Protein 9BNJ (pdb70)

Sequence (1854 aa):
AKRRIVEPFRIKMMVVEEKKIIRRVVPPSSRREEEERREEAAAALLKKEEAAGGYYNNPPFFLLLLPPSSAVYIDLLTDSGTNAMSDHQWAAMMITGDEAYAGSRRNYYDLKDKAKELFNYDYIIPAHQGRGAENILFPVLLKYKQKEGKAKNPVFISNFHFFDDTTAAHVELNGCKAINIVTEEKAFDSETYDDWKGDFDIKKKLKENIAQHGADNIIVAIVSTVTCNSAGGQPVSMSSNLKEVYEIAKQHGIFVVMDSARFCENAYFIKARDPKYKNATIKEVIFDMYKYADALTMSAKKDPLLNIGGLVAIRDNEEIIFTLARQRCVPMEGFVTYGGLAGRDMAAMVQGLEEGTEEEEYLHYYRIGQVKYLGDRLREAGIPIQYPTGGGHHAAVVFFVVDDCCKKKLLVVPPQQIIPPGGDDQQFFPPAAQQAAVVIINNAALLYYLLEESSGGVVRRAAVVEEIIGGSSFFLLLLGGRRQQKKHHAADDMMEEFFMMRRLLTTIIAARRRVYTNDHMDYIADAALLIIGGLLKKEEKKFFAATTLLKKGGLLEEFFEEYYEEPPPPVVLLRRHHFFTTAARRLLKKPPIIAKRRIVEPFRIKMMVEKIRVPSRREEREEAALKEAGYNPFLLPSSAVYIDLLTDSGTNAMSDHQWAAMMITGDEAYAGSRRNYYDLKDKAKELFNYDYIIPAHQGRGAENILFPVLLKYKQKEGKAKNPVFISNFHFDTTAAHVELNGCKAINIVTEKAFDSETYDDWKGDFDIKKLKENIAQHGADNIVAIVSTVTCNSAGGQPVSMSNLKEVYEIAKQHHGIFVVMDSARFCENAYFIKARDPKKYKNATIKEVIFDMYKYADALTMSAKKKDPLLNIGGLVAIRRDNEEIIFTLARQRCVPMMEGFVTYGGLAGRDMAAMVQGLEEGTEEEYLHYYRIGQVKYLGDRLREAGIPIQYPTGGHAVFVDCKKLVPQIPGDQFPAQAVINALYLESGVRAVEIGSFLLGRDPATGEQKHADMEFMRLTIARRVYTNDHMDYIADALIGLKEKFATLKGLEFEYEPPVLRHHFTARLKPIAKRRIVEPFRIKMMVEKIRVPSREEREAALKEAGYNPFLLPSSAVYIDLLTDSGTNAMSDHQWAAMMIITGDEAYAGSRRNYYDLKDKAKELFNYDYIIPAHQGRGAENILFPVLLKYKQKKEGKAKNPVFISNFHFFDDTTAAHVELNGCKAINIVTEKAFDSSETYDDWKGDFDIKKLKENIAQHGADNIIVAIVSTVTCNSAGGQPVSMSNLKEVYEIAKQHGIFVVMDSARFCENAYFIKARDPKYKNATIKEVIFDMYKYADALTMSAKKDPLLNIGGLVAIRDNEEIIFTLARQRCVPMMEGFVTYGGLAGRDMAAMVQGLEEGTEEEYLHYYRIGQVKYLGDRLREAGIPIQYPTGGHAVFVDCKKLVPQIPGDQFPAQAVINALYLESGVRAVEIGSFLLGRDPATGEQKHADMEFMRLTIARRVYTNDHMDYIADALIGLKEKFATLKGLEFEYEPPVLRHHFTARRLKPIAKRRIVEPFRIKMMVVEEKKIIRRVVPPSSRREEEERREEAAAALLKKEEAAGGYYNNPPFFLLLLPPSSAVYIDLLTDSGTNAMSDHQWAAMMIITGDEAYAGSRRNYYDLKDKAKELFNYDYIIPAHQGRGAENILFPVLLKYKQKEGKAKNPVFISNFHFFDDTTAAHVELNGCKAINIVTEKAFDSEETYDDWKGDFDIKKLKENIAQHGADNIVAIVSTVTCNSAGGQPVSMSNLKEVYEIAKQHGIFVVMDSARFCENAYYFIKARDPKYKNATIKEVIFDMYKYADALTMSAKKDPLLNIGGLVAIRDNEEIIFTLARQRCVPMEGFVTYGGLAGRDMAAMVQGLEEGTEEEEYLHYYRIGQVKYLGDRLREAGIPIQYPTGGGHHAAVVFFVVDDCCKKKKLLVVPPQQIIPPGGDDQQFFPPAAQQAAVVIINNAALLYYLLEESSGGVVRRAAVVEEIIGGSSFFLLLLGGRRDPATGEQQKKHHAADDMMEEFFMMRRLLTTIIAARRRVYTNDHMDYIADAALLIIGGLLKKEEKKFFAATTLLKKGGLLEEFFEEYYEEPPPPVVLLRRHHFFTTAARRLLKKPPII

Structure (mmCIF, N/CA/C/O backbone):
data_9BNJ
#
_entry.id   9BNJ
#
_cell.length_a   113.945
_cell.length_b   118.225
_cell.length_c   152.470
_cell.angle_alpha   90.00
_cell.angle_beta   90.00
_cell.angle_gamma   90.00
#
_symmetry.space_group_name_H-M   'P 21 21 21'
#
loop_
_entity.id
_entity.type
_entity.pdbx_description
1 polymer Tryptophanase
2 non-polymer 'POTASSIUM ION'
3 non-polymer BENZIMIDAZOLE
4 non-polymer 'DIMETHYL SULFOXIDE'
5 non-polymer '2-{[(E)-{3-hydroxy-2-methyl-5-[(phosphonooxy)methyl]pyridin-4-yl}methylidene]amino}prop-2-enoic acid'
6 non-polymer 'CHLORIDE ION'
7 water water
#
loop_
_atom_site.group_PDB
_atom_site.id
_atom_site.type_symbol
_atom_site.label_atom_id
_atom_site.label_alt_id
_atom_site.label_comp_id
_atom_site.label_asym_id
_atom_site.label_entity_id
_atom_site.label_seq_id
_atom_site.pdbx_PDB_ins_code
_atom_site.Cartn_x
_atom_site.Cartn_y
_atom_site.Cartn_z
_atom_site.occupancy
_atom_site.B_iso_or_equiv
_atom_site.auth_seq_id
_atom_site.auth_comp_id
_atom_site.auth_asym_id
_atom_site.auth_atom_id
_atom_site.pdbx_PDB_model_num
ATOM 1 N N . ALA A 1 2 ? 88.679 9.969 4.025 1.00 36.89 2 ALA A N 1
ATOM 2 C CA . ALA A 1 2 ? 87.718 9.653 2.977 1.00 30.36 2 ALA A CA 1
ATOM 3 C C . ALA A 1 2 ? 86.397 10.340 3.308 1.00 30.20 2 ALA A C 1
ATOM 4 O O . ALA A 1 2 ? 85.974 10.358 4.469 1.00 35.62 2 ALA A O 1
ATOM 10 N N . LYS A 1 3 ? 85.771 10.940 2.299 1.00 24.22 3 LYS A N 1
ATOM 11 C CA . LYS A 1 3 ? 84.566 11.736 2.492 1.00 27.58 3 LYS A CA 1
ATOM 12 C C . LYS A 1 3 ? 83.410 11.143 1.702 1.00 23.97 3 LYS A C 1
ATOM 13 O O . LYS A 1 3 ? 83.498 10.994 0.478 1.00 25.53 3 LYS A O 1
ATOM 32 N N . ARG A 1 4 ? 82.321 10.845 2.405 1.00 24.13 4 ARG A N 1
ATOM 33 C CA A ARG A 1 4 ? 81.117 10.350 1.757 0.34 23.64 4 ARG A CA 1
ATOM 34 C CA B ARG A 1 4 ? 81.097 10.348 1.788 0.66 23.53 4 ARG A CA 1
ATOM 35 C C . ARG A 1 4 ? 80.264 11.524 1.296 1.00 26.99 4 ARG A C 1
ATOM 36 O O . ARG A 1 4 ? 80.033 12.477 2.046 1.00 27.19 4 ARG A O 1
ATOM 75 N N . ILE A 1 5 ? 79.811 11.464 0.047 1.00 22.85 5 ILE A N 1
ATOM 76 C CA . ILE A 1 5 ? 78.960 12.495 -0.536 1.00 22.52 5 ILE A CA 1
ATOM 77 C C . ILE A 1 5 ? 77.577 11.905 -0.775 1.00 23.52 5 ILE A C 1
ATOM 78 O O . ILE A 1 5 ? 77.447 10.846 -1.397 1.00 25.99 5 ILE A O 1
ATOM 94 N N . VAL A 1 6 ? 76.542 12.606 -0.306 1.00 22.62 6 VAL A N 1
ATOM 95 C CA . VAL A 1 6 ? 75.190 12.053 -0.325 1.00 20.56 6 VAL A CA 1
ATOM 96 C C . VAL A 1 6 ? 74.611 12.056 -1.738 1.00 21.44 6 VAL A C 1
ATOM 97 O O . VAL A 1 6 ? 74.907 12.931 -2.564 1.00 21.73 6 VAL A O 1
ATOM 110 N N . GLU A 1 7 ? 73.769 11.057 -2.011 1.00 20.40 7 GLU A N 1
ATOM 111 C CA . GLU A 1 7 ? 73.058 10.972 -3.278 1.00 21.60 7 GLU A CA 1
ATOM 112 C C . GLU A 1 7 ? 72.170 12.196 -3.498 1.00 19.46 7 GLU A C 1
ATOM 113 O O . GLU A 1 7 ? 71.371 12.539 -2.614 1.00 19.98 7 GLU A O 1
ATOM 125 N N . PRO A 1 8 ? 72.234 12.846 -4.688 1.00 18.18 8 PRO A N 1
ATOM 126 C CA . PRO A 1 8 ? 71.265 13.901 -5.030 1.00 18.78 8 PRO A CA 1
ATOM 127 C C . PRO A 1 8 ? 69.963 13.352 -5.593 1.00 19.08 8 PRO A C 1
ATOM 128 O O . PRO A 1 8 ? 69.358 13.912 -6.513 1.00 19.03 8 PRO A O 1
ATOM 139 N N . PHE A 1 9 ? 69.539 12.233 -5.033 1.00 17.95 9 PHE A N 1
ATOM 140 C CA . PHE A 1 9 ? 68.322 11.553 -5.438 1.00 15.13 9 PHE A CA 1
ATOM 141 C C . PHE A 1 9 ? 67.951 10.635 -4.291 1.00 18.81 9 PHE A C 1
ATOM 142 O O . PHE A 1 9 ? 68.715 10.459 -3.336 1.00 19.81 9 PHE A O 1
ATOM 159 N N . ARG A 1 10 ? 66.768 10.056 -4.387 1.00 18.00 10 ARG A N 1
ATOM 160 C CA . ARG A 1 10 ? 66.397 8.964 -3.509 1.00 18.77 10 ARG A CA 1
ATOM 161 C C . ARG A 1 10 ? 66.006 7.768 -4.365 1.00 17.34 10 ARG A C 1
ATOM 162 O O . ARG A 1 10 ? 65.866 7.854 -5.591 1.00 17.84 10 ARG A O 1
ATOM 183 N N . ILE A 1 11 ? 65.863 6.637 -3.705 1.00 16.63 11 ILE A N 1
ATOM 184 C CA . ILE A 1 11 ? 65.638 5.368 -4.379 1.00 14.30 11 ILE A CA 1
ATOM 185 C C . ILE A 1 11 ? 64.149 5.200 -4.638 1.00 17.27 11 ILE A C 1
ATOM 186 O O . ILE A 1 11 ? 63.325 5.385 -3.736 1.00 18.37 11 ILE A O 1
ATOM 202 N N . LYS A 1 12 ? 63.808 4.837 -5.872 1.00 18.69 12 LYS A N 1
ATOM 203 C CA . LYS A 1 12 ? 62.429 4.568 -6.253 1.00 15.62 12 LYS A CA 1
ATOM 204 C C . LYS A 1 12 ? 62.159 3.106 -6.577 1.00 20.03 12 LYS A C 1
ATOM 205 O O . LYS A 1 12 ? 61.019 2.661 -6.427 1.00 21.50 12 LYS A O 1
ATOM 224 N N A MET A 1 13 ? 63.177 2.348 -6.984 0.60 16.66 13 MET A N 1
ATOM 225 N N B MET A 1 13 ? 63.155 2.350 -7.035 0.40 16.68 13 MET A N 1
ATOM 226 C CA A MET A 1 13 ? 63.021 0.924 -7.246 0.60 16.18 13 MET A CA 1
ATOM 227 C CA B MET A 1 13 ? 62.966 0.927 -7.290 0.40 16.19 13 MET A CA 1
ATOM 228 C C A MET A 1 13 ? 64.306 0.204 -6.866 0.60 17.02 13 MET A C 1
ATOM 229 C C B MET A 1 13 ? 64.284 0.210 -7.043 0.40 17.26 13 MET A C 1
ATOM 230 O O A MET A 1 13 ? 65.406 0.703 -7.131 0.60 16.03 13 MET A O 1
ATOM 231 O O B MET A 1 13 ? 65.355 0.746 -7.348 0.40 15.65 13 MET A O 1
ATOM 258 N N A VAL A 1 14 ? 64.160 -0.972 -6.258 0.60 16.68 14 VAL A N 1
ATOM 259 N N B VAL A 1 14 ? 64.194 -1.006 -6.493 0.40 17.34 14 VAL A N 1
ATOM 260 C CA A VAL A 1 14 ? 65.302 -1.772 -5.844 0.60 16.93 14 VAL A CA 1
ATOM 261 C CA B VAL A 1 14 ? 65.367 -1.777 -6.108 0.40 17.95 14 VAL A CA 1
ATOM 262 C C A VAL A 1 14 ? 65.385 -3.048 -6.673 0.60 18.33 14 VAL A C 1
ATOM 263 C C B VAL A 1 14 ? 65.303 -3.186 -6.683 0.40 18.47 14 VAL A C 1
ATOM 264 O O A VAL A 1 14 ? 64.419 -3.487 -7.309 0.60 16.82 14 VAL A O 1
ATOM 265 O O B VAL A 1 14 ? 64.239 -3.697 -7.042 0.40 16.24 14 VAL A O 1
ATOM 290 N N A GLU A 1 15 ? 66.576 -3.653 -6.630 0.60 18.32 15 GLU A N 1
ATOM 291 N N B GLU A 1 15 ? 66.473 -3.823 -6.730 0.40 18.37 15 GLU A N 1
ATOM 292 C CA A GLU A 1 15 ? 66.895 -4.937 -7.250 0.60 20.24 15 GLU A CA 1
ATOM 293 C CA B GLU A 1 15 ? 66.624 -5.211 -7.147 0.40 16.55 15 GLU A CA 1
ATOM 294 C C A GLU A 1 15 ? 67.665 -5.763 -6.224 0.60 19.15 15 GLU A C 1
ATOM 295 C C B GLU A 1 15 ? 67.453 -5.949 -6.104 0.40 19.97 15 GLU A C 1
ATOM 296 O O A GLU A 1 15 ? 68.685 -5.303 -5.702 0.60 22.35 15 GLU A O 1
ATOM 297 O O B GLU A 1 15 ? 68.553 -5.510 -5.754 0.40 22.12 15 GLU A O 1
ATOM 320 N N A LYS A 1 16 ? 67.182 -6.968 -5.926 0.60 22.37 16 LYS A N 1
ATOM 321 N N B LYS A 1 16 ? 66.920 -7.058 -5.599 0.40 20.90 16 LYS A N 1
ATOM 322 C CA A LYS A 1 16 ? 67.823 -7.796 -4.906 0.60 23.62 16 LYS A CA 1
ATOM 323 C CA B LYS A 1 16 ? 67.597 -7.799 -4.541 0.40 23.15 16 LYS A CA 1
ATOM 324 C C A LYS A 1 16 ? 69.212 -8.254 -5.350 0.60 26.61 16 LYS A C 1
ATOM 325 C C B LYS A 1 16 ? 68.853 -8.474 -5.082 0.40 27.48 16 LYS A C 1
ATOM 326 O O A LYS A 1 16 ? 69.444 -8.541 -6.528 0.60 22.79 16 LYS A O 1
ATOM 327 O O B LYS A 1 16 ? 68.825 -9.104 -6.144 0.40 27.53 16 LYS A O 1
ATOM 364 N N A ILE A 1 17 ? 70.142 -8.327 -4.389 0.60 27.87 17 ILE A N 1
ATOM 365 N N B ILE A 1 17 ? 69.961 -8.328 -4.355 0.40 27.30 17 ILE A N 1
ATOM 366 C CA A ILE A 1 17 ? 71.457 -8.923 -4.601 0.60 32.98 17 ILE A CA 1
ATOM 367 C CA B ILE A 1 17 ? 71.188 -9.068 -4.623 0.40 32.71 17 ILE A CA 1
ATOM 368 C C A ILE A 1 17 ? 71.699 -9.965 -3.514 0.60 29.94 17 ILE A C 1
ATOM 369 C C B ILE A 1 17 ? 71.644 -9.696 -3.313 0.40 29.86 17 ILE A C 1
ATOM 370 O O A ILE A 1 17 ? 71.071 -9.950 -2.453 0.60 29.79 17 ILE A O 1
ATOM 371 O O B ILE A 1 17 ? 71.353 -9.185 -2.226 0.40 30.50 17 ILE A O 1
ATOM 402 N N A ARG A 1 18 ? 72.633 -10.877 -3.791 0.60 32.63 18 ARG A N 1
ATOM 403 N N B ARG A 1 18 ? 72.359 -10.816 -3.418 0.40 35.46 18 ARG A N 1
ATOM 404 C CA A ARG A 1 18 ? 72.921 -11.982 -2.889 0.60 31.41 18 ARG A CA 1
ATOM 405 C CA B ARG A 1 18 ? 72.729 -11.597 -2.249 0.40 33.76 18 ARG A CA 1
ATOM 406 C C A ARG A 1 18 ? 74.415 -12.260 -2.863 0.60 34.71 18 ARG A C 1
ATOM 407 C C B ARG A 1 18 ? 74.179 -12.045 -2.340 0.40 34.06 18 ARG A C 1
ATOM 408 O O A ARG A 1 18 ? 75.106 -12.110 -3.874 0.60 28.41 18 ARG A O 1
ATOM 409 O O B ARG A 1 18 ? 74.739 -12.179 -3.433 0.40 32.49 18 ARG A O 1
ATOM 450 N N A VAL A 1 19 ? 74.897 -12.700 -1.704 0.60 30.46 19 VAL A N 1
ATOM 451 N N B VAL A 1 19 ? 74.772 -12.286 -1.176 0.40 34.91 19 VAL A N 1
ATOM 452 C CA A VAL A 1 19 ? 76.289 -13.104 -1.532 0.60 30.44 19 VAL A CA 1
ATOM 453 C CA B VAL A 1 19 ? 76.082 -12.923 -1.076 0.40 35.96 19 VAL A CA 1
ATOM 454 C C A VAL A 1 19 ? 76.363 -14.611 -1.764 0.60 34.39 19 VAL A C 1
ATOM 455 C C B VAL A 1 19 ? 75.849 -14.430 -0.999 0.40 34.88 19 VAL A C 1
ATOM 456 O O A VAL A 1 19 ? 75.843 -15.377 -0.935 0.60 35.86 19 VAL A O 1
ATOM 457 O O B VAL A 1 19 ? 75.289 -14.904 0.004 0.40 36.71 19 VAL A O 1
ATOM 482 N N A PRO A 1 20 ? 76.975 -15.076 -2.851 0.60 28.35 20 PRO A N 1
ATOM 483 N N B PRO A 1 20 ? 76.235 -15.206 -2.009 0.40 36.33 20 PRO A N 1
ATOM 484 C CA A PRO A 1 20 ? 77.158 -16.521 -3.017 0.60 34.85 20 PRO A CA 1
ATOM 485 C CA B PRO A 1 20 ? 76.187 -16.663 -1.849 0.40 37.05 20 PRO A CA 1
ATOM 486 C C A PRO A 1 20 ? 78.184 -17.040 -2.027 0.60 37.09 20 PRO A C 1
ATOM 487 C C B PRO A 1 20 ? 77.151 -17.107 -0.759 0.40 39.39 20 PRO A C 1
ATOM 488 O O A PRO A 1 20 ? 79.091 -16.318 -1.608 0.60 33.78 20 PRO A O 1
ATOM 489 O O B PRO A 1 20 ? 78.187 -16.481 -0.522 0.40 38.82 20 PRO A O 1
ATOM 510 N N A SER A 1 21 ? 78.034 -18.309 -1.658 0.60 37.69 21 SER A N 1
ATOM 511 N N B SER A 1 21 ? 76.782 -18.185 -0.074 0.40 38.07 21 SER A N 1
ATOM 512 C CA A SER A 1 21 ? 78.933 -18.916 -0.689 0.60 39.03 21 SER A CA 1
ATOM 513 C CA B SER A 1 21 ? 77.625 -18.704 0.991 0.40 37.10 21 SER A CA 1
ATOM 514 C C A SER A 1 21 ? 80.322 -19.108 -1.292 0.60 36.24 21 SER A C 1
ATOM 515 C C B SER A 1 21 ? 79.016 -19.024 0.449 0.40 42.20 21 SER A C 1
ATOM 516 O O A SER A 1 21 ? 80.499 -19.156 -2.512 0.60 39.56 21 SER A O 1
ATOM 517 O O B SER A 1 21 ? 79.213 -19.237 -0.751 0.40 40.00 21 SER A O 1
ATOM 532 N N A ARG A 1 22 ? 81.319 -19.232 -0.409 0.60 41.40 22 ARG A N 1
ATOM 533 N N B ARG A 1 22 ? 79.993 -19.041 1.357 0.40 43.37 22 ARG A N 1
ATOM 534 C CA A ARG A 1 22 ? 82.686 -19.450 -0.873 0.60 40.54 22 ARG A CA 1
ATOM 535 C CA B ARG A 1 22 ? 81.366 -19.358 0.973 0.40 41.97 22 ARG A CA 1
ATOM 536 C C A ARG A 1 22 ? 82.759 -20.673 -1.778 0.60 40.17 22 ARG A C 1
ATOM 537 C C B ARG A 1 22 ? 81.426 -20.652 0.170 0.40 43.64 22 ARG A C 1
ATOM 538 O O A ARG A 1 22 ? 83.411 -20.641 -2.828 0.60 37.76 22 ARG A O 1
ATOM 539 O O B ARG A 1 22 ? 82.104 -20.727 -0.860 0.40 38.98 22 ARG A O 1
ATOM 580 N N A GLU A 1 23 ? 82.078 -21.756 -1.398 0.60 44.28 23 GLU A N 1
ATOM 581 N N B GLU A 1 23 ? 80.722 -21.690 0.637 0.40 47.16 23 GLU A N 1
ATOM 582 C CA A GLU A 1 23 ? 82.058 -22.949 -2.237 0.60 43.63 23 GLU A CA 1
ATOM 583 C CA B GLU A 1 23 ? 80.740 -22.968 -0.068 0.40 45.66 23 GLU A CA 1
ATOM 584 C C A GLU A 1 23 ? 81.471 -22.639 -3.610 0.60 38.00 23 GLU A C 1
ATOM 585 C C B GLU A 1 23 ? 80.247 -22.806 -1.500 0.40 41.94 23 GLU A C 1
ATOM 586 O O A GLU A 1 23 ? 82.029 -23.036 -4.639 0.60 39.34 23 GLU A O 1
ATOM 587 O O B GLU A 1 23 ? 80.840 -23.351 -2.438 0.40 42.40 23 GLU A O 1
ATOM 610 N N A GLU A 1 24 ? 80.340 -21.924 -3.643 0.60 38.65 24 GLU A N 1
ATOM 611 N N B GLU A 1 24 ? 79.166 -22.046 -1.688 0.40 43.40 24 GLU A N 1
ATOM 612 C CA A GLU A 1 24 ? 79.767 -21.512 -4.921 0.60 37.22 24 GLU A CA 1
ATOM 613 C CA B GLU A 1 24 ? 78.641 -21.822 -3.030 0.40 39.33 24 GLU A CA 1
ATOM 614 C C A GLU A 1 24 ? 80.775 -20.722 -5.745 0.60 33.92 24 GLU A C 1
ATOM 615 C C B GLU A 1 24 ? 79.600 -20.981 -3.864 0.40 38.92 24 GLU A C 1
ATOM 616 O O A GLU A 1 24 ? 80.915 -20.948 -6.954 0.60 33.45 24 GLU A O 1
ATOM 617 O O B GLU A 1 24 ? 79.764 -21.227 -5.065 0.40 35.96 24 GLU A O 1
ATOM 640 N N A ARG A 1 25 ? 81.481 -19.785 -5.107 0.60 37.82 25 ARG A N 1
ATOM 641 N N B ARG A 1 25 ? 80.244 -19.987 -3.247 0.40 38.41 25 ARG A N 1
ATOM 642 C CA A ARG A 1 25 ? 82.402 -18.925 -5.842 0.60 35.37 25 ARG A CA 1
ATOM 643 C CA B ARG A 1 25 ? 81.201 -19.165 -3.983 0.40 34.04 25 ARG A CA 1
ATOM 644 C C A ARG A 1 25 ? 83.577 -19.722 -6.395 0.60 35.12 25 ARG A C 1
ATOM 645 C C B ARG A 1 25 ? 82.379 -20.000 -4.468 0.40 35.12 25 ARG A C 1
ATOM 646 O O A ARG A 1 25 ? 83.979 -19.525 -7.547 0.60 36.75 25 ARG A O 1
ATOM 647 O O B ARG A 1 25 ? 82.881 -19.794 -5.580 0.40 34.71 25 ARG A O 1
ATOM 688 N N A GLU A 1 26 ? 84.141 -20.627 -5.593 0.60 35.47 26 GLU A N 1
ATOM 689 N N B GLU A 1 26 ? 82.837 -20.948 -3.649 0.40 37.99 26 GLU A N 1
ATOM 690 C CA A GLU A 1 26 ? 85.239 -21.455 -6.083 0.60 34.88 26 GLU A CA 1
ATOM 691 C CA B GLU A 1 26 ? 83.919 -21.830 -4.074 0.40 42.13 26 GLU A CA 1
ATOM 692 C C A GLU A 1 26 ? 84.771 -22.343 -7.229 0.60 36.08 26 GLU A C 1
ATOM 693 C C B GLU A 1 26 ? 83.491 -22.684 -5.260 0.40 38.20 26 GLU A C 1
ATOM 694 O O A GLU A 1 26 ? 85.433 -22.437 -8.269 0.60 38.60 26 GLU A O 1
ATOM 695 O O B GLU A 1 26 ? 84.179 -22.734 -6.287 0.40 40.30 26 GLU A O 1
ATOM 718 N N A ALA A 1 27 ? 83.615 -22.986 -7.062 0.60 38.54 27 ALA A N 1
ATOM 719 N N B ALA A 1 27 ? 82.356 -23.376 -5.129 0.40 36.78 27 ALA A N 1
ATOM 720 C CA A ALA A 1 27 ? 83.066 -23.811 -8.131 0.60 39.37 27 ALA A CA 1
ATOM 721 C CA B ALA A 1 27 ? 81.878 -24.225 -6.214 0.40 37.92 27 ALA A CA 1
ATOM 722 C C A ALA A 1 27 ? 82.828 -22.985 -9.389 0.60 36.20 27 ALA A C 1
ATOM 723 C C B ALA A 1 27 ? 81.644 -23.413 -7.479 0.40 36.42 27 ALA A C 1
ATOM 724 O O A ALA A 1 27 ? 83.193 -23.398 -10.496 0.60 37.61 27 ALA A O 1
ATOM 725 O O B ALA A 1 27 ? 81.923 -23.882 -8.589 0.40 36.69 27 ALA A O 1
ATOM 738 N N A ALA A 1 28 ? 82.223 -21.804 -9.233 0.60 33.93 28 ALA A N 1
ATOM 739 N N B ALA A 1 28 ? 81.142 -22.186 -7.331 0.40 37.21 28 ALA A N 1
ATOM 740 C CA A ALA A 1 28 ? 81.874 -20.991 -10.394 0.60 35.28 28 ALA A CA 1
ATOM 741 C CA B ALA A 1 28 ? 80.870 -21.360 -8.501 0.40 36.38 28 ALA A CA 1
ATOM 742 C C A ALA A 1 28 ? 83.115 -20.499 -11.126 0.60 33.31 28 ALA A C 1
ATOM 743 C C B ALA A 1 28 ? 82.159 -20.971 -9.214 0.40 33.77 28 ALA A C 1
ATOM 744 O O A ALA A 1 28 ? 83.144 -20.483 -12.362 0.60 31.27 28 ALA A O 1
ATOM 745 O O B ALA A 1 28 ? 82.218 -20.984 -10.449 0.40 34.55 28 ALA A O 1
ATOM 758 N N A LEU A 1 29 ? 84.150 -20.086 -10.387 0.60 36.59 29 LEU A N 1
ATOM 759 N N B LEU A 1 29 ? 83.206 -20.623 -8.461 0.40 36.32 29 LEU A N 1
ATOM 760 C CA A LEU A 1 29 ? 85.349 -19.573 -11.044 0.60 34.81 29 LEU A CA 1
ATOM 761 C CA B LEU A 1 29 ? 84.452 -20.227 -9.110 0.40 37.87 29 LEU A CA 1
ATOM 762 C C A LEU A 1 29 ? 86.070 -20.680 -11.801 0.60 32.31 29 LEU A C 1
ATOM 763 C C B LEU A 1 29 ? 85.149 -21.428 -9.739 0.40 35.38 29 LEU A C 1
ATOM 764 O O A LEU A 1 29 ? 86.597 -20.448 -12.895 0.60 36.66 29 LEU A O 1
ATOM 765 O O B LEU A 1 29 ? 85.777 -21.304 -10.797 0.40 36.66 29 LEU A O 1
ATOM 796 N N A LYS A 1 30 ? 86.096 -21.894 -11.244 0.60 36.46 30 LYS A N 1
ATOM 797 N N B LYS A 1 30 ? 85.065 -22.596 -9.095 0.40 35.84 30 LYS A N 1
ATOM 798 C CA A LYS A 1 30 ? 86.638 -23.032 -11.980 0.60 39.24 30 LYS A CA 1
ATOM 799 C CA B LYS A 1 30 ? 85.575 -23.813 -9.718 0.40 40.73 30 LYS A CA 1
ATOM 800 C C A LYS A 1 30 ? 85.844 -23.275 -13.258 0.60 36.25 30 LYS A C 1
ATOM 801 C C B LYS A 1 30 ? 84.840 -24.097 -11.020 0.40 40.74 30 LYS A C 1
ATOM 802 O O A LYS A 1 30 ? 86.418 -23.429 -14.342 0.60 36.82 30 LYS A O 1
ATOM 803 O O B LYS A 1 30 ? 85.455 -24.474 -12.025 0.40 40.03 30 LYS A O 1
ATOM 840 N N A GLU A 1 31 ? 84.512 -23.308 -13.150 0.60 39.13 31 GLU A N 1
ATOM 841 N N B GLU A 1 31 ? 83.517 -23.920 -11.017 0.40 39.06 31 GLU A N 1
ATOM 842 C CA A GLU A 1 31 ? 83.677 -23.550 -14.323 0.60 36.55 31 GLU A CA 1
ATOM 843 C CA B GLU A 1 31 ? 82.732 -24.144 -12.223 0.40 40.85 31 GLU A CA 1
ATOM 844 C C A GLU A 1 31 ? 83.873 -22.472 -15.382 0.60 38.15 31 GLU A C 1
ATOM 845 C C B GLU A 1 31 ? 83.110 -23.161 -13.321 0.40 40.32 31 GLU A C 1
ATOM 846 O O A GLU A 1 31 ? 83.707 -22.740 -16.578 0.60 37.14 31 GLU A O 1
ATOM 847 O O B GLU A 1 31 ? 83.086 -23.515 -14.506 0.40 39.53 31 GLU A O 1
ATOM 870 N N A ALA A 1 32 ? 84.220 -21.256 -14.970 0.60 36.57 32 ALA A N 1
ATOM 871 N N B ALA A 1 32 ? 83.470 -21.933 -12.951 0.40 36.68 32 ALA A N 1
ATOM 872 C CA A ALA A 1 32 ? 84.434 -20.151 -15.893 0.60 33.28 32 ALA A CA 1
ATOM 873 C CA B ALA A 1 32 ? 83.846 -20.902 -13.908 0.40 33.53 32 ALA A CA 1
ATOM 874 C C A ALA A 1 32 ? 85.865 -20.084 -16.418 0.60 34.19 32 ALA A C 1
ATOM 875 C C B ALA A 1 32 ? 85.304 -20.990 -14.344 0.40 33.02 32 ALA A C 1
ATOM 876 O O A ALA A 1 32 ? 86.231 -19.090 -17.053 0.60 35.96 32 ALA A O 1
ATOM 877 O O B ALA A 1 32 ? 85.808 -20.036 -14.944 0.40 37.32 32 ALA A O 1
ATOM 890 N N A GLY A 1 33 ? 86.674 -21.108 -16.177 0.60 37.06 33 GLY A N 1
ATOM 891 N N B GLY A 1 33 ? 85.986 -22.100 -14.071 0.40 36.37 33 GLY A N 1
ATOM 892 C CA A GLY A 1 33 ? 88.060 -21.070 -16.620 0.60 39.87 33 GLY A CA 1
ATOM 893 C CA B GLY A 1 33 ? 87.394 -22.215 -14.396 0.40 38.66 33 GLY A CA 1
ATOM 894 C C A GLY A 1 33 ? 88.848 -19.928 -16.017 0.60 36.97 33 GLY A C 1
ATOM 895 C C B GLY A 1 33 ? 88.218 -21.075 -13.831 0.40 39.12 33 GLY A C 1
ATOM 896 O O A GLY A 1 33 ? 89.706 -19.343 -16.691 0.60 38.19 33 GLY A O 1
ATOM 897 O O B GLY A 1 33 ? 89.215 -20.663 -14.430 0.40 38.45 33 GLY A O 1
ATOM 904 N N A TYR A 1 34 ? 88.563 -19.586 -14.761 0.60 37.25 34 TYR A N 1
ATOM 905 N N B TYR A 1 34 ? 87.797 -20.546 -12.683 0.40 38.41 34 TYR A N 1
ATOM 906 C CA A TYR A 1 34 ? 89.270 -18.516 -14.057 0.60 36.31 34 TYR A CA 1
ATOM 907 C CA B TYR A 1 34 ? 88.513 -19.469 -12.000 0.40 37.93 34 TYR A CA 1
ATOM 908 C C A TYR A 1 34 ? 89.237 -17.208 -14.842 0.60 36.61 34 TYR A C 1
ATOM 909 C C B TYR A 1 34 ? 88.679 -18.240 -12.893 0.40 38.77 34 TYR A C 1
ATOM 910 O O A TYR A 1 34 ? 90.155 -16.389 -14.759 0.60 34.96 34 TYR A O 1
ATOM 911 O O B TYR A 1 34 ? 89.711 -17.568 -12.861 0.40 38.40 34 TYR A O 1
ATOM 946 N N A ASN A 1 35 ? 88.162 -16.995 -15.592 0.60 34.69 35 ASN A N 1
ATOM 947 N N B ASN A 1 35 ? 87.650 -17.926 -13.683 0.40 37.17 35 ASN A N 1
ATOM 948 C CA A ASN A 1 35 ? 87.931 -15.728 -16.284 0.60 28.38 35 ASN A CA 1
ATOM 949 C CA B ASN A 1 35 ? 87.691 -16.787 -14.595 0.40 33.21 35 ASN A CA 1
ATOM 950 C C A ASN A 1 35 ? 86.592 -15.162 -15.833 0.60 29.84 35 ASN A C 1
ATOM 951 C C B ASN A 1 35 ? 86.398 -15.990 -14.463 0.40 33.74 35 ASN A C 1
ATOM 952 O O A ASN A 1 35 ? 85.537 -15.720 -16.190 0.60 28.49 35 ASN A O 1
ATOM 953 O O B ASN A 1 35 ? 85.303 -16.576 -14.543 0.40 30.64 35 ASN A O 1
ATOM 974 N N A PRO A 1 36 ? 86.570 -14.081 -15.048 0.60 33.76 36 PRO A N 1
ATOM 975 N N B PRO A 1 36 ? 86.471 -14.638 -14.272 0.40 39.43 36 PRO A N 1
ATOM 976 C CA A PRO A 1 36 ? 85.281 -13.558 -14.565 0.60 30.40 36 PRO A CA 1
ATOM 977 C CA B PRO A 1 36 ? 85.247 -13.868 -13.999 0.40 34.65 36 PRO A CA 1
ATOM 978 C C A PRO A 1 36 ? 84.314 -13.155 -15.663 0.60 34.81 36 PRO A C 1
ATOM 979 C C B PRO A 1 36 ? 84.294 -13.672 -15.169 0.40 31.48 36 PRO A C 1
ATOM 980 O O A PRO A 1 36 ? 83.110 -13.056 -15.392 0.60 24.72 36 PRO A O 1
ATOM 981 O O B PRO A 1 36 ? 83.086 -13.847 -14.983 0.40 37.03 36 PRO A O 1
ATOM 1002 N N A PHE A 1 37 ? 84.785 -12.899 -16.885 0.60 28.23 37 PHE A N 1
ATOM 1003 N N B PHE A 1 37 ? 84.782 -13.291 -16.357 0.40 32.47 37 PHE A N 1
ATOM 1004 C CA A PHE A 1 37 ? 83.853 -12.587 -17.961 0.60 35.16 37 PHE A CA 1
ATOM 1005 C CA B PHE A 1 37 ? 83.870 -13.042 -17.473 0.40 36.62 37 PHE A CA 1
ATOM 1006 C C A PHE A 1 37 ? 82.898 -13.742 -18.228 0.60 34.46 37 PHE A C 1
ATOM 1007 C C B PHE A 1 37 ? 82.976 -14.242 -17.777 0.40 32.77 37 PHE A C 1
ATOM 1008 O O A PHE A 1 37 ? 81.813 -13.524 -18.780 0.60 29.31 37 PHE A O 1
ATOM 1009 O O B PHE A 1 37 ? 82.032 -14.105 -18.564 0.40 34.04 37 PHE A O 1
ATOM 1042 N N A LEU A 1 38 ? 83.278 -14.962 -17.849 0.60 31.30 38 LEU A N 1
ATOM 1043 N N B LEU A 1 38 ? 83.249 -15.406 -17.180 0.40 37.72 38 LEU A N 1
ATOM 1044 C CA A LEU A 1 38 ? 82.484 -16.159 -18.086 0.60 32.54 38 LEU A CA 1
ATOM 1045 C CA B LEU A 1 38 ? 82.493 -16.625 -17.435 0.40 36.01 38 LEU A CA 1
ATOM 1046 C C A LEU A 1 38 ? 81.740 -16.627 -16.838 0.60 36.79 38 LEU A C 1
ATOM 1047 C C B LEU A 1 38 ? 81.479 -16.958 -16.347 0.40 36.81 38 LEU A C 1
ATOM 1048 O O A LEU A 1 38 ? 81.258 -17.764 -16.805 0.60 36.62 38 LEU A O 1
ATOM 1049 O O B LEU A 1 38 ? 80.651 -17.852 -16.553 0.40 37.91 38 LEU A O 1
ATOM 1080 N N A LEU A 1 39 ? 81.648 -15.784 -15.811 0.60 32.19 39 LEU A N 1
ATOM 1081 N N B LEU A 1 39 ? 81.535 -16.290 -15.203 0.40 29.22 39 LEU A N 1
ATOM 1082 C CA A LEU A 1 39 ? 80.822 -16.107 -14.655 0.60 31.46 39 LEU A CA 1
ATOM 1083 C CA B LEU A 1 39 ? 80.586 -16.576 -14.138 0.40 28.30 39 LEU A CA 1
ATOM 1084 C C A LEU A 1 39 ? 79.370 -15.710 -14.918 0.60 23.16 39 LEU A C 1
ATOM 1085 C C B LEU A 1 39 ? 79.193 -16.077 -14.510 0.40 27.55 39 LEU A C 1
ATOM 1086 O O A LEU A 1 39 ? 79.114 -14.683 -15.553 0.60 28.76 39 LEU A O 1
ATOM 1087 O O B LEU A 1 39 ? 79.058 -15.022 -15.144 0.40 26.22 39 LEU A O 1
ATOM 1118 N N A PRO A 1 40 ? 78.409 -16.492 -14.435 0.60 29.43 40 PRO A N 1
ATOM 1119 N N B PRO A 1 40 ? 78.139 -16.786 -14.112 0.40 28.05 40 PRO A N 1
ATOM 1120 C CA A PRO A 1 40 ? 77.020 -16.025 -14.440 0.60 29.12 40 PRO A CA 1
ATOM 1121 C CA B PRO A 1 40 ? 76.792 -16.226 -14.245 0.40 28.45 40 PRO A CA 1
ATOM 1122 C C A PRO A 1 40 ? 76.808 -14.964 -13.374 0.60 27.21 40 PRO A C 1
ATOM 1123 C C B PRO A 1 40 ? 76.594 -15.113 -13.233 0.40 27.72 40 PRO A C 1
ATOM 1124 O O A PRO A 1 40 ? 77.490 -14.936 -12.345 0.60 27.28 40 PRO A O 1
ATOM 1125 O O B PRO A 1 40 ? 77.106 -15.181 -12.112 0.40 26.04 40 PRO A O 1
ATOM 1146 N N . SER A 1 41 ? 75.840 -14.084 -13.633 1.00 23.94 41 SER A N 1
ATOM 1147 C CA . SER A 1 41 ? 75.562 -12.990 -12.709 1.00 23.56 41 SER A CA 1
ATOM 1148 C C . SER A 1 41 ? 75.036 -13.517 -11.384 1.00 26.69 41 SER A C 1
ATOM 1149 O O . SER A 1 41 ? 75.227 -12.883 -10.341 1.00 27.08 41 SER A O 1
ATOM 1158 N N . SER A 1 42 ? 74.375 -14.675 -11.408 1.00 26.29 42 SER A N 1
ATOM 1159 C CA . SER A 1 42 ? 73.892 -15.309 -10.191 1.00 27.84 42 SER A CA 1
ATOM 1160 C C . SER A 1 42 ? 75.018 -15.690 -9.239 1.00 29.80 42 SER A C 1
ATOM 1161 O O . SER A 1 42 ? 74.759 -15.911 -8.051 1.00 31.97 42 SER A O 1
ATOM 1169 N N . ALA A 1 43 ? 76.255 -15.787 -9.720 1.00 27.68 43 ALA A N 1
ATOM 1170 C CA . ALA A 1 43 ? 77.388 -16.112 -8.864 1.00 26.92 43 ALA A CA 1
ATOM 1171 C C . ALA A 1 43 ? 78.114 -14.870 -8.366 1.00 31.93 43 ALA A C 1
ATOM 1172 O O . ALA A 1 43 ? 79.199 -14.989 -7.787 1.00 33.74 43 ALA A O 1
ATOM 1179 N N . VAL A 1 44 ? 77.533 -13.690 -8.553 1.00 28.87 44 VAL A N 1
ATOM 1180 C CA . VAL A 1 44 ? 78.195 -12.434 -8.243 1.00 28.05 44 VAL A CA 1
ATOM 1181 C C . VAL A 1 44 ? 77.338 -11.640 -7.272 1.00 24.36 44 VAL A C 1
ATOM 1182 O O . VAL A 1 44 ? 76.117 -11.543 -7.430 1.00 28.47 44 VAL A O 1
ATOM 1195 N N . TYR A 1 45 ? 77.992 -11.055 -6.279 1.00 26.02 45 TYR A N 1
ATOM 1196 C CA . TYR A 1 45 ? 77.313 -10.221 -5.285 1.00 27.89 45 TYR A CA 1
ATOM 1197 C C . TYR A 1 45 ? 77.256 -8.763 -5.733 1.00 26.87 45 TYR A C 1
ATOM 1198 O O . TYR A 1 45 ? 76.193 -8.258 -6.107 1.00 37.52 45 TYR A O 1
ATOM 1216 N N . ILE A 1 46 ? 78.387 -8.074 -5.677 1.00 26.42 46 ILE A N 1
ATOM 1217 C CA . ILE A 1 46 ? 78.538 -6.723 -6.201 1.00 24.00 46 ILE A CA 1
ATOM 1218 C C . ILE A 1 46 ? 79.335 -6.857 -7.486 1.00 20.34 46 ILE A C 1
ATOM 1219 O O . ILE A 1 46 ? 80.412 -7.462 -7.486 1.00 22.98 46 ILE A O 1
ATOM 1235 N N . ASP A 1 47 ? 78.798 -6.343 -8.582 1.00 18.67 47 ASP A N 1
ATOM 1236 C CA . ASP A 1 47 ? 79.384 -6.550 -9.900 1.00 22.97 47 ASP A CA 1
ATOM 1237 C C . ASP A 1 47 ? 80.099 -5.276 -10.331 1.00 18.61 47 ASP A C 1
ATOM 1238 O O . ASP A 1 47 ? 79.455 -4.275 -10.664 1.00 21.73 47 ASP A O 1
ATOM 1247 N N . LEU A 1 48 ? 81.430 -5.327 -10.341 1.00 19.72 48 LEU A N 1
ATOM 1248 C CA . LEU A 1 48 ? 82.266 -4.211 -10.754 1.00 19.18 48 LEU A CA 1
ATOM 1249 C C . LEU A 1 48 ? 83.010 -4.506 -12.055 1.00 23.87 48 LEU A C 1
ATOM 1250 O O . LEU A 1 48 ? 84.058 -3.910 -12.320 1.00 22.23 48 LEU A O 1
ATOM 1266 N N . LEU A 1 49 ? 82.490 -5.426 -12.869 1.00 22.86 49 LEU A N 1
ATOM 1267 C CA . LEU A 1 49 ? 83.123 -5.722 -14.149 1.00 23.87 49 LEU A CA 1
ATOM 1268 C C . LEU A 1 49 ? 83.174 -4.491 -15.044 1.00 20.99 49 LEU A C 1
ATOM 1269 O O . LEU A 1 49 ? 84.174 -4.253 -15.732 1.00 23.63 49 LEU A O 1
ATOM 1285 N N . THR A 1 50 ? 82.095 -3.713 -15.071 1.00 17.53 50 THR A N 1
ATOM 1286 C CA . THR A 1 50 ? 82.005 -2.570 -15.969 1.00 18.76 50 THR A CA 1
ATOM 1287 C C . THR A 1 50 ? 80.994 -1.562 -15.448 1.00 27.09 50 THR A C 1
ATOM 1288 O O . THR A 1 50 ? 80.055 -1.903 -14.727 1.00 26.95 50 THR A O 1
ATOM 1299 N N . ASP A 1 51 ? 81.192 -0.307 -15.858 1.00 19.66 51 ASP A N 1
ATOM 1300 C CA . ASP A 1 51 ? 80.180 0.732 -15.737 1.00 16.69 51 ASP A CA 1
ATOM 1301 C C . ASP A 1 51 ? 79.348 0.876 -17.005 1.00 17.38 51 ASP A C 1
ATOM 1302 O O . ASP A 1 51 ? 78.615 1.860 -17.150 1.00 20.42 51 ASP A O 1
ATOM 1311 N N . SER A 1 52 ? 79.436 -0.082 -17.914 1.00 18.88 52 SER A N 1
ATOM 1312 C CA . SER A 1 52 ? 78.780 0.013 -19.208 1.00 17.16 52 SER A CA 1
ATOM 1313 C C . SER A 1 52 ? 77.457 -0.738 -19.184 1.00 16.55 52 SER A C 1
ATOM 1314 O O . SER A 1 52 ? 77.431 -1.969 -19.077 1.00 19.01 52 SER A O 1
ATOM 1322 N N . GLY A 1 53 ? 76.365 0.010 -19.269 1.00 16.85 53 GLY A N 1
ATOM 1323 C CA . GLY A 1 53 ? 75.057 -0.571 -19.466 1.00 17.11 53 GLY A CA 1
ATOM 1324 C C . GLY A 1 53 ? 74.402 -1.104 -18.219 1.00 17.12 53 GLY A C 1
ATOM 1325 O O . GLY A 1 53 ? 73.319 -1.694 -18.311 1.00 17.14 53 GLY A O 1
ATOM 1329 N N . THR A 1 54 ? 75.025 -0.907 -17.057 1.00 16.86 54 THR A N 1
ATOM 1330 C CA . THR A 1 54 ? 74.557 -1.415 -15.776 1.00 15.97 54 THR A CA 1
ATOM 1331 C C . THR A 1 54 ? 73.976 -0.309 -14.906 1.00 19.74 54 THR A C 1
ATOM 1332 O O . THR A 1 54 ? 73.637 -0.553 -13.746 1.00 18.60 54 THR A O 1
ATOM 1343 N N . ASN A 1 55 ? 73.860 0.900 -15.446 1.00 15.09 55 ASN A N 1
ATOM 1344 C CA . ASN A 1 55 ? 73.399 2.060 -14.702 1.00 16.62 55 ASN A CA 1
ATOM 1345 C C . ASN A 1 55 ? 71.927 1.940 -14.304 1.00 16.88 55 ASN A C 1
ATOM 1346 O O . ASN A 1 55 ? 71.131 1.242 -14.942 1.00 17.21 55 ASN A O 1
ATOM 1357 N N . ALA A 1 56 ? 71.567 2.669 -13.243 1.00 14.20 56 ALA A N 1
ATOM 1358 C CA . ALA A 1 56 ? 70.174 2.855 -12.863 1.00 13.50 56 ALA A CA 1
ATOM 1359 C C . ALA A 1 56 ? 69.614 4.094 -13.544 1.00 15.30 56 ALA A C 1
ATOM 1360 O O . ALA A 1 56 ? 70.172 5.191 -13.419 1.00 16.41 56 ALA A O 1
ATOM 1367 N N . MET A 1 57 ? 68.495 3.921 -14.232 1.00 16.06 57 MET A N 1
ATOM 1368 C CA . MET A 1 57 ? 67.807 5.036 -14.854 1.00 14.58 57 MET A CA 1
ATOM 1369 C C . MET A 1 57 ? 66.899 5.737 -13.846 1.00 15.13 57 MET A C 1
ATOM 1370 O O . MET A 1 57 ? 66.625 5.237 -12.753 1.00 16.58 57 MET A O 1
ATOM 1384 N N . SER A 1 58 ? 66.450 6.928 -14.219 1.00 13.88 58 SER A N 1
ATOM 1385 C CA . SER A 1 58 ? 65.489 7.684 -13.434 1.00 16.17 58 SER A CA 1
ATOM 1386 C C . SER A 1 58 ? 64.049 7.332 -13.815 1.00 15.13 58 SER A C 1
ATOM 1387 O O . SER A 1 58 ? 63.772 6.746 -14.866 1.00 14.93 58 SER A O 1
ATOM 1395 N N . ASP A 1 59 ? 63.115 7.767 -12.961 1.00 14.59 59 ASP A N 1
ATOM 1396 C CA . ASP A 1 59 ? 61.701 7.670 -13.306 1.00 14.14 59 ASP A CA 1
ATOM 1397 C C . ASP A 1 59 ? 61.387 8.424 -14.598 1.00 15.92 59 ASP A C 1
ATOM 1398 O O . ASP A 1 59 ? 60.593 7.948 -15.420 1.00 16.74 59 ASP A O 1
ATOM 1407 N N . HIS A 1 60 ? 62.041 9.570 -14.827 1.00 16.15 60 HIS A N 1
ATOM 1408 C CA . HIS A 1 60 ? 61.824 10.300 -16.076 1.00 16.12 60 HIS A CA 1
ATOM 1409 C C . HIS A 1 60 ? 62.331 9.514 -17.282 1.00 16.27 60 HIS A C 1
ATOM 1410 O O . HIS A 1 60 ? 61.721 9.554 -18.356 1.00 16.72 60 HIS A O 1
ATOM 1424 N N . GLN A 1 61 ? 63.439 8.790 -17.136 1.00 14.07 61 GLN A N 1
ATOM 1425 C CA . GLN A 1 61 ? 63.887 7.962 -18.250 1.00 14.17 61 GLN A CA 1
ATOM 1426 C C . GLN A 1 61 ? 62.914 6.819 -18.524 1.00 15.35 61 GLN A C 1
ATOM 1427 O O . GLN A 1 61 ? 62.614 6.525 -19.683 1.00 15.51 61 GLN A O 1
ATOM 1441 N N . TRP A 1 62 ? 62.412 6.153 -17.483 1.00 15.66 62 TRP A N 1
ATOM 1442 C CA . TRP A 1 62 ? 61.438 5.092 -17.727 1.00 15.64 62 TRP A CA 1
ATOM 1443 C C . TRP A 1 62 ? 60.154 5.649 -18.329 1.00 17.09 62 TRP A C 1
ATOM 1444 O O . TRP A 1 62 ? 59.540 5.007 -19.186 1.00 15.71 62 TRP A O 1
ATOM 1465 N N . ALA A 1 63 ? 59.721 6.831 -17.882 1.00 15.47 63 ALA A N 1
ATOM 1466 C CA . ALA A 1 63 ? 58.529 7.440 -18.460 1.00 15.96 63 ALA A CA 1
ATOM 1467 C C . ALA A 1 63 ? 58.733 7.713 -19.941 1.00 16.76 63 ALA A C 1
ATOM 1468 O O . ALA A 1 63 ? 57.837 7.475 -20.760 1.00 17.64 63 ALA A O 1
ATOM 1475 N N . ALA A 1 64 ? 59.919 8.200 -20.305 1.00 13.93 64 ALA A N 1
ATOM 1476 C CA . ALA A 1 64 ? 60.230 8.438 -21.709 1.00 15.88 64 ALA A CA 1
ATOM 1477 C C . ALA A 1 64 ? 60.178 7.150 -22.515 1.00 16.19 64 ALA A C 1
ATOM 1478 O O . ALA A 1 64 ? 59.724 7.147 -23.667 1.00 16.41 64 ALA A O 1
ATOM 1485 N N . MET A 1 65 ? 60.682 6.051 -21.947 1.00 14.93 65 MET A N 1
ATOM 1486 C CA A MET A 1 65 ? 60.604 4.764 -22.630 0.70 15.16 65 MET A CA 1
ATOM 1487 C CA B MET A 1 65 ? 60.602 4.778 -22.651 0.30 15.31 65 MET A CA 1
ATOM 1488 C C . MET A 1 65 ? 59.153 4.390 -22.919 1.00 17.87 65 MET A C 1
ATOM 1489 O O . MET A 1 65 ? 58.817 3.961 -24.028 1.00 17.62 65 MET A O 1
ATOM 1514 N N . ILE A 1 66 ? 58.274 4.555 -21.926 1.00 16.21 66 ILE A N 1
ATOM 1515 C CA . ILE A 1 66 ? 56.884 4.131 -22.082 1.00 17.30 66 ILE A CA 1
ATOM 1516 C C . ILE A 1 66 ? 56.172 4.861 -23.222 1.00 18.16 66 ILE A C 1
ATOM 1517 O O . ILE A 1 66 ? 55.292 4.283 -23.871 1.00 18.08 66 ILE A O 1
ATOM 1533 N N . THR A 1 67 ? 56.527 6.116 -23.500 1.00 15.82 67 THR A N 1
ATOM 1534 C CA . THR A 1 67 ? 55.910 6.852 -24.599 1.00 16.08 67 THR A CA 1
ATOM 1535 C C . THR A 1 67 ? 56.787 6.872 -25.847 1.00 17.21 67 THR A C 1
ATOM 1536 O O . THR A 1 67 ? 56.494 7.610 -26.793 1.00 17.75 67 THR A O 1
ATOM 1547 N N . GLY A 1 68 ? 57.825 6.040 -25.887 1.00 17.49 68 GLY A N 1
ATOM 1548 C CA . GLY A 1 68 ? 58.697 6.011 -27.046 1.00 18.40 68 GLY A CA 1
ATOM 1549 C C . GLY A 1 68 ? 57.969 5.603 -28.314 1.00 15.66 68 GLY A C 1
ATOM 1550 O O . GLY A 1 68 ? 57.020 4.816 -28.299 1.00 19.90 68 GLY A O 1
ATOM 1554 N N . ASP A 1 69 ? 58.441 6.153 -29.433 1.00 16.45 69 ASP A N 1
ATOM 1555 C CA . ASP A 1 69 ? 57.850 5.961 -30.758 1.00 16.21 69 ASP A CA 1
ATOM 1556 C C . ASP A 1 69 ? 58.659 4.898 -31.497 1.00 17.65 69 ASP A C 1
ATOM 1557 O O . ASP A 1 69 ? 59.821 5.126 -31.849 1.00 17.51 69 ASP A O 1
ATOM 1566 N N . GLU A 1 70 ? 58.045 3.736 -31.737 1.00 16.41 70 GLU A N 1
ATOM 1567 C CA . GLU A 1 70 ? 58.740 2.594 -32.329 1.00 16.29 70 GLU A CA 1
ATOM 1568 C C . GLU A 1 70 ? 58.713 2.596 -33.853 1.00 17.91 70 GLU A C 1
ATOM 1569 O O . GLU A 1 70 ? 59.113 1.597 -34.472 1.00 17.12 70 GLU A O 1
ATOM 1581 N N . ALA A 1 71 ? 58.313 3.711 -34.462 1.00 17.16 71 ALA A N 1
ATOM 1582 C CA . ALA A 1 71 ? 58.256 3.800 -35.914 1.00 17.73 71 ALA A CA 1
ATOM 1583 C C . ALA A 1 71 ? 59.584 3.421 -36.548 1.00 19.42 71 ALA A C 1
ATOM 1584 O O . ALA A 1 71 ? 60.650 3.841 -36.096 1.00 18.78 71 ALA A O 1
ATOM 1591 N N . TYR A 1 72 ? 59.503 2.670 -37.647 1.00 19.11 72 TYR A N 1
ATOM 1592 C CA . TYR A 1 72 ? 60.711 2.255 -38.351 1.00 19.02 72 TYR A CA 1
ATOM 1593 C C . TYR A 1 72 ? 61.405 3.448 -38.994 1.00 17.50 72 TYR A C 1
ATOM 1594 O O . TYR A 1 72 ? 62.638 3.522 -39.013 1.00 18.02 72 TYR A O 1
ATOM 1612 N N . ALA A 1 73 ? 60.631 4.391 -39.522 1.00 18.57 73 ALA A N 1
ATOM 1613 C CA . ALA A 1 73 ? 61.168 5.562 -40.197 1.00 16.97 73 ALA A CA 1
ATOM 1614 C C . ALA A 1 73 ? 60.532 6.804 -39.598 1.00 17.24 73 ALA A C 1
ATOM 1615 O O . ALA A 1 73 ? 59.303 6.893 -39.504 1.00 19.01 73 ALA A O 1
ATOM 1622 N N . GLY A 1 74 ? 61.374 7.737 -39.162 1.00 19.05 74 GLY A N 1
ATOM 1623 C CA . GLY A 1 74 ? 60.896 9.019 -38.686 1.00 21.09 74 GLY A CA 1
ATOM 1624 C C . GLY A 1 74 ? 60.370 9.060 -37.270 1.00 18.30 74 GLY A C 1
ATOM 1625 O O . GLY A 1 74 ? 59.506 9.886 -36.971 1.00 18.11 74 GLY A O 1
ATOM 1629 N N . SER A 1 75 ? 60.884 8.217 -36.380 1.00 15.88 75 SER A N 1
ATOM 1630 C CA . SER A 1 75 ? 60.476 8.251 -34.981 1.00 15.91 75 SER A CA 1
ATOM 1631 C C . SER A 1 75 ? 60.638 9.644 -34.382 1.00 14.89 75 SER A C 1
ATOM 1632 O O . SER A 1 75 ? 61.655 10.311 -34.587 1.00 15.74 75 SER A O 1
ATOM 1640 N N . ARG A 1 76 ? 59.625 10.053 -33.610 1.00 15.28 76 ARG A N 1
ATOM 1641 C CA A ARG A 1 76 ? 59.704 11.280 -32.819 0.57 17.52 76 ARG A CA 1
ATOM 1642 C CA B ARG A 1 76 ? 59.719 11.299 -32.858 0.43 17.48 76 ARG A CA 1
ATOM 1643 C C . ARG A 1 76 ? 61.019 11.380 -32.066 1.00 16.12 76 ARG A C 1
ATOM 1644 O O . ARG A 1 76 ? 61.625 12.454 -31.970 1.00 17.81 76 ARG A O 1
ATOM 1685 N N . ASN A 1 77 ? 61.453 10.267 -31.477 1.00 14.63 77 ASN A N 1
ATOM 1686 C CA . ASN A 1 77 ? 62.622 10.301 -30.611 1.00 16.10 77 ASN A CA 1
ATOM 1687 C C . ASN A 1 77 ? 63.913 10.468 -31.389 1.00 16.25 77 ASN A C 1
ATOM 1688 O O . ASN A 1 77 ? 64.892 10.964 -30.819 1.00 16.92 77 ASN A O 1
ATOM 1699 N N . TYR A 1 78 ? 63.937 10.080 -32.668 1.00 15.71 78 TYR A N 1
ATOM 1700 C CA . TYR A 1 78 ? 65.094 10.377 -33.504 1.00 15.28 78 TYR A CA 1
ATOM 1701 C C . TYR A 1 78 ? 65.287 11.882 -33.629 1.00 16.39 78 TYR A C 1
ATOM 1702 O O . TYR A 1 78 ? 66.393 12.397 -33.436 1.00 16.95 78 TYR A O 1
ATOM 1720 N N . TYR A 1 79 ? 64.215 12.608 -33.941 1.00 16.11 79 TYR A N 1
ATOM 1721 C CA . TYR A 1 79 ? 64.325 14.058 -34.060 1.00 15.18 79 TYR A CA 1
ATOM 1722 C C . TYR A 1 79 ? 64.693 14.703 -32.729 1.00 15.77 79 TYR A C 1
ATOM 1723 O O . TYR A 1 79 ? 65.481 15.655 -32.693 1.00 16.54 79 TYR A O 1
ATOM 1741 N N . ASP A 1 80 ? 64.141 14.200 -31.620 1.00 16.42 80 ASP A N 1
ATOM 1742 C CA . ASP A 1 80 ? 64.527 14.729 -30.314 1.00 17.46 80 ASP A CA 1
ATOM 1743 C C . ASP A 1 80 ? 66.018 14.519 -30.063 1.00 19.38 80 ASP A C 1
ATOM 1744 O O . ASP A 1 80 ? 66.694 15.389 -29.502 1.00 16.91 80 ASP A O 1
ATOM 1753 N N . LEU A 1 81 ? 66.539 13.351 -30.452 1.00 15.81 81 LEU A N 1
ATOM 1754 C CA . LEU A 1 81 ? 67.952 13.057 -30.254 1.00 14.38 81 LEU A CA 1
ATOM 1755 C C . LEU A 1 81 ? 68.811 13.950 -31.133 1.00 17.02 81 LEU A C 1
ATOM 1756 O O . LEU A 1 81 ? 69.850 14.450 -30.693 1.00 17.85 81 LEU A O 1
ATOM 1772 N N . LYS A 1 82 ? 68.391 14.160 -32.381 1.00 16.26 82 LYS A N 1
ATOM 1773 C CA . LYS A 1 82 ? 69.102 15.081 -33.259 1.00 18.01 82 LYS A CA 1
ATOM 1774 C C . LYS A 1 82 ? 69.168 16.473 -32.643 1.00 18.69 82 LYS A C 1
ATOM 1775 O O . LYS A 1 82 ? 70.228 17.118 -32.636 1.00 17.98 82 LYS A O 1
ATOM 1794 N N . ASP A 1 83 ? 68.046 16.943 -32.094 1.00 17.68 83 ASP A N 1
ATOM 1795 C CA . ASP A 1 83 ? 68.031 18.253 -31.457 1.00 18.36 83 ASP A CA 1
ATOM 1796 C C . ASP A 1 83 ? 68.945 18.281 -30.238 1.00 17.48 83 ASP A C 1
ATOM 1797 O O . ASP A 1 83 ? 69.608 19.289 -29.976 1.00 16.43 83 ASP A O 1
ATOM 1806 N N . LYS A 1 84 ? 68.960 17.195 -29.457 1.00 16.93 84 LYS A N 1
ATOM 1807 C CA . LYS A 1 84 ? 69.794 17.153 -28.260 1.00 16.36 84 LYS A CA 1
ATOM 1808 C C . LYS A 1 84 ? 71.276 17.217 -28.616 1.00 15.66 84 LYS A C 1
ATOM 1809 O O . LYS A 1 84 ? 72.057 17.887 -27.931 1.00 17.70 84 LYS A O 1
ATOM 1828 N N . ALA A 1 85 ? 71.686 16.518 -29.676 1.00 16.02 85 ALA A N 1
ATOM 1829 C CA . ALA A 1 85 ? 73.079 16.579 -30.111 1.00 18.49 85 ALA A CA 1
ATOM 1830 C C . ALA A 1 85 ? 73.452 17.984 -30.569 1.00 16.79 85 ALA A C 1
ATOM 1831 O O . ALA A 1 85 ? 74.581 18.441 -30.351 1.00 18.81 85 ALA A O 1
ATOM 1838 N N . LYS A 1 86 ? 72.523 18.683 -31.219 1.00 17.63 86 LYS A N 1
ATOM 1839 C CA . LYS A 1 86 ? 72.790 20.065 -31.601 1.00 18.48 86 LYS A CA 1
ATOM 1840 C C . LYS A 1 86 ? 72.929 20.950 -30.368 1.00 19.01 86 LYS A C 1
ATOM 1841 O O . LYS A 1 86 ? 73.820 21.805 -30.302 1.00 19.82 86 LYS A O 1
ATOM 1860 N N . GLU A 1 87 ? 72.068 20.742 -29.372 1.00 19.07 87 GLU A N 1
ATOM 1861 C CA . GLU A 1 87 ? 72.142 21.520 -28.140 1.00 21.21 87 GLU A CA 1
ATOM 1862 C C . GLU A 1 87 ? 73.481 21.325 -27.433 1.00 18.49 87 GLU A C 1
ATOM 1863 O O . GLU A 1 87 ? 74.149 22.297 -27.060 1.00 19.54 87 GLU A O 1
ATOM 1875 N N . LEU A 1 88 ? 73.870 20.068 -27.209 1.00 17.95 88 LEU A N 1
ATOM 1876 C CA . LEU A 1 88 ? 75.019 19.784 -26.357 1.00 18.61 88 LEU A CA 1
ATOM 1877 C C . LEU A 1 88 ? 76.341 19.997 -27.079 1.00 18.12 88 LEU A C 1
ATOM 1878 O O . LEU A 1 88 ? 77.279 20.554 -26.500 1.00 19.41 88 LEU A O 1
ATOM 1894 N N . PHE A 1 89 ? 76.438 19.554 -28.335 1.00 18.77 89 PHE A N 1
ATOM 1895 C CA . PHE A 1 89 ? 77.705 19.530 -29.052 1.00 19.40 89 PHE A CA 1
ATOM 1896 C C . PHE A 1 89 ? 77.802 20.555 -30.167 1.00 18.27 89 PHE A C 1
ATOM 1897 O O . PHE A 1 89 ? 78.911 20.799 -30.660 1.00 21.52 89 PHE A O 1
ATOM 1914 N N . ASN A 1 90 ? 76.682 21.146 -30.582 1.00 21.10 90 ASN A N 1
ATOM 1915 C CA . ASN A 1 90 ? 76.582 22.011 -31.752 1.00 20.12 90 ASN A CA 1
ATOM 1916 C C . ASN A 1 90 ? 76.820 21.253 -33.053 1.00 22.73 90 ASN A C 1
ATOM 1917 O O . ASN A 1 90 ? 77.188 21.854 -34.068 1.00 23.93 90 ASN A O 1
ATOM 1928 N N . TYR A 1 91 ? 76.581 19.942 -33.055 1.00 19.79 91 TYR A N 1
ATOM 1929 C CA . TYR A 1 91 ? 76.757 19.118 -34.243 1.00 18.71 91 TYR A CA 1
ATOM 1930 C C . TYR A 1 91 ? 75.428 18.944 -34.976 1.00 19.62 91 TYR A C 1
ATOM 1931 O O . TYR A 1 91 ? 74.376 18.757 -34.355 1.00 20.96 91 TYR A O 1
ATOM 1949 N N . ASP A 1 92 ? 75.489 19.004 -36.305 1.00 21.67 92 ASP A N 1
ATOM 1950 C CA . ASP A 1 92 ? 74.296 19.097 -37.131 1.00 20.68 92 ASP A CA 1
ATOM 1951 C C . ASP A 1 92 ? 73.767 17.751 -37.615 1.00 21.42 92 ASP A C 1
ATOM 1952 O O . ASP A 1 92 ? 72.645 17.702 -38.130 1.00 20.99 92 ASP A O 1
ATOM 1961 N N . TYR A 1 93 ? 74.518 16.666 -37.454 1.00 21.68 93 TYR A N 1
ATOM 1962 C CA . TYR A 1 93 ? 74.148 15.376 -38.019 1.00 18.24 93 TYR A CA 1
ATOM 1963 C C . TYR A 1 93 ? 74.299 14.286 -36.975 1.00 18.63 93 TYR A C 1
ATOM 1964 O O . TYR A 1 93 ? 75.313 14.245 -36.277 1.00 19.46 93 TYR A O 1
ATOM 1982 N N . ILE A 1 94 ? 73.322 13.376 -36.904 1.00 17.28 94 ILE A N 1
ATOM 1983 C CA . ILE A 1 94 ? 73.421 12.225 -36.018 1.00 16.32 94 ILE A CA 1
ATOM 1984 C C . ILE A 1 94 ? 73.089 10.936 -36.756 1.00 18.23 94 ILE A C 1
ATOM 1985 O O . ILE A 1 94 ? 72.286 10.914 -37.694 1.00 16.34 94 ILE A O 1
ATOM 2001 N N . ILE A 1 95 ? 73.699 9.851 -36.293 1.00 16.78 95 ILE A N 1
ATOM 2002 C CA . ILE A 1 95 ? 73.279 8.498 -36.637 1.00 14.46 95 ILE A CA 1
ATOM 2003 C C . ILE A 1 95 ? 73.215 7.699 -35.340 1.00 19.54 95 ILE A C 1
ATOM 2004 O O . ILE A 1 95 ? 74.257 7.473 -34.712 1.00 17.68 95 ILE A O 1
ATOM 2020 N N . PRO A 1 96 ? 72.045 7.253 -34.889 1.00 15.54 96 PRO A N 1
ATOM 2021 C CA . PRO A 1 96 ? 72.026 6.360 -33.723 1.00 15.31 96 PRO A CA 1
ATOM 2022 C C . PRO A 1 96 ? 72.730 5.048 -34.050 1.00 17.35 96 PRO A C 1
ATOM 2023 O O . PRO A 1 96 ? 72.797 4.624 -35.206 1.00 17.30 96 PRO A O 1
ATOM 2034 N N . ALA A 1 97 ? 73.270 4.412 -33.014 1.00 16.97 97 ALA A N 1
ATOM 2035 C CA . ALA A 1 97 ? 73.861 3.084 -33.123 1.00 18.89 97 ALA A CA 1
ATOM 2036 C C . ALA A 1 97 ? 73.449 2.280 -31.899 1.00 15.54 97 ALA A C 1
ATOM 2037 O O . ALA A 1 97 ? 73.068 2.844 -30.872 1.00 18.29 97 ALA A O 1
ATOM 2044 N N . HIS A 1 98 ? 73.549 0.953 -31.980 1.00 16.95 98 HIS A N 1
ATOM 2045 C CA . HIS A 1 98 ? 73.036 0.190 -30.845 1.00 18.04 98 HIS A CA 1
ATOM 2046 C C . HIS A 1 98 ? 73.946 0.325 -29.625 1.00 17.85 98 HIS A C 1
ATOM 2047 O O . HIS A 1 98 ? 73.451 0.280 -28.493 1.00 16.73 98 HIS A O 1
ATOM 2062 N N . GLN A 1 99 ? 75.251 0.532 -29.823 1.00 16.87 99 GLN A N 1
ATOM 2063 C CA . GLN A 1 99 ? 76.158 0.876 -28.726 1.00 20.60 99 GLN A CA 1
ATOM 2064 C C . GLN A 1 99 ? 77.464 1.404 -29.323 1.00 20.43 99 GLN A C 1
ATOM 2065 O O . GLN A 1 99 ? 77.564 1.635 -30.532 1.00 16.51 99 GLN A O 1
ATOM 2079 N N . GLY A 1 100 ? 78.466 1.622 -28.467 1.00 16.24 100 GLY A N 1
ATOM 2080 C CA . GLY A 1 100 ? 79.632 2.387 -28.891 1.00 18.02 100 GLY A CA 1
ATOM 2081 C C . GLY A 1 100 ? 80.432 1.718 -29.995 1.00 17.39 100 GLY A C 1
ATOM 2082 O O . GLY A 1 100 ? 80.904 2.378 -30.928 1.00 17.51 100 GLY A O 1
ATOM 2086 N N . ARG A 1 101 ? 80.619 0.405 -29.896 1.00 16.28 101 ARG A N 1
ATOM 2087 C CA . ARG A 1 101 ? 81.376 -0.285 -30.931 1.00 18.88 101 ARG A CA 1
ATOM 2088 C C . ARG A 1 101 ? 80.585 -0.403 -32.229 1.00 17.76 101 ARG A C 1
ATOM 2089 O O . ARG A 1 101 ? 81.192 -0.580 -33.289 1.00 18.37 101 ARG A O 1
ATOM 2110 N N . GLY A 1 102 ? 79.255 -0.289 -32.176 1.00 18.61 102 GLY A N 1
ATOM 2111 C CA . GLY A 1 102 ? 78.494 -0.107 -33.401 1.00 21.24 102 GLY A CA 1
ATOM 2112 C C . GLY A 1 102 ? 78.768 1.241 -34.042 1.00 21.51 102 GLY A C 1
ATOM 2113 O O . GLY A 1 102 ? 78.906 1.342 -35.266 1.00 18.77 102 GLY A O 1
ATOM 2117 N N . ALA A 1 103 ? 78.872 2.291 -33.219 1.00 16.27 103 ALA A N 1
ATOM 2118 C CA . ALA A 1 103 ? 79.226 3.610 -33.736 1.00 17.24 103 ALA A CA 1
ATOM 2119 C C . ALA A 1 103 ? 80.598 3.575 -34.396 1.00 20.08 103 ALA A C 1
ATOM 2120 O O . ALA A 1 103 ? 80.792 4.151 -35.473 1.00 19.59 103 ALA A O 1
ATOM 2127 N N . GLU A 1 104 ? 81.551 2.871 -33.777 1.00 16.80 104 GLU A N 1
ATOM 2128 C CA . GLU A 1 104 ? 82.883 2.728 -34.354 1.00 20.33 104 GLU A CA 1
ATOM 2129 C C . GLU A 1 104 ? 82.828 1.964 -35.667 1.00 20.99 104 GLU A C 1
ATOM 2130 O O . GLU A 1 104 ? 83.517 2.317 -36.633 1.00 22.15 104 GLU A O 1
ATOM 2142 N N . ASN A 1 105 ? 82.005 0.916 -35.728 1.00 18.67 105 ASN A N 1
ATOM 2143 C CA . ASN A 1 105 ? 81.908 0.135 -36.955 1.00 19.82 105 ASN A CA 1
ATOM 2144 C C . ASN A 1 105 ? 81.282 0.943 -38.084 1.00 23.20 105 ASN A C 1
ATOM 2145 O O . ASN A 1 105 ? 81.609 0.717 -39.254 1.00 22.65 105 ASN A O 1
ATOM 2156 N N . ILE A 1 106 ? 80.385 1.876 -37.758 1.00 19.37 106 ILE A N 1
ATOM 2157 C CA . ILE A 1 106 ? 79.813 2.752 -38.775 1.00 20.53 106 ILE A CA 1
ATOM 2158 C C . ILE A 1 106 ? 80.865 3.720 -39.300 1.00 21.09 106 ILE A C 1
ATOM 2159 O O . ILE A 1 106 ? 80.986 3.933 -40.510 1.00 24.43 106 ILE A O 1
ATOM 2175 N N . LEU A 1 107 ? 81.605 4.361 -38.397 1.00 20.31 107 LEU A N 1
ATOM 2176 C CA . LEU A 1 107 ? 82.374 5.534 -38.790 1.00 20.05 107 LEU A CA 1
ATOM 2177 C C . LEU A 1 107 ? 83.792 5.208 -39.237 1.00 21.72 107 LEU A C 1
ATOM 2178 O O . LEU A 1 107 ? 84.278 5.808 -40.200 1.00 21.05 107 LEU A O 1
ATOM 2194 N N . PHE A 1 108 ? 84.489 4.303 -38.553 1.00 22.54 108 PHE A N 1
ATOM 2195 C CA . PHE A 1 108 ? 85.911 4.137 -38.845 1.00 21.32 108 PHE A CA 1
ATOM 2196 C C . PHE A 1 108 ? 86.160 3.639 -40.263 1.00 20.89 108 PHE A C 1
ATOM 2197 O O . PHE A 1 108 ? 87.047 4.188 -40.939 1.00 23.43 108 PHE A O 1
ATOM 2214 N N . PRO A 1 109 ? 85.448 2.633 -40.780 1.00 23.00 109 PRO A N 1
ATOM 2215 C CA . PRO A 1 109 ? 85.710 2.222 -42.171 1.00 24.43 109 PRO A CA 1
ATOM 2216 C C . PRO A 1 109 ? 85.439 3.337 -43.164 1.00 25.31 109 PRO A C 1
ATOM 2217 O O . PRO A 1 109 ? 86.116 3.438 -44.196 1.00 25.92 109 PRO A O 1
ATOM 2228 N N . VAL A 1 110 ? 84.440 4.171 -42.882 1.00 22.39 110 VAL A N 1
ATOM 2229 C CA . VAL A 1 110 ? 84.147 5.310 -43.743 1.00 22.29 110 VAL A CA 1
ATOM 2230 C C . VAL A 1 110 ? 85.310 6.287 -43.747 1.00 22.54 110 VAL A C 1
ATOM 2231 O O . VAL A 1 110 ? 85.709 6.799 -44.800 1.00 23.74 110 VAL A O 1
ATOM 2244 N N . LEU A 1 111 ? 85.862 6.577 -42.569 1.00 22.22 111 LEU A N 1
ATOM 2245 C CA . LEU A 1 111 ? 86.986 7.503 -42.508 1.00 23.93 111 LEU A CA 1
ATOM 2246 C C . LEU A 1 111 ? 88.193 6.942 -43.247 1.00 25.32 111 LEU A C 1
ATOM 2247 O O . LEU A 1 111 ? 88.907 7.682 -43.933 1.00 23.91 111 LEU A O 1
ATOM 2263 N N . LEU A 1 112 ? 88.423 5.630 -43.145 1.00 22.53 112 LEU A N 1
ATOM 2264 C CA . LEU A 1 112 ? 89.542 5.027 -43.866 1.00 24.45 112 LEU A CA 1
ATOM 2265 C C . LEU A 1 112 ? 89.383 5.188 -45.374 1.00 23.03 112 LEU A C 1
ATOM 2266 O O . LEU A 1 112 ? 90.307 5.639 -46.059 1.00 26.17 112 LEU A O 1
ATOM 2282 N N . LYS A 1 113 ? 88.221 4.806 -45.917 1.00 27.44 113 LYS A N 1
ATOM 2283 C CA . LYS A 1 113 ? 88.022 4.893 -47.360 1.00 31.08 113 LYS A CA 1
ATOM 2284 C C . LYS A 1 113 ? 88.059 6.340 -47.826 1.00 28.32 113 LYS A C 1
ATOM 2285 O O . LYS A 1 113 ? 88.557 6.635 -48.919 1.00 31.83 113 LYS A O 1
ATOM 2304 N N . TYR A 1 114 ? 87.554 7.253 -47.003 1.00 30.18 114 TYR A N 1
ATOM 2305 C CA . TYR A 1 114 ? 87.640 8.672 -47.323 1.00 31.07 114 TYR A CA 1
ATOM 2306 C C . TYR A 1 114 ? 89.093 9.110 -47.444 1.00 30.47 114 TYR A C 1
ATOM 2307 O O . TYR A 1 114 ? 89.462 9.825 -48.383 1.00 35.17 114 TYR A O 1
ATOM 2325 N N . LYS A 1 115 ? 89.937 8.672 -46.508 1.00 26.09 115 LYS A N 1
ATOM 2326 C CA . LYS A 1 115 ? 91.346 9.047 -46.526 1.00 28.36 115 LYS A CA 1
ATOM 2327 C C . LYS A 1 115 ? 92.074 8.439 -47.714 1.00 33.82 115 LYS A C 1
ATOM 2328 O O . LYS A 1 115 ? 93.022 9.039 -48.235 1.00 34.78 115 LYS A O 1
ATOM 2347 N N . GLN A 1 116 ? 91.646 7.257 -48.153 1.00 30.52 116 GLN A N 1
ATOM 2348 C CA . GLN A 1 116 ? 92.304 6.566 -49.249 1.00 30.90 116 GLN A CA 1
ATOM 2349 C C . GLN A 1 116 ? 92.009 7.195 -50.601 1.00 39.80 116 GLN A C 1
ATOM 2350 O O . GLN A 1 116 ? 92.608 6.780 -51.599 1.00 42.50 116 GLN A O 1
ATOM 2364 N N . LYS A 1 117 ? 91.103 8.168 -50.667 1.00 36.09 117 LYS A N 1
ATOM 2365 C CA . LYS A 1 117 ? 90.951 8.935 -51.895 1.00 51.97 117 LYS A CA 1
ATOM 2366 C C . LYS A 1 117 ? 92.287 9.579 -52.251 1.00 61.55 117 LYS A C 1
ATOM 2367 O O . LYS A 1 117 ? 93.077 9.947 -51.377 1.00 71.60 117 LYS A O 1
ATOM 2386 N N . GLU A 1 118 ? 92.544 9.700 -53.550 1.00 74.44 118 GLU A N 1
ATOM 2387 C CA . GLU A 1 118 ? 93.776 10.255 -54.104 1.00 82.85 118 GLU A CA 1
ATOM 2388 C C . GLU A 1 118 ? 94.927 9.261 -54.008 1.00 77.43 118 GLU A C 1
ATOM 2389 O O . GLU A 1 118 ? 96.080 9.640 -54.268 1.00 79.57 118 GLU A O 1
ATOM 2401 N N . GLY A 1 119 ? 94.666 8.008 -53.639 1.00 56.65 119 GLY A N 1
ATOM 2402 C CA . GLY A 1 119 ? 95.699 6.994 -53.627 1.00 65.34 119 GLY A CA 1
ATOM 2403 C C . GLY A 1 119 ? 96.684 7.090 -52.486 1.00 64.17 119 GLY A C 1
ATOM 2404 O O . GLY A 1 119 ? 97.741 6.445 -52.543 1.00 57.96 119 GLY A O 1
ATOM 2408 N N . LYS A 1 120 ? 96.380 7.861 -51.456 1.00 53.50 120 LYS A N 1
ATOM 2409 C CA . LYS A 1 120 ? 97.259 8.021 -50.314 1.00 57.00 120 LYS A CA 1
ATOM 2410 C C . LYS A 1 120 ? 96.815 7.089 -49.186 1.00 43.91 120 LYS A C 1
ATOM 2411 O O . LYS A 1 120 ? 95.942 6.232 -49.359 1.00 41.00 120 LYS A O 1
ATOM 2430 N N . ALA A 1 121 ? 97.435 7.243 -48.019 1.00 39.43 121 ALA A N 1
ATOM 2431 C CA . ALA A 1 121 ? 97.111 6.434 -46.845 1.00 36.77 121 ALA A CA 1
ATOM 2432 C C . ALA A 1 121 ? 97.407 4.955 -47.083 1.00 28.22 121 ALA A C 1
ATOM 2433 O O . ALA A 1 121 ? 96.650 4.075 -46.661 1.00 31.45 121 ALA A O 1
ATOM 2440 N N . LYS A 1 122 ? 98.543 4.686 -47.736 1.00 29.65 122 LYS A N 1
ATOM 2441 C CA . LYS A 1 122 ? 98.987 3.320 -47.981 1.00 35.94 122 LYS A CA 1
ATOM 2442 C C . LYS A 1 122 ? 99.478 2.632 -46.715 1.00 37.20 122 LYS A C 1
ATOM 2443 O O . LYS A 1 122 ? 99.552 1.399 -46.685 1.00 34.79 122 LYS A O 1
ATOM 2462 N N . ASN A 1 123 ? 99.831 3.398 -45.685 1.00 31.04 123 ASN A N 1
ATOM 2463 C CA . ASN A 1 123 ? 100.259 2.868 -44.390 1.00 33.81 123 ASN A CA 1
ATOM 2464 C C . ASN A 1 123 ? 99.401 3.531 -43.321 1.00 37.75 123 ASN A C 1
ATOM 2465 O O . ASN A 1 123 ? 99.884 4.361 -42.540 1.00 30.52 123 ASN A O 1
ATOM 2476 N N . PRO A 1 124 ? 98.115 3.192 -43.267 1.00 30.40 124 PRO A N 1
ATOM 2477 C CA . PRO A 1 124 ? 97.172 4.002 -42.488 1.00 25.26 124 PRO A CA 1
ATOM 2478 C C . PRO A 1 124 ? 97.268 3.732 -40.999 1.00 25.98 124 PRO A C 1
ATOM 2479 O O . PRO A 1 124 ? 97.498 2.602 -40.562 1.00 26.73 124 PRO A O 1
ATOM 2490 N N . VAL A 1 125 ? 97.076 4.795 -40.219 1.00 26.58 125 VAL A N 1
ATOM 2491 C CA . VAL A 1 125 ? 97.099 4.710 -38.768 1.00 26.65 125 VAL A CA 1
ATOM 2492 C C . VAL A 1 125 ? 96.035 5.633 -38.189 1.00 25.74 125 VAL A C 1
ATOM 2493 O O . VAL A 1 125 ? 95.631 6.622 -38.810 1.00 23.32 125 VAL A O 1
ATOM 2506 N N . PHE A 1 126 ? 95.569 5.276 -36.996 1.00 23.77 126 PHE A N 1
ATOM 2507 C CA . PHE A 1 126 ? 94.813 6.137 -36.100 1.00 21.83 126 PHE A CA 1
ATOM 2508 C C . PHE A 1 126 ? 95.715 6.488 -34.918 1.00 21.35 126 PHE A C 1
ATOM 2509 O O . PHE A 1 126 ? 96.515 5.661 -34.474 1.00 24.26 126 PHE A O 1
ATOM 2526 N N . ILE A 1 127 ? 95.575 7.706 -34.394 1.00 22.71 127 ILE A N 1
ATOM 2527 C CA . ILE A 1 127 ? 96.338 8.169 -33.238 1.00 23.02 127 ILE A CA 1
ATOM 2528 C C . ILE A 1 127 ? 95.359 8.607 -32.157 1.00 21.30 127 ILE A C 1
ATOM 2529 O O . ILE A 1 127 ? 94.404 9.340 -32.436 1.00 23.09 127 ILE A O 1
ATOM 2545 N N . SER A 1 128 ? 95.617 8.193 -30.921 1.00 24.62 128 SER A N 1
ATOM 2546 C CA . SER A 1 128 ? 94.744 8.513 -29.803 1.00 21.51 128 SER A CA 1
ATOM 2547 C C . SER A 1 128 ? 95.589 8.760 -28.565 1.00 21.70 128 SER A C 1
ATOM 2548 O O . SER A 1 128 ? 96.707 8.251 -28.447 1.00 24.16 128 SER A O 1
ATOM 2556 N N . ASN A 1 129 ? 95.050 9.542 -27.628 1.00 21.30 129 ASN A N 1
ATOM 2557 C CA . ASN A 1 129 ? 95.663 9.538 -26.306 1.00 25.25 129 ASN A CA 1
ATOM 2558 C C . ASN A 1 129 ? 95.681 8.112 -25.764 1.00 23.53 129 ASN A C 1
ATOM 2559 O O . ASN A 1 129 ? 96.714 7.642 -25.275 1.00 26.96 129 ASN A O 1
ATOM 2570 N N . PHE A 1 130 ? 94.577 7.379 -25.931 1.00 22.86 130 PHE A N 1
ATOM 2571 C CA . PHE A 1 130 ? 94.585 5.930 -25.756 1.00 24.04 130 PHE A CA 1
ATOM 2572 C C . PHE A 1 130 ? 93.314 5.311 -26.330 1.00 24.86 130 PHE A C 1
ATOM 2573 O O . PHE A 1 130 ? 92.202 5.607 -25.879 1.00 22.08 130 PHE A O 1
ATOM 2590 N N . HIS A 1 131 ? 93.474 4.461 -27.339 1.00 22.90 131 HIS A N 1
ATOM 2591 C CA . HIS A 1 131 ? 92.344 3.744 -27.906 1.00 21.65 131 HIS A CA 1
ATOM 2592 C C . HIS A 1 131 ? 91.834 2.703 -26.917 1.00 20.68 131 HIS A C 1
ATOM 2593 O O . HIS A 1 131 ? 92.606 1.865 -26.439 1.00 23.79 131 HIS A O 1
ATOM 2607 N N . PHE A 1 132 ? 90.535 2.707 -26.641 1.00 22.56 132 PHE A N 1
ATOM 2608 C CA A PHE A 1 132 ? 90.060 1.590 -25.842 0.43 21.08 132 PHE A CA 1
ATOM 2609 C CA B PHE A 1 132 ? 89.896 1.623 -25.908 0.57 21.09 132 PHE A CA 1
ATOM 2610 C C . PHE A 1 132 ? 89.995 0.333 -26.715 1.00 23.01 132 PHE A C 1
ATOM 2611 O O . PHE A 1 132 ? 90.272 0.354 -27.919 1.00 24.33 132 PHE A O 1
ATOM 2644 N N A ASP A 1 133 ? 89.653 -0.795 -26.088 0.66 24.28 133 ASP A N 1
ATOM 2645 N N B ASP A 1 133 ? 89.739 -0.795 -26.052 0.34 24.33 133 ASP A N 1
ATOM 2646 C CA A ASP A 1 133 ? 89.924 -2.088 -26.710 0.66 28.03 133 ASP A CA 1
ATOM 2647 C CA B ASP A 1 133 ? 89.898 -2.104 -26.681 0.34 28.00 133 ASP A CA 1
ATOM 2648 C C A ASP A 1 133 ? 89.077 -2.311 -27.960 0.66 22.66 133 ASP A C 1
ATOM 2649 C C B ASP A 1 133 ? 89.096 -2.224 -27.976 0.34 22.75 133 ASP A C 1
ATOM 2650 O O A ASP A 1 133 ? 89.592 -2.795 -28.976 0.66 25.14 133 ASP A O 1
ATOM 2651 O O B ASP A 1 133 ? 89.652 -2.541 -29.034 0.34 24.91 133 ASP A O 1
ATOM 2668 N N . THR A 1 134 ? 87.784 -1.968 -27.918 1.00 22.62 134 THR A N 1
ATOM 2669 C CA . THR A 1 134 ? 86.960 -2.124 -29.119 1.00 22.51 134 THR A CA 1
ATOM 2670 C C . THR A 1 134 ? 87.396 -1.131 -30.192 1.00 22.43 134 THR A C 1
ATOM 2671 O O . THR A 1 134 ? 87.378 -1.439 -31.390 1.00 23.50 134 THR A O 1
ATOM 2682 N N . THR A 1 135 ? 87.779 0.072 -29.766 1.00 22.92 135 THR A N 1
ATOM 2683 C CA . THR A 1 135 ? 88.226 1.104 -30.691 1.00 22.86 135 THR A CA 1
ATOM 2684 C C . THR A 1 135 ? 89.453 0.640 -31.456 1.00 23.78 135 THR A C 1
ATOM 2685 O O . THR A 1 135 ? 89.494 0.695 -32.691 1.00 22.56 135 THR A O 1
ATOM 2696 N N . ALA A 1 136 ? 90.457 0.145 -30.728 1.00 22.81 136 ALA A N 1
ATOM 2697 C CA . ALA A 1 136 ? 91.655 -0.371 -31.376 1.00 23.32 136 ALA A CA 1
ATOM 2698 C C . ALA A 1 136 ? 91.327 -1.570 -32.250 1.00 23.82 136 ALA A C 1
ATOM 2699 O O . ALA A 1 136 ? 91.925 -1.753 -33.315 1.00 24.69 136 ALA A O 1
ATOM 2706 N N . ALA A 1 137 ? 90.390 -2.412 -31.813 1.00 25.83 137 ALA A N 1
ATOM 2707 C CA . ALA A 1 137 ? 90.056 -3.586 -32.609 1.00 23.53 137 ALA A CA 1
ATOM 2708 C C . ALA A 1 137 ? 89.473 -3.181 -33.956 1.00 25.01 137 ALA A C 1
ATOM 2709 O O . ALA A 1 137 ? 89.800 -3.778 -34.987 1.00 25.46 137 ALA A O 1
ATOM 2716 N N . HIS A 1 138 ? 88.612 -2.164 -33.976 1.00 23.25 138 HIS A N 1
ATOM 2717 C CA . HIS A 1 138 ? 88.056 -1.727 -35.252 1.00 24.70 138 HIS A CA 1
ATOM 2718 C C . HIS A 1 138 ? 89.117 -1.061 -36.112 1.00 23.86 138 HIS A C 1
ATOM 2719 O O . HIS A 1 138 ? 89.127 -1.232 -37.336 1.00 24.52 138 HIS A O 1
ATOM 2733 N N . VAL A 1 139 ? 90.020 -0.300 -35.494 1.00 23.49 139 VAL A N 1
ATOM 2734 C CA . VAL A 1 139 ? 91.146 0.252 -36.240 1.00 26.96 139 VAL A CA 1
ATOM 2735 C C . VAL A 1 139 ? 91.917 -0.863 -36.936 1.00 28.77 139 VAL A C 1
ATOM 2736 O O . VAL A 1 139 ? 92.216 -0.782 -38.133 1.00 26.66 139 VAL A O 1
ATOM 2749 N N . GLU A 1 140 ? 92.241 -1.928 -36.197 1.00 24.59 140 GLU A N 1
ATOM 2750 C CA . GLU A 1 140 ? 93.061 -3.006 -36.741 1.00 26.90 140 GLU A CA 1
ATOM 2751 C C . GLU A 1 140 ? 92.278 -3.907 -37.689 1.00 27.84 140 GLU A C 1
ATOM 2752 O O . GLU A 1 140 ? 92.854 -4.428 -38.654 1.00 30.90 140 GLU A O 1
ATOM 2764 N N . LEU A 1 141 ? 90.977 -4.094 -37.442 1.00 27.52 141 LEU A N 1
ATOM 2765 C CA . LEU A 1 141 ? 90.155 -4.880 -38.355 1.00 35.18 141 LEU A CA 1
ATOM 2766 C C . LEU A 1 141 ? 90.097 -4.247 -39.736 1.00 32.44 141 LEU A C 1
ATOM 2767 O O . LEU A 1 141 ? 89.855 -4.943 -40.730 1.00 33.72 141 LEU A O 1
ATOM 2783 N N . ASN A 1 142 ? 90.294 -2.932 -39.817 1.00 31.68 142 ASN A N 1
ATOM 2784 C CA . ASN A 1 142 ? 90.285 -2.215 -41.083 1.00 33.85 142 ASN A CA 1
ATOM 2785 C C . ASN A 1 142 ? 91.688 -1.982 -41.633 1.00 33.84 142 ASN A C 1
ATOM 2786 O O . ASN A 1 142 ? 91.875 -1.108 -42.488 1.00 35.09 142 ASN A O 1
ATOM 2797 N N . GLY A 1 143 ? 92.673 -2.740 -41.157 1.00 29.71 143 GLY A N 1
ATOM 2798 C CA . GLY A 1 143 ? 94.005 -2.714 -41.726 1.00 30.07 143 GLY A CA 1
ATOM 2799 C C . GLY A 1 143 ? 94.895 -1.595 -41.243 1.00 35.28 143 GLY A C 1
ATOM 2800 O O . GLY A 1 143 ? 95.953 -1.367 -41.841 1.00 35.85 143 GLY A O 1
ATOM 2804 N N . CYS A 1 144 ? 94.520 -0.909 -40.171 1.00 29.03 144 CYS A N 1
ATOM 2805 C CA . CYS A 1 144 ? 95.246 0.248 -39.679 1.00 25.83 144 CYS A CA 1
ATOM 2806 C C . CYS A 1 144 ? 95.947 -0.083 -38.370 1.00 30.96 144 CYS A C 1
ATOM 2807 O O . CYS A 1 144 ? 95.571 -1.017 -37.658 1.00 32.05 144 CYS A O 1
ATOM 2815 N N . LYS A 1 145 ? 96.976 0.702 -38.057 1.00 30.66 145 LYS A N 1
ATOM 2816 C CA . LYS A 1 145 ? 97.639 0.617 -36.765 1.00 34.51 145 LYS A CA 1
ATOM 2817 C C . LYS A 1 145 ? 97.010 1.609 -35.795 1.00 33.00 145 LYS A C 1
ATOM 2818 O O . LYS A 1 145 ? 96.696 2.747 -36.161 1.00 28.18 145 LYS A O 1
ATOM 2837 N N . ALA A 1 146 ? 96.846 1.176 -34.550 1.00 27.21 146 ALA A N 1
ATOM 2838 C CA . ALA A 1 146 ? 96.270 2.000 -33.494 1.00 25.32 146 ALA A CA 1
ATOM 2839 C C . ALA A 1 146 ? 97.402 2.466 -32.585 1.00 32.71 146 ALA A C 1
ATOM 2840 O O . ALA A 1 146 ? 97.960 1.671 -31.823 1.00 38.18 146 ALA A O 1
ATOM 2847 N N . ILE A 1 147 ? 97.743 3.751 -32.671 1.00 27.84 147 ILE A N 1
ATOM 2848 C CA . ILE A 1 147 ? 98.871 4.334 -31.949 1.00 25.54 147 ILE A CA 1
ATOM 2849 C C . ILE A 1 147 ? 98.333 5.072 -30.731 1.00 26.11 147 ILE A C 1
ATOM 2850 O O . ILE A 1 147 ? 97.390 5.863 -30.849 1.00 25.82 147 ILE A O 1
ATOM 2866 N N . ASN A 1 148 ? 98.924 4.815 -29.563 1.00 29.22 148 ASN A N 1
ATOM 2867 C CA . ASN A 1 148 ? 98.513 5.438 -28.308 1.00 25.10 148 ASN A CA 1
ATOM 2868 C C . ASN A 1 148 ? 99.641 6.316 -27.788 1.00 26.70 148 ASN A C 1
ATOM 2869 O O . ASN A 1 148 ? 100.777 5.849 -27.663 1.00 28.60 148 ASN A O 1
ATOM 2880 N N . ILE A 1 149 ? 99.327 7.571 -27.453 1.00 27.21 149 ILE A N 1
ATOM 2881 C CA . ILE A 1 149 ? 100.358 8.508 -27.015 1.00 28.04 149 ILE A CA 1
ATOM 2882 C C . ILE A 1 149 ? 99.933 9.305 -25.786 1.00 31.08 149 ILE A C 1
ATOM 2883 O O . ILE A 1 149 ? 100.056 10.535 -25.757 1.00 33.06 149 ILE A O 1
ATOM 2899 N N . VAL A 1 150 ? 99.492 8.611 -24.738 1.00 28.31 150 VAL A N 1
ATOM 2900 C CA . VAL A 1 150 ? 99.086 9.298 -23.519 1.00 24.46 150 VAL A CA 1
ATOM 2901 C C . VAL A 1 150 ? 100.303 9.889 -22.810 1.00 25.92 150 VAL A C 1
ATOM 2902 O O . VAL A 1 150 ? 101.431 9.392 -22.928 1.00 26.04 150 VAL A O 1
ATOM 2915 N N . THR A 1 151 ? 100.063 10.960 -22.051 1.00 26.58 151 THR A N 1
ATOM 2916 C CA . THR A 1 151 ? 101.112 11.601 -21.271 1.00 26.70 151 THR A CA 1
ATOM 2917 C C . THR A 1 151 ? 101.811 10.594 -20.369 1.00 29.40 151 THR A C 1
ATOM 2918 O O . THR A 1 151 ? 101.170 9.733 -19.759 1.00 28.73 151 THR A O 1
ATOM 2929 N N . GLU A 1 152 ? 103.142 10.713 -20.291 1.00 32.02 152 GLU A N 1
ATOM 2930 C CA A GLU A 1 152 ? 103.921 9.847 -19.415 0.63 37.53 152 GLU A CA 1
ATOM 2931 C CA B GLU A 1 152 ? 103.924 9.850 -19.414 0.37 37.55 152 GLU A CA 1
ATOM 2932 C C . GLU A 1 152 ? 103.507 9.983 -17.957 1.00 32.27 152 GLU A C 1
ATOM 2933 O O . GLU A 1 152 ? 103.770 9.075 -17.161 1.00 34.79 152 GLU A O 1
ATOM 2954 N N . LYS A 1 153 ? 102.872 11.095 -17.587 1.00 32.45 153 LYS A N 1
ATOM 2955 C CA . LYS A 1 153 ? 102.415 11.259 -16.214 1.00 33.39 153 LYS A CA 1
ATOM 2956 C C . LYS A 1 153 ? 101.416 10.188 -15.817 1.00 27.92 153 LYS A C 1
ATOM 2957 O O . LYS A 1 153 ? 101.259 9.912 -14.622 1.00 32.74 153 LYS A O 1
ATOM 2976 N N . ALA A 1 154 ? 100.744 9.576 -16.792 1.00 25.45 154 ALA A N 1
ATOM 2977 C CA . ALA A 1 154 ? 99.801 8.510 -16.490 1.00 30.97 154 ALA A CA 1
ATOM 2978 C C . ALA A 1 154 ? 100.489 7.261 -15.961 1.00 33.67 154 ALA A C 1
ATOM 2979 O O . ALA A 1 154 ? 99.837 6.441 -15.307 1.00 34.41 154 ALA A O 1
ATOM 2986 N N . PHE A 1 155 ? 101.780 7.092 -16.236 1.00 31.87 155 PHE A N 1
ATOM 2987 C CA . PHE A 1 155 ? 102.506 5.889 -15.857 1.00 38.44 155 PHE A CA 1
ATOM 2988 C C . PHE A 1 155 ? 103.095 5.956 -14.454 1.00 34.97 155 PHE A C 1
ATOM 2989 O O . PHE A 1 155 ? 103.703 4.978 -14.009 1.00 39.96 155 PHE A O 1
ATOM 3006 N N . ASP A 1 156 ? 102.948 7.076 -13.756 1.00 35.23 156 ASP A N 1
ATOM 3007 C CA . ASP A 1 156 ? 103.386 7.220 -12.366 1.00 30.98 156 ASP A CA 1
ATOM 3008 C C . ASP A 1 156 ? 102.119 7.219 -11.509 1.00 31.33 156 ASP A C 1
ATOM 3009 O O . ASP A 1 156 ? 101.537 8.270 -11.241 1.00 33.17 156 ASP A O 1
ATOM 3018 N N . SER A 1 157 ? 101.702 6.028 -11.069 1.00 36.91 157 SER A N 1
ATOM 3019 C CA . SER A 1 157 ? 100.382 5.871 -10.461 1.00 39.44 157 SER A CA 1
ATOM 3020 C C . SER A 1 157 ? 100.200 6.754 -9.231 1.00 40.58 157 SER A C 1
ATOM 3021 O O . SER A 1 157 ? 99.169 7.420 -9.079 1.00 40.48 157 SER A O 1
ATOM 3029 N N . GLU A 1 158 ? 101.163 6.736 -8.314 1.00 36.69 158 GLU A N 1
ATOM 3030 C CA . GLU A 1 158 ? 100.934 7.389 -7.032 1.00 37.94 158 GLU A CA 1
ATOM 3031 C C . GLU A 1 158 ? 101.107 8.899 -7.097 1.00 41.87 158 GLU A C 1
ATOM 3032 O O . GLU A 1 158 ? 100.617 9.599 -6.206 1.00 42.99 158 GLU A O 1
ATOM 3044 N N . THR A 1 159 ? 101.760 9.417 -8.132 1.00 35.03 159 THR A N 1
ATOM 3045 C CA . THR A 1 159 ? 102.063 10.840 -8.219 1.00 36.49 159 THR A CA 1
ATOM 3046 C C . THR A 1 159 ? 100.877 11.573 -8.834 1.00 34.92 159 THR A C 1
ATOM 3047 O O . THR A 1 159 ? 100.489 11.298 -9.975 1.00 29.13 159 THR A O 1
ATOM 3058 N N . TYR A 1 160 ? 100.312 12.511 -8.077 1.00 34.87 160 TYR A N 1
ATOM 3059 C CA . TYR A 1 160 ? 99.146 13.248 -8.537 1.00 35.25 160 TYR A CA 1
ATOM 3060 C C . TYR A 1 160 ? 99.467 14.050 -9.792 1.00 28.03 160 TYR A C 1
ATOM 3061 O O . TYR A 1 160 ? 100.558 14.612 -9.931 1.00 31.82 160 TYR A O 1
ATOM 3079 N N . ASP A 1 161 ? 98.501 14.098 -10.710 1.00 32.90 161 ASP A N 1
ATOM 3080 C CA . ASP A 1 161 ? 98.518 15.046 -11.815 1.00 26.82 161 ASP A CA 1
ATOM 3081 C C . ASP A 1 161 ? 97.078 15.381 -12.188 1.00 25.44 161 ASP A C 1
ATOM 3082 O O . ASP A 1 161 ? 96.190 14.527 -12.096 1.00 26.18 161 ASP A O 1
ATOM 3091 N N . ASP A 1 162 ? 96.857 16.638 -12.582 1.00 25.38 162 ASP A N 1
ATOM 3092 C CA . ASP A 1 162 ? 95.518 17.095 -12.936 1.00 22.95 162 ASP A CA 1
ATOM 3093 C C . ASP A 1 162 ? 94.959 16.401 -14.176 1.00 23.61 162 ASP A C 1
ATOM 3094 O O . ASP A 1 162 ? 93.736 16.276 -14.310 1.00 23.56 162 ASP A O 1
ATOM 3103 N N . TRP A 1 163 ? 95.814 16.001 -15.120 1.00 24.44 163 TRP A N 1
ATOM 3104 C CA . TRP A 1 163 ? 95.349 15.650 -16.458 1.00 23.83 163 TRP A CA 1
ATOM 3105 C C . TRP A 1 163 ? 96.057 14.394 -16.964 1.00 25.34 163 TRP A C 1
ATOM 3106 O O . TRP A 1 163 ? 96.751 14.398 -17.975 1.00 26.69 163 TRP A O 1
ATOM 3127 N N . LYS A 1 164 ? 95.866 13.281 -16.262 1.00 24.44 164 LYS A N 1
ATOM 3128 C CA . LYS A 1 164 ? 96.560 12.063 -16.660 1.00 23.64 164 LYS A CA 1
ATOM 3129 C C . LYS A 1 164 ? 96.013 11.442 -17.942 1.00 24.77 164 LYS A C 1
ATOM 3130 O O . LYS A 1 164 ? 96.574 10.446 -18.403 1.00 27.44 164 LYS A O 1
ATOM 3149 N N . GLY A 1 165 ? 94.955 11.993 -18.533 1.00 22.48 165 GLY A N 1
ATOM 3150 C CA . GLY A 1 165 ? 94.481 11.515 -19.819 1.00 22.21 165 GLY A CA 1
ATOM 3151 C C . GLY A 1 165 ? 95.006 12.256 -21.035 1.00 22.86 165 GLY A C 1
ATOM 3152 O O . GLY A 1 165 ? 94.702 11.852 -22.160 1.00 22.52 165 GLY A O 1
ATOM 3156 N N . ASP A 1 166 ? 95.774 13.328 -20.830 1.00 22.63 166 ASP A N 1
ATOM 3157 C CA . ASP A 1 166 ? 96.233 14.179 -21.921 1.00 26.24 166 ASP A CA 1
ATOM 3158 C C . ASP A 1 166 ? 96.993 13.398 -22.988 1.00 29.10 166 ASP A C 1
ATOM 3159 O O . ASP A 1 166 ? 97.686 12.417 -22.700 1.00 23.38 166 ASP A O 1
ATOM 3168 N N . PHE A 1 167 ? 96.871 13.871 -24.230 1.00 26.13 167 PHE A N 1
ATOM 3169 C CA . PHE A 1 167 ? 97.834 13.551 -25.270 1.00 26.31 167 PHE A CA 1
ATOM 3170 C C . PHE A 1 167 ? 99.224 14.054 -24.893 1.00 26.20 167 PHE A C 1
ATOM 3171 O O . PHE A 1 167 ? 99.384 15.164 -24.374 1.00 29.20 167 PHE A O 1
ATOM 3188 N N . ASP A 1 168 ? 100.237 13.254 -25.206 1.00 24.60 168 ASP A N 1
ATOM 3189 C CA . ASP A 1 168 ? 101.614 13.731 -25.267 1.00 27.14 168 ASP A CA 1
ATOM 3190 C C . ASP A 1 168 ? 101.790 14.488 -26.580 1.00 32.44 168 ASP A C 1
ATOM 3191 O O . ASP A 1 168 ? 101.878 13.874 -27.649 1.00 27.83 168 ASP A O 1
ATOM 3200 N N . ILE A 1 169 ? 101.847 15.821 -26.500 1.00 29.86 169 ILE A N 1
ATOM 3201 C CA . ILE A 1 169 ? 101.867 16.652 -27.702 1.00 31.99 169 ILE A CA 1
ATOM 3202 C C . ILE A 1 169 ? 103.148 16.430 -28.501 1.00 36.43 169 ILE A C 1
ATOM 3203 O O . ILE A 1 169 ? 103.125 16.403 -29.738 1.00 33.53 169 ILE A O 1
ATOM 3219 N N . LYS A 1 170 ? 104.287 16.304 -27.816 1.00 28.64 170 LYS A N 1
ATOM 3220 C CA . LYS A 1 170 ? 105.538 16.013 -28.510 1.00 35.47 170 LYS A CA 1
ATOM 3221 C C . LYS A 1 170 ? 105.416 14.743 -29.342 1.00 38.10 170 LYS A C 1
ATOM 3222 O O . LYS A 1 170 ? 105.873 14.698 -30.490 1.00 33.71 170 LYS A O 1
ATOM 3241 N N . LYS A 1 171 ? 104.801 13.699 -28.777 1.00 34.10 171 LYS A N 1
ATOM 3242 C CA A LYS A 1 171 ? 104.617 12.452 -29.512 0.23 34.21 171 LYS A CA 1
ATOM 3243 C CA B LYS A 1 171 ? 104.638 12.461 -29.529 0.77 34.15 171 LYS A CA 1
ATOM 3244 C C . LYS A 1 171 ? 103.641 12.626 -30.670 1.00 33.25 171 LYS A C 1
ATOM 3245 O O . LYS A 1 171 ? 103.799 11.997 -31.722 1.00 34.47 171 LYS A O 1
ATOM 3282 N N . LEU A 1 172 ? 102.615 13.460 -30.490 1.00 29.15 172 LEU A N 1
ATOM 3283 C CA . LEU A 1 172 ? 101.689 13.712 -31.589 1.00 26.84 172 LEU A CA 1
ATOM 3284 C C . LEU A 1 172 ? 102.430 14.300 -32.782 1.00 30.15 172 LEU A C 1
ATOM 3285 O O . LEU A 1 172 ? 102.285 13.834 -33.917 1.00 30.42 172 LEU A O 1
ATOM 3301 N N . LYS A 1 173 ? 103.242 15.328 -32.540 1.00 32.63 173 LYS A N 1
ATOM 3302 C CA . LYS A 1 173 ? 103.991 15.929 -33.635 1.00 30.62 173 LYS A CA 1
ATOM 3303 C C . LYS A 1 173 ? 104.993 14.945 -34.225 1.00 36.30 173 LYS A C 1
ATOM 3304 O O . LYS A 1 173 ? 105.164 14.887 -35.448 1.00 35.04 173 LYS A O 1
ATOM 3323 N N . GLU A 1 174 ? 105.667 14.161 -33.377 1.00 35.08 174 GLU A N 1
ATOM 3324 C CA . GLU A 1 174 ? 106.619 13.176 -33.887 1.00 35.01 174 GLU A CA 1
ATOM 3325 C C . GLU A 1 174 ? 105.930 12.150 -34.781 1.00 32.30 174 GLU A C 1
ATOM 3326 O O . GLU A 1 174 ? 106.466 11.772 -35.830 1.00 35.71 174 GLU A O 1
ATOM 3338 N N . ASN A 1 175 ? 104.739 11.691 -34.386 1.00 29.70 175 ASN A N 1
ATOM 3339 C CA . ASN A 1 175 ? 104.039 10.684 -35.176 1.00 31.91 175 ASN A CA 1
ATOM 3340 C C . ASN A 1 175 ? 103.541 11.265 -36.493 1.00 35.21 175 ASN A C 1
ATOM 3341 O O . ASN A 1 175 ? 103.574 10.589 -37.527 1.00 34.55 175 ASN A O 1
ATOM 3352 N N . ILE A 1 176 ? 103.102 12.522 -36.488 1.00 32.19 176 ILE A N 1
ATOM 3353 C CA . ILE A 1 176 ? 102.712 13.151 -37.745 1.00 33.91 176 ILE A CA 1
ATOM 3354 C C . ILE A 1 176 ? 103.907 13.227 -38.688 1.00 35.50 176 ILE A C 1
ATOM 3355 O O . ILE A 1 176 ? 103.795 12.935 -39.884 1.00 37.72 176 ILE A O 1
ATOM 3371 N N . ALA A 1 177 ? 105.074 13.603 -38.164 1.00 35.22 177 ALA A N 1
ATOM 3372 C CA . ALA A 1 177 ? 106.258 13.700 -39.012 1.00 36.70 177 ALA A CA 1
ATOM 3373 C C . ALA A 1 177 ? 106.714 12.327 -39.495 1.00 34.28 177 ALA A C 1
ATOM 3374 O O . ALA A 1 177 ? 107.189 12.187 -40.629 1.00 41.27 177 ALA A O 1
ATOM 3381 N N . GLN A 1 178 ? 106.586 11.304 -38.649 1.00 36.14 178 GLN A N 1
ATOM 3382 C CA . GLN A 1 178 ? 107.048 9.972 -39.024 1.00 36.13 178 GLN A CA 1
ATOM 3383 C C . GLN A 1 178 ? 106.124 9.344 -40.060 1.00 35.43 178 GLN A C 1
ATOM 3384 O O . GLN A 1 178 ? 106.580 8.873 -41.108 1.00 41.33 178 GLN A O 1
ATOM 3398 N N . HIS A 1 179 ? 104.821 9.325 -39.783 1.00 39.16 179 HIS A N 1
ATOM 3399 C CA . HIS A 1 179 ? 103.866 8.649 -40.653 1.00 33.81 179 HIS A CA 1
ATOM 3400 C C . HIS A 1 179 ? 103.389 9.519 -41.808 1.00 32.51 179 HIS A C 1
ATOM 3401 O O . HIS A 1 179 ? 103.004 8.985 -42.857 1.00 35.78 179 HIS A O 1
ATOM 3415 N N . GLY A 1 180 ? 103.413 10.840 -41.644 1.00 37.78 180 GLY A N 1
ATOM 3416 C CA . GLY A 1 180 ? 102.843 11.749 -42.618 1.00 35.04 180 GLY A CA 1
ATOM 3417 C C . GLY A 1 180 ? 101.351 11.931 -42.422 1.00 36.31 180 GLY A C 1
ATOM 3418 O O . GLY A 1 180 ? 100.640 10.963 -42.143 1.00 28.84 180 GLY A O 1
ATOM 3422 N N . ALA A 1 181 ? 100.860 13.165 -42.565 1.00 36.28 181 ALA A N 1
ATOM 3423 C CA . ALA A 1 181 ? 99.437 13.415 -42.363 1.00 37.09 181 ALA A CA 1
ATOM 3424 C C . ALA A 1 181 ? 98.575 12.567 -43.291 1.00 34.96 181 ALA A C 1
ATOM 3425 O O . ALA A 1 181 ? 97.479 12.140 -42.903 1.00 31.94 181 ALA A O 1
ATOM 3432 N N . ASP A 1 182 ? 99.047 12.310 -44.513 1.00 30.99 182 ASP A N 1
ATOM 3433 C CA . ASP A 1 182 ? 98.254 11.554 -45.474 1.00 30.58 182 ASP A CA 1
ATOM 3434 C C . ASP A 1 182 ? 98.027 10.107 -45.052 1.00 35.29 182 ASP A C 1
ATOM 3435 O O . ASP A 1 182 ? 97.167 9.438 -45.637 1.00 31.97 182 ASP A O 1
ATOM 3444 N N . ASN A 1 183 ? 98.768 9.613 -44.060 1.00 30.31 183 ASN A N 1
ATOM 3445 C CA . ASN A 1 183 ? 98.570 8.277 -43.519 1.00 28.95 183 ASN A CA 1
ATOM 3446 C C . ASN A 1 183 ? 97.740 8.261 -42.241 1.00 27.18 183 ASN A C 1
ATOM 3447 O O . ASN A 1 183 ? 97.369 7.178 -41.778 1.00 26.24 183 ASN A O 1
ATOM 3458 N N . ILE A 1 184 ? 97.447 9.416 -41.651 1.00 28.53 184 ILE A N 1
ATOM 3459 C CA A ILE A 1 184 ? 96.725 9.492 -40.385 0.30 25.82 184 ILE A CA 1
ATOM 3460 C CA B ILE A 1 184 ? 96.724 9.468 -40.385 0.70 25.77 184 ILE A CA 1
ATOM 3461 C C . ILE A 1 184 ? 95.239 9.575 -40.719 1.00 27.15 184 ILE A C 1
ATOM 3462 O O . ILE A 1 184 ? 94.731 10.642 -41.062 1.00 26.01 184 ILE A O 1
ATOM 3493 N N . VAL A 1 185 ? 94.537 8.443 -40.615 1.00 23.61 185 VAL A N 1
ATOM 3494 C CA . VAL A 1 185 ? 93.113 8.412 -40.941 1.00 20.69 185 VAL A CA 1
ATOM 3495 C C . VAL A 1 185 ? 92.340 9.352 -40.027 1.00 21.36 185 VAL A C 1
ATOM 3496 O O . VAL A 1 185 ? 91.492 10.132 -40.477 1.00 23.89 185 VAL A O 1
ATOM 3509 N N . ALA A 1 186 ? 92.611 9.282 -38.728 1.00 22.02 186 ALA A N 1
ATOM 3510 C CA . ALA A 1 186 ? 91.958 10.162 -37.775 1.00 22.17 186 ALA A CA 1
ATOM 3511 C C . ALA A 1 186 ? 92.764 10.200 -36.490 1.00 23.93 186 ALA A C 1
ATOM 3512 O O . ALA A 1 186 ? 93.534 9.286 -36.182 1.00 22.21 186 ALA A O 1
ATOM 3519 N N . ILE A 1 187 ? 92.553 11.269 -35.741 1.00 23.85 187 ILE A N 1
ATOM 3520 C CA . ILE A 1 187 ? 92.954 11.359 -34.345 1.00 20.97 187 ILE A CA 1
ATOM 3521 C C . ILE A 1 187 ? 91.705 11.118 -33.511 1.00 24.77 187 ILE A C 1
ATOM 3522 O O . ILE A 1 187 ? 90.636 11.663 -33.818 1.00 21.42 187 ILE A O 1
ATOM 3538 N N . VAL A 1 188 ? 91.820 10.254 -32.504 1.00 20.45 188 VAL A N 1
ATOM 3539 C CA . VAL A 1 188 ? 90.713 9.907 -31.620 1.00 19.85 188 VAL A CA 1
ATOM 3540 C C . VAL A 1 188 ? 91.036 10.465 -30.243 1.00 21.79 188 VAL A C 1
ATOM 3541 O O . VAL A 1 188 ? 91.978 10.010 -29.581 1.00 22.44 188 VAL A O 1
ATOM 3554 N N . SER A 1 189 ? 90.244 11.436 -29.806 1.00 20.54 189 SER A N 1
ATOM 3555 C CA . SER A 1 189 ? 90.388 12.029 -28.483 1.00 20.52 189 SER A CA 1
ATOM 3556 C C . SER A 1 189 ? 89.437 11.301 -27.540 1.00 18.84 189 SER A C 1
ATOM 3557 O O . SER A 1 189 ? 88.219 11.482 -27.624 1.00 19.84 189 SER A O 1
ATOM 3565 N N . THR A 1 190 ? 89.986 10.488 -26.640 1.00 18.92 190 THR A N 1
ATOM 3566 C CA . THR A 1 190 ? 89.173 9.667 -25.748 1.00 18.18 190 THR A CA 1
ATOM 3567 C C . THR A 1 190 ? 88.980 10.397 -24.421 1.00 17.94 190 THR A C 1
ATOM 3568 O O . THR A 1 190 ? 89.948 10.630 -23.688 1.00 19.63 190 THR A O 1
ATOM 3579 N N . VAL A 1 191 ? 87.728 10.730 -24.098 1.00 17.66 191 VAL A N 1
ATOM 3580 C CA . VAL A 1 191 ? 87.403 11.545 -22.930 1.00 15.54 191 VAL A CA 1
ATOM 3581 C C . VAL A 1 191 ? 86.330 10.851 -22.095 1.00 20.01 191 VAL A C 1
ATOM 3582 O O . VAL A 1 191 ? 85.298 10.435 -22.632 1.00 18.49 191 VAL A O 1
ATOM 3595 N N . THR A 1 192 ? 86.571 10.691 -20.789 1.00 18.68 192 THR A N 1
ATOM 3596 C CA . THR A 1 192 ? 87.885 10.627 -20.175 1.00 19.81 192 THR A CA 1
ATOM 3597 C C . THR A 1 192 ? 88.707 9.539 -20.855 1.00 17.46 192 THR A C 1
ATOM 3598 O O . THR A 1 192 ? 88.189 8.780 -21.676 1.00 18.68 192 THR A O 1
ATOM 3609 N N . CYS A 1 193 ? 89.981 9.436 -20.495 1.00 19.81 193 CYS A N 1
ATOM 3610 C CA . CYS A 1 193 ? 90.851 8.422 -21.082 1.00 18.59 193 CYS A CA 1
ATOM 3611 C C . CYS A 1 193 ? 90.688 7.148 -20.266 1.00 22.60 193 CYS A C 1
ATOM 3612 O O . CYS A 1 193 ? 91.322 6.976 -19.222 1.00 23.08 193 CYS A O 1
ATOM 3620 N N . ASN A 1 194 ? 89.816 6.259 -20.744 1.00 21.83 194 ASN A N 1
ATOM 3621 C CA . ASN A 1 194 ? 89.460 5.064 -19.986 1.00 22.03 194 ASN A CA 1
ATOM 3622 C C . ASN A 1 194 ? 90.688 4.214 -19.681 1.00 24.69 194 ASN A C 1
ATOM 3623 O O . ASN A 1 194 ? 90.913 3.816 -18.533 1.00 25.75 194 ASN A O 1
ATOM 3634 N N . SER A 1 195 ? 91.511 3.949 -20.695 1.00 23.67 195 SER A N 1
ATOM 3635 C CA . SER A 1 195 ? 92.653 3.061 -20.502 1.00 26.62 195 SER A CA 1
ATOM 3636 C C . SER A 1 195 ? 93.664 3.623 -19.511 1.00 31.42 195 SER A C 1
ATOM 3637 O O . SER A 1 195 ? 94.381 2.855 -18.860 1.00 33.27 195 SER A O 1
ATOM 3645 N N . ALA A 1 196 ? 93.753 4.945 -19.387 1.00 26.55 196 ALA A N 1
ATOM 3646 C CA . ALA A 1 196 ? 94.679 5.536 -18.431 1.00 28.59 196 ALA A CA 1
ATOM 3647 C C . ALA A 1 196 ? 94.128 5.559 -17.011 1.00 28.96 196 ALA A C 1
ATOM 3648 O O . ALA A 1 196 ? 94.845 5.981 -16.098 1.00 28.91 196 ALA A O 1
ATOM 3655 N N . GLY A 1 197 ? 92.886 5.123 -16.799 1.00 29.87 197 GLY A N 1
ATOM 3656 C CA . GLY A 1 197 ? 92.295 5.134 -15.472 1.00 29.06 197 GLY A CA 1
ATOM 3657 C C . GLY A 1 197 ? 91.089 6.045 -15.340 1.00 24.88 197 GLY A C 1
ATOM 3658 O O . GLY A 1 197 ? 90.809 6.559 -14.252 1.00 30.30 197 GLY A O 1
ATOM 3662 N N . GLY A 1 198 ? 90.359 6.249 -16.433 1.00 21.46 198 GLY A N 1
ATOM 3663 C CA . GLY A 1 198 ? 89.286 7.231 -16.424 1.00 19.06 198 GLY A CA 1
ATOM 3664 C C . GLY A 1 198 ? 89.791 8.629 -16.146 1.00 20.82 198 GLY A C 1
ATOM 3665 O O . GLY A 1 198 ? 89.098 9.422 -15.494 1.00 20.61 198 GLY A O 1
ATOM 3669 N N . GLN A 1 199 ? 90.988 8.957 -16.647 1.00 20.66 199 GLN A N 1
ATOM 3670 C CA . GLN A 1 199 ? 91.650 10.216 -16.322 1.00 20.57 199 GLN A CA 1
ATOM 3671 C C . GLN A 1 199 ? 91.313 11.289 -17.353 1.00 20.23 199 GLN A C 1
ATOM 3672 O O . GLN A 1 199 ? 91.263 11.006 -18.559 1.00 21.74 199 GLN A O 1
ATOM 3686 N N . PRO A 1 200 ? 91.103 12.521 -16.895 1.00 19.86 200 PRO A N 1
ATOM 3687 C CA . PRO A 1 200 ? 90.622 13.567 -17.798 1.00 20.64 200 PRO A CA 1
ATOM 3688 C C . PRO A 1 200 ? 91.681 14.109 -18.740 1.00 20.85 200 PRO A C 1
ATOM 3689 O O . PRO A 1 200 ? 92.886 14.074 -18.478 1.00 23.31 200 PRO A O 1
ATOM 3700 N N . VAL A 1 201 ? 91.171 14.623 -19.854 1.00 21.18 201 VAL A N 1
ATOM 3701 C CA . VAL A 1 201 ? 91.923 15.389 -20.836 1.00 20.25 201 VAL A CA 1
ATOM 3702 C C . VAL A 1 201 ? 91.556 16.853 -20.634 1.00 23.31 201 VAL A C 1
ATOM 3703 O O . VAL A 1 201 ? 90.368 17.202 -20.594 1.00 22.36 201 VAL A O 1
ATOM 3716 N N . SER A 1 202 ? 92.563 17.713 -20.524 1.00 21.90 202 SER A N 1
ATOM 3717 C CA . SER A 1 202 ? 92.301 19.122 -20.283 1.00 20.73 202 SER A CA 1
ATOM 3718 C C . SER A 1 202 ? 91.724 19.780 -21.534 1.00 24.51 202 SER A C 1
ATOM 3719 O O . SER A 1 202 ? 91.882 19.292 -22.658 1.00 21.75 202 SER A O 1
ATOM 3727 N N . MET A 1 203 ? 91.046 20.912 -21.325 1.00 23.06 203 MET A N 1
ATOM 3728 C CA . MET A 1 203 ? 90.542 21.684 -22.456 1.00 26.18 203 MET A CA 1
ATOM 3729 C C . MET A 1 203 ? 91.687 22.199 -23.318 1.00 24.84 203 MET A C 1
ATOM 3730 O O . MET A 1 203 ? 91.597 22.183 -24.551 1.00 25.44 203 MET A O 1
ATOM 3744 N N . SER A 1 204 ? 92.770 22.672 -22.689 1.00 23.60 204 SER A N 1
ATOM 3745 C CA A SER A 1 204 ? 93.894 23.175 -23.472 0.52 23.88 204 SER A CA 1
ATOM 3746 C CA B SER A 1 204 ? 93.909 23.170 -23.454 0.48 23.87 204 SER A CA 1
ATOM 3747 C C . SER A 1 204 ? 94.534 22.063 -24.294 1.00 22.26 204 SER A C 1
ATOM 3748 O O . SER A 1 204 ? 95.002 22.309 -25.410 1.00 25.88 204 SER A O 1
ATOM 3763 N N . ASN A 1 205 ? 94.547 20.832 -23.772 1.00 26.10 205 ASN A N 1
ATOM 3764 C CA . ASN A 1 205 ? 95.107 19.703 -24.513 1.00 26.45 205 ASN A CA 1
ATOM 3765 C C . ASN A 1 205 ? 94.221 19.326 -25.701 1.00 24.78 205 ASN A C 1
ATOM 3766 O O . ASN A 1 205 ? 94.719 19.116 -26.814 1.00 25.34 205 ASN A O 1
ATOM 3777 N N . LEU A 1 206 ? 92.903 19.233 -25.489 1.00 22.39 206 LEU A N 1
ATOM 3778 C CA . LEU A 1 206 ? 91.994 18.978 -26.607 1.00 24.30 206 LEU A CA 1
ATOM 3779 C C . LEU A 1 206 ? 92.140 20.043 -27.683 1.00 24.00 206 LEU A C 1
ATOM 3780 O O . LEU A 1 206 ? 92.113 19.746 -28.884 1.00 22.76 206 LEU A O 1
ATOM 3796 N N . LYS A 1 207 ? 92.254 21.300 -27.259 1.00 22.12 207 LYS A N 1
ATOM 3797 C CA . LYS A 1 207 ? 92.357 22.413 -28.192 1.00 24.04 207 LYS A CA 1
ATOM 3798 C C . LYS A 1 207 ? 93.647 22.340 -28.995 1.00 29.30 207 LYS A C 1
ATOM 3799 O O . LYS A 1 207 ? 93.636 22.495 -30.221 1.00 26.83 207 LYS A O 1
ATOM 3818 N N . GLU A 1 208 ? 94.775 22.109 -28.324 1.00 24.84 208 GLU A N 1
ATOM 3819 C CA . GLU A 1 208 ? 96.041 22.073 -29.047 1.00 26.38 208 GLU A CA 1
ATOM 3820 C C . GLU A 1 208 ? 96.078 20.896 -30.013 1.00 25.46 208 GLU A C 1
ATOM 3821 O O . GLU A 1 208 ? 96.555 21.032 -31.145 1.00 27.37 208 GLU A O 1
ATOM 3833 N N . VAL A 1 209 ? 95.562 19.739 -29.589 1.00 25.14 209 VAL A N 1
ATOM 3834 C CA . VAL A 1 209 ? 95.505 18.577 -30.471 1.00 24.47 209 VAL A CA 1
ATOM 3835 C C . VAL A 1 209 ? 94.681 18.893 -31.711 1.00 22.74 209 VAL A C 1
ATOM 3836 O O . VAL A 1 209 ? 95.075 18.566 -32.839 1.00 24.32 209 VAL A O 1
ATOM 3849 N N . TYR A 1 210 ? 93.540 19.557 -31.526 1.00 24.85 210 TYR A N 1
ATOM 3850 C CA . TYR A 1 210 ? 92.689 19.879 -32.665 1.00 24.40 210 TYR A CA 1
ATOM 3851 C C . TYR A 1 210 ? 93.344 20.908 -33.578 1.00 23.95 210 TYR A C 1
ATOM 3852 O O . TYR A 1 210 ? 93.255 20.800 -34.807 1.00 24.89 210 TYR A O 1
ATOM 3870 N N . GLU A 1 211 ? 94.007 21.914 -33.002 1.00 25.08 211 GLU A N 1
ATOM 3871 C CA . GLU A 1 211 ? 94.692 22.905 -33.826 1.00 27.98 211 GLU A CA 1
ATOM 3872 C C . GLU A 1 211 ? 95.794 22.263 -34.659 1.00 31.87 211 GLU A C 1
ATOM 3873 O O . GLU A 1 211 ? 95.976 22.612 -35.831 1.00 31.11 211 GLU A O 1
ATOM 3885 N N . ILE A 1 212 ? 96.544 21.329 -34.069 1.00 27.74 212 ILE A N 1
ATOM 3886 C CA . ILE A 1 212 ? 97.570 20.606 -34.816 1.00 29.62 212 ILE A CA 1
ATOM 3887 C C . ILE A 1 212 ? 96.932 19.770 -35.917 1.00 29.21 212 ILE A C 1
ATOM 3888 O O . ILE A 1 212 ? 97.405 19.749 -37.060 1.00 31.15 212 ILE A O 1
ATOM 3904 N N . ALA A 1 213 ? 95.849 19.064 -35.585 1.00 26.42 213 ALA A N 1
ATOM 3905 C CA . ALA A 1 213 ? 95.160 18.242 -36.573 1.00 29.00 213 ALA A CA 1
ATOM 3906 C C . ALA A 1 213 ? 94.680 19.080 -37.753 1.00 31.89 213 ALA A C 1
ATOM 3907 O O . ALA A 1 213 ? 94.851 18.682 -38.913 1.00 30.19 213 ALA A O 1
ATOM 3914 N N . LYS A 1 214 ? 94.090 20.250 -37.482 1.00 28.81 214 LYS A N 1
ATOM 3915 C CA . LYS A 1 214 ? 93.598 21.093 -38.570 1.00 37.88 214 LYS A CA 1
ATOM 3916 C C . LYS A 1 214 ? 94.745 21.646 -39.409 1.00 36.86 214 LYS A C 1
ATOM 3917 O O . LYS A 1 214 ? 94.608 21.799 -40.628 1.00 39.58 214 LYS A O 1
ATOM 3936 N N . GLN A 1 215 ? 95.878 21.969 -38.776 1.00 33.35 215 GLN A N 1
ATOM 3937 C CA . GLN A 1 215 ? 97.055 22.366 -39.541 1.00 37.44 215 GLN A CA 1
ATOM 3938 C C . GLN A 1 215 ? 97.343 21.372 -40.655 1.00 39.70 215 GLN A C 1
ATOM 3939 O O . GLN A 1 215 ? 97.743 21.755 -41.761 1.00 37.81 215 GLN A O 1
ATOM 3953 N N . HIS A 1 216 ? 97.178 20.083 -40.360 1.00 31.12 216 HIS A N 1
ATOM 3954 C CA . HIS A 1 216 ? 97.585 18.996 -41.237 1.00 35.32 216 HIS A CA 1
ATOM 3955 C C . HIS A 1 216 ? 96.422 18.359 -41.982 1.00 32.31 216 HIS A C 1
ATOM 3956 O O . HIS A 1 216 ? 96.634 17.394 -42.723 1.00 35.06 216 HIS A O 1
ATOM 3970 N N . GLY A 1 217 ? 95.207 18.873 -41.807 1.00 29.67 217 GLY A N 1
ATOM 3971 C CA . GLY A 1 217 ? 94.044 18.314 -42.468 1.00 31.61 217 GLY A CA 1
ATOM 3972 C C . GLY A 1 217 ? 93.619 16.961 -41.949 1.00 31.34 217 GLY A C 1
ATOM 3973 O O . GLY A 1 217 ? 93.052 16.165 -42.705 1.00 34.28 217 GLY A O 1
ATOM 3977 N N . ILE A 1 218 ? 93.874 16.675 -40.675 1.00 24.18 218 ILE A N 1
ATOM 3978 C CA . ILE A 1 218 ? 93.531 15.394 -40.071 1.00 26.94 218 ILE A CA 1
ATOM 3979 C C . ILE A 1 218 ? 92.181 15.525 -39.376 1.00 24.11 218 ILE A C 1
ATOM 3980 O O . ILE A 1 218 ? 91.956 16.468 -38.605 1.00 25.93 218 ILE A O 1
ATOM 3996 N N . PHE A 1 219 ? 91.287 14.577 -39.657 1.00 23.67 219 PHE A N 1
ATOM 3997 C CA . PHE A 1 219 ? 89.972 14.493 -39.025 1.00 22.79 219 PHE A CA 1
ATOM 3998 C C . PHE A 1 219 ? 90.091 14.041 -37.572 1.00 24.95 219 PHE A C 1
ATOM 3999 O O . PHE A 1 219 ? 90.848 13.119 -37.261 1.00 22.41 219 PHE A O 1
ATOM 4016 N N . VAL A 1 220 ? 89.327 14.675 -36.677 1.00 23.24 220 VAL A N 1
ATOM 4017 C CA . VAL A 1 220 ? 89.383 14.384 -35.243 1.00 22.65 220 VAL A CA 1
ATOM 4018 C C . VAL A 1 220 ? 88.032 13.851 -34.779 1.00 20.94 220 VAL A C 1
ATOM 4019 O O . VAL A 1 220 ? 86.999 14.505 -34.971 1.00 20.33 220 VAL A O 1
ATOM 4032 N N . VAL A 1 221 ? 88.049 12.669 -34.161 1.00 18.61 221 VAL A N 1
ATOM 4033 C CA . VAL A 1 221 ? 86.871 12.034 -33.576 1.00 17.72 221 VAL A CA 1
ATOM 4034 C C . VAL A 1 221 ? 87.003 12.075 -32.062 1.00 19.70 221 VAL A C 1
ATOM 4035 O O . VAL A 1 221 ? 88.028 11.653 -31.519 1.00 22.13 221 VAL A O 1
ATOM 4048 N N . MET A 1 222 ? 85.951 12.515 -31.376 1.00 17.51 222 MET A N 1
ATOM 4049 C CA . MET A 1 222 ? 85.903 12.461 -29.918 1.00 18.44 222 MET A CA 1
ATOM 4050 C C . MET A 1 222 ? 85.200 11.176 -29.493 1.00 20.52 222 MET A C 1
ATOM 4051 O O . MET A 1 222 ? 83.999 11.017 -29.733 1.00 21.27 222 MET A O 1
ATOM 4065 N N . ASP A 1 223 ? 85.943 10.252 -28.881 1.00 18.61 223 ASP A N 1
ATOM 4066 C CA . ASP A 1 223 ? 85.349 9.065 -28.266 1.00 17.94 223 ASP A CA 1
ATOM 4067 C C . ASP A 1 223 ? 84.749 9.533 -26.948 1.00 19.69 223 ASP A C 1
ATOM 4068 O O . ASP A 1 223 ? 85.478 9.945 -26.041 1.00 19.71 223 ASP A O 1
ATOM 4077 N N . SER A 1 224 ? 83.419 9.499 -26.856 1.00 19.23 224 SER A N 1
ATOM 4078 C CA . SER A 1 224 ? 82.675 10.350 -25.937 1.00 18.65 224 SER A CA 1
ATOM 4079 C C . SER A 1 224 ? 81.921 9.584 -24.860 1.00 19.91 224 SER A C 1
ATOM 4080 O O . SER A 1 224 ? 81.037 10.158 -24.216 1.00 20.21 224 SER A O 1
ATOM 4088 N N . ALA A 1 225 ? 82.245 8.309 -24.638 1.00 17.31 225 ALA A N 1
ATOM 4089 C CA . ALA A 1 225 ? 81.505 7.532 -23.648 1.00 16.25 225 ALA A CA 1
ATOM 4090 C C . ALA A 1 225 ? 81.416 8.250 -22.303 1.00 16.82 225 ALA A C 1
ATOM 4091 O O . ALA A 1 225 ? 80.364 8.232 -21.651 1.00 18.01 225 ALA A O 1
ATOM 4098 N N . ARG A 1 226 ? 82.520 8.846 -21.845 1.00 18.12 226 ARG A N 1
ATOM 4099 C CA . ARG A 1 226 ? 82.527 9.484 -20.528 1.00 18.02 226 ARG A CA 1
ATOM 4100 C C . ARG A 1 226 ? 82.853 10.969 -20.648 1.00 17.23 226 ARG A C 1
ATOM 4101 O O . ARG A 1 226 ? 83.654 11.518 -19.880 1.00 17.82 226 ARG A O 1
ATOM 4122 N N . PHE A 1 227 ? 82.168 11.635 -21.583 1.00 17.38 227 PHE A N 1
ATOM 4123 C CA . PHE A 1 227 ? 82.410 13.050 -21.835 1.00 19.17 227 PHE A CA 1
ATOM 4124 C C . PHE A 1 227 ? 81.953 13.951 -20.693 1.00 15.34 227 PHE A C 1
ATOM 4125 O O . PHE A 1 227 ? 82.562 15.005 -20.474 1.00 18.79 227 PHE A O 1
ATOM 4142 N N . CYS A 1 228 ? 80.906 13.561 -19.954 1.00 17.48 228 CYS A N 1
ATOM 4143 C CA . CYS A 1 228 ? 80.433 14.387 -18.847 1.00 17.80 228 CYS A CA 1
ATOM 4144 C C . CYS A 1 228 ? 81.380 14.305 -17.663 1.00 19.07 228 CYS A C 1
ATOM 4145 O O . CYS A 1 228 ? 81.633 15.312 -16.992 1.00 19.12 228 CYS A O 1
ATOM 4153 N N . GLU A 1 229 ? 81.913 13.114 -17.390 1.00 17.04 229 GLU A N 1
ATOM 4154 C CA . GLU A 1 229 ? 82.946 12.999 -16.365 1.00 16.25 229 GLU A CA 1
ATOM 4155 C C . GLU A 1 229 ? 84.167 13.836 -16.729 1.00 17.83 229 GLU A C 1
ATOM 4156 O O . GLU A 1 229 ? 84.737 14.520 -15.869 1.00 19.31 229 GLU A O 1
ATOM 4168 N N . ASN A 1 230 ? 84.546 13.856 -18.009 1.00 18.39 230 ASN A N 1
ATOM 4169 C CA . ASN A 1 230 ? 85.656 14.712 -18.408 1.00 18.10 230 ASN A CA 1
ATOM 4170 C C . ASN A 1 230 ? 85.316 16.183 -18.186 1.00 17.10 230 ASN A C 1
ATOM 4171 O O . ASN A 1 230 ? 86.132 16.939 -17.649 1.00 20.34 230 ASN A O 1
ATOM 4182 N N . ALA A 1 231 ? 84.107 16.603 -18.572 1.00 18.88 231 ALA A N 1
ATOM 4183 C CA . ALA A 1 231 ? 83.725 18.001 -18.395 1.00 16.91 231 ALA A CA 1
ATOM 4184 C C . ALA A 1 231 ? 83.731 18.393 -16.920 1.00 18.41 231 ALA A C 1
ATOM 4185 O O . ALA A 1 231 ? 84.138 19.508 -16.568 1.00 18.44 231 ALA A O 1
ATOM 4192 N N . TYR A 1 232 ? 83.288 17.492 -16.042 1.00 18.16 232 TYR A N 1
ATOM 4193 C CA . TYR A 1 232 ? 83.327 17.781 -14.611 1.00 19.77 232 TYR A CA 1
ATOM 4194 C C . TYR A 1 232 ? 84.756 18.044 -14.143 1.00 22.26 232 TYR A C 1
ATOM 4195 O O . TYR A 1 232 ? 85.019 18.998 -13.400 1.00 21.48 232 TYR A O 1
ATOM 4213 N N . PHE A 1 233 ? 85.700 17.199 -14.567 1.00 20.19 233 PHE A N 1
ATOM 4214 C CA . PHE A 1 233 ? 87.087 17.397 -14.160 1.00 19.35 233 PHE A CA 1
ATOM 4215 C C . PHE A 1 233 ? 87.635 18.715 -14.692 1.00 21.48 233 PHE A C 1
ATOM 4216 O O . PHE A 1 233 ? 88.424 19.380 -14.014 1.00 22.55 233 PHE A O 1
ATOM 4233 N N . ILE A 1 234 ? 87.220 19.123 -15.894 1.00 21.59 234 ILE A N 1
ATOM 4234 C CA . ILE A 1 234 ? 87.673 20.407 -16.428 1.00 21.51 234 ILE A CA 1
ATOM 4235 C C . ILE A 1 234 ? 87.146 21.550 -15.565 1.00 22.99 234 ILE A C 1
ATOM 4236 O O . ILE A 1 234 ? 87.888 22.475 -15.213 1.00 22.72 234 ILE A O 1
ATOM 4252 N N . LYS A 1 235 ? 85.864 21.500 -15.194 1.00 20.52 235 LYS A N 1
ATOM 4253 C CA . LYS A 1 235 ? 85.336 22.534 -14.308 1.00 23.23 235 LYS A CA 1
ATOM 4254 C C . LYS A 1 235 ? 86.052 22.526 -12.959 1.00 26.31 235 LYS A C 1
ATOM 4255 O O . LYS A 1 235 ? 86.303 23.586 -12.370 1.00 26.31 235 LYS A O 1
ATOM 4274 N N . ALA A 1 236 ? 86.401 21.339 -12.460 1.00 23.61 236 ALA A N 1
ATOM 4275 C CA . ALA A 1 236 ? 86.981 21.237 -11.125 1.00 23.85 236 ALA A CA 1
ATOM 4276 C C . ALA A 1 236 ? 88.431 21.709 -11.082 1.00 29.35 236 ALA A C 1
ATOM 4277 O O . ALA A 1 236 ? 88.871 22.253 -10.061 1.00 27.30 236 ALA A O 1
ATOM 4284 N N . ARG A 1 237 ? 89.183 21.522 -12.174 1.00 26.29 237 ARG A N 1
ATOM 4285 C CA . ARG A 1 237 ? 90.631 21.673 -12.160 1.00 27.59 237 ARG A CA 1
ATOM 4286 C C . ARG A 1 237 ? 91.176 22.774 -13.059 1.00 31.31 237 ARG A C 1
ATOM 4287 O O . ARG A 1 237 ? 92.336 23.157 -12.885 1.00 31.48 237 ARG A O 1
ATOM 4308 N N . ASP A 1 238 ? 90.394 23.293 -14.003 1.00 27.96 238 ASP A N 1
ATOM 4309 C CA . ASP A 1 238 ? 90.862 24.369 -14.866 1.00 29.59 238 ASP A CA 1
ATOM 4310 C C . ASP A 1 238 ? 90.256 25.679 -14.388 1.00 29.04 238 ASP A C 1
ATOM 4311 O O . ASP A 1 238 ? 89.033 25.852 -14.488 1.00 29.70 238 ASP A O 1
ATOM 4320 N N . PRO A 1 239 ? 91.039 26.619 -13.853 1.00 31.29 239 PRO A N 1
ATOM 4321 C CA . PRO A 1 239 ? 90.422 27.838 -13.304 1.00 30.59 239 PRO A CA 1
ATOM 4322 C C . PRO A 1 239 ? 89.648 28.634 -14.336 1.00 32.07 239 PRO A C 1
ATOM 4323 O O . PRO A 1 239 ? 88.733 29.378 -13.966 1.00 32.67 239 PRO A O 1
ATOM 4334 N N . LYS A 1 240 ? 89.961 28.485 -15.622 1.00 30.78 240 LYS A N 1
ATOM 4335 C CA . LYS A 1 240 ? 89.207 29.203 -16.641 1.00 36.02 240 LYS A CA 1
ATOM 4336 C C . LYS A 1 240 ? 87.726 28.844 -16.603 1.00 33.57 240 LYS A C 1
ATOM 4337 O O . LYS A 1 240 ? 86.879 29.686 -16.926 1.00 32.15 240 LYS A O 1
ATOM 4356 N N . TYR A 1 241 ? 87.389 27.615 -16.206 1.00 28.76 241 TYR A N 1
ATOM 4357 C CA . TYR A 1 241 ? 86.010 27.136 -16.226 1.00 28.66 241 TYR A CA 1
ATOM 4358 C C . TYR A 1 241 ? 85.403 27.056 -14.835 1.00 27.41 241 TYR A C 1
ATOM 4359 O O . TYR A 1 241 ? 84.330 26.465 -14.666 1.00 26.58 241 TYR A O 1
ATOM 4377 N N . LYS A 1 242 ? 86.033 27.690 -13.847 1.00 31.04 242 LYS A N 1
ATOM 4378 C CA . LYS A 1 242 ? 85.572 27.576 -12.471 1.00 30.73 242 LYS A CA 1
ATOM 4379 C C . LYS A 1 242 ? 84.102 27.946 -12.323 1.00 26.28 242 LYS A C 1
ATOM 4380 O O . LYS A 1 242 ? 83.385 27.353 -11.512 1.00 34.28 242 LYS A O 1
ATOM 4399 N N . ASN A 1 243 ? 83.629 28.926 -13.099 1.00 27.34 243 ASN A N 1
ATOM 4400 C CA . ASN A 1 243 ? 82.261 29.418 -12.978 1.00 32.35 243 ASN A CA 1
ATOM 4401 C C . ASN A 1 243 ? 81.411 29.121 -14.213 1.00 35.33 243 ASN A C 1
ATOM 4402 O O . ASN A 1 243 ? 80.339 29.709 -14.381 1.00 34.84 243 ASN A O 1
ATOM 4413 N N . ALA A 1 244 ? 81.852 28.201 -15.063 1.00 24.38 244 ALA A N 1
ATOM 4414 C CA . ALA A 1 244 ? 81.066 27.757 -16.204 1.00 27.01 244 ALA A CA 1
ATOM 4415 C C . ALA A 1 244 ? 80.132 26.625 -15.797 1.00 25.50 244 ALA A C 1
ATOM 4416 O O . ALA A 1 244 ? 80.402 25.892 -14.840 1.00 26.56 244 ALA A O 1
ATOM 4423 N N . THR A 1 245 ? 79.036 26.481 -16.539 1.00 23.51 245 THR A N 1
ATOM 4424 C CA . THR A 1 245 ? 78.175 25.327 -16.349 1.00 22.90 245 THR A CA 1
ATOM 4425 C C . THR A 1 245 ? 78.810 24.105 -17.007 1.00 19.16 245 THR A C 1
ATOM 4426 O O . THR A 1 245 ? 79.688 24.216 -17.868 1.00 23.22 245 THR A O 1
ATOM 4437 N N . ILE A 1 246 ? 78.357 22.923 -16.590 1.00 20.86 246 ILE A N 1
ATOM 4438 C CA . ILE A 1 246 ? 78.857 21.703 -17.216 1.00 19.23 246 ILE A CA 1
ATOM 4439 C C . ILE A 1 246 ? 78.559 21.721 -18.711 1.00 20.98 246 ILE A C 1
ATOM 4440 O O . ILE A 1 246 ? 79.399 21.326 -19.526 1.00 19.31 246 ILE A O 1
ATOM 4456 N N . LYS A 1 247 ? 77.365 22.184 -19.100 1.00 19.63 247 LYS A N 1
ATOM 4457 C CA . LYS A 1 247 ? 77.038 22.233 -20.523 1.00 19.45 247 LYS A CA 1
ATOM 4458 C C . LYS A 1 247 ? 77.922 23.222 -21.274 1.00 20.13 247 LYS A C 1
ATOM 4459 O O . LYS A 1 247 ? 78.253 22.986 -22.441 1.00 21.59 247 LYS A O 1
ATOM 4478 N N . GLU A 1 248 ? 78.301 24.335 -20.635 1.00 21.15 248 GLU A N 1
ATOM 4479 C CA . GLU A 1 248 ? 79.233 25.265 -21.268 1.00 20.75 248 GLU A CA 1
ATOM 4480 C C . GLU A 1 248 ? 80.595 24.616 -21.493 1.00 22.75 248 GLU A C 1
ATOM 4481 O O . GLU A 1 248 ? 81.231 24.835 -22.532 1.00 23.64 248 GLU A O 1
ATOM 4493 N N . VAL A 1 249 ? 81.056 23.804 -20.538 1.00 20.05 249 VAL A N 1
ATOM 4494 C CA . VAL A 1 249 ? 82.316 23.087 -20.717 1.00 21.57 249 VAL A CA 1
ATOM 4495 C C . VAL A 1 249 ? 82.202 22.118 -21.886 1.00 20.01 249 VAL A C 1
ATOM 4496 O O . VAL A 1 249 ? 83.082 22.053 -22.753 1.00 20.21 249 VAL A O 1
ATOM 4509 N N . ILE A 1 250 ? 81.110 21.348 -21.917 1.00 19.45 250 ILE A N 1
ATOM 4510 C CA . ILE A 1 250 ? 80.892 20.373 -22.982 1.00 17.82 250 ILE A CA 1
ATOM 4511 C C . ILE A 1 250 ? 80.879 21.065 -24.337 1.00 19.35 250 ILE A C 1
ATOM 4512 O O . ILE A 1 250 ? 81.515 20.611 -25.296 1.00 18.61 250 ILE A O 1
ATOM 4528 N N . PHE A 1 251 ? 80.153 22.178 -24.434 1.00 18.61 251 PHE A N 1
ATOM 4529 C CA . PHE A 1 251 ? 80.070 22.905 -25.696 1.00 20.47 251 PHE A CA 1
ATOM 4530 C C . PHE A 1 251 ? 81.456 23.285 -26.194 1.00 21.16 251 PHE A C 1
ATOM 4531 O O . PHE A 1 251 ? 81.752 23.158 -27.387 1.00 23.49 251 PHE A O 1
ATOM 4548 N N . ASP A 1 252 ? 82.330 23.733 -25.288 1.00 19.76 252 ASP A N 1
ATOM 4549 C CA . ASP A 1 252 ? 83.686 24.095 -25.690 1.00 19.80 252 ASP A CA 1
ATOM 4550 C C . ASP A 1 252 ? 84.499 22.864 -26.087 1.00 18.73 252 ASP A C 1
ATOM 4551 O O . ASP A 1 252 ? 85.236 22.904 -27.079 1.00 21.88 252 ASP A O 1
ATOM 4560 N N . MET A 1 253 ? 84.396 21.768 -25.323 1.00 19.50 253 MET A N 1
ATOM 4561 C CA . MET A 1 253 ? 85.113 20.548 -25.687 1.00 17.96 253 MET A CA 1
ATOM 4562 C C . MET A 1 253 ? 84.873 20.185 -27.149 1.00 20.32 253 MET A C 1
ATOM 4563 O O . MET A 1 253 ? 85.809 19.857 -27.884 1.00 20.15 253 MET A O 1
ATOM 4577 N N . TYR A 1 254 ? 83.618 20.232 -27.592 1.00 18.83 254 TYR A N 1
ATOM 4578 C CA . TYR A 1 254 ? 83.303 19.730 -28.927 1.00 18.73 254 TYR A CA 1
ATOM 4579 C C . TYR A 1 254 ? 83.612 20.733 -30.027 1.00 22.09 254 TYR A C 1
ATOM 4580 O O . TYR A 1 254 ? 83.447 20.398 -31.203 1.00 20.81 254 TYR A O 1
ATOM 4598 N N . LYS A 1 255 ? 84.130 21.917 -29.686 1.00 20.48 255 LYS A N 1
ATOM 4599 C CA . LYS A 1 255 ? 84.778 22.748 -30.694 1.00 23.61 255 LYS A CA 1
ATOM 4600 C C . LYS A 1 255 ? 86.048 22.099 -31.224 1.00 23.16 255 LYS A C 1
ATOM 4601 O O . LYS A 1 255 ? 86.559 22.516 -32.268 1.00 23.23 255 LYS A O 1
ATOM 4620 N N . TYR A 1 256 ? 86.574 21.104 -30.512 1.00 21.51 256 TYR A N 1
ATOM 4621 C CA . TYR A 1 256 ? 87.883 20.525 -30.786 1.00 22.61 256 TYR A CA 1
ATOM 4622 C C . TYR A 1 256 ? 87.756 19.093 -31.294 1.00 20.20 256 TYR A C 1
ATOM 4623 O O . TYR A 1 256 ? 88.635 18.259 -31.070 1.00 22.34 256 TYR A O 1
ATOM 4641 N N . ALA A 1 257 ? 86.666 18.810 -32.008 1.00 21.86 257 ALA A N 1
ATOM 4642 C CA . ALA A 1 257 ? 86.529 17.586 -32.782 1.00 21.06 257 ALA A CA 1
ATOM 4643 C C . ALA A 1 257 ? 85.663 17.875 -34.002 1.00 22.13 257 ALA A C 1
ATOM 4644 O O . ALA A 1 257 ? 84.956 18.885 -34.061 1.00 23.80 257 ALA A O 1
ATOM 4651 N N . ASP A 1 258 ? 85.728 16.974 -34.981 1.00 20.99 258 ASP A N 1
ATOM 4652 C CA . ASP A 1 258 ? 84.885 17.043 -36.168 1.00 20.32 258 ASP A CA 1
ATOM 4653 C C . ASP A 1 258 ? 83.714 16.087 -36.103 1.00 21.07 258 ASP A C 1
ATOM 4654 O O . ASP A 1 258 ? 82.768 16.228 -36.887 1.00 21.36 258 ASP A O 1
ATOM 4663 N N . ALA A 1 259 ? 83.753 15.132 -35.186 1.00 19.27 259 ALA A N 1
ATOM 4664 C CA . ALA A 1 259 ? 82.711 14.130 -35.046 1.00 17.69 259 ALA A CA 1
ATOM 4665 C C . ALA A 1 259 ? 82.915 13.474 -33.692 1.00 18.05 259 ALA A C 1
ATOM 4666 O O . ALA A 1 259 ? 83.956 13.647 -33.052 1.00 19.21 259 ALA A O 1
ATOM 4673 N N . LEU A 1 260 ? 81.922 12.694 -33.277 1.00 17.88 260 LEU A N 1
ATOM 4674 C CA . LEU A 1 260 ? 82.032 11.912 -32.057 1.00 18.04 260 LEU A CA 1
ATOM 4675 C C . LEU A 1 260 ? 81.480 10.516 -32.296 1.00 20.11 260 LEU A C 1
ATOM 4676 O O . LEU A 1 260 ? 80.579 10.307 -33.116 1.00 18.02 260 LEU A O 1
ATOM 4692 N N . THR A 1 261 ? 82.059 9.559 -31.584 1.00 17.59 261 THR A N 1
ATOM 4693 C CA . THR A 1 261 ? 81.481 8.241 -31.384 1.00 18.01 261 THR A CA 1
ATOM 4694 C C . THR A 1 261 ? 81.210 8.114 -29.897 1.00 19.41 261 THR A C 1
ATOM 4695 O O . THR A 1 261 ? 82.006 8.575 -29.071 1.00 22.54 261 THR A O 1
ATOM 4706 N N . MET A 1 262 ? 80.074 7.532 -29.552 1.00 16.81 262 MET A N 1
ATOM 4707 C CA . MET A 1 262 ? 79.672 7.494 -28.159 1.00 16.59 262 MET A CA 1
ATOM 4708 C C . MET A 1 262 ? 79.010 6.174 -27.830 1.00 19.28 262 MET A C 1
ATOM 4709 O O . MET A 1 262 ? 78.077 5.754 -28.521 1.00 19.05 262 MET A O 1
ATOM 4723 N N . SER A 1 263 ? 79.480 5.550 -26.758 1.00 17.24 263 SER A N 1
ATOM 4724 C CA . SER A 1 263 ? 78.701 4.547 -26.051 1.00 16.34 263 SER A CA 1
ATOM 4725 C C . SER A 1 263 ? 77.818 5.293 -25.062 1.00 17.44 263 SER A C 1
ATOM 4726 O O . SER A 1 263 ? 78.317 5.858 -24.081 1.00 20.08 263 SER A O 1
ATOM 4734 N N . ALA A 1 264 ? 76.517 5.313 -25.321 1.00 14.73 264 ALA A N 1
ATOM 4735 C CA . ALA A 1 264 ? 75.591 5.963 -24.404 1.00 16.28 264 ALA A CA 1
ATOM 4736 C C . ALA A 1 264 ? 75.278 5.081 -23.203 1.00 17.46 264 ALA A C 1
ATOM 4737 O O . ALA A 1 264 ? 74.487 5.482 -22.343 1.00 18.81 264 ALA A O 1
ATOM 4744 N N . LYS A 1 265 ? 75.913 3.909 -23.118 1.00 14.96 265 LYS A N 1
ATOM 4745 C CA . LYS A 1 265 ? 75.826 3.008 -21.977 1.00 15.26 265 LYS A CA 1
ATOM 4746 C C . LYS A 1 265 ? 76.665 3.479 -20.805 1.00 15.75 265 LYS A C 1
ATOM 4747 O O . LYS A 1 265 ? 76.651 2.833 -19.745 1.00 16.78 265 LYS A O 1
ATOM 4766 N N . LYS A 1 266 ? 77.381 4.603 -20.973 1.00 17.12 266 LYS A N 1
ATOM 4767 C CA . LYS A 1 266 ? 78.165 5.176 -19.896 1.00 15.99 266 LYS A CA 1
ATOM 4768 C C . LYS A 1 266 ? 77.515 6.453 -19.431 1.00 17.63 266 LYS A C 1
ATOM 4769 O O . LYS A 1 266 ? 76.493 6.398 -18.711 1.00 15.77 266 LYS A O 1
ATOM 4788 N N . ASP A 1 267 ? 78.026 7.641 -19.764 1.00 18.94 267 ASP A N 1
ATOM 4789 C CA . ASP A 1 267 ? 77.601 8.857 -19.093 1.00 18.56 267 ASP A CA 1
ATOM 4790 C C . ASP A 1 267 ? 76.139 9.233 -19.343 1.00 17.29 267 ASP A C 1
ATOM 4791 O O . ASP A 1 267 ? 75.535 9.866 -18.471 1.00 18.63 267 ASP A O 1
ATOM 4800 N N . PRO A 1 268 ? 75.509 8.863 -20.461 1.00 16.17 268 PRO A N 1
ATOM 4801 C CA . PRO A 1 268 ? 74.068 9.123 -20.608 1.00 16.40 268 PRO A CA 1
ATOM 4802 C C . PRO A 1 268 ? 73.162 8.175 -19.833 1.00 17.23 268 PRO A C 1
ATOM 4803 O O . PRO A 1 268 ? 71.943 8.210 -20.035 1.00 17.47 268 PRO A O 1
ATOM 4814 N N . LEU A 1 269 ? 73.710 7.331 -18.955 1.00 16.05 269 LEU A N 1
ATOM 4815 C CA . LEU A 1 269 ? 72.917 6.649 -17.932 1.00 14.97 269 LEU A CA 1
ATOM 4816 C C . LEU A 1 269 ? 71.953 5.629 -18.540 1.00 16.65 269 LEU A C 1
ATOM 4817 O O . LEU A 1 269 ? 70.806 5.509 -18.108 1.00 18.54 269 LEU A O 1
ATOM 4833 N N . LEU A 1 270 ? 72.423 4.865 -19.526 1.00 15.92 270 LEU A N 1
ATOM 4834 C CA . LEU A 1 270 ? 71.583 3.883 -20.197 1.00 14.59 270 LEU A CA 1
ATOM 4835 C C . LEU A 1 270 ? 72.049 2.444 -19.983 1.00 15.59 270 LEU A C 1
ATOM 4836 O O . LEU A 1 270 ? 73.155 2.165 -19.510 1.00 15.68 270 LEU A O 1
ATOM 4852 N N . ASN A 1 271 ? 71.173 1.520 -20.374 1.00 14.42 271 ASN A N 1
ATOM 4853 C CA . ASN A 1 271 ? 71.486 0.099 -20.390 1.00 12.92 271 ASN A CA 1
ATOM 4854 C C . ASN A 1 271 ? 71.855 -0.407 -21.777 1.00 14.33 271 ASN A C 1
ATOM 4855 O O . ASN A 1 271 ? 72.360 -1.530 -21.892 1.00 17.04 271 ASN A O 1
ATOM 4866 N N . ILE A 1 272 ? 71.598 0.397 -22.810 1.00 14.56 272 ILE A N 1
ATOM 4867 C CA . ILE A 1 272 ? 71.945 0.097 -24.195 1.00 14.21 272 ILE A CA 1
ATOM 4868 C C . ILE A 1 272 ? 71.903 1.427 -24.936 1.00 14.80 272 ILE A C 1
ATOM 4869 O O . ILE A 1 272 ? 71.187 2.349 -24.537 1.00 15.71 272 ILE A O 1
ATOM 4885 N N . GLY A 1 273 ? 72.677 1.535 -26.006 1.00 15.82 273 GLY A N 1
ATOM 4886 C CA . GLY A 1 273 ? 72.614 2.723 -26.838 1.00 16.71 273 GLY A CA 1
ATOM 4887 C C . GLY A 1 273 ? 73.961 3.308 -27.215 1.00 16.22 273 GLY A C 1
ATOM 4888 O O . GLY A 1 273 ? 74.924 3.271 -26.445 1.00 15.56 273 GLY A O 1
ATOM 4892 N N . GLY A 1 274 ? 74.022 3.871 -28.423 1.00 15.83 274 GLY A N 1
ATOM 4893 C CA . GLY A 1 274 ? 75.223 4.499 -28.935 1.00 17.58 274 GLY A CA 1
ATOM 4894 C C . GLY A 1 274 ? 74.852 5.595 -29.912 1.00 15.54 274 GLY A C 1
ATOM 4895 O O . GLY A 1 274 ? 73.682 5.774 -30.260 1.00 15.59 274 GLY A O 1
ATOM 4899 N N . LEU A 1 275 ? 75.866 6.343 -30.347 1.00 16.27 275 LEU A N 1
ATOM 4900 C CA . LEU A 1 275 ? 75.608 7.518 -31.166 1.00 15.19 275 LEU A CA 1
ATOM 4901 C C . LEU A 1 275 ? 76.839 7.881 -31.979 1.00 19.03 275 LEU A C 1
ATOM 4902 O O . LEU A 1 275 ? 77.957 7.863 -31.462 1.00 17.23 275 LEU A O 1
ATOM 4918 N N . VAL A 1 276 ? 76.617 8.195 -33.255 1.00 18.13 276 VAL A N 1
ATOM 4919 C CA . VAL A 1 276 ? 77.561 8.937 -34.081 1.00 17.50 276 VAL A CA 1
ATOM 4920 C C . VAL A 1 276 ? 76.984 10.337 -34.264 1.00 16.34 276 VAL A C 1
ATOM 4921 O O . VAL A 1 276 ? 75.795 10.490 -34.576 1.00 17.81 276 VAL A O 1
ATOM 4934 N N . ALA A 1 277 ? 77.807 11.355 -34.067 1.00 17.04 277 ALA A N 1
ATOM 4935 C CA . ALA A 1 277 ? 77.405 12.709 -34.418 1.00 16.85 277 ALA A CA 1
ATOM 4936 C C . ALA A 1 277 ? 78.546 13.376 -35.162 1.00 20.50 277 ALA A C 1
ATOM 4937 O O . ALA A 1 277 ? 79.720 13.167 -34.844 1.00 18.50 277 ALA A O 1
ATOM 4944 N N . ILE A 1 278 ? 78.191 14.152 -36.179 1.00 20.31 278 ILE A N 1
ATOM 4945 C CA . ILE A 1 278 ? 79.153 14.788 -37.067 1.00 20.03 278 ILE A CA 1
ATOM 4946 C C . ILE A 1 278 ? 78.859 16.279 -37.086 1.00 22.46 278 ILE A C 1
ATOM 4947 O O . ILE A 1 278 ? 77.701 16.677 -37.243 1.00 21.02 278 ILE A O 1
ATOM 4963 N N . ARG A 1 279 ? 79.900 17.102 -36.918 1.00 21.18 279 ARG A N 1
ATOM 4964 C CA . ARG A 1 279 ? 79.683 18.540 -36.781 1.00 20.02 279 ARG A CA 1
ATOM 4965 C C . ARG A 1 279 ? 79.015 19.122 -38.025 1.00 24.43 279 ARG A C 1
ATOM 4966 O O . ARG A 1 279 ? 77.924 19.701 -37.943 1.00 25.11 279 ARG A O 1
ATOM 4987 N N . ASP A 1 280 ? 79.673 19.002 -39.187 1.00 24.48 280 ASP A N 1
ATOM 4988 C CA . ASP A 1 280 ? 79.153 19.613 -40.407 1.00 29.59 280 ASP A CA 1
ATOM 4989 C C . ASP A 1 280 ? 79.638 18.983 -41.713 1.00 29.88 280 ASP A C 1
ATOM 4990 O O . ASP A 1 280 ? 79.339 19.505 -42.796 1.00 28.91 280 ASP A O 1
ATOM 4999 N N . ASN A 1 281 ? 80.371 17.872 -41.653 1.00 24.41 281 ASN A N 1
ATOM 5000 C CA . ASN A 1 281 ? 80.839 17.218 -42.880 1.00 24.63 281 ASN A CA 1
ATOM 5001 C C . ASN A 1 281 ? 79.736 16.314 -43.427 1.00 24.77 281 ASN A C 1
ATOM 5002 O O . ASN A 1 281 ? 79.603 15.149 -43.034 1.00 23.16 281 ASN A O 1
ATOM 5013 N N . GLU A 1 282 ? 78.961 16.851 -44.372 1.00 29.61 282 GLU A N 1
ATOM 5014 C CA . GLU A 1 282 ? 77.808 16.125 -44.889 1.00 32.04 282 GLU A CA 1
ATOM 5015 C C . GLU A 1 282 ? 78.217 14.899 -45.694 1.00 23.09 282 GLU A C 1
ATOM 5016 O O . GLU A 1 282 ? 77.496 13.894 -45.691 1.00 25.78 282 GLU A O 1
ATOM 5028 N N . GLU A 1 283 ? 79.350 14.960 -46.398 1.00 26.33 283 GLU A N 1
ATOM 5029 C CA . GLU A 1 283 ? 79.794 13.808 -47.178 1.00 26.82 283 GLU A CA 1
ATOM 5030 C C . GLU A 1 283 ? 80.083 12.613 -46.275 1.00 26.70 283 GLU A C 1
ATOM 5031 O O . GLU A 1 283 ? 79.652 11.489 -46.556 1.00 22.75 283 GLU A O 1
ATOM 5043 N N A ILE A 1 284 ? 80.838 12.835 -45.196 0.44 25.79 284 ILE A N 1
ATOM 5044 N N B ILE A 1 284 ? 80.806 12.833 -45.177 0.56 25.79 284 ILE A N 1
ATOM 5045 C CA A ILE A 1 284 ? 81.107 11.759 -44.246 0.44 23.90 284 ILE A CA 1
ATOM 5046 C CA B ILE A 1 284 ? 81.100 11.726 -44.272 0.56 23.95 284 ILE A CA 1
ATOM 5047 C C A ILE A 1 284 ? 79.799 11.233 -43.670 0.44 20.84 284 ILE A C 1
ATOM 5048 C C B ILE A 1 284 ? 79.823 11.231 -43.601 0.56 20.78 284 ILE A C 1
ATOM 5049 O O A ILE A 1 284 ? 79.582 10.020 -43.577 0.44 22.51 284 ILE A O 1
ATOM 5050 O O B ILE A 1 284 ? 79.650 10.028 -43.380 0.56 22.33 284 ILE A O 1
ATOM 5081 N N . PHE A 1 285 ? 78.903 12.143 -43.282 1.00 20.66 285 PHE A N 1
ATOM 5082 C CA . PHE A 1 285 ? 77.600 11.736 -42.759 1.00 22.99 285 PHE A CA 1
ATOM 5083 C C . PHE A 1 285 ? 76.871 10.824 -43.739 1.00 19.00 285 PHE A C 1
ATOM 5084 O O . PHE A 1 285 ? 76.332 9.781 -43.350 1.00 20.57 285 PHE A O 1
ATOM 5102 N N . THR A 1 286 ? 76.844 11.203 -45.019 1.00 20.88 286 THR A N 1
ATOM 5103 C CA . THR A 1 286 ? 76.135 10.404 -46.016 1.00 22.52 286 THR A CA 1
ATOM 5104 C C . THR A 1 286 ? 76.764 9.022 -46.170 1.00 26.31 286 THR A C 1
ATOM 5105 O O . THR A 1 286 ? 76.052 8.014 -46.256 1.00 23.16 286 THR A O 1
ATOM 5116 N N . LEU A 1 287 ? 78.097 8.956 -46.212 1.00 22.07 287 LEU A N 1
ATOM 5117 C CA . LEU A 1 287 ? 78.773 7.666 -46.307 1.00 21.83 287 LEU A CA 1
ATOM 5118 C C . LEU A 1 287 ? 78.551 6.824 -45.056 1.00 20.57 287 LEU A C 1
ATOM 5119 O O . LEU A 1 287 ? 78.370 5.605 -45.151 1.00 21.92 287 LEU A O 1
ATOM 5135 N N . ALA A 1 288 ? 78.566 7.452 -43.876 1.00 20.37 288 ALA A N 1
ATOM 5136 C CA . ALA A 1 288 ? 78.316 6.708 -42.646 1.00 16.60 288 ALA A CA 1
ATOM 5137 C C . ALA A 1 288 ? 76.894 6.155 -42.616 1.00 18.07 288 ALA A C 1
ATOM 5138 O O . ALA A 1 288 ? 76.671 5.028 -42.157 1.00 18.69 288 ALA A O 1
ATOM 5145 N N . ARG A 1 289 ? 75.919 6.928 -43.107 1.00 18.81 289 ARG A N 1
ATOM 5146 C CA . ARG A 1 289 ? 74.552 6.419 -43.188 1.00 18.80 289 ARG A CA 1
ATOM 5147 C C . ARG A 1 289 ? 74.477 5.185 -44.075 1.00 22.13 289 ARG A C 1
ATOM 5148 O O . ARG A 1 289 ? 73.736 4.239 -43.781 1.00 20.07 289 ARG A O 1
ATOM 5169 N N . GLN A 1 290 ? 75.232 5.180 -45.172 1.00 18.55 290 GLN A N 1
ATOM 5170 C CA . GLN A 1 290 ? 75.197 4.047 -46.086 1.00 21.38 290 GLN A CA 1
ATOM 5171 C C . GLN A 1 290 ? 75.722 2.781 -45.428 1.00 20.37 290 GLN A C 1
ATOM 5172 O O . GLN A 1 290 ? 75.242 1.684 -45.732 1.00 24.56 290 GLN A O 1
ATOM 5186 N N . ARG A 1 291 ? 76.688 2.908 -44.518 1.00 22.65 291 ARG A N 1
ATOM 5187 C CA . ARG A 1 291 ? 77.146 1.752 -43.757 1.00 23.68 291 ARG A CA 1
ATOM 5188 C C . ARG A 1 291 ? 76.205 1.403 -42.608 1.00 23.03 291 ARG A C 1
ATOM 5189 O O . ARG A 1 291 ? 76.072 0.227 -42.253 1.00 21.66 291 ARG A O 1
ATOM 5210 N N . CYS A 1 292 ? 75.567 2.404 -41.999 1.00 21.66 292 CYS A N 1
ATOM 5211 C CA . CYS A 1 292 ? 74.599 2.140 -40.940 1.00 21.40 292 CYS A CA 1
ATOM 5212 C C . CYS A 1 292 ? 73.510 1.172 -41.392 1.00 20.72 292 CYS A C 1
ATOM 5213 O O . CYS A 1 292 ? 73.101 0.288 -40.634 1.00 19.16 292 CYS A O 1
ATOM 5221 N N . VAL A 1 293 ? 73.009 1.328 -42.614 1.00 19.60 293 VAL A N 1
ATOM 5222 C CA . VAL A 1 293 ? 71.843 0.544 -43.028 1.00 18.94 293 VAL A CA 1
ATOM 5223 C C . VAL A 1 293 ? 72.095 -0.957 -42.940 1.00 19.30 293 VAL A C 1
ATOM 5224 O O . VAL A 1 293 ? 71.303 -1.656 -42.287 1.00 19.78 293 VAL A O 1
ATOM 5237 N N . PRO A 1 294 ? 73.144 -1.518 -43.548 1.00 22.03 294 PRO A N 1
ATOM 5238 C CA . PRO A 1 294 ? 73.337 -2.971 -43.423 1.00 20.20 294 PRO A CA 1
ATOM 5239 C C . PRO A 1 294 ? 73.821 -3.406 -42.049 1.00 21.03 294 PRO A C 1
ATOM 5240 O O . PRO A 1 294 ? 73.476 -4.509 -41.608 1.00 21.16 294 PRO A O 1
ATOM 5251 N N . MET A 1 295 ? 74.590 -2.577 -41.347 1.00 18.76 295 MET A N 1
ATOM 5252 C CA . MET A 1 295 ? 75.236 -3.021 -40.118 1.00 21.15 295 MET A CA 1
ATOM 5253 C C . MET A 1 295 ? 74.373 -2.841 -38.877 1.00 21.55 295 MET A C 1
ATOM 5254 O O . MET A 1 295 ? 74.435 -3.667 -37.957 1.00 21.44 295 MET A O 1
ATOM 5268 N N . GLU A 1 296 ? 73.596 -1.762 -38.813 1.00 20.62 296 GLU A N 1
ATOM 5269 C CA . GLU A 1 296 ? 72.897 -1.394 -37.587 1.00 21.89 296 GLU A CA 1
ATOM 5270 C C . GLU A 1 296 ? 71.386 -1.392 -37.748 1.00 19.45 296 GLU A C 1
ATOM 5271 O O . GLU A 1 296 ? 70.678 -2.000 -36.935 1.00 20.19 296 GLU A O 1
ATOM 5283 N N . GLY A 1 297 ? 70.879 -0.748 -38.790 1.00 18.36 297 GLY A N 1
ATOM 5284 C CA . GLY A 1 297 ? 69.454 -0.593 -38.994 1.00 19.49 297 GLY A CA 1
ATOM 5285 C C . GLY A 1 297 ? 69.210 0.634 -39.846 1.00 19.43 297 GLY A C 1
ATOM 5286 O O . GLY A 1 297 ? 70.144 1.310 -40.271 1.00 19.04 297 GLY A O 1
ATOM 5290 N N . PHE A 1 298 ? 67.935 0.929 -40.073 1.00 19.85 298 PHE A N 1
ATOM 5291 C CA . PHE A 1 298 ? 67.635 2.149 -40.815 1.00 19.73 298 PHE A CA 1
ATOM 5292 C C . PHE A 1 298 ? 68.111 3.370 -40.022 1.00 17.81 298 PHE A C 1
ATOM 5293 O O . PHE A 1 298 ? 68.243 3.337 -38.793 1.00 17.57 298 PHE A O 1
ATOM 5310 N N . VAL A 1 299 ? 68.363 4.466 -40.747 1.00 18.90 299 VAL A N 1
ATOM 5311 C CA . VAL A 1 299 ? 69.152 5.569 -40.208 1.00 17.63 299 VAL A CA 1
ATOM 5312 C C . VAL A 1 299 ? 68.434 6.400 -39.156 1.00 16.90 299 VAL A C 1
ATOM 5313 O O . VAL A 1 299 ? 69.090 7.203 -38.480 1.00 18.45 299 VAL A O 1
ATOM 5326 N N . THR A 1 300 ? 67.124 6.233 -38.969 1.00 17.83 300 THR A N 1
ATOM 5327 C CA . THR A 1 300 ? 66.441 6.948 -37.899 1.00 15.59 300 THR A CA 1
ATOM 5328 C C . THR A 1 300 ? 66.175 6.082 -36.662 1.00 16.93 300 THR A C 1
ATOM 5329 O O . THR A 1 300 ? 65.419 6.506 -35.784 1.00 18.24 300 THR A O 1
ATOM 5340 N N . TYR A 1 301 ? 66.789 4.898 -36.549 1.00 16.14 301 TYR A N 1
ATOM 5341 C CA . TYR A 1 301 ? 66.834 4.208 -35.253 1.00 14.92 301 TYR A CA 1
ATOM 5342 C C . TYR A 1 301 ? 68.147 3.468 -35.004 1.00 16.66 301 TYR A C 1
ATOM 5343 O O . TYR A 1 301 ? 68.499 3.275 -33.836 1.00 17.06 301 TYR A O 1
ATOM 5361 N N . GLY A 1 302 ? 68.907 3.090 -36.031 1.00 18.67 302 GLY A N 1
ATOM 5362 C CA . GLY A 1 302 ? 70.289 2.664 -35.823 1.00 17.39 302 GLY A CA 1
ATOM 5363 C C . GLY A 1 302 ? 70.464 1.470 -34.911 1.00 20.66 302 GLY A C 1
ATOM 5364 O O . GLY A 1 302 ? 71.438 1.403 -34.150 1.00 20.56 302 GLY A O 1
ATOM 5368 N N . GLY A 1 303 ? 69.537 0.524 -34.963 1.00 15.71 303 GLY A N 1
ATOM 5369 C CA . GLY A 1 303 ? 69.644 -0.653 -34.134 1.00 16.81 303 GLY A CA 1
ATOM 5370 C C . GLY A 1 303 ? 69.128 -0.487 -32.727 1.00 18.74 303 GLY A C 1
ATOM 5371 O O . GLY A 1 303 ? 69.405 -1.344 -31.879 1.00 18.43 303 GLY A O 1
ATOM 5375 N N . LEU A 1 304 ? 68.387 0.585 -32.454 1.00 15.86 304 LEU A N 1
ATOM 5376 C CA . LEU A 1 304 ? 67.792 0.842 -31.154 1.00 14.42 304 LEU A CA 1
ATOM 5377 C C . LEU A 1 304 ? 66.277 0.858 -31.268 1.00 17.48 304 LEU A C 1
ATOM 5378 O O . LEU A 1 304 ? 65.725 1.346 -32.262 1.00 17.21 304 LEU A O 1
ATOM 5394 N N . ALA A 1 305 ? 65.612 0.333 -30.243 1.00 15.94 305 ALA A N 1
ATOM 5395 C CA . ALA A 1 305 ? 64.190 0.575 -30.071 1.00 14.92 305 ALA A CA 1
ATOM 5396 C C . ALA A 1 305 ? 63.943 2.064 -29.865 1.00 15.53 305 ALA A C 1
ATOM 5397 O O . ALA A 1 305 ? 64.782 2.783 -29.316 1.00 14.60 305 ALA A O 1
ATOM 5404 N N . GLY A 1 306 ? 62.770 2.526 -30.303 1.00 16.03 306 GLY A N 1
ATOM 5405 C CA . GLY A 1 306 ? 62.417 3.919 -30.088 1.00 15.60 306 GLY A CA 1
ATOM 5406 C C . GLY A 1 306 ? 62.495 4.307 -28.626 1.00 17.22 306 GLY A C 1
ATOM 5407 O O . GLY A 1 306 ? 62.948 5.404 -28.286 1.00 16.33 306 GLY A O 1
ATOM 5411 N N . ARG A 1 307 ? 62.086 3.396 -27.738 1.00 16.35 307 ARG A N 1
ATOM 5412 C CA . ARG A 1 307 ? 62.138 3.692 -26.312 1.00 15.03 307 ARG A CA 1
ATOM 5413 C C . ARG A 1 307 ? 63.561 3.953 -25.842 1.00 15.18 307 ARG A C 1
ATOM 5414 O O . ARG A 1 307 ? 63.764 4.692 -24.871 1.00 16.63 307 ARG A O 1
ATOM 5435 N N . ASP A 1 308 ? 64.555 3.343 -26.487 1.00 15.00 308 ASP A N 1
ATOM 5436 C CA . ASP A 1 308 ? 65.930 3.586 -26.060 1.00 15.01 308 ASP A CA 1
ATOM 5437 C C . ASP A 1 308 ? 66.460 4.905 -26.592 1.00 16.36 308 ASP A C 1
ATOM 5438 O O . ASP A 1 308 ? 67.248 5.559 -25.901 1.00 17.19 308 ASP A O 1
ATOM 5447 N N . MET A 1 309 ? 66.033 5.332 -27.785 1.00 15.73 309 MET A N 1
ATOM 5448 C CA . MET A 1 309 ? 66.329 6.702 -28.193 1.00 15.59 309 MET A CA 1
ATOM 5449 C C . MET A 1 309 ? 65.693 7.695 -27.227 1.00 16.65 309 MET A C 1
ATOM 5450 O O . MET A 1 309 ? 66.309 8.706 -26.879 1.00 15.30 309 MET A O 1
ATOM 5464 N N . ALA A 1 310 ? 64.473 7.404 -26.757 1.00 17.31 310 ALA A N 1
ATOM 5465 C CA . ALA A 1 310 ? 63.804 8.287 -25.801 1.00 16.14 310 ALA A CA 1
ATOM 5466 C C . ALA A 1 310 ? 64.561 8.357 -24.481 1.00 16.28 310 ALA A C 1
ATOM 5467 O O . ALA A 1 310 ? 64.746 9.442 -23.915 1.00 16.17 310 ALA A O 1
ATOM 5474 N N . ALA A 1 311 ? 64.997 7.202 -23.973 1.00 13.78 311 ALA A N 1
ATOM 5475 C CA . ALA A 1 311 ? 65.783 7.176 -22.747 1.00 16.55 311 ALA A CA 1
ATOM 5476 C C . ALA A 1 311 ? 67.094 7.931 -22.917 1.00 12.67 311 ALA A C 1
ATOM 5477 O O . ALA A 1 311 ? 67.577 8.568 -21.976 1.00 15.96 311 ALA A O 1
ATOM 5484 N N . MET A 1 312 ? 67.692 7.854 -24.109 1.00 14.15 312 MET A N 1
ATOM 5485 C CA . MET A 1 312 ? 68.959 8.527 -24.371 1.00 16.85 312 MET A CA 1
ATOM 5486 C C . MET A 1 312 ? 68.799 10.044 -24.365 1.00 15.26 312 MET A C 1
ATOM 5487 O O . MET A 1 312 ? 69.667 10.763 -23.857 1.00 15.58 312 MET A O 1
ATOM 5501 N N . VAL A 1 313 ? 67.710 10.551 -24.941 1.00 15.22 313 VAL A N 1
ATOM 5502 C CA . VAL A 1 313 ? 67.477 11.991 -24.927 1.00 14.57 313 VAL A CA 1
ATOM 5503 C C . VAL A 1 313 ? 67.426 12.493 -23.494 1.00 15.37 313 VAL A C 1
ATOM 5504 O O . VAL A 1 313 ? 68.013 13.527 -23.156 1.00 16.46 313 VAL A O 1
ATOM 5517 N N . GLN A 1 314 ? 66.730 11.760 -22.626 1.00 15.68 314 GLN A N 1
ATOM 5518 C CA . GLN A 1 314 ? 66.616 12.172 -21.231 1.00 15.68 314 GLN A CA 1
ATOM 5519 C C . GLN A 1 314 ? 67.918 11.935 -20.482 1.00 17.18 314 GLN A C 1
ATOM 5520 O O . GLN A 1 314 ? 68.323 12.756 -19.649 1.00 18.45 314 GLN A O 1
ATOM 5534 N N . GLY A 1 315 ? 68.575 10.808 -20.755 1.00 16.04 315 GLY A N 1
ATOM 5535 C CA . GLY A 1 315 ? 69.820 10.503 -20.074 1.00 16.06 315 GLY A CA 1
ATOM 5536 C C . GLY A 1 315 ? 70.929 11.469 -20.434 1.00 16.11 315 GLY A C 1
ATOM 5537 O O . GLY A 1 315 ? 71.760 11.815 -19.590 1.00 16.56 315 GLY A O 1
ATOM 5541 N N . LEU A 1 316 ? 70.966 11.914 -21.692 1.00 16.97 316 LEU A N 1
ATOM 5542 C CA . LEU A 1 316 ? 71.971 12.898 -22.072 1.00 17.92 316 LEU A CA 1
ATOM 5543 C C . LEU A 1 316 ? 71.843 14.146 -21.210 1.00 18.73 316 LEU A C 1
ATOM 5544 O O . LEU A 1 316 ? 72.852 14.734 -20.812 1.00 22.28 316 LEU A O 1
ATOM 5560 N N . GLU A 1 317 ? 70.612 14.537 -20.871 1.00 17.81 317 GLU A N 1
ATOM 5561 C CA . GLU A 1 317 ? 70.421 15.670 -19.967 1.00 17.81 317 GLU A CA 1
ATOM 5562 C C . GLU A 1 317 ? 70.896 15.337 -18.553 1.00 19.37 317 GLU A C 1
ATOM 5563 O O . GLU A 1 317 ? 71.704 16.070 -17.970 1.00 18.82 317 GLU A O 1
ATOM 5575 N N . GLU A 1 318 ? 70.402 14.232 -17.985 1.00 16.45 318 GLU A N 1
ATOM 5576 C CA . GLU A 1 318 ? 70.717 13.898 -16.597 1.00 15.18 318 GLU A CA 1
ATOM 5577 C C . GLU A 1 318 ? 72.212 13.728 -16.391 1.00 16.34 318 GLU A C 1
ATOM 5578 O O . GLU A 1 318 ? 72.752 14.116 -15.346 1.00 18.82 318 GLU A O 1
ATOM 5590 N N . GLY A 1 319 ? 72.900 13.159 -17.382 1.00 15.70 319 GLY A N 1
ATOM 5591 C CA . GLY A 1 319 ? 74.321 12.918 -17.257 1.00 18.73 319 GLY A CA 1
ATOM 5592 C C . GLY A 1 319 ? 75.158 14.174 -17.164 1.00 18.43 319 GLY A C 1
ATOM 5593 O O . GLY A 1 319 ? 76.312 14.099 -16.726 1.00 18.80 319 GLY A O 1
ATOM 5597 N N . THR A 1 320 ? 74.618 15.323 -17.576 1.00 16.14 320 THR A N 1
ATOM 5598 C CA . THR A 1 320 ? 75.342 16.583 -17.471 1.00 17.46 320 THR A CA 1
ATOM 5599 C C . THR A 1 320 ? 75.135 17.289 -16.136 1.00 21.24 320 THR A C 1
ATOM 5600 O O . THR A 1 320 ? 75.768 18.320 -15.903 1.00 21.05 320 THR A O 1
ATOM 5611 N N . GLU A 1 321 ? 74.273 16.783 -15.259 1.00 18.66 321 GLU A N 1
ATOM 5612 C CA . GLU A 1 321 ? 73.887 17.550 -14.080 1.00 21.73 321 GLU A CA 1
ATOM 5613 C C . GLU A 1 321 ? 75.021 17.556 -13.062 1.00 18.52 321 GLU A C 1
ATOM 5614 O O . GLU A 1 321 ? 75.491 16.499 -12.629 1.00 19.28 321 GLU A O 1
ATOM 5626 N N . GLU A 1 322 ? 75.458 18.756 -12.679 1.00 19.88 322 GLU A N 1
ATOM 5627 C CA . GLU A 1 322 ? 76.668 18.873 -11.876 1.00 20.35 322 GLU A CA 1
ATOM 5628 C C . GLU A 1 322 ? 76.520 18.206 -10.512 1.00 20.31 322 GLU A C 1
ATOM 5629 O O . GLU A 1 322 ? 77.470 17.589 -10.016 1.00 21.72 322 GLU A O 1
ATOM 5641 N N A GLU A 1 323 ? 75.348 18.342 -9.881 0.53 19.80 323 GLU A N 1
ATOM 5642 N N B GLU A 1 323 ? 75.348 18.308 -9.879 0.47 19.82 323 GLU A N 1
ATOM 5643 C CA A GLU A 1 323 ? 75.139 17.723 -8.576 0.53 22.02 323 GLU A CA 1
ATOM 5644 C CA B GLU A 1 323 ? 75.226 17.712 -8.549 0.47 22.03 323 GLU A CA 1
ATOM 5645 C C A GLU A 1 323 ? 75.320 16.214 -8.661 0.53 20.67 323 GLU A C 1
ATOM 5646 C C B GLU A 1 323 ? 75.275 16.189 -8.619 0.47 20.65 323 GLU A C 1
ATOM 5647 O O A GLU A 1 323 ? 75.985 15.606 -7.812 0.53 19.22 323 GLU A O 1
ATOM 5648 O O B GLU A 1 323 ? 75.797 15.545 -7.700 0.47 19.70 323 GLU A O 1
ATOM 5671 N N . TYR A 1 324 ? 74.734 15.598 -9.690 1.00 19.84 324 TYR A N 1
ATOM 5672 C CA . TYR A 1 324 ? 74.931 14.174 -9.934 1.00 18.80 324 TYR A CA 1
ATOM 5673 C C . TYR A 1 324 ? 76.410 13.850 -10.170 1.00 18.49 324 TYR A C 1
ATOM 5674 O O . TYR A 1 324 ? 76.950 12.908 -9.582 1.00 17.81 324 TYR A O 1
ATOM 5692 N N . LEU A 1 325 ? 77.084 14.613 -11.033 1.00 17.78 325 LEU A N 1
ATOM 5693 C CA . LEU A 1 325 ? 78.472 14.291 -11.356 1.00 17.16 325 LEU A CA 1
ATOM 5694 C C . LEU A 1 325 ? 79.359 14.415 -10.126 1.00 19.16 325 LEU A C 1
ATOM 5695 O O . LEU A 1 325 ? 80.257 13.593 -9.906 1.00 18.57 325 LEU A O 1
ATOM 5711 N N . HIS A 1 326 ? 79.109 15.428 -9.302 1.00 17.62 326 HIS A N 1
ATOM 5712 C CA . HIS A 1 326 ? 79.882 15.603 -8.079 1.00 20.25 326 HIS A CA 1
ATOM 5713 C C . HIS A 1 326 ? 79.733 14.394 -7.165 1.00 20.51 326 HIS A C 1
ATOM 5714 O O . HIS A 1 326 ? 80.718 13.917 -6.585 1.00 20.25 326 HIS A O 1
ATOM 5728 N N . TYR A 1 327 ? 78.503 13.886 -7.033 1.00 19.28 327 TYR A N 1
ATOM 5729 C CA A TYR A 1 327 ? 78.262 12.700 -6.218 0.63 18.08 327 TYR A CA 1
ATOM 5730 C CA B TYR A 1 327 ? 78.267 12.701 -6.217 0.37 18.16 327 TYR A CA 1
ATOM 5731 C C . TYR A 1 327 ? 78.877 11.454 -6.849 1.00 18.63 327 TYR A C 1
ATOM 5732 O O . TYR A 1 327 ? 79.482 10.632 -6.154 1.00 18.85 327 TYR A O 1
ATOM 5767 N N . ARG A 1 328 ? 78.712 11.282 -8.160 1.00 16.79 328 ARG A N 1
ATOM 5768 C CA . ARG A 1 328 ? 79.181 10.060 -8.809 1.00 19.11 328 ARG A CA 1
ATOM 5769 C C . ARG A 1 328 ? 80.695 9.955 -8.724 1.00 18.29 328 ARG A C 1
ATOM 5770 O O . ARG A 1 328 ? 81.245 8.941 -8.274 1.00 18.08 328 ARG A O 1
ATOM 5791 N N . ILE A 1 329 ? 81.385 11.008 -9.158 1.00 19.42 329 ILE A N 1
ATOM 5792 C CA . ILE A 1 329 ? 82.840 11.034 -9.129 1.00 20.86 329 ILE A CA 1
ATOM 5793 C C . ILE A 1 329 ? 83.340 11.035 -7.697 1.00 19.85 329 ILE A C 1
ATOM 5794 O O . ILE A 1 329 ? 84.381 10.437 -7.394 1.00 18.59 329 ILE A O 1
ATOM 5810 N N . GLY A 1 330 ? 82.598 11.676 -6.792 1.00 19.90 330 GLY A N 1
ATOM 5811 C CA . GLY A 1 330 ? 82.949 11.649 -5.383 1.00 20.53 330 GLY A CA 1
ATOM 5812 C C . GLY A 1 330 ? 82.841 10.278 -4.743 1.00 19.65 330 GLY A C 1
ATOM 5813 O O . GLY A 1 330 ? 83.595 9.967 -3.816 1.00 20.24 330 GLY A O 1
ATOM 5817 N N . GLN A 1 331 ? 81.902 9.445 -5.208 1.00 19.02 331 GLN A N 1
ATOM 5818 C CA . GLN A 1 331 ? 81.814 8.077 -4.702 1.00 17.77 331 GLN A CA 1
ATOM 5819 C C . GLN A 1 331 ? 83.023 7.259 -5.134 1.00 18.69 331 GLN A C 1
ATOM 5820 O O . GLN A 1 331 ? 83.590 6.502 -4.339 1.00 18.94 331 GLN A O 1
ATOM 5834 N N . VAL A 1 332 ? 83.412 7.375 -6.403 1.00 17.38 332 VAL A N 1
ATOM 5835 C CA . VAL A 1 332 ? 84.632 6.729 -6.871 1.00 18.38 332 VAL A CA 1
ATOM 5836 C C . VAL A 1 332 ? 85.830 7.200 -6.057 1.00 18.76 332 VAL A C 1
ATOM 5837 O O . VAL A 1 332 ? 86.664 6.394 -5.627 1.00 18.43 332 VAL A O 1
ATOM 5850 N N . LYS A 1 333 ? 85.920 8.509 -5.804 1.00 18.82 333 LYS A N 1
ATOM 5851 C CA . LYS A 1 333 ? 87.009 9.029 -4.982 1.00 20.01 333 LYS A CA 1
ATOM 5852 C C . LYS A 1 333 ? 86.969 8.454 -3.570 1.00 19.37 333 LYS A C 1
ATOM 5853 O O . LYS A 1 333 ? 88.015 8.167 -2.976 1.00 20.89 333 LYS A O 1
ATOM 5872 N N . TYR A 1 334 ? 85.768 8.285 -3.013 1.00 19.27 334 TYR A N 1
ATOM 5873 C CA . TYR A 1 334 ? 85.639 7.719 -1.676 1.00 20.56 334 TYR A CA 1
ATOM 5874 C C . TYR A 1 334 ? 86.186 6.296 -1.618 1.00 20.93 334 TYR A C 1
ATOM 5875 O O . TYR A 1 334 ? 86.922 5.942 -0.689 1.00 22.36 334 TYR A O 1
ATOM 5893 N N . LEU A 1 335 ? 85.827 5.456 -2.594 1.00 19.00 335 LEU A N 1
ATOM 5894 C CA . LEU A 1 335 ? 86.391 4.110 -2.636 1.00 20.58 335 LEU A CA 1
ATOM 5895 C C . LEU A 1 335 ? 87.909 4.164 -2.740 1.00 22.90 335 LEU A C 1
ATOM 5896 O O . LEU A 1 335 ? 88.618 3.437 -2.036 1.00 20.36 335 LEU A O 1
ATOM 5912 N N . GLY A 1 336 ? 88.430 5.034 -3.602 1.00 19.31 336 GLY A N 1
ATOM 5913 C CA . GLY A 1 336 ? 89.872 5.148 -3.725 1.00 20.07 336 GLY A CA 1
ATOM 5914 C C . GLY A 1 336 ? 90.533 5.602 -2.440 1.00 20.92 336 GLY A C 1
ATOM 5915 O O . GLY A 1 336 ? 91.593 5.096 -2.060 1.00 23.16 336 GLY A O 1
ATOM 5919 N N . ASP A 1 337 ? 89.918 6.563 -1.751 1.00 21.29 337 ASP A N 1
ATOM 5920 C CA . ASP A 1 337 ? 90.511 7.064 -0.517 1.00 21.97 337 ASP A CA 1
ATOM 5921 C C . ASP A 1 337 ? 90.466 6.012 0.588 1.00 25.03 337 ASP A C 1
ATOM 5922 O O . ASP A 1 337 ? 91.408 5.906 1.380 1.00 26.82 337 ASP A O 1
ATOM 5931 N N . ARG A 1 338 ? 89.393 5.215 0.662 1.00 21.97 338 ARG A N 1
ATOM 5932 C CA . ARG A 1 338 ? 89.391 4.092 1.597 1.00 24.94 338 ARG A CA 1
ATOM 5933 C C . ARG A 1 338 ? 90.601 3.194 1.355 1.00 22.36 338 ARG A C 1
ATOM 5934 O O . ARG A 1 338 ? 91.300 2.799 2.293 1.00 26.36 338 ARG A O 1
ATOM 5955 N N . LEU A 1 339 ? 90.865 2.866 0.091 1.00 23.47 339 LEU A N 1
ATOM 5956 C CA . LEU A 1 339 ? 91.964 1.961 -0.224 1.00 23.52 339 LEU A CA 1
ATOM 5957 C C . LEU A 1 339 ? 93.314 2.626 0.016 1.00 24.44 339 LEU A C 1
ATOM 5958 O O . LEU A 1 339 ? 94.218 2.028 0.612 1.00 26.91 339 LEU A O 1
ATOM 5974 N N . ARG A 1 340 ? 93.471 3.864 -0.450 1.00 27.04 340 ARG A N 1
ATOM 5975 C CA . ARG A 1 340 ? 94.751 4.552 -0.326 1.00 30.41 340 ARG A CA 1
ATOM 5976 C C . ARG A 1 340 ? 95.113 4.786 1.137 1.00 31.45 340 ARG A C 1
ATOM 5977 O O . ARG A 1 340 ? 96.271 4.616 1.533 1.00 31.38 340 ARG A O 1
ATOM 5998 N N . GLU A 1 341 ? 94.128 5.150 1.960 1.00 27.13 341 GLU A N 1
ATOM 5999 C CA . GLU A 1 341 ? 94.386 5.363 3.382 1.00 27.56 341 GLU A CA 1
ATOM 6000 C C . GLU A 1 341 ? 94.784 4.075 4.091 1.00 30.57 341 GLU A C 1
ATOM 6001 O O . GLU A 1 341 ? 95.461 4.120 5.127 1.00 33.06 341 GLU A O 1
ATOM 6013 N N . ALA A 1 342 ? 94.369 2.928 3.565 1.00 27.98 342 ALA A N 1
ATOM 6014 C CA . ALA A 1 342 ? 94.762 1.639 4.109 1.00 29.38 342 ALA A CA 1
ATOM 6015 C C . ALA A 1 342 ? 96.061 1.122 3.509 1.00 34.01 342 ALA A C 1
ATOM 6016 O O . ALA A 1 342 ? 96.503 0.032 3.881 1.00 36.23 342 ALA A O 1
ATOM 6023 N N . GLY A 1 343 ? 96.687 1.868 2.604 1.00 33.57 343 GLY A N 1
ATOM 6024 C CA . GLY A 1 343 ? 97.958 1.466 2.038 1.00 39.02 343 GLY A CA 1
ATOM 6025 C C . GLY A 1 343 ? 97.887 0.726 0.719 1.00 36.71 343 GLY A C 1
ATOM 6026 O O . GLY A 1 343 ? 98.925 0.256 0.239 1.00 40.61 343 GLY A O 1
ATOM 6030 N N . ILE A 1 344 ? 96.706 0.605 0.126 1.00 35.64 344 ILE A N 1
ATOM 6031 C CA . ILE A 1 344 ? 96.549 -0.077 -1.161 1.00 37.45 344 ILE A CA 1
ATOM 6032 C C . ILE A 1 344 ? 96.932 0.891 -2.279 1.00 40.43 344 ILE A C 1
ATOM 6033 O O . ILE A 1 344 ? 96.372 1.994 -2.346 1.00 37.23 344 ILE A O 1
ATOM 6049 N N . PRO A 1 345 ? 97.848 0.523 -3.175 1.00 43.44 345 PRO A N 1
ATOM 6050 C CA . PRO A 1 345 ? 98.267 1.463 -4.227 1.00 42.07 345 PRO A CA 1
ATOM 6051 C C . PRO A 1 345 ? 97.235 1.547 -5.343 1.00 38.83 345 PRO A C 1
ATOM 6052 O O . PRO A 1 345 ? 96.774 0.526 -5.859 1.00 38.17 345 PRO A O 1
ATOM 6063 N N . ILE A 1 346 ? 96.883 2.777 -5.721 1.00 36.35 346 ILE A N 1
ATOM 6064 C CA . ILE A 1 346 ? 95.897 3.030 -6.761 1.00 34.94 346 ILE A CA 1
ATOM 6065 C C . ILE A 1 346 ? 96.431 4.105 -7.698 1.00 35.49 346 ILE A C 1
ATOM 6066 O O . ILE A 1 346 ? 97.318 4.886 -7.346 1.00 36.27 346 ILE A O 1
ATOM 6082 N N . GLN A 1 347 ? 95.866 4.146 -8.902 1.00 35.36 347 GLN A N 1
ATOM 6083 C CA . GLN A 1 347 ? 96.067 5.297 -9.775 1.00 34.94 347 GLN A CA 1
ATOM 6084 C C . GLN A 1 347 ? 95.457 6.516 -9.098 1.00 34.20 347 GLN A C 1
ATOM 6085 O O . GLN A 1 347 ? 94.274 6.512 -8.740 1.00 32.50 347 GLN A O 1
ATOM 6099 N N . TYR A 1 348 ? 96.277 7.543 -8.882 1.00 33.18 348 TYR A N 1
ATOM 6100 C CA . TYR A 1 348 ? 95.885 8.687 -8.075 1.00 32.85 348 TYR A CA 1
ATOM 6101 C C . TYR A 1 348 ? 96.143 9.963 -8.866 1.00 31.17 348 TYR A C 1
ATOM 6102 O O . TYR A 1 348 ? 97.241 10.137 -9.414 1.00 33.25 348 TYR A O 1
ATOM 6120 N N . PRO A 1 349 ? 95.176 10.878 -8.952 1.00 30.57 349 PRO A N 1
ATOM 6121 C CA . PRO A 1 349 ? 93.830 10.848 -8.369 1.00 29.08 349 PRO A CA 1
ATOM 6122 C C . PRO A 1 349 ? 92.922 9.857 -9.076 1.00 28.17 349 PRO A C 1
ATOM 6123 O O . PRO A 1 349 ? 93.185 9.469 -10.218 1.00 29.61 349 PRO A O 1
ATOM 6134 N N . THR A 1 350 ? 91.840 9.446 -8.425 1.00 27.62 350 THR A N 1
ATOM 6135 C CA . THR A 1 350 ? 90.878 8.581 -9.085 1.00 25.92 350 THR A CA 1
ATOM 6136 C C . THR A 1 350 ? 90.239 9.312 -10.253 1.00 29.39 350 THR A C 1
ATOM 6137 O O . THR A 1 350 ? 90.078 10.538 -10.248 1.00 27.35 350 THR A O 1
ATOM 6148 N N . GLY A 1 351 ? 89.892 8.536 -11.264 1.00 28.10 351 GLY A N 1
ATOM 6149 C CA . GLY A 1 351 ? 89.169 9.027 -12.412 1.00 29.54 351 GLY A CA 1
ATOM 6150 C C . GLY A 1 351 ? 87.672 9.062 -12.179 1.00 23.12 351 GLY A C 1
ATOM 6151 O O . GLY A 1 351 ? 87.179 9.069 -11.048 1.00 24.43 351 GLY A O 1
ATOM 6155 N N A GLY A 1 352 ? 86.937 9.086 -13.279 0.65 22.78 352 GLY A N 1
ATOM 6156 N N B GLY A 1 352 ? 86.936 9.061 -13.280 0.35 22.81 352 GLY A N 1
ATOM 6157 C CA A GLY A 1 352 ? 85.519 9.350 -13.193 0.65 19.50 352 GLY A CA 1
ATOM 6158 C CA B GLY A 1 352 ? 85.508 9.271 -13.197 0.35 19.55 352 GLY A CA 1
ATOM 6159 C C A GLY A 1 352 ? 84.649 8.197 -12.740 0.65 20.24 352 GLY A C 1
ATOM 6160 C C B GLY A 1 352 ? 84.669 8.041 -12.924 0.35 21.50 352 GLY A C 1
ATOM 6161 O O A GLY A 1 352 ? 83.690 8.402 -11.994 0.65 22.51 352 GLY A O 1
ATOM 6162 O O B GLY A 1 352 ? 83.535 8.170 -12.452 0.35 19.27 352 GLY A O 1
ATOM 6169 N N A HIS A 1 353 ? 84.972 6.981 -13.187 0.65 21.67 353 HIS A N 1
ATOM 6170 N N B HIS A 1 353 ? 85.201 6.845 -13.205 0.35 20.35 353 HIS A N 1
ATOM 6171 C CA A HIS A 1 353 ? 84.009 5.891 -13.186 0.65 19.56 353 HIS A CA 1
ATOM 6172 C CA B HIS A 1 353 ? 84.350 5.668 -13.299 0.35 18.97 353 HIS A CA 1
ATOM 6173 C C A HIS A 1 353 ? 84.481 4.651 -12.457 0.65 18.76 353 HIS A C 1
ATOM 6174 C C B HIS A 1 353 ? 84.907 4.407 -12.657 0.35 21.57 353 HIS A C 1
ATOM 6175 O O A HIS A 1 353 ? 83.720 3.681 -12.353 0.65 19.67 353 HIS A O 1
ATOM 6176 O O B HIS A 1 353 ? 84.208 3.388 -12.648 0.35 20.55 353 HIS A O 1
ATOM 6203 N N A ALA A 1 354 ? 85.707 4.650 -11.958 0.65 20.60 354 ALA A N 1
ATOM 6204 N N B ALA A 1 354 ? 86.122 4.435 -12.118 0.35 23.09 354 ALA A N 1
ATOM 6205 C CA A ALA A 1 354 ? 86.301 3.427 -11.463 0.65 22.14 354 ALA A CA 1
ATOM 6206 C CA B ALA A 1 354 ? 86.699 3.231 -11.544 0.35 21.67 354 ALA A CA 1
ATOM 6207 C C A ALA A 1 354 ? 87.551 3.781 -10.685 0.65 22.01 354 ALA A C 1
ATOM 6208 C C B ALA A 1 354 ? 87.912 3.585 -10.700 0.35 23.39 354 ALA A C 1
ATOM 6209 O O A ALA A 1 354 ? 88.175 4.822 -10.912 0.65 22.32 354 ALA A O 1
ATOM 6210 O O B ALA A 1 354 ? 88.557 4.617 -10.914 0.35 23.13 354 ALA A O 1
ATOM 6223 N N A VAL A 1 355 ? 87.908 2.890 -9.771 0.65 23.26 355 VAL A N 1
ATOM 6224 N N B VAL A 1 355 ? 88.203 2.714 -9.740 0.35 23.54 355 VAL A N 1
ATOM 6225 C CA A VAL A 1 355 ? 89.183 2.941 -9.073 0.65 26.27 355 VAL A CA 1
ATOM 6226 C CA B VAL A 1 355 ? 89.444 2.754 -8.976 0.35 25.23 355 VAL A CA 1
ATOM 6227 C C A VAL A 1 355 ? 90.091 1.923 -9.738 0.65 27.36 355 VAL A C 1
ATOM 6228 C C B VAL A 1 355 ? 90.361 1.699 -9.573 0.35 27.92 355 VAL A C 1
ATOM 6229 O O A VAL A 1 355 ? 89.700 0.766 -9.946 0.65 27.76 355 VAL A O 1
ATOM 6230 O O B VAL A 1 355 ? 90.013 0.512 -9.621 0.35 28.34 355 VAL A O 1
ATOM 6255 N N A PHE A 1 356 ? 91.281 2.362 -10.110 0.65 29.19 356 PHE A N 1
ATOM 6256 N N B PHE A 1 356 ? 91.515 2.128 -10.056 0.35 30.26 356 PHE A N 1
ATOM 6257 C CA A PHE A 1 356 ? 92.246 1.527 -10.812 0.65 35.61 356 PHE A CA 1
ATOM 6258 C CA B PHE A 1 356 ? 92.449 1.247 -10.749 0.35 35.77 356 PHE A CA 1
ATOM 6259 C C A PHE A 1 356 ? 93.344 1.193 -9.812 0.65 36.11 356 PHE A C 1
ATOM 6260 C C B PHE A 1 356 ? 93.551 0.896 -9.756 0.35 36.44 356 PHE A C 1
ATOM 6261 O O A PHE A 1 356 ? 94.100 2.075 -9.387 0.65 33.88 356 PHE A O 1
ATOM 6262 O O B PHE A 1 356 ? 94.481 1.677 -9.536 0.35 38.33 356 PHE A O 1
ATOM 6295 N N A VAL A 1 357 ? 93.399 -0.067 -9.410 0.65 34.44 357 VAL A N 1
ATOM 6296 N N B VAL A 1 357 ? 93.424 -0.275 -9.138 0.35 34.52 357 VAL A N 1
ATOM 6297 C CA A VAL A 1 357 ? 94.365 -0.529 -8.423 0.65 38.65 357 VAL A CA 1
ATOM 6298 C CA B VAL A 1 357 ? 94.383 -0.729 -8.138 0.35 38.48 357 VAL A CA 1
ATOM 6299 C C A VAL A 1 357 ? 95.629 -0.964 -9.151 0.65 40.06 357 VAL A C 1
ATOM 6300 C C B VAL A 1 357 ? 95.641 -1.204 -8.852 0.35 39.80 357 VAL A C 1
ATOM 6301 O O A VAL A 1 357 ? 95.573 -1.775 -10.085 0.65 39.93 357 VAL A O 1
ATOM 6302 O O B VAL A 1 357 ? 95.603 -2.161 -9.633 0.35 41.29 357 VAL A O 1
ATOM 6327 N N A ASP A 1 358 ? 96.770 -0.419 -8.728 0.65 41.32 358 ASP A N 1
ATOM 6328 N N B ASP A 1 358 ? 96.760 -0.536 -8.580 0.35 41.13 358 ASP A N 1
ATOM 6329 C CA A ASP A 1 358 ? 98.062 -0.690 -9.359 0.65 46.46 358 ASP A CA 1
ATOM 6330 C CA B ASP A 1 358 ? 98.035 -0.840 -9.224 0.35 46.48 358 ASP A CA 1
ATOM 6331 C C A ASP A 1 358 ? 98.592 -2.017 -8.827 0.65 45.92 358 ASP A C 1
ATOM 6332 C C B ASP A 1 358 ? 98.593 -2.118 -8.613 0.35 46.35 358 ASP A C 1
ATOM 6333 O O A ASP A 1 358 ? 99.170 -2.081 -7.740 0.65 45.18 358 ASP A O 1
ATOM 6334 O O B ASP A 1 358 ? 99.190 -2.097 -7.534 0.35 45.99 358 ASP A O 1
ATOM 6351 N N A CYS A 1 359 ? 98.407 -3.083 -9.606 0.65 46.24 359 CYS A N 1
ATOM 6352 N N B CYS A 1 359 ? 98.402 -3.240 -9.302 0.35 47.88 359 CYS A N 1
ATOM 6353 C CA A CYS A 1 359 ? 98.788 -4.424 -9.173 0.65 49.73 359 CYS A CA 1
ATOM 6354 C CA B CYS A 1 359 ? 98.951 -4.503 -8.835 0.35 51.71 359 CYS A CA 1
ATOM 6355 C C A CYS A 1 359 ? 100.262 -4.711 -9.401 0.65 60.77 359 CYS A C 1
ATOM 6356 C C B CYS A 1 359 ? 100.361 -4.762 -9.361 0.35 60.45 359 CYS A C 1
ATOM 6357 O O A CYS A 1 359 ? 100.791 -5.677 -8.838 0.65 54.09 359 CYS A O 1
ATOM 6358 O O B CYS A 1 359 ? 100.958 -5.775 -8.983 0.35 56.23 359 CYS A O 1
ATOM 6373 N N . LYS A 1 360 ? 100.918 -3.891 -10.218 1.00 53.34 360 LYS A N 1
ATOM 6374 C CA . LYS A 1 360 ? 102.363 -3.959 -10.409 1.00 69.10 360 LYS A CA 1
ATOM 6375 C C . LYS A 1 360 ? 103.072 -3.644 -9.100 1.00 71.03 360 LYS A C 1
ATOM 6376 O O . LYS A 1 360 ? 104.131 -4.209 -8.806 1.00 66.22 360 LYS A O 1
ATOM 6391 N N A LYS A 1 361 ? 102.506 -2.733 -8.308 0.62 73.58 361 LYS A N 1
ATOM 6392 N N B LYS A 1 361 ? 102.496 -2.749 -8.298 0.38 73.48 361 LYS A N 1
ATOM 6393 C CA A LYS A 1 361 ? 103.013 -2.447 -6.973 0.62 71.91 361 LYS A CA 1
ATOM 6394 C CA B LYS A 1 361 ? 103.021 -2.455 -6.973 0.38 72.01 361 LYS A CA 1
ATOM 6395 C C A LYS A 1 361 ? 102.397 -3.352 -5.919 0.62 69.66 361 LYS A C 1
ATOM 6396 C C B LYS A 1 361 ? 102.495 -3.407 -5.909 0.38 69.58 361 LYS A C 1
ATOM 6397 O O A LYS A 1 361 ? 103.054 -3.668 -4.921 0.62 63.19 361 LYS A O 1
ATOM 6398 O O B LYS A 1 361 ? 103.215 -3.716 -4.952 0.38 64.48 361 LYS A O 1
ATOM 6435 N N A LEU A 1 362 ? 101.145 -3.768 -6.115 0.62 62.51 362 LEU A N 1
ATOM 6436 N N B LEU A 1 362 ? 101.257 -3.884 -6.055 0.38 62.87 362 LEU A N 1
ATOM 6437 C CA A LEU A 1 362 ? 100.510 -4.656 -5.151 0.62 58.44 362 LEU A CA 1
ATOM 6438 C CA B LEU A 1 362 ? 100.598 -4.566 -4.946 0.38 58.92 362 LEU A CA 1
ATOM 6439 C C A LEU A 1 362 ? 101.082 -6.063 -5.235 0.62 59.50 362 LEU A C 1
ATOM 6440 C C B LEU A 1 362 ? 101.143 -5.972 -4.725 0.38 56.28 362 LEU A C 1
ATOM 6441 O O A LEU A 1 362 ? 101.141 -6.769 -4.222 0.62 53.98 362 LEU A O 1
ATOM 6442 O O B LEU A 1 362 ? 101.128 -6.463 -3.591 0.38 53.60 362 LEU A O 1
ATOM 6473 N N A VAL A 1 363 ? 101.510 -6.478 -6.424 0.62 64.46 363 VAL A N 1
ATOM 6474 N N B VAL A 1 363 ? 101.621 -6.635 -5.774 0.38 62.25 363 VAL A N 1
ATOM 6475 C CA A VAL A 1 363 ? 101.905 -7.858 -6.694 0.62 60.70 363 VAL A CA 1
ATOM 6476 C CA B VAL A 1 363 ? 102.045 -8.030 -5.656 0.38 58.75 363 VAL A CA 1
ATOM 6477 C C A VAL A 1 363 ? 103.092 -7.821 -7.652 0.62 68.60 363 VAL A C 1
ATOM 6478 C C B VAL A 1 363 ? 103.513 -8.082 -5.244 0.38 66.40 363 VAL A C 1
ATOM 6479 O O A VAL A 1 363 ? 103.086 -8.506 -8.687 0.62 60.72 363 VAL A O 1
ATOM 6480 O O B VAL A 1 363 ? 104.360 -7.455 -5.895 0.38 67.02 363 VAL A O 1
ATOM 6505 N N A PRO A 1 364 ? 104.140 -7.057 -7.331 0.62 62.26 364 PRO A N 1
ATOM 6506 N N B PRO A 1 364 ? 103.863 -8.801 -4.161 0.38 60.23 364 PRO A N 1
ATOM 6507 C CA A PRO A 1 364 ? 105.263 -6.906 -8.273 0.62 69.93 364 PRO A CA 1
ATOM 6508 C CA B PRO A 1 364 ? 105.270 -8.856 -3.742 0.38 59.31 364 PRO A CA 1
ATOM 6509 C C A PRO A 1 364 ? 105.888 -8.218 -8.690 0.62 72.43 364 PRO A C 1
ATOM 6510 C C B PRO A 1 364 ? 106.029 -10.033 -4.330 0.38 62.86 364 PRO A C 1
ATOM 6511 O O A PRO A 1 364 ? 106.538 -8.277 -9.743 0.62 64.52 364 PRO A O 1
ATOM 6512 O O B PRO A 1 364 ? 107.262 -10.003 -4.400 0.38 65.92 364 PRO A O 1
ATOM 6533 N N A GLN A 1 365 ? 105.721 -9.273 -7.896 0.62 70.24 365 GLN A N 1
ATOM 6534 N N B GLN A 1 365 ? 105.313 -11.075 -4.754 0.38 65.20 365 GLN A N 1
ATOM 6535 C CA A GLN A 1 365 ? 106.352 -10.549 -8.186 0.62 75.33 365 GLN A CA 1
ATOM 6536 C CA B GLN A 1 365 ? 105.940 -12.228 -5.388 0.38 64.55 365 GLN A CA 1
ATOM 6537 C C A GLN A 1 365 ? 105.712 -11.276 -9.366 0.62 89.60 365 GLN A C 1
ATOM 6538 C C B GLN A 1 365 ? 106.330 -11.962 -6.840 0.38 70.07 365 GLN A C 1
ATOM 6539 O O A GLN A 1 365 ? 106.243 -12.310 -9.787 0.62 90.76 365 GLN A O 1
ATOM 6540 O O B GLN A 1 365 ? 106.521 -12.916 -7.603 0.38 78.39 365 GLN A O 1
ATOM 6567 N N A ILE A 1 366 ? 104.608 -10.767 -9.912 0.62 79.66 366 ILE A N 1
ATOM 6568 N N B ILE A 1 366 ? 106.450 -10.695 -7.224 0.38 71.86 366 ILE A N 1
ATOM 6569 C CA A ILE A 1 366 ? 104.055 -11.275 -11.166 0.62 77.91 366 ILE A CA 1
ATOM 6570 C CA B ILE A 1 366 ? 106.898 -10.299 -8.558 0.38 78.15 366 ILE A CA 1
ATOM 6571 C C A ILE A 1 366 ? 104.652 -10.498 -12.333 0.62 85.93 366 ILE A C 1
ATOM 6572 C C B ILE A 1 366 ? 105.887 -10.778 -9.591 0.38 85.28 366 ILE A C 1
ATOM 6573 O O A ILE A 1 366 ? 104.800 -9.270 -12.242 0.62 88.00 366 ILE A O 1
ATOM 6574 O O B ILE A 1 366 ? 105.735 -11.991 -9.790 0.38 87.86 366 ILE A O 1
ATOM 6605 N N A PRO A 1 367 ? 104.993 -11.150 -13.445 0.62 82.01 367 PRO A N 1
ATOM 6606 N N B PRO A 1 367 ? 105.183 -9.875 -10.281 0.38 81.64 367 PRO A N 1
ATOM 6607 C CA A PRO A 1 367 ? 105.265 -10.403 -14.679 0.62 90.07 367 PRO A CA 1
ATOM 6608 C CA B PRO A 1 367 ? 104.188 -10.334 -11.258 0.38 79.79 367 PRO A CA 1
ATOM 6609 C C A PRO A 1 367 ? 104.031 -10.328 -15.559 0.62 83.12 367 PRO A C 1
ATOM 6610 C C B PRO A 1 367 ? 104.831 -11.080 -12.417 0.38 83.93 367 PRO A C 1
ATOM 6611 O O A PRO A 1 367 ? 103.026 -10.990 -15.274 0.62 75.48 367 PRO A O 1
ATOM 6612 O O B PRO A 1 367 ? 104.559 -12.269 -12.618 0.38 81.31 367 PRO A O 1
ATOM 6633 N N A GLY A 1 368 ? 104.083 -9.543 -16.635 0.62 95.66 368 GLY A N 1
ATOM 6634 N N B GLY A 1 368 ? 105.698 -10.391 -13.152 0.38 94.75 368 GLY A N 1
ATOM 6635 C CA A GLY A 1 368 ? 103.034 -9.612 -17.636 0.62 95.45 368 GLY A CA 1
ATOM 6636 C CA B GLY A 1 368 ? 106.288 -10.992 -14.347 0.38 97.51 368 GLY A CA 1
ATOM 6637 C C A GLY A 1 368 ? 102.851 -10.999 -18.215 0.62 94.20 368 GLY A C 1
ATOM 6638 C C B GLY A 1 368 ? 105.233 -11.576 -15.242 0.38 99.50 368 GLY A C 1
ATOM 6639 O O A GLY A 1 368 ? 101.794 -11.295 -18.785 0.62 89.72 368 GLY A O 1
ATOM 6640 O O B GLY A 1 368 ? 105.446 -12.624 -15.870 0.38 97.86 368 GLY A O 1
ATOM 6647 N N A ASP A 1 369 ? 103.864 -11.861 -18.086 0.62 101.16 369 ASP A N 1
ATOM 6648 N N B ASP A 1 369 ? 104.066 -10.930 -15.293 0.38 91.53 369 ASP A N 1
ATOM 6649 C CA A ASP A 1 369 ? 103.726 -13.248 -18.516 0.62 97.68 369 ASP A CA 1
ATOM 6650 C CA B ASP A 1 369 ? 102.900 -11.422 -16.012 0.38 89.48 369 ASP A CA 1
ATOM 6651 C C A ASP A 1 369 ? 102.567 -13.934 -17.805 0.62 91.64 369 ASP A C 1
ATOM 6652 C C B ASP A 1 369 ? 102.343 -12.670 -15.334 0.38 87.51 369 ASP A C 1
ATOM 6653 O O A ASP A 1 369 ? 101.980 -14.880 -18.345 0.62 87.70 369 ASP A O 1
ATOM 6654 O O B ASP A 1 369 ? 102.704 -12.972 -14.192 0.38 85.84 369 ASP A O 1
ATOM 6671 N N A GLN A 1 370 ? 102.217 -13.468 -16.603 0.62 79.55 370 GLN A N 1
ATOM 6672 N N B GLN A 1 370 ? 101.446 -13.380 -16.024 0.38 80.78 370 GLN A N 1
ATOM 6673 C CA A GLN A 1 370 ? 101.183 -14.094 -15.788 0.62 81.30 370 GLN A CA 1
ATOM 6674 C CA B GLN A 1 370 ? 100.806 -14.592 -15.513 0.38 79.71 370 GLN A CA 1
ATOM 6675 C C A GLN A 1 370 ? 100.046 -13.135 -15.441 0.62 64.69 370 GLN A C 1
ATOM 6676 C C B GLN A 1 370 ? 99.757 -14.262 -14.449 0.38 64.98 370 GLN A C 1
ATOM 6677 O O A GLN A 1 370 ? 99.265 -13.418 -14.528 0.62 70.40 370 GLN A O 1
ATOM 6678 O O B GLN A 1 370 ? 98.859 -13.452 -14.704 0.38 72.82 370 GLN A O 1
ATOM 6705 N N A PHE A 1 371 ? 99.939 -12.004 -16.145 0.62 66.10 371 PHE A N 1
ATOM 6706 N N B PHE A 1 371 ? 99.844 -14.878 -13.267 0.38 60.91 371 PHE A N 1
ATOM 6707 C CA A PHE A 1 371 ? 98.826 -11.067 -16.001 0.62 67.36 371 PHE A CA 1
ATOM 6708 C CA B PHE A 1 371 ? 98.752 -14.775 -12.300 0.38 70.61 371 PHE A CA 1
ATOM 6709 C C A PHE A 1 371 ? 98.566 -10.704 -14.542 0.62 62.26 371 PHE A C 1
ATOM 6710 C C B PHE A 1 371 ? 98.516 -13.359 -11.775 0.38 63.80 371 PHE A C 1
ATOM 6711 O O A PHE A 1 371 ? 97.617 -11.208 -13.927 0.62 54.00 371 PHE A O 1
ATOM 6712 O O B PHE A 1 371 ? 97.369 -12.888 -11.859 0.38 53.91 371 PHE A O 1
ATOM 6745 N N A PRO A 1 372 ? 99.359 -9.792 -13.971 0.62 50.91 372 PRO A N 1
ATOM 6746 N N B PRO A 1 372 ? 99.531 -12.616 -11.263 0.38 57.94 372 PRO A N 1
ATOM 6747 C CA A PRO A 1 372 ? 99.297 -9.581 -12.513 0.62 52.94 372 PRO A CA 1
ATOM 6748 C CA B PRO A 1 372 ? 99.279 -11.321 -10.610 0.38 56.49 372 PRO A CA 1
ATOM 6749 C C A PRO A 1 372 ? 97.930 -9.166 -11.993 0.62 52.53 372 PRO A C 1
ATOM 6750 C C B PRO A 1 372 ? 97.840 -10.881 -10.339 0.38 50.50 372 PRO A C 1
ATOM 6751 O O A PRO A 1 372 ? 97.482 -9.669 -10.953 0.62 43.60 372 PRO A O 1
ATOM 6752 O O B PRO A 1 372 ? 97.266 -11.274 -9.318 0.38 44.57 372 PRO A O 1
ATOM 6773 N N A ALA A 1 373 ? 97.262 -8.238 -12.672 0.62 42.34 373 ALA A N 1
ATOM 6774 N N B ALA A 1 373 ? 97.248 -10.054 -11.202 0.38 45.21 373 ALA A N 1
ATOM 6775 C CA A ALA A 1 373 ? 96.004 -7.724 -12.153 0.62 42.64 373 ALA A CA 1
ATOM 6776 C CA B ALA A 1 373 ? 96.001 -9.385 -10.835 0.38 46.23 373 ALA A CA 1
ATOM 6777 C C A ALA A 1 373 ? 94.900 -8.771 -12.180 0.62 41.93 373 ALA A C 1
ATOM 6778 C C B ALA A 1 373 ? 94.843 -10.365 -10.695 0.38 40.15 373 ALA A C 1
ATOM 6779 O O A ALA A 1 373 ? 93.958 -8.675 -11.385 0.62 37.81 373 ALA A O 1
ATOM 6780 O O B ALA A 1 373 ? 93.967 -10.178 -9.843 0.38 38.67 373 ALA A O 1
ATOM 6793 N N A GLN A 1 374 ? 94.996 -9.777 -13.055 0.62 40.18 374 GLN A N 1
ATOM 6794 N N B GLN A 1 374 ? 94.803 -11.403 -11.531 0.38 41.65 374 GLN A N 1
ATOM 6795 C CA A GLN A 1 374 ? 93.962 -10.807 -13.097 0.62 42.28 374 GLN A CA 1
ATOM 6796 C CA B GLN A 1 374 ? 93.684 -12.339 -11.467 0.38 40.21 374 GLN A CA 1
ATOM 6797 C C A GLN A 1 374 ? 94.062 -11.730 -11.889 0.62 40.82 374 GLN A C 1
ATOM 6798 C C B GLN A 1 374 ? 93.632 -13.026 -10.108 0.38 40.71 374 GLN A C 1
ATOM 6799 O O A GLN A 1 374 ? 93.040 -12.172 -11.351 0.62 39.14 374 GLN A O 1
ATOM 6800 O O B GLN A 1 374 ? 92.548 -13.273 -9.567 0.38 39.40 374 GLN A O 1
ATOM 6827 N N A ALA A 1 375 ? 95.286 -12.041 -11.452 0.62 42.32 375 ALA A N 1
ATOM 6828 N N B ALA A 1 375 ? 94.799 -13.334 -9.537 0.38 42.72 375 ALA A N 1
ATOM 6829 C CA A ALA A 1 375 ? 95.447 -12.853 -10.252 0.62 43.24 375 ALA A CA 1
ATOM 6830 C CA B ALA A 1 375 ? 94.832 -13.955 -8.218 0.38 43.43 375 ALA A CA 1
ATOM 6831 C C A ALA A 1 375 ? 94.882 -12.140 -9.031 0.62 41.74 375 ALA A C 1
ATOM 6832 C C B ALA A 1 375 ? 94.231 -13.033 -7.165 0.38 41.73 375 ALA A C 1
ATOM 6833 O O A ALA A 1 375 ? 94.343 -12.787 -8.126 0.62 41.58 375 ALA A O 1
ATOM 6834 O O B ALA A 1 375 ? 93.498 -13.485 -6.277 0.38 41.23 375 ALA A O 1
ATOM 6847 N N A VAL A 1 376 ? 94.995 -10.813 -8.989 0.62 40.70 376 VAL A N 1
ATOM 6848 N N B VAL A 1 376 ? 94.537 -11.737 -7.244 0.38 40.93 376 VAL A N 1
ATOM 6849 C CA A VAL A 1 376 ? 94.383 -10.049 -7.908 0.62 39.14 376 VAL A CA 1
ATOM 6850 C CA B VAL A 1 376 ? 93.906 -10.768 -6.353 0.38 39.20 376 VAL A CA 1
ATOM 6851 C C A VAL A 1 376 ? 92.864 -10.100 -8.024 0.62 38.83 376 VAL A C 1
ATOM 6852 C C B VAL A 1 376 ? 92.401 -10.742 -6.593 0.38 37.06 376 VAL A C 1
ATOM 6853 O O A VAL A 1 376 ? 92.158 -10.371 -7.044 0.62 36.36 376 VAL A O 1
ATOM 6854 O O B VAL A 1 376 ? 91.599 -10.819 -5.655 0.38 36.16 376 VAL A O 1
ATOM 6879 N N A ILE A 1 377 ? 92.340 -9.856 -9.229 0.62 36.10 377 ILE A N 1
ATOM 6880 N N B ILE A 1 377 ? 92.000 -10.645 -7.863 0.38 36.34 377 ILE A N 1
ATOM 6881 C CA A ILE A 1 377 ? 90.893 -9.866 -9.436 0.62 34.17 377 ILE A CA 1
ATOM 6882 C CA B ILE A 1 377 ? 90.582 -10.610 -8.210 0.38 36.58 377 ILE A CA 1
ATOM 6883 C C A ILE A 1 377 ? 90.298 -11.190 -8.980 0.62 34.51 377 ILE A C 1
ATOM 6884 C C B ILE A 1 377 ? 89.877 -11.859 -7.697 0.38 35.94 377 ILE A C 1
ATOM 6885 O O A ILE A 1 377 ? 89.286 -11.227 -8.270 0.62 34.71 377 ILE A O 1
ATOM 6886 O O B ILE A 1 377 ? 88.856 -11.778 -7.003 0.38 33.33 377 ILE A O 1
ATOM 6917 N N A ASN A 1 378 ? 90.913 -12.301 -9.396 0.62 36.28 378 ASN A N 1
ATOM 6918 N N B ASN A 1 378 ? 90.407 -13.035 -8.040 0.38 36.69 378 ASN A N 1
ATOM 6919 C CA A ASN A 1 378 ? 90.361 -13.615 -9.080 0.62 40.98 378 ASN A CA 1
ATOM 6920 C CA B ASN A 1 378 ? 89.816 -14.281 -7.563 0.38 36.80 378 ASN A CA 1
ATOM 6921 C C A ASN A 1 378 ? 90.392 -13.884 -7.582 0.62 37.18 378 ASN A C 1
ATOM 6922 C C B ASN A 1 378 ? 89.752 -14.299 -6.042 0.38 38.34 378 ASN A C 1
ATOM 6923 O O A ASN A 1 378 ? 89.446 -14.457 -7.030 0.62 36.57 378 ASN A O 1
ATOM 6924 O O B ASN A 1 378 ? 88.720 -14.645 -5.455 0.38 37.68 378 ASN A O 1
ATOM 6945 N N A ALA A 1 379 ? 91.472 -13.488 -6.908 0.62 38.33 379 ALA A N 1
ATOM 6946 N N B ALA A 1 379 ? 90.852 -13.924 -5.388 0.38 38.18 379 ALA A N 1
ATOM 6947 C CA A ALA A 1 379 ? 91.540 -13.678 -5.464 0.62 38.84 379 ALA A CA 1
ATOM 6948 C CA B ALA A 1 379 ? 90.832 -13.781 -3.938 0.38 39.20 379 ALA A CA 1
ATOM 6949 C C A ALA A 1 379 ? 90.466 -12.861 -4.757 0.62 36.75 379 ALA A C 1
ATOM 6950 C C B ALA A 1 379 ? 89.730 -12.819 -3.510 0.38 36.05 379 ALA A C 1
ATOM 6951 O O A ALA A 1 379 ? 89.851 -13.331 -3.792 0.62 37.10 379 ALA A O 1
ATOM 6952 O O B ALA A 1 379 ? 88.965 -13.105 -2.583 0.38 35.64 379 ALA A O 1
ATOM 6965 N N A LEU A 1 380 ? 90.221 -11.635 -5.224 0.62 35.18 380 LEU A N 1
ATOM 6966 N N B LEU A 1 380 ? 89.622 -11.677 -4.191 0.38 36.51 380 LEU A N 1
ATOM 6967 C CA A LEU A 1 380 ? 89.159 -10.829 -4.634 0.62 33.20 380 LEU A CA 1
ATOM 6968 C CA B LEU A 1 380 ? 88.582 -10.712 -3.849 0.38 33.64 380 LEU A CA 1
ATOM 6969 C C A LEU A 1 380 ? 87.795 -11.470 -4.854 0.62 32.92 380 LEU A C 1
ATOM 6970 C C B LEU A 1 380 ? 87.198 -11.335 -3.989 0.38 32.85 380 LEU A C 1
ATOM 6971 O O A LEU A 1 380 ? 86.942 -11.458 -3.958 0.62 31.28 380 LEU A O 1
ATOM 6972 O O B LEU A 1 380 ? 86.357 -11.218 -3.090 0.38 31.41 380 LEU A O 1
ATOM 7003 N N A TYR A 1 381 ? 87.556 -12.018 -6.046 0.62 32.10 381 TYR A N 1
ATOM 7004 N N B TYR A 1 381 ? 86.944 -12.014 -5.109 0.38 32.82 381 TYR A N 1
ATOM 7005 C CA A TYR A 1 381 ? 86.267 -12.649 -6.294 0.62 32.90 381 TYR A CA 1
ATOM 7006 C CA B TYR A 1 381 ? 85.656 -12.675 -5.271 0.38 34.09 381 TYR A CA 1
ATOM 7007 C C A TYR A 1 381 ? 86.042 -13.818 -5.342 0.62 34.22 381 TYR A C 1
ATOM 7008 C C B TYR A 1 381 ? 85.493 -13.814 -4.271 0.38 34.39 381 TYR A C 1
ATOM 7009 O O A TYR A 1 381 ? 84.966 -13.952 -4.748 0.62 34.76 381 TYR A O 1
ATOM 7010 O O B TYR A 1 381 ? 84.488 -13.888 -3.554 0.38 35.67 381 TYR A O 1
ATOM 7045 N N A LEU A 1 382 ? 87.049 -14.684 -5.191 0.62 37.11 382 LEU A N 1
ATOM 7046 N N B LEU A 1 382 ? 86.470 -14.726 -4.224 0.38 39.80 382 LEU A N 1
ATOM 7047 C CA A LEU A 1 382 ? 86.896 -15.830 -4.301 0.62 40.41 382 LEU A CA 1
ATOM 7048 C CA B LEU A 1 382 ? 86.389 -15.872 -3.327 0.38 39.61 382 LEU A CA 1
ATOM 7049 C C A LEU A 1 382 ? 86.642 -15.378 -2.868 0.62 38.23 382 LEU A C 1
ATOM 7050 C C B LEU A 1 382 ? 86.113 -15.463 -1.888 0.38 43.84 382 LEU A C 1
ATOM 7051 O O A LEU A 1 382 ? 85.812 -15.963 -2.162 0.62 40.96 382 LEU A O 1
ATOM 7052 O O B LEU A 1 382 ? 85.615 -16.281 -1.106 0.38 48.70 382 LEU A O 1
ATOM 7083 N N A GLU A 1 383 ? 87.332 -14.319 -2.431 0.62 36.52 383 GLU A N 1
ATOM 7084 N N B GLU A 1 383 ? 86.418 -14.220 -1.522 0.38 39.09 383 GLU A N 1
ATOM 7085 C CA A GLU A 1 383 ? 87.217 -13.862 -1.050 0.62 37.00 383 GLU A CA 1
ATOM 7086 C CA B GLU A 1 383 ? 86.283 -13.765 -0.149 0.38 39.12 383 GLU A CA 1
ATOM 7087 C C A GLU A 1 383 ? 85.863 -13.228 -0.754 0.62 38.01 383 GLU A C 1
ATOM 7088 C C B GLU A 1 383 ? 85.116 -12.812 0.073 0.38 38.99 383 GLU A C 1
ATOM 7089 O O A GLU A 1 383 ? 85.379 -13.323 0.380 0.62 36.16 383 GLU A O 1
ATOM 7090 O O B GLU A 1 383 ? 84.814 -12.499 1.230 0.38 42.77 383 GLU A O 1
ATOM 7113 N N A SER A 1 384 ? 85.254 -12.553 -1.733 0.62 33.25 384 SER A N 1
ATOM 7114 N N B SER A 1 384 ? 84.441 -12.357 -0.987 0.38 35.96 384 SER A N 1
ATOM 7115 C CA A SER A 1 384 ? 84.154 -11.648 -1.420 0.62 34.48 384 SER A CA 1
ATOM 7116 C CA B SER A 1 384 ? 83.418 -11.332 -0.823 0.38 37.32 384 SER A CA 1
ATOM 7117 C C A SER A 1 384 ? 82.955 -11.701 -2.357 0.62 34.00 384 SER A C 1
ATOM 7118 C C B SER A 1 384 ? 82.280 -11.420 -1.835 0.38 31.72 384 SER A C 1
ATOM 7119 O O A SER A 1 384 ? 81.918 -11.129 -2.008 0.62 30.20 384 SER A O 1
ATOM 7120 O O B SER A 1 384 ? 81.220 -10.817 -1.632 0.38 26.14 384 SER A O 1
ATOM 7135 N N A GLY A 1 385 ? 83.036 -12.347 -3.515 0.62 33.70 385 GLY A N 1
ATOM 7136 N N B GLY A 1 385 ? 82.481 -12.150 -2.929 0.38 31.08 385 GLY A N 1
ATOM 7137 C CA A GLY A 1 385 ? 81.935 -12.273 -4.455 0.62 30.07 385 GLY A CA 1
ATOM 7138 C CA B GLY A 1 385 ? 81.507 -12.204 -3.997 0.38 31.79 385 GLY A CA 1
ATOM 7139 C C A GLY A 1 385 ? 81.848 -10.961 -5.197 0.62 33.14 385 GLY A C 1
ATOM 7140 C C B GLY A 1 385 ? 81.575 -11.056 -4.979 0.38 32.78 385 GLY A C 1
ATOM 7141 O O A GLY A 1 385 ? 80.803 -10.654 -5.789 0.62 28.77 385 GLY A O 1
ATOM 7142 O O B GLY A 1 385 ? 80.998 -11.155 -6.070 0.38 31.31 385 GLY A O 1
ATOM 7149 N N A VAL A 1 386 ? 82.913 -10.168 -5.164 0.62 27.19 386 VAL A N 1
ATOM 7150 N N B VAL A 1 386 ? 82.254 -9.963 -4.624 0.38 25.64 386 VAL A N 1
ATOM 7151 C CA A VAL A 1 386 ? 83.025 -8.951 -5.956 0.62 28.54 386 VAL A CA 1
ATOM 7152 C CA B VAL A 1 386 ? 82.457 -8.869 -5.564 0.38 24.02 386 VAL A CA 1
ATOM 7153 C C A VAL A 1 386 ? 83.751 -9.298 -7.248 0.62 25.98 386 VAL A C 1
ATOM 7154 C C B VAL A 1 386 ? 83.186 -9.400 -6.788 0.38 27.70 386 VAL A C 1
ATOM 7155 O O A VAL A 1 386 ? 84.833 -9.897 -7.218 0.62 30.49 386 VAL A O 1
ATOM 7156 O O B VAL A 1 386 ? 84.174 -10.136 -6.669 0.38 26.76 386 VAL A O 1
ATOM 7181 N N A ARG A 1 387 ? 83.151 -8.944 -8.381 0.62 24.55 387 ARG A N 1
ATOM 7182 N N B ARG A 1 387 ? 82.702 -9.040 -7.975 0.38 25.83 387 ARG A N 1
ATOM 7183 C CA A ARG A 1 387 ? 83.747 -9.165 -9.692 0.62 27.32 387 ARG A CA 1
ATOM 7184 C CA B ARG A 1 387 ? 83.349 -9.436 -9.221 0.38 25.03 387 ARG A CA 1
ATOM 7185 C C A ARG A 1 387 ? 84.292 -7.846 -10.227 0.62 25.94 387 ARG A C 1
ATOM 7186 C C B ARG A 1 387 ? 84.093 -8.234 -9.796 0.38 26.13 387 ARG A C 1
ATOM 7187 O O A ARG A 1 387 ? 83.531 -6.896 -10.428 0.62 27.24 387 ARG A O 1
ATOM 7188 O O B ARG A 1 387 ? 83.470 -7.279 -10.269 0.38 24.40 387 ARG A O 1
ATOM 7229 N N A ALA A 1 388 ? 85.598 -7.793 -10.470 0.62 26.24 388 ALA A N 1
ATOM 7230 N N B ALA A 1 388 ? 85.419 -8.287 -9.765 0.38 26.37 388 ALA A N 1
ATOM 7231 C CA A ALA A 1 388 ? 86.244 -6.655 -11.114 0.62 26.23 388 ALA A CA 1
ATOM 7232 C CA B ALA A 1 388 ? 86.261 -7.283 -10.398 0.38 29.28 388 ALA A CA 1
ATOM 7233 C C A ALA A 1 388 ? 86.826 -7.103 -12.461 0.62 29.72 388 ALA A C 1
ATOM 7234 C C B ALA A 1 388 ? 86.855 -7.857 -11.680 0.38 27.81 388 ALA A C 1
ATOM 7235 O O A ALA A 1 388 ? 86.606 -8.233 -12.909 0.62 30.33 388 ALA A O 1
ATOM 7236 O O B ALA A 1 388 ? 86.673 -9.033 -12.005 0.38 31.89 388 ALA A O 1
ATOM 7249 N N A VAL A 1 389 ? 87.585 -6.212 -13.109 0.62 29.26 389 VAL A N 1
ATOM 7250 N N B VAL A 1 389 ? 87.564 -7.005 -12.418 0.38 28.15 389 VAL A N 1
ATOM 7251 C CA A VAL A 1 389 ? 88.072 -6.448 -14.464 0.62 30.38 389 VAL A CA 1
ATOM 7252 C CA B VAL A 1 389 ? 88.092 -7.363 -13.728 0.38 29.26 389 VAL A CA 1
ATOM 7253 C C A VAL A 1 389 ? 89.488 -5.909 -14.612 0.62 30.24 389 VAL A C 1
ATOM 7254 C C B VAL A 1 389 ? 89.582 -7.058 -13.761 0.38 31.04 389 VAL A C 1
ATOM 7255 O O A VAL A 1 389 ? 89.891 -4.963 -13.930 0.62 29.98 389 VAL A O 1
ATOM 7256 O O B VAL A 1 389 ? 90.069 -6.161 -13.067 0.38 30.77 389 VAL A O 1
ATOM 7281 N N A GLU A 1 390 ? 90.240 -6.506 -15.531 0.62 32.21 390 GLU A N 1
ATOM 7282 N N B GLU A 1 390 ? 90.310 -7.815 -14.574 0.38 32.52 390 GLU A N 1
ATOM 7283 C CA A GLU A 1 390 ? 91.651 -6.195 -15.705 0.62 33.54 390 GLU A CA 1
ATOM 7284 C CA B GLU A 1 390 ? 91.754 -7.676 -14.660 0.38 34.36 390 GLU A CA 1
ATOM 7285 C C A GLU A 1 390 ? 91.841 -5.200 -16.841 0.62 35.16 390 GLU A C 1
ATOM 7286 C C B GLU A 1 390 ? 92.140 -6.814 -15.852 0.38 34.94 390 GLU A C 1
ATOM 7287 O O A GLU A 1 390 ? 91.333 -5.409 -17.947 0.62 33.45 390 GLU A O 1
ATOM 7288 O O B GLU A 1 390 ? 91.701 -7.069 -16.978 0.38 35.81 390 GLU A O 1
ATOM 7311 N N A ILE A 1 391 ? 92.570 -4.120 -16.562 0.62 38.03 391 ILE A N 1
ATOM 7312 N N B ILE A 1 391 ? 92.973 -5.808 -15.601 0.38 35.06 391 ILE A N 1
ATOM 7313 C CA A ILE A 1 391 ? 92.985 -3.177 -17.594 0.62 34.63 391 ILE A CA 1
ATOM 7314 C CA B ILE A 1 391 ? 93.643 -5.068 -16.663 0.38 35.91 391 ILE A CA 1
ATOM 7315 C C A ILE A 1 391 ? 94.510 -3.154 -17.605 0.62 40.39 391 ILE A C 1
ATOM 7316 C C B ILE A 1 391 ? 95.138 -5.309 -16.486 0.38 42.04 391 ILE A C 1
ATOM 7317 O O A ILE A 1 391 ? 95.137 -2.224 -17.083 0.62 37.82 391 ILE A O 1
ATOM 7318 O O B ILE A 1 391 ? 95.869 -4.433 -16.008 0.38 38.51 391 ILE A O 1
ATOM 7349 N N A GLY A 1 392 ? 95.109 -4.189 -18.181 0.62 40.22 392 GLY A N 1
ATOM 7350 N N B GLY A 1 392 ? 95.597 -6.506 -16.848 0.38 42.38 392 GLY A N 1
ATOM 7351 C CA A GLY A 1 392 ? 96.559 -4.311 -18.247 0.62 40.41 392 GLY A CA 1
ATOM 7352 C CA B GLY A 1 392 ? 96.976 -6.914 -16.608 0.38 47.53 392 GLY A CA 1
ATOM 7353 C C A GLY A 1 392 ? 96.972 -5.087 -19.467 0.62 43.27 392 GLY A C 1
ATOM 7354 C C B GLY A 1 392 ? 97.464 -7.890 -17.645 0.38 45.42 392 GLY A C 1
ATOM 7355 O O A GLY A 1 392 ? 96.412 -4.893 -20.555 0.62 41.66 392 GLY A O 1
ATOM 7356 O O B GLY A 1 392 ? 97.149 -7.753 -18.836 0.38 47.28 392 GLY A O 1
ATOM 7363 N N A SER A 1 393 ? 97.952 -5.980 -19.297 0.62 45.22 393 SER A N 1
ATOM 7364 N N B SER A 1 393 ? 98.232 -8.891 -17.202 0.38 45.90 393 SER A N 1
ATOM 7365 C CA A SER A 1 393 ? 98.467 -6.748 -20.427 0.62 51.47 393 SER A CA 1
ATOM 7366 C CA B SER A 1 393 ? 98.905 -9.787 -18.137 0.38 54.48 393 SER A CA 1
ATOM 7367 C C A SER A 1 393 ? 97.376 -7.595 -21.071 0.62 50.81 393 SER A C 1
ATOM 7368 C C B SER A 1 393 ? 97.971 -10.867 -18.672 0.38 54.80 393 SER A C 1
ATOM 7369 O O A SER A 1 393 ? 97.332 -7.738 -22.299 0.62 50.26 393 SER A O 1
ATOM 7370 O O B SER A 1 393 ? 98.033 -11.206 -19.859 0.38 49.85 393 SER A O 1
ATOM 7385 N N A PHE A 1 394 ? 96.498 -8.177 -20.255 0.62 48.45 394 PHE A N 1
ATOM 7386 N N B PHE A 1 394 ? 97.119 -11.436 -17.814 0.38 54.30 394 PHE A N 1
ATOM 7387 C CA A PHE A 1 394 ? 95.432 -9.034 -20.767 0.62 46.36 394 PHE A CA 1
ATOM 7388 C CA B PHE A 1 394 ? 96.085 -12.345 -18.298 0.38 50.48 394 PHE A CA 1
ATOM 7389 C C A PHE A 1 394 ? 94.578 -8.287 -21.785 0.62 43.90 394 PHE A C 1
ATOM 7390 C C B PHE A 1 394 ? 95.252 -11.685 -19.385 0.38 49.04 394 PHE A C 1
ATOM 7391 O O A PHE A 1 394 ? 94.442 -8.712 -22.939 0.62 43.09 394 PHE A O 1
ATOM 7392 O O B PHE A 1 394 ? 94.796 -12.355 -20.318 0.38 50.92 394 PHE A O 1
ATOM 7425 N N A LEU A 1 395 ? 94.018 -7.145 -21.380 0.62 45.66 395 LEU A N 1
ATOM 7426 N N B LEU A 1 395 ? 95.050 -10.371 -19.281 0.38 45.56 395 LEU A N 1
ATOM 7427 C CA A LEU A 1 395 ? 93.119 -6.399 -22.255 0.62 46.26 395 LEU A CA 1
ATOM 7428 C CA B LEU A 1 395 ? 94.339 -9.631 -20.314 0.38 43.01 395 LEU A CA 1
ATOM 7429 C C A LEU A 1 395 ? 93.849 -5.793 -23.448 0.62 50.78 395 LEU A C 1
ATOM 7430 C C B LEU A 1 395 ? 95.236 -9.365 -21.515 0.38 47.78 395 LEU A C 1
ATOM 7431 O O A LEU A 1 395 ? 93.272 -5.692 -24.537 0.62 40.23 395 LEU A O 1
ATOM 7432 O O B LEU A 1 395 ? 94.801 -9.509 -22.663 0.38 43.07 395 LEU A O 1
ATOM 7463 N N A LEU A 1 396 ? 95.110 -5.392 -23.276 0.62 43.00 396 LEU A N 1
ATOM 7464 N N B LEU A 1 396 ? 96.492 -8.994 -21.265 0.38 47.81 396 LEU A N 1
ATOM 7465 C CA A LEU A 1 396 ? 95.794 -4.671 -24.347 0.62 44.52 396 LEU A CA 1
ATOM 7466 C CA B LEU A 1 396 ? 97.369 -8.549 -22.341 0.38 49.76 396 LEU A CA 1
ATOM 7467 C C A LEU A 1 396 ? 96.017 -5.562 -25.566 0.62 54.54 396 LEU A C 1
ATOM 7468 C C B LEU A 1 396 ? 97.450 -9.581 -23.460 0.38 47.72 396 LEU A C 1
ATOM 7469 O O A LEU A 1 396 ? 95.854 -5.111 -26.706 0.62 55.18 396 LEU A O 1
ATOM 7470 O O B LEU A 1 396 ? 97.314 -9.244 -24.641 0.38 49.25 396 LEU A O 1
ATOM 7501 N N A GLY A 1 397 ? 96.406 -6.814 -25.354 0.62 48.87 397 GLY A N 1
ATOM 7502 N N B GLY A 1 397 ? 97.678 -10.842 -23.108 0.38 50.02 397 GLY A N 1
ATOM 7503 C CA A GLY A 1 397 ? 96.488 -7.770 -26.441 0.62 49.45 397 GLY A CA 1
ATOM 7504 C CA B GLY A 1 397 ? 97.753 -11.899 -24.099 0.38 53.20 397 GLY A CA 1
ATOM 7505 C C A GLY A 1 397 ? 97.868 -7.852 -27.065 0.62 62.54 397 GLY A C 1
ATOM 7506 C C B GLY A 1 397 ? 99.160 -12.128 -24.614 0.38 59.02 397 GLY A C 1
ATOM 7507 O O A GLY A 1 397 ? 98.884 -7.478 -26.473 0.62 58.70 397 GLY A O 1
ATOM 7508 O O B GLY A 1 397 ? 100.150 -11.594 -24.105 0.38 55.43 397 GLY A O 1
ATOM 7515 N N A ARG A 1 398 ? 97.892 -8.359 -28.296 0.62 56.37 398 ARG A N 1
ATOM 7516 N N B ARG A 1 398 ? 99.241 -12.951 -25.657 0.38 61.63 398 ARG A N 1
ATOM 7517 C CA A ARG A 1 398 ? 99.137 -8.548 -29.035 0.62 59.75 398 ARG A CA 1
ATOM 7518 C CA B ARG A 1 398 ? 100.524 -13.275 -26.273 0.38 63.59 398 ARG A CA 1
ATOM 7519 C C A ARG A 1 398 ? 99.190 -7.647 -30.266 0.62 61.55 398 ARG A C 1
ATOM 7520 C C B ARG A 1 398 ? 100.973 -12.125 -27.172 0.38 66.17 398 ARG A C 1
ATOM 7521 O O A ARG A 1 398 ? 98.168 -7.114 -30.700 0.62 55.16 398 ARG A O 1
ATOM 7522 O O B ARG A 1 398 ? 100.160 -11.309 -27.606 0.38 63.15 398 ARG A O 1
ATOM 7563 N N A GLN A 1 405 ? 104.118 -12.369 -24.797 0.62 80.77 405 GLN A N 1
ATOM 7564 N N B GLN A 1 405 ? 103.567 -14.752 -23.914 0.38 63.86 405 GLN A N 1
ATOM 7565 C CA A GLN A 1 405 ? 103.285 -11.705 -23.799 0.62 84.04 405 GLN A CA 1
ATOM 7566 C CA B GLN A 1 405 ? 103.169 -13.793 -22.888 0.38 78.99 405 GLN A CA 1
ATOM 7567 C C A GLN A 1 405 ? 103.556 -10.205 -23.768 0.62 90.67 405 GLN A C 1
ATOM 7568 C C B GLN A 1 405 ? 103.974 -12.503 -23.020 0.38 82.81 405 GLN A C 1
ATOM 7569 O O A GLN A 1 405 ? 104.401 -9.727 -23.010 0.62 95.45 405 GLN A O 1
ATOM 7570 O O B GLN A 1 405 ? 105.178 -12.479 -22.764 0.38 80.17 405 GLN A O 1
ATOM 7597 N N A LYS A 1 406 ? 102.822 -9.466 -24.599 0.62 85.86 406 LYS A N 1
ATOM 7598 N N B LYS A 1 406 ? 103.297 -11.435 -23.424 0.38 87.23 406 LYS A N 1
ATOM 7599 C CA A LYS A 1 406 ? 102.991 -8.022 -24.701 0.62 90.73 406 LYS A CA 1
ATOM 7600 C CA B LYS A 1 406 ? 103.887 -10.109 -23.560 0.38 93.07 406 LYS A CA 1
ATOM 7601 C C A LYS A 1 406 ? 102.622 -7.332 -23.393 0.62 93.98 406 LYS A C 1
ATOM 7602 C C B LYS A 1 406 ? 103.607 -9.296 -22.294 0.38 89.30 406 LYS A C 1
ATOM 7603 O O A LYS A 1 406 ? 101.442 -7.259 -23.033 0.62 92.16 406 LYS A O 1
ATOM 7604 O O B LYS A 1 406 ? 102.784 -9.671 -21.455 0.38 87.32 406 LYS A O 1
ATOM 7641 N N A HIS A 1 407 ? 103.625 -6.821 -22.679 0.62 100.68 407 HIS A N 1
ATOM 7642 N N B HIS A 1 407 ? 104.325 -8.185 -22.148 0.38 95.35 407 HIS A N 1
ATOM 7643 C CA A HIS A 1 407 ? 103.418 -6.130 -21.412 0.62 97.51 407 HIS A CA 1
ATOM 7644 C CA B HIS A 1 407 ? 104.368 -7.426 -20.903 0.38 98.47 407 HIS A CA 1
ATOM 7645 C C A HIS A 1 407 ? 103.270 -4.633 -21.656 0.62 98.15 407 HIS A C 1
ATOM 7646 C C B HIS A 1 407 ? 103.738 -6.050 -21.089 0.38 97.91 407 HIS A C 1
ATOM 7647 O O A HIS A 1 407 ? 104.031 -4.037 -22.425 0.62 97.41 407 HIS A O 1
ATOM 7648 O O B HIS A 1 407 ? 103.718 -5.504 -22.196 0.38 99.31 407 HIS A O 1
ATOM 7675 N N A ALA A 1 408 ? 102.283 -4.033 -20.996 0.62 91.39 408 ALA A N 1
ATOM 7676 N N B ALA A 1 408 ? 103.232 -5.487 -19.989 0.38 100.14 408 ALA A N 1
ATOM 7677 C CA A ALA A 1 408 ? 101.969 -2.625 -21.170 0.62 73.38 408 ALA A CA 1
ATOM 7678 C CA B ALA A 1 408 ? 102.478 -4.243 -20.014 0.38 87.54 408 ALA A CA 1
ATOM 7679 C C A ALA A 1 408 ? 102.745 -1.778 -20.160 0.62 71.52 408 ALA A C 1
ATOM 7680 C C B ALA A 1 408 ? 103.168 -3.163 -19.190 0.38 77.73 408 ALA A C 1
ATOM 7681 O O A ALA A 1 408 ? 103.665 -2.253 -19.489 0.62 68.63 408 ALA A O 1
ATOM 7682 O O B ALA A 1 408 ? 104.016 -3.443 -18.337 0.38 78.53 408 ALA A O 1
ATOM 7695 N N A ASP A 1 409 ? 102.376 -0.502 -20.050 0.62 61.56 409 ASP A N 1
ATOM 7696 N N B ASP A 1 409 ? 102.775 -1.915 -19.450 0.38 70.92 409 ASP A N 1
ATOM 7697 C CA A ASP A 1 409 ? 102.955 0.410 -19.073 0.62 58.73 409 ASP A CA 1
ATOM 7698 C CA B ASP A 1 409 ? 103.298 -0.754 -18.739 0.38 67.68 409 ASP A CA 1
ATOM 7699 C C A ASP A 1 409 ? 102.076 0.584 -17.841 0.62 63.09 409 ASP A C 1
ATOM 7700 C C B ASP A 1 409 ? 102.395 -0.289 -17.605 0.38 63.64 409 ASP A C 1
ATOM 7701 O O A ASP A 1 409 ? 102.468 1.294 -16.910 0.62 50.58 409 ASP A O 1
ATOM 7702 O O B ASP A 1 409 ? 102.896 0.249 -16.613 0.38 61.89 409 ASP A O 1
ATOM 7719 N N A MET A 1 410 ? 100.902 -0.042 -17.815 0.62 55.76 410 MET A N 1
ATOM 7720 N N B MET A 1 410 ? 101.082 -0.479 -17.728 0.38 58.10 410 MET A N 1
ATOM 7721 C CA A MET A 1 410 ? 99.995 0.000 -16.676 0.62 53.41 410 MET A CA 1
ATOM 7722 C CA B MET A 1 410 ? 100.123 -0.125 -16.685 0.38 53.68 410 MET A CA 1
ATOM 7723 C C A MET A 1 410 ? 99.388 -1.387 -16.508 0.62 57.54 410 MET A C 1
ATOM 7724 C C B MET A 1 410 ? 99.278 -1.354 -16.380 0.38 57.11 410 MET A C 1
ATOM 7725 O O A MET A 1 410 ? 99.085 -2.060 -17.498 0.62 48.84 410 MET A O 1
ATOM 7726 O O B MET A 1 410 ? 98.403 -1.725 -17.170 0.38 56.59 410 MET A O 1
ATOM 7753 N N A GLU A 1 411 ? 99.234 -1.822 -15.250 0.62 52.66 411 GLU A N 1
ATOM 7754 N N B GLU A 1 411 ? 99.541 -1.981 -15.238 0.38 52.53 411 GLU A N 1
ATOM 7755 C CA A GLU A 1 411 ? 98.674 -3.137 -14.910 0.62 52.95 411 GLU A CA 1
ATOM 7756 C CA B GLU A 1 411 ? 98.833 -3.173 -14.788 0.38 52.88 411 GLU A CA 1
ATOM 7757 C C A GLU A 1 411 ? 97.607 -2.930 -13.832 0.62 44.69 411 GLU A C 1
ATOM 7758 C C B GLU A 1 411 ? 97.899 -2.779 -13.652 0.38 46.97 411 GLU A C 1
ATOM 7759 O O A GLU A 1 411 ? 97.827 -3.226 -12.654 0.62 45.82 411 GLU A O 1
ATOM 7760 O O B GLU A 1 411 ? 98.316 -2.087 -12.717 0.38 50.04 411 GLU A O 1
ATOM 7783 N N A PHE A 1 412 ? 96.444 -2.432 -14.246 0.62 45.65 412 PHE A N 1
ATOM 7784 N N B PHE A 1 412 ? 96.643 -3.224 -13.725 0.38 46.92 412 PHE A N 1
ATOM 7785 C CA A PHE A 1 412 ? 95.388 -2.045 -13.325 0.62 39.07 412 PHE A CA 1
ATOM 7786 C CA B PHE A 1 412 ? 95.639 -2.796 -12.761 0.38 36.81 412 PHE A CA 1
ATOM 7787 C C A PHE A 1 412 ? 94.387 -3.172 -13.090 0.62 38.72 412 PHE A C 1
ATOM 7788 C C B PHE A 1 412 ? 94.520 -3.821 -12.630 0.38 39.20 412 PHE A C 1
ATOM 7789 O O A PHE A 1 412 ? 94.056 -3.936 -14.001 0.62 41.99 412 PHE A O 1
ATOM 7790 O O B PHE A 1 412 ? 94.073 -4.389 -13.629 0.38 42.84 412 PHE A O 1
ATOM 7823 N N A MET A 1 413 ? 93.876 -3.243 -11.861 0.62 36.04 413 MET A N 1
ATOM 7824 N N B MET A 1 413 ? 94.069 -4.047 -11.392 0.38 36.60 413 MET A N 1
ATOM 7825 C CA A MET A 1 413 ? 92.610 -3.910 -11.580 0.62 34.34 413 MET A CA 1
ATOM 7826 C CA B MET A 1 413 ? 92.705 -4.511 -11.162 0.38 37.15 413 MET A CA 1
ATOM 7827 C C A MET A 1 413 ? 91.548 -2.825 -11.457 0.62 33.76 413 MET A C 1
ATOM 7828 C C B MET A 1 413 ? 91.783 -3.298 -11.155 0.38 30.73 413 MET A C 1
ATOM 7829 O O A MET A 1 413 ? 91.633 -1.974 -10.564 0.62 33.31 413 MET A O 1
ATOM 7830 O O B MET A 1 413 ? 92.081 -2.282 -10.519 0.38 31.26 413 MET A O 1
ATOM 7857 N N A ARG A 1 414 ? 90.550 -2.860 -12.329 0.62 32.30 414 ARG A N 1
ATOM 7858 N N B ARG A 1 414 ? 90.650 -3.412 -11.841 0.38 33.73 414 ARG A N 1
ATOM 7859 C CA A ARG A 1 414 ? 89.542 -1.813 -12.375 0.62 30.76 414 ARG A CA 1
ATOM 7860 C CA B ARG A 1 414 ? 89.736 -2.294 -12.028 0.38 27.74 414 ARG A CA 1
ATOM 7861 C C A ARG A 1 414 ? 88.342 -2.250 -11.546 0.62 27.97 414 ARG A C 1
ATOM 7862 C C B ARG A 1 414 ? 88.438 -2.545 -11.272 0.38 28.82 414 ARG A C 1
ATOM 7863 O O A ARG A 1 414 ? 87.583 -3.137 -11.953 0.62 26.90 414 ARG A O 1
ATOM 7864 O O B ARG A 1 414 ? 87.837 -3.618 -11.403 0.38 26.14 414 ARG A O 1
ATOM 7905 N N A LEU A 1 415 ? 88.192 -1.649 -10.370 0.62 25.21 415 LEU A N 1
ATOM 7906 N N B LEU A 1 415 ? 88.017 -1.550 -10.487 0.38 25.87 415 LEU A N 1
ATOM 7907 C CA A LEU A 1 415 ? 86.945 -1.708 -9.609 0.62 23.73 415 LEU A CA 1
ATOM 7908 C CA B LEU A 1 415 ? 86.761 -1.562 -9.735 0.38 23.46 415 LEU A CA 1
ATOM 7909 C C A LEU A 1 415 ? 86.001 -0.713 -10.281 0.62 24.03 415 LEU A C 1
ATOM 7910 C C B LEU A 1 415 ? 85.826 -0.542 -10.388 0.38 22.80 415 LEU A C 1
ATOM 7911 O O A LEU A 1 415 ? 85.999 0.479 -9.962 0.62 21.92 415 LEU A O 1
ATOM 7912 O O B LEU A 1 415 ? 85.848 0.642 -10.047 0.38 23.92 415 LEU A O 1
ATOM 7943 N N A THR A 1 416 ? 85.211 -1.205 -11.246 0.62 21.89 416 THR A N 1
ATOM 7944 N N B THR A 1 416 ? 84.998 -1.008 -11.325 0.38 22.51 416 THR A N 1
ATOM 7945 C CA A THR A 1 416 ? 84.408 -0.349 -12.118 0.62 20.84 416 THR A CA 1
ATOM 7946 C CA B THR A 1 416 ? 84.134 -0.122 -12.097 0.38 20.46 416 THR A CA 1
ATOM 7947 C C A THR A 1 416 ? 83.021 -0.133 -11.520 0.62 19.64 416 THR A C 1
ATOM 7948 C C B THR A 1 416 ? 82.780 0.028 -11.410 0.38 21.21 416 THR A C 1
ATOM 7949 O O A THR A 1 416 ? 82.318 -1.099 -11.204 0.62 19.82 416 THR A O 1
ATOM 7950 O O B THR A 1 416 ? 82.174 -0.966 -10.995 0.38 20.50 416 THR A O 1
ATOM 7971 N N A ILE A 1 417 ? 82.603 1.128 -11.431 0.62 19.91 417 ILE A N 1
ATOM 7972 N N B ILE A 1 417 ? 82.295 1.266 -11.325 0.38 20.06 417 ILE A N 1
ATOM 7973 C CA A ILE A 1 417 ? 81.434 1.517 -10.648 0.62 19.04 417 ILE A CA 1
ATOM 7974 C CA B ILE A 1 417 ? 81.113 1.604 -10.540 0.38 19.02 417 ILE A CA 1
ATOM 7975 C C A ILE A 1 417 ? 80.331 2.000 -11.586 0.62 19.09 417 ILE A C 1
ATOM 7976 C C B ILE A 1 417 ? 79.981 1.982 -11.489 0.38 17.24 417 ILE A C 1
ATOM 7977 O O A ILE A 1 417 ? 80.457 3.059 -12.211 0.62 18.38 417 ILE A O 1
ATOM 7978 O O B ILE A 1 417 ? 80.045 3.015 -12.167 0.38 16.00 417 ILE A O 1
ATOM 8009 N N A ALA A 1 418 ? 79.229 1.250 -11.654 0.62 16.22 418 ALA A N 1
ATOM 8010 N N B ALA A 1 418 ? 78.932 1.161 -11.524 0.38 17.53 418 ALA A N 1
ATOM 8011 C CA A ALA A 1 418 ? 78.047 1.693 -12.386 0.62 17.23 418 ALA A CA 1
ATOM 8012 C CA B ALA A 1 418 ? 77.711 1.539 -12.223 0.38 14.54 418 ALA A CA 1
ATOM 8013 C C A ALA A 1 418 ? 77.461 2.954 -11.750 0.62 16.07 418 ALA A C 1
ATOM 8014 C C B ALA A 1 418 ? 77.148 2.829 -11.636 0.38 17.49 418 ALA A C 1
ATOM 8015 O O A ALA A 1 418 ? 77.732 3.278 -10.593 0.62 19.51 418 ALA A O 1
ATOM 8016 O O B ALA A 1 418 ? 77.247 3.083 -10.434 0.38 15.72 418 ALA A O 1
ATOM 8029 N N A ARG A 1 419 ? 76.629 3.664 -12.520 0.62 15.76 419 ARG A N 1
ATOM 8030 N N B ARG A 1 419 ? 76.534 3.644 -12.493 0.38 15.93 419 ARG A N 1
ATOM 8031 C CA A ARG A 1 419 ? 76.057 4.932 -12.071 0.62 17.02 419 ARG A CA 1
ATOM 8032 C CA B ARG A 1 419 ? 76.058 4.962 -12.083 0.38 16.99 419 ARG A CA 1
ATOM 8033 C C A ARG A 1 419 ? 74.733 4.738 -11.338 0.62 15.39 419 ARG A C 1
ATOM 8034 C C B ARG A 1 419 ? 74.704 4.849 -11.385 0.38 15.41 419 ARG A C 1
ATOM 8035 O O A ARG A 1 419 ? 73.800 4.128 -11.873 0.62 16.26 419 ARG A O 1
ATOM 8036 O O B ARG A 1 419 ? 73.729 4.372 -11.978 0.38 16.21 419 ARG A O 1
ATOM 8077 N N . ARG A 1 420 ? 74.655 5.289 -10.122 1.00 16.26 420 ARG A N 1
ATOM 8078 C CA . ARG A 1 420 ? 73.426 5.371 -9.326 1.00 17.21 420 ARG A CA 1
ATOM 8079 C C . ARG A 1 420 ? 72.895 4.006 -8.896 1.00 19.31 420 ARG A C 1
ATOM 8080 O O . ARG A 1 420 ? 71.689 3.845 -8.691 1.00 17.23 420 ARG A O 1
ATOM 8102 N N . VAL A 1 421 ? 73.787 3.036 -8.696 1.00 16.08 421 VAL A N 1
ATOM 8103 C CA . VAL A 1 421 ? 73.419 1.654 -8.408 1.00 16.09 421 VAL A CA 1
ATOM 8104 C C . VAL A 1 421 ? 73.799 1.251 -6.989 1.00 17.24 421 VAL A C 1
ATOM 8105 O O . VAL A 1 421 ? 73.020 0.601 -6.289 1.00 17.84 421 VAL A O 1
ATOM 8118 N N . TYR A 1 422 ? 75.019 1.575 -6.573 1.00 17.37 422 TYR A N 1
ATOM 8119 C CA . TYR A 1 422 ? 75.578 1.126 -5.308 1.00 16.19 422 TYR A CA 1
ATOM 8120 C C . TYR A 1 422 ? 75.770 2.324 -4.387 1.00 17.03 422 TYR A C 1
ATOM 8121 O O . TYR A 1 422 ? 75.987 3.450 -4.842 1.00 17.99 422 TYR A O 1
ATOM 8139 N N . THR A 1 423 ? 75.645 2.073 -3.091 1.00 17.94 423 THR A N 1
ATOM 8140 C CA . THR A 1 423 ? 75.816 3.108 -2.085 1.00 19.97 423 THR A CA 1
ATOM 8141 C C . THR A 1 423 ? 77.251 3.134 -1.578 1.00 19.86 423 THR A C 1
ATOM 8142 O O . THR A 1 423 ? 78.059 2.246 -1.858 1.00 18.94 423 THR A O 1
ATOM 8153 N N . ASN A 1 424 ? 77.551 4.144 -0.766 1.00 16.69 424 ASN A N 1
ATOM 8154 C CA . ASN A 1 424 ? 78.871 4.177 -0.148 1.00 19.37 424 ASN A CA 1
ATOM 8155 C C . ASN A 1 424 ? 79.055 3.055 0.869 1.00 19.76 424 ASN A C 1
ATOM 8156 O O . ASN A 1 424 ? 80.196 2.693 1.172 1.00 20.83 424 ASN A O 1
ATOM 8167 N N . ASP A 1 425 ? 77.972 2.447 1.358 1.00 21.30 425 ASP A N 1
ATOM 8168 C CA . ASP A 1 425 ? 78.130 1.248 2.178 1.00 24.06 425 ASP A CA 1
ATOM 8169 C C . ASP A 1 425 ? 78.539 0.039 1.342 1.00 16.58 425 ASP A C 1
ATOM 8170 O O . ASP A 1 425 ? 79.264 -0.832 1.837 1.00 21.17 425 ASP A O 1
ATOM 8179 N N . HIS A 1 426 ? 78.072 -0.044 0.091 1.00 19.94 426 HIS A N 1
ATOM 8180 C CA . HIS A 1 426 ? 78.635 -1.022 -0.834 1.00 21.78 426 HIS A CA 1
ATOM 8181 C C . HIS A 1 426 ? 80.111 -0.730 -1.086 1.00 20.03 426 HIS A C 1
ATOM 8182 O O . HIS A 1 426 ? 80.929 -1.653 -1.164 1.00 20.43 426 HIS A O 1
ATOM 8196 N N . MET A 1 427 ? 80.477 0.553 -1.192 1.00 17.91 427 MET A N 1
ATOM 8197 C CA . MET A 1 427 ? 81.884 0.882 -1.390 1.00 18.53 427 MET A CA 1
ATOM 8198 C C . MET A 1 427 ? 82.713 0.402 -0.209 1.00 21.03 427 MET A C 1
ATOM 8199 O O . MET A 1 427 ? 83.809 -0.142 -0.389 1.00 22.71 427 MET A O 1
ATOM 8213 N N . ASP A 1 428 ? 82.206 0.601 1.010 1.00 22.38 428 ASP A N 1
ATOM 8214 C CA . ASP A 1 428 ? 82.926 0.122 2.182 1.00 22.69 428 ASP A CA 1
ATOM 8215 C C . ASP A 1 428 ? 83.085 -1.390 2.138 1.00 22.57 428 ASP A C 1
ATOM 8216 O O . ASP A 1 428 ? 84.136 -1.922 2.513 1.00 28.31 428 ASP A O 1
ATOM 8225 N N . TYR A 1 429 ? 82.050 -2.104 1.692 1.00 20.60 429 TYR A N 1
ATOM 8226 C CA . TYR A 1 429 ? 82.153 -3.556 1.601 1.00 23.68 429 TYR A CA 1
ATOM 8227 C C . TYR A 1 429 ? 83.279 -3.950 0.653 1.00 24.33 429 TYR A C 1
ATOM 8228 O O . TYR A 1 429 ? 84.081 -4.843 0.949 1.00 26.65 429 TYR A O 1
ATOM 8246 N N . ILE A 1 430 ? 83.343 -3.290 -0.506 1.00 23.38 430 ILE A N 1
ATOM 8247 C CA . ILE A 1 430 ? 84.397 -3.557 -1.482 1.00 23.21 430 ILE A CA 1
ATOM 8248 C C . ILE A 1 430 ? 85.768 -3.291 -0.874 1.00 27.12 430 ILE A C 1
ATOM 8249 O O . ILE A 1 430 ? 86.682 -4.119 -0.966 1.00 28.25 430 ILE A O 1
ATOM 8265 N N . ALA A 1 431 ? 85.942 -2.115 -0.272 1.00 26.28 431 ALA A N 1
ATOM 8266 C CA . ALA A 1 431 ? 87.249 -1.752 0.261 1.00 27.09 431 ALA A CA 1
ATOM 8267 C C . ALA A 1 431 ? 87.659 -2.693 1.385 1.00 25.94 431 ALA A C 1
ATOM 8268 O O . ALA A 1 431 ? 88.800 -3.170 1.429 1.00 30.19 431 ALA A O 1
ATOM 8275 N N . ASP A 1 432 ? 86.740 -2.968 2.312 1.00 29.57 432 ASP A N 1
ATOM 8276 C CA . ASP A 1 432 ? 87.078 -3.829 3.440 1.00 31.89 432 ASP A CA 1
ATOM 8277 C C . ASP A 1 432 ? 87.470 -5.221 2.968 1.00 37.82 432 ASP A C 1
ATOM 8278 O O . ASP A 1 432 ? 88.358 -5.856 3.548 1.00 36.44 432 ASP A O 1
ATOM 8287 N N A ALA A 1 433 ? 86.818 -5.716 1.916 0.58 32.31 433 ALA A N 1
ATOM 8288 N N B ALA A 1 433 ? 86.819 -5.715 1.914 0.42 32.37 433 ALA A N 1
ATOM 8289 C CA A ALA A 1 433 ? 87.152 -7.039 1.401 0.58 35.11 433 ALA A CA 1
ATOM 8290 C CA B ALA A 1 433 ? 87.152 -7.041 1.404 0.42 35.13 433 ALA A CA 1
ATOM 8291 C C A ALA A 1 433 ? 88.572 -7.070 0.847 0.58 41.43 433 ALA A C 1
ATOM 8292 C C B ALA A 1 433 ? 88.561 -7.075 0.825 0.42 41.32 433 ALA A C 1
ATOM 8293 O O A ALA A 1 433 ? 89.343 -7.993 1.134 0.58 39.56 433 ALA A O 1
ATOM 8294 O O B ALA A 1 433 ? 89.312 -8.028 1.062 0.42 39.57 433 ALA A O 1
ATOM 8307 N N A LEU A 1 434 ? 88.935 -6.070 0.043 0.58 34.92 434 LEU A N 1
ATOM 8308 N N B LEU A 1 434 ? 88.938 -6.050 0.059 0.42 34.97 434 LEU A N 1
ATOM 8309 C CA A LEU A 1 434 ? 90.276 -6.046 -0.533 0.58 34.84 434 LEU A CA 1
ATOM 8310 C CA B LEU A 1 434 ? 90.288 -6.014 -0.494 0.42 34.89 434 LEU A CA 1
ATOM 8311 C C A LEU A 1 434 ? 91.330 -5.814 0.544 0.58 40.63 434 LEU A C 1
ATOM 8312 C C B LEU A 1 434 ? 91.318 -5.752 0.600 0.42 40.59 434 LEU A C 1
ATOM 8313 O O A LEU A 1 434 ? 92.358 -6.502 0.572 0.58 41.10 434 LEU A O 1
ATOM 8314 O O B LEU A 1 434 ? 92.387 -6.373 0.614 0.42 41.33 434 LEU A O 1
ATOM 8345 N N A ILE A 1 435 ? 91.085 -4.861 1.447 0.58 36.87 435 ILE A N 1
ATOM 8346 N N B ILE A 1 435 ? 91.005 -4.849 1.534 0.42 36.81 435 ILE A N 1
ATOM 8347 C CA A ILE A 1 435 ? 92.003 -4.619 2.556 0.58 39.45 435 ILE A CA 1
ATOM 8348 C CA B ILE A 1 435 ? 91.905 -4.598 2.655 0.42 39.45 435 ILE A CA 1
ATOM 8349 C C A ILE A 1 435 ? 92.252 -5.902 3.336 0.58 44.08 435 ILE A C 1
ATOM 8350 C C B ILE A 1 435 ? 92.099 -5.862 3.480 0.42 43.47 435 ILE A C 1
ATOM 8351 O O A ILE A 1 435 ? 93.330 -6.091 3.912 0.58 40.61 435 ILE A O 1
ATOM 8352 O O B ILE A 1 435 ? 93.127 -6.026 4.145 0.42 41.79 435 ILE A O 1
ATOM 8383 N N A GLY A 1 436 ? 91.276 -6.810 3.357 0.58 44.70 436 GLY A N 1
ATOM 8384 N N B GLY A 1 436 ? 91.126 -6.766 3.463 0.42 44.54 436 GLY A N 1
ATOM 8385 C CA A GLY A 1 436 ? 91.443 -8.073 4.054 0.58 41.55 436 GLY A CA 1
ATOM 8386 C CA B GLY A 1 436 ? 91.272 -8.033 4.144 0.42 42.25 436 GLY A CA 1
ATOM 8387 C C A GLY A 1 436 ? 92.367 -9.058 3.369 0.58 47.11 436 GLY A C 1
ATOM 8388 C C B GLY A 1 436 ? 92.149 -9.040 3.442 0.42 46.28 436 GLY A C 1
ATOM 8389 O O A GLY A 1 436 ? 92.757 -10.050 3.996 0.58 47.33 436 GLY A O 1
ATOM 8390 O O B GLY A 1 436 ? 92.332 -10.150 3.950 0.42 48.42 436 GLY A O 1
ATOM 8397 N N A LEU A 1 437 ? 92.731 -8.809 2.114 0.58 48.65 437 LEU A N 1
ATOM 8398 N N B LEU A 1 437 ? 92.702 -8.685 2.282 0.42 48.87 437 LEU A N 1
ATOM 8399 C CA A LEU A 1 437 ? 93.597 -9.697 1.352 0.58 52.83 437 LEU A CA 1
ATOM 8400 C CA B LEU A 1 437 ? 93.586 -9.563 1.528 0.42 53.10 437 LEU A CA 1
ATOM 8401 C C A LEU A 1 437 ? 95.083 -9.410 1.553 0.58 58.20 437 LEU A C 1
ATOM 8402 C C B LEU A 1 437 ? 95.062 -9.235 1.736 0.42 57.56 437 LEU A C 1
ATOM 8403 O O A LEU A 1 437 ? 95.916 -10.020 0.874 0.58 52.11 437 LEU A O 1
ATOM 8404 O O B LEU A 1 437 ? 95.909 -9.746 0.995 0.42 52.80 437 LEU A O 1
ATOM 8435 N N A LYS A 1 438 ? 95.438 -8.510 2.472 0.58 51.57 438 LYS A N 1
ATOM 8436 N N B LYS A 1 438 ? 95.390 -8.399 2.724 0.42 51.75 438 LYS A N 1
ATOM 8437 C CA A LYS A 1 438 ? 96.787 -7.951 2.449 0.58 57.75 438 LYS A CA 1
ATOM 8438 C CA B LYS A 1 438 ? 96.783 -8.047 2.974 0.42 57.79 438 LYS A CA 1
ATOM 8439 C C A LYS A 1 438 ? 97.850 -8.956 2.872 0.58 58.11 438 LYS A C 1
ATOM 8440 C C B LYS A 1 438 ? 97.647 -9.292 3.120 0.42 59.72 438 LYS A C 1
ATOM 8441 O O A LYS A 1 438 ? 99.000 -8.848 2.432 0.58 57.87 438 LYS A O 1
ATOM 8442 O O B LYS A 1 438 ? 98.555 -9.542 2.320 0.42 61.23 438 LYS A O 1
ATOM 8479 N N A GLU A 1 439 ? 97.505 -9.931 3.711 0.58 64.52 439 GLU A N 1
ATOM 8480 N N B GLU A 1 439 ? 97.369 -10.087 4.155 0.42 66.52 439 GLU A N 1
ATOM 8481 C CA A GLU A 1 439 ? 98.484 -10.943 4.085 0.58 71.65 439 GLU A CA 1
ATOM 8482 C CA B GLU A 1 439 ? 98.247 -11.192 4.508 0.42 72.50 439 GLU A CA 1
ATOM 8483 C C A GLU A 1 439 ? 98.689 -11.997 3.005 0.58 72.64 439 GLU A C 1
ATOM 8484 C C B GLU A 1 439 ? 98.264 -12.280 3.444 0.42 72.89 439 GLU A C 1
ATOM 8485 O O A GLU A 1 439 ? 99.599 -12.822 3.138 0.58 72.06 439 GLU A O 1
ATOM 8486 O O B GLU A 1 439 ? 99.208 -13.076 3.409 0.42 72.63 439 GLU A O 1
ATOM 8508 N N A LYS A 1 440 ? 97.887 -11.986 1.941 0.58 62.48 440 LYS A N 1
ATOM 8509 N N B LYS A 1 440 ? 97.253 -12.327 2.574 0.42 63.71 440 LYS A N 1
ATOM 8510 C CA A LYS A 1 440 ? 97.939 -13.031 0.930 0.58 64.45 440 LYS A CA 1
ATOM 8511 C CA B LYS A 1 440 ? 97.258 -13.291 1.482 0.42 64.77 440 LYS A CA 1
ATOM 8512 C C A LYS A 1 440 ? 98.378 -12.539 -0.442 0.58 58.05 440 LYS A C 1
ATOM 8513 C C B LYS A 1 440 ? 98.056 -12.809 0.284 0.42 61.74 440 LYS A C 1
ATOM 8514 O O A LYS A 1 440 ? 98.545 -13.363 -1.349 0.58 60.63 440 LYS A O 1
ATOM 8515 O O B LYS A 1 440 ? 98.548 -13.638 -0.487 0.42 59.49 440 LYS A O 1
ATOM 8552 N N A PHE A 1 441 ? 98.602 -11.234 -0.619 0.58 56.53 441 PHE A N 1
ATOM 8553 N N B PHE A 1 441 ? 98.231 -11.497 0.127 0.42 57.20 441 PHE A N 1
ATOM 8554 C CA A PHE A 1 441 ? 99.009 -10.723 -1.925 0.58 53.67 441 PHE A CA 1
ATOM 8555 C CA B PHE A 1 441 ? 99.111 -10.974 -0.910 0.42 58.23 441 PHE A CA 1
ATOM 8556 C C A PHE A 1 441 ? 100.273 -11.396 -2.447 0.58 59.12 441 PHE A C 1
ATOM 8557 C C B PHE A 1 441 ? 100.496 -11.611 -0.798 0.42 63.44 441 PHE A C 1
ATOM 8558 O O A PHE A 1 441 ? 100.529 -11.355 -3.656 0.58 54.98 441 PHE A O 1
ATOM 8559 O O B PHE A 1 441 ? 101.327 -11.455 -1.697 0.42 64.24 441 PHE A O 1
ATOM 8592 N N A ALA A 1 442 ? 101.069 -12.011 -1.577 0.58 66.98 442 ALA A N 1
ATOM 8593 N N B ALA A 1 442 ? 100.753 -12.320 0.305 0.42 66.42 442 ALA A N 1
ATOM 8594 C CA A ALA A 1 442 ? 102.266 -12.721 -2.007 0.58 61.44 442 ALA A CA 1
ATOM 8595 C CA B ALA A 1 442 ? 101.938 -13.155 0.467 0.42 61.74 442 ALA A CA 1
ATOM 8596 C C A ALA A 1 442 ? 102.031 -14.209 -2.212 0.58 63.60 442 ALA A C 1
ATOM 8597 C C B ALA A 1 442 ? 101.669 -14.624 0.150 0.42 67.34 442 ALA A C 1
ATOM 8598 O O A ALA A 1 442 ? 102.656 -14.810 -3.092 0.58 69.40 442 ALA A O 1
ATOM 8599 O O B ALA A 1 442 ? 102.390 -15.223 -0.654 0.42 70.34 442 ALA A O 1
ATOM 8612 N N A THR A 1 443 ? 101.140 -14.814 -1.430 0.58 69.65 443 THR A N 1
ATOM 8613 N N B THR A 1 443 ? 100.647 -15.225 0.768 0.42 68.69 443 THR A N 1
ATOM 8614 C CA A THR A 1 443 ? 100.825 -16.230 -1.555 0.58 71.62 443 THR A CA 1
ATOM 8615 C CA B THR A 1 443 ? 100.363 -16.644 0.573 0.42 73.67 443 THR A CA 1
ATOM 8616 C C A THR A 1 443 ? 99.739 -16.440 -2.605 0.58 71.92 443 THR A C 1
ATOM 8617 C C B THR A 1 443 ? 99.528 -16.924 -0.673 0.42 75.81 443 THR A C 1
ATOM 8618 O O A THR A 1 443 ? 98.745 -15.709 -2.641 0.58 70.63 443 THR A O 1
ATOM 8619 O O B THR A 1 443 ? 99.191 -18.088 -0.923 0.42 66.43 443 THR A O 1
ATOM 8640 N N A LEU A 1 444 ? 99.938 -17.452 -3.455 0.58 63.53 444 LEU A N 1
ATOM 8641 N N B LEU A 1 444 ? 99.187 -15.898 -1.449 0.42 66.82 444 LEU A N 1
ATOM 8642 C CA A LEU A 1 444 ? 99.024 -17.765 -4.552 0.58 69.49 444 LEU A CA 1
ATOM 8643 C CA B LEU A 1 444 ? 98.379 -16.089 -2.647 0.42 69.13 444 LEU A CA 1
ATOM 8644 C C A LEU A 1 444 ? 99.114 -16.684 -5.619 0.58 64.54 444 LEU A C 1
ATOM 8645 C C B LEU A 1 444 ? 99.054 -17.067 -3.600 0.42 67.97 444 LEU A C 1
ATOM 8646 O O A LEU A 1 444 ? 98.980 -15.494 -5.309 0.58 62.83 444 LEU A O 1
ATOM 8647 O O B LEU A 1 444 ? 100.243 -16.936 -3.906 0.42 58.95 444 LEU A O 1
ATOM 8678 N N A LYS A 1 445 ? 99.315 -17.078 -6.879 0.58 73.59 445 LYS A N 1
ATOM 8679 N N B LYS A 1 445 ? 98.289 -18.052 -4.068 0.42 73.50 445 LYS A N 1
ATOM 8680 C CA A LYS A 1 445 ? 99.743 -16.115 -7.886 0.58 69.68 445 LYS A CA 1
ATOM 8681 C CA B LYS A 1 445 ? 98.774 -19.013 -5.047 0.42 73.54 445 LYS A CA 1
ATOM 8682 C C A LYS A 1 445 ? 100.049 -16.753 -9.239 0.58 64.33 445 LYS A C 1
ATOM 8683 C C B LYS A 1 445 ? 98.585 -18.465 -6.457 0.42 69.55 445 LYS A C 1
ATOM 8684 O O A LYS A 1 445 ? 100.697 -17.803 -9.284 0.58 76.59 445 LYS A O 1
ATOM 8685 O O B LYS A 1 445 ? 97.700 -17.644 -6.715 0.42 72.07 445 LYS A O 1
ATOM 8722 N N A GLY A 1 446 ? 99.592 -16.153 -10.336 0.58 69.43 446 GLY A N 1
ATOM 8723 N N B GLY A 1 446 ? 99.427 -18.933 -7.373 0.42 66.29 446 GLY A N 1
ATOM 8724 C CA A GLY A 1 446 ? 99.998 -16.559 -11.680 0.58 71.14 446 GLY A CA 1
ATOM 8725 C CA B GLY A 1 446 ? 99.394 -18.482 -8.747 0.42 68.14 446 GLY A CA 1
ATOM 8726 C C A GLY A 1 446 ? 98.829 -17.127 -12.497 0.58 57.31 446 GLY A C 1
ATOM 8727 C C B GLY A 1 446 ? 98.233 -19.070 -9.522 0.42 63.61 446 GLY A C 1
ATOM 8728 O O A GLY A 1 446 ? 97.889 -17.727 -11.984 0.58 71.03 446 GLY A O 1
ATOM 8729 O O B GLY A 1 446 ? 97.246 -19.550 -8.959 0.42 66.19 446 GLY A O 1
ATOM 8736 N N A LEU A 1 447 ? 98.925 -16.944 -13.834 0.58 62.71 447 LEU A N 1
ATOM 8737 N N B LEU A 1 447 ? 98.362 -19.028 -10.847 0.42 61.19 447 LEU A N 1
ATOM 8738 C CA A LEU A 1 447 ? 97.874 -17.417 -14.740 0.58 59.32 447 LEU A CA 1
ATOM 8739 C CA B LEU A 1 447 ? 97.315 -19.497 -11.742 0.42 59.58 447 LEU A CA 1
ATOM 8740 C C A LEU A 1 447 ? 98.420 -17.619 -16.152 0.58 61.17 447 LEU A C 1
ATOM 8741 C C B LEU A 1 447 ? 97.945 -20.063 -13.005 0.42 60.41 447 LEU A C 1
ATOM 8742 O O A LEU A 1 447 ? 99.276 -16.852 -16.603 0.58 66.12 447 LEU A O 1
ATOM 8743 O O B LEU A 1 447 ? 98.954 -19.545 -13.489 0.42 59.65 447 LEU A O 1
ATOM 8774 N N A GLU A 1 448 ? 97.904 -18.640 -16.840 0.58 58.61 448 GLU A N 1
ATOM 8775 N N B GLU A 1 448 ? 97.336 -21.124 -13.532 0.42 63.00 448 GLU A N 1
ATOM 8776 C CA A GLU A 1 448 ? 98.281 -18.990 -18.206 0.58 54.91 448 GLU A CA 1
ATOM 8777 C CA B GLU A 1 448 ? 97.804 -21.787 -14.740 0.42 68.61 448 GLU A CA 1
ATOM 8778 C C A GLU A 1 448 ? 97.050 -19.006 -19.114 0.58 57.23 448 GLU A C 1
ATOM 8779 C C B GLU A 1 448 ? 96.599 -22.217 -15.565 0.42 64.32 448 GLU A C 1
ATOM 8780 O O A GLU A 1 448 ? 95.936 -18.687 -18.695 0.58 60.35 448 GLU A O 1
ATOM 8781 O O B GLU A 1 448 ? 95.507 -22.430 -15.031 0.42 61.16 448 GLU A O 1
ATOM 8804 N N A PHE A 1 449 ? 97.266 -19.399 -20.372 0.58 54.57 449 PHE A N 1
ATOM 8805 N N B PHE A 1 449 ? 96.812 -22.349 -16.871 0.42 64.65 449 PHE A N 1
ATOM 8806 C CA A PHE A 1 449 ? 96.214 -19.497 -21.373 0.58 54.34 449 PHE A CA 1
ATOM 8807 C CA B PHE A 1 449 ? 95.715 -22.594 -17.793 0.42 62.86 449 PHE A CA 1
ATOM 8808 C C A PHE A 1 449 ? 95.881 -20.954 -21.675 0.58 60.44 449 PHE A C 1
ATOM 8809 C C B PHE A 1 449 ? 95.295 -24.057 -17.805 0.42 68.23 449 PHE A C 1
ATOM 8810 O O A PHE A 1 449 ? 96.771 -21.811 -21.712 0.58 55.83 449 PHE A O 1
ATOM 8811 O O B PHE A 1 449 ? 96.132 -24.963 -17.843 0.42 68.98 449 PHE A O 1
ATOM 8844 N N A GLU A 1 450 ? 94.594 -21.218 -21.905 0.58 56.15 450 GLU A N 1
ATOM 8845 N N B GLU A 1 450 ? 93.981 -24.276 -17.769 0.42 61.68 450 GLU A N 1
ATOM 8846 C CA A GLU A 1 450 ? 94.114 -22.435 -22.548 0.58 61.48 450 GLU A CA 1
ATOM 8847 C CA B GLU A 1 450 ? 93.393 -25.553 -18.150 0.42 68.58 450 GLU A CA 1
ATOM 8848 C C A GLU A 1 450 ? 93.598 -22.164 -23.952 0.58 61.64 450 GLU A C 1
ATOM 8849 C C B GLU A 1 450 ? 92.964 -25.553 -19.609 0.42 70.71 450 GLU A C 1
ATOM 8850 O O A GLU A 1 450 ? 93.950 -22.871 -24.901 0.58 59.97 450 GLU A O 1
ATOM 8851 O O B GLU A 1 450 ? 93.055 -26.588 -20.281 0.42 64.55 450 GLU A O 1
ATOM 8874 N N A TYR A 1 451 ? 92.756 -21.144 -24.093 0.58 50.20 451 TYR A N 1
ATOM 8875 N N B TYR A 1 451 ? 92.508 -24.407 -20.110 0.42 66.11 451 TYR A N 1
ATOM 8876 C CA A TYR A 1 451 ? 92.150 -20.752 -25.357 0.58 52.98 451 TYR A CA 1
ATOM 8877 C CA B TYR A 1 451 ? 92.061 -24.267 -21.491 0.42 62.40 451 TYR A CA 1
ATOM 8878 C C A TYR A 1 451 ? 92.273 -19.242 -25.473 0.58 48.10 451 TYR A C 1
ATOM 8879 C C B TYR A 1 451 ? 92.212 -22.806 -21.885 0.42 56.13 451 TYR A C 1
ATOM 8880 O O A TYR A 1 451 ? 91.901 -18.515 -24.547 0.58 46.05 451 TYR A O 1
ATOM 8881 O O B TYR A 1 451 ? 91.624 -21.930 -21.245 0.42 54.39 451 TYR A O 1
ATOM 8916 N N A GLU A 1 452 ? 92.821 -18.776 -26.590 0.58 51.06 452 GLU A N 1
ATOM 8917 N N B GLU A 1 452 ? 93.006 -22.545 -22.922 0.42 55.16 452 GLU A N 1
ATOM 8918 C CA A GLU A 1 452 ? 93.080 -17.353 -26.803 0.58 48.04 452 GLU A CA 1
ATOM 8919 C CA B GLU A 1 452 ? 93.232 -21.199 -23.418 0.42 52.10 452 GLU A CA 1
ATOM 8920 C C A GLU A 1 452 ? 92.491 -16.910 -28.135 0.58 47.57 452 GLU A C 1
ATOM 8921 C C B GLU A 1 452 ? 92.844 -21.121 -24.888 0.42 51.59 452 GLU A C 1
ATOM 8922 O O A GLU A 1 452 ? 93.043 -17.258 -29.199 0.58 49.76 452 GLU A O 1
ATOM 8923 O O B GLU A 1 452 ? 93.331 -21.927 -25.693 0.42 51.64 452 GLU A O 1
ATOM 8946 N N A PRO A 1 453 ? 91.385 -16.167 -28.137 0.58 47.00 453 PRO A N 1
ATOM 8947 N N B PRO A 1 453 ? 91.987 -20.184 -25.282 0.42 52.32 453 PRO A N 1
ATOM 8948 C CA A PRO A 1 453 ? 90.907 -15.591 -29.393 0.58 47.69 453 PRO A CA 1
ATOM 8949 C CA B PRO A 1 453 ? 91.660 -20.037 -26.698 0.42 53.80 453 PRO A CA 1
ATOM 8950 C C A PRO A 1 453 ? 91.924 -14.635 -29.958 0.58 50.36 453 PRO A C 1
ATOM 8951 C C B PRO A 1 453 ? 92.727 -19.231 -27.412 0.42 49.90 453 PRO A C 1
ATOM 8952 O O A PRO A 1 453 ? 92.709 -14.011 -29.213 0.58 46.67 453 PRO A O 1
ATOM 8953 O O B PRO A 1 453 ? 93.567 -18.587 -26.765 0.42 54.46 453 PRO A O 1
ATOM 8974 N N A PRO A 1 454 ? 91.969 -14.475 -31.288 0.58 47.32 454 PRO A N 1
ATOM 8975 N N B PRO A 1 454 ? 92.725 -19.232 -28.747 0.42 51.75 454 PRO A N 1
ATOM 8976 C CA A PRO A 1 454 ? 92.958 -13.574 -31.895 0.58 52.71 454 PRO A CA 1
ATOM 8977 C CA B PRO A 1 454 ? 93.761 -18.485 -29.477 0.42 52.22 454 PRO A CA 1
ATOM 8978 C C A PRO A 1 454 ? 92.589 -12.102 -31.837 0.58 52.93 454 PRO A C 1
ATOM 8979 C C B PRO A 1 454 ? 93.647 -16.975 -29.353 0.42 53.63 454 PRO A C 1
ATOM 8980 O O A PRO A 1 454 ? 93.449 -11.259 -32.130 0.58 55.64 454 PRO A O 1
ATOM 8981 O O B PRO A 1 454 ? 94.660 -16.285 -29.521 0.42 51.88 454 PRO A O 1
ATOM 9002 N N A VAL A 1 455 ? 91.349 -11.768 -31.488 0.58 47.27 455 VAL A N 1
ATOM 9003 N N B VAL A 1 455 ? 92.460 -16.437 -29.076 0.42 48.98 455 VAL A N 1
ATOM 9004 C CA A VAL A 1 455 ? 90.888 -10.386 -31.407 0.58 48.90 455 VAL A CA 1
ATOM 9005 C CA B VAL A 1 455 ? 92.222 -15.000 -29.162 0.42 51.83 455 VAL A CA 1
ATOM 9006 C C A VAL A 1 455 ? 90.068 -10.232 -30.134 0.58 48.65 455 VAL A C 1
ATOM 9007 C C B VAL A 1 455 ? 91.230 -14.600 -28.079 0.42 47.54 455 VAL A C 1
ATOM 9008 O O A VAL A 1 455 ? 89.156 -11.026 -29.879 0.58 44.49 455 VAL A O 1
ATOM 9009 O O B VAL A 1 455 ? 90.422 -15.412 -27.621 0.42 47.83 455 VAL A O 1
ATOM 9034 N N A LEU A 1 456 ? 90.383 -9.209 -29.341 0.58 43.79 456 LEU A N 1
ATOM 9035 N N B LEU A 1 456 ? 91.297 -13.330 -27.677 0.42 47.07 456 LEU A N 1
ATOM 9036 C CA A LEU A 1 456 ? 89.690 -8.953 -28.079 0.58 46.07 456 LEU A CA 1
ATOM 9037 C CA B LEU A 1 456 ? 90.471 -12.777 -26.603 0.42 45.66 456 LEU A CA 1
ATOM 9038 C C A LEU A 1 456 ? 89.643 -10.227 -27.229 0.58 40.90 456 LEU A C 1
ATOM 9039 C C B LEU A 1 456 ? 90.332 -13.776 -25.457 0.42 44.49 456 LEU A C 1
ATOM 9040 O O A LEU A 1 456 ? 88.587 -10.692 -26.800 0.58 41.41 456 LEU A O 1
ATOM 9041 O O B LEU A 1 456 ? 89.232 -14.126 -25.023 0.42 41.31 456 LEU A O 1
ATOM 9072 N N A ARG A 1 457 ? 90.837 -10.770 -26.970 0.58 41.14 457 ARG A N 1
ATOM 9073 N N B ARG A 1 457 ? 91.480 -14.232 -24.953 0.42 43.15 457 ARG A N 1
ATOM 9074 C CA A ARG A 1 457 ? 90.951 -12.105 -26.389 0.58 43.63 457 ARG A CA 1
ATOM 9075 C CA B ARG A 1 457 ? 91.466 -15.319 -23.982 0.42 45.82 457 ARG A CA 1
ATOM 9076 C C A ARG A 1 457 ? 90.387 -12.181 -24.977 0.58 42.80 457 ARG A C 1
ATOM 9077 C C B ARG A 1 457 ? 90.848 -14.897 -22.656 0.42 40.92 457 ARG A C 1
ATOM 9078 O O A ARG A 1 457 ? 89.874 -13.230 -24.570 0.58 42.05 457 ARG A O 1
ATOM 9079 O O B ARG A 1 457 ? 90.291 -15.739 -21.944 0.42 41.29 457 ARG A O 1
ATOM 9120 N N A HIS A 1 458 ? 90.484 -11.095 -24.208 0.58 38.60 458 HIS A N 1
ATOM 9121 N N B HIS A 1 458 ? 90.926 -13.612 -22.305 0.42 42.19 458 HIS A N 1
ATOM 9122 C CA A HIS A 1 458 ? 90.175 -11.169 -22.785 0.58 40.20 458 HIS A CA 1
ATOM 9123 C CA B HIS A 1 458 ? 90.435 -13.188 -20.999 0.42 38.52 458 HIS A CA 1
ATOM 9124 C C A HIS A 1 458 ? 88.720 -11.537 -22.508 0.58 35.65 458 HIS A C 1
ATOM 9125 C C B HIS A 1 458 ? 88.946 -13.460 -20.828 0.42 36.55 458 HIS A C 1
ATOM 9126 O O A HIS A 1 458 ? 88.411 -11.991 -21.402 0.58 35.06 458 HIS A O 1
ATOM 9127 O O B HIS A 1 458 ? 88.474 -13.562 -19.691 0.42 37.14 458 HIS A O 1
ATOM 9154 N N A PHE A 1 459 ? 87.822 -11.390 -23.481 0.58 37.80 459 PHE A N 1
ATOM 9155 N N B PHE A 1 459 ? 88.203 -13.611 -21.925 0.42 36.10 459 PHE A N 1
ATOM 9156 C CA A PHE A 1 459 ? 86.406 -11.575 -23.179 0.58 34.45 459 PHE A CA 1
ATOM 9157 C CA B PHE A 1 459 ? 86.760 -13.796 -21.822 0.42 42.42 459 PHE A CA 1
ATOM 9158 C C A PHE A 1 459 ? 86.004 -13.043 -23.079 0.58 37.05 459 PHE A C 1
ATOM 9159 C C B PHE A 1 459 ? 86.388 -15.234 -21.469 0.42 38.36 459 PHE A C 1
ATOM 9160 O O A PHE A 1 459 ? 85.080 -13.373 -22.325 0.58 32.21 459 PHE A O 1
ATOM 9161 O O B PHE A 1 459 ? 85.452 -15.457 -20.691 0.42 33.90 459 PHE A O 1
ATOM 9194 N N A THR A 1 460 ? 86.679 -13.936 -23.811 0.58 35.17 460 THR A N 1
ATOM 9195 N N B THR A 1 460 ? 87.106 -16.218 -22.023 0.42 39.01 460 THR A N 1
ATOM 9196 C CA A THR A 1 460 ? 86.266 -15.333 -23.881 0.58 39.49 460 THR A CA 1
ATOM 9197 C CA B THR A 1 460 ? 86.678 -17.609 -21.974 0.42 41.36 460 THR A CA 1
ATOM 9198 C C A THR A 1 460 ? 87.418 -16.318 -23.716 0.58 38.87 460 THR A C 1
ATOM 9199 C C B THR A 1 460 ? 87.642 -18.559 -21.273 0.42 39.96 460 THR A C 1
ATOM 9200 O O A THR A 1 460 ? 87.229 -17.516 -23.961 0.58 38.45 460 THR A O 1
ATOM 9201 O O B THR A 1 460 ? 87.251 -19.695 -20.980 0.42 40.44 460 THR A O 1
ATOM 9222 N N A ALA A 1 461 ? 88.596 -15.858 -23.304 0.58 38.77 461 ALA A N 1
ATOM 9223 N N B ALA A 1 461 ? 88.872 -18.141 -20.986 0.42 40.10 461 ALA A N 1
ATOM 9224 C CA A ALA A 1 461 ? 89.719 -16.757 -23.084 0.58 43.38 461 ALA A CA 1
ATOM 9225 C CA B ALA A 1 461 ? 89.884 -19.085 -20.529 0.42 43.18 461 ALA A CA 1
ATOM 9226 C C A ALA A 1 461 ? 89.529 -17.559 -21.802 0.58 40.79 461 ALA A C 1
ATOM 9227 C C B ALA A 1 461 ? 89.520 -19.693 -19.179 0.42 43.43 461 ALA A C 1
ATOM 9228 O O A ALA A 1 461 ? 88.892 -17.110 -20.846 0.58 39.24 461 ALA A O 1
ATOM 9229 O O B ALA A 1 461 ? 88.993 -19.015 -18.292 0.42 41.92 461 ALA A O 1
ATOM 9242 N N A ARG A 1 462 ? 90.093 -18.762 -21.788 0.58 42.57 462 ARG A N 1
ATOM 9243 N N B ARG A 1 462 ? 89.810 -20.984 -19.031 0.42 43.46 462 ARG A N 1
ATOM 9244 C CA A ARG A 1 462 ? 90.099 -19.618 -20.609 0.58 42.97 462 ARG A CA 1
ATOM 9245 C CA B ARG A 1 462 ? 89.711 -21.682 -17.756 0.42 44.53 462 ARG A CA 1
ATOM 9246 C C A ARG A 1 462 ? 91.530 -19.731 -20.102 0.58 45.49 462 ARG A C 1
ATOM 9247 C C B ARG A 1 462 ? 91.095 -21.691 -17.116 0.42 48.70 462 ARG A C 1
ATOM 9248 O O A ARG A 1 462 ? 92.459 -19.929 -20.893 0.58 47.39 462 ARG A O 1
ATOM 9249 O O B ARG A 1 462 ? 92.086 -22.006 -17.784 0.42 48.18 462 ARG A O 1
ATOM 9290 N N A LEU A 1 463 ? 91.706 -19.598 -18.788 0.58 44.85 463 LEU A N 1
ATOM 9291 N N B LEU A 1 463 ? 91.163 -21.357 -15.833 0.42 45.37 463 LEU A N 1
ATOM 9292 C CA A LEU A 1 463 ? 93.024 -19.462 -18.188 0.58 46.58 463 LEU A CA 1
ATOM 9293 C CA B LEU A 1 463 ? 92.426 -21.259 -15.117 0.42 48.91 463 LEU A CA 1
ATOM 9294 C C A LEU A 1 463 ? 93.289 -20.582 -17.189 0.58 50.98 463 LEU A C 1
ATOM 9295 C C B LEU A 1 463 ? 92.477 -22.305 -14.011 0.42 48.27 463 LEU A C 1
ATOM 9296 O O A LEU A 1 463 ? 92.371 -21.272 -16.735 0.58 49.47 463 LEU A O 1
ATOM 9297 O O B LEU A 1 463 ? 91.472 -22.928 -13.660 0.42 47.46 463 LEU A O 1
ATOM 9328 N N A LYS A 1 464 ? 94.575 -20.748 -16.857 0.58 53.77 464 LYS A N 1
ATOM 9329 N N B LYS A 1 464 ? 93.678 -22.491 -13.457 0.42 56.43 464 LYS A N 1
ATOM 9330 C CA A LYS A 1 464 ? 95.051 -21.739 -15.900 0.58 63.27 464 LYS A CA 1
ATOM 9331 C CA B LYS A 1 464 ? 93.935 -23.513 -12.450 0.42 58.74 464 LYS A CA 1
ATOM 9332 C C A LYS A 1 464 ? 95.939 -21.051 -14.868 0.58 58.35 464 LYS A C 1
ATOM 9333 C C B LYS A 1 464 ? 94.952 -22.949 -11.463 0.42 57.20 464 LYS A C 1
ATOM 9334 O O A LYS A 1 464 ? 96.862 -20.311 -15.250 0.58 57.62 464 LYS A O 1
ATOM 9335 O O B LYS A 1 464 ? 96.006 -22.446 -11.888 0.42 64.24 464 LYS A O 1
ATOM 9372 N N A PRO A 1 465 ? 95.730 -21.277 -13.576 0.58 52.37 465 PRO A N 1
ATOM 9373 N N B PRO A 1 465 ? 94.677 -22.994 -10.157 0.42 54.57 465 PRO A N 1
ATOM 9374 C CA A PRO A 1 465 ? 96.703 -20.826 -12.574 0.58 54.25 465 PRO A CA 1
ATOM 9375 C CA B PRO A 1 465 ? 95.650 -22.461 -9.190 0.42 55.05 465 PRO A CA 1
ATOM 9376 C C A PRO A 1 465 ? 97.883 -21.791 -12.506 0.58 63.80 465 PRO A C 1
ATOM 9377 C C B PRO A 1 465 ? 96.880 -23.353 -9.092 0.42 58.92 465 PRO A C 1
ATOM 9378 O O A PRO A 1 465 ? 97.972 -22.761 -13.257 0.58 65.31 465 PRO A O 1
ATOM 9379 O O B PRO A 1 465 ? 96.771 -24.576 -8.980 0.42 58.30 465 PRO A O 1
ATOM 9400 N N A ILE A 1 466 ? 98.801 -21.502 -11.589 0.58 70.00 466 ILE A N 1
ATOM 9401 N N B ILE A 1 466 ? 98.053 -22.727 -9.130 0.42 71.44 466 ILE A N 1
ATOM 9402 C CA A ILE A 1 466 ? 99.949 -22.370 -11.359 0.58 73.57 466 ILE A CA 1
ATOM 9403 C CA B ILE A 1 466 ? 99.317 -23.452 -9.096 0.42 78.33 466 ILE A CA 1
ATOM 9404 C C A ILE A 1 466 ? 100.244 -22.433 -9.862 0.58 76.68 466 ILE A C 1
ATOM 9405 C C B ILE A 1 466 ? 99.590 -23.928 -7.672 0.42 73.23 466 ILE A C 1
ATOM 9406 O O A ILE A 1 466 ? 100.040 -23.462 -9.219 0.58 81.81 466 ILE A O 1
ATOM 9407 O O B ILE A 1 466 ? 100.259 -24.939 -7.461 0.42 75.54 466 ILE A O 1
ATOM 9438 N N . ALA B 1 2 ? 34.794 -11.826 -47.106 1.00 29.86 2 ALA B N 1
ATOM 9439 C CA . ALA B 1 2 ? 35.891 -11.593 -46.168 1.00 24.93 2 ALA B CA 1
ATOM 9440 C C . ALA B 1 2 ? 35.413 -11.868 -44.750 1.00 26.26 2 ALA B C 1
ATOM 9441 O O . ALA B 1 2 ? 34.295 -11.501 -44.392 1.00 31.70 2 ALA B O 1
ATOM 9447 N N . LYS B 1 3 ? 36.271 -12.493 -43.942 1.00 21.86 3 LYS B N 1
ATOM 9448 C CA . LYS B 1 3 ? 35.907 -12.973 -42.616 1.00 24.00 3 LYS B CA 1
ATOM 9449 C C . LYS B 1 3 ? 36.782 -12.312 -41.563 1.00 18.62 3 LYS B C 1
ATOM 9450 O O . LYS B 1 3 ? 38.013 -12.360 -41.651 1.00 22.43 3 LYS B O 1
ATOM 9469 N N . ARG B 1 4 ? 36.146 -11.705 -40.568 1.00 22.94 4 ARG B N 1
ATOM 9470 C CA A ARG B 1 4 ? 36.835 -11.076 -39.448 0.46 19.48 4 ARG B CA 1
ATOM 9471 C CA B ARG B 1 4 ? 36.869 -11.093 -39.466 0.54 19.41 4 ARG B CA 1
ATOM 9472 C C . ARG B 1 4 ? 37.039 -12.103 -38.341 1.00 20.01 4 ARG B C 1
ATOM 9473 O O . ARG B 1 4 ? 36.081 -12.770 -37.933 1.00 23.58 4 ARG B O 1
ATOM 9511 N N . ILE B 1 5 ? 38.271 -12.221 -37.852 1.00 19.65 5 ILE B N 1
ATOM 9512 C CA . ILE B 1 5 ? 38.609 -13.138 -36.769 1.00 20.40 5 ILE B CA 1
ATOM 9513 C C . ILE B 1 5 ? 38.909 -12.319 -35.525 1.00 21.95 5 ILE B C 1
ATOM 9514 O O . ILE B 1 5 ? 39.762 -11.424 -35.556 1.00 21.82 5 ILE B O 1
ATOM 9530 N N . VAL B 1 6 ? 38.229 -12.650 -34.424 1.00 20.41 6 VAL B N 1
ATOM 9531 C CA . VAL B 1 6 ? 38.326 -11.857 -33.202 1.00 19.66 6 VAL B CA 1
ATOM 9532 C C . VAL B 1 6 ? 39.686 -12.031 -32.525 1.00 23.73 6 VAL B C 1
ATOM 9533 O O . VAL B 1 6 ? 40.323 -13.092 -32.594 1.00 21.21 6 VAL B O 1
ATOM 9546 N N . GLU B 1 7 ? 40.122 -10.969 -31.844 1.00 20.76 7 GLU B N 1
ATOM 9547 C CA . GLU B 1 7 ? 41.370 -10.994 -31.099 1.00 19.96 7 GLU B CA 1
ATOM 9548 C C . GLU B 1 7 ? 41.308 -12.004 -29.957 1.00 16.28 7 GLU B C 1
ATOM 9549 O O . GLU B 1 7 ? 40.361 -11.967 -29.153 1.00 18.54 7 GLU B O 1
ATOM 9561 N N . PRO B 1 8 ? 42.330 -12.872 -29.808 1.00 17.30 8 PRO B N 1
ATOM 9562 C CA . PRO B 1 8 ? 42.431 -13.741 -28.627 1.00 19.63 8 PRO B CA 1
ATOM 9563 C C . PRO B 1 8 ? 43.134 -13.038 -27.475 1.00 18.41 8 PRO B C 1
ATOM 9564 O O . PRO B 1 8 ? 43.926 -13.627 -26.734 1.00 19.58 8 PRO B O 1
ATOM 9575 N N . PHE B 1 9 ? 42.856 -11.751 -27.338 1.00 18.85 9 PHE B N 1
ATOM 9576 C CA . PHE B 1 9 ? 43.412 -10.927 -26.277 1.00 17.94 9 PHE B CA 1
ATOM 9577 C C . PHE B 1 9 ? 42.499 -9.719 -26.174 1.00 18.44 9 PHE B C 1
ATOM 9578 O O . PHE B 1 9 ? 41.608 -9.520 -27.004 1.00 18.88 9 PHE B O 1
ATOM 9595 N N . ARG B 1 10 ? 42.729 -8.905 -25.158 1.00 16.26 10 ARG B N 1
ATOM 9596 C CA . ARG B 1 10 ? 42.076 -7.610 -25.091 1.00 16.65 10 ARG B CA 1
ATOM 9597 C C . ARG B 1 10 ? 43.153 -6.556 -24.907 1.00 16.49 10 ARG B C 1
ATOM 9598 O O . ARG B 1 10 ? 44.329 -6.861 -24.686 1.00 15.77 10 ARG B O 1
ATOM 9619 N N . ILE B 1 11 ? 42.752 -5.313 -25.039 1.00 16.55 11 ILE B N 1
ATOM 9620 C CA . ILE B 1 11 ? 43.683 -4.199 -25.051 1.00 15.35 11 ILE B CA 1
ATOM 9621 C C . ILE B 1 11 ? 43.970 -3.777 -23.621 1.00 15.71 11 ILE B C 1
ATOM 9622 O O . ILE B 1 11 ? 43.050 -3.634 -22.805 1.00 15.39 11 ILE B O 1
ATOM 9638 N N . LYS B 1 12 ? 45.248 -3.592 -23.319 1.00 17.03 12 LYS B N 1
ATOM 9639 C CA . LYS B 1 12 ? 45.667 -3.163 -21.998 1.00 16.43 12 LYS B CA 1
ATOM 9640 C C . LYS B 1 12 ? 46.289 -1.779 -21.984 1.00 16.53 12 LYS B C 1
ATOM 9641 O O . LYS B 1 12 ? 46.234 -1.106 -20.953 1.00 19.02 12 LYS B O 1
ATOM 9660 N N . MET B 1 13 ? 46.883 -1.343 -23.093 1.00 15.31 13 MET B N 1
ATOM 9661 C CA A MET B 1 13 ? 47.438 -0.000 -23.191 0.49 16.76 13 MET B CA 1
ATOM 9662 C CA B MET B 1 13 ? 47.419 0.006 -23.188 0.51 16.78 13 MET B CA 1
ATOM 9663 C C . MET B 1 13 ? 47.282 0.490 -24.623 1.00 15.78 13 MET B C 1
ATOM 9664 O O . MET B 1 13 ? 47.464 -0.281 -25.569 1.00 15.38 13 MET B O 1
ATOM 9691 N N . VAL B 1 14 ? 46.953 1.775 -24.777 1.00 15.16 14 VAL B N 1
ATOM 9692 C CA . VAL B 1 14 ? 46.763 2.368 -26.093 1.00 15.60 14 VAL B CA 1
ATOM 9693 C C . VAL B 1 14 ? 47.761 3.489 -26.342 1.00 15.27 14 VAL B C 1
ATOM 9694 O O . VAL B 1 14 ? 48.331 4.075 -25.418 1.00 16.06 14 VAL B O 1
ATOM 9707 N N . GLU B 1 15 ? 47.909 3.811 -27.631 1.00 15.58 15 GLU B N 1
ATOM 9708 C CA . GLU B 1 15 ? 48.771 4.867 -28.154 1.00 15.93 15 GLU B CA 1
ATOM 9709 C C . GLU B 1 15 ? 47.934 5.670 -29.142 1.00 15.43 15 GLU B C 1
ATOM 9710 O O . GLU B 1 15 ? 47.412 5.109 -30.110 1.00 17.16 15 GLU B O 1
ATOM 9722 N N . LYS B 1 16 ? 47.796 6.970 -28.895 1.00 17.69 16 LYS B N 1
ATOM 9723 C CA . LYS B 1 16 ? 47.021 7.824 -29.785 1.00 18.34 16 LYS B CA 1
ATOM 9724 C C . LYS B 1 16 ? 47.642 7.895 -31.177 1.00 25.09 16 LYS B C 1
ATOM 9725 O O . LYS B 1 16 ? 48.864 7.978 -31.327 1.00 21.91 16 LYS B O 1
ATOM 9744 N N . ILE B 1 17 ? 46.790 7.873 -32.205 1.00 24.85 17 ILE B N 1
ATOM 9745 C CA . ILE B 1 17 ? 47.213 8.172 -33.567 1.00 22.00 17 ILE B CA 1
ATOM 9746 C C . ILE B 1 17 ? 46.196 9.131 -34.171 1.00 26.34 17 ILE B C 1
ATOM 9747 O O . ILE B 1 17 ? 45.065 9.254 -33.697 1.00 24.52 17 ILE B O 1
ATOM 9763 N N . ARG B 1 18 ? 46.613 9.822 -35.230 1.00 20.57 18 ARG B N 1
ATOM 9764 C CA . ARG B 1 18 ? 45.782 10.873 -35.798 1.00 26.39 18 ARG B CA 1
ATOM 9765 C C . ARG B 1 18 ? 45.984 10.948 -37.302 1.00 25.49 18 ARG B C 1
ATOM 9766 O O . ARG B 1 18 ? 47.038 10.574 -37.824 1.00 22.92 18 ARG B O 1
ATOM 9787 N N . VAL B 1 19 ? 44.946 11.424 -37.984 1.00 23.27 19 VAL B N 1
ATOM 9788 C CA . VAL B 1 19 ? 44.968 11.661 -39.423 1.00 25.89 19 VAL B CA 1
ATOM 9789 C C . VAL B 1 19 ? 45.323 13.130 -39.637 1.00 25.93 19 VAL B C 1
ATOM 9790 O O . VAL B 1 19 ? 44.517 14.006 -39.279 1.00 25.69 19 VAL B O 1
ATOM 9803 N N . PRO B 1 20 ? 46.487 13.446 -40.197 1.00 24.31 20 PRO B N 1
ATOM 9804 C CA . PRO B 1 20 ? 46.735 14.831 -40.607 1.00 23.70 20 PRO B CA 1
ATOM 9805 C C . PRO B 1 20 ? 45.693 15.247 -41.629 1.00 26.63 20 PRO B C 1
ATOM 9806 O O . PRO B 1 20 ? 45.133 14.417 -42.347 1.00 23.46 20 PRO B O 1
ATOM 9817 N N . SER B 1 21 ? 45.424 16.545 -41.686 1.00 27.84 21 SER B N 1
ATOM 9818 C CA . SER B 1 21 ? 44.508 17.064 -42.690 1.00 26.18 21 SER B CA 1
ATOM 9819 C C . SER B 1 21 ? 45.088 16.865 -44.090 1.00 26.34 21 SER B C 1
ATOM 9820 O O . SER B 1 21 ? 46.298 16.705 -44.269 1.00 27.45 21 SER B O 1
ATOM 9828 N N . ARG B 1 22 ? 44.207 16.867 -45.097 1.00 29.03 22 ARG B N 1
ATOM 9829 C CA A ARG B 1 22 ? 44.675 16.722 -46.473 0.43 31.64 22 ARG B CA 1
ATOM 9830 C CA B ARG B 1 22 ? 44.670 16.726 -46.475 0.57 31.70 22 ARG B CA 1
ATOM 9831 C C . ARG B 1 22 ? 45.727 17.772 -46.796 1.00 28.05 22 ARG B C 1
ATOM 9832 O O . ARG B 1 22 ? 46.749 17.471 -47.424 1.00 25.60 22 ARG B O 1
ATOM 9873 N N . GLU B 1 23 ? 45.490 19.011 -46.372 1.00 28.28 23 GLU B N 1
ATOM 9874 C CA . GLU B 1 23 ? 46.463 20.078 -46.561 1.00 28.26 23 GLU B CA 1
ATOM 9875 C C . GLU B 1 23 ? 47.791 19.725 -45.907 1.00 29.68 23 GLU B C 1
ATOM 9876 O O . GLU B 1 23 ? 48.857 19.919 -46.502 1.00 29.44 23 GLU B O 1
ATOM 9888 N N . GLU B 1 24 ? 47.748 19.172 -44.694 1.00 28.30 24 GLU B N 1
ATOM 9889 C CA . GLU B 1 24 ? 48.982 18.780 -44.018 1.00 28.96 24 GLU B CA 1
ATOM 9890 C C . GLU B 1 24 ? 49.653 17.595 -44.708 1.00 28.97 24 GLU B C 1
ATOM 9891 O O . GLU B 1 24 ? 50.886 17.525 -44.763 1.00 26.42 24 GLU B O 1
ATOM 9903 N N . ARG B 1 25 ? 48.868 16.648 -45.233 1.00 25.03 25 ARG B N 1
ATOM 9904 C CA . ARG B 1 25 ? 49.470 15.519 -45.939 1.00 26.66 25 ARG B CA 1
ATOM 9905 C C . ARG B 1 25 ? 50.123 15.966 -47.243 1.00 28.32 25 ARG B C 1
ATOM 9906 O O . ARG B 1 25 ? 51.219 15.503 -47.583 1.00 25.71 25 ARG B O 1
ATOM 9927 N N A GLU B 1 26 ? 49.460 16.847 -47.998 0.49 26.89 26 GLU B N 1
ATOM 9928 N N B GLU B 1 26 ? 49.471 16.862 -47.989 0.51 26.87 26 GLU B N 1
ATOM 9929 C CA A GLU B 1 26 ? 50.077 17.389 -49.204 0.49 29.23 26 GLU B CA 1
ATOM 9930 C CA B GLU B 1 26 ? 50.086 17.374 -49.209 0.51 29.23 26 GLU B CA 1
ATOM 9931 C C A GLU B 1 26 ? 51.409 18.050 -48.870 0.49 31.00 26 GLU B C 1
ATOM 9932 C C B GLU B 1 26 ? 51.400 18.082 -48.897 0.51 30.99 26 GLU B C 1
ATOM 9933 O O A GLU B 1 26 ? 52.435 17.771 -49.501 0.49 27.80 26 GLU B O 1
ATOM 9934 O O B GLU B 1 26 ? 52.410 17.861 -49.574 0.51 27.82 26 GLU B O 1
ATOM 9957 N N . ALA B 1 27 ? 51.415 18.921 -47.860 1.00 28.75 27 ALA B N 1
ATOM 9958 C CA . ALA B 1 27 ? 52.647 19.614 -47.506 1.00 31.27 27 ALA B CA 1
ATOM 9959 C C . ALA B 1 27 ? 53.721 18.629 -47.060 1.00 28.59 27 ALA B C 1
ATOM 9960 O O . ALA B 1 27 ? 54.889 18.760 -47.443 1.00 29.38 27 ALA B O 1
ATOM 9968 N N . ALA B 1 28 ? 53.337 17.623 -46.266 1.00 29.48 28 ALA B N 1
ATOM 9969 C CA . ALA B 1 28 ? 54.316 16.674 -45.745 1.00 25.33 28 ALA B CA 1
ATOM 9970 C C . ALA B 1 28 ? 54.917 15.824 -46.858 1.00 24.07 28 ALA B C 1
ATOM 9971 O O . ALA B 1 28 ? 56.127 15.573 -46.865 1.00 27.31 28 ALA B O 1
ATOM 9978 N N . LEU B 1 29 ? 54.093 15.367 -47.807 1.00 25.06 29 LEU B N 1
ATOM 9979 C CA . LEU B 1 29 ? 54.629 14.561 -48.902 1.00 31.01 29 LEU B CA 1
ATOM 9980 C C . LEU B 1 29 ? 55.568 15.386 -49.772 1.00 26.92 29 LEU B C 1
ATOM 9981 O O . LEU B 1 29 ? 56.615 14.894 -50.208 1.00 27.71 29 LEU B O 1
ATOM 9997 N N . LYS B 1 30 ? 55.207 16.643 -50.036 1.00 28.98 30 LYS B N 1
ATOM 9998 C CA . LYS B 1 30 ? 56.091 17.524 -50.789 1.00 34.03 30 LYS B CA 1
ATOM 9999 C C . LYS B 1 30 ? 57.409 17.717 -50.050 1.00 32.49 30 LYS B C 1
ATOM 10000 O O . LYS B 1 30 ? 58.489 17.594 -50.639 1.00 31.85 30 LYS B O 1
ATOM 10019 N N . GLU B 1 31 ? 57.341 17.987 -48.743 1.00 32.43 31 GLU B N 1
ATOM 10020 C CA . GLU B 1 31 ? 58.564 18.160 -47.966 1.00 30.51 31 GLU B CA 1
ATOM 10021 C C . GLU B 1 31 ? 59.407 16.891 -47.967 1.00 31.13 31 GLU B C 1
ATOM 10022 O O . GLU B 1 31 ? 60.642 16.967 -47.946 1.00 31.01 31 GLU B O 1
ATOM 10034 N N . ALA B 1 32 ? 58.766 15.724 -47.981 1.00 28.20 32 ALA B N 1
ATOM 10035 C CA . ALA B 1 32 ? 59.464 14.448 -48.033 1.00 26.25 32 ALA B CA 1
ATOM 10036 C C . ALA B 1 32 ? 59.858 14.045 -49.448 1.00 32.47 32 ALA B C 1
ATOM 10037 O O . ALA B 1 32 ? 60.208 12.880 -49.668 1.00 28.81 32 ALA B O 1
ATOM 10044 N N . GLY B 1 33 ? 59.812 14.968 -50.403 1.00 31.80 33 GLY B N 1
ATOM 10045 C CA . GLY B 1 33 ? 60.224 14.641 -51.758 1.00 29.11 33 GLY B CA 1
ATOM 10046 C C . GLY B 1 33 ? 59.447 13.491 -52.356 1.00 34.01 33 GLY B C 1
ATOM 10047 O O . GLY B 1 33 ? 60.022 12.650 -53.061 1.00 32.03 33 GLY B O 1
ATOM 10051 N N . TYR B 1 34 ? 58.146 13.424 -52.073 1.00 28.01 34 TYR B N 1
ATOM 10052 C CA . TYR B 1 34 ? 57.267 12.400 -52.640 1.00 28.33 34 TYR B CA 1
ATOM 10053 C C . TYR B 1 34 ? 57.819 10.998 -52.408 1.00 28.33 34 TYR B C 1
ATOM 10054 O O . TYR B 1 34 ? 57.560 10.071 -53.183 1.00 27.33 34 TYR B O 1
ATOM 10072 N N . ASN B 1 35 ? 58.543 10.840 -51.300 1.00 27.14 35 ASN B N 1
ATOM 10073 C CA . ASN B 1 35 ? 59.065 9.552 -50.846 1.00 23.26 35 ASN B CA 1
ATOM 10074 C C . ASN B 1 35 ? 58.611 9.326 -49.409 1.00 23.68 35 ASN B C 1
ATOM 10075 O O . ASN B 1 35 ? 59.189 9.902 -48.471 1.00 25.34 35 ASN B O 1
ATOM 10086 N N . PRO B 1 36 ? 57.592 8.495 -49.191 1.00 24.61 36 PRO B N 1
ATOM 10087 C CA . PRO B 1 36 ? 57.104 8.287 -47.817 1.00 21.70 36 PRO B CA 1
ATOM 10088 C C . PRO B 1 36 ? 58.162 7.808 -46.832 1.00 25.48 36 PRO B C 1
ATOM 10089 O O . PRO B 1 36 ? 57.984 8.016 -45.623 1.00 21.58 36 PRO B O 1
ATOM 10100 N N . PHE B 1 37 ? 59.255 7.183 -47.289 1.00 22.70 37 PHE B N 1
ATOM 10101 C CA . PHE B 1 37 ? 60.306 6.786 -46.358 1.00 22.89 37 PHE B CA 1
ATOM 10102 C C . PHE B 1 37 ? 60.920 7.985 -45.646 1.00 25.89 37 PHE B C 1
ATOM 10103 O O . PHE B 1 37 ? 61.539 7.810 -44.590 1.00 27.84 37 PHE B O 1
ATOM 10120 N N . LEU B 1 38 ? 60.766 9.189 -46.205 1.00 24.17 38 LEU B N 1
ATOM 10121 C CA . LEU B 1 38 ? 61.291 10.431 -45.651 1.00 23.75 38 LEU B CA 1
ATOM 10122 C C . LEU B 1 38 ? 60.281 11.175 -44.784 1.00 24.86 38 LEU B C 1
ATOM 10123 O O . LEU B 1 38 ? 60.613 12.237 -44.245 1.00 24.18 38 LEU B O 1
ATOM 10139 N N . LEU B 1 39 ? 59.071 10.653 -44.634 1.00 21.76 39 LEU B N 1
ATOM 10140 C CA . LEU B 1 39 ? 58.075 11.298 -43.791 1.00 21.07 39 LEU B CA 1
ATOM 10141 C C . LEU B 1 39 ? 58.406 11.066 -42.323 1.00 20.88 39 LEU B C 1
ATOM 10142 O O . LEU B 1 39 ? 58.779 9.954 -41.948 1.00 20.85 39 LEU B O 1
ATOM 10158 N N . PRO B 1 40 ? 58.228 12.070 -41.472 1.00 19.13 40 PRO B N 1
ATOM 10159 C CA . PRO B 1 40 ? 58.240 11.803 -40.033 1.00 18.57 40 PRO B CA 1
ATOM 10160 C C . PRO B 1 40 ? 56.994 11.030 -39.644 1.00 19.24 40 PRO B C 1
ATOM 10161 O O . PRO B 1 40 ? 55.944 11.144 -40.280 1.00 19.81 40 PRO B O 1
ATOM 10172 N N . SER B 1 41 ? 57.115 10.239 -38.576 1.00 17.94 41 SER B N 1
ATOM 10173 C CA . SER B 1 41 ? 55.966 9.461 -38.132 1.00 18.02 41 SER B CA 1
ATOM 10174 C C . SER B 1 41 ? 54.797 10.364 -37.763 1.00 17.66 41 SER B C 1
ATOM 10175 O O . SER B 1 41 ? 53.639 9.944 -37.849 1.00 19.31 41 SER B O 1
ATOM 10183 N N . SER B 1 42 ? 55.079 11.607 -37.363 1.00 20.32 42 SER B N 1
ATOM 10184 C CA . SER B 1 42 ? 54.021 12.546 -37.011 1.00 19.33 42 SER B CA 1
ATOM 10185 C C . SER B 1 42 ? 53.090 12.845 -38.179 1.00 22.05 42 SER B C 1
ATOM 10186 O O . SER B 1 42 ? 51.971 13.322 -37.960 1.00 24.84 42 SER B O 1
ATOM 10194 N N . ALA B 1 43 ? 53.531 12.597 -39.410 1.00 21.41 43 ALA B N 1
ATOM 10195 C CA . ALA B 1 43 ? 52.714 12.846 -40.587 1.00 22.05 43 ALA B CA 1
ATOM 10196 C C . ALA B 1 43 ? 51.931 11.619 -41.025 1.00 20.42 43 ALA B C 1
ATOM 10197 O O . ALA B 1 43 ? 51.226 11.683 -42.034 1.00 21.61 43 ALA B O 1
ATOM 10204 N N . VAL B 1 44 ? 52.021 10.520 -40.284 1.00 19.82 44 VAL B N 1
ATOM 10205 C CA . VAL B 1 44 ? 51.441 9.247 -40.685 1.00 21.48 44 VAL B CA 1
ATOM 10206 C C . VAL B 1 44 ? 50.332 8.862 -39.720 1.00 18.77 44 VAL B C 1
ATOM 10207 O O . VAL B 1 44 ? 50.468 8.994 -38.497 1.00 21.39 44 VAL B O 1
ATOM 10220 N N . TYR B 1 45 ? 49.236 8.367 -40.281 1.00 20.83 45 TYR B N 1
ATOM 10221 C CA . TYR B 1 45 ? 48.113 7.891 -39.488 1.00 19.98 45 TYR B CA 1
ATOM 10222 C C . TYR B 1 45 ? 48.294 6.419 -39.132 1.00 24.97 45 TYR B C 1
ATOM 10223 O O . TYR B 1 45 ? 48.646 6.095 -37.995 1.00 31.91 45 TYR B O 1
ATOM 10241 N N . ILE B 1 46 ? 48.046 5.527 -40.083 1.00 20.48 46 ILE B N 1
ATOM 10242 C CA . ILE B 1 46 ? 48.302 4.096 -39.941 1.00 17.91 46 ILE B CA 1
ATOM 10243 C C . ILE B 1 46 ? 49.588 3.809 -40.699 1.00 15.68 46 ILE B C 1
ATOM 10244 O O . ILE B 1 46 ? 49.708 4.173 -41.873 1.00 15.52 46 ILE B O 1
ATOM 10260 N N . ASP B 1 47 ? 50.566 3.203 -40.032 1.00 15.48 47 ASP B N 1
ATOM 10261 C CA . ASP B 1 47 ? 51.894 3.014 -40.609 1.00 15.46 47 ASP B CA 1
ATOM 10262 C C . ASP B 1 47 ? 52.036 1.559 -41.032 1.00 15.20 47 ASP B C 1
ATOM 10263 O O . ASP B 1 47 ? 52.092 0.660 -40.186 1.00 18.58 47 ASP B O 1
ATOM 10272 N N . LEU B 1 48 ? 52.086 1.338 -42.346 1.00 14.99 48 LEU B N 1
ATOM 10273 C CA . LEU B 1 48 ? 52.238 0.021 -42.945 1.00 15.63 48 LEU B CA 1
ATOM 10274 C C . LEU B 1 48 ? 53.572 -0.136 -43.659 1.00 15.85 48 LEU B C 1
ATOM 10275 O O . LEU B 1 48 ? 53.695 -0.973 -44.561 1.00 15.89 48 LEU B O 1
ATOM 10291 N N . LEU B 1 49 ? 54.564 0.672 -43.286 1.00 17.04 49 LEU B N 1
ATOM 10292 C CA . LEU B 1 49 ? 55.883 0.575 -43.898 1.00 15.85 49 LEU B CA 1
ATOM 10293 C C . LEU B 1 49 ? 56.513 -0.789 -43.645 1.00 16.57 49 LEU B C 1
ATOM 10294 O O . LEU B 1 49 ? 57.152 -1.362 -44.537 1.00 17.94 49 LEU B O 1
ATOM 10310 N N . THR B 1 50 ? 56.322 -1.339 -42.446 1.00 16.47 50 THR B N 1
ATOM 10311 C CA . THR B 1 50 ? 56.958 -2.598 -42.084 1.00 17.05 50 THR B CA 1
ATOM 10312 C C . THR B 1 50 ? 56.217 -3.235 -40.919 1.00 17.62 50 THR B C 1
ATOM 10313 O O . THR B 1 50 ? 55.521 -2.559 -40.156 1.00 20.10 50 THR B O 1
ATOM 10324 N N . ASP B 1 51 ? 56.404 -4.550 -40.781 1.00 16.67 51 ASP B N 1
ATOM 10325 C CA . ASP B 1 51 ? 56.016 -5.283 -39.584 1.00 14.24 51 ASP B CA 1
ATOM 10326 C C . ASP B 1 51 ? 57.191 -5.480 -38.639 1.00 17.66 51 ASP B C 1
ATOM 10327 O O . ASP B 1 51 ? 57.075 -6.218 -37.658 1.00 23.41 51 ASP B O 1
ATOM 10336 N N . SER B 1 52 ? 58.306 -4.808 -38.893 1.00 15.45 52 SER B N 1
ATOM 10337 C CA . SER B 1 52 ? 59.529 -5.013 -38.132 1.00 15.25 52 SER B CA 1
ATOM 10338 C C . SER B 1 52 ? 59.627 -4.035 -36.965 1.00 18.59 52 SER B C 1
ATOM 10339 O O . SER B 1 52 ? 59.797 -2.826 -37.159 1.00 17.57 52 SER B O 1
ATOM 10347 N N . GLY B 1 53 ? 59.551 -4.564 -35.751 1.00 15.93 53 GLY B N 1
ATOM 10348 C CA . GLY B 1 53 ? 59.816 -3.772 -34.575 1.00 14.82 53 GLY B CA 1
ATOM 10349 C C . GLY B 1 53 ? 58.700 -2.856 -34.142 1.00 16.31 53 GLY B C 1
ATOM 10350 O O . GLY B 1 53 ? 58.894 -2.082 -33.197 1.00 14.91 53 GLY B O 1
ATOM 10354 N N . THR B 1 54 ? 57.549 -2.911 -34.801 1.00 14.15 54 THR B N 1
ATOM 10355 C CA . THR B 1 54 ? 56.409 -2.062 -34.497 1.00 14.82 54 THR B CA 1
ATOM 10356 C C . THR B 1 54 ? 55.322 -2.811 -33.740 1.00 19.22 54 THR B C 1
ATOM 10357 O O . THR B 1 54 ? 54.220 -2.282 -33.572 1.00 17.24 54 THR B O 1
ATOM 10368 N N . ASN B 1 55 ? 55.607 -4.032 -33.295 1.00 14.69 55 ASN B N 1
ATOM 10369 C CA . ASN B 1 55 ? 54.606 -4.897 -32.691 1.00 14.01 55 ASN B CA 1
ATOM 10370 C C . ASN B 1 55 ? 54.217 -4.401 -31.304 1.00 13.49 55 ASN B C 1
ATOM 10371 O O . ASN B 1 55 ? 54.973 -3.692 -30.635 1.00 17.19 55 ASN B O 1
ATOM 10382 N N . ALA B 1 56 ? 53.020 -4.788 -30.869 1.00 15.16 56 ALA B N 1
ATOM 10383 C CA . ALA B 1 56 ? 52.588 -4.551 -29.498 1.00 14.24 56 ALA B CA 1
ATOM 10384 C C . ALA B 1 56 ? 52.937 -5.754 -28.633 1.00 16.57 56 ALA B C 1
ATOM 10385 O O . ALA B 1 56 ? 52.593 -6.896 -28.961 1.00 15.78 56 ALA B O 1
ATOM 10392 N N . MET B 1 57 ? 53.627 -5.488 -27.533 1.00 14.87 57 MET B N 1
ATOM 10393 C CA . MET B 1 57 ? 53.990 -6.529 -26.588 1.00 16.30 57 MET B CA 1
ATOM 10394 C C . MET B 1 57 ? 52.855 -6.800 -25.601 1.00 16.77 57 MET B C 1
ATOM 10395 O O . MET B 1 57 ? 51.894 -6.041 -25.478 1.00 16.59 57 MET B O 1
ATOM 10409 N N . SER B 1 58 ? 52.975 -7.910 -24.888 1.00 15.44 58 SER B N 1
ATOM 10410 C CA . SER B 1 58 ? 52.013 -8.252 -23.856 1.00 15.34 58 SER B CA 1
ATOM 10411 C C . SER B 1 58 ? 52.425 -7.697 -22.496 1.00 15.03 58 SER B C 1
ATOM 10412 O O . SER B 1 58 ? 53.565 -7.285 -22.274 1.00 15.77 58 SER B O 1
ATOM 10420 N N . ASP B 1 59 ? 51.477 -7.724 -21.561 1.00 14.75 59 ASP B N 1
ATOM 10421 C CA . ASP B 1 59 ? 51.821 -7.411 -20.179 1.00 13.96 59 ASP B CA 1
ATOM 10422 C C . ASP B 1 59 ? 52.909 -8.347 -19.648 1.00 16.63 59 ASP B C 1
ATOM 10423 O O . ASP B 1 59 ? 53.800 -7.905 -18.915 1.00 16.09 59 ASP B O 1
ATOM 10432 N N . HIS B 1 60 ? 52.898 -9.628 -20.040 1.00 16.50 60 HIS B N 1
ATOM 10433 C CA . HIS B 1 60 ? 53.954 -10.526 -19.565 1.00 16.11 60 HIS B CA 1
ATOM 10434 C C . HIS B 1 60 ? 55.321 -10.145 -20.125 1.00 14.52 60 HIS B C 1
ATOM 10435 O O . HIS B 1 60 ? 56.338 -10.292 -19.433 1.00 17.36 60 HIS B O 1
ATOM 10449 N N . GLN B 1 61 ? 55.368 -9.646 -21.363 1.00 14.14 61 GLN B N 1
ATOM 10450 C CA . GLN B 1 61 ? 56.637 -9.194 -21.919 1.00 14.11 61 GLN B CA 1
ATOM 10451 C C . GLN B 1 61 ? 57.144 -7.959 -21.189 1.00 15.06 61 GLN B C 1
ATOM 10452 O O . GLN B 1 61 ? 58.343 -7.854 -20.896 1.00 15.84 61 GLN B O 1
ATOM 10466 N N . TRP B 1 62 ? 56.251 -7.007 -20.896 1.00 16.37 62 TRP B N 1
ATOM 10467 C CA . TRP B 1 62 ? 56.683 -5.821 -20.163 1.00 16.08 62 TRP B CA 1
ATOM 10468 C C . TRP B 1 62 ? 57.140 -6.187 -18.755 1.00 16.34 62 TRP B C 1
ATOM 10469 O O . TRP B 1 62 ? 58.127 -5.632 -18.257 1.00 17.74 62 TRP B O 1
ATOM 10490 N N . ALA B 1 63 ? 56.460 -7.146 -18.115 1.00 14.44 63 ALA B N 1
ATOM 10491 C CA . ALA B 1 63 ? 56.883 -7.596 -16.790 1.00 18.04 63 ALA B CA 1
ATOM 10492 C C . ALA B 1 63 ? 58.267 -8.222 -16.848 1.00 16.86 63 ALA B C 1
ATOM 10493 O O . ALA B 1 63 ? 59.117 -7.967 -15.982 1.00 16.20 63 ALA B O 1
ATOM 10500 N N . ALA B 1 64 ? 58.513 -9.036 -17.879 1.00 17.98 64 ALA B N 1
ATOM 10501 C CA . ALA B 1 64 ? 59.835 -9.623 -18.065 1.00 15.64 64 ALA B CA 1
ATOM 10502 C C . ALA B 1 64 ? 60.894 -8.541 -18.236 1.00 15.90 64 ALA B C 1
ATOM 10503 O O . ALA B 1 64 ? 62.003 -8.662 -17.700 1.00 18.11 64 ALA B O 1
ATOM 10510 N N . MET B 1 65 ? 60.567 -7.461 -18.952 1.00 15.01 65 MET B N 1
ATOM 10511 C CA A MET B 1 65 ? 61.524 -6.369 -19.118 0.63 15.35 65 MET B CA 1
ATOM 10512 C CA B MET B 1 65 ? 61.533 -6.381 -19.114 0.37 15.41 65 MET B CA 1
ATOM 10513 C C . MET B 1 65 ? 61.875 -5.738 -17.778 1.00 16.94 65 MET B C 1
ATOM 10514 O O . MET B 1 65 ? 63.046 -5.458 -17.501 1.00 17.65 65 MET B O 1
ATOM 10541 N N . ILE B 1 66 ? 60.870 -5.506 -16.934 1.00 16.09 66 ILE B N 1
ATOM 10542 C CA . ILE B 1 66 ? 61.090 -4.828 -15.661 1.00 16.96 66 ILE B CA 1
ATOM 10543 C C . ILE B 1 66 ? 62.034 -5.611 -14.761 1.00 17.58 66 ILE B C 1
ATOM 10544 O O . ILE B 1 66 ? 62.811 -5.011 -14.009 1.00 16.94 66 ILE B O 1
ATOM 10560 N N . THR B 1 67 ? 62.012 -6.944 -14.825 1.00 18.16 67 THR B N 1
ATOM 10561 C CA . THR B 1 67 ? 62.899 -7.749 -13.993 1.00 17.66 67 THR B CA 1
ATOM 10562 C C . THR B 1 67 ? 64.126 -8.223 -14.760 1.00 18.56 67 THR B C 1
ATOM 10563 O O . THR B 1 67 ? 64.885 -9.056 -14.255 1.00 19.30 67 THR B O 1
ATOM 10574 N N . GLY B 1 68 ? 64.347 -7.687 -15.958 1.00 18.26 68 GLY B N 1
ATOM 10575 C CA . GLY B 1 68 ? 65.490 -8.102 -16.747 1.00 19.90 68 GLY B CA 1
ATOM 10576 C C . GLY B 1 68 ? 66.810 -7.787 -16.067 1.00 22.53 68 GLY B C 1
ATOM 10577 O O . GLY B 1 68 ? 66.961 -6.784 -15.363 1.00 22.35 68 GLY B O 1
ATOM 10581 N N . ASP B 1 69 ? 67.786 -8.661 -16.317 1.00 18.10 69 ASP B N 1
ATOM 10582 C CA . ASP B 1 69 ? 69.115 -8.609 -15.714 1.00 19.41 69 ASP B CA 1
ATOM 10583 C C . ASP B 1 69 ? 70.065 -7.896 -16.669 1.00 19.38 69 ASP B C 1
ATOM 10584 O O . ASP B 1 69 ? 70.382 -8.419 -17.741 1.00 19.00 69 ASP B O 1
ATOM 10593 N N . GLU B 1 70 ? 70.540 -6.716 -16.275 1.00 18.03 70 GLU B N 1
ATOM 10594 C CA . GLU B 1 70 ? 71.377 -5.905 -17.151 1.00 19.47 70 GLU B CA 1
ATOM 10595 C C . GLU B 1 70 ? 72.866 -6.211 -17.027 1.00 21.98 70 GLU B C 1
ATOM 10596 O O . GLU B 1 70 ? 73.686 -5.454 -17.565 1.00 20.67 70 GLU B O 1
ATOM 10608 N N . ALA B 1 71 ? 73.230 -7.297 -16.349 1.00 20.97 71 ALA B N 1
ATOM 10609 C CA . ALA B 1 71 ? 74.630 -7.664 -16.203 1.00 21.97 71 ALA B CA 1
ATOM 10610 C C . ALA B 1 71 ? 75.323 -7.720 -17.557 1.00 20.57 71 ALA B C 1
ATOM 10611 O O . ALA B 1 71 ? 74.788 -8.250 -18.534 1.00 20.68 71 ALA B O 1
ATOM 10618 N N . TYR B 1 72 ? 76.534 -7.167 -17.597 1.00 19.85 72 TYR B N 1
ATOM 10619 C CA . TYR B 1 72 ? 77.324 -7.181 -18.820 1.00 20.74 72 TYR B CA 1
ATOM 10620 C C . TYR B 1 72 ? 77.721 -8.600 -19.193 1.00 26.19 72 TYR B C 1
ATOM 10621 O O . TYR B 1 72 ? 77.744 -8.955 -20.376 1.00 25.15 72 TYR B O 1
ATOM 10639 N N . ALA B 1 73 ? 78.040 -9.424 -18.199 1.00 22.64 73 ALA B N 1
ATOM 10640 C CA . ALA B 1 73 ? 78.416 -10.809 -18.426 1.00 22.58 73 ALA B CA 1
ATOM 10641 C C . ALA B 1 73 ? 77.539 -11.722 -17.588 1.00 25.91 73 ALA B C 1
ATOM 10642 O O . ALA B 1 73 ? 77.408 -11.523 -16.376 1.00 24.86 73 ALA B O 1
ATOM 10649 N N . GLY B 1 74 ? 76.937 -12.716 -18.236 1.00 22.79 74 GLY B N 1
ATOM 10650 C CA . GLY B 1 74 ? 76.226 -13.757 -17.521 1.00 24.69 74 GLY B CA 1
ATOM 10651 C C . GLY B 1 74 ? 74.813 -13.417 -17.115 1.00 20.87 74 GLY B C 1
ATOM 10652 O O . GLY B 1 74 ? 74.322 -13.942 -16.111 1.00 22.38 74 GLY B O 1
ATOM 10656 N N . SER B 1 75 ? 74.132 -12.564 -17.874 1.00 20.67 75 SER B N 1
ATOM 10657 C CA . SER B 1 75 ? 72.762 -12.197 -17.548 1.00 18.39 75 SER B CA 1
ATOM 10658 C C . SER B 1 75 ? 71.874 -13.428 -17.407 1.00 19.13 75 SER B C 1
ATOM 10659 O O . SER B 1 75 ? 71.937 -14.360 -18.215 1.00 19.64 75 SER B O 1
ATOM 10667 N N . ARG B 1 76 ? 71.022 -13.409 -16.379 1.00 19.71 76 ARG B N 1
ATOM 10668 C CA A ARG B 1 76 ? 70.028 -14.464 -16.207 0.45 19.66 76 ARG B CA 1
ATOM 10669 C CA B ARG B 1 76 ? 70.041 -14.475 -16.209 0.55 19.60 76 ARG B CA 1
ATOM 10670 C C . ARG B 1 76 ? 69.271 -14.730 -17.499 1.00 18.25 76 ARG B C 1
ATOM 10671 O O . ARG B 1 76 ? 68.965 -15.880 -17.833 1.00 20.21 76 ARG B O 1
ATOM 10712 N N . ASN B 1 77 ? 68.949 -13.666 -18.235 1.00 18.42 77 ASN B N 1
ATOM 10713 C CA . ASN B 1 77 ? 68.091 -13.804 -19.405 1.00 17.81 77 ASN B CA 1
ATOM 10714 C C . ASN B 1 77 ? 68.816 -14.430 -20.582 1.00 19.76 77 ASN B C 1
ATOM 10715 O O . ASN B 1 77 ? 68.168 -15.028 -21.447 1.00 20.86 77 ASN B O 1
ATOM 10726 N N . TYR B 1 78 ? 70.145 -14.306 -20.645 1.00 19.35 78 TYR B N 1
ATOM 10727 C CA . TYR B 1 78 ? 70.901 -15.039 -21.656 1.00 17.85 78 TYR B CA 1
ATOM 10728 C C . TYR B 1 78 ? 70.698 -16.545 -21.501 1.00 19.74 78 TYR B C 1
ATOM 10729 O O . TYR B 1 78 ? 70.448 -17.254 -22.483 1.00 19.76 78 TYR B O 1
ATOM 10747 N N . TYR B 1 79 ? 70.808 -17.057 -20.272 1.00 18.38 79 TYR B N 1
ATOM 10748 C CA . TYR B 1 79 ? 70.640 -18.494 -20.075 1.00 19.36 79 TYR B CA 1
ATOM 10749 C C . TYR B 1 79 ? 69.210 -18.922 -20.374 1.00 19.55 79 TYR B C 1
ATOM 10750 O O . TYR B 1 79 ? 68.987 -19.990 -20.955 1.00 21.17 79 TYR B O 1
ATOM 10768 N N . ASP B 1 80 ? 68.226 -18.098 -20.000 1.00 19.95 80 ASP B N 1
ATOM 10769 C CA . ASP B 1 80 ? 66.844 -18.389 -20.372 1.00 17.88 80 ASP B CA 1
ATOM 10770 C C . ASP B 1 80 ? 66.688 -18.468 -21.886 1.00 19.13 80 ASP B C 1
ATOM 10771 O O . ASP B 1 80 ? 65.968 -19.327 -22.409 1.00 20.30 80 ASP B O 1
ATOM 10780 N N . LEU B 1 81 ? 67.326 -17.546 -22.605 1.00 17.85 81 LEU B N 1
ATOM 10781 C CA . LEU B 1 81 ? 67.227 -17.542 -24.060 1.00 18.88 81 LEU B CA 1
ATOM 10782 C C . LEU B 1 81 ? 67.892 -18.779 -24.656 1.00 19.23 81 LEU B C 1
ATOM 10783 O O . LEU B 1 81 ? 67.379 -19.377 -25.612 1.00 19.80 81 LEU B O 1
ATOM 10799 N N . LYS B 1 82 ? 69.030 -19.187 -24.097 1.00 19.34 82 LYS B N 1
ATOM 10800 C CA . LYS B 1 82 ? 69.684 -20.406 -24.560 1.00 19.54 82 LYS B CA 1
ATOM 10801 C C . LYS B 1 82 ? 68.780 -21.618 -24.368 1.00 22.62 82 LYS B C 1
ATOM 10802 O O . LYS B 1 82 ? 68.655 -22.458 -25.268 1.00 21.14 82 LYS B O 1
ATOM 10821 N N . ASP B 1 83 ? 68.134 -21.720 -23.201 1.00 23.90 83 ASP B N 1
ATOM 10822 C CA . ASP B 1 83 ? 67.213 -22.824 -22.946 1.00 22.54 83 ASP B CA 1
ATOM 10823 C C . ASP B 1 83 ? 66.022 -22.780 -23.899 1.00 21.60 83 ASP B C 1
ATOM 10824 O O . ASP B 1 83 ? 65.519 -23.827 -24.327 1.00 23.47 83 ASP B O 1
ATOM 10833 N N . LYS B 1 84 ? 65.547 -21.575 -24.230 1.00 21.14 84 LYS B N 1
ATOM 10834 C CA . LYS B 1 84 ? 64.403 -21.453 -25.129 1.00 19.50 84 LYS B CA 1
ATOM 10835 C C . LYS B 1 84 ? 64.757 -21.910 -26.539 1.00 23.76 84 LYS B C 1
ATOM 10836 O O . LYS B 1 84 ? 63.940 -22.550 -27.214 1.00 21.59 84 LYS B O 1
ATOM 10855 N N . ALA B 1 85 ? 65.957 -21.567 -27.012 1.00 20.50 85 ALA B N 1
ATOM 10856 C CA . ALA B 1 85 ? 66.388 -22.026 -28.328 1.00 19.74 85 ALA B CA 1
ATOM 10857 C C . ALA B 1 85 ? 66.530 -23.540 -28.364 1.00 23.58 85 ALA B C 1
ATOM 10858 O O . ALA B 1 85 ? 66.220 -24.175 -29.376 1.00 22.50 85 ALA B O 1
ATOM 10865 N N . LYS B 1 86 ? 67.023 -24.136 -27.280 1.00 21.71 86 LYS B N 1
ATOM 10866 C CA . LYS B 1 86 ? 67.082 -25.590 -27.209 1.00 20.85 86 LYS B CA 1
ATOM 10867 C C . LYS B 1 86 ? 65.686 -26.197 -27.262 1.00 23.41 86 LYS B C 1
ATOM 10868 O O . LYS B 1 86 ? 65.457 -27.192 -27.962 1.00 23.87 86 LYS B O 1
ATOM 10887 N N . GLU B 1 87 ? 64.737 -25.604 -26.534 1.00 22.57 87 GLU B N 1
ATOM 10888 C CA . GLU B 1 87 ? 63.369 -26.114 -26.528 1.00 23.70 87 GLU B CA 1
ATOM 10889 C C . GLU B 1 87 ? 62.743 -26.040 -27.915 1.00 22.48 87 GLU B C 1
ATOM 10890 O O . GLU B 1 87 ? 62.171 -27.021 -28.407 1.00 24.31 87 GLU B O 1
ATOM 10902 N N . LEU B 1 88 ? 62.811 -24.869 -28.549 1.00 22.48 88 LEU B N 1
ATOM 10903 C CA . LEU B 1 88 ? 62.059 -24.662 -29.781 1.00 22.42 88 LEU B CA 1
ATOM 10904 C C . LEU B 1 88 ? 62.728 -25.320 -30.980 1.00 23.21 88 LEU B C 1
ATOM 10905 O O . LEU B 1 88 ? 62.046 -25.905 -31.828 1.00 22.57 88 LEU B O 1
ATOM 10921 N N . PHE B 1 89 ? 64.053 -25.208 -31.084 1.00 22.84 89 PHE B N 1
ATOM 10922 C CA . PHE B 1 89 ? 64.767 -25.598 -32.290 1.00 23.93 89 PHE B CA 1
ATOM 10923 C C . PHE B 1 89 ? 65.629 -26.838 -32.123 1.00 24.49 89 PHE B C 1
ATOM 10924 O O . PHE B 1 89 ? 66.039 -27.428 -33.127 1.00 22.69 89 PHE B O 1
ATOM 10941 N N . ASN B 1 90 ? 65.888 -27.249 -30.886 1.00 22.88 90 ASN B N 1
ATOM 10942 C CA . ASN B 1 90 ? 66.836 -28.306 -30.571 1.00 23.73 90 ASN B CA 1
ATOM 10943 C C . ASN B 1 90 ? 68.269 -27.902 -30.905 1.00 26.28 90 ASN B C 1
ATOM 10944 O O . ASN B 1 90 ? 69.119 -28.762 -31.139 1.00 27.82 90 ASN B O 1
ATOM 10955 N N . TYR B 1 91 ? 68.561 -26.603 -30.914 1.00 24.12 91 TYR B N 1
ATOM 10956 C CA . TYR B 1 91 ? 69.905 -26.118 -31.202 1.00 23.72 91 TYR B CA 1
ATOM 10957 C C . TYR B 1 91 ? 70.635 -25.828 -29.893 1.00 22.09 91 TYR B C 1
ATOM 10958 O O . TYR B 1 91 ? 70.039 -25.327 -28.934 1.00 24.05 91 TYR B O 1
ATOM 10976 N N . ASP B 1 92 ? 71.932 -26.142 -29.859 1.00 22.45 92 ASP B N 1
ATOM 10977 C CA . ASP B 1 92 ? 72.691 -26.145 -28.614 1.00 22.45 92 ASP B CA 1
ATOM 10978 C C . ASP B 1 92 ? 73.470 -24.862 -28.330 1.00 26.35 92 ASP B C 1
ATOM 10979 O O . ASP B 1 92 ? 73.964 -24.705 -27.207 1.00 24.61 92 ASP B O 1
ATOM 10988 N N . TYR B 1 93 ? 73.584 -23.943 -29.288 1.00 25.07 93 TYR B N 1
ATOM 10989 C CA . TYR B 1 93 ? 74.396 -22.743 -29.127 1.00 21.36 93 TYR B CA 1
ATOM 10990 C C . TYR B 1 93 ? 73.616 -21.514 -29.562 1.00 22.09 93 TYR B C 1
ATOM 10991 O O . TYR B 1 93 ? 72.946 -21.542 -30.598 1.00 22.47 93 TYR B O 1
ATOM 11009 N N . ILE B 1 94 ? 73.722 -20.427 -28.791 1.00 21.94 94 ILE B N 1
ATOM 11010 C CA . ILE B 1 94 ? 73.102 -19.168 -29.180 1.00 20.27 94 ILE B CA 1
ATOM 11011 C C . ILE B 1 94 ? 74.095 -18.023 -29.053 1.00 18.82 94 ILE B C 1
ATOM 11012 O O . ILE B 1 94 ? 75.014 -18.051 -28.228 1.00 20.72 94 ILE B O 1
ATOM 11028 N N . ILE B 1 95 ? 73.890 -17.009 -29.884 1.00 20.59 95 ILE B N 1
ATOM 11029 C CA . ILE B 1 95 ? 74.533 -15.708 -29.745 1.00 19.97 95 ILE B CA 1
ATOM 11030 C C . ILE B 1 95 ? 73.435 -14.671 -29.952 1.00 20.45 95 ILE B C 1
ATOM 11031 O O . ILE B 1 95 ? 72.889 -14.575 -31.062 1.00 19.15 95 ILE B O 1
ATOM 11047 N N . PRO B 1 96 ? 73.058 -13.897 -28.937 1.00 19.03 96 PRO B N 1
ATOM 11048 C CA . PRO B 1 96 ? 72.105 -12.810 -29.178 1.00 18.28 96 PRO B CA 1
ATOM 11049 C C . PRO B 1 96 ? 72.718 -11.784 -30.118 1.00 19.13 96 PRO B C 1
ATOM 11050 O O . PRO B 1 96 ? 73.938 -11.649 -30.215 1.00 20.17 96 PRO B O 1
ATOM 11061 N N . ALA B 1 97 ? 71.852 -11.076 -30.838 1.00 19.08 97 ALA B N 1
ATOM 11062 C CA . ALA B 1 97 ? 72.271 -9.973 -31.692 1.00 19.57 97 ALA B CA 1
ATOM 11063 C C . ALA B 1 97 ? 71.240 -8.864 -31.579 1.00 19.16 97 ALA B C 1
ATOM 11064 O O . ALA B 1 97 ? 70.101 -9.097 -31.171 1.00 19.56 97 ALA B O 1
ATOM 11071 N N . HIS B 1 98 ? 71.634 -7.640 -31.940 1.00 17.04 98 HIS B N 1
ATOM 11072 C CA . HIS B 1 98 ? 70.726 -6.532 -31.660 1.00 16.04 98 HIS B CA 1
ATOM 11073 C C . HIS B 1 98 ? 69.525 -6.561 -32.596 1.00 17.03 98 HIS B C 1
ATOM 11074 O O . HIS B 1 98 ? 68.435 -6.138 -32.196 1.00 17.08 98 HIS B O 1
ATOM 11089 N N . GLN B 1 99 ? 69.688 -7.073 -33.818 1.00 16.45 99 GLN B N 1
ATOM 11090 C CA . GLN B 1 99 ? 68.544 -7.384 -34.680 1.00 16.12 99 GLN B CA 1
ATOM 11091 C C . GLN B 1 99 ? 69.011 -8.318 -35.798 1.00 17.50 99 GLN B C 1
ATOM 11092 O O . GLN B 1 99 ? 70.126 -8.849 -35.763 1.00 16.89 99 GLN B O 1
ATOM 11106 N N . GLY B 1 100 ? 68.140 -8.548 -36.783 1.00 16.29 100 GLY B N 1
ATOM 11107 C CA . GLY B 1 100 ? 68.398 -9.609 -37.749 1.00 17.66 100 GLY B CA 1
ATOM 11108 C C . GLY B 1 100 ? 69.639 -9.382 -38.592 1.00 18.30 100 GLY B C 1
ATOM 11109 O O . GLY B 1 100 ? 70.399 -10.317 -38.864 1.00 18.79 100 GLY B O 1
ATOM 11113 N N . ARG B 1 101 ? 69.850 -8.147 -39.049 1.00 18.06 101 ARG B N 1
ATOM 11114 C CA . ARG B 1 101 ? 71.035 -7.883 -39.858 1.00 18.58 101 ARG B CA 1
ATOM 11115 C C . ARG B 1 101 ? 72.306 -7.885 -39.016 1.00 19.27 101 ARG B C 1
ATOM 11116 O O . ARG B 1 101 ? 73.395 -8.075 -39.562 1.00 20.33 101 ARG B O 1
ATOM 11137 N N . GLY B 1 102 ? 72.189 -7.692 -37.701 1.00 18.10 102 GLY B N 1
ATOM 11138 C CA . GLY B 1 102 ? 73.326 -7.941 -36.832 1.00 16.74 102 GLY B CA 1
ATOM 11139 C C . GLY B 1 102 ? 73.677 -9.416 -36.776 1.00 18.25 102 GLY B C 1
ATOM 11140 O O . GLY B 1 102 ? 74.852 -9.786 -36.814 1.00 17.87 102 GLY B O 1
ATOM 11144 N N . ALA B 1 103 ? 72.660 -10.279 -36.696 1.00 17.70 103 ALA B N 1
ATOM 11145 C CA . ALA B 1 103 ? 72.902 -11.718 -36.737 1.00 18.27 103 ALA B CA 1
ATOM 11146 C C . ALA B 1 103 ? 73.563 -12.128 -38.048 1.00 17.87 103 ALA B C 1
ATOM 11147 O O . ALA B 1 103 ? 74.443 -12.995 -38.070 1.00 20.45 103 ALA B O 1
ATOM 11154 N N . GLU B 1 104 ? 73.150 -11.511 -39.153 1.00 19.18 104 GLU B N 1
ATOM 11155 C CA . GLU B 1 104 ? 73.758 -11.815 -40.443 1.00 22.09 104 GLU B CA 1
ATOM 11156 C C . GLU B 1 104 ? 75.213 -11.373 -40.483 1.00 20.85 104 GLU B C 1
ATOM 11157 O O . GLU B 1 104 ? 76.077 -12.091 -41.004 1.00 22.58 104 GLU B O 1
ATOM 11169 N N . ASN B 1 105 ? 75.501 -10.190 -39.941 1.00 20.10 105 ASN B N 1
ATOM 11170 C CA . ASN B 1 105 ? 76.877 -9.720 -39.905 1.00 21.83 105 ASN B CA 1
ATOM 11171 C C . ASN B 1 105 ? 77.744 -10.611 -39.025 1.00 23.02 105 ASN B C 1
ATOM 11172 O O . ASN B 1 105 ? 78.941 -10.754 -39.284 1.00 24.67 105 ASN B O 1
ATOM 11183 N N . ILE B 1 106 ? 77.170 -11.213 -37.982 1.00 21.65 106 ILE B N 1
ATOM 11184 C CA . ILE B 1 106 ? 77.937 -12.152 -37.166 1.00 24.10 106 ILE B CA 1
ATOM 11185 C C . ILE B 1 106 ? 78.270 -13.410 -37.964 1.00 23.82 106 ILE B C 1
ATOM 11186 O O . ILE B 1 106 ? 79.422 -13.858 -37.998 1.00 26.10 106 ILE B O 1
ATOM 11202 N N . LEU B 1 107 ? 77.266 -14.008 -38.607 1.00 24.11 107 LEU B N 1
ATOM 11203 C CA . LEU B 1 107 ? 77.424 -15.368 -39.108 1.00 25.25 107 LEU B CA 1
ATOM 11204 C C . LEU B 1 107 ? 77.953 -15.442 -40.538 1.00 23.04 107 LEU B C 1
ATOM 11205 O O . LEU B 1 107 ? 78.793 -16.299 -40.829 1.00 25.00 107 LEU B O 1
ATOM 11221 N N . PHE B 1 108 ? 77.488 -14.587 -41.449 1.00 24.50 108 PHE B N 1
ATOM 11222 C CA . PHE B 1 108 ? 77.824 -14.792 -42.853 1.00 23.71 108 PHE B CA 1
ATOM 11223 C C . PHE B 1 108 ? 79.315 -14.628 -43.155 1.00 26.98 108 PHE B C 1
ATOM 11224 O O . PHE B 1 108 ? 79.861 -15.416 -43.922 1.00 28.12 108 PHE B O 1
ATOM 11241 N N . PRO B 1 109 ? 80.005 -13.621 -42.604 1.00 27.10 109 PRO B N 1
ATOM 11242 C CA . PRO B 1 109 ? 81.459 -13.569 -42.839 1.00 31.80 109 PRO B CA 1
ATOM 11243 C C . PRO B 1 109 ? 82.157 -14.788 -42.286 1.00 27.64 109 PRO B C 1
ATOM 11244 O O . PRO B 1 109 ? 83.127 -15.275 -42.877 1.00 29.50 109 PRO B O 1
ATOM 11255 N N . VAL B 1 110 ? 81.668 -15.307 -41.162 1.00 27.58 110 VAL B N 1
ATOM 11256 C CA . VAL B 1 110 ? 82.284 -16.478 -40.558 1.00 26.58 110 VAL B CA 1
ATOM 11257 C C . VAL B 1 110 ? 82.124 -17.686 -41.464 1.00 29.47 110 VAL B C 1
ATOM 11258 O O . VAL B 1 110 ? 83.054 -18.486 -41.619 1.00 28.93 110 VAL B O 1
ATOM 11270 N N . LEU B 1 111 ? 80.940 -17.842 -42.071 1.00 30.16 111 LEU B N 1
ATOM 11271 C CA . LEU B 1 111 ? 80.713 -18.956 -42.988 1.00 26.32 111 LEU B CA 1
ATOM 11272 C C . LEU B 1 111 ? 81.604 -18.844 -44.224 1.00 25.81 111 LEU B C 1
ATOM 11273 O O . LEU B 1 111 ? 82.130 -19.853 -44.708 1.00 29.71 111 LEU B O 1
ATOM 11289 N N . LEU B 1 112 ? 81.797 -17.628 -44.745 1.00 31.06 112 LEU B N 1
ATOM 11290 C CA . LEU B 1 112 ? 82.681 -17.457 -45.896 1.00 27.88 112 LEU B CA 1
ATOM 11291 C C . LEU B 1 112 ? 84.120 -17.818 -45.546 1.00 35.11 112 LEU B C 1
ATOM 11292 O O . LEU B 1 112 ? 84.766 -18.596 -46.257 1.00 34.08 112 LEU B O 1
ATOM 11308 N N . LYS B 1 113 ? 84.660 -17.226 -44.477 1.00 32.12 113 LYS B N 1
ATOM 11309 C CA . LYS B 1 113 ? 86.043 -17.523 -44.121 1.00 32.01 113 LYS B CA 1
ATOM 11310 C C . LYS B 1 113 ? 86.218 -19.002 -43.810 1.00 31.38 113 LYS B C 1
ATOM 11311 O O . LYS B 1 113 ? 87.268 -19.580 -44.108 1.00 34.68 113 LYS B O 1
ATOM 11330 N N . TYR B 1 114 ? 85.197 -19.625 -43.218 1.00 30.51 114 TYR B N 1
ATOM 11331 C CA . TYR B 1 114 ? 85.266 -21.043 -42.880 1.00 30.54 114 TYR B CA 1
ATOM 11332 C C . TYR B 1 114 ? 85.429 -21.891 -44.128 1.00 39.19 114 TYR B C 1
ATOM 11333 O O . TYR B 1 114 ? 86.166 -22.885 -44.120 1.00 41.61 114 TYR B O 1
ATOM 11351 N N . LYS B 1 115 ? 84.767 -21.508 -45.219 1.00 36.04 115 LYS B N 1
ATOM 11352 C CA . LYS B 1 115 ? 84.884 -22.281 -46.450 1.00 38.32 115 LYS B CA 1
ATOM 11353 C C . LYS B 1 115 ? 86.127 -21.884 -47.245 1.00 44.74 115 LYS B C 1
ATOM 11354 O O . LYS B 1 115 ? 86.753 -22.738 -47.884 1.00 41.70 115 LYS B O 1
ATOM 11373 N N . GLN B 1 116 ? 86.497 -20.599 -47.220 1.00 34.20 116 GLN B N 1
ATOM 11374 C CA . GLN B 1 116 ? 87.748 -20.169 -47.838 1.00 41.57 116 GLN B CA 1
ATOM 11375 C C . GLN B 1 116 ? 88.944 -20.900 -47.247 1.00 44.81 116 GLN B C 1
ATOM 11376 O O . GLN B 1 116 ? 89.936 -21.154 -47.945 1.00 42.57 116 GLN B O 1
ATOM 11390 N N . LYS B 1 117 ? 88.880 -21.224 -45.958 1.00 41.36 117 LYS B N 1
ATOM 11391 C CA . LYS B 1 117 ? 90.030 -21.808 -45.292 1.00 52.78 117 LYS B CA 1
ATOM 11392 C C . LYS B 1 117 ? 90.359 -23.194 -45.824 1.00 57.02 117 LYS B C 1
ATOM 11393 O O . LYS B 1 117 ? 91.512 -23.629 -45.716 1.00 55.85 117 LYS B O 1
ATOM 11412 N N . GLU B 1 118 ? 89.381 -23.893 -46.386 1.00 58.19 118 GLU B N 1
ATOM 11413 C CA . GLU B 1 118 ? 89.583 -25.229 -46.925 1.00 60.75 118 GLU B CA 1
ATOM 11414 C C . GLU B 1 118 ? 90.063 -25.211 -48.371 1.00 65.44 118 GLU B C 1
ATOM 11415 O O . GLU B 1 118 ? 90.088 -26.263 -49.018 1.00 63.12 118 GLU B O 1
ATOM 11426 N N . GLY B 1 119 ? 90.459 -24.049 -48.884 1.00 61.42 119 GLY B N 1
ATOM 11427 C CA . GLY B 1 119 ? 90.804 -23.938 -50.284 1.00 57.73 119 GLY B CA 1
ATOM 11428 C C . GLY B 1 119 ? 89.613 -23.834 -51.204 1.00 54.54 119 GLY B C 1
ATOM 11429 O O . GLY B 1 119 ? 89.749 -24.068 -52.407 1.00 54.93 119 GLY B O 1
ATOM 11432 N N . LYS B 1 120 ? 88.447 -23.487 -50.674 1.00 53.45 120 LYS B N 1
ATOM 11433 C CA . LYS B 1 120 ? 87.211 -23.421 -51.437 1.00 41.71 120 LYS B CA 1
ATOM 11434 C C . LYS B 1 120 ? 86.722 -21.975 -51.482 1.00 47.15 120 LYS B C 1
ATOM 11435 O O . LYS B 1 120 ? 87.446 -21.042 -51.122 1.00 42.52 120 LYS B O 1
ATOM 11454 N N . ALA B 1 121 ? 85.479 -21.795 -51.929 1.00 40.65 121 ALA B N 1
ATOM 11455 C CA . ALA B 1 121 ? 84.866 -20.471 -52.014 1.00 34.14 121 ALA B CA 1
ATOM 11456 C C . ALA B 1 121 ? 85.747 -19.515 -52.813 1.00 40.05 121 ALA B C 1
ATOM 11457 O O . ALA B 1 121 ? 85.875 -18.332 -52.486 1.00 43.80 121 ALA B O 1
ATOM 11464 N N . LYS B 1 122 ? 86.369 -20.045 -53.872 1.00 39.06 122 LYS B N 1
ATOM 11465 C CA . LYS B 1 122 ? 87.191 -19.218 -54.749 1.00 38.35 122 LYS B CA 1
ATOM 11466 C C . LYS B 1 122 ? 86.357 -18.137 -55.422 1.00 45.46 122 LYS B C 1
ATOM 11467 O O . LYS B 1 122 ? 86.780 -16.979 -55.516 1.00 47.63 122 LYS B O 1
ATOM 11486 N N . ASN B 1 123 ? 85.179 -18.511 -55.922 1.00 41.83 123 ASN B N 1
ATOM 11487 C CA . ASN B 1 123 ? 84.208 -17.598 -56.521 1.00 37.63 123 ASN B CA 1
ATOM 11488 C C . ASN B 1 123 ? 82.911 -17.824 -55.754 1.00 39.30 123 ASN B C 1
ATOM 11489 O O . ASN B 1 123 ? 82.012 -18.544 -56.217 1.00 37.94 123 ASN B O 1
ATOM 11500 N N . PRO B 1 124 ? 82.787 -17.235 -54.569 1.00 36.08 124 PRO B N 1
ATOM 11501 C CA . PRO B 1 124 ? 81.747 -17.665 -53.629 1.00 38.20 124 PRO B CA 1
ATOM 11502 C C . PRO B 1 124 ? 80.374 -17.089 -53.923 1.00 32.50 124 PRO B C 1
ATOM 11503 O O . PRO B 1 124 ? 80.221 -15.958 -54.388 1.00 33.75 124 PRO B O 1
ATOM 11514 N N . VAL B 1 125 ? 79.356 -17.899 -53.626 1.00 30.36 125 VAL B N 1
ATOM 11515 C CA . VAL B 1 125 ? 77.967 -17.484 -53.758 1.00 33.21 125 VAL B CA 1
ATOM 11516 C C . VAL B 1 125 ? 77.159 -17.994 -52.572 1.00 30.69 125 VAL B C 1
ATOM 11517 O O . VAL B 1 125 ? 77.542 -18.945 -51.887 1.00 32.14 125 VAL B O 1
ATOM 11530 N N . PHE B 1 126 ? 76.034 -17.325 -52.330 1.00 30.53 126 PHE B N 1
ATOM 11531 C CA . PHE B 1 126 ? 74.982 -17.794 -51.438 1.00 29.30 126 PHE B CA 1
ATOM 11532 C C . PHE B 1 126 ? 73.734 -18.052 -52.278 1.00 29.64 126 PHE B C 1
ATOM 11533 O O . PHE B 1 126 ? 73.462 -17.309 -53.227 1.00 30.90 126 PHE B O 1
ATOM 11550 N N . ILE B 1 127 ? 72.965 -19.084 -51.929 1.00 27.17 127 ILE B N 1
ATOM 11551 C CA . ILE B 1 127 ? 71.729 -19.420 -52.632 1.00 26.20 127 ILE B CA 1
ATOM 11552 C C . ILE B 1 127 ? 70.573 -19.423 -51.638 1.00 28.05 127 ILE B C 1
ATOM 11553 O O . ILE B 1 127 ? 70.672 -20.032 -50.568 1.00 29.88 127 ILE B O 1
ATOM 11569 N N . SER B 1 128 ? 69.467 -18.777 -52.010 1.00 28.52 128 SER B N 1
ATOM 11570 C CA . SER B 1 128 ? 68.272 -18.722 -51.178 1.00 27.46 128 SER B CA 1
ATOM 11571 C C . SER B 1 128 ? 67.039 -18.893 -52.051 1.00 26.42 128 SER B C 1
ATOM 11572 O O . SER B 1 128 ? 67.069 -18.613 -53.252 1.00 27.21 128 SER B O 1
ATOM 11580 N N . ASN B 1 129 ? 65.938 -19.342 -51.437 1.00 24.25 129 ASN B N 1
ATOM 11581 C CA . ASN B 1 129 ? 64.657 -19.190 -52.117 1.00 23.85 129 ASN B CA 1
ATOM 11582 C C . ASN B 1 129 ? 64.422 -17.718 -52.436 1.00 23.44 129 ASN B C 1
ATOM 11583 O O . ASN B 1 129 ? 64.018 -17.377 -53.552 1.00 26.71 129 ASN B O 1
ATOM 11594 N N . PHE B 1 130 ? 64.717 -16.828 -51.484 1.00 22.44 130 PHE B N 1
ATOM 11595 C CA . PHE B 1 130 ? 64.862 -15.406 -51.793 1.00 26.40 130 PHE B CA 1
ATOM 11596 C C . PHE B 1 130 ? 65.552 -14.698 -50.635 1.00 24.79 130 PHE B C 1
ATOM 11597 O O . PHE B 1 130 ? 65.016 -14.665 -49.521 1.00 24.57 130 PHE B O 1
ATOM 11614 N N . HIS B 1 131 ? 66.733 -14.133 -50.901 1.00 27.79 131 HIS B N 1
ATOM 11615 C CA . HIS B 1 131 ? 67.424 -13.322 -49.907 1.00 24.59 131 HIS B CA 1
ATOM 11616 C C . HIS B 1 131 ? 66.659 -12.023 -49.666 1.00 25.31 131 HIS B C 1
ATOM 11617 O O . HIS B 1 131 ? 66.338 -11.299 -50.615 1.00 25.47 131 HIS B O 1
ATOM 11631 N N . PHE B 1 132 ? 66.391 -11.711 -48.399 1.00 23.50 132 PHE B N 1
ATOM 11632 C CA . PHE B 1 132 ? 65.927 -10.378 -48.042 1.00 22.99 132 PHE B CA 1
ATOM 11633 C C . PHE B 1 132 ? 67.026 -9.358 -48.345 1.00 21.44 132 PHE B C 1
ATOM 11634 O O . PHE B 1 132 ? 68.199 -9.702 -48.494 1.00 23.89 132 PHE B O 1
ATOM 11651 N N . ASP B 1 133 ? 66.636 -8.079 -48.410 1.00 25.97 133 ASP B N 1
ATOM 11652 C CA . ASP B 1 133 ? 67.555 -7.031 -48.852 1.00 23.72 133 ASP B CA 1
ATOM 11653 C C . ASP B 1 133 ? 68.817 -6.972 -47.993 1.00 22.81 133 ASP B C 1
ATOM 11654 O O . ASP B 1 133 ? 69.934 -6.917 -48.524 1.00 26.01 133 ASP B O 1
ATOM 11663 N N . THR B 1 134 ? 68.664 -6.942 -46.660 1.00 23.10 134 THR B N 1
ATOM 11664 C CA . THR B 1 134 ? 69.844 -6.890 -45.795 1.00 23.81 134 THR B CA 1
ATOM 11665 C C . THR B 1 134 ? 70.683 -8.151 -45.950 1.00 24.81 134 THR B C 1
ATOM 11666 O O . THR B 1 134 ? 71.920 -8.101 -45.930 1.00 24.77 134 THR B O 1
ATOM 11677 N N . THR B 1 135 ? 70.015 -9.295 -46.085 1.00 22.62 135 THR B N 1
ATOM 11678 C CA . THR B 1 135 ? 70.708 -10.564 -46.245 1.00 24.90 135 THR B CA 1
ATOM 11679 C C . THR B 1 135 ? 71.585 -10.536 -47.485 1.00 25.76 135 THR B C 1
ATOM 11680 O O . THR B 1 135 ? 72.777 -10.859 -47.432 1.00 25.13 135 THR B O 1
ATOM 11691 N N . ALA B 1 136 ? 71.014 -10.117 -48.612 1.00 25.45 136 ALA B N 1
ATOM 11692 C CA . ALA B 1 136 ? 71.799 -10.027 -49.834 1.00 25.90 136 ALA B CA 1
ATOM 11693 C C . ALA B 1 136 ? 72.905 -8.986 -49.716 1.00 28.30 136 ALA B C 1
ATOM 11694 O O . ALA B 1 136 ? 73.989 -9.165 -50.284 1.00 27.56 136 ALA B O 1
ATOM 11701 N N . ALA B 1 137 ? 72.658 -7.897 -48.988 1.00 24.25 137 ALA B N 1
ATOM 11702 C CA . ALA B 1 137 ? 73.679 -6.866 -48.847 1.00 26.17 137 ALA B CA 1
ATOM 11703 C C . ALA B 1 137 ? 74.895 -7.409 -48.114 1.00 31.07 137 ALA B C 1
ATOM 11704 O O . ALA B 1 137 ? 76.037 -7.077 -48.453 1.00 29.78 137 ALA B O 1
ATOM 11711 N N . HIS B 1 138 ? 74.670 -8.251 -47.105 1.00 25.80 138 HIS B N 1
ATOM 11712 C CA . HIS B 1 138 ? 75.792 -8.853 -46.395 1.00 26.06 138 HIS B CA 1
ATOM 11713 C C . HIS B 1 138 ? 76.505 -9.873 -47.263 1.00 26.40 138 HIS B C 1
ATOM 11714 O O . HIS B 1 138 ? 77.737 -9.978 -47.221 1.00 28.67 138 HIS B O 1
ATOM 11728 N N . VAL B 1 139 ? 75.759 -10.630 -48.065 1.00 26.99 139 VAL B N 1
ATOM 11729 C CA . VAL B 1 139 ? 76.403 -11.527 -49.018 1.00 27.69 139 VAL B CA 1
ATOM 11730 C C . VAL B 1 139 ? 77.346 -10.735 -49.915 1.00 29.20 139 VAL B C 1
ATOM 11731 O O . VAL B 1 139 ? 78.517 -11.090 -50.086 1.00 30.41 139 VAL B O 1
ATOM 11744 N N . GLU B 1 140 ? 76.864 -9.615 -50.458 1.00 31.95 140 GLU B N 1
ATOM 11745 C CA . GLU B 1 140 ? 77.666 -8.858 -51.416 1.00 32.16 140 GLU B CA 1
ATOM 11746 C C . GLU B 1 140 ? 78.795 -8.089 -50.741 1.00 34.59 140 GLU B C 1
ATOM 11747 O O . GLU B 1 140 ? 79.877 -7.949 -51.323 1.00 36.66 140 GLU B O 1
ATOM 11759 N N . LEU B 1 141 ? 78.567 -7.588 -49.527 1.00 32.07 141 LEU B N 1
ATOM 11760 C CA . LEU B 1 141 ? 79.625 -6.905 -48.789 1.00 30.68 141 LEU B CA 1
ATOM 11761 C C . LEU B 1 141 ? 80.820 -7.817 -48.541 1.00 38.12 141 LEU B C 1
ATOM 11762 O O . LEU B 1 141 ? 81.954 -7.338 -48.408 1.00 39.14 141 LEU B O 1
ATOM 11778 N N . ASN B 1 142 ? 80.587 -9.126 -48.473 1.00 33.25 142 ASN B N 1
ATOM 11779 C CA . ASN B 1 142 ? 81.640 -10.105 -48.251 1.00 37.27 142 ASN B CA 1
ATOM 11780 C C . ASN B 1 142 ? 82.158 -10.703 -49.553 1.00 37.54 142 ASN B C 1
ATOM 11781 O O . ASN B 1 142 ? 82.830 -11.740 -49.532 1.00 41.09 142 ASN B O 1
ATOM 11792 N N . GLY B 1 143 ? 81.870 -10.061 -50.682 1.00 37.35 143 GLY B N 1
ATOM 11793 C CA . GLY B 1 143 ? 82.452 -10.467 -51.941 1.00 37.99 143 GLY B CA 1
ATOM 11794 C C . GLY B 1 143 ? 81.789 -11.647 -52.605 1.00 40.63 143 GLY B C 1
ATOM 11795 O O . GLY B 1 143 ? 82.409 -12.290 -53.457 1.00 41.27 143 GLY B O 1
ATOM 11799 N N . CYS B 1 144 ? 80.544 -11.952 -52.247 1.00 37.19 144 CYS B N 1
ATOM 11800 C CA . CYS B 1 144 ? 79.827 -13.096 -52.784 1.00 41.51 144 CYS B CA 1
ATOM 11801 C C . CYS B 1 144 ? 78.624 -12.636 -53.595 1.00 39.87 144 CYS B C 1
ATOM 11802 O O . CYS B 1 144 ? 78.156 -11.503 -53.464 1.00 37.80 144 CYS B O 1
ATOM 11810 N N . LYS B 1 145 ? 78.105 -13.532 -54.425 1.00 36.50 145 LYS B N 1
ATOM 11811 C CA . LYS B 1 145 ? 76.873 -13.267 -55.152 1.00 34.61 145 LYS B CA 1
ATOM 11812 C C . LYS B 1 145 ? 75.692 -13.890 -54.417 1.00 33.90 145 LYS B C 1
ATOM 11813 O O . LYS B 1 145 ? 75.785 -15.011 -53.908 1.00 34.20 145 LYS B O 1
ATOM 11832 N N . ALA B 1 146 ? 74.582 -13.149 -54.366 1.00 29.43 146 ALA B N 1
ATOM 11833 C CA . ALA B 1 146 ? 73.334 -13.613 -53.768 1.00 31.25 146 ALA B CA 1
ATOM 11834 C C . ALA B 1 146 ? 72.411 -14.099 -54.881 1.00 35.71 146 ALA B C 1
ATOM 11835 O O . ALA B 1 146 ? 71.908 -13.296 -55.674 1.00 42.91 146 ALA B O 1
ATOM 11842 N N . ILE B 1 147 ? 72.179 -15.407 -54.927 1.00 28.20 147 ILE B N 1
ATOM 11843 C CA . ILE B 1 147 ? 71.374 -16.046 -55.962 1.00 28.60 147 ILE B CA 1
ATOM 11844 C C . ILE B 1 147 ? 70.013 -16.382 -55.369 1.00 28.61 147 ILE B C 1
ATOM 11845 O O . ILE B 1 147 ? 69.931 -17.063 -54.340 1.00 28.98 147 ILE B O 1
ATOM 11861 N N . ASN B 1 148 ? 68.946 -15.921 -56.018 1.00 27.37 148 ASN B N 1
ATOM 11862 C CA . ASN B 1 148 ? 67.577 -16.173 -55.580 1.00 30.83 148 ASN B CA 1
ATOM 11863 C C . ASN B 1 148 ? 66.892 -17.121 -56.555 1.00 34.55 148 ASN B C 1
ATOM 11864 O O . ASN B 1 148 ? 66.910 -16.880 -57.767 1.00 34.09 148 ASN B O 1
ATOM 11875 N N . ILE B 1 149 ? 66.267 -18.177 -56.025 1.00 29.81 149 ILE B N 1
ATOM 11876 C CA . ILE B 1 149 ? 65.635 -19.185 -56.871 1.00 28.82 149 ILE B CA 1
ATOM 11877 C C . ILE B 1 149 ? 64.260 -19.598 -56.349 1.00 37.02 149 ILE B C 1
ATOM 11878 O O . ILE B 1 149 ? 63.991 -20.787 -56.143 1.00 33.67 149 ILE B O 1
ATOM 11894 N N . VAL B 1 150 ? 63.359 -18.631 -56.179 1.00 29.22 150 VAL B N 1
ATOM 11895 C CA . VAL B 1 150 ? 62.014 -18.960 -55.724 1.00 27.28 150 VAL B CA 1
ATOM 11896 C C . VAL B 1 150 ? 61.253 -19.703 -56.822 1.00 28.77 150 VAL B C 1
ATOM 11897 O O . VAL B 1 150 ? 61.522 -19.545 -58.022 1.00 30.15 150 VAL B O 1
ATOM 11910 N N . THR B 1 151 ? 60.281 -20.516 -56.398 1.00 29.04 151 THR B N 1
ATOM 11911 C CA . THR B 1 151 ? 59.421 -21.244 -57.324 1.00 30.60 151 THR B CA 1
ATOM 11912 C C . THR B 1 151 ? 58.755 -20.311 -58.331 1.00 31.70 151 THR B C 1
ATOM 11913 O O . THR B 1 151 ? 58.355 -19.192 -58.003 1.00 31.00 151 THR B O 1
ATOM 11924 N N . GLU B 1 152 ? 58.608 -20.793 -59.568 1.00 39.08 152 GLU B N 1
ATOM 11925 C CA . GLU B 1 152 ? 57.939 -19.994 -60.590 1.00 42.11 152 GLU B CA 1
ATOM 11926 C C . GLU B 1 152 ? 56.494 -19.679 -60.219 1.00 40.01 152 GLU B C 1
ATOM 11927 O O . GLU B 1 152 ? 55.924 -18.712 -60.741 1.00 40.98 152 GLU B O 1
ATOM 11939 N N . LYS B 1 153 ? 55.891 -20.463 -59.324 1.00 36.54 153 LYS B N 1
ATOM 11940 C CA . LYS B 1 153 ? 54.512 -20.201 -58.930 1.00 44.71 153 LYS B CA 1
ATOM 11941 C C . LYS B 1 153 ? 54.354 -18.839 -58.271 1.00 37.22 153 LYS B C 1
ATOM 11942 O O . LYS B 1 153 ? 53.270 -18.246 -58.329 1.00 35.39 153 LYS B O 1
ATOM 11961 N N . ALA B 1 154 ? 55.422 -18.325 -57.657 1.00 33.76 154 ALA B N 1
ATOM 11962 C CA . ALA B 1 154 ? 55.363 -17.025 -57.000 1.00 33.60 154 ALA B CA 1
ATOM 11963 C C . ALA B 1 154 ? 55.123 -15.873 -57.970 1.00 32.95 154 ALA B C 1
ATOM 11964 O O . ALA B 1 154 ? 54.708 -14.793 -57.536 1.00 35.94 154 ALA B O 1
ATOM 11971 N N . PHE B 1 155 ? 55.401 -16.057 -59.258 1.00 39.08 155 PHE B N 1
ATOM 11972 C CA . PHE B 1 155 ? 55.285 -14.972 -60.224 1.00 47.64 155 PHE B CA 1
ATOM 11973 C C . PHE B 1 155 ? 53.923 -14.912 -60.901 1.00 40.12 155 PHE B C 1
ATOM 11974 O O . PHE B 1 155 ? 53.676 -13.982 -61.676 1.00 45.71 155 PHE B O 1
ATOM 11991 N N . ASP B 1 156 ? 53.043 -15.871 -60.638 1.00 42.93 156 ASP B N 1
ATOM 11992 C CA . ASP B 1 156 ? 51.647 -15.802 -61.072 1.00 34.37 156 ASP B CA 1
ATOM 11993 C C . ASP B 1 156 ? 50.851 -15.349 -59.854 1.00 29.31 156 ASP B C 1
ATOM 11994 O O . ASP B 1 156 ? 50.368 -16.166 -59.070 1.00 30.84 156 ASP B O 1
ATOM 12003 N N . SER B 1 157 ? 50.731 -14.028 -59.692 1.00 29.00 157 SER B N 1
ATOM 12004 C CA . SER B 1 157 ? 50.226 -13.482 -58.437 1.00 29.10 157 SER B CA 1
ATOM 12005 C C . SER B 1 157 ? 48.809 -13.950 -58.154 1.00 32.27 157 SER B C 1
ATOM 12006 O O . SER B 1 157 ? 48.470 -14.275 -57.012 1.00 25.94 157 SER B O 1
ATOM 12014 N N . GLU B 1 158 ? 47.960 -13.970 -59.170 1.00 23.99 158 GLU B N 1
ATOM 12015 C CA . GLU B 1 158 ? 46.547 -14.204 -58.921 1.00 27.79 158 GLU B CA 1
ATOM 12016 C C . GLU B 1 158 ? 46.210 -15.677 -58.747 1.00 34.19 158 GLU B C 1
ATOM 12017 O O . GLU B 1 158 ? 45.148 -15.989 -58.200 1.00 30.81 158 GLU B O 1
ATOM 12029 N N . THR B 1 159 ? 47.085 -16.587 -59.171 1.00 30.08 159 THR B N 1
ATOM 12030 C CA . THR B 1 159 ? 46.791 -18.015 -59.138 1.00 28.60 159 THR B CA 1
ATOM 12031 C C . THR B 1 159 ? 47.220 -18.609 -57.801 1.00 30.08 159 THR B C 1
ATOM 12032 O O . THR B 1 159 ? 48.404 -18.571 -57.447 1.00 27.79 159 THR B O 1
ATOM 12043 N N . TYR B 1 160 ? 46.251 -19.166 -57.073 1.00 28.60 160 TYR B N 1
ATOM 12044 C CA . TYR B 1 160 ? 46.521 -19.775 -55.780 1.00 26.42 160 TYR B CA 1
ATOM 12045 C C . TYR B 1 160 ? 47.554 -20.888 -55.891 1.00 26.51 160 TYR B C 1
ATOM 12046 O O . TYR B 1 160 ? 47.512 -21.713 -56.809 1.00 26.20 160 TYR B O 1
ATOM 12064 N N . ASP B 1 161 ? 48.459 -20.926 -54.915 1.00 29.64 161 ASP B N 1
ATOM 12065 C CA . ASP B 1 161 ? 49.298 -22.085 -54.658 1.00 24.52 161 ASP B CA 1
ATOM 12066 C C . ASP B 1 161 ? 49.579 -22.136 -53.165 1.00 21.00 161 ASP B C 1
ATOM 12067 O O . ASP B 1 161 ? 49.668 -21.097 -52.502 1.00 22.66 161 ASP B O 1
ATOM 12076 N N . ASP B 1 162 ? 49.722 -23.361 -52.648 1.00 25.73 162 ASP B N 1
ATOM 12077 C CA . ASP B 1 162 ? 49.932 -23.559 -51.221 1.00 24.37 162 ASP B CA 1
ATOM 12078 C C . ASP B 1 162 ? 51.291 -23.059 -50.749 1.00 21.37 162 ASP B C 1
ATOM 12079 O O . ASP B 1 162 ? 51.442 -22.724 -49.570 1.00 22.43 162 ASP B O 1
ATOM 12088 N N . TRP B 1 163 ? 52.304 -23.059 -51.620 1.00 23.33 163 TRP B N 1
ATOM 12089 C CA . TRP B 1 163 ? 53.679 -22.904 -51.169 1.00 22.48 163 TRP B CA 1
ATOM 12090 C C . TRP B 1 163 ? 54.492 -21.983 -52.079 1.00 21.10 163 TRP B C 1
ATOM 12091 O O . TRP B 1 163 ? 55.521 -22.363 -52.630 1.00 24.86 163 TRP B O 1
ATOM 12112 N N . LYS B 1 164 ? 54.051 -20.733 -52.201 1.00 21.56 164 LYS B N 1
ATOM 12113 C CA . LYS B 1 164 ? 54.706 -19.785 -53.094 1.00 24.18 164 LYS B CA 1
ATOM 12114 C C . LYS B 1 164 ? 56.069 -19.330 -52.598 1.00 25.97 164 LYS B C 1
ATOM 12115 O O . LYS B 1 164 ? 56.741 -18.572 -53.308 1.00 26.16 164 LYS B O 1
ATOM 12134 N N . GLY B 1 165 ? 56.492 -19.759 -51.413 1.00 21.26 165 GLY B N 1
ATOM 12135 C CA . GLY B 1 165 ? 57.827 -19.479 -50.936 1.00 23.71 165 GLY B CA 1
ATOM 12136 C C . GLY B 1 165 ? 58.852 -20.551 -51.240 1.00 24.23 165 GLY B C 1
ATOM 12137 O O . GLY B 1 165 ? 60.037 -20.362 -50.947 1.00 23.15 165 GLY B O 1
ATOM 12141 N N . ASP B 1 166 ? 58.439 -21.664 -51.845 1.00 23.45 166 ASP B N 1
ATOM 12142 C CA . ASP B 1 166 ? 59.327 -22.801 -52.045 1.00 25.78 166 ASP B CA 1
ATOM 12143 C C . ASP B 1 166 ? 60.565 -22.437 -52.862 1.00 27.76 166 ASP B C 1
ATOM 12144 O O . ASP B 1 166 ? 60.528 -21.571 -53.739 1.00 27.80 166 ASP B O 1
ATOM 12153 N N . PHE B 1 167 ? 61.652 -23.165 -52.603 1.00 25.03 167 PHE B N 1
ATOM 12154 C CA . PHE B 1 167 ? 62.777 -23.217 -53.527 1.00 26.17 167 PHE B CA 1
ATOM 12155 C C . PHE B 1 167 ? 62.365 -23.857 -54.850 1.00 27.53 167 PHE B C 1
ATOM 12156 O O . PHE B 1 167 ? 61.604 -24.827 -54.867 1.00 27.74 167 PHE B O 1
ATOM 12173 N N . ASP B 1 168 ? 62.924 -23.359 -55.958 1.00 29.17 168 ASP B N 1
ATOM 12174 C CA . ASP B 1 168 ? 62.884 -24.073 -57.238 1.00 27.96 168 ASP B CA 1
ATOM 12175 C C . ASP B 1 168 ? 64.011 -25.098 -57.210 1.00 28.65 168 ASP B C 1
ATOM 12176 O O . ASP B 1 168 ? 65.187 -24.749 -57.340 1.00 32.83 168 ASP B O 1
ATOM 12185 N N . ILE B 1 169 ? 63.651 -26.370 -57.021 1.00 29.16 169 ILE B N 1
ATOM 12186 C CA . ILE B 1 169 ? 64.653 -27.415 -56.832 1.00 31.46 169 ILE B CA 1
ATOM 12187 C C . ILE B 1 169 ? 65.509 -27.573 -58.083 1.00 31.77 169 ILE B C 1
ATOM 12188 O O . ILE B 1 169 ? 66.711 -27.857 -58.004 1.00 35.96 169 ILE B O 1
ATOM 12204 N N . LYS B 1 170 ? 64.898 -27.413 -59.256 1.00 32.15 170 LYS B N 1
ATOM 12205 C CA . LYS B 1 170 ? 65.632 -27.542 -60.507 1.00 35.10 170 LYS B CA 1
ATOM 12206 C C . LYS B 1 170 ? 66.722 -26.485 -60.611 1.00 36.42 170 LYS B C 1
ATOM 12207 O O . LYS B 1 170 ? 67.859 -26.785 -60.999 1.00 34.98 170 LYS B O 1
ATOM 12226 N N . LYS B 1 171 ? 66.390 -25.239 -60.267 1.00 33.77 171 LYS B N 1
ATOM 12227 C CA . LYS B 1 171 ? 67.383 -24.174 -60.273 1.00 33.99 171 LYS B CA 1
ATOM 12228 C C . LYS B 1 171 ? 68.435 -24.391 -59.197 1.00 32.61 171 LYS B C 1
ATOM 12229 O O . LYS B 1 171 ? 69.596 -24.005 -59.378 1.00 33.00 171 LYS B O 1
ATOM 12248 N N . LEU B 1 172 ? 68.051 -24.983 -58.066 1.00 32.49 172 LEU B N 1
ATOM 12249 C CA . LEU B 1 172 ? 69.048 -25.296 -57.050 1.00 31.63 172 LEU B CA 1
ATOM 12250 C C . LEU B 1 172 ? 70.093 -26.235 -57.626 1.00 33.74 172 LEU B C 1
ATOM 12251 O O . LEU B 1 172 ? 71.297 -26.028 -57.447 1.00 34.14 172 LEU B O 1
ATOM 12267 N N . LYS B 1 173 ? 69.654 -27.250 -58.362 1.00 34.35 173 LYS B N 1
ATOM 12268 C CA . LYS B 1 173 ? 70.608 -28.192 -58.931 1.00 39.62 173 LYS B CA 1
ATOM 12269 C C . LYS B 1 173 ? 71.414 -27.557 -60.059 1.00 37.18 173 LYS B C 1
ATOM 12270 O O . LYS B 1 173 ? 72.617 -27.815 -60.188 1.00 42.25 173 LYS B O 1
ATOM 12289 N N . GLU B 1 174 ? 70.774 -26.720 -60.882 1.00 40.18 174 GLU B N 1
ATOM 12290 C CA . GLU B 1 174 ? 71.499 -26.042 -61.953 1.00 42.41 174 GLU B CA 1
ATOM 12291 C C . GLU B 1 174 ? 72.564 -25.108 -61.389 1.00 40.11 174 GLU B C 1
ATOM 12292 O O . GLU B 1 174 ? 73.656 -24.984 -61.959 1.00 39.19 174 GLU B O 1
ATOM 12304 N N . ASN B 1 175 ? 72.274 -24.459 -60.258 1.00 35.90 175 ASN B N 1
ATOM 12305 C CA . ASN B 1 175 ? 73.252 -23.554 -59.665 1.00 35.56 175 ASN B CA 1
ATOM 12306 C C . ASN B 1 175 ? 74.393 -24.328 -59.022 1.00 39.29 175 ASN B C 1
ATOM 12307 O O . ASN B 1 175 ? 75.545 -23.882 -59.052 1.00 39.48 175 ASN B O 1
ATOM 12318 N N . ILE B 1 176 ? 74.094 -25.489 -58.439 1.00 36.33 176 ILE B N 1
ATOM 12319 C CA . ILE B 1 176 ? 75.149 -26.320 -57.879 1.00 37.20 176 ILE B CA 1
ATOM 12320 C C . ILE B 1 176 ? 76.071 -26.826 -58.983 1.00 39.23 176 ILE B C 1
ATOM 12321 O O . ILE B 1 176 ? 77.297 -26.833 -58.830 1.00 43.01 176 ILE B O 1
ATOM 12337 N N . ALA B 1 177 ? 75.502 -27.257 -60.108 1.00 40.11 177 ALA B N 1
ATOM 12338 C CA . ALA B 1 177 ? 76.334 -27.725 -61.210 1.00 42.15 177 ALA B CA 1
ATOM 12339 C C . ALA B 1 177 ? 77.179 -26.595 -61.783 1.00 45.43 177 ALA B C 1
ATOM 12340 O O . ALA B 1 177 ? 78.345 -26.801 -62.144 1.00 44.11 177 ALA B O 1
ATOM 12347 N N . GLN B 1 178 ? 76.600 -25.398 -61.880 1.00 41.40 178 GLN B N 1
ATOM 12348 C CA . GLN B 1 178 ? 77.283 -24.267 -62.496 1.00 45.54 178 GLN B CA 1
ATOM 12349 C C . GLN B 1 178 ? 78.409 -23.753 -61.611 1.00 42.11 178 GLN B C 1
ATOM 12350 O O . GLN B 1 178 ? 79.537 -23.552 -62.077 1.00 42.98 178 GLN B O 1
ATOM 12364 N N . HIS B 1 179 ? 78.116 -23.520 -60.334 1.00 39.99 179 HIS B N 1
ATOM 12365 C CA . HIS B 1 179 ? 79.094 -22.946 -59.420 1.00 39.59 179 HIS B CA 1
ATOM 12366 C C . HIS B 1 179 ? 79.917 -24.004 -58.707 1.00 40.29 179 HIS B C 1
ATOM 12367 O O . HIS B 1 179 ? 81.058 -23.728 -58.319 1.00 40.67 179 HIS B O 1
ATOM 12381 N N . GLY B 1 180 ? 79.375 -25.209 -58.549 1.00 41.85 180 GLY B N 1
ATOM 12382 C CA . GLY B 1 180 ? 80.016 -26.231 -57.752 1.00 40.90 180 GLY B CA 1
ATOM 12383 C C . GLY B 1 180 ? 79.775 -25.999 -56.276 1.00 43.66 180 GLY B C 1
ATOM 12384 O O . GLY B 1 180 ? 79.672 -24.850 -55.836 1.00 38.22 180 GLY B O 1
ATOM 12388 N N . ALA B 1 181 ? 79.674 -27.075 -55.495 1.00 39.20 181 ALA B N 1
ATOM 12389 C CA . ALA B 1 181 ? 79.468 -26.909 -54.060 1.00 37.70 181 ALA B CA 1
ATOM 12390 C C . ALA B 1 181 ? 80.626 -26.167 -53.400 1.00 41.21 181 ALA B C 1
ATOM 12391 O O . ALA B 1 181 ? 80.424 -25.489 -52.386 1.00 38.97 181 ALA B O 1
ATOM 12398 N N . ASP B 1 182 ? 81.845 -26.293 -53.944 1.00 45.69 182 ASP B N 1
ATOM 12399 C CA . ASP B 1 182 ? 82.991 -25.585 -53.382 1.00 46.22 182 ASP B CA 1
ATOM 12400 C C . ASP B 1 182 ? 82.718 -24.096 -53.238 1.00 43.20 182 ASP B C 1
ATOM 12401 O O . ASP B 1 182 ? 83.234 -23.453 -52.315 1.00 42.53 182 ASP B O 1
ATOM 12410 N N . ASN B 1 183 ? 81.945 -23.526 -54.160 1.00 39.90 183 ASN B N 1
ATOM 12411 C CA . ASN B 1 183 ? 81.716 -22.091 -54.206 1.00 36.88 183 ASN B CA 1
ATOM 12412 C C . ASN B 1 183 ? 80.460 -21.650 -53.470 1.00 36.78 183 ASN B C 1
ATOM 12413 O O . ASN B 1 183 ? 80.266 -20.444 -53.296 1.00 40.28 183 ASN B O 1
ATOM 12424 N N . ILE B 1 184 ? 79.615 -22.580 -53.029 1.00 34.11 184 ILE B N 1
ATOM 12425 C CA . ILE B 1 184 ? 78.356 -22.239 -52.372 1.00 32.45 184 ILE B CA 1
ATOM 12426 C C . ILE B 1 184 ? 78.641 -22.170 -50.876 1.00 32.12 184 ILE B C 1
ATOM 12427 O O . ILE B 1 184 ? 78.761 -23.192 -50.198 1.00 34.04 184 ILE B O 1
ATOM 12443 N N . VAL B 1 185 ? 78.756 -20.950 -50.360 1.00 30.48 185 VAL B N 1
ATOM 12444 C CA . VAL B 1 185 ? 79.117 -20.775 -48.960 1.00 29.61 185 VAL B CA 1
ATOM 12445 C C . VAL B 1 185 ? 78.018 -21.310 -48.056 1.00 28.54 185 VAL B C 1
ATOM 12446 O O . VAL B 1 185 ? 78.289 -21.932 -47.020 1.00 31.85 185 VAL B O 1
ATOM 12459 N N . ALA B 1 186 ? 76.766 -21.057 -48.421 1.00 28.93 186 ALA B N 1
ATOM 12460 C CA . ALA B 1 186 ? 75.631 -21.514 -47.641 1.00 27.00 186 ALA B CA 1
ATOM 12461 C C . ALA B 1 186 ? 74.385 -21.437 -48.504 1.00 28.14 186 ALA B C 1
ATOM 12462 O O . ALA B 1 186 ? 74.315 -20.672 -49.471 1.00 28.05 186 ALA B O 1
ATOM 12469 N N . ILE B 1 187 ? 73.408 -22.247 -48.131 1.00 26.30 187 ILE B N 1
ATOM 12470 C CA . ILE B 1 187 ? 72.035 -22.102 -48.584 1.00 25.71 187 ILE B CA 1
ATOM 12471 C C . ILE B 1 187 ? 71.243 -21.448 -47.464 1.00 29.13 187 ILE B C 1
ATOM 12472 O O . ILE B 1 187 ? 71.370 -21.837 -46.297 1.00 27.27 187 ILE B O 1
ATOM 12488 N N . VAL B 1 188 ? 70.447 -20.441 -47.812 1.00 24.42 188 VAL B N 1
ATOM 12489 C CA . VAL B 1 188 ? 69.647 -19.686 -46.854 1.00 23.73 188 VAL B CA 1
ATOM 12490 C C . VAL B 1 188 ? 68.187 -19.992 -47.145 1.00 24.65 188 VAL B C 1
ATOM 12491 O O . VAL B 1 188 ? 67.660 -19.615 -48.200 1.00 24.67 188 VAL B O 1
ATOM 12504 N N . SER B 1 189 ? 67.523 -20.665 -46.215 1.00 25.22 189 SER B N 1
ATOM 12505 C CA . SER B 1 189 ? 66.101 -20.961 -46.330 1.00 23.35 189 SER B CA 1
ATOM 12506 C C . SER B 1 189 ? 65.340 -19.874 -45.584 1.00 20.96 189 SER B C 1
ATOM 12507 O O . SER B 1 189 ? 65.384 -19.814 -44.351 1.00 23.91 189 SER B O 1
ATOM 12515 N N . THR B 1 190 ? 64.649 -19.017 -46.329 1.00 21.56 190 THR B N 1
ATOM 12516 C CA . THR B 1 190 ? 63.949 -17.878 -45.748 1.00 22.60 190 THR B CA 1
ATOM 12517 C C . THR B 1 190 ? 62.496 -18.268 -45.485 1.00 20.72 190 THR B C 1
ATOM 12518 O O . THR B 1 190 ? 61.748 -18.563 -46.425 1.00 21.25 190 THR B O 1
ATOM 12529 N N . VAL B 1 191 ? 62.095 -18.273 -44.212 1.00 19.65 191 VAL B N 1
ATOM 12530 C CA . VAL B 1 191 ? 60.758 -18.714 -43.821 1.00 19.77 191 VAL B CA 1
ATOM 12531 C C . VAL B 1 191 ? 60.061 -17.655 -42.974 1.00 18.97 191 VAL B C 1
ATOM 12532 O O . VAL B 1 191 ? 60.634 -17.162 -41.997 1.00 19.61 191 VAL B O 1
ATOM 12545 N N . THR B 1 192 ? 58.830 -17.288 -43.343 1.00 18.11 192 THR B N 1
ATOM 12546 C CA . THR B 1 192 ? 58.283 -17.362 -44.691 1.00 18.75 192 THR B CA 1
ATOM 12547 C C . THR B 1 192 ? 59.216 -16.644 -45.650 1.00 18.65 192 THR B C 1
ATOM 12548 O O . THR B 1 192 ? 60.145 -15.965 -45.226 1.00 19.69 192 THR B O 1
ATOM 12559 N N . CYS B 1 193 ? 58.940 -16.752 -46.943 1.00 21.18 193 CYS B N 1
ATOM 12560 C CA . CYS B 1 193 ? 59.733 -16.059 -47.953 1.00 20.71 193 CYS B CA 1
ATOM 12561 C C . CYS B 1 193 ? 59.229 -14.625 -48.080 1.00 20.08 193 CYS B C 1
ATOM 12562 O O . CYS B 1 193 ? 58.284 -14.351 -48.821 1.00 21.51 193 CYS B O 1
ATOM 12570 N N . ASN B 1 194 ? 59.878 -13.696 -47.374 1.00 21.52 194 ASN B N 1
ATOM 12571 C CA . ASN B 1 194 ? 59.391 -12.318 -47.324 1.00 20.58 194 ASN B CA 1
ATOM 12572 C C . ASN B 1 194 ? 59.283 -11.718 -48.721 1.00 24.14 194 ASN B C 1
ATOM 12573 O O . ASN B 1 194 ? 58.237 -11.182 -49.101 1.00 22.69 194 ASN B O 1
ATOM 12584 N N . SER B 1 195 ? 60.354 -11.812 -49.509 1.00 23.27 195 SER B N 1
ATOM 12585 C CA . SER B 1 195 ? 60.391 -11.093 -50.776 1.00 26.99 195 SER B CA 1
ATOM 12586 C C . SER B 1 195 ? 59.420 -11.656 -51.805 1.00 27.18 195 SER B C 1
ATOM 12587 O O . SER B 1 195 ? 59.078 -10.947 -52.756 1.00 31.54 195 SER B O 1
ATOM 12595 N N . ALA B 1 196 ? 58.953 -12.893 -51.633 1.00 22.24 196 ALA B N 1
ATOM 12596 C CA . ALA B 1 196 ? 57.923 -13.461 -52.494 1.00 24.00 196 ALA B CA 1
ATOM 12597 C C . ALA B 1 196 ? 56.511 -13.136 -52.019 1.00 25.38 196 ALA B C 1
ATOM 12598 O O . ALA B 1 196 ? 55.543 -13.640 -52.599 1.00 29.67 196 ALA B O 1
ATOM 12605 N N . GLY B 1 197 ? 56.372 -12.311 -50.983 1.00 22.24 197 GLY B N 1
ATOM 12606 C CA . GLY B 1 197 ? 55.064 -11.975 -50.455 1.00 22.03 197 GLY B CA 1
ATOM 12607 C C . GLY B 1 197 ? 54.720 -12.597 -49.116 1.00 20.79 197 GLY B C 1
ATOM 12608 O O . GLY B 1 197 ? 53.540 -12.769 -48.799 1.00 21.19 197 GLY B O 1
ATOM 12612 N N . GLY B 1 198 ? 55.725 -12.905 -48.302 1.00 20.95 198 GLY B N 1
ATOM 12613 C CA . GLY B 1 198 ? 55.473 -13.601 -47.051 1.00 20.93 198 GLY B CA 1
ATOM 12614 C C . GLY B 1 198 ? 54.896 -14.984 -47.240 1.00 19.49 198 GLY B C 1
ATOM 12615 O O . GLY B 1 198 ? 54.098 -15.442 -46.413 1.00 18.43 198 GLY B O 1
ATOM 12619 N N . GLN B 1 199 ? 55.293 -15.668 -48.300 1.00 18.86 199 GLN B N 1
ATOM 12620 C CA . GLN B 1 199 ? 54.671 -16.918 -48.694 1.00 19.01 199 GLN B CA 1
ATOM 12621 C C . GLN B 1 199 ? 55.422 -18.099 -48.098 1.00 19.76 199 GLN B C 1
ATOM 12622 O O . GLN B 1 199 ? 56.657 -18.084 -48.025 1.00 18.70 199 GLN B O 1
ATOM 12636 N N . PRO B 1 200 ? 54.699 -19.124 -47.666 1.00 20.13 200 PRO B N 1
ATOM 12637 C CA . PRO B 1 200 ? 55.345 -20.203 -46.918 1.00 19.90 200 PRO B CA 1
ATOM 12638 C C . PRO B 1 200 ? 56.154 -21.160 -47.779 1.00 20.99 200 PRO B C 1
ATOM 12639 O O . PRO B 1 200 ? 55.912 -21.345 -48.977 1.00 20.90 200 PRO B O 1
ATOM 12650 N N . VAL B 1 201 ? 57.136 -21.768 -47.119 1.00 22.28 201 VAL B N 1
ATOM 12651 C CA . VAL B 1 201 ? 57.938 -22.858 -47.653 1.00 21.24 201 VAL B CA 1
ATOM 12652 C C . VAL B 1 201 ? 57.407 -24.143 -47.038 1.00 20.23 201 VAL B C 1
ATOM 12653 O O . VAL B 1 201 ? 57.238 -24.227 -45.815 1.00 21.44 201 VAL B O 1
ATOM 12666 N N . SER B 1 202 ? 57.126 -25.137 -47.867 1.00 23.44 202 SER B N 1
ATOM 12667 C CA . SER B 1 202 ? 56.577 -26.367 -47.324 1.00 22.94 202 SER B CA 1
ATOM 12668 C C . SER B 1 202 ? 57.649 -27.131 -46.554 1.00 24.57 202 SER B C 1
ATOM 12669 O O . SER B 1 202 ? 58.852 -26.946 -46.753 1.00 24.93 202 SER B O 1
ATOM 12677 N N . MET B 1 203 ? 57.195 -28.018 -45.669 1.00 22.27 203 MET B N 1
ATOM 12678 C CA . MET B 1 203 ? 58.131 -28.895 -44.978 1.00 24.84 203 MET B CA 1
ATOM 12679 C C . MET B 1 203 ? 58.870 -29.789 -45.966 1.00 25.97 203 MET B C 1
ATOM 12680 O O . MET B 1 203 ? 60.084 -29.997 -45.844 1.00 26.85 203 MET B O 1
ATOM 12694 N N . SER B 1 204 ? 58.160 -30.325 -46.961 1.00 26.10 204 SER B N 1
ATOM 12695 C CA . SER B 1 204 ? 58.823 -31.214 -47.908 1.00 26.04 204 SER B CA 1
ATOM 12696 C C . SER B 1 204 ? 59.892 -30.473 -48.707 1.00 28.05 204 SER B C 1
ATOM 12697 O O . SER B 1 204 ? 60.924 -31.061 -49.053 1.00 27.73 204 SER B O 1
ATOM 12705 N N . ASN B 1 205 ? 59.680 -29.180 -48.975 1.00 25.09 205 ASN B N 1
ATOM 12706 C CA . ASN B 1 205 ? 60.671 -28.371 -49.685 1.00 25.75 205 ASN B CA 1
ATOM 12707 C C . ASN B 1 205 ? 61.889 -28.087 -48.805 1.00 26.35 205 ASN B C 1
ATOM 12708 O O . ASN B 1 205 ? 63.035 -28.235 -49.250 1.00 25.79 205 ASN B O 1
ATOM 12719 N N . LEU B 1 206 ? 61.665 -27.672 -47.552 1.00 26.80 206 LEU B N 1
ATOM 12720 C CA . LEU B 1 206 ? 62.779 -27.499 -46.621 1.00 25.52 206 LEU B CA 1
ATOM 12721 C C . LEU B 1 206 ? 63.605 -28.774 -46.506 1.00 26.02 206 LEU B C 1
ATOM 12722 O O . LEU B 1 206 ? 64.842 -28.740 -46.519 1.00 26.90 206 LEU B O 1
ATOM 12738 N N . LYS B 1 207 ? 62.925 -29.910 -46.385 1.00 26.04 207 LYS B N 1
ATOM 12739 C CA . LYS B 1 207 ? 63.607 -31.188 -46.236 1.00 29.56 207 LYS B CA 1
ATOM 12740 C C . LYS B 1 207 ? 64.418 -31.539 -47.480 1.00 32.66 207 LYS B C 1
ATOM 12741 O O . LYS B 1 207 ? 65.574 -31.964 -47.378 1.00 31.00 207 LYS B O 1
ATOM 12760 N N . GLU B 1 208 ? 63.834 -31.371 -48.668 1.00 30.53 208 GLU B N 1
ATOM 12761 C CA . GLU B 1 208 ? 64.551 -31.754 -49.882 1.00 30.14 208 GLU B CA 1
ATOM 12762 C C . GLU B 1 208 ? 65.754 -30.845 -50.123 1.00 31.81 208 GLU B C 1
ATOM 12763 O O . GLU B 1 208 ? 66.822 -31.311 -50.540 1.00 30.66 208 GLU B O 1
ATOM 12775 N N . VAL B 1 209 ? 65.596 -29.546 -49.865 1.00 28.23 209 VAL B N 1
ATOM 12776 C CA . VAL B 1 209 ? 66.716 -28.619 -49.985 1.00 29.89 209 VAL B CA 1
ATOM 12777 C C . VAL B 1 209 ? 67.836 -29.022 -49.041 1.00 31.13 209 VAL B C 1
ATOM 12778 O O . VAL B 1 209 ? 69.017 -29.021 -49.413 1.00 29.69 209 VAL B O 1
ATOM 12791 N N . TYR B 1 210 ? 67.484 -29.386 -47.808 1.00 29.06 210 TYR B N 1
ATOM 12792 C CA . TYR B 1 210 ? 68.508 -29.736 -46.830 1.00 28.59 210 TYR B CA 1
ATOM 12793 C C . TYR B 1 210 ? 69.225 -31.015 -47.236 1.00 31.09 210 TYR B C 1
ATOM 12794 O O . TYR B 1 210 ? 70.446 -31.129 -47.077 1.00 33.27 210 TYR B O 1
ATOM 12812 N N . GLU B 1 211 ? 68.485 -31.980 -47.783 1.00 30.64 211 GLU B N 1
ATOM 12813 C CA . GLU B 1 211 ? 69.101 -33.219 -48.250 1.00 32.32 211 GLU B CA 1
ATOM 12814 C C . GLU B 1 211 ? 70.082 -32.955 -49.389 1.00 38.29 211 GLU B C 1
ATOM 12815 O O . GLU B 1 211 ? 71.214 -33.451 -49.376 1.00 34.31 211 GLU B O 1
ATOM 12827 N N . ILE B 1 212 ? 69.676 -32.163 -50.379 1.00 34.39 212 ILE B N 1
ATOM 12828 C CA . ILE B 1 212 ? 70.595 -31.816 -51.460 1.00 33.71 212 ILE B CA 1
ATOM 12829 C C . ILE B 1 212 ? 71.814 -31.084 -50.910 1.00 33.45 212 ILE B C 1
ATOM 12830 O O . ILE B 1 212 ? 72.956 -31.377 -51.286 1.00 36.31 212 ILE B O 1
ATOM 12846 N N . ALA B 1 213 ? 71.594 -30.140 -49.995 1.00 31.96 213 ALA B N 1
ATOM 12847 C CA . ALA B 1 213 ? 72.708 -29.384 -49.436 1.00 31.65 213 ALA B CA 1
ATOM 12848 C C . ALA B 1 213 ? 73.700 -30.310 -48.744 1.00 34.51 213 ALA B C 1
ATOM 12849 O O . ALA B 1 213 ? 74.912 -30.234 -48.982 1.00 33.42 213 ALA B O 1
ATOM 12856 N N . LYS B 1 214 ? 73.197 -31.215 -47.900 1.00 32.57 214 LYS B N 1
ATOM 12857 C CA . LYS B 1 214 ? 74.084 -32.073 -47.122 1.00 36.67 214 LYS B CA 1
ATOM 12858 C C . LYS B 1 214 ? 74.886 -32.991 -48.033 1.00 35.28 214 LYS B C 1
ATOM 12859 O O . LYS B 1 214 ? 76.099 -33.153 -47.859 1.00 36.09 214 LYS B O 1
ATOM 12878 N N . GLN B 1 215 ? 74.221 -33.605 -49.015 1.00 36.04 215 GLN B N 1
ATOM 12879 C CA . GLN B 1 215 ? 74.927 -34.482 -49.939 1.00 37.92 215 GLN B CA 1
ATOM 12880 C C . GLN B 1 215 ? 76.083 -33.770 -50.625 1.00 39.70 215 GLN B C 1
ATOM 12881 O O . GLN B 1 215 ? 77.013 -34.433 -51.095 1.00 40.06 215 GLN B O 1
ATOM 12895 N N . HIS B 1 216 ? 76.057 -32.439 -50.676 1.00 37.22 216 HIS B N 1
ATOM 12896 C CA A HIS B 1 216 ? 77.115 -31.649 -51.290 0.66 37.66 216 HIS B CA 1
ATOM 12897 C CA B HIS B 1 216 ? 77.120 -31.656 -51.289 0.34 37.67 216 HIS B CA 1
ATOM 12898 C C . HIS B 1 216 ? 77.975 -30.919 -50.263 1.00 37.01 216 HIS B C 1
ATOM 12899 O O . HIS B 1 216 ? 78.772 -30.055 -50.641 1.00 39.39 216 HIS B O 1
ATOM 12924 N N . GLY B 1 217 ? 77.830 -31.238 -48.978 1.00 39.43 217 GLY B N 1
ATOM 12925 C CA . GLY B 1 217 ? 78.604 -30.567 -47.950 1.00 35.45 217 GLY B CA 1
ATOM 12926 C C . GLY B 1 217 ? 78.264 -29.108 -47.724 1.00 33.85 217 GLY B C 1
ATOM 12927 O O . GLY B 1 217 ? 79.090 -28.366 -47.184 1.00 35.83 217 GLY B O 1
ATOM 12931 N N . ILE B 1 218 ? 77.065 -28.675 -48.098 1.00 32.95 218 ILE B N 1
ATOM 12932 C CA . ILE B 1 218 ? 76.700 -27.263 -48.043 1.00 33.87 218 ILE B CA 1
ATOM 12933 C C . ILE B 1 218 ? 75.988 -26.956 -46.729 1.00 40.00 218 ILE B C 1
ATOM 12934 O O . ILE B 1 218 ? 75.048 -27.657 -46.332 1.00 29.83 218 ILE B O 1
ATOM 12950 N N . PHE B 1 219 ? 76.447 -25.903 -46.055 1.00 29.20 219 PHE B N 1
ATOM 12951 C CA . PHE B 1 219 ? 75.837 -25.431 -44.817 1.00 27.79 219 PHE B CA 1
ATOM 12952 C C . PHE B 1 219 ? 74.511 -24.739 -45.115 1.00 28.93 219 PHE B C 1
ATOM 12953 O O . PHE B 1 219 ? 74.402 -23.979 -46.081 1.00 30.40 219 PHE B O 1
ATOM 12970 N N . VAL B 1 220 ? 73.504 -24.980 -44.269 1.00 27.76 220 VAL B N 1
ATOM 12971 C CA . VAL B 1 220 ? 72.168 -24.416 -44.451 1.00 24.94 220 VAL B CA 1
ATOM 12972 C C . VAL B 1 220 ? 71.822 -23.516 -43.270 1.00 26.41 220 VAL B C 1
ATOM 12973 O O . VAL B 1 220 ? 71.868 -23.948 -42.111 1.00 26.75 220 VAL B O 1
ATOM 12986 N N . VAL B 1 221 ? 71.446 -22.275 -43.574 1.00 23.76 221 VAL B N 1
ATOM 12987 C CA . VAL B 1 221 ? 71.007 -21.300 -42.583 1.00 21.86 221 VAL B CA 1
ATOM 12988 C C . VAL B 1 221 ? 69.523 -21.046 -42.788 1.00 24.89 221 VAL B C 1
ATOM 12989 O O . VAL B 1 221 ? 69.089 -20.743 -43.904 1.00 25.56 221 VAL B O 1
ATOM 13002 N N . MET B 1 222 ? 68.750 -21.123 -41.711 1.00 21.38 222 MET B N 1
ATOM 13003 C CA . MET B 1 222 ? 67.334 -20.770 -41.764 1.00 21.06 222 MET B CA 1
ATOM 13004 C C . MET B 1 222 ? 67.185 -19.306 -41.359 1.00 24.21 222 MET B C 1
ATOM 13005 O O . MET B 1 222 ? 67.426 -18.953 -40.202 1.00 21.44 222 MET B O 1
ATOM 13019 N N . ASP B 1 223 ? 66.791 -18.450 -42.304 1.00 21.39 223 ASP B N 1
ATOM 13020 C CA . ASP B 1 223 ? 66.443 -17.061 -41.994 1.00 19.94 223 ASP B CA 1
ATOM 13021 C C . ASP B 1 223 ? 65.043 -17.100 -41.389 1.00 20.12 223 ASP B C 1
ATOM 13022 O O . ASP B 1 223 ? 64.071 -17.421 -42.082 1.00 19.91 223 ASP B O 1
ATOM 13031 N N . SER B 1 224 ? 64.943 -16.802 -40.089 1.00 19.13 224 SER B N 1
ATOM 13032 C CA . SER B 1 224 ? 63.823 -17.240 -39.264 1.00 19.61 224 SER B CA 1
ATOM 13033 C C . SER B 1 224 ? 62.937 -16.106 -38.759 1.00 17.19 224 SER B C 1
ATOM 13034 O O . SER B 1 224 ? 62.151 -16.313 -37.827 1.00 18.82 224 SER B O 1
ATOM 13042 N N . ALA B 1 225 ? 63.040 -14.915 -39.344 1.00 19.76 225 ALA B N 1
ATOM 13043 C CA . ALA B 1 225 ? 62.245 -13.788 -38.867 1.00 17.96 225 ALA B CA 1
ATOM 13044 C C . ALA B 1 225 ? 60.770 -14.145 -38.721 1.00 17.05 225 ALA B C 1
ATOM 13045 O O . ALA B 1 225 ? 60.116 -13.726 -37.758 1.00 16.01 225 ALA B O 1
ATOM 13052 N N . ARG B 1 226 ? 60.213 -14.868 -39.696 1.00 16.51 226 ARG B N 1
ATOM 13053 C CA . ARG B 1 226 ? 58.783 -15.181 -39.680 1.00 16.24 226 ARG B CA 1
ATOM 13054 C C . ARG B 1 226 ? 58.558 -16.686 -39.671 1.00 16.64 226 ARG B C 1
ATOM 13055 O O . ARG B 1 226 ? 57.693 -17.224 -40.379 1.00 19.11 226 ARG B O 1
ATOM 13076 N N . PHE B 1 227 ? 59.324 -17.359 -38.809 1.00 17.82 227 PHE B N 1
ATOM 13077 C CA . PHE B 1 227 ? 59.268 -18.810 -38.733 1.00 18.10 227 PHE B CA 1
ATOM 13078 C C . PHE B 1 227 ? 57.946 -19.305 -38.169 1.00 18.87 227 PHE B C 1
ATOM 13079 O O . PHE B 1 227 ? 57.512 -20.407 -38.521 1.00 18.60 227 PHE B O 1
ATOM 13096 N N . CYS B 1 228 ? 57.292 -18.526 -37.301 1.00 17.42 228 CYS B N 1
ATOM 13097 C CA . CYS B 1 228 ? 56.033 -18.992 -36.724 1.00 20.41 228 CYS B CA 1
ATOM 13098 C C . CYS B 1 228 ? 54.894 -18.902 -37.727 1.00 17.02 228 CYS B C 1
ATOM 13099 O O . CYS B 1 228 ? 54.019 -19.775 -37.764 1.00 17.95 228 CYS B O 1
ATOM 13107 N N . GLU B 1 229 ? 54.874 -17.832 -38.520 1.00 17.77 229 GLU B N 1
ATOM 13108 C CA . GLU B 1 229 ? 53.911 -17.739 -39.608 1.00 18.66 229 GLU B CA 1
ATOM 13109 C C . GLU B 1 229 ? 54.111 -18.878 -40.597 1.00 17.32 229 GLU B C 1
ATOM 13110 O O . GLU B 1 229 ? 53.138 -19.469 -41.077 1.00 19.33 229 GLU B O 1
ATOM 13122 N N . ASN B 1 230 ? 55.364 -19.244 -40.871 1.00 16.68 230 ASN B N 1
ATOM 13123 C CA . ASN B 1 230 ? 55.589 -20.374 -41.766 1.00 17.40 230 ASN B CA 1
ATOM 13124 C C . ASN B 1 230 ? 55.061 -21.664 -41.152 1.00 18.11 230 ASN B C 1
ATOM 13125 O O . ASN B 1 230 ? 54.405 -22.461 -41.834 1.00 18.59 230 ASN B O 1
ATOM 13136 N N . ALA B 1 231 ? 55.327 -21.873 -39.861 1.00 19.56 231 ALA B N 1
ATOM 13137 C CA . ALA B 1 231 ? 54.830 -23.060 -39.178 1.00 18.27 231 ALA B CA 1
ATOM 13138 C C . ALA B 1 231 ? 53.310 -23.131 -39.235 1.00 18.08 231 ALA B C 1
ATOM 13139 O O . ALA B 1 231 ? 52.736 -24.213 -39.421 1.00 19.86 231 ALA B O 1
ATOM 13146 N N . TYR B 1 232 ? 52.640 -21.985 -39.077 1.00 19.44 232 TYR B N 1
ATOM 13147 C CA . TYR B 1 232 ? 51.183 -21.969 -39.135 1.00 19.80 232 TYR B CA 1
ATOM 13148 C C . TYR B 1 232 ? 50.693 -22.436 -40.498 1.00 23.11 232 TYR B C 1
ATOM 13149 O O . TYR B 1 232 ? 49.775 -23.256 -40.595 1.00 19.94 232 TYR B O 1
ATOM 13167 N N . PHE B 1 233 ? 51.289 -21.913 -41.568 1.00 19.04 233 PHE B N 1
ATOM 13168 C CA . PHE B 1 233 ? 50.876 -22.332 -42.901 1.00 19.14 233 PHE B CA 1
ATOM 13169 C C . PHE B 1 233 ? 51.115 -23.826 -43.125 1.00 19.47 233 PHE B C 1
ATOM 13170 O O . PHE B 1 233 ? 50.318 -24.488 -43.800 1.00 20.30 233 PHE B O 1
ATOM 13187 N N . ILE B 1 234 ? 52.201 -24.380 -42.574 1.00 21.11 234 ILE B N 1
ATOM 13188 C CA . ILE B 1 234 ? 52.437 -25.816 -42.720 1.00 21.23 234 ILE B CA 1
ATOM 13189 C C . ILE B 1 234 ? 51.333 -26.603 -42.021 1.00 22.92 234 ILE B C 1
ATOM 13190 O O . ILE B 1 234 ? 50.782 -27.557 -42.584 1.00 22.75 234 ILE B O 1
ATOM 13206 N N . LYS B 1 235 ? 50.963 -26.196 -40.803 1.00 24.14 235 LYS B N 1
ATOM 13207 C CA . LYS B 1 235 ? 49.877 -26.882 -40.106 1.00 22.80 235 LYS B CA 1
ATOM 13208 C C . LYS B 1 235 ? 48.562 -26.739 -40.863 1.00 26.52 235 LYS B C 1
ATOM 13209 O O . LYS B 1 235 ? 47.736 -27.659 -40.881 1.00 28.03 235 LYS B O 1
ATOM 13228 N N . ALA B 1 236 ? 48.349 -25.579 -41.486 1.00 22.98 236 ALA B N 1
ATOM 13229 C CA . ALA B 1 236 ? 47.092 -25.312 -42.166 1.00 23.80 236 ALA B CA 1
ATOM 13230 C C . ALA B 1 236 ? 46.978 -26.041 -43.496 1.00 22.91 236 ALA B C 1
ATOM 13231 O O . ALA B 1 236 ? 45.867 -26.409 -43.894 1.00 25.26 236 ALA B O 1
ATOM 13238 N N . ARG B 1 237 ? 48.092 -26.248 -44.204 1.00 23.27 237 ARG B N 1
ATOM 13239 C CA . ARG B 1 237 ? 48.029 -26.714 -45.582 1.00 25.76 237 ARG B CA 1
ATOM 13240 C C . ARG B 1 237 ? 48.641 -28.083 -45.843 1.00 27.74 237 ARG B C 1
ATOM 13241 O O . ARG B 1 237 ? 48.320 -28.680 -46.875 1.00 27.54 237 ARG B O 1
ATOM 13262 N N . ASP B 1 238 ? 49.504 -28.594 -44.959 1.00 25.52 238 ASP B N 1
ATOM 13263 C CA . ASP B 1 238 ? 50.112 -29.909 -45.133 1.00 25.05 238 ASP B CA 1
ATOM 13264 C C . ASP B 1 238 ? 49.314 -30.930 -44.339 1.00 26.63 238 ASP B C 1
ATOM 13265 O O . ASP B 1 238 ? 49.325 -30.875 -43.099 1.00 24.47 238 ASP B O 1
ATOM 13274 N N . PRO B 1 239 ? 48.632 -31.883 -44.985 1.00 25.03 239 PRO B N 1
ATOM 13275 C CA . PRO B 1 239 ? 47.829 -32.853 -44.221 1.00 28.40 239 PRO B CA 1
ATOM 13276 C C . PRO B 1 239 ? 48.602 -33.565 -43.130 1.00 27.27 239 PRO B C 1
ATOM 13277 O O . PRO B 1 239 ? 48.024 -33.904 -42.089 1.00 26.38 239 PRO B O 1
ATOM 13288 N N . LYS B 1 240 ? 49.900 -33.794 -43.326 1.00 25.30 240 LYS B N 1
ATOM 13289 C CA A LYS B 1 240 ? 50.692 -34.526 -42.346 0.46 26.59 240 LYS B CA 1
ATOM 13290 C CA B LYS B 1 240 ? 50.659 -34.543 -42.334 0.54 26.61 240 LYS B CA 1
ATOM 13291 C C . LYS B 1 240 ? 50.787 -33.798 -41.013 1.00 29.44 240 LYS B C 1
ATOM 13292 O O . LYS B 1 240 ? 51.058 -34.436 -39.990 1.00 32.64 240 LYS B O 1
ATOM 13329 N N . TYR B 1 241 ? 50.574 -32.482 -40.997 1.00 27.53 241 TYR B N 1
ATOM 13330 C CA . TYR B 1 241 ? 50.711 -31.694 -39.778 1.00 25.78 241 TYR B CA 1
ATOM 13331 C C . TYR B 1 241 ? 49.390 -31.121 -39.289 1.00 26.39 241 TYR B C 1
ATOM 13332 O O . TYR B 1 241 ? 49.390 -30.265 -38.396 1.00 26.21 241 TYR B O 1
ATOM 13350 N N . LYS B 1 242 ? 48.263 -31.597 -39.824 1.00 27.64 242 LYS B N 1
ATOM 13351 C CA . LYS B 1 242 ? 46.967 -31.032 -39.459 1.00 25.39 242 LYS B CA 1
ATOM 13352 C C . LYS B 1 242 ? 46.729 -31.079 -37.955 1.00 28.61 242 LYS B C 1
ATOM 13353 O O . LYS B 1 242 ? 46.105 -30.169 -37.397 1.00 31.40 242 LYS B O 1
ATOM 13372 N N . ASN B 1 243 ? 47.215 -32.118 -37.282 1.00 27.81 243 ASN B N 1
ATOM 13373 C CA . ASN B 1 243 ? 46.975 -32.300 -35.858 1.00 33.19 243 ASN B CA 1
ATOM 13374 C C . ASN B 1 243 ? 48.217 -32.041 -35.015 1.00 29.35 243 ASN B C 1
ATOM 13375 O O . ASN B 1 243 ? 48.217 -32.343 -33.818 1.00 39.45 243 ASN B O 1
ATOM 13386 N N . ALA B 1 244 ? 49.276 -31.500 -35.606 1.00 30.75 244 ALA B N 1
ATOM 13387 C CA . ALA B 1 244 ? 50.478 -31.193 -34.849 1.00 28.74 244 ALA B CA 1
ATOM 13388 C C . ALA B 1 244 ? 50.312 -29.858 -34.139 1.00 24.13 244 ALA B C 1
ATOM 13389 O O . ALA B 1 244 ? 49.556 -28.993 -34.583 1.00 26.44 244 ALA B O 1
ATOM 13396 N N . THR B 1 245 ? 51.029 -29.690 -33.032 1.00 25.13 245 THR B N 1
ATOM 13397 C CA . THR B 1 245 ? 51.119 -28.367 -32.431 1.00 25.47 245 THR B CA 1
ATOM 13398 C C . THR B 1 245 ? 52.036 -27.484 -33.273 1.00 22.06 245 THR B C 1
ATOM 13399 O O . THR B 1 245 ? 52.867 -27.968 -34.048 1.00 24.99 245 THR B O 1
ATOM 13410 N N . ILE B 1 246 ? 51.890 -26.169 -33.110 1.00 20.16 246 ILE B N 1
ATOM 13411 C CA . ILE B 1 246 ? 52.810 -25.264 -33.790 1.00 22.31 246 ILE B CA 1
ATOM 13412 C C . ILE B 1 246 ? 54.249 -25.580 -33.391 1.00 23.63 246 ILE B C 1
ATOM 13413 O O . ILE B 1 246 ? 55.152 -25.592 -34.237 1.00 21.79 246 ILE B O 1
ATOM 13429 N N . LYS B 1 247 ? 54.488 -25.856 -32.102 1.00 21.61 247 LYS B N 1
ATOM 13430 C CA . LYS B 1 247 ? 55.850 -26.154 -31.659 1.00 21.28 247 LYS B CA 1
ATOM 13431 C C . LYS B 1 247 ? 56.383 -27.430 -32.301 1.00 21.53 247 LYS B C 1
ATOM 13432 O O . LYS B 1 247 ? 57.583 -27.535 -32.580 1.00 23.60 247 LYS B O 1
ATOM 13451 N N . GLU B 1 248 ? 55.512 -28.425 -32.507 1.00 24.30 248 GLU B N 1
ATOM 13452 C CA . GLU B 1 248 ? 55.926 -29.654 -33.182 1.00 22.88 248 GLU B CA 1
ATOM 13453 C C . GLU B 1 248 ? 56.304 -29.385 -34.633 1.00 23.04 248 GLU B C 1
ATOM 13454 O O . GLU B 1 248 ? 57.269 -29.965 -35.146 1.00 25.45 248 GLU B O 1
ATOM 13466 N N . VAL B 1 249 ? 55.571 -28.494 -35.304 1.00 23.78 249 VAL B N 1
ATOM 13467 C CA . VAL B 1 249 ? 55.933 -28.106 -36.665 1.00 21.27 249 VAL B CA 1
ATOM 13468 C C . VAL B 1 249 ? 57.293 -27.422 -36.670 1.00 23.53 249 VAL B C 1
ATOM 13469 O O . VAL B 1 249 ? 58.163 -27.731 -37.493 1.00 22.81 249 VAL B O 1
ATOM 13482 N N . ILE B 1 250 ? 57.483 -26.460 -35.762 1.00 20.80 250 ILE B N 1
ATOM 13483 C CA . ILE B 1 250 ? 58.757 -25.745 -35.672 1.00 21.36 250 ILE B CA 1
ATOM 13484 C C . ILE B 1 250 ? 59.899 -26.727 -35.443 1.00 21.89 250 ILE B C 1
ATOM 13485 O O . ILE B 1 250 ? 60.954 -26.648 -36.083 1.00 23.10 250 ILE B O 1
ATOM 13501 N N . PHE B 1 251 ? 59.712 -27.652 -34.505 1.00 21.38 251 PHE B N 1
ATOM 13502 C CA . PHE B 1 251 ? 60.768 -28.603 -34.180 1.00 24.21 251 PHE B CA 1
ATOM 13503 C C . PHE B 1 251 ? 61.194 -29.387 -35.417 1.00 24.44 251 PHE B C 1
ATOM 13504 O O . PHE B 1 251 ? 62.392 -29.581 -35.653 1.00 24.69 251 PHE B O 1
ATOM 13521 N N . ASP B 1 252 ? 60.230 -29.795 -36.250 1.00 24.69 252 ASP B N 1
ATOM 13522 C CA . ASP B 1 252 ? 60.566 -30.496 -37.487 1.00 23.47 252 ASP B CA 1
ATOM 13523 C C . ASP B 1 252 ? 61.241 -29.579 -38.502 1.00 23.14 252 ASP B C 1
ATOM 13524 O O . ASP B 1 252 ? 62.187 -29.993 -39.181 1.00 25.26 252 ASP B O 1
ATOM 13533 N N . MET B 1 253 ? 60.739 -28.351 -38.660 1.00 22.74 253 MET B N 1
ATOM 13534 C CA . MET B 1 253 ? 61.364 -27.414 -39.588 1.00 23.55 253 MET B CA 1
ATOM 13535 C C . MET B 1 253 ? 62.869 -27.321 -39.347 1.00 25.82 253 MET B C 1
ATOM 13536 O O . MET B 1 253 ? 63.665 -27.332 -40.293 1.00 22.92 253 MET B O 1
ATOM 13550 N N . TYR B 1 254 ? 63.280 -27.206 -38.086 1.00 22.40 254 TYR B N 1
ATOM 13551 C CA . TYR B 1 254 ? 64.688 -26.941 -37.800 1.00 23.57 254 TYR B CA 1
ATOM 13552 C C . TYR B 1 254 ? 65.539 -28.201 -37.832 1.00 25.47 254 TYR B C 1
ATOM 13553 O O . TYR B 1 254 ? 66.759 -28.101 -37.703 1.00 24.28 254 TYR B O 1
ATOM 13571 N N . LYS B 1 255 ? 64.951 -29.368 -38.097 1.00 24.82 255 LYS B N 1
ATOM 13572 C CA . LYS B 1 255 ? 65.758 -30.502 -38.535 1.00 28.36 255 LYS B CA 1
ATOM 13573 C C . LYS B 1 255 ? 66.413 -30.257 -39.892 1.00 29.32 255 LYS B C 1
ATOM 13574 O O . LYS B 1 255 ? 67.330 -30.997 -40.266 1.00 28.55 255 LYS B O 1
ATOM 13593 N N . TYR B 1 256 ? 65.972 -29.235 -40.629 1.00 25.03 256 TYR B N 1
ATOM 13594 C CA . TYR B 1 256 ? 66.380 -29.013 -42.012 1.00 25.14 256 TYR B CA 1
ATOM 13595 C C . TYR B 1 256 ? 67.184 -27.728 -42.168 1.00 24.11 256 TYR B C 1
ATOM 13596 O O . TYR B 1 256 ? 67.134 -27.068 -43.210 1.00 25.18 256 TYR B O 1
ATOM 13614 N N . ALA B 1 257 ? 67.947 -27.384 -41.130 1.00 24.29 257 ALA B N 1
ATOM 13615 C CA . ALA B 1 257 ? 68.976 -26.358 -41.194 1.00 25.10 257 ALA B CA 1
ATOM 13616 C C . ALA B 1 257 ? 70.083 -26.724 -40.212 1.00 26.08 257 ALA B C 1
ATOM 13617 O O . ALA B 1 257 ? 69.906 -27.575 -39.336 1.00 27.07 257 ALA B O 1
ATOM 13624 N N . ASP B 1 258 ? 71.241 -26.087 -40.383 1.00 26.14 258 ASP B N 1
ATOM 13625 C CA . ASP B 1 258 ? 72.367 -26.256 -39.473 1.00 27.09 258 ASP B CA 1
ATOM 13626 C C . ASP B 1 258 ? 72.492 -25.108 -38.488 1.00 24.89 258 ASP B C 1
ATOM 13627 O O . ASP B 1 258 ? 73.228 -25.227 -37.502 1.00 24.64 258 ASP B O 1
ATOM 13636 N N . ALA B 1 259 ? 71.775 -24.019 -38.728 1.00 23.07 259 ALA B N 1
ATOM 13637 C CA . ALA B 1 259 ? 71.866 -22.804 -37.937 1.00 22.45 259 ALA B CA 1
ATOM 13638 C C . ALA B 1 259 ? 70.708 -21.920 -38.367 1.00 21.40 259 ALA B C 1
ATOM 13639 O O . ALA B 1 259 ? 70.032 -22.187 -39.363 1.00 23.44 259 ALA B O 1
ATOM 13646 N N . LEU B 1 260 ? 70.493 -20.857 -37.612 1.00 19.30 260 LEU B N 1
ATOM 13647 C CA . LEU B 1 260 ? 69.468 -19.893 -37.956 1.00 18.48 260 LEU B CA 1
ATOM 13648 C C . LEU B 1 260 ? 69.983 -18.496 -37.656 1.00 20.81 260 LEU B C 1
ATOM 13649 O O . LEU B 1 260 ? 70.787 -18.292 -36.742 1.00 21.02 260 LEU B O 1
ATOM 13665 N N . THR B 1 261 ? 69.526 -17.544 -38.461 1.00 20.18 261 THR B N 1
ATOM 13666 C CA . THR B 1 261 ? 69.628 -16.119 -38.185 1.00 18.70 261 THR B CA 1
ATOM 13667 C C . THR B 1 261 ? 68.204 -15.610 -38.022 1.00 19.00 261 THR B C 1
ATOM 13668 O O . THR B 1 261 ? 67.318 -15.991 -38.792 1.00 23.16 261 THR B O 1
ATOM 13679 N N . MET B 1 262 ? 67.962 -14.780 -37.013 1.00 18.66 262 MET B N 1
ATOM 13680 C CA . MET B 1 262 ? 66.598 -14.363 -36.737 1.00 20.01 262 MET B CA 1
ATOM 13681 C C . MET B 1 262 ? 66.537 -12.887 -36.404 1.00 19.97 262 MET B C 1
ATOM 13682 O O . MET B 1 262 ? 67.267 -12.416 -35.525 1.00 17.74 262 MET B O 1
ATOM 13696 N N . SER B 1 263 ? 65.644 -12.176 -37.094 1.00 17.77 263 SER B N 1
ATOM 13697 C CA . SER B 1 263 ? 65.137 -10.904 -36.601 1.00 16.40 263 SER B CA 1
ATOM 13698 C C . SER B 1 263 ? 63.995 -11.200 -35.642 1.00 17.95 263 SER B C 1
ATOM 13699 O O . SER B 1 263 ? 62.909 -11.626 -36.059 1.00 18.56 263 SER B O 1
ATOM 13707 N N . ALA B 1 264 ? 64.227 -10.955 -34.367 1.00 15.83 264 ALA B N 1
ATOM 13708 C CA . ALA B 1 264 ? 63.174 -11.137 -33.383 1.00 16.61 264 ALA B CA 1
ATOM 13709 C C . ALA B 1 264 ? 62.218 -9.959 -33.339 1.00 16.80 264 ALA B C 1
ATOM 13710 O O . ALA B 1 264 ? 61.279 -9.974 -32.536 1.00 15.84 264 ALA B O 1
ATOM 13717 N N . LYS B 1 265 ? 62.420 -8.967 -34.208 1.00 15.45 265 LYS B N 1
ATOM 13718 C CA . LYS B 1 265 ? 61.492 -7.863 -34.405 1.00 15.05 265 LYS B CA 1
ATOM 13719 C C . LYS B 1 265 ? 60.260 -8.264 -35.198 1.00 14.40 265 LYS B C 1
ATOM 13720 O O . LYS B 1 265 ? 59.383 -7.419 -35.425 1.00 15.18 265 LYS B O 1
ATOM 13739 N N . LYS B 1 266 ? 60.179 -9.528 -35.628 1.00 13.79 266 LYS B N 1
ATOM 13740 C CA A LYS B 1 266 ? 59.037 -10.029 -36.375 0.56 16.14 266 LYS B CA 1
ATOM 13741 C CA B LYS B 1 266 ? 59.019 -10.007 -36.355 0.44 16.16 266 LYS B CA 1
ATOM 13742 C C . LYS B 1 266 ? 58.257 -10.984 -35.494 1.00 16.75 266 LYS B C 1
ATOM 13743 O O . LYS B 1 266 ? 57.552 -10.561 -34.545 1.00 15.52 266 LYS B O 1
ATOM 13780 N N . ASP B 1 267 ? 58.324 -12.296 -35.731 1.00 18.38 267 ASP B N 1
ATOM 13781 C CA . ASP B 1 267 ? 57.426 -13.230 -35.070 1.00 18.40 267 ASP B CA 1
ATOM 13782 C C . ASP B 1 267 ? 57.594 -13.313 -33.555 1.00 17.77 267 ASP B C 1
ATOM 13783 O O . ASP B 1 267 ? 56.586 -13.599 -32.889 1.00 18.34 267 ASP B O 1
ATOM 13792 N N . PRO B 1 268 ? 58.758 -13.069 -32.950 1.00 18.10 268 PRO B N 1
ATOM 13793 C CA . PRO B 1 268 ? 58.837 -13.026 -31.480 1.00 16.95 268 PRO B CA 1
ATOM 13794 C C . PRO B 1 268 ? 58.259 -11.770 -30.843 1.00 15.98 268 PRO B C 1
ATOM 13795 O O . PRO B 1 268 ? 58.425 -11.579 -29.635 1.00 17.63 268 PRO B O 1
ATOM 13806 N N . LEU B 1 269 ? 57.594 -10.904 -31.608 1.00 16.10 269 LEU B N 1
ATOM 13807 C CA . LEU B 1 269 ? 56.735 -9.848 -31.058 1.00 16.34 269 LEU B CA 1
ATOM 13808 C C . LEU B 1 269 ? 57.522 -8.791 -30.279 1.00 15.83 269 LEU B C 1
ATOM 13809 O O . LEU B 1 269 ? 57.098 -8.342 -29.212 1.00 16.80 269 LEU B O 1
ATOM 13825 N N . LEU B 1 270 ? 58.654 -8.361 -30.829 1.00 14.18 270 LEU B N 1
ATOM 13826 C CA . LEU B 1 270 ? 59.528 -7.402 -30.170 1.00 15.41 270 LEU B CA 1
ATOM 13827 C C . LEU B 1 270 ? 59.646 -6.104 -30.962 1.00 15.40 270 LEU B C 1
ATOM 13828 O O . LEU B 1 270 ? 59.2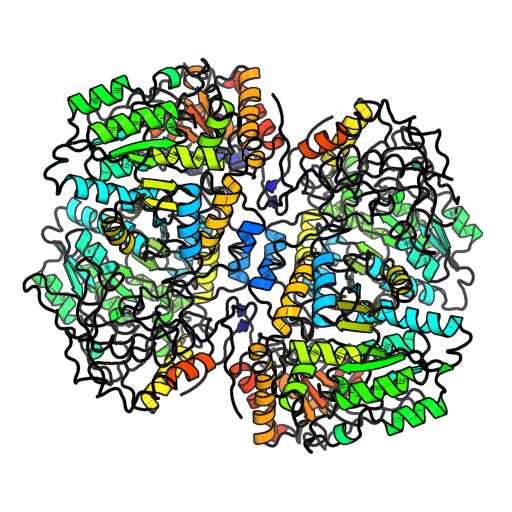56 -6.007 -32.128 1.00 15.72 270 LEU B O 1
ATOM 13844 N N . ASN B 1 271 ? 60.219 -5.098 -30.300 1.00 13.96 271 ASN B N 1
ATOM 13845 C CA . ASN B 1 271 ? 60.560 -3.825 -30.914 1.00 13.65 271 ASN B CA 1
ATOM 13846 C C . ASN B 1 271 ? 62.032 -3.731 -31.279 1.00 13.69 271 ASN B C 1
ATOM 13847 O O . ASN B 1 271 ? 62.420 -2.809 -32.006 1.00 15.62 271 ASN B O 1
ATOM 13858 N N . ILE B 1 272 ? 62.844 -4.661 -30.778 1.00 15.03 272 ILE B N 1
ATOM 13859 C CA . ILE B 1 272 ? 64.265 -4.747 -31.096 1.00 16.74 272 ILE B CA 1
ATOM 13860 C C . ILE B 1 272 ? 64.682 -6.158 -30.702 1.00 15.29 272 ILE B C 1
ATOM 13861 O O . ILE B 1 272 ? 64.023 -6.803 -29.886 1.00 17.59 272 ILE B O 1
ATOM 13877 N N . GLY B 1 273 ? 65.754 -6.660 -31.317 1.00 15.27 273 GLY B N 1
ATOM 13878 C CA . GLY B 1 273 ? 66.266 -7.975 -30.979 1.00 14.70 273 GLY B CA 1
ATOM 13879 C C . GLY B 1 273 ? 66.526 -8.896 -32.154 1.00 15.55 273 GLY B C 1
ATOM 13880 O O . GLY B 1 273 ? 65.791 -8.886 -33.150 1.00 16.03 273 GLY B O 1
ATOM 13884 N N . GLY B 1 274 ? 67.593 -9.690 -32.032 1.00 16.52 274 GLY B N 1
ATOM 13885 C CA . GLY B 1 274 ? 67.985 -10.676 -33.018 1.00 15.34 274 GLY B CA 1
ATOM 13886 C C . GLY B 1 274 ? 68.638 -11.858 -32.328 1.00 16.89 274 GLY B C 1
ATOM 13887 O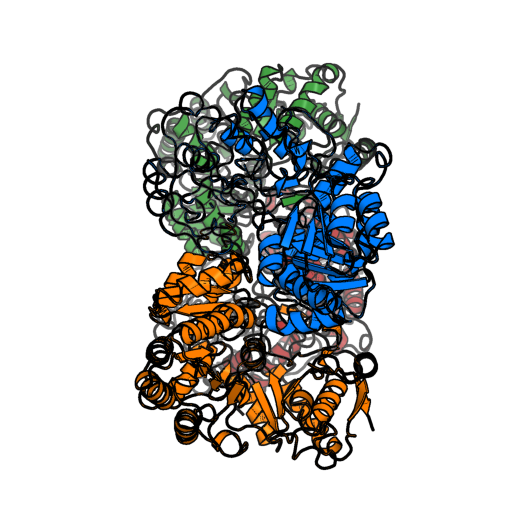 O . GLY B 1 274 ? 68.906 -11.836 -31.121 1.00 18.17 274 GLY B O 1
ATOM 13891 N N . LEU B 1 275 ? 68.906 -12.894 -33.121 1.00 16.53 275 LEU B N 1
ATOM 13892 C CA . LEU B 1 275 ? 69.434 -14.137 -32.585 1.00 17.45 275 LEU B CA 1
ATOM 13893 C C . LEU B 1 275 ? 70.163 -14.922 -33.666 1.00 16.26 275 LEU B C 1
ATOM 13894 O O . LEU B 1 275 ? 69.675 -15.039 -34.789 1.00 18.35 275 LEU B O 1
ATOM 13910 N N . VAL B 1 276 ? 71.337 -15.444 -33.308 1.00 17.08 276 VAL B N 1
ATOM 13911 C CA . VAL B 1 276 ? 72.004 -16.527 -34.023 1.00 17.59 276 VAL B CA 1
ATOM 13912 C C . VAL B 1 276 ? 71.876 -17.768 -33.153 1.00 19.84 276 VAL B C 1
ATOM 13913 O O . VAL B 1 276 ? 72.124 -17.705 -31.942 1.00 20.72 276 VAL B O 1
ATOM 13926 N N . ALA B 1 277 ? 71.446 -18.877 -33.746 1.00 19.66 277 ALA B N 1
ATOM 13927 C CA . ALA B 1 277 ? 71.491 -20.165 -33.070 1.00 20.02 277 ALA B CA 1
ATOM 13928 C C . ALA B 1 277 ? 72.143 -21.180 -33.993 1.00 22.12 277 ALA B C 1
ATOM 13929 O O . ALA B 1 277 ? 71.934 -21.166 -35.211 1.00 23.19 277 ALA B O 1
ATOM 13936 N N . ILE B 1 278 ? 72.936 -22.059 -33.403 1.00 22.00 278 ILE B N 1
ATOM 13937 C CA . ILE B 1 278 ? 73.705 -23.042 -34.147 1.00 22.16 278 ILE B CA 1
ATOM 13938 C C . ILE B 1 278 ? 73.374 -24.408 -33.571 1.00 23.63 278 ILE B C 1
ATOM 13939 O O . ILE B 1 278 ? 73.387 -24.599 -32.349 1.00 25.84 278 ILE B O 1
ATOM 13955 N N . ARG B 1 279 ? 73.065 -25.351 -34.453 1.00 23.34 279 ARG B N 1
ATOM 13956 C CA A ARG B 1 279 ? 72.593 -26.660 -34.018 0.46 22.84 279 ARG B CA 1
ATOM 13957 C CA B ARG B 1 279 ? 72.588 -26.654 -34.009 0.54 22.83 279 ARG B CA 1
ATOM 13958 C C . ARG B 1 279 ? 73.651 -27.381 -33.192 1.00 27.08 279 ARG B C 1
ATOM 13959 O O . ARG B 1 279 ? 73.419 -27.733 -32.030 1.00 29.44 279 ARG B O 1
ATOM 14000 N N . ASP B 1 280 ? 74.832 -27.615 -33.775 1.00 28.75 280 ASP B N 1
ATOM 14001 C CA . ASP B 1 280 ? 75.860 -28.322 -33.017 1.00 33.50 280 ASP B CA 1
ATOM 14002 C C . ASP B 1 280 ? 77.299 -28.137 -33.490 1.00 33.69 280 ASP B C 1
ATOM 14003 O O . ASP B 1 280 ? 78.214 -28.767 -32.945 1.00 33.47 280 ASP B O 1
ATOM 14012 N N . ASN B 1 281 ? 77.529 -27.281 -34.479 1.00 30.36 281 ASN B N 1
ATOM 14013 C CA . ASN B 1 281 ? 78.885 -27.052 -34.977 1.00 29.15 281 ASN B CA 1
ATOM 14014 C C . ASN B 1 281 ? 79.577 -26.066 -34.042 1.00 36.11 281 ASN B C 1
ATOM 14015 O O . ASN B 1 281 ? 79.412 -24.849 -34.163 1.00 30.17 281 ASN B O 1
ATOM 14026 N N . GLU B 1 282 ? 80.369 -26.592 -33.106 1.00 32.99 282 GLU B N 1
ATOM 14027 C CA . GLU B 1 282 ? 80.957 -25.730 -32.087 1.00 30.80 282 GLU B CA 1
ATOM 14028 C C . GLU B 1 282 ? 82.040 -24.824 -32.662 1.00 30.96 282 GLU B C 1
ATOM 14029 O O . GLU B 1 282 ? 82.253 -23.719 -32.149 1.00 30.17 282 GLU B O 1
ATOM 14041 N N . GLU B 1 283 ? 82.736 -25.265 -33.713 1.00 32.66 283 GLU B N 1
ATOM 14042 C CA . GLU B 1 283 ? 83.751 -24.413 -34.327 1.00 30.60 283 GLU B CA 1
ATOM 14043 C C . GLU B 1 283 ? 83.126 -23.145 -34.902 1.00 29.34 283 GLU B C 1
ATOM 14044 O O . GLU B 1 283 ? 83.616 -22.033 -34.673 1.00 30.23 283 GLU B O 1
ATOM 14056 N N . ILE B 1 284 ? 82.045 -23.298 -35.671 1.00 27.47 284 ILE B N 1
ATOM 14057 C CA A ILE B 1 284 ? 81.348 -22.142 -36.234 0.22 25.92 284 ILE B CA 1
ATOM 14058 C CA B ILE B 1 284 ? 81.379 -22.128 -36.235 0.78 25.76 284 ILE B CA 1
ATOM 14059 C C . ILE B 1 284 ? 80.851 -21.234 -35.117 1.00 23.11 284 ILE B C 1
ATOM 14060 O O . ILE B 1 284 ? 80.940 -20.002 -35.200 1.00 27.38 284 ILE B O 1
ATOM 14091 N N . PHE B 1 285 ? 80.321 -21.834 -34.048 1.00 25.17 285 PHE B N 1
ATOM 14092 C CA . PHE B 1 285 ? 79.865 -21.059 -32.897 1.00 25.38 285 PHE B CA 1
ATOM 14093 C C . PHE B 1 285 ? 80.999 -20.230 -32.303 1.00 22.25 285 PHE B C 1
ATOM 14094 O O . PHE B 1 285 ? 80.826 -19.042 -32.001 1.00 24.95 285 PHE B O 1
ATOM 14111 N N . THR B 1 286 ? 82.172 -20.842 -32.134 1.00 25.70 286 THR B N 1
ATOM 14112 C CA . THR B 1 286 ? 83.308 -20.124 -31.566 1.00 26.21 286 THR B CA 1
ATOM 14113 C C . THR B 1 286 ? 83.755 -18.989 -32.476 1.00 25.79 286 THR B C 1
ATOM 14114 O O . THR B 1 286 ? 84.030 -17.878 -32.006 1.00 24.85 286 THR B O 1
ATOM 14125 N N . LEU B 1 287 ? 83.822 -19.244 -33.784 1.00 26.89 287 LEU B N 1
ATOM 14126 C CA . LEU B 1 287 ? 84.191 -18.191 -34.725 1.00 29.60 287 LEU B CA 1
ATOM 14127 C C . LEU B 1 287 ? 83.163 -17.067 -34.739 1.00 26.65 287 LEU B C 1
ATOM 14128 O O . LEU B 1 287 ? 83.524 -15.889 -34.833 1.00 27.25 287 LEU B O 1
ATOM 14144 N N . ALA B 1 288 ? 81.877 -17.406 -34.663 1.00 23.86 288 ALA B N 1
ATOM 14145 C CA . ALA B 1 288 ? 80.848 -16.373 -34.651 1.00 23.07 288 ALA B CA 1
ATOM 14146 C C . ALA B 1 288 ? 80.919 -15.548 -33.369 1.00 25.10 288 ALA B C 1
ATOM 14147 O O . ALA B 1 288 ? 80.720 -14.327 -33.399 1.00 21.64 288 ALA B O 1
ATOM 14154 N N . ARG B 1 289 ? 81.206 -16.192 -32.235 1.00 21.82 289 ARG B N 1
ATOM 14155 C CA . ARG B 1 289 ? 81.390 -15.439 -30.999 1.00 24.32 289 ARG B CA 1
ATOM 14156 C C . ARG B 1 289 ? 82.540 -14.454 -31.138 1.00 20.71 289 ARG B C 1
ATOM 14157 O O . ARG B 1 289 ? 82.462 -13.316 -30.657 1.00 22.57 289 ARG B O 1
ATOM 14178 N N . GLN B 1 290 ? 83.620 -14.874 -31.797 1.00 22.38 290 GLN B N 1
ATOM 14179 C CA . GLN B 1 290 ? 84.767 -13.986 -31.952 1.00 28.55 290 GLN B CA 1
ATOM 14180 C C . GLN B 1 290 ? 84.408 -12.759 -32.776 1.00 26.68 290 GLN B C 1
ATOM 14181 O O . GLN B 1 290 ? 84.921 -11.666 -32.514 1.00 26.73 290 GLN B O 1
ATOM 14195 N N . ARG B 1 291 ? 83.523 -12.911 -33.764 1.00 24.26 291 ARG B N 1
ATOM 14196 C CA . ARG B 1 291 ? 83.065 -11.755 -34.525 1.00 21.63 291 ARG B CA 1
ATOM 14197 C C . ARG B 1 291 ? 82.023 -10.942 -33.761 1.00 25.51 291 ARG B C 1
ATOM 14198 O O . ARG B 1 291 ? 81.972 -9.716 -33.908 1.00 24.80 291 ARG B O 1
ATOM 14219 N N . CYS B 1 292 ? 81.198 -11.596 -32.939 1.00 21.43 292 CYS B N 1
ATOM 14220 C CA . CYS B 1 292 ? 80.189 -10.876 -32.162 1.00 19.17 292 CYS B CA 1
ATOM 14221 C C . CYS B 1 292 ? 80.820 -9.810 -31.273 1.00 22.02 292 CYS B C 1
ATOM 14222 O O . CYS B 1 292 ? 80.312 -8.687 -31.176 1.00 19.95 292 CYS B O 1
ATOM 14230 N N . VAL B 1 293 ? 81.938 -10.132 -30.631 1.00 21.94 293 VAL B N 1
ATOM 14231 C CA . VAL B 1 293 ? 82.506 -9.222 -29.636 1.00 21.37 293 VAL B CA 1
ATOM 14232 C C . VAL B 1 293 ? 82.810 -7.842 -30.216 1.00 22.21 293 VAL B C 1
ATOM 14233 O O . VAL B 1 293 ? 82.379 -6.840 -29.623 1.00 23.08 293 VAL B O 1
ATOM 14246 N N . PRO B 1 294 ? 83.522 -7.707 -31.339 1.00 21.63 294 PRO B N 1
ATOM 14247 C CA . PRO B 1 294 ? 83.762 -6.345 -31.850 1.00 20.48 294 PRO B CA 1
ATOM 14248 C C . PRO B 1 294 ? 82.552 -5.698 -32.510 1.00 21.92 294 PRO B C 1
ATOM 14249 O O . PRO B 1 294 ? 82.429 -4.470 -32.459 1.00 23.53 294 PRO B O 1
ATOM 14260 N N . MET B 1 295 ? 81.647 -6.468 -33.111 1.00 20.49 295 MET B N 1
ATOM 14261 C CA A MET B 1 295 ? 80.580 -5.908 -33.934 0.72 23.53 295 MET B CA 1
ATOM 14262 C CA B MET B 1 295 ? 80.597 -5.868 -33.925 0.28 23.53 295 MET B CA 1
ATOM 14263 C C . MET B 1 295 ? 79.302 -5.620 -33.159 1.00 23.32 295 MET B C 1
ATOM 14264 O O . MET B 1 295 ? 78.605 -4.644 -33.456 1.00 23.98 295 MET B O 1
ATOM 14291 N N . GLU B 1 296 ? 78.966 -6.463 -32.186 1.00 20.63 296 GLU B N 1
ATOM 14292 C CA . GLU B 1 296 ? 77.680 -6.386 -31.505 1.00 20.09 296 GLU B CA 1
ATOM 14293 C C . GLU B 1 296 ? 77.814 -6.108 -30.020 1.00 19.49 296 GLU B C 1
ATOM 14294 O O . GLU B 1 296 ? 77.158 -5.196 -29.510 1.00 20.32 296 GLU B O 1
ATOM 14306 N N . GLY B 1 297 ? 78.645 -6.861 -29.317 1.00 20.09 297 GLY B N 1
ATOM 14307 C CA . GLY B 1 297 ? 78.743 -6.751 -27.876 1.00 18.93 297 GLY B CA 1
ATOM 14308 C C . GLY B 1 297 ? 79.295 -8.039 -27.307 1.00 18.38 297 GLY B C 1
ATOM 14309 O O . GLY B 1 297 ? 79.636 -8.970 -28.035 1.00 20.68 297 GLY B O 1
ATOM 14313 N N . PHE B 1 298 ? 79.393 -8.075 -25.981 1.00 17.93 298 PHE B N 1
ATOM 14314 C CA . PHE B 1 298 ? 79.831 -9.312 -25.348 1.00 18.58 298 PHE B CA 1
ATOM 14315 C C . PHE B 1 298 ? 78.838 -10.433 -25.658 1.00 19.14 298 PHE B C 1
ATOM 14316 O O . PHE B 1 298 ? 77.662 -10.196 -25.942 1.00 19.85 298 PHE B O 1
ATOM 14333 N N . VAL B 1 299 ? 79.323 -11.675 -25.574 1.00 19.97 299 VAL B N 1
ATOM 14334 C CA . VAL B 1 299 ? 78.595 -12.799 -26.147 1.00 21.37 299 VAL B CA 1
ATOM 14335 C C . VAL B 1 299 ? 77.359 -13.200 -25.355 1.00 19.85 299 VAL B C 1
ATOM 14336 O O . VAL B 1 299 ? 76.559 -13.990 -25.864 1.00 20.16 299 VAL B O 1
ATOM 14349 N N . THR B 1 300 ? 77.155 -12.680 -24.141 1.00 19.21 300 THR B N 1
ATOM 14350 C CA . THR B 1 300 ? 75.933 -12.970 -23.400 1.00 20.92 300 THR B CA 1
ATOM 14351 C C . THR B 1 300 ? 74.913 -11.829 -23.443 1.00 21.15 300 THR B C 1
ATOM 14352 O O . THR B 1 300 ? 73.909 -11.891 -22.728 1.00 23.39 300 THR B O 1
ATOM 14363 N N . TYR B 1 301 ? 75.123 -10.801 -24.270 1.00 17.83 301 TYR B N 1
ATOM 14364 C CA . TYR B 1 301 ? 74.019 -9.879 -24.566 1.00 18.34 301 TYR B CA 1
ATOM 14365 C C . TYR B 1 301 ? 73.973 -9.420 -26.025 1.00 18.18 301 TYR B C 1
ATOM 14366 O O . TYR B 1 301 ? 72.889 -9.051 -26.490 1.00 18.19 301 TYR B O 1
ATOM 14384 N N . GLY B 1 302 ? 75.078 -9.452 -26.773 1.00 18.66 302 GLY B N 1
ATOM 14385 C CA . GLY B 1 302 ? 75.026 -9.294 -28.221 1.00 19.98 302 GLY B CA 1
ATOM 14386 C C . GLY B 1 302 ? 74.397 -8.005 -28.697 1.00 21.24 302 GLY B C 1
ATOM 14387 O O . GLY B 1 302 ? 73.737 -7.990 -29.741 1.00 21.82 302 GLY B O 1
ATOM 14391 N N . GLY B 1 303 ? 74.580 -6.919 -27.959 1.00 17.40 303 GLY B N 1
ATOM 14392 C CA . GLY B 1 303 ? 74.045 -5.641 -28.364 1.00 15.50 303 GLY B CA 1
ATOM 14393 C C . GLY B 1 303 ? 72.632 -5.372 -27.913 1.00 14.74 303 GLY B C 1
ATOM 14394 O O . GLY B 1 303 ? 72.029 -4.398 -28.384 1.00 17.38 303 GLY B O 1
ATOM 14398 N N . LEU B 1 304 ? 72.088 -6.201 -27.024 1.00 17.63 304 LEU B N 1
ATOM 14399 C CA . LEU B 1 304 ? 70.771 -6.006 -26.444 1.00 16.50 304 LEU B CA 1
ATOM 14400 C C . LEU B 1 304 ? 70.871 -5.674 -24.965 1.00 15.00 304 LEU B C 1
ATOM 14401 O O . LEU B 1 304 ? 71.711 -6.231 -24.253 1.00 18.10 304 LEU B O 1
ATOM 14417 N N . ALA B 1 305 ? 69.974 -4.805 -24.502 1.00 18.63 305 ALA B N 1
ATOM 14418 C CA . ALA B 1 305 ? 69.727 -4.693 -23.073 1.00 16.58 305 ALA B CA 1
ATOM 14419 C C . ALA B 1 305 ? 69.202 -6.019 -22.528 1.00 18.99 305 ALA B C 1
ATOM 14420 O O . ALA B 1 305 ? 68.519 -6.779 -23.221 1.00 17.22 305 ALA B O 1
ATOM 14427 N N . GLY B 1 306 ? 69.522 -6.295 -21.265 1.00 17.00 306 GLY B N 1
ATOM 14428 C CA . GLY B 1 306 ? 68.998 -7.497 -20.641 1.00 18.71 306 GLY B CA 1
ATOM 14429 C C . GLY B 1 306 ? 67.484 -7.571 -20.697 1.00 15.78 306 GLY B C 1
ATOM 14430 O O . GLY B 1 306 ? 66.908 -8.647 -20.895 1.00 17.74 306 GLY B O 1
ATOM 14434 N N . ARG B 1 307 ? 66.818 -6.423 -20.548 1.00 16.06 307 ARG B N 1
ATOM 14435 C CA . ARG B 1 307 ? 65.361 -6.408 -20.614 1.00 15.10 307 ARG B CA 1
ATOM 14436 C C . ARG B 1 307 ? 64.860 -6.882 -21.968 1.00 17.04 307 ARG B C 1
ATOM 14437 O O . ARG B 1 307 ? 63.766 -7.441 -22.060 1.00 16.71 307 ARG B O 1
ATOM 14458 N N . ASP B 1 308 ? 65.632 -6.673 -23.027 1.00 14.52 308 ASP B N 1
ATOM 14459 C CA . ASP B 1 308 ? 65.185 -7.128 -24.340 1.00 17.00 308 ASP B CA 1
ATOM 14460 C C . ASP B 1 308 ? 65.420 -8.615 -24.558 1.00 16.06 308 ASP B C 1
ATOM 14461 O O . ASP B 1 308 ? 64.596 -9.267 -25.207 1.00 17.55 308 ASP B O 1
ATOM 14470 N N . MET B 1 309 ? 66.486 -9.192 -24.003 1.00 17.67 309 MET B N 1
ATOM 14471 C CA . MET B 1 309 ? 66.569 -10.650 -23.980 1.00 16.44 309 MET B CA 1
ATOM 14472 C C . MET B 1 309 ? 65.407 -11.239 -23.188 1.00 15.40 309 MET B C 1
ATOM 14473 O O . MET B 1 309 ? 64.825 -12.257 -23.583 1.00 16.35 309 MET B O 1
ATOM 14487 N N . ALA B 1 310 ? 65.050 -10.606 -22.069 1.00 17.07 310 ALA B N 1
ATOM 14488 C CA . ALA B 1 310 ? 63.906 -11.067 -21.290 1.00 18.05 310 ALA B CA 1
ATOM 14489 C C . ALA B 1 310 ? 62.624 -11.025 -22.116 1.00 15.76 310 ALA B C 1
ATOM 14490 O O . ALA B 1 310 ? 61.828 -11.972 -22.097 1.00 17.97 310 ALA B O 1
ATOM 14497 N N . ALA B 1 311 ? 62.399 -9.921 -22.839 1.00 15.31 311 ALA B N 1
ATOM 14498 C CA . ALA B 1 311 ? 61.201 -9.807 -23.668 1.00 13.47 311 ALA B CA 1
ATOM 14499 C C . ALA B 1 311 ? 61.208 -10.849 -24.778 1.00 17.94 311 ALA B C 1
ATOM 14500 O O . ALA B 1 311 ? 60.153 -11.378 -25.147 1.00 15.55 311 ALA B O 1
ATOM 14507 N N . MET B 1 312 ? 62.396 -11.157 -25.317 1.00 15.26 312 MET B N 1
ATOM 14508 C CA . MET B 1 312 ? 62.522 -12.139 -26.390 1.00 15.38 312 MET B CA 1
ATOM 14509 C C . MET B 1 312 ? 62.170 -13.543 -25.910 1.00 15.81 312 MET B C 1
ATOM 14510 O O . MET B 1 312 ? 61.524 -14.310 -26.633 1.00 17.58 312 MET B O 1
ATOM 14524 N N . VAL B 1 313 ? 62.604 -13.907 -24.704 1.00 17.02 313 VAL B N 1
ATOM 14525 C CA . VAL B 1 313 ? 62.278 -15.230 -24.179 1.00 19.60 313 VAL B CA 1
ATOM 14526 C C . VAL B 1 313 ? 60.766 -15.413 -24.095 1.00 16.90 313 VAL B C 1
ATOM 14527 O O . VAL B 1 313 ? 60.226 -16.459 -24.476 1.00 18.40 313 VAL B O 1
ATOM 14540 N N . GLN B 1 314 ? 60.064 -14.396 -23.604 1.00 16.51 314 GLN B N 1
ATOM 14541 C CA . GLN B 1 314 ? 58.613 -14.456 -23.511 1.00 15.48 314 GLN B CA 1
ATOM 14542 C C . GLN B 1 314 ? 57.958 -14.357 -24.886 1.00 15.62 314 GLN B C 1
ATOM 14543 O O . GLN B 1 314 ? 56.982 -15.061 -25.161 1.00 18.11 314 GLN B O 1
ATOM 14557 N N . GLY B 1 315 ? 58.469 -13.484 -25.759 1.00 15.35 315 GLY B N 1
ATOM 14558 C CA . GLY B 1 315 ? 57.880 -13.340 -27.081 1.00 17.27 315 GLY B CA 1
ATOM 14559 C C . GLY B 1 315 ? 58.064 -14.560 -27.957 1.00 18.46 315 GLY B C 1
ATOM 14560 O O . GLY B 1 315 ? 57.204 -14.865 -28.793 1.00 18.44 315 GLY B O 1
ATOM 14564 N N . LEU B 1 316 ? 59.194 -15.255 -27.810 1.00 17.90 316 LEU B N 1
ATOM 14565 C CA . LEU B 1 316 ? 59.372 -16.500 -28.548 1.00 19.84 316 LEU B CA 1
ATOM 14566 C C . LEU B 1 316 ? 58.246 -17.473 -28.232 1.00 22.08 316 LEU B C 1
ATOM 14567 O O . LEU B 1 316 ? 57.741 -18.158 -29.125 1.00 23.35 316 LEU B O 1
ATOM 14583 N N . GLU B 1 317 ? 57.828 -17.534 -26.967 1.00 17.94 317 GLU B N 1
ATOM 14584 C CA . GLU B 1 317 ? 56.698 -18.382 -26.600 1.00 19.56 317 GLU B CA 1
ATOM 14585 C C . GLU B 1 317 ? 55.395 -17.852 -27.191 1.00 19.66 317 GLU B C 1
ATOM 14586 O O . GLU B 1 317 ? 54.650 -18.602 -27.831 1.00 20.07 317 GLU B O 1
ATOM 14598 N N . GLU B 1 318 ? 55.099 -16.560 -26.987 1.00 15.43 318 GLU B N 1
ATOM 14599 C CA . GLU B 1 318 ? 53.824 -16.006 -27.447 1.00 16.70 318 GLU B CA 1
ATOM 14600 C C . GLU B 1 318 ? 53.666 -16.106 -28.961 1.00 16.58 318 GLU B C 1
ATOM 14601 O O . GLU B 1 318 ? 52.554 -16.332 -29.456 1.00 18.25 318 GLU B O 1
ATOM 14613 N N . GLY B 1 319 ? 54.762 -15.957 -29.710 1.00 17.54 319 GLY B N 1
ATOM 14614 C CA . GLY B 1 319 ? 54.693 -16.001 -31.162 1.00 19.75 319 GLY B CA 1
ATOM 14615 C C . GLY B 1 319 ? 54.343 -17.361 -31.733 1.00 16.80 319 GLY B C 1
ATOM 14616 O O . GLY B 1 319 ? 53.953 -17.448 -32.905 1.00 18.94 319 GLY B O 1
ATOM 14620 N N . THR B 1 320 ? 54.463 -18.422 -30.930 1.00 16.72 320 THR B N 1
ATOM 14621 C CA . THR B 1 320 ? 54.099 -19.764 -31.358 1.00 17.68 320 THR B CA 1
ATOM 14622 C C . THR B 1 320 ? 52.646 -20.114 -31.066 1.00 22.19 320 THR B C 1
ATOM 14623 O O . THR B 1 320 ? 52.197 -21.189 -31.472 1.00 22.11 320 THR B O 1
ATOM 14634 N N . GLU B 1 321 ? 51.907 -19.262 -30.362 1.00 18.05 321 GLU B N 1
ATOM 14635 C CA . GLU B 1 321 ? 50.570 -19.637 -29.917 1.00 18.27 321 GLU B CA 1
ATOM 14636 C C . GLU B 1 321 ? 49.606 -19.646 -31.095 1.00 17.64 321 GLU B C 1
ATOM 14637 O O . GLU B 1 321 ? 49.445 -18.637 -31.790 1.00 18.84 321 GLU B O 1
ATOM 14649 N N . GLU B 1 322 ? 48.946 -20.788 -31.294 1.00 18.90 322 GLU B N 1
ATOM 14650 C CA . GLU B 1 322 ? 48.146 -20.984 -32.496 1.00 17.82 322 GLU B CA 1
ATOM 14651 C C . GLU B 1 322 ? 46.962 -20.026 -32.558 1.00 19.16 322 GLU B C 1
ATOM 14652 O O . GLU B 1 322 ? 46.607 -19.544 -33.640 1.00 19.76 322 GLU B O 1
ATOM 14664 N N . GLU B 1 323 ? 46.317 -19.753 -31.422 1.00 21.17 323 GLU B N 1
ATOM 14665 C CA . GLU B 1 323 ? 45.182 -18.835 -31.440 1.00 20.06 323 GLU B CA 1
ATOM 14666 C C . GLU B 1 323 ? 45.612 -17.453 -31.921 1.00 17.40 323 GLU B C 1
ATOM 14667 O O . GLU B 1 323 ? 44.920 -16.818 -32.730 1.00 17.73 323 GLU B O 1
ATOM 14679 N N . TYR B 1 324 ? 46.762 -16.977 -31.435 1.00 16.97 324 TYR B N 1
ATOM 14680 C CA . TYR B 1 324 ? 47.303 -15.703 -31.893 1.00 16.18 324 TYR B CA 1
ATOM 14681 C C . TYR B 1 324 ? 47.631 -15.763 -33.385 1.00 16.53 324 TYR B C 1
ATOM 14682 O O . TYR B 1 324 ? 47.255 -14.869 -34.154 1.00 16.94 324 TYR B O 1
ATOM 14700 N N . LEU B 1 325 ? 48.309 -16.828 -33.823 1.00 16.66 325 LEU B N 1
ATOM 14701 C CA . LEU B 1 325 ? 48.708 -16.903 -35.228 1.00 15.93 325 LEU B CA 1
ATOM 14702 C C . LEU B 1 325 ? 47.488 -16.943 -36.147 1.00 17.52 325 LEU B C 1
ATOM 14703 O O . LEU B 1 325 ? 47.465 -16.294 -37.199 1.00 18.77 325 LEU B O 1
ATOM 14719 N N . HIS B 1 326 ? 46.456 -17.687 -35.754 1.00 17.32 326 HIS B N 1
ATOM 14720 C CA . HIS B 1 326 ? 45.235 -17.760 -36.552 1.00 19.25 326 HIS B CA 1
ATOM 14721 C C . HIS B 1 326 ? 44.611 -16.384 -36.721 1.00 18.48 326 HIS B C 1
ATOM 14722 O O . HIS B 1 326 ? 44.195 -16.006 -37.825 1.00 17.75 326 HIS B O 1
ATOM 14736 N N . TYR B 1 327 ? 44.553 -15.619 -35.634 1.00 18.62 327 TYR B N 1
ATOM 14737 C CA A TYR B 1 327 ? 44.026 -14.264 -35.701 0.54 19.12 327 TYR B CA 1
ATOM 14738 C CA B TYR B 1 327 ? 44.025 -14.262 -35.697 0.46 19.11 327 TYR B CA 1
ATOM 14739 C C . TYR B 1 327 ? 44.924 -13.351 -36.531 1.00 17.15 327 TYR B C 1
ATOM 14740 O O . TYR B 1 327 ? 44.433 -12.558 -37.341 1.00 17.62 327 TYR B O 1
ATOM 14775 N N . ARG B 1 328 ? 46.242 -13.437 -36.334 1.00 17.40 328 ARG B N 1
ATOM 14776 C CA . ARG B 1 328 ? 47.164 -12.519 -37.002 1.00 14.51 328 ARG B CA 1
ATOM 14777 C C . ARG B 1 328 ? 47.138 -12.720 -38.507 1.00 17.87 328 ARG B C 1
ATOM 14778 O O . ARG B 1 328 ? 46.981 -11.768 -39.282 1.00 17.12 328 ARG B O 1
ATOM 14799 N N . ILE B 1 329 ? 47.330 -13.959 -38.936 1.00 16.58 329 ILE B N 1
ATOM 14800 C CA . ILE B 1 329 ? 47.316 -14.290 -40.351 1.00 17.24 329 ILE B CA 1
ATOM 14801 C C . ILE B 1 329 ? 45.916 -14.113 -40.915 1.00 18.22 329 ILE B C 1
ATOM 14802 O O . ILE B 1 329 ? 45.757 -13.715 -42.074 1.00 17.11 329 ILE B O 1
ATOM 14818 N N . GLY B 1 330 ? 44.884 -14.348 -40.103 1.00 18.18 330 GLY B N 1
ATOM 14819 C CA . GLY B 1 330 ? 43.522 -14.117 -40.555 1.00 18.83 330 GLY B CA 1
ATOM 14820 C C . GLY B 1 330 ? 43.202 -12.653 -40.789 1.00 17.30 330 GLY B C 1
ATOM 14821 O O . GLY B 1 330 ? 42.413 -12.323 -41.681 1.00 18.00 330 GLY B O 1
ATOM 14825 N N . GLN B 1 331 ? 43.813 -11.756 -40.008 1.00 15.55 331 GLN B N 1
ATOM 14826 C CA . GLN B 1 331 ? 43.652 -10.325 -40.248 1.00 16.34 331 GLN B CA 1
ATOM 14827 C C . GLN B 1 331 ? 44.300 -9.906 -41.563 1.00 15.67 331 GLN B C 1
ATOM 14828 O O . GLN B 1 331 ? 43.711 -9.132 -42.324 1.00 15.90 331 GLN B O 1
ATOM 14842 N N . VAL B 1 332 ? 45.512 -10.395 -41.846 1.00 16.53 332 VAL B N 1
ATOM 14843 C CA . VAL B 1 332 ? 46.133 -10.131 -43.145 1.00 14.25 332 VAL B CA 1
ATOM 14844 C C . VAL B 1 332 ? 45.236 -10.643 -44.267 1.00 16.01 332 VAL B C 1
ATOM 14845 O O . VAL B 1 332 ? 45.007 -9.950 -45.265 1.00 16.18 332 VAL B O 1
ATOM 14858 N N . LYS B 1 333 ? 44.694 -11.854 -44.105 1.00 15.35 333 LYS B N 1
ATOM 14859 C CA . LYS B 1 333 ? 43.807 -12.422 -45.113 1.00 16.09 333 LYS B CA 1
ATOM 14860 C C . LYS B 1 333 ? 42.559 -11.573 -45.295 1.00 15.98 333 LYS B C 1
ATOM 14861 O O . LYS B 1 333 ? 42.066 -11.409 -46.418 1.00 17.90 333 LYS B O 1
ATOM 14880 N N . TYR B 1 334 ? 42.016 -11.052 -44.192 1.00 17.01 334 TYR B N 1
ATOM 14881 C CA . TYR B 1 334 ? 40.838 -10.195 -44.259 1.00 16.75 334 TYR B CA 1
ATOM 14882 C C . TYR B 1 334 ? 41.102 -8.961 -45.113 1.00 15.22 334 TYR B C 1
ATOM 14883 O O . TYR B 1 334 ? 40.316 -8.629 -46.007 1.00 16.50 334 TYR B O 1
ATOM 14901 N N . LEU B 1 335 ? 42.203 -8.259 -44.845 1.00 15.47 335 LEU B N 1
ATOM 14902 C CA . LEU B 1 335 ? 42.568 -7.124 -45.687 1.00 18.67 335 LEU B CA 1
ATOM 14903 C C . LEU B 1 335 ? 42.682 -7.538 -47.151 1.00 17.70 335 LEU B C 1
ATOM 14904 O O . LEU B 1 335 ? 42.188 -6.841 -48.047 1.00 17.01 335 LEU B O 1
ATOM 14920 N N . GLY B 1 336 ? 43.331 -8.671 -47.411 1.00 16.52 336 GLY B N 1
ATOM 14921 C CA . GLY B 1 336 ? 43.471 -9.128 -48.781 1.00 14.81 336 GLY B CA 1
ATOM 14922 C C . GLY B 1 336 ? 42.138 -9.428 -49.437 1.00 16.22 336 GLY B C 1
ATOM 14923 O O . GLY B 1 336 ? 41.925 -9.109 -50.611 1.00 19.32 336 GLY B O 1
ATOM 14927 N N . ASP B 1 337 ? 41.228 -10.064 -48.696 1.00 17.74 337 ASP B N 1
ATOM 14928 C CA . ASP B 1 337 ? 39.937 -10.419 -49.277 1.00 18.54 337 ASP B CA 1
ATOM 14929 C C . ASP B 1 337 ? 39.078 -9.175 -49.514 1.00 20.12 337 ASP B C 1
ATOM 14930 O O . ASP B 1 337 ? 38.354 -9.104 -50.513 1.00 21.27 337 ASP B O 1
ATOM 14939 N N . ARG B 1 338 ? 39.141 -8.178 -48.619 1.00 18.73 338 ARG B N 1
ATOM 14940 C CA . ARG B 1 338 ? 38.462 -6.912 -48.899 1.00 20.80 338 ARG B CA 1
ATOM 14941 C C . ARG B 1 338 ? 38.918 -6.349 -50.239 1.00 24.84 338 ARG B C 1
ATOM 14942 O O . ARG B 1 338 ? 38.105 -5.878 -51.043 1.00 20.08 338 ARG B O 1
ATOM 14963 N N . LEU B 1 339 ? 40.225 -6.394 -50.496 1.00 17.92 339 LEU B N 1
ATOM 14964 C CA . LEU B 1 339 ? 40.753 -5.818 -51.725 1.00 18.08 339 LEU B CA 1
ATOM 14965 C C . LEU B 1 339 ? 40.401 -6.689 -52.924 1.00 19.46 339 LEU B C 1
ATOM 14966 O O . LEU B 1 339 ? 39.930 -6.192 -53.954 1.00 24.38 339 LEU B O 1
ATOM 14982 N N . ARG B 1 340 ? 40.628 -7.995 -52.805 1.00 19.80 340 ARG B N 1
ATOM 14983 C CA . ARG B 1 340 ? 40.365 -8.905 -53.913 1.00 19.57 340 ARG B CA 1
ATOM 14984 C C . ARG B 1 340 ? 38.892 -8.894 -54.296 1.00 22.00 340 ARG B C 1
ATOM 14985 O O . ARG B 1 340 ? 38.548 -8.954 -55.484 1.00 25.26 340 ARG B O 1
ATOM 15006 N N . GLU B 1 341 ? 38.005 -8.805 -53.302 1.00 21.75 341 GLU B N 1
ATOM 15007 C CA . GLU B 1 341 ? 36.573 -8.788 -53.576 1.00 24.39 341 GLU B CA 1
ATOM 15008 C C . GLU B 1 341 ? 36.143 -7.503 -54.269 1.00 24.34 341 GLU B C 1
ATOM 15009 O O . GLU B 1 341 ? 35.099 -7.490 -54.931 1.00 29.44 341 GLU B O 1
ATOM 15021 N N . ALA B 1 342 ? 36.931 -6.437 -54.151 1.00 22.09 342 ALA B N 1
ATOM 15022 C CA . ALA B 1 342 ? 36.673 -5.190 -54.852 1.00 25.71 342 ALA B CA 1
ATOM 15023 C C . ALA B 1 342 ? 37.404 -5.098 -56.186 1.00 31.14 342 ALA B C 1
ATOM 15024 O O . ALA B 1 342 ? 37.375 -4.042 -56.821 1.00 30.72 342 ALA B O 1
ATOM 15031 N N . GLY B 1 343 ? 38.073 -6.160 -56.617 1.00 29.42 343 GLY B N 1
ATOM 15032 C CA . GLY B 1 343 ? 38.752 -6.141 -57.896 1.00 31.88 343 GLY B CA 1
ATOM 15033 C C . GLY B 1 343 ? 40.165 -5.602 -57.887 1.00 32.52 343 GLY B C 1
ATOM 15034 O O . GLY B 1 343 ? 40.722 -5.362 -58.963 1.00 34.64 343 GLY B O 1
ATOM 15038 N N . ILE B 1 344 ? 40.764 -5.407 -56.719 1.00 27.51 344 ILE B N 1
ATOM 15039 C CA . ILE B 1 344 ? 42.146 -4.946 -56.607 1.00 29.82 344 ILE B CA 1
ATOM 15040 C C . ILE B 1 344 ? 43.050 -6.174 -56.654 1.00 29.06 344 ILE B C 1
ATOM 15041 O O . ILE B 1 344 ? 42.897 -7.067 -55.809 1.00 28.11 344 ILE B O 1
ATOM 15057 N N . PRO B 1 345 ? 43.994 -6.263 -57.595 1.00 26.47 345 PRO B N 1
ATOM 15058 C CA . PRO B 1 345 ? 44.798 -7.493 -57.711 1.00 32.43 345 PRO B CA 1
ATOM 15059 C C . PRO B 1 345 ? 45.839 -7.587 -56.603 1.00 28.34 345 PRO B C 1
ATOM 15060 O O . PRO B 1 345 ? 46.553 -6.621 -56.325 1.00 26.02 345 PRO B O 1
ATOM 15071 N N . ILE B 1 346 ? 45.931 -8.765 -55.977 1.00 24.43 346 ILE B N 1
ATOM 15072 C CA . ILE B 1 346 ? 46.914 -9.000 -54.929 1.00 23.14 346 ILE B CA 1
ATOM 15073 C C . ILE B 1 346 ? 47.641 -10.315 -55.176 1.00 23.93 346 ILE B C 1
ATOM 15074 O O . ILE B 1 346 ? 47.201 -11.167 -55.949 1.00 25.15 346 ILE B O 1
ATOM 15090 N N . GLN B 1 347 ? 48.766 -10.476 -54.489 1.00 24.26 347 GLN B N 1
ATOM 15091 C CA . GLN B 1 347 ? 49.411 -11.780 -54.415 1.00 25.12 347 GLN B CA 1
ATOM 15092 C C . GLN B 1 347 ? 48.494 -12.694 -53.619 1.00 23.91 347 GLN B C 1
ATOM 15093 O O . GLN B 1 347 ? 48.145 -12.383 -52.474 1.00 24.35 347 GLN B O 1
ATOM 15107 N N . TYR B 1 348 ? 48.087 -13.806 -54.222 1.00 25.43 348 TYR B N 1
ATOM 15108 C CA . TYR B 1 348 ? 47.031 -14.636 -53.668 1.00 22.93 348 TYR B CA 1
ATOM 15109 C C . TYR B 1 348 ? 47.542 -16.069 -53.603 1.00 23.29 348 TYR B C 1
ATOM 15110 O O . TYR B 1 348 ? 48.044 -16.588 -54.614 1.00 25.52 348 TYR B O 1
ATOM 15128 N N . PRO B 1 349 ? 47.430 -16.752 -52.455 1.00 22.98 349 PRO B N 1
ATOM 15129 C CA . PRO B 1 349 ? 46.841 -16.316 -51.183 1.00 20.82 349 PRO B CA 1
ATOM 15130 C C . PRO B 1 349 ? 47.746 -15.334 -50.469 1.00 18.48 349 PRO B C 1
ATOM 15131 O O . PRO B 1 349 ? 48.951 -15.283 -50.730 1.00 21.94 349 PRO B O 1
ATOM 15142 N N . THR B 1 350 ? 47.186 -14.565 -49.541 1.00 19.24 350 THR B N 1
ATOM 15143 C CA . THR B 1 350 ? 48.008 -13.687 -48.726 1.00 17.99 350 THR B CA 1
ATOM 15144 C C . THR B 1 350 ? 48.956 -14.511 -47.866 1.00 21.52 350 THR B C 1
ATOM 15145 O O . THR B 1 350 ? 48.655 -15.642 -47.470 1.00 20.65 350 THR B O 1
ATOM 15156 N N . GLY B 1 351 ? 50.130 -13.934 -47.620 1.00 21.01 351 GLY B N 1
ATOM 15157 C CA . GLY B 1 351 ? 51.127 -14.511 -46.747 1.00 19.17 351 GLY B CA 1
ATOM 15158 C C . GLY B 1 351 ? 50.883 -14.108 -45.308 1.00 16.01 351 GLY B C 1
ATOM 15159 O O . GLY B 1 351 ? 49.787 -13.695 -44.922 1.00 16.81 351 GLY B O 1
ATOM 15163 N N . GLY B 1 352 ? 51.935 -14.211 -44.501 1.00 18.36 352 GLY B N 1
ATOM 15164 C CA . GLY B 1 352 ? 51.742 -14.125 -43.068 1.00 17.92 352 GLY B CA 1
ATOM 15165 C C . GLY B 1 352 ? 51.607 -12.726 -42.515 1.00 19.42 352 GLY B C 1
ATOM 15166 O O . GLY B 1 352 ? 50.897 -12.524 -41.524 1.00 20.96 352 GLY B O 1
ATOM 15170 N N . HIS B 1 353 ? 52.258 -11.745 -43.145 1.00 17.49 353 HIS B N 1
ATOM 15171 C CA . HIS B 1 353 ? 52.526 -10.469 -42.504 1.00 15.90 353 HIS B CA 1
ATOM 15172 C C . HIS B 1 353 ? 52.136 -9.245 -43.319 1.00 14.78 353 HIS B C 1
ATOM 15173 O O . HIS B 1 353 ? 52.258 -8.125 -42.810 1.00 16.66 353 HIS B O 1
ATOM 15187 N N . ALA B 1 354 ? 51.657 -9.414 -44.547 1.00 17.40 354 ALA B N 1
ATOM 15188 C CA . ALA B 1 354 ? 51.470 -8.273 -45.428 1.00 18.10 354 ALA B CA 1
ATOM 15189 C C . ALA B 1 354 ? 50.593 -8.681 -46.593 1.00 16.68 354 ALA B C 1
ATOM 15190 O O . ALA B 1 354 ? 50.577 -9.846 -46.994 1.00 19.21 354 ALA B O 1
ATOM 15197 N N . VAL B 1 355 ? 49.892 -7.701 -47.145 1.00 16.79 355 VAL B N 1
ATOM 15198 C CA . VAL B 1 355 ? 49.202 -7.849 -48.418 1.00 16.20 355 VAL B CA 1
ATOM 15199 C C . VAL B 1 355 ? 50.033 -7.145 -49.482 1.00 17.13 355 VAL B C 1
ATOM 15200 O O . VAL B 1 355 ? 50.448 -5.998 -49.292 1.00 17.52 355 VAL B O 1
ATOM 15213 N N . PHE B 1 356 ? 50.309 -7.840 -50.582 1.00 18.97 356 PHE B N 1
ATOM 15214 C CA . PHE B 1 356 ? 51.085 -7.289 -51.690 1.00 20.33 356 PHE B CA 1
ATOM 15215 C C . PHE B 1 356 ? 50.121 -6.984 -52.833 1.00 21.35 356 PHE B C 1
ATOM 15216 O O . PHE B 1 356 ? 49.529 -7.898 -53.415 1.00 22.25 356 PHE B O 1
ATOM 15233 N N . VAL B 1 357 ? 49.964 -5.703 -53.147 1.00 21.78 357 VAL B N 1
ATOM 15234 C CA . VAL B 1 357 ? 49.065 -5.259 -54.205 1.00 22.87 357 VAL B CA 1
ATOM 15235 C C . VAL B 1 357 ? 49.877 -5.131 -55.481 1.00 26.31 357 VAL B C 1
ATOM 15236 O O . VAL B 1 357 ? 50.922 -4.471 -55.497 1.00 29.03 357 VAL B O 1
ATOM 15249 N N . ASP B 1 358 ? 49.401 -5.768 -56.545 1.00 29.43 358 ASP B N 1
ATOM 15250 C CA . ASP B 1 358 ? 50.088 -5.792 -57.835 1.00 33.58 358 ASP B CA 1
ATOM 15251 C C . ASP B 1 358 ? 49.665 -4.535 -58.585 1.00 33.66 358 ASP B C 1
ATOM 15252 O O . ASP B 1 358 ? 48.550 -4.457 -59.102 1.00 38.17 358 ASP B O 1
ATOM 15261 N N . CYS B 1 359 ? 50.554 -3.541 -58.635 1.00 35.44 359 CYS B N 1
ATOM 15262 C CA . CYS B 1 359 ? 50.185 -2.239 -59.179 1.00 36.20 359 CYS B CA 1
ATOM 15263 C C . CYS B 1 359 ? 50.314 -2.146 -60.696 1.00 48.48 359 CYS B C 1
ATOM 15264 O O . CYS B 1 359 ? 49.890 -1.137 -61.271 1.00 47.76 359 CYS B O 1
ATOM 15272 N N . LYS B 1 360 ? 50.875 -3.157 -61.360 1.00 38.78 360 LYS B N 1
ATOM 15273 C CA . LYS B 1 360 ? 50.973 -3.110 -62.815 1.00 52.99 360 LYS B CA 1
ATOM 15274 C C . LYS B 1 360 ? 49.614 -2.821 -63.448 1.00 57.45 360 LYS B C 1
ATOM 15275 O O . LYS B 1 360 ? 49.496 -1.984 -64.351 1.00 57.30 360 LYS B O 1
ATOM 15294 N N . LYS B 1 361 ? 48.571 -3.505 -62.971 1.00 58.14 361 LYS B N 1
ATOM 15295 C CA . LYS B 1 361 ? 47.246 -3.403 -63.567 1.00 57.96 361 LYS B CA 1
ATOM 15296 C C . LYS B 1 361 ? 46.489 -2.151 -63.146 1.00 50.15 361 LYS B C 1
ATOM 15297 O O . LYS B 1 361 ? 45.565 -1.737 -63.855 1.00 56.55 361 LYS B O 1
ATOM 15316 N N . LEU B 1 362 ? 46.850 -1.540 -62.018 1.00 42.31 362 LEU B N 1
ATOM 15317 C CA . LEU B 1 362 ? 46.095 -0.390 -61.542 1.00 39.17 362 LEU B CA 1
ATOM 15318 C C . LEU B 1 362 ? 46.453 0.878 -62.306 1.00 43.01 362 LEU B C 1
ATOM 15319 O O . LEU B 1 362 ? 45.588 1.729 -62.535 1.00 48.64 362 LEU B O 1
ATOM 15335 N N . VAL B 1 363 ? 47.714 1.024 -62.699 1.00 42.54 363 VAL B N 1
ATOM 15336 C CA . VAL B 1 363 ? 48.195 2.260 -63.307 1.00 45.53 363 VAL B CA 1
ATOM 15337 C C . VAL B 1 363 ? 48.951 1.924 -64.586 1.00 47.36 363 VAL B C 1
ATOM 15338 O O . VAL B 1 363 ? 50.173 2.119 -64.659 1.00 46.42 363 VAL B O 1
ATOM 15351 N N . PRO B 1 364 ? 48.268 1.428 -65.618 1.00 52.44 364 PRO B N 1
ATOM 15352 C CA . PRO B 1 364 ? 48.977 1.050 -66.850 1.00 45.66 364 PRO B CA 1
ATOM 15353 C C . PRO B 1 364 ? 49.559 2.233 -67.601 1.00 50.65 364 PRO B C 1
ATOM 15354 O O . PRO B 1 364 ? 50.446 2.032 -68.439 1.00 54.51 364 PRO B O 1
ATOM 15365 N N . GLN B 1 365 ? 49.108 3.456 -67.326 1.00 57.94 365 GLN B N 1
ATOM 15366 C CA . GLN B 1 365 ? 49.702 4.620 -67.972 1.00 59.17 365 GLN B CA 1
ATOM 15367 C C . GLN B 1 365 ? 51.088 4.963 -67.430 1.00 56.84 365 GLN B C 1
ATOM 15368 O O . GLN B 1 365 ? 51.704 5.905 -67.943 1.00 51.76 365 GLN B O 1
ATOM 15382 N N . ILE B 1 366 ? 51.587 4.247 -66.424 1.00 54.78 366 ILE B N 1
ATOM 15383 C CA . ILE B 1 366 ? 52.862 4.539 -65.778 1.00 47.00 366 ILE B CA 1
ATOM 15384 C C . ILE B 1 366 ? 53.816 3.378 -66.060 1.00 45.19 366 ILE B C 1
ATOM 15385 O O . ILE B 1 366 ? 53.607 2.271 -65.542 1.00 48.26 366 ILE B O 1
ATOM 15401 N N . PRO B 1 367 ? 54.880 3.581 -66.836 1.00 47.58 367 PRO B N 1
ATOM 15402 C CA . PRO B 1 367 ? 55.842 2.497 -67.059 1.00 47.56 367 PRO B CA 1
ATOM 15403 C C . PRO B 1 367 ? 56.699 2.223 -65.832 1.00 47.28 367 PRO B C 1
ATOM 15404 O O . PRO B 1 367 ? 56.793 3.031 -64.904 1.00 49.12 367 PRO B O 1
ATOM 15415 N N . GLY B 1 368 ? 57.346 1.057 -65.855 1.00 46.73 368 GLY B N 1
ATOM 15416 C CA . GLY B 1 368 ? 58.101 0.614 -64.695 1.00 45.54 368 GLY B CA 1
ATOM 15417 C C . GLY B 1 368 ? 59.140 1.619 -64.235 1.00 44.28 368 GLY B C 1
ATOM 15418 O O . GLY B 1 368 ? 59.367 1.783 -63.033 1.00 49.66 368 GLY B O 1
ATOM 15422 N N . ASP B 1 369 ? 59.781 2.307 -65.181 1.00 46.42 369 ASP B N 1
ATOM 15423 C CA . ASP B 1 369 ? 60.830 3.261 -64.838 1.00 46.83 369 ASP B CA 1
ATOM 15424 C C . ASP B 1 369 ? 60.281 4.571 -64.287 1.00 46.07 369 ASP B C 1
ATOM 15425 O O . ASP B 1 369 ? 61.074 5.444 -63.916 1.00 46.43 369 ASP B O 1
ATOM 15434 N N . GLN B 1 370 ? 58.957 4.725 -64.219 1.00 45.20 370 GLN B N 1
ATOM 15435 C CA . GLN B 1 370 ? 58.327 5.855 -63.548 1.00 45.12 370 GLN B CA 1
ATOM 15436 C C . GLN B 1 370 ? 57.661 5.454 -62.234 1.00 43.22 370 GLN B C 1
ATOM 15437 O O . GLN B 1 370 ? 56.944 6.268 -61.641 1.00 40.88 370 GLN B O 1
ATOM 15451 N N . PHE B 1 371 ? 57.864 4.202 -61.780 1.00 40.58 371 PHE B N 1
ATOM 15452 C CA . PHE B 1 371 ? 57.556 3.739 -60.426 1.00 38.23 371 PHE B CA 1
ATOM 15453 C C . PHE B 1 371 ? 56.056 3.663 -60.184 1.00 38.42 371 PHE B C 1
ATOM 15454 O O . PHE B 1 371 ? 55.516 4.337 -59.295 1.00 35.76 371 PHE B O 1
ATOM 15471 N N . PRO B 1 372 ? 55.368 2.790 -60.928 1.00 32.36 372 PRO B N 1
ATOM 15472 C CA . PRO B 1 372 ? 53.907 2.688 -60.778 1.00 34.68 372 PRO B CA 1
ATOM 15473 C C . PRO B 1 372 ? 53.454 2.411 -59.355 1.00 28.09 372 PRO B C 1
ATOM 15474 O O . PRO B 1 372 ? 52.470 3.009 -58.901 1.00 28.80 372 PRO B O 1
ATOM 15485 N N . ALA B 1 373 ? 54.137 1.518 -58.635 1.00 28.45 373 ALA B N 1
ATOM 15486 C CA . ALA B 1 373 ? 53.705 1.211 -57.276 1.00 25.50 373 ALA B CA 1
ATOM 15487 C C . ALA B 1 373 ? 53.925 2.392 -56.342 1.00 27.24 373 ALA B C 1
ATOM 15488 O O . ALA B 1 373 ? 53.126 2.610 -55.425 1.00 25.70 373 ALA B O 1
ATOM 15495 N N . GLN B 1 374 ? 54.995 3.164 -56.550 1.00 26.72 374 GLN B N 1
ATOM 15496 C CA . GLN B 1 374 ? 55.194 4.352 -55.730 1.00 24.91 374 GLN B CA 1
ATOM 15497 C C . GLN B 1 374 ? 54.127 5.401 -56.011 1.00 27.26 374 GLN B C 1
ATOM 15498 O O . GLN B 1 374 ? 53.728 6.135 -55.101 1.00 26.51 374 GLN B O 1
ATOM 15512 N N . ALA B 1 375 ? 53.659 5.504 -57.257 1.00 28.04 375 ALA B N 1
ATOM 15513 C CA . ALA B 1 375 ? 52.583 6.448 -57.536 1.00 26.30 375 ALA B CA 1
ATOM 15514 C C . ALA B 1 375 ? 51.308 6.051 -56.797 1.00 26.05 375 ALA B C 1
ATOM 15515 O O . ALA B 1 375 ? 50.594 6.913 -56.269 1.00 27.48 375 ALA B O 1
ATOM 15522 N N . VAL B 1 376 ? 51.011 4.750 -56.735 1.00 23.96 376 VAL B N 1
ATOM 15523 C CA . VAL B 1 376 ? 49.832 4.305 -55.998 1.00 24.34 376 VAL B CA 1
ATOM 15524 C C . VAL B 1 376 ? 50.008 4.572 -54.506 1.00 23.50 376 VAL B C 1
ATOM 15525 O O . VAL B 1 376 ? 49.088 5.052 -53.831 1.00 24.20 376 VAL B O 1
ATOM 15538 N N . ILE B 1 377 ? 51.190 4.262 -53.967 1.00 22.79 377 ILE B N 1
ATOM 15539 C CA . ILE B 1 377 ? 51.447 4.493 -52.547 1.00 21.15 377 ILE B CA 1
ATOM 15540 C C . ILE B 1 377 ? 51.258 5.959 -52.207 1.00 22.15 377 ILE B C 1
ATOM 15541 O O . ILE B 1 377 ? 50.660 6.304 -51.179 1.00 21.13 377 ILE B O 1
ATOM 15557 N N . ASN B 1 378 ? 51.789 6.848 -53.042 1.00 22.20 378 ASN B N 1
ATOM 15558 C CA . ASN B 1 378 ? 51.695 8.268 -52.737 1.00 24.12 378 ASN B CA 1
ATOM 15559 C C . ASN B 1 378 ? 50.247 8.741 -52.771 1.00 24.09 378 ASN B C 1
ATOM 15560 O O . ASN B 1 378 ? 49.829 9.531 -51.917 1.00 25.15 378 ASN B O 1
ATOM 15571 N N . ALA B 1 379 ? 49.467 8.271 -53.750 1.00 23.72 379 ALA B N 1
ATOM 15572 C CA . ALA B 1 379 ? 48.051 8.622 -53.796 1.00 27.24 379 ALA B CA 1
ATOM 15573 C C . ALA B 1 379 ? 47.315 8.091 -52.573 1.00 24.63 379 ALA B C 1
ATOM 15574 O O . ALA B 1 379 ? 46.445 8.771 -52.014 1.00 25.59 379 ALA B O 1
ATOM 15581 N N . LEU B 1 380 ? 47.645 6.870 -52.146 1.00 21.91 380 LEU B N 1
ATOM 15582 C CA . LEU B 1 380 ? 47.033 6.322 -50.942 1.00 19.30 380 LEU B CA 1
ATOM 15583 C C . LEU B 1 380 ? 47.336 7.195 -49.731 1.00 22.59 380 LEU B C 1
ATOM 15584 O O . LEU B 1 380 ? 46.439 7.493 -48.930 1.00 21.66 380 LEU B O 1
ATOM 15600 N N . TYR B 1 381 ? 48.592 7.622 -49.585 1.00 20.81 381 TYR B N 1
ATOM 15601 C CA . TYR B 1 381 ? 48.948 8.486 -48.466 1.00 20.58 381 TYR B CA 1
ATOM 15602 C C . TYR B 1 381 ? 48.194 9.814 -48.533 1.00 22.56 381 TYR B C 1
ATOM 15603 O O . TYR B 1 381 ? 47.606 10.253 -47.539 1.00 22.79 381 TYR B O 1
ATOM 15621 N N . LEU B 1 382 ? 48.188 10.466 -49.702 1.00 23.21 382 LEU B N 1
ATOM 15622 C CA . LEU B 1 382 ? 47.483 11.741 -49.820 1.00 22.89 382 LEU B CA 1
ATOM 15623 C C . LEU B 1 382 ? 45.998 11.580 -49.530 1.00 26.69 382 LEU B C 1
ATOM 15624 O O . LEU B 1 382 ? 45.365 12.494 -48.991 1.00 28.33 382 LEU B O 1
ATOM 15640 N N . GLU B 1 383 ? 45.433 10.419 -49.849 1.00 24.79 383 GLU B N 1
ATOM 15641 C CA . GLU B 1 383 ? 44.008 10.210 -49.648 1.00 26.01 383 GLU B CA 1
ATOM 15642 C C . GLU B 1 383 ? 43.659 9.885 -48.201 1.00 28.26 383 GLU B C 1
ATOM 15643 O O . GLU B 1 383 ? 42.523 10.138 -47.784 1.00 28.99 383 GLU B O 1
ATOM 15655 N N . SER B 1 384 ? 44.598 9.335 -47.420 1.00 22.39 384 SER B N 1
ATOM 15656 C CA . SER B 1 384 ? 44.203 8.673 -46.185 1.00 22.57 384 SER B CA 1
ATOM 15657 C C . SER B 1 384 ? 45.176 8.789 -45.020 1.00 21.46 384 SER B C 1
ATOM 15658 O O . SER B 1 384 ? 44.820 8.447 -43.888 1.00 19.90 384 SER B O 1
ATOM 15666 N N . GLY B 1 385 ? 46.409 9.216 -45.272 1.00 19.35 385 GLY B N 1
ATOM 15667 C CA . GLY B 1 385 ? 47.418 9.208 -44.231 1.00 20.01 385 GLY B CA 1
ATOM 15668 C C . GLY B 1 385 ? 48.054 7.861 -43.959 1.00 19.05 385 GLY B C 1
ATOM 15669 O O . GLY B 1 385 ? 48.880 7.752 -43.039 1.00 20.39 385 GLY B O 1
ATOM 15673 N N . VAL B 1 386 ? 47.695 6.835 -44.722 1.00 18.16 386 VAL B N 1
ATOM 15674 C CA . VAL B 1 386 ? 48.314 5.520 -44.600 1.00 18.01 386 VAL B CA 1
ATOM 15675 C C . VAL B 1 386 ? 49.638 5.533 -45.347 1.00 17.81 386 VAL B C 1
ATOM 15676 O O . VAL B 1 386 ? 49.712 6.007 -46.486 1.00 19.26 386 VAL B O 1
ATOM 15689 N N . ARG B 1 387 ? 50.680 4.988 -44.721 1.00 17.04 387 ARG B N 1
ATOM 15690 C CA . ARG B 1 387 ? 52.004 4.903 -45.323 1.00 18.04 387 ARG B CA 1
ATOM 15691 C C . ARG B 1 387 ? 52.300 3.444 -45.643 1.00 16.21 387 ARG B C 1
ATOM 15692 O O . ARG B 1 387 ? 52.400 2.617 -44.732 1.00 16.83 387 ARG B O 1
ATOM 15713 N N . ALA B 1 388 ? 52.447 3.135 -46.927 1.00 18.05 388 ALA B N 1
ATOM 15714 C CA . ALA B 1 388 ? 52.866 1.816 -47.380 1.00 17.14 388 ALA B CA 1
ATOM 15715 C C . ALA B 1 388 ? 54.254 1.919 -48.010 1.00 17.89 388 ALA B C 1
ATOM 15716 O O . ALA B 1 388 ? 54.870 2.988 -48.032 1.00 19.22 388 ALA B O 1
ATOM 15723 N N . VAL B 1 389 ? 54.765 0.786 -48.500 1.00 18.85 389 VAL B N 1
ATOM 15724 C CA . VAL B 1 389 ? 56.125 0.723 -49.025 1.00 21.04 389 VAL B CA 1
ATOM 15725 C C . VAL B 1 389 ? 56.146 -0.009 -50.360 1.00 21.51 389 VAL B C 1
ATOM 15726 O O . VAL B 1 389 ? 55.330 -0.899 -50.623 1.00 20.89 389 VAL B O 1
ATOM 15739 N N . GLU B 1 390 ? 57.090 0.388 -51.215 1.00 23.51 390 GLU B N 1
ATOM 15740 C CA . GLU B 1 390 ? 57.177 -0.126 -52.576 1.00 24.53 390 GLU B CA 1
ATOM 15741 C C . GLU B 1 390 ? 58.147 -1.298 -52.638 1.00 25.15 390 GLU B C 1
ATOM 15742 O O . GLU B 1 390 ? 59.260 -1.222 -52.110 1.00 26.40 390 GLU B O 1
ATOM 15754 N N . ILE B 1 391 ? 57.712 -2.378 -53.283 1.00 28.18 391 ILE B N 1
ATOM 15755 C CA . ILE B 1 391 ? 58.544 -3.540 -53.571 1.00 30.05 391 ILE B CA 1
ATOM 15756 C C . ILE B 1 391 ? 58.447 -3.744 -55.079 1.00 36.66 391 ILE B C 1
ATOM 15757 O O . ILE B 1 391 ? 57.774 -4.670 -55.550 1.00 32.17 391 ILE B O 1
ATOM 15773 N N . GLY B 1 392 ? 59.073 -2.849 -55.842 1.00 30.25 392 GLY B N 1
ATOM 15774 C CA . GLY B 1 392 ? 58.974 -2.858 -57.297 1.00 32.57 392 GLY B CA 1
ATOM 15775 C C . GLY B 1 392 ? 60.201 -2.252 -57.933 1.00 31.83 392 GLY B C 1
ATOM 15776 O O . GLY B 1 392 ? 61.321 -2.431 -57.434 1.00 31.58 392 GLY B O 1
ATOM 15780 N N . SER B 1 393 ? 59.991 -1.508 -59.026 1.00 30.42 393 SER B N 1
ATOM 15781 C CA . SER B 1 393 ? 61.097 -0.950 -59.804 1.00 32.53 393 SER B CA 1
ATOM 15782 C C . SER B 1 393 ? 61.908 0.076 -59.014 1.00 35.16 393 SER B C 1
ATOM 15783 O O . SER B 1 393 ? 63.124 0.193 -59.203 1.00 35.54 393 SER B O 1
ATOM 15791 N N . PHE B 1 394 ? 61.246 0.870 -58.168 1.00 32.21 394 PHE B N 1
ATOM 15792 C CA . PHE B 1 394 ? 61.958 1.850 -57.347 1.00 30.09 394 PHE B CA 1
ATOM 15793 C C . PHE B 1 394 ? 62.995 1.157 -56.474 1.00 33.81 394 PHE B C 1
ATOM 15794 O O . PHE B 1 394 ? 64.183 1.503 -56.497 1.00 35.84 394 PHE B O 1
ATOM 15811 N N . LEU B 1 395 ? 62.561 0.144 -55.724 1.00 29.86 395 LEU B N 1
ATOM 15812 C CA . LEU B 1 395 ? 63.469 -0.626 -54.884 1.00 29.68 395 LEU B CA 1
ATOM 15813 C C . LEU B 1 395 ? 64.501 -1.387 -55.707 1.00 33.74 395 LEU B C 1
ATOM 15814 O O . LEU B 1 395 ? 65.662 -1.511 -55.299 1.00 32.78 395 LEU B O 1
ATOM 15830 N N . LEU B 1 396 ? 64.090 -1.924 -56.855 1.00 30.63 396 LEU B N 1
ATOM 15831 C CA . LEU B 1 396 ? 64.948 -2.835 -57.608 1.00 31.83 396 LEU B CA 1
ATOM 15832 C C . LEU B 1 396 ? 66.216 -2.146 -58.104 1.00 36.18 396 LEU B C 1
ATOM 15833 O O . LEU B 1 396 ? 67.292 -2.756 -58.133 1.00 39.75 396 LEU B O 1
ATOM 15849 N N . GLY B 1 397 ? 66.110 -0.891 -58.514 1.00 33.40 397 GLY B N 1
ATOM 15850 C CA . GLY B 1 397 ? 67.277 -0.131 -58.902 1.00 34.46 397 GLY B CA 1
ATOM 15851 C C . GLY B 1 397 ? 67.649 -0.300 -60.362 1.00 39.96 397 GLY B C 1
ATOM 15852 O O . GLY B 1 397 ? 66.883 -0.790 -61.199 1.00 39.63 397 GLY B O 1
ATOM 15856 N N . ARG B 1 398 ? 68.875 0.117 -60.660 1.00 35.27 398 ARG B N 1
ATOM 15857 C CA . ARG B 1 398 ? 69.395 0.155 -62.016 1.00 37.61 398 ARG B CA 1
ATOM 15858 C C . ARG B 1 398 ? 70.331 -1.017 -62.278 1.00 46.03 398 ARG B C 1
ATOM 15859 O O . ARG B 1 398 ? 70.955 -1.556 -61.362 1.00 45.87 398 ARG B O 1
ATOM 15880 N N . ASP B 1 399 ? 70.416 -1.406 -63.547 1.00 42.91 399 ASP B N 1
ATOM 15881 C CA . ASP B 1 399 ? 71.354 -2.436 -63.975 1.00 47.76 399 ASP B CA 1
ATOM 15882 C C . ASP B 1 399 ? 72.748 -1.831 -64.052 1.00 47.92 399 ASP B C 1
ATOM 15883 O O . ASP B 1 399 ? 72.949 -0.867 -64.799 1.00 47.60 399 ASP B O 1
ATOM 15892 N N . PRO B 1 400 ? 73.728 -2.343 -63.300 1.00 45.79 400 PRO B N 1
ATOM 15893 C CA . PRO B 1 400 ? 75.079 -1.760 -63.384 1.00 57.33 400 PRO B CA 1
ATOM 15894 C C . PRO B 1 400 ? 75.658 -1.756 -64.788 1.00 51.17 400 PRO B C 1
ATOM 15895 O O . PRO B 1 400 ? 76.368 -0.813 -65.159 1.00 51.51 400 PRO B O 1
ATOM 15906 N N . ALA B 1 401 ? 75.376 -2.788 -65.585 1.00 51.63 401 ALA B N 1
ATOM 15907 C CA . ALA B 1 401 ? 76.010 -2.893 -66.894 1.00 54.72 401 ALA B CA 1
ATOM 15908 C C . ALA B 1 401 ? 75.524 -1.815 -67.854 1.00 54.99 401 ALA B C 1
ATOM 15909 O O . ALA B 1 401 ? 76.297 -1.346 -68.698 1.00 57.27 401 ALA B O 1
ATOM 15916 N N . THR B 1 402 ? 74.253 -1.419 -67.752 1.00 52.87 402 THR B N 1
ATOM 15917 C CA . THR B 1 402 ? 73.659 -0.465 -68.676 1.00 53.19 402 THR B CA 1
ATOM 15918 C C . THR B 1 402 ? 73.320 0.876 -68.045 1.00 51.10 402 THR B C 1
ATOM 15919 O O . THR B 1 402 ? 73.159 1.858 -68.776 1.00 51.80 402 THR B O 1
ATOM 15930 N N . GLY B 1 403 ? 73.195 0.943 -66.724 1.00 48.73 403 GLY B N 1
ATOM 15931 C CA . GLY B 1 403 ? 72.721 2.143 -66.072 1.00 46.97 403 GLY B CA 1
ATOM 15932 C C . GLY B 1 403 ? 71.232 2.385 -66.189 1.00 50.69 403 GLY B C 1
ATOM 15933 O O . GLY B 1 403 ? 70.746 3.407 -65.688 1.00 47.29 403 GLY B O 1
ATOM 15937 N N . GLU B 1 404 ? 70.491 1.485 -66.825 1.00 47.81 404 GLU B N 1
ATOM 15938 C CA . GLU B 1 404 ? 69.059 1.651 -67.016 1.00 45.58 404 GLU B CA 1
ATOM 15939 C C . GLU B 1 404 ? 68.279 0.914 -65.933 1.00 45.82 404 GLU B C 1
ATOM 15940 O O . GLU B 1 404 ? 68.790 0.016 -65.259 1.00 45.23 404 GLU B O 1
ATOM 15952 N N . GLN B 1 405 ? 67.017 1.311 -65.780 1.00 40.44 405 GLN B N 1
ATOM 15953 C CA . GLN B 1 405 ? 66.130 0.663 -64.825 1.00 40.52 405 GLN B CA 1
ATOM 15954 C C . GLN B 1 405 ? 66.090 -0.841 -65.056 1.00 43.68 405 GLN B C 1
ATOM 15955 O O . GLN B 1 405 ? 65.827 -1.305 -66.168 1.00 44.74 405 GLN B O 1
ATOM 15969 N N . LYS B 1 406 ? 66.327 -1.598 -63.991 1.00 43.24 406 LYS B N 1
ATOM 15970 C CA . LYS B 1 406 ? 66.224 -3.048 -64.063 1.00 44.91 406 LYS B CA 1
ATOM 15971 C C . LYS B 1 406 ? 64.765 -3.454 -64.236 1.00 46.43 406 LYS B C 1
ATOM 15972 O O . LYS B 1 406 ? 63.863 -2.847 -63.654 1.00 41.65 406 LYS B O 1
ATOM 15991 N N . HIS B 1 407 ? 64.527 -4.475 -65.055 1.00 46.56 407 HIS B N 1
ATOM 15992 C CA . HIS B 1 407 ? 63.162 -4.927 -65.291 1.00 44.12 407 HIS B CA 1
ATOM 15993 C C . HIS B 1 407 ? 62.616 -5.588 -64.031 1.00 51.69 407 HIS B C 1
ATOM 15994 O O . HIS B 1 407 ? 63.197 -6.557 -63.531 1.00 52.08 407 HIS B O 1
ATOM 16008 N N . ALA B 1 408 ? 61.502 -5.068 -63.520 1.00 50.85 408 ALA B N 1
ATOM 16009 C CA . ALA B 1 408 ? 60.879 -5.601 -62.315 1.00 55.83 408 ALA B CA 1
ATOM 16010 C C . ALA B 1 408 ? 59.954 -6.751 -62.697 1.00 60.10 408 ALA B C 1
ATOM 16011 O O . ALA B 1 408 ? 59.053 -6.581 -63.526 1.00 50.21 408 ALA B O 1
ATOM 16018 N N . ASP B 1 409 ? 60.186 -7.922 -62.100 1.00 50.10 409 ASP B N 1
ATOM 16019 C CA . ASP B 1 409 ? 59.275 -9.039 -62.314 1.00 62.35 409 ASP B CA 1
ATOM 16020 C C . ASP B 1 409 ? 57.910 -8.762 -61.697 1.00 70.66 409 ASP B C 1
ATOM 16021 O O . ASP B 1 409 ? 56.904 -9.316 -62.151 1.00 66.74 409 ASP B O 1
ATOM 16030 N N . MET B 1 410 ? 57.852 -7.910 -60.674 1.00 56.48 410 MET B N 1
ATOM 16031 C CA . MET B 1 410 ? 56.588 -7.540 -60.050 1.00 71.88 410 MET B CA 1
ATOM 16032 C C . MET B 1 410 ? 56.698 -6.119 -59.513 1.00 53.21 410 MET B C 1
ATOM 16033 O O . MET B 1 410 ? 57.764 -5.706 -59.048 1.00 46.23 410 MET B O 1
ATOM 16047 N N . GLU B 1 411 ? 55.593 -5.371 -59.612 1.00 40.61 411 GLU B N 1
ATOM 16048 C CA . GLU B 1 411 ? 55.470 -4.010 -59.087 1.00 41.03 411 GLU B CA 1
ATOM 16049 C C . GLU B 1 411 ? 54.478 -4.011 -57.923 1.00 34.22 411 GLU B C 1
ATOM 16050 O O . GLU B 1 411 ? 53.297 -3.709 -58.108 1.00 36.34 411 GLU B O 1
ATOM 16062 N N . PHE B 1 412 ? 54.964 -4.303 -56.718 1.00 30.01 412 PHE B N 1
ATOM 16063 C CA . PHE B 1 412 ? 54.099 -4.473 -55.560 1.00 25.80 412 PHE B CA 1
ATOM 16064 C C . PHE B 1 412 ? 54.095 -3.224 -54.690 1.00 26.05 412 PHE B C 1
ATOM 16065 O O . PHE B 1 412 ? 55.135 -2.592 -54.478 1.00 26.99 412 PHE B O 1
ATOM 16082 N N . MET B 1 413 ? 52.916 -2.885 -54.186 1.00 25.09 413 MET B N 1
ATOM 16083 C CA . MET B 1 413 ? 52.765 -2.073 -52.991 1.00 20.75 413 MET B CA 1
ATOM 16084 C C . MET B 1 413 ? 52.550 -3.022 -51.820 1.00 19.52 413 MET B C 1
ATOM 16085 O O . MET B 1 413 ? 51.654 -3.870 -51.866 1.00 21.81 413 MET B O 1
ATOM 16099 N N . ARG B 1 414 ? 53.380 -2.904 -50.788 1.00 18.27 414 ARG B N 1
ATOM 16100 C CA . ARG B 1 414 ? 53.294 -3.787 -49.635 1.00 17.14 414 ARG B CA 1
ATOM 16101 C C . ARG B 1 414 ? 52.572 -3.069 -48.505 1.00 16.49 414 ARG B C 1
ATOM 16102 O O . ARG B 1 414 ? 53.026 -2.021 -48.032 1.00 18.51 414 ARG B O 1
ATOM 16123 N N . LEU B 1 415 ? 51.444 -3.634 -48.094 1.00 18.17 415 LEU B N 1
ATOM 16124 C CA . LEU B 1 415 ? 50.682 -3.182 -46.934 1.00 14.18 415 LEU B CA 1
ATOM 16125 C C . LEU B 1 415 ? 51.118 -4.089 -45.787 1.00 16.90 415 LEU B C 1
ATOM 16126 O O . LEU B 1 415 ? 50.589 -5.188 -45.614 1.00 16.68 415 LEU B O 1
ATOM 16142 N N . THR B 1 416 ? 52.134 -3.649 -45.035 1.00 18.68 416 THR B N 1
ATOM 16143 C CA . THR B 1 416 ? 52.797 -4.486 -44.037 1.00 15.22 416 THR B CA 1
ATOM 16144 C C . THR B 1 416 ? 52.135 -4.278 -42.684 1.00 14.37 416 THR B C 1
ATOM 16145 O O . THR B 1 416 ? 51.987 -3.137 -42.245 1.00 15.37 416 THR B O 1
ATOM 16156 N N . ILE B 1 417 ? 51.774 -5.367 -42.005 1.00 16.35 417 ILE B N 1
ATOM 16157 C CA . ILE B 1 417 ? 50.911 -5.286 -40.827 1.00 15.94 417 ILE B CA 1
ATOM 16158 C C . ILE B 1 417 ? 51.686 -5.672 -39.569 1.00 13.23 417 ILE B C 1
ATOM 16159 O O . ILE B 1 417 ? 52.076 -6.832 -39.402 1.00 15.77 417 ILE B O 1
ATOM 16175 N N . ALA B 1 418 ? 51.851 -4.715 -38.658 1.00 15.93 418 ALA B N 1
ATOM 16176 C CA . ALA B 1 418 ? 52.439 -4.993 -37.354 1.00 16.69 418 ALA B CA 1
ATOM 16177 C C . ALA B 1 418 ? 51.551 -5.943 -36.555 1.00 16.06 418 ALA B C 1
ATOM 16178 O O . ALA B 1 418 ? 50.340 -6.021 -36.762 1.00 17.48 418 ALA B O 1
ATOM 16185 N N . ARG B 1 419 ? 52.157 -6.640 -35.596 1.00 16.11 419 ARG B N 1
ATOM 16186 C CA . ARG B 1 419 ? 51.448 -7.657 -34.832 1.00 14.77 419 ARG B CA 1
ATOM 16187 C C . ARG B 1 419 ? 50.771 -7.048 -33.615 1.00 16.98 419 ARG B C 1
ATOM 16188 O O . ARG B 1 419 ? 51.426 -6.400 -32.788 1.00 14.36 419 ARG B O 1
ATOM 16209 N N . ARG B 1 420 ? 49.458 -7.287 -33.510 1.00 15.22 420 ARG B N 1
ATOM 16210 C CA . ARG B 1 420 ? 48.633 -6.949 -32.347 1.00 15.85 420 ARG B CA 1
ATOM 16211 C C . ARG B 1 420 ? 48.501 -5.445 -32.145 1.00 19.63 420 ARG B C 1
ATOM 16212 O O . ARG B 1 420 ? 48.271 -4.983 -31.027 1.00 18.21 420 ARG B O 1
ATOM 16233 N N . VAL B 1 421 ? 48.574 -4.671 -33.225 1.00 14.68 421 VAL B N 1
ATOM 16234 C CA . VAL B 1 421 ? 48.579 -3.213 -33.161 1.00 15.23 421 VAL B CA 1
ATOM 16235 C C . VAL B 1 421 ? 47.281 -2.616 -33.695 1.00 13.63 421 VAL B C 1
ATOM 16236 O O . VAL B 1 421 ? 46.719 -1.695 -33.099 1.00 15.96 421 VAL B O 1
ATOM 16249 N N . TYR B 1 422 ? 46.822 -3.095 -34.846 1.00 16.33 422 TYR B N 1
ATOM 16250 C CA . TYR B 1 422 ? 45.711 -2.512 -35.583 1.00 15.76 422 TYR B CA 1
ATOM 16251 C C . TYR B 1 422 ? 44.550 -3.496 -35.572 1.00 13.78 422 TYR B C 1
ATOM 16252 O O . TYR B 1 422 ? 44.755 -4.712 -35.556 1.00 15.61 422 TYR B O 1
ATOM 16270 N N . THR B 1 423 ? 43.333 -2.959 -35.542 1.00 15.87 423 THR B N 1
ATOM 16271 C CA . THR B 1 423 ? 42.126 -3.769 -35.519 1.00 14.29 423 THR B CA 1
ATOM 16272 C C . THR B 1 423 ? 41.647 -4.009 -36.944 1.00 19.51 423 THR B C 1
ATOM 16273 O O . THR B 1 423 ? 42.159 -3.431 -37.905 1.00 16.29 423 THR B O 1
ATOM 16284 N N . ASN B 1 424 ? 40.634 -4.857 -37.081 1.00 16.19 424 ASN B N 1
ATOM 16285 C CA . ASN B 1 424 ? 40.054 -5.036 -38.405 1.00 16.56 424 ASN B CA 1
ATOM 16286 C C . ASN B 1 424 ? 39.294 -3.802 -38.875 1.00 16.53 424 ASN B C 1
ATOM 16287 O O . ASN B 1 424 ? 39.043 -3.678 -40.079 1.00 19.31 424 ASN B O 1
ATOM 16298 N N . ASP B 1 425 ? 38.944 -2.874 -37.975 1.00 17.17 425 ASP B N 1
ATOM 16299 C CA . ASP B 1 425 ? 38.397 -1.597 -38.432 1.00 16.06 425 ASP B CA 1
ATOM 16300 C C . ASP B 1 425 ? 39.491 -0.703 -39.015 1.00 16.29 425 ASP B C 1
ATOM 16301 O O . ASP B 1 425 ? 39.227 0.057 -39.954 1.00 17.65 425 ASP B O 1
ATOM 16310 N N . HIS B 1 426 ? 40.724 -0.798 -38.500 1.00 17.44 426 HIS B N 1
ATOM 16311 C CA . HIS B 1 426 ? 41.857 -0.186 -39.190 1.00 16.41 426 HIS B CA 1
ATOM 16312 C C . HIS B 1 426 ? 42.070 -0.823 -40.564 1.00 16.62 426 HIS B C 1
ATOM 16313 O O . HIS B 1 426 ? 42.380 -0.125 -41.537 1.00 17.05 426 HIS B O 1
ATOM 16327 N N . MET B 1 427 ? 41.925 -2.152 -40.662 1.00 16.93 427 MET B N 1
ATOM 16328 C CA . MET B 1 427 ? 42.033 -2.808 -41.965 1.00 16.77 427 MET B CA 1
ATOM 16329 C C . MET B 1 427 ? 40.994 -2.266 -42.943 1.00 17.48 427 MET B C 1
ATOM 16330 O O . MET B 1 427 ? 41.305 -2.027 -44.117 1.00 16.88 427 MET B O 1
ATOM 16344 N N . ASP B 1 428 ? 39.745 -2.096 -42.486 1.00 16.74 428 ASP B N 1
ATOM 16345 C CA . ASP B 1 428 ? 38.705 -1.535 -43.346 1.00 16.18 428 ASP B CA 1
ATOM 16346 C C . ASP B 1 428 ? 39.063 -0.126 -43.805 1.00 16.67 428 ASP B C 1
ATOM 16347 O O . ASP B 1 428 ? 38.784 0.248 -44.951 1.00 19.59 428 ASP B O 1
ATOM 16356 N N . TYR B 1 429 ? 39.648 0.682 -42.913 1.00 16.92 429 TYR B N 1
ATOM 16357 C CA . TYR B 1 429 ? 40.067 2.028 -43.291 1.00 19.32 429 TYR B CA 1
ATOM 16358 C C . TYR B 1 429 ? 41.064 1.975 -44.441 1.00 18.22 429 TYR B C 1
ATOM 16359 O O . TYR B 1 429 ? 40.962 2.749 -45.404 1.00 18.21 429 TYR B O 1
ATOM 16377 N N . ILE B 1 430 ? 42.031 1.057 -44.350 1.00 17.15 430 ILE B N 1
ATOM 16378 C CA . ILE B 1 430 ? 43.039 0.896 -45.393 1.00 15.94 430 ILE B CA 1
ATOM 16379 C C . ILE B 1 430 ? 42.379 0.478 -46.696 1.00 16.96 430 ILE B C 1
ATOM 16380 O O . ILE B 1 430 ? 42.603 1.073 -47.759 1.00 19.47 430 ILE B O 1
ATOM 16396 N N . ALA B 1 431 ? 41.558 -0.574 -46.623 1.00 17.47 431 ALA B N 1
ATOM 16397 C CA . ALA B 1 431 ? 40.942 -1.125 -47.822 1.00 16.83 431 ALA B CA 1
ATOM 16398 C C . ALA B 1 431 ? 40.018 -0.109 -48.467 1.00 20.26 431 ALA B C 1
ATOM 16399 O O . ALA B 1 431 ? 40.058 0.086 -49.687 1.00 21.23 431 ALA B O 1
ATOM 16406 N N . ASP B 1 432 ? 39.199 0.570 -47.659 1.00 19.53 432 ASP B N 1
ATOM 16407 C CA . ASP B 1 432 ? 38.274 1.558 -48.202 1.00 23.62 432 ASP B CA 1
ATOM 16408 C C . ASP B 1 432 ? 39.022 2.685 -48.907 1.00 21.59 432 ASP B C 1
ATOM 16409 O O . ASP B 1 432 ? 38.569 3.188 -49.943 1.00 25.36 432 ASP B O 1
ATOM 16418 N N . ALA B 1 433 ? 40.153 3.112 -48.337 1.00 20.34 433 ALA B N 1
ATOM 16419 C CA . ALA B 1 433 ? 40.948 4.179 -48.937 1.00 22.18 433 ALA B CA 1
ATOM 16420 C C . ALA B 1 433 ? 41.463 3.771 -50.311 1.00 24.05 433 ALA B C 1
ATOM 16421 O O . ALA B 1 433 ? 41.386 4.544 -51.272 1.00 24.68 433 ALA B O 1
ATOM 16428 N N . LEU B 1 434 ? 41.981 2.548 -50.426 1.00 22.07 434 LEU B N 1
ATOM 16429 C CA . LEU B 1 434 ? 42.511 2.093 -51.708 1.00 24.07 434 LEU B CA 1
ATOM 16430 C C . LEU B 1 434 ? 41.383 1.818 -52.698 1.00 25.31 434 LEU B C 1
ATOM 16431 O O . LEU B 1 434 ? 41.472 2.192 -53.874 1.00 23.92 434 LEU B O 1
ATOM 16447 N N . ILE B 1 435 ? 40.310 1.178 -52.237 1.00 20.63 435 ILE B N 1
ATOM 16448 C CA . ILE B 1 435 ? 39.170 0.920 -53.109 1.00 21.82 435 ILE B CA 1
ATOM 16449 C C . ILE B 1 435 ? 38.608 2.230 -53.648 1.00 27.54 435 ILE B C 1
ATOM 16450 O O . ILE B 1 435 ? 38.260 2.332 -54.830 1.00 26.99 435 ILE B O 1
ATOM 16466 N N . GLY B 1 436 ? 38.537 3.259 -52.805 1.00 24.02 436 GLY B N 1
ATOM 16467 C CA . GLY B 1 436 ? 38.006 4.544 -53.230 1.00 29.50 436 GLY B CA 1
ATOM 16468 C C . GLY B 1 436 ? 38.834 5.265 -54.276 1.00 32.37 436 GLY B C 1
ATOM 16469 O O . GLY B 1 436 ? 38.347 6.242 -54.858 1.00 33.03 436 GLY B O 1
ATOM 16473 N N . LEU B 1 437 ? 40.062 4.818 -54.522 1.00 29.55 437 LEU B N 1
ATOM 16474 C CA . LEU B 1 437 ? 40.919 5.405 -55.543 1.00 32.43 437 LEU B CA 1
ATOM 16475 C C . LEU B 1 437 ? 40.750 4.761 -56.913 1.00 34.23 437 LEU B C 1
ATOM 16476 O O . LEU B 1 437 ? 41.487 5.113 -57.841 1.00 36.80 437 LEU B O 1
ATOM 16492 N N . LYS B 1 438 ? 39.802 3.836 -57.070 1.00 40.61 438 LYS B N 1
ATOM 16493 C CA . LYS B 1 438 ? 39.761 3.032 -58.288 1.00 42.69 438 LYS B CA 1
ATOM 16494 C C . LYS B 1 438 ? 39.608 3.900 -59.532 1.00 49.77 438 LYS B C 1
ATOM 16495 O O . LYS B 1 438 ? 40.260 3.646 -60.551 1.00 50.57 438 LYS B O 1
ATOM 16514 N N . GLU B 1 439 ? 38.781 4.947 -59.465 1.00 47.99 439 GLU B N 1
ATOM 16515 C CA . GLU B 1 439 ? 38.583 5.797 -60.638 1.00 55.74 439 GLU B CA 1
ATOM 16516 C C . GLU B 1 439 ? 39.787 6.694 -60.900 1.00 56.82 439 GLU B C 1
ATOM 16517 O O . GLU B 1 439 ? 40.028 7.086 -62.048 1.00 53.47 439 GLU B O 1
ATOM 16529 N N . LYS B 1 440 ? 40.546 7.029 -59.853 1.00 47.14 440 LYS B N 1
ATOM 16530 C CA . LYS B 1 440 ? 41.682 7.932 -59.978 1.00 46.29 440 LYS B CA 1
ATOM 16531 C C . LYS B 1 440 ? 42.929 7.249 -60.521 1.00 44.71 440 LYS B C 1
ATOM 16532 O O . LYS B 1 440 ? 43.814 7.935 -61.045 1.00 47.79 440 LYS B O 1
ATOM 16551 N N . PHE B 1 441 ? 43.024 5.922 -60.395 1.00 43.20 441 PHE B N 1
ATOM 16552 C CA . PHE B 1 441 ? 44.227 5.217 -60.825 1.00 50.35 441 PHE B CA 1
ATOM 16553 C C . PHE B 1 441 ? 44.631 5.622 -62.239 1.00 50.18 441 PHE B C 1
ATOM 16554 O O . PHE B 1 441 ? 45.801 5.917 -62.505 1.00 59.16 441 PHE B O 1
ATOM 16571 N N . ALA B 1 442 ? 43.668 5.647 -63.163 1.00 58.93 442 ALA B N 1
ATOM 16572 C CA . ALA B 1 442 ? 43.992 5.829 -64.573 1.00 52.88 442 ALA B CA 1
ATOM 16573 C C . ALA B 1 442 ? 44.590 7.198 -64.874 1.00 63.20 442 ALA B C 1
ATOM 16574 O O . ALA B 1 442 ? 45.172 7.377 -65.949 1.00 64.87 442 ALA B O 1
ATOM 16581 N N . THR B 1 443 ? 44.465 8.161 -63.961 1.00 65.60 443 THR B N 1
ATOM 16582 C CA . THR B 1 443 ? 44.990 9.505 -64.168 1.00 58.65 443 THR B CA 1
ATOM 16583 C C . THR B 1 443 ? 46.116 9.859 -63.200 1.00 68.18 443 THR B C 1
ATOM 16584 O O . THR B 1 443 ? 46.513 11.028 -63.126 1.00 53.82 443 THR B O 1
ATOM 16595 N N . LEU B 1 444 ? 46.640 8.890 -62.456 1.00 54.21 444 LEU B N 1
ATOM 16596 C CA . LEU B 1 444 ? 47.802 9.161 -61.623 1.00 49.25 444 LEU B CA 1
ATOM 16597 C C . LEU B 1 444 ? 49.022 9.404 -62.503 1.00 54.50 444 LEU B C 1
ATOM 16598 O O . LEU B 1 444 ? 49.191 8.777 -63.554 1.00 50.24 444 LEU B O 1
ATOM 16614 N N . LYS B 1 445 ? 49.873 10.322 -62.067 1.00 48.55 445 LYS B N 1
ATOM 16615 C CA . LYS B 1 445 ? 51.068 10.678 -62.813 1.00 59.00 445 LYS B CA 1
ATOM 16616 C C . LYS B 1 445 ? 52.250 9.851 -62.327 1.00 53.27 445 LYS B C 1
ATOM 16617 O O . LYS B 1 445 ? 52.339 9.490 -61.150 1.00 49.81 445 LYS B O 1
ATOM 16636 N N . GLY B 1 446 ? 53.142 9.525 -63.254 1.00 53.08 446 GLY B N 1
ATOM 16637 C CA . GLY B 1 446 ? 54.370 8.849 -62.907 1.00 51.29 446 GLY B CA 1
ATOM 16638 C C . GLY B 1 446 ? 55.285 9.767 -62.122 1.00 53.56 446 GLY B C 1
ATOM 16639 O O . GLY B 1 446 ? 55.014 10.950 -61.913 1.00 44.27 446 GLY B O 1
ATOM 16643 N N . LEU B 1 447 ? 56.405 9.200 -61.682 1.00 39.30 447 LEU B N 1
ATOM 16644 C CA . LEU B 1 447 ? 57.385 9.923 -60.891 1.00 45.40 447 LEU B CA 1
ATOM 16645 C C . LEU B 1 447 ? 58.742 9.907 -61.580 1.00 46.49 447 LEU B C 1
ATOM 16646 O O . LEU B 1 447 ? 59.080 8.969 -62.308 1.00 45.99 447 LEU B O 1
ATOM 16662 N N . GLU B 1 448 ? 59.517 10.962 -61.340 1.00 43.47 448 GLU B N 1
ATOM 16663 C CA . GLU B 1 448 ? 60.903 11.034 -61.777 1.00 46.15 448 GLU B CA 1
ATOM 16664 C C . GLU B 1 448 ? 61.723 11.608 -60.630 1.00 39.55 448 GLU B C 1
ATOM 16665 O O . GLU B 1 448 ? 61.181 12.038 -59.609 1.00 40.63 448 GLU B O 1
ATOM 16677 N N . PHE B 1 449 ? 63.041 11.617 -60.803 1.00 44.65 449 PHE B N 1
ATOM 16678 C CA . PHE B 1 449 ? 63.950 11.925 -59.708 1.00 39.43 449 PHE B CA 1
ATOM 16679 C C . PHE B 1 449 ? 64.219 13.423 -59.625 1.00 41.39 449 PHE B C 1
ATOM 16680 O O . PHE B 1 449 ? 64.637 14.048 -60.607 1.00 43.98 449 PHE B O 1
ATOM 16697 N N . GLU B 1 450 ? 63.964 13.996 -58.451 1.00 46.47 450 GLU B N 1
ATOM 16698 C CA . GLU B 1 450 ? 64.587 15.262 -58.086 1.00 48.66 450 GLU B CA 1
ATOM 16699 C C . GLU B 1 450 ? 66.038 15.029 -57.684 1.00 43.38 450 GLU B C 1
ATOM 16700 O O . GLU B 1 450 ? 66.930 15.790 -58.076 1.00 45.98 450 GLU B O 1
ATOM 16712 N N . TYR B 1 451 ? 66.285 13.960 -56.930 1.00 46.84 451 TYR B N 1
ATOM 16713 C CA . TYR B 1 451 ? 67.617 13.608 -56.461 1.00 45.75 451 TYR B CA 1
ATOM 16714 C C . TYR B 1 451 ? 67.688 12.098 -56.310 1.00 42.01 451 TYR B C 1
ATOM 16715 O O . TYR B 1 451 ? 66.854 11.512 -55.615 1.00 42.06 451 TYR B O 1
ATOM 16733 N N . GLU B 1 452 ? 68.681 11.476 -56.944 1.00 44.02 452 GLU B N 1
ATOM 16734 C CA . GLU B 1 452 ? 68.856 10.029 -56.877 1.00 45.77 452 GLU B CA 1
ATOM 16735 C C . GLU B 1 452 ? 70.223 9.699 -56.295 1.00 45.19 452 GLU B C 1
ATOM 16736 O O . GLU B 1 452 ? 71.248 10.038 -56.912 1.00 48.18 452 GLU B O 1
ATOM 16748 N N . PRO B 1 453 ? 70.305 9.046 -55.138 1.00 43.75 453 PRO B N 1
ATOM 16749 C CA . PRO B 1 453 ? 71.607 8.595 -54.631 1.00 53.26 453 PRO B CA 1
ATOM 16750 C C . PRO B 1 453 ? 72.146 7.452 -55.470 1.00 43.40 453 PRO B C 1
ATOM 16751 O O . PRO B 1 453 ? 71.370 6.726 -56.111 1.00 45.29 453 PRO B O 1
ATOM 16762 N N . PRO B 1 454 ? 73.466 7.234 -55.464 1.00 47.84 454 PRO B N 1
ATOM 16763 C CA . PRO B 1 454 ? 74.028 6.123 -56.252 1.00 47.46 454 PRO B CA 1
ATOM 16764 C C . PRO B 1 454 ? 73.750 4.753 -55.658 1.00 46.72 454 PRO B C 1
ATOM 16765 O O . PRO B 1 454 ? 73.880 3.749 -56.370 1.00 51.38 454 PRO B O 1
ATOM 16776 N N . VAL B 1 455 ? 73.380 4.673 -54.381 1.00 45.52 455 VAL B N 1
ATOM 16777 C CA . VAL B 1 455 ? 72.994 3.418 -53.751 1.00 45.17 455 VAL B CA 1
ATOM 16778 C C . VAL B 1 455 ? 71.848 3.699 -52.789 1.00 42.27 455 VAL B C 1
ATOM 16779 O O . VAL B 1 455 ? 71.639 4.832 -52.350 1.00 41.61 455 VAL B O 1
ATOM 16792 N N . LEU B 1 456 ? 71.094 2.645 -52.477 1.00 41.10 456 LEU B N 1
ATOM 16793 C CA . LEU B 1 456 ? 70.002 2.715 -51.506 1.00 39.32 456 LEU B CA 1
ATOM 16794 C C . LEU B 1 456 ? 69.022 3.839 -51.839 1.00 38.10 456 LEU B C 1
ATOM 16795 O O . LEU B 1 456 ? 68.500 4.519 -50.955 1.00 35.80 456 LEU B O 1
ATOM 16811 N N . ARG B 1 457 ? 68.750 4.033 -53.129 1.00 36.26 457 ARG B N 1
ATOM 16812 C CA . ARG B 1 457 ? 67.929 5.173 -53.524 1.00 34.89 457 ARG B CA 1
ATOM 16813 C C . ARG B 1 457 ? 66.529 5.102 -52.925 1.00 37.33 457 ARG B C 1
ATOM 16814 O O . ARG B 1 457 ? 65.909 6.139 -52.670 1.00 31.87 457 ARG B O 1
ATOM 16835 N N . HIS B 1 458 ? 66.025 3.891 -52.692 1.00 31.89 458 HIS B N 1
ATOM 16836 C CA A HIS B 1 458 ? 64.649 3.777 -52.229 0.48 30.00 458 HIS B CA 1
ATOM 16837 C CA B HIS B 1 458 ? 64.671 3.686 -52.177 0.52 30.12 458 HIS B CA 1
ATOM 16838 C C . HIS B 1 458 ? 64.453 4.425 -50.861 1.00 32.23 458 HIS B C 1
ATOM 16839 O O . HIS B 1 458 ? 63.357 4.926 -50.584 1.00 31.21 458 HIS B O 1
ATOM 16866 N N . PHE B 1 459 ? 65.499 4.502 -50.027 1.00 31.20 459 PHE B N 1
ATOM 16867 C CA . PHE B 1 459 ? 65.361 5.092 -48.696 1.00 32.54 459 PHE B CA 1
ATOM 16868 C C . PHE B 1 459 ? 65.362 6.622 -48.708 1.00 40.69 459 PHE B C 1
ATOM 16869 O O . PHE B 1 459 ? 64.692 7.248 -47.877 1.00 36.79 459 PHE B O 1
ATOM 16886 N N . THR B 1 460 ? 66.148 7.247 -49.591 1.00 37.11 460 THR B N 1
ATOM 16887 C CA . THR B 1 460 ? 66.385 8.682 -49.493 1.00 44.85 460 THR B CA 1
ATOM 16888 C C . THR B 1 460 ? 66.180 9.468 -50.778 1.00 41.56 460 THR B C 1
ATOM 16889 O O . THR B 1 460 ? 66.272 10.700 -50.736 1.00 39.95 460 THR B O 1
ATOM 16900 N N . ALA B 1 461 ? 65.925 8.819 -51.909 1.00 34.53 461 ALA B N 1
ATOM 16901 C CA . ALA B 1 461 ? 65.712 9.568 -53.138 1.00 34.43 461 ALA B CA 1
ATOM 16902 C C . ALA B 1 461 ? 64.535 10.521 -52.974 1.00 37.50 461 ALA B C 1
ATOM 16903 O O . ALA B 1 461 ? 63.556 10.221 -52.283 1.00 34.81 461 ALA B O 1
ATOM 16910 N N . ARG B 1 462 ? 64.650 11.688 -53.595 1.00 40.71 462 ARG B N 1
ATOM 16911 C CA . ARG B 1 462 ? 63.557 12.645 -53.681 1.00 37.45 462 ARG B CA 1
ATOM 16912 C C . ARG B 1 462 ? 62.983 12.595 -55.090 1.00 40.49 462 ARG B C 1
ATOM 16913 O O . ARG B 1 462 ? 63.731 12.596 -56.074 1.00 39.17 462 ARG B O 1
ATOM 16934 N N . LEU B 1 463 ? 61.661 12.547 -55.181 1.00 39.70 463 LEU B N 1
ATOM 16935 C CA . LEU B 1 463 ? 60.965 12.361 -56.441 1.00 34.37 463 LEU B CA 1
ATOM 16936 C C . LEU B 1 463 ? 60.078 13.566 -56.732 1.00 39.15 463 LEU B C 1
ATOM 16937 O O . LEU B 1 463 ? 59.789 14.383 -55.851 1.00 36.59 463 LEU B O 1
ATOM 16953 N N . LYS B 1 464 ? 59.656 13.665 -57.995 1.00 41.49 464 LYS B N 1
ATOM 16954 C CA . LYS B 1 464 ? 58.730 14.680 -58.466 1.00 46.74 464 LYS B CA 1
ATOM 16955 C C . LYS B 1 464 ? 57.673 14.020 -59.342 1.00 45.34 464 LYS B C 1
ATOM 16956 O O . LYS B 1 464 ? 57.996 13.115 -60.123 1.00 44.58 464 LYS B O 1
ATOM 16975 N N . PRO B 1 465 ? 56.417 14.446 -59.250 1.00 45.02 465 PRO B N 1
ATOM 16976 C CA . PRO B 1 465 ? 55.425 14.007 -60.236 1.00 50.97 465 PRO B CA 1
ATOM 16977 C C . PRO B 1 465 ? 55.721 14.583 -61.610 1.00 45.68 465 PRO B C 1
ATOM 16978 O O . PRO B 1 465 ? 56.401 15.601 -61.761 1.00 52.04 465 PRO B O 1
ATOM 16989 N N . ILE B 1 466 ? 55.189 13.908 -62.621 1.00 56.55 466 ILE B N 1
ATOM 16990 C CA . ILE B 1 466 ? 55.358 14.336 -64.002 1.00 56.92 466 ILE B CA 1
ATOM 16991 C C . ILE B 1 466 ? 54.081 15.019 -64.475 1.00 57.46 466 ILE B C 1
ATOM 16992 O O . ILE B 1 466 ? 54.126 16.068 -65.120 1.00 70.99 466 ILE B O 1
ATOM 17008 N N . ALA C 1 2 ? 78.315 4.059 16.155 1.00 35.05 2 ALA C N 1
ATOM 17009 C CA . ALA C 1 2 ? 77.248 3.831 15.188 1.00 27.85 2 ALA C CA 1
ATOM 17010 C C . ALA C 1 2 ? 77.752 2.945 14.049 1.00 27.48 2 ALA C C 1
ATOM 17011 O O . ALA C 1 2 ? 78.890 3.088 13.594 1.00 39.11 2 ALA C O 1
ATOM 17017 N N . LYS C 1 3 ? 76.894 2.030 13.599 1.00 28.77 3 LYS C N 1
ATOM 17018 C CA . LYS C 1 3 ? 77.267 0.971 12.668 1.00 26.72 3 LYS C CA 1
ATOM 17019 C C . LYS C 1 3 ? 76.384 1.052 11.433 1.00 22.33 3 LYS C C 1
ATOM 17020 O O . LYS C 1 3 ? 75.156 0.978 11.542 1.00 23.17 3 LYS C O 1
ATOM 17039 N N . ARG C 1 4 ? 77.008 1.179 10.264 1.00 23.73 4 ARG C N 1
ATOM 17040 C CA A ARG C 1 4 ? 76.303 1.212 8.989 0.29 25.33 4 ARG C CA 1
ATOM 17041 C CA B ARG C 1 4 ? 76.274 1.206 9.008 0.71 25.29 4 ARG C CA 1
ATOM 17042 C C . ARG C 1 4 ? 76.154 -0.211 8.466 1.00 23.92 4 ARG C C 1
ATOM 17043 O O . ARG C 1 4 ? 77.134 -0.959 8.423 1.00 26.82 4 ARG C O 1
ATOM 17082 N N . ILE C 1 5 ? 74.940 -0.585 8.080 1.00 21.34 5 ILE C N 1
ATOM 17083 C CA . ILE C 1 5 ? 74.652 -1.904 7.531 1.00 22.88 5 ILE C CA 1
ATOM 17084 C C . ILE C 1 5 ? 74.325 -1.726 6.056 1.00 21.88 5 ILE C C 1
ATOM 17085 O O . ILE C 1 5 ? 73.469 -0.909 5.698 1.00 24.98 5 ILE C O 1
ATOM 17101 N N . VAL C 1 6 ? 75.020 -2.479 5.202 1.00 20.99 6 VAL C N 1
ATOM 17102 C CA . VAL C 1 6 ? 74.878 -2.316 3.760 1.00 22.71 6 VAL C CA 1
ATOM 17103 C C . VAL C 1 6 ? 73.531 -2.841 3.267 1.00 22.21 6 VAL C C 1
ATOM 17104 O O . VAL C 1 6 ? 72.940 -3.771 3.834 1.00 22.58 6 VAL C O 1
ATOM 17117 N N . GLU C 1 7 ? 73.045 -2.223 2.191 1.00 20.63 7 GLU C N 1
ATOM 17118 C CA . GLU C 1 7 ? 71.799 -2.621 1.552 1.00 19.47 7 GLU C CA 1
ATOM 17119 C C . GLU C 1 7 ? 71.888 -4.042 1.002 1.00 21.47 7 GLU C C 1
ATOM 17120 O O . GLU C 1 7 ? 72.841 -4.359 0.280 1.00 20.81 7 GLU C O 1
ATOM 17132 N N . PRO C 1 8 ? 70.896 -4.905 1.264 1.00 20.07 8 PRO C N 1
ATOM 17133 C CA . PRO C 1 8 ? 70.859 -6.215 0.591 1.00 20.22 8 PRO C CA 1
ATOM 17134 C C . PRO C 1 8 ? 70.168 -6.141 -0.764 1.00 21.54 8 PRO C C 1
ATOM 17135 O O . PRO C 1 8 ? 69.396 -7.022 -1.159 1.00 21.66 8 PRO C O 1
ATOM 17146 N N . PHE C 1 9 ? 70.439 -5.056 -1.474 1.00 17.15 9 PHE C N 1
ATOM 17147 C CA . PHE C 1 9 ? 69.853 -4.799 -2.780 1.00 16.39 9 PHE C CA 1
ATOM 17148 C C . PHE C 1 9 ? 70.726 -3.746 -3.434 1.00 17.08 9 PHE C C 1
ATOM 17149 O O . PHE C 1 9 ? 71.623 -3.180 -2.805 1.00 19.39 9 PHE C O 1
ATOM 17166 N N . ARG C 1 10 ? 70.482 -3.511 -4.710 1.00 18.18 10 ARG C N 1
ATOM 17167 C CA . ARG C 1 10 ? 71.076 -2.365 -5.366 1.00 19.14 10 ARG C CA 1
ATOM 17168 C C . ARG C 1 10 ? 69.961 -1.548 -5.992 1.00 17.58 10 ARG C C 1
ATOM 17169 O O . ARG C 1 10 ? 68.804 -1.971 -6.069 1.00 18.82 10 ARG C O 1
ATOM 17190 N N . ILE C 1 11 ? 70.326 -0.347 -6.398 1.00 16.92 11 ILE C N 1
ATOM 17191 C CA . ILE C 1 11 ? 69.358 0.623 -6.878 1.00 15.52 11 ILE C CA 1
ATOM 17192 C C . ILE C 1 11 ? 69.056 0.338 -8.339 1.00 19.52 11 ILE C C 1
ATOM 17193 O O . ILE C 1 11 ? 69.968 0.142 -9.151 1.00 17.05 11 ILE C O 1
ATOM 17209 N N . LYS C 1 12 ? 67.774 0.310 -8.680 1.00 17.17 12 LYS C N 1
ATOM 17210 C CA . LYS C 1 12 ? 67.373 0.094 -10.061 1.00 15.43 12 LYS C CA 1
ATOM 17211 C C . LYS C 1 12 ? 66.711 1.306 -10.691 1.00 16.70 12 LYS C C 1
ATOM 17212 O O . LYS C 1 12 ? 66.777 1.456 -11.912 1.00 19.02 12 LYS C O 1
ATOM 17231 N N . MET C 1 13 ? 66.081 2.174 -9.902 1.00 14.99 13 MET C N 1
ATOM 17232 C CA A MET C 1 13 ? 65.470 3.390 -10.422 0.48 16.85 13 MET C CA 1
ATOM 17233 C CA B MET C 1 13 ? 65.493 3.397 -10.430 0.52 16.88 13 MET C CA 1
ATOM 17234 C C . MET C 1 13 ? 65.610 4.482 -9.372 1.00 14.15 13 MET C C 1
ATOM 17235 O O . MET C 1 13 ? 65.484 4.210 -8.173 1.00 15.92 13 MET C O 1
ATOM 17262 N N . VAL C 1 14 ? 65.866 5.712 -9.828 1.00 15.80 14 VAL C N 1
ATOM 17263 C CA . VAL C 1 14 ? 66.068 6.844 -8.936 1.00 16.49 14 VAL C CA 1
ATOM 17264 C C . VAL C 1 14 ? 65.026 7.926 -9.205 1.00 18.48 14 VAL C C 1
ATOM 17265 O O . VAL C 1 14 ? 64.419 8.000 -10.276 1.00 16.81 14 VAL C O 1
ATOM 17278 N N . GLU C 1 15 ? 64.859 8.795 -8.208 1.00 15.09 15 GLU C N 1
ATOM 17279 C CA . GLU C 1 15 ? 63.952 9.940 -8.237 1.00 17.71 15 GLU C CA 1
ATOM 17280 C C . GLU C 1 15 ? 64.734 11.140 -7.716 1.00 19.58 15 GLU C C 1
ATOM 17281 O O . GLU C 1 15 ? 65.253 11.094 -6.599 1.00 19.45 15 GLU C O 1
ATOM 17293 N N . LYS C 1 16 ? 64.818 12.205 -8.508 1.00 19.91 16 LYS C N 1
ATOM 17294 C CA . LYS C 1 16 ? 65.591 13.381 -8.111 1.00 20.83 16 LYS C CA 1
ATOM 17295 C C . LYS C 1 16 ? 65.002 14.036 -6.864 1.00 25.76 16 LYS C C 1
ATOM 17296 O O . LYS C 1 16 ? 63.781 14.100 -6.694 1.00 24.88 16 LYS C O 1
ATOM 17315 N N . ILE C 1 17 ? 65.885 14.514 -5.977 1.00 22.98 17 ILE C N 1
ATOM 17316 C CA . ILE C 1 17 ? 65.511 15.346 -4.838 1.00 22.99 17 ILE C CA 1
ATOM 17317 C C . ILE C 1 17 ? 66.382 16.598 -4.864 1.00 24.90 17 ILE C C 1
ATOM 17318 O O . ILE C 1 17 ? 67.428 16.644 -5.514 1.00 25.74 17 ILE C O 1
ATOM 17334 N N . ARG C 1 18 ? 65.950 17.613 -4.118 1.00 25.68 18 ARG C N 1
ATOM 17335 C CA . ARG C 1 18 ? 66.583 18.923 -4.162 1.00 29.63 18 ARG C CA 1
ATOM 17336 C C . ARG C 1 18 ? 66.455 19.584 -2.801 1.00 21.98 18 ARG C C 1
ATOM 17337 O O . ARG C 1 18 ? 65.457 19.394 -2.100 1.00 24.02 18 ARG C O 1
ATOM 17358 N N . VAL C 1 19 ? 67.479 20.349 -2.430 1.00 24.34 19 VAL C N 1
ATOM 17359 C CA . VAL C 1 19 ? 67.449 21.175 -1.225 1.00 21.82 19 VAL C CA 1
ATOM 17360 C C . VAL C 1 19 ? 66.926 22.553 -1.629 1.00 22.68 19 VAL C C 1
ATOM 17361 O O . VAL C 1 19 ? 67.635 23.285 -2.340 1.00 24.77 19 VAL C O 1
ATOM 17374 N N . PRO C 1 20 ? 65.719 22.938 -1.223 1.00 23.58 20 PRO C N 1
ATOM 17375 C CA . PRO C 1 20 ? 65.291 24.320 -1.458 1.00 22.50 20 PRO C CA 1
ATOM 17376 C C . PRO C 1 20 ? 66.231 25.254 -0.718 1.00 23.22 20 PRO C C 1
ATOM 17377 O O . PRO C 1 20 ? 66.803 24.891 0.310 1.00 25.12 20 PRO C O 1
ATOM 17388 N N . SER C 1 21 ? 66.403 26.455 -1.255 1.00 22.90 21 SER C N 1
ATOM 17389 C CA . SER C 1 21 ? 67.232 27.445 -0.589 1.00 24.10 21 SER C CA 1
ATOM 17390 C C . SER C 1 21 ? 66.615 27.860 0.745 1.00 25.20 21 SER C C 1
ATOM 17391 O O . SER C 1 21 ? 65.432 27.638 1.009 1.00 24.01 21 SER C O 1
ATOM 17399 N N . ARG C 1 22 ? 67.431 28.497 1.588 1.00 24.87 22 ARG C N 1
ATOM 17400 C CA . ARG C 1 22 ? 66.898 29.021 2.843 1.00 28.32 22 ARG C CA 1
ATOM 17401 C C . ARG C 1 22 ? 65.758 29.997 2.574 1.00 26.68 22 ARG C C 1
ATOM 17402 O O . ARG C 1 22 ? 64.723 29.962 3.250 1.00 25.94 22 ARG C O 1
ATOM 17423 N N . GLU C 1 23 ? 65.924 30.862 1.572 1.00 25.74 23 GLU C N 1
ATOM 17424 C CA . GLU C 1 23 ? 64.861 31.784 1.189 1.00 29.92 23 GLU C CA 1
ATOM 17425 C C . GLU C 1 23 ? 63.584 31.032 0.832 1.00 26.51 23 GLU C C 1
ATOM 17426 O O . GLU C 1 23 ? 62.487 31.417 1.257 1.00 27.24 23 GLU C O 1
ATOM 17438 N N . GLU C 1 24 ? 63.708 29.944 0.067 1.00 26.22 24 GLU C N 1
ATOM 17439 C CA . GLU C 1 24 ? 62.533 29.158 -0.300 1.00 23.96 24 GLU C CA 1
ATOM 17440 C C . GLU C 1 24 ? 61.906 28.493 0.920 1.00 25.53 24 GLU C C 1
ATOM 17441 O O . GLU C 1 24 ? 60.676 28.443 1.044 1.00 24.86 24 GLU C O 1
ATOM 17453 N N . ARG C 1 25 ? 62.738 27.958 1.820 1.00 24.55 25 ARG C N 1
ATOM 17454 C CA . ARG C 1 25 ? 62.219 27.314 3.023 1.00 23.67 25 ARG C CA 1
ATOM 17455 C C . ARG C 1 25 ? 61.518 28.322 3.929 1.00 30.32 25 ARG C C 1
ATOM 17456 O O . ARG C 1 25 ? 60.460 28.023 4.498 1.00 26.35 25 ARG C O 1
ATOM 17477 N N . GLU C 1 26 ? 62.099 29.514 4.091 1.00 27.91 26 GLU C N 1
ATOM 17478 C CA . GLU C 1 26 ? 61.451 30.543 4.897 1.00 27.05 26 GLU C CA 1
ATOM 17479 C C . GLU C 1 26 ? 60.072 30.870 4.342 1.00 28.25 26 GLU C C 1
ATOM 17480 O O . GLU C 1 26 ? 59.081 30.902 5.081 1.00 31.48 26 GLU C O 1
ATOM 17492 N N . ALA C 1 27 ? 59.991 31.118 3.033 1.00 32.73 27 ALA C N 1
ATOM 17493 C CA . ALA C 1 27 ? 58.718 31.503 2.435 1.00 30.52 27 ALA C CA 1
ATOM 17494 C C . ALA C 1 27 ? 57.712 30.364 2.509 1.00 29.75 27 ALA C C 1
ATOM 17495 O O . ALA C 1 27 ? 56.522 30.591 2.756 1.00 30.12 27 ALA C O 1
ATOM 17502 N N . ALA C 1 28 ? 58.174 29.128 2.311 1.00 25.30 28 ALA C N 1
ATOM 17503 C CA . ALA C 1 28 ? 57.252 27.999 2.306 1.00 26.92 28 ALA C CA 1
ATOM 17504 C C . ALA C 1 28 ? 56.683 27.741 3.695 1.00 27.99 28 ALA C C 1
ATOM 17505 O O . ALA C 1 28 ? 55.491 27.444 3.834 1.00 28.85 28 ALA C O 1
ATOM 17512 N N . LEU C 1 29 ? 57.507 27.864 4.741 1.00 26.30 29 LEU C N 1
ATOM 17513 C CA . LEU C 1 29 ? 57.010 27.581 6.086 1.00 26.15 29 LEU C CA 1
ATOM 17514 C C . LEU C 1 29 ? 55.974 28.614 6.515 1.00 25.64 29 LEU C C 1
ATOM 17515 O O . LEU C 1 29 ? 54.963 28.263 7.131 1.0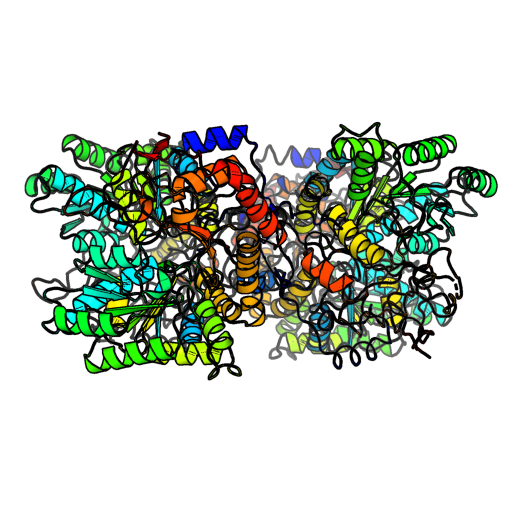0 30.54 29 LEU C O 1
ATOM 17531 N N . LYS C 1 30 ? 56.197 29.888 6.184 1.00 30.16 30 LYS C N 1
ATOM 17532 C CA . LYS C 1 30 ? 55.191 30.909 6.463 1.00 38.04 30 LYS C CA 1
ATOM 17533 C C . LYS C 1 30 ? 53.888 30.612 5.730 1.00 37.77 30 LYS C C 1
ATOM 17534 O O . LYS C 1 30 ? 52.798 30.703 6.307 1.00 35.51 30 LYS C O 1
ATOM 17553 N N . GLU C 1 31 ? 53.981 30.278 4.441 1.00 33.84 31 GLU C N 1
ATOM 17554 C CA . GLU C 1 31 ? 52.782 29.978 3.665 1.00 32.93 31 GLU C CA 1
ATOM 17555 C C . GLU C 1 31 ? 52.041 28.784 4.252 1.00 33.33 31 GLU C C 1
ATOM 17556 O O . GLU C 1 31 ? 50.806 28.735 4.226 1.00 35.09 31 GLU C O 1
ATOM 17568 N N . ALA C 1 32 ? 52.781 27.809 4.780 1.00 29.64 32 ALA C N 1
ATOM 17569 C CA . ALA C 1 32 ? 52.193 26.640 5.414 1.00 29.56 32 ALA C CA 1
ATOM 17570 C C . ALA C 1 32 ? 51.757 26.901 6.843 1.00 30.94 32 ALA C C 1
ATOM 17571 O O . ALA C 1 32 ? 51.402 25.950 7.546 1.00 33.22 32 ALA C O 1
ATOM 17578 N N . GLY C 1 33 ? 51.774 28.154 7.285 1.00 33.89 33 GLY C N 1
ATOM 17579 C CA . GLY C 1 33 ? 51.327 28.459 8.631 1.00 40.41 33 GLY C CA 1
ATOM 17580 C C . GLY C 1 33 ? 52.144 27.743 9.680 1.00 40.53 33 GLY C C 1
ATOM 17581 O O . GLY C 1 33 ? 51.597 27.284 10.691 1.00 36.98 33 GLY C O 1
ATOM 17585 N N . TYR C 1 34 ? 53.448 27.614 9.444 1.00 34.75 34 TYR C N 1
ATOM 17586 C CA . TYR C 1 34 ? 54.359 27.006 10.407 1.00 32.17 34 TYR C CA 1
ATOM 17587 C C . TYR C 1 34 ? 53.909 25.605 10.793 1.00 32.12 34 TYR C C 1
ATOM 17588 O O . TYR C 1 34 ? 54.238 25.110 11.872 1.00 35.40 34 TYR C O 1
ATOM 17606 N N . ASN C 1 35 ? 53.177 24.956 9.895 1.00 30.11 35 ASN C N 1
ATOM 17607 C CA . ASN C 1 35 ? 52.771 23.562 10.057 1.00 30.60 35 ASN C CA 1
ATOM 17608 C C . ASN C 1 35 ? 53.300 22.766 8.876 1.00 30.21 35 ASN C C 1
ATOM 17609 O O . ASN C 1 35 ? 52.770 22.898 7.755 1.00 25.96 35 ASN C O 1
ATOM 17620 N N . PRO C 1 36 ? 54.332 21.942 9.064 1.00 28.12 36 PRO C N 1
ATOM 17621 C CA . PRO C 1 36 ? 54.901 21.208 7.923 1.00 22.48 36 PRO C CA 1
ATOM 17622 C C . PRO C 1 36 ? 53.927 20.281 7.212 1.00 24.56 36 PRO C C 1
ATOM 17623 O O . PRO C 1 36 ? 54.186 19.943 6.052 1.00 23.55 36 PRO C O 1
ATOM 17634 N N . PHE C 1 37 ? 52.829 19.849 7.847 1.00 27.60 37 PHE C N 1
ATOM 17635 C CA . PHE C 1 37 ? 51.845 19.035 7.135 1.00 25.49 37 PHE C CA 1
ATOM 17636 C C . PHE C 1 37 ? 51.261 19.758 5.932 1.00 21.97 37 PHE C C 1
ATOM 17637 O O . PHE C 1 37 ? 50.686 19.114 5.047 1.00 26.85 37 PHE C O 1
ATOM 17654 N N . LEU C 1 38 ? 51.341 21.082 5.911 1.00 23.90 38 LEU C N 1
ATOM 17655 C CA . LEU C 1 38 ? 50.771 21.885 4.844 1.00 28.93 38 LEU C CA 1
ATOM 17656 C C . LEU C 1 38 ? 51.806 22.321 3.820 1.00 24.73 38 LEU C C 1
ATOM 17657 O O . LEU C 1 38 ? 51.463 23.063 2.896 1.00 24.35 38 LEU C O 1
ATOM 17673 N N . LEU C 1 39 ? 53.061 21.904 3.981 1.00 20.98 39 LEU C N 1
ATOM 17674 C CA . LEU C 1 39 ? 54.067 22.178 2.970 1.00 22.98 39 LEU C CA 1
ATOM 17675 C C . LEU C 1 39 ? 53.814 21.320 1.735 1.00 21.41 39 LEU C C 1
ATOM 17676 O O . LEU C 1 39 ? 53.485 20.134 1.857 1.00 21.34 39 LEU C O 1
ATOM 17692 N N . PRO C 1 40 ? 53.989 21.872 0.540 1.00 19.47 40 PRO C N 1
ATOM 17693 C CA . PRO C 1 40 ? 54.059 21.020 -0.649 1.00 18.03 40 PRO C CA 1
ATOM 17694 C C . PRO C 1 40 ? 55.361 20.236 -0.655 1.00 18.26 40 PRO C C 1
ATOM 17695 O O . PRO C 1 40 ? 56.384 20.684 -0.129 1.00 18.82 40 PRO C O 1
ATOM 17706 N N . SER C 1 41 ? 55.316 19.041 -1.252 1.00 20.17 41 SER C N 1
ATOM 17707 C CA . SER C 1 41 ? 56.522 18.219 -1.296 1.00 18.15 41 SER C CA 1
ATOM 17708 C C . SER C 1 41 ? 57.651 18.943 -2.017 1.00 18.44 41 SER C C 1
ATOM 17709 O O . SER C 1 41 ? 58.830 18.666 -1.763 1.00 19.63 41 SER C O 1
ATOM 17717 N N . SER C 1 42 ? 57.311 19.875 -2.912 1.00 19.19 42 SER C N 1
ATOM 17718 C CA . SER C 1 42 ? 58.323 20.656 -3.617 1.00 21.63 42 SER C CA 1
ATOM 17719 C C . SER C 1 42 ? 59.174 21.506 -2.678 1.00 22.93 42 SER C C 1
ATOM 17720 O O . SER C 1 42 ? 60.266 21.937 -3.070 1.00 25.84 42 SER C O 1
ATOM 17728 N N . ALA C 1 43 ? 58.703 21.770 -1.463 1.00 19.41 43 ALA C N 1
ATOM 17729 C CA . ALA C 1 43 ? 59.458 22.551 -0.493 1.00 18.10 43 ALA C CA 1
ATOM 17730 C C . ALA C 1 43 ? 60.289 21.693 0.451 1.00 19.38 43 ALA C C 1
ATOM 17731 O O . ALA C 1 43 ? 60.898 22.230 1.384 1.00 20.91 43 ALA C O 1
ATOM 17738 N N . VAL C 1 44 ? 60.329 20.381 0.239 1.00 19.68 44 VAL C N 1
ATOM 17739 C CA . VAL C 1 44 ? 60.950 19.450 1.172 1.00 19.66 44 VAL C CA 1
ATOM 17740 C C . VAL C 1 44 ? 62.112 18.737 0.497 1.00 18.77 44 VAL C C 1
ATOM 17741 O O . VAL C 1 44 ? 61.997 18.271 -0.642 1.00 21.89 44 VAL C O 1
ATOM 17754 N N . TYR C 1 45 ? 63.221 18.619 1.226 1.00 20.77 45 TYR C N 1
ATOM 17755 C CA . TYR C 1 45 ? 64.416 17.929 0.724 1.00 19.83 45 TYR C CA 1
ATOM 17756 C C . TYR C 1 45 ? 64.330 16.434 1.019 1.00 24.72 45 TYR C C 1
ATOM 17757 O O . TYR C 1 45 ? 64.121 15.623 0.113 1.00 33.55 45 TYR C O 1
ATOM 17775 N N . ILE C 1 46 ? 64.509 16.061 2.278 1.00 20.60 46 ILE C N 1
ATOM 17776 C CA . ILE C 1 46 ? 64.337 14.692 2.750 1.00 19.11 46 ILE C CA 1
ATOM 17777 C C . ILE C 1 46 ? 63.049 14.688 3.561 1.00 18.67 46 ILE C C 1
ATOM 17778 O O . ILE C 1 46 ? 62.903 15.478 4.501 1.00 18.73 46 ILE C O 1
ATOM 17794 N N . ASP C 1 47 ? 62.107 13.825 3.204 1.00 17.83 47 ASP C N 1
ATOM 17795 C CA . ASP C 1 47 ? 60.774 13.844 3.802 1.00 17.51 47 ASP C CA 1
ATOM 17796 C C . ASP C 1 47 ? 60.663 12.713 4.816 1.00 20.03 47 ASP C C 1
ATOM 17797 O O . ASP C 1 47 ? 60.590 11.539 4.436 1.00 21.87 47 ASP C O 1
ATOM 17806 N N . LEU C 1 48 ? 60.668 13.074 6.103 1.00 18.62 48 LEU C N 1
ATOM 17807 C CA . LEU C 1 48 ? 60.541 12.136 7.211 1.00 17.38 48 LEU C CA 1
ATOM 17808 C C . LEU C 1 48 ? 59.190 12.250 7.906 1.00 18.22 48 LEU C C 1
ATOM 17809 O O . LEU C 1 48 ? 59.062 11.877 9.075 1.00 19.02 48 LEU C O 1
ATOM 17825 N N . LEU C 1 49 ? 58.184 12.781 7.211 1.00 16.99 49 LEU C N 1
ATOM 17826 C CA . LEU C 1 49 ? 56.862 12.909 7.811 1.00 19.54 49 LEU C CA 1
ATOM 17827 C C . LEU C 1 49 ? 56.293 11.547 8.189 1.00 18.95 49 LEU C C 1
ATOM 17828 O O . LEU C 1 49 ? 55.690 11.394 9.258 1.00 19.81 49 LEU C O 1
ATOM 17844 N N . THR C 1 50 ? 56.494 10.539 7.343 1.00 19.78 50 THR C N 1
ATOM 17845 C CA . THR C 1 50 ? 55.901 9.234 7.597 1.00 19.79 50 THR C CA 1
ATOM 17846 C C . THR C 1 50 ? 56.646 8.165 6.814 1.00 18.90 50 THR C C 1
ATOM 17847 O O . THR C 1 50 ? 57.247 8.433 5.771 1.00 22.09 50 THR C O 1
ATOM 17858 N N . ASP C 1 51 ? 56.575 6.940 7.324 1.00 18.24 51 ASP C N 1
ATOM 17859 C CA . ASP C 1 51 ? 57.017 5.769 6.583 1.00 18.27 51 ASP C CA 1
ATOM 17860 C C . ASP C 1 51 ? 55.866 5.113 5.839 1.00 19.22 51 ASP C C 1
ATOM 17861 O O . ASP C 1 51 ? 56.035 4.016 5.302 1.00 22.61 51 ASP C O 1
ATOM 17870 N N . SER C 1 52 ? 54.706 5.767 5.796 1.00 18.78 52 SER C N 1
ATOM 17871 C CA . SER C 1 52 ? 53.492 5.173 5.252 1.00 17.52 52 SER C CA 1
ATOM 17872 C C . SER C 1 52 ? 53.339 5.540 3.785 1.00 19.12 52 SER C C 1
ATOM 17873 O O . SER C 1 52 ? 53.100 6.705 3.450 1.00 20.71 52 SER C O 1
ATOM 17881 N N . GLY C 1 53 ? 53.438 4.543 2.915 1.00 16.63 53 GLY C N 1
ATOM 17882 C CA . GLY C 1 53 ? 53.141 4.740 1.514 1.00 16.17 53 GLY C CA 1
ATOM 17883 C C . GLY C 1 53 ? 54.235 5.402 0.710 1.00 18.05 53 GLY C C 1
ATOM 17884 O O . GLY C 1 53 ? 54.036 5.664 -0.482 1.00 17.15 53 GLY C O 1
ATOM 17888 N N . THR C 1 54 ? 55.388 5.665 1.316 1.00 17.62 54 THR C N 1
ATOM 17889 C CA . THR C 1 54 ? 56.505 6.349 0.682 1.00 17.11 54 THR C CA 1
ATOM 17890 C C . THR C 1 54 ? 57.634 5.388 0.326 1.00 17.84 54 THR C C 1
ATOM 17891 O O . THR C 1 54 ? 58.708 5.829 -0.101 1.00 20.64 54 THR C O 1
ATOM 17902 N N . ASN C 1 55 ? 57.400 4.087 0.475 1.00 17.22 55 ASN C N 1
ATOM 17903 C CA . ASN C 1 55 ? 58.420 3.071 0.284 1.00 15.01 55 ASN C CA 1
ATOM 17904 C C . ASN C 1 55 ? 58.793 2.904 -1.189 1.00 17.33 55 ASN C C 1
ATOM 17905 O O . ASN C 1 55 ? 58.027 3.224 -2.101 1.00 19.49 55 ASN C O 1
ATOM 17916 N N . ALA C 1 56 ? 60.000 2.388 -1.406 1.00 16.55 56 ALA C N 1
ATOM 17917 C CA . ALA C 1 56 ? 60.455 1.998 -2.729 1.00 16.64 56 ALA C CA 1
ATOM 17918 C C . ALA C 1 56 ? 60.135 0.529 -2.948 1.00 16.07 56 ALA C C 1
ATOM 17919 O O . ALA C 1 56 ? 60.523 -0.329 -2.146 1.00 16.50 56 ALA C O 1
ATOM 17926 N N . MET C 1 57 ? 59.461 0.246 -4.050 1.00 16.54 57 MET C N 1
ATOM 17927 C CA . MET C 1 57 ? 59.133 -1.120 -4.408 1.00 15.42 57 MET C CA 1
ATOM 17928 C C . MET C 1 57 ? 60.276 -1.770 -5.182 1.00 17.57 57 MET C C 1
ATOM 17929 O O . MET C 1 57 ? 61.214 -1.118 -5.646 1.00 16.39 57 MET C O 1
ATOM 17943 N N . SER C 1 58 ? 60.192 -3.086 -5.299 1.00 17.08 58 SER C N 1
ATOM 17944 C CA . SER C 1 58 ? 61.158 -3.848 -6.065 1.00 14.79 58 SER C CA 1
ATOM 17945 C C . SER C 1 58 ? 60.723 -3.969 -7.519 1.00 15.24 58 SER C C 1
ATOM 17946 O O . SER C 1 58 ? 59.565 -3.728 -7.878 1.00 16.43 58 SER C O 1
ATOM 17954 N N . ASP C 1 59 ? 61.671 -4.399 -8.354 1.00 16.25 59 ASP C N 1
ATOM 17955 C CA . ASP C 1 59 ? 61.326 -4.722 -9.732 1.00 18.24 59 ASP C CA 1
ATOM 17956 C C . ASP C 1 59 ? 60.278 -5.828 -9.784 1.00 17.03 59 ASP C C 1
ATOM 17957 O O . ASP C 1 59 ? 59.384 -5.795 -10.634 1.00 18.47 59 ASP C O 1
ATOM 17966 N N . HIS C 1 60 ? 60.340 -6.796 -8.863 1.00 17.33 60 HIS C N 1
ATOM 17967 C CA . HIS C 1 60 ? 59.326 -7.847 -8.857 1.00 17.44 60 HIS C CA 1
ATOM 17968 C C . HIS C 1 60 ? 57.952 -7.304 -8.491 1.00 16.23 60 HIS C C 1
ATOM 17969 O O . HIS C 1 60 ? 56.940 -7.790 -9.010 1.00 16.63 60 HIS C O 1
ATOM 17983 N N . GLN C 1 61 ? 57.887 -6.309 -7.607 1.00 15.57 61 GLN C N 1
ATOM 17984 C CA . GLN C 1 61 ? 56.599 -5.695 -7.311 1.00 18.07 61 GLN C CA 1
ATOM 17985 C C . GLN C 1 61 ? 56.043 -4.955 -8.524 1.00 15.54 61 GLN C C 1
ATOM 17986 O O . GLN C 1 61 ? 54.849 -5.064 -8.825 1.00 16.60 61 GLN C O 1
ATOM 18000 N N . TRP C 1 62 ? 56.882 -4.189 -9.230 1.00 15.53 62 TRP C N 1
ATOM 18001 C CA . TRP C 1 62 ? 56.401 -3.486 -10.419 1.00 14.81 62 TRP C CA 1
ATOM 18002 C C . TRP C 1 62 ? 55.981 -4.471 -11.506 1.00 16.87 62 TRP C C 1
ATOM 18003 O O . TRP C 1 62 ? 54.984 -4.251 -12.208 1.00 16.69 62 TRP C O 1
ATOM 18024 N N . ALA C 1 63 ? 56.718 -5.576 -11.647 1.00 16.86 63 ALA C N 1
ATOM 18025 C CA . ALA C 1 63 ? 56.332 -6.595 -12.618 1.00 17.42 63 ALA C CA 1
ATOM 18026 C C . ALA C 1 63 ? 54.975 -7.191 -12.269 1.00 17.68 63 ALA C C 1
ATOM 18027 O O . ALA C 1 63 ? 54.137 -7.400 -13.152 1.00 18.18 63 ALA C O 1
ATOM 18034 N N . ALA C 1 64 ? 54.736 -7.456 -10.980 1.00 16.83 64 ALA C N 1
ATOM 18035 C CA . ALA C 1 64 ? 53.431 -7.944 -10.551 1.00 17.74 64 ALA C CA 1
ATOM 18036 C C . ALA C 1 64 ? 52.336 -6.942 -10.888 1.00 16.44 64 ALA C C 1
ATOM 18037 O O . ALA C 1 64 ? 51.220 -7.327 -11.257 1.00 17.04 64 ALA C O 1
ATOM 18044 N N . MET C 1 65 ? 52.629 -5.649 -10.761 1.00 15.77 65 MET C N 1
ATOM 18045 C CA A MET C 1 65 ? 51.628 -4.634 -11.073 0.64 16.13 65 MET C CA 1
ATOM 18046 C CA B MET C 1 65 ? 51.617 -4.649 -11.070 0.36 16.13 65 MET C CA 1
ATOM 18047 C C . MET C 1 65 ? 51.245 -4.681 -12.545 1.00 15.90 65 MET C C 1
ATOM 18048 O O . MET C 1 65 ? 50.061 -4.616 -12.892 1.00 17.85 65 MET C O 1
ATOM 18075 N N . ILE C 1 66 ? 52.234 -4.802 -13.430 1.00 16.34 66 ILE C N 1
ATOM 18076 C CA A ILE C 1 66 ? 52.002 -4.784 -14.872 0.60 16.64 66 ILE C CA 1
ATOM 18077 C CA B ILE C 1 66 ? 51.889 -4.705 -14.842 0.40 16.59 66 ILE C CA 1
ATOM 18078 C C . ILE C 1 66 ? 51.087 -5.916 -15.320 1.00 17.52 66 ILE C C 1
ATOM 18079 O O . ILE C 1 66 ? 50.323 -5.772 -16.279 1.00 16.72 66 ILE C O 1
ATOM 18110 N N . THR C 1 67 ? 51.180 -7.084 -14.670 1.00 16.65 67 THR C N 1
ATOM 18111 C CA . THR C 1 67 ? 50.322 -8.216 -15.018 1.00 17.79 67 THR C CA 1
ATOM 18112 C C . THR C 1 67 ? 49.095 -8.321 -14.112 1.00 18.55 67 THR C C 1
ATOM 18113 O O . THR C 1 67 ? 48.360 -9.310 -14.187 1.00 18.76 67 THR C O 1
ATOM 18124 N N . GLY C 1 68 ? 48.832 -7.304 -13.295 1.00 18.63 68 GLY C N 1
ATOM 18125 C CA . GLY C 1 68 ? 47.703 -7.371 -12.387 1.00 19.19 68 GLY C CA 1
ATOM 18126 C C . GLY C 1 68 ? 46.375 -7.456 -13.117 1.00 20.13 68 GLY C C 1
ATOM 18127 O O . GLY C 1 68 ? 46.191 -6.909 -14.203 1.00 22.17 68 GLY C O 1
ATOM 18131 N N . ASP C 1 69 ? 45.429 -8.145 -12.484 1.00 17.12 69 ASP C N 1
ATOM 18132 C CA . ASP C 1 69 ? 44.100 -8.404 -13.029 1.00 16.13 69 ASP C CA 1
ATOM 18133 C C . ASP C 1 69 ? 43.137 -7.366 -12.473 1.00 16.50 69 ASP C C 1
ATOM 18134 O O . ASP C 1 69 ? 42.874 -7.340 -11.268 1.00 18.13 69 ASP C O 1
ATOM 18143 N N . GLU C 1 70 ? 42.625 -6.502 -13.347 1.00 17.70 70 GLU C N 1
ATOM 18144 C CA . GLU C 1 70 ? 41.783 -5.387 -12.937 1.00 16.77 70 GLU C CA 1
ATOM 18145 C C . GLU C 1 70 ? 40.300 -5.740 -12.888 1.00 19.85 70 GLU C C 1
ATOM 18146 O O . GLU C 1 70 ? 39.461 -4.841 -12.741 1.00 21.77 70 GLU C O 1
ATOM 18158 N N . ALA C 1 71 ? 39.964 -7.023 -12.969 1.00 20.17 71 ALA C N 1
ATOM 18159 C CA . ALA C 1 71 ? 38.570 -7.440 -12.918 1.00 20.50 71 ALA C CA 1
ATOM 18160 C C . ALA C 1 71 ? 37.860 -6.900 -11.681 1.00 20.25 71 ALA C C 1
ATOM 18161 O O . ALA C 1 71 ? 38.399 -6.917 -10.571 1.00 20.88 71 ALA C O 1
ATOM 18168 N N . TYR C 1 72 ? 36.623 -6.431 -11.884 1.00 21.01 72 TYR C N 1
ATOM 18169 C CA . TYR C 1 72 ? 35.814 -5.927 -10.776 1.00 20.38 72 TYR C CA 1
ATOM 18170 C C . TYR C 1 72 ? 35.474 -7.038 -9.794 1.00 23.13 72 TYR C C 1
ATOM 18171 O O . TYR C 1 72 ? 35.470 -6.825 -8.575 1.00 22.35 72 TYR C O 1
ATOM 18189 N N . ALA C 1 73 ? 35.180 -8.227 -10.306 1.00 22.37 73 ALA C N 1
ATOM 18190 C CA . ALA C 1 73 ? 34.825 -9.365 -9.471 1.00 21.56 73 ALA C CA 1
ATOM 18191 C C . ALA C 1 73 ? 35.723 -10.546 -9.805 1.00 21.17 73 ALA C C 1
ATOM 18192 O O . ALA C 1 73 ? 35.821 -10.950 -10.968 1.00 23.01 73 ALA C O 1
ATOM 18199 N N . GLY C 1 74 ? 36.370 -11.105 -8.789 1.00 22.78 74 GLY C N 1
ATOM 18200 C CA . GLY C 1 74 ? 37.119 -12.332 -8.988 1.00 22.13 74 GLY C CA 1
ATOM 18201 C C . GLY C 1 74 ? 38.520 -12.185 -9.547 1.00 21.81 74 GLY C C 1
ATOM 18202 O O . GLY C 1 74 ? 39.013 -13.110 -10.205 1.00 22.43 74 GLY C O 1
ATOM 18206 N N . SER C 1 75 ? 39.188 -11.062 -9.279 1.00 19.97 75 SER C N 1
ATOM 18207 C CA . SER C 1 75 ? 40.561 -10.864 -9.728 1.00 18.45 75 SER C CA 1
ATOM 18208 C C . SER C 1 75 ? 41.473 -12.004 -9.299 1.00 18.34 75 SER C C 1
ATOM 18209 O O . SER C 1 75 ? 41.434 -12.459 -8.153 1.00 19.44 75 SER C O 1
ATOM 18217 N N . ARG C 1 76 ? 42.325 -12.435 -10.229 1.00 19.93 76 ARG C N 1
ATOM 18218 C CA A ARG C 1 76 ? 43.349 -13.423 -9.906 0.44 19.94 76 ARG C CA 1
ATOM 18219 C CA B ARG C 1 76 ? 43.346 -13.424 -9.905 0.56 19.89 76 ARG C CA 1
ATOM 18220 C C . ARG C 1 76 ? 44.120 -13.035 -8.653 1.00 20.25 76 ARG C C 1
ATOM 18221 O O . ARG C 1 76 ? 44.471 -13.894 -7.834 1.00 20.42 76 ARG C O 1
ATOM 18262 N N . ASN C 1 77 ? 44.407 -11.742 -8.497 1.00 17.76 77 ASN C N 1
ATOM 18263 C CA . ASN C 1 77 ? 45.263 -11.301 -7.406 1.00 17.25 77 ASN C CA 1
ATOM 18264 C C . ASN C 1 77 ? 44.549 -11.332 -6.068 1.00 20.03 77 ASN C C 1
ATOM 18265 O O . ASN C 1 77 ? 45.220 -11.415 -5.035 1.00 20.70 77 ASN C O 1
ATOM 18276 N N . TYR C 1 78 ? 43.213 -11.275 -6.057 1.00 17.12 78 TYR C N 1
ATOM 18277 C CA . TYR C 1 78 ? 42.481 -11.479 -4.811 1.00 17.94 78 TYR C CA 1
ATOM 18278 C C . TYR C 1 78 ? 42.750 -12.873 -4.252 1.00 18.05 78 TYR C C 1
ATOM 18279 O O . TYR C 1 78 ? 43.038 -13.033 -3.062 1.00 18.79 78 TYR C O 1
ATOM 18297 N N . TYR C 1 79 ? 42.661 -13.899 -5.101 1.00 19.91 79 TYR C N 1
ATOM 18298 C CA . TYR C 1 79 ? 42.888 -15.262 -4.630 1.00 19.82 79 TYR C CA 1
ATOM 18299 C C . TYR C 1 79 ? 44.342 -15.462 -4.215 1.00 19.73 79 TYR C C 1
ATOM 18300 O O . TYR C 1 79 ? 44.617 -16.161 -3.234 1.00 19.39 79 TYR C O 1
ATOM 18318 N N . ASP C 1 80 ? 45.284 -14.832 -4.928 1.00 17.66 80 ASP C N 1
ATOM 18319 C CA . ASP C 1 80 ? 46.679 -14.879 -4.499 1.00 20.56 80 ASP C CA 1
ATOM 18320 C C . ASP C 1 80 ? 46.834 -14.262 -3.111 1.00 23.73 80 ASP C C 1
ATOM 18321 O O . ASP C 1 80 ? 47.595 -14.764 -2.275 1.00 19.92 80 ASP C O 1
ATOM 18330 N N . LEU C 1 81 ? 46.123 -13.160 -2.854 1.00 18.25 81 LEU C N 1
ATOM 18331 C CA . LEU C 1 81 ? 46.241 -12.487 -1.564 1.00 16.00 81 LEU C CA 1
ATOM 18332 C C . LEU C 1 81 ? 45.614 -13.321 -0.451 1.00 17.98 81 LEU C C 1
ATOM 18333 O O . LEU C 1 81 ? 46.167 -13.408 0.653 1.00 18.47 81 LEU C O 1
ATOM 18349 N N . LYS C 1 82 ? 44.477 -13.961 -0.734 1.00 18.87 82 LYS C N 1
ATOM 18350 C CA . LYS C 1 82 ? 43.857 -14.863 0.230 1.00 17.96 82 LYS C CA 1
ATOM 18351 C C . LYS C 1 82 ? 44.806 -15.995 0.603 1.00 20.16 82 LYS C C 1
ATOM 18352 O O . LYS C 1 82 ? 45.003 -16.294 1.787 1.00 20.53 82 LYS C O 1
ATOM 18371 N N . ASP C 1 83 ? 45.432 -16.616 -0.401 1.00 19.13 83 ASP C N 1
ATOM 18372 C CA . ASP C 1 83 ? 46.396 -17.679 -0.134 1.00 21.78 83 ASP C CA 1
ATOM 18373 C C . ASP C 1 83 ? 47.580 -17.159 0.680 1.00 21.36 83 ASP C C 1
ATOM 18374 O O . ASP C 1 83 ? 48.086 -17.857 1.566 1.00 22.33 83 ASP C O 1
ATOM 18383 N N . LYS C 1 84 ? 48.038 -15.935 0.399 1.00 19.98 84 LYS C N 1
ATOM 18384 C CA . LYS C 1 84 ? 49.190 -15.401 1.126 1.00 19.65 84 LYS C CA 1
ATOM 18385 C C . LYS C 1 84 ? 48.854 -15.179 2.597 1.00 21.15 84 LYS C C 1
ATOM 18386 O O . LYS C 1 84 ? 49.686 -15.434 3.477 1.00 21.55 84 LYS C O 1
ATOM 18405 N N . ALA C 1 85 ? 47.639 -14.705 2.882 1.00 19.94 85 ALA C N 1
ATOM 18406 C CA . ALA C 1 85 ? 47.216 -14.522 4.267 1.00 20.71 85 ALA C CA 1
ATOM 18407 C C . ALA C 1 85 ? 47.123 -15.854 5.001 1.00 23.17 85 ALA C C 1
ATOM 18408 O O . ALA C 1 85 ? 47.479 -15.950 6.182 1.00 22.35 85 ALA C O 1
ATOM 18415 N N . LYS C 1 86 ? 46.626 -16.888 4.323 1.00 20.15 86 LYS C N 1
ATOM 18416 C CA . LYS C 1 86 ? 46.614 -18.222 4.911 1.00 20.16 86 LYS C CA 1
ATOM 18417 C C . LYS C 1 86 ? 48.031 -18.706 5.204 1.00 24.29 86 LYS C C 1
ATOM 18418 O O . LYS C 1 86 ? 48.287 -19.291 6.263 1.00 23.20 86 LYS C O 1
ATOM 18437 N N . GLU C 1 87 ? 48.972 -18.456 4.287 1.00 22.72 87 GLU C N 1
ATOM 18438 C CA . GLU C 1 87 ? 50.351 -18.889 4.503 1.00 22.16 87 GLU C CA 1
ATOM 18439 C C . GLU C 1 87 ? 50.988 -18.164 5.687 1.00 23.33 87 GLU C C 1
ATOM 18440 O O . GLU C 1 87 ? 51.625 -18.794 6.541 1.00 23.71 87 GLU C O 1
ATOM 18452 N N . LEU C 1 88 ? 50.862 -16.833 5.735 1.00 21.38 88 LEU C N 1
ATOM 18453 C CA . LEU C 1 88 ? 51.599 -16.056 6.728 1.00 21.00 88 LEU C CA 1
ATOM 18454 C C . LEU C 1 88 ? 50.948 -16.105 8.102 1.00 20.13 88 LEU C C 1
ATOM 18455 O O . LEU C 1 88 ? 51.649 -16.215 9.114 1.00 22.12 88 LEU C O 1
ATOM 18471 N N . PHE C 1 89 ? 49.618 -15.995 8.159 1.00 20.44 89 PHE C N 1
ATOM 18472 C CA . PHE C 1 89 ? 48.898 -15.829 9.414 1.00 23.93 89 PHE C CA 1
ATOM 18473 C C . PHE C 1 89 ? 48.079 -17.045 9.812 1.00 21.45 89 PHE C C 1
ATOM 18474 O O . PHE C 1 89 ? 47.677 -17.144 10.980 1.00 21.86 89 PHE C O 1
ATOM 18491 N N . ASN C 1 90 ? 47.844 -17.980 8.894 1.00 20.56 90 ASN C N 1
ATOM 18492 C CA . ASN C 1 90 ? 46.939 -19.103 9.086 1.00 23.24 90 ASN C CA 1
ATOM 18493 C C . ASN C 1 90 ? 45.498 -18.641 9.236 1.00 22.22 90 ASN C C 1
ATOM 18494 O O . ASN C 1 90 ? 44.676 -19.337 9.849 1.00 23.81 90 ASN C O 1
ATOM 18505 N N . TYR C 1 91 ? 45.173 -17.470 8.689 1.00 23.14 91 TYR C N 1
ATOM 18506 C CA . TYR C 1 91 ? 43.815 -16.945 8.713 1.00 21.39 91 TYR C CA 1
ATOM 18507 C C . TYR C 1 91 ? 43.092 -17.325 7.424 1.00 24.17 91 TYR C C 1
ATOM 18508 O O . TYR C 1 91 ? 43.674 -17.292 6.334 1.00 24.66 91 TYR C O 1
ATOM 18526 N N . ASP C 1 92 ? 41.813 -17.679 7.559 1.00 21.52 92 ASP C N 1
ATOM 18527 C CA . ASP C 1 92 ? 41.051 -18.273 6.470 1.00 23.20 92 ASP C CA 1
ATOM 18528 C C . ASP C 1 92 ? 40.240 -17.275 5.653 1.00 24.93 92 ASP C C 1
ATOM 18529 O O . ASP C 1 92 ? 39.721 -17.653 4.597 1.00 24.53 92 ASP C O 1
ATOM 18538 N N . TYR C 1 93 ? 40.108 -16.025 6.098 1.00 20.27 93 TYR C N 1
ATOM 18539 C CA . TYR C 1 93 ? 39.264 -15.047 5.420 1.00 21.33 93 TYR C CA 1
ATOM 18540 C C . TYR C 1 93 ? 39.984 -13.717 5.252 1.00 20.37 93 TYR C C 1
ATOM 18541 O O . TYR C 1 93 ? 40.638 -13.238 6.185 1.00 18.90 93 TYR C O 1
ATOM 18559 N N . ILE C 1 94 ? 39.836 -13.103 4.068 1.00 18.97 94 ILE C N 1
ATOM 18560 C CA . ILE C 1 94 ? 40.405 -11.784 3.818 1.00 18.32 94 ILE C CA 1
ATOM 18561 C C . ILE C 1 94 ? 39.373 -10.856 3.190 1.00 18.37 94 ILE C C 1
ATOM 18562 O O . ILE C 1 94 ? 38.458 -11.289 2.480 1.00 20.37 94 ILE C O 1
ATOM 18578 N N . ILE C 1 95 ? 39.541 -9.567 3.457 1.00 18.39 95 ILE C N 1
ATOM 18579 C CA . ILE C 1 95 ? 38.861 -8.495 2.727 1.00 17.39 95 ILE C CA 1
ATOM 18580 C C . ILE C 1 95 ? 39.932 -7.452 2.440 1.00 17.83 95 ILE C C 1
ATOM 18581 O O . ILE C 1 95 ? 40.481 -6.876 3.393 1.00 18.67 95 ILE C O 1
ATOM 18597 N N . PRO C 1 96 ? 40.291 -7.190 1.195 1.00 15.21 96 PRO C N 1
ATOM 18598 C CA . PRO C 1 96 ? 41.216 -6.084 0.933 1.00 16.71 96 PRO C CA 1
ATOM 18599 C C . PRO C 1 96 ? 40.556 -4.766 1.308 1.00 17.28 96 PRO C C 1
ATOM 18600 O O . PRO C 1 96 ? 39.328 -4.649 1.363 1.00 18.38 96 PRO C O 1
ATOM 18611 N N . ALA C 1 97 ? 41.398 -3.772 1.590 1.00 18.59 97 ALA C N 1
ATOM 18612 C CA . ALA C 1 97 ? 40.954 -2.417 1.902 1.00 17.10 97 ALA C CA 1
ATOM 18613 C C . ALA C 1 97 ? 41.923 -1.434 1.258 1.00 17.69 97 ALA C C 1
ATOM 18614 O O . ALA C 1 97 ? 43.064 -1.781 0.945 1.00 17.94 97 ALA C O 1
ATOM 18621 N N . HIS C 1 98 ? 41.476 -0.197 1.036 1.00 16.88 98 HIS C N 1
ATOM 18622 C CA . HIS C 1 98 ? 42.363 0.690 0.281 1.00 15.02 98 HIS C CA 1
ATOM 18623 C C . HIS C 1 98 ? 43.569 1.114 1.118 1.00 13.90 98 HIS C C 1
ATOM 18624 O O . HIS C 1 98 ? 44.635 1.383 0.557 1.00 16.09 98 HIS C O 1
ATOM 18639 N N . GLN C 1 99 ? 43.442 1.161 2.440 1.00 14.70 99 GLN C N 1
ATOM 18640 C CA . GLN C 1 99 ? 44.596 1.343 3.321 1.00 19.49 99 GLN C CA 1
ATOM 18641 C C . GLN C 1 99 ? 44.139 1.031 4.743 1.00 17.07 99 GLN C C 1
ATOM 18642 O O . GLN C 1 99 ? 43.032 0.523 4.956 1.00 16.00 99 GLN C O 1
ATOM 18656 N N . GLY C 1 100 ? 45.015 1.298 5.715 1.00 16.15 100 GLY C N 1
ATOM 18657 C CA . GLY C 1 100 ? 44.781 0.831 7.076 1.00 15.45 100 GLY C CA 1
ATOM 18658 C C . GLY C 1 100 ? 43.520 1.377 7.724 1.00 19.66 100 GLY C C 1
ATOM 18659 O O . GLY C 1 100 ? 42.804 0.647 8.415 1.00 19.14 100 GLY C O 1
ATOM 18663 N N . ARG C 1 101 ? 43.253 2.673 7.561 1.00 16.73 101 ARG C N 1
ATOM 18664 C CA . ARG C 1 101 ? 42.056 3.231 8.180 1.00 16.44 101 ARG C CA 1
ATOM 18665 C C . ARG C 1 101 ? 40.793 2.782 7.456 1.00 17.74 101 ARG C C 1
ATOM 18666 O O . ARG C 1 101 ? 39.707 2.826 8.047 1.00 18.67 101 ARG C O 1
ATOM 18687 N N . GLY C 1 102 ? 40.919 2.344 6.199 1.00 17.00 102 GLY C N 1
ATOM 18688 C CA . GLY C 1 102 ? 39.809 1.681 5.539 1.00 17.66 102 GLY C CA 1
ATOM 18689 C C . GLY C 1 102 ? 39.526 0.317 6.134 1.00 17.58 102 GLY C C 1
ATOM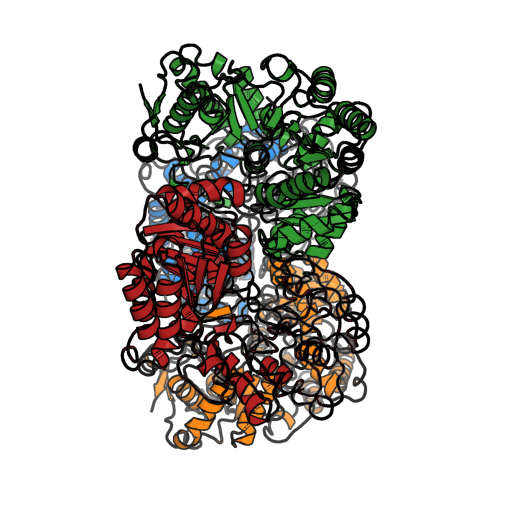 18690 O O . GLY C 1 102 ? 38.367 -0.060 6.319 1.00 17.91 102 GLY C O 1
ATOM 18694 N N . ALA C 1 103 ? 40.578 -0.436 6.462 1.00 17.33 103 ALA C N 1
ATOM 18695 C CA . ALA C 1 103 ? 40.379 -1.706 7.154 1.00 17.87 103 ALA C CA 1
ATOM 18696 C C . ALA C 1 103 ? 39.721 -1.488 8.512 1.00 19.16 103 ALA C C 1
ATOM 18697 O O . ALA C 1 103 ? 38.824 -2.245 8.903 1.00 19.07 103 ALA C O 1
ATOM 18704 N N . GLU C 1 104 ? 40.142 -0.444 9.237 1.00 19.28 104 GLU C N 1
ATOM 18705 C CA . GLU C 1 104 ? 39.526 -0.122 10.522 1.00 18.22 104 GLU C CA 1
ATOM 18706 C C . GLU C 1 104 ? 38.055 0.214 10.347 1.00 20.43 104 GLU C C 1
ATOM 18707 O O . GLU C 1 104 ? 37.207 -0.217 11.137 1.00 20.29 104 GLU C O 1
ATOM 18719 N N . ASN C 1 105 ? 37.734 0.980 9.305 1.00 19.10 105 ASN C N 1
ATOM 18720 C CA . ASN C 1 105 ? 36.349 1.352 9.060 1.00 17.95 105 ASN C CA 1
ATOM 18721 C C . ASN C 1 105 ? 35.503 0.139 8.702 1.00 19.84 105 ASN C C 1
ATOM 18722 O O . ASN C 1 105 ? 34.308 0.113 9.006 1.00 22.84 105 ASN C O 1
ATOM 18733 N N . ILE C 1 106 ? 36.095 -0.867 8.058 1.00 21.26 106 ILE C N 1
ATOM 18734 C CA . ILE C 1 106 ? 35.364 -2.095 7.763 1.00 19.37 106 ILE C CA 1
ATOM 18735 C C . ILE C 1 106 ? 35.069 -2.861 9.047 1.00 21.35 106 ILE C C 1
ATOM 18736 O O . ILE C 1 106 ? 33.925 -3.248 9.319 1.00 23.14 106 ILE C O 1
ATOM 18752 N N . LEU C 1 107 ? 36.102 -3.097 9.851 1.00 21.47 107 LEU C N 1
ATOM 18753 C CA . LEU C 1 107 ? 36.017 -4.092 10.912 1.00 21.60 107 LEU C CA 1
ATOM 18754 C C . LEU C 1 107 ? 35.487 -3.546 12.233 1.00 21.79 107 LEU C C 1
ATOM 18755 O O . LEU C 1 107 ? 34.697 -4.223 12.901 1.00 21.21 107 LEU C O 1
ATOM 18771 N N . PHE C 1 108 ? 35.904 -2.351 12.650 1.00 21.19 108 PHE C N 1
ATOM 18772 C CA . PHE C 1 108 ? 35.549 -1.907 13.996 1.00 21.28 108 PHE C CA 1
ATOM 18773 C C . PHE C 1 108 ? 34.048 -1.710 14.181 1.00 22.79 108 PHE C C 1
ATOM 18774 O O . PHE C 1 108 ? 33.515 -2.145 15.217 1.00 23.54 108 PHE C O 1
ATOM 18791 N N . PRO C 1 109 ? 33.318 -1.060 13.268 1.00 21.48 109 PRO C N 1
ATOM 18792 C CA . PRO C 1 109 ? 31.859 -0.950 13.463 1.00 23.73 109 PRO C CA 1
ATOM 18793 C C . PRO C 1 109 ? 31.195 -2.311 13.519 1.00 23.10 109 PRO C C 1
ATOM 18794 O O . PRO C 1 109 ? 30.209 -2.497 14.244 1.00 21.82 109 PRO C O 1
ATOM 18805 N N . VAL C 1 110 ? 31.757 -3.288 12.812 1.00 23.30 110 VAL C N 1
ATOM 18806 C CA . VAL C 1 110 ? 31.206 -4.637 12.808 1.00 20.85 110 VAL C CA 1
ATOM 18807 C C . VAL C 1 110 ? 31.439 -5.329 14.147 1.00 23.14 110 VAL C C 1
ATOM 18808 O O . VAL C 1 110 ? 30.561 -6.045 14.648 1.00 25.35 110 VAL C O 1
ATOM 18821 N N . LEU C 1 111 ? 32.620 -5.139 14.746 1.00 22.58 111 LEU C N 1
ATOM 18822 C CA . LEU C 1 111 ? 32.880 -5.745 16.050 1.00 20.97 111 LEU C CA 1
ATOM 18823 C C . LEU C 1 111 ? 31.961 -5.163 17.114 1.00 23.88 111 LEU C C 1
ATOM 18824 O O . LEU C 1 111 ? 31.486 -5.885 17.998 1.00 22.71 111 LEU C O 1
ATOM 18840 N N . LEU C 1 112 ? 31.687 -3.859 17.042 1.00 21.49 112 LEU C N 1
ATOM 18841 C CA . LEU C 1 112 ? 30.741 -3.259 17.977 1.00 20.82 112 LEU C CA 1
ATOM 18842 C C . LEU C 1 112 ? 29.355 -3.873 17.819 1.00 22.04 112 LEU C C 1
ATOM 18843 O O . LEU C 1 112 ? 28.746 -4.322 18.796 1.00 26.03 112 LEU C O 1
ATOM 18859 N N . LYS C 1 113 ? 28.831 -3.890 16.593 1.00 23.72 113 LYS C N 1
ATOM 18860 C CA . LYS C 1 113 ? 27.492 -4.430 16.377 1.00 25.29 113 LYS C CA 1
ATOM 18861 C C . LYS C 1 113 ? 27.415 -5.891 16.807 1.00 29.05 113 LYS C C 1
ATOM 18862 O O . LYS C 1 113 ? 26.410 -6.326 17.382 1.00 32.86 113 LYS C O 1
ATOM 18881 N N . TYR C 1 114 ? 28.473 -6.660 16.540 1.00 25.73 114 TYR C N 1
ATOM 18882 C CA . TYR C 1 114 ? 28.503 -8.064 16.936 1.00 30.60 114 TYR C CA 1
ATOM 18883 C C . TYR C 1 114 ? 28.387 -8.208 18.445 1.00 30.09 114 TYR C C 1
ATOM 18884 O O . TYR C 1 114 ? 27.665 -9.079 18.943 1.00 30.99 114 TYR C O 1
ATOM 18902 N N . LYS C 1 115 ? 29.089 -7.352 19.188 1.00 29.96 115 LYS C N 1
ATOM 18903 C CA . LYS C 1 115 ? 29.018 -7.389 20.643 1.00 26.62 115 LYS C CA 1
ATOM 18904 C C . LYS C 1 115 ? 27.671 -6.889 21.155 1.00 28.35 115 LYS C C 1
ATOM 18905 O O . LYS C 1 115 ? 27.187 -7.365 22.189 1.00 30.81 115 LYS C O 1
ATOM 18924 N N . GLN C 1 116 ? 27.062 -5.932 20.444 1.00 31.60 116 GLN C N 1
ATOM 18925 C CA . GLN C 1 116 ? 25.787 -5.358 20.861 1.00 31.05 116 GLN C CA 1
ATOM 18926 C C . GLN C 1 116 ? 24.642 -6.346 20.706 1.00 37.88 116 GLN C C 1
ATOM 18927 O O . GLN C 1 116 ? 23.737 -6.397 21.545 1.00 36.47 116 GLN C O 1
ATOM 18941 N N A LYS C 1 117 ? 24.625 -7.121 19.626 0.57 41.82 117 LYS C N 1
ATOM 18942 N N B LYS C 1 117 ? 24.658 -7.102 19.609 0.43 41.84 117 LYS C N 1
ATOM 18943 C CA A LYS C 1 117 ? 23.486 -8.012 19.437 0.57 48.27 117 LYS C CA 1
ATOM 18944 C CA B LYS C 1 117 ? 23.609 -8.074 19.336 0.43 48.49 117 LYS C CA 1
ATOM 18945 C C A LYS C 1 117 ? 23.565 -9.239 20.337 0.57 54.09 117 LYS C C 1
ATOM 18946 C C B LYS C 1 117 ? 23.559 -9.141 20.413 0.43 54.10 117 LYS C C 1
ATOM 18947 O O A LYS C 1 117 ? 22.597 -10.006 20.405 0.57 52.88 117 LYS C O 1
ATOM 18948 O O B LYS C 1 117 ? 22.492 -9.702 20.690 0.43 53.47 117 LYS C O 1
ATOM 18985 N N . GLU C 1 118 ? 24.688 -9.421 21.033 1.00 59.71 118 GLU C N 1
ATOM 18986 C CA . GLU C 1 118 ? 24.815 -10.349 22.136 1.00 69.16 118 GLU C CA 1
ATOM 18987 C C . GLU C 1 118 ? 24.249 -9.780 23.447 1.00 59.31 118 GLU C C 1
ATOM 18988 O O . GLU C 1 118 ? 24.402 -10.427 24.489 1.00 71.80 118 GLU C O 1
ATOM 19001 N N . GLY C 1 119 ? 23.614 -8.606 23.416 1.00 61.96 119 GLY C N 1
ATOM 19002 C CA . GLY C 1 119 ? 23.123 -7.952 24.616 1.00 59.33 119 GLY C CA 1
ATOM 19003 C C . GLY C 1 119 ? 24.167 -7.187 25.396 1.00 45.19 119 GLY C C 1
ATOM 19004 O O . GLY C 1 119 ? 23.875 -6.704 26.496 1.00 46.93 119 GLY C O 1
ATOM 19008 N N . LYS C 1 120 ? 25.370 -7.043 24.851 1.00 40.26 120 LYS C N 1
ATOM 19009 C CA . LYS C 1 120 ? 26.514 -6.488 25.542 1.00 39.10 120 LYS C CA 1
ATOM 19010 C C . LYS C 1 120 ? 26.884 -5.129 24.942 1.00 39.17 120 LYS C C 1
ATOM 19011 O O . LYS C 1 120 ? 26.093 -4.522 24.208 1.00 39.09 120 LYS C O 1
ATOM 19030 N N . ALA C 1 121 ? 28.086 -4.651 25.261 1.00 37.44 121 ALA C N 1
ATOM 19031 C CA . ALA C 1 121 ? 28.609 -3.396 24.722 1.00 35.22 121 ALA C CA 1
ATOM 19032 C C . ALA C 1 121 ? 27.722 -2.202 25.070 1.00 36.89 121 ALA C C 1
ATOM 19033 O O . ALA C 1 121 ? 27.635 -1.241 24.300 1.00 33.97 121 ALA C O 1
ATOM 19040 N N . LYS C 1 122 ? 27.086 -2.237 26.247 1.00 34.14 122 LYS C N 1
ATOM 19041 C CA . LYS C 1 122 ? 26.213 -1.139 26.657 1.00 35.53 122 LYS C CA 1
ATOM 19042 C C . LYS C 1 122 ? 26.991 0.161 26.840 1.00 39.83 122 LYS C C 1
ATOM 19043 O O . LYS C 1 122 ? 26.476 1.247 26.544 1.00 38.16 122 LYS C O 1
ATOM 19062 N N . ASN C 1 123 ? 28.220 0.074 27.346 1.00 34.39 123 ASN C N 1
ATOM 19063 C CA . ASN C 1 123 ? 29.095 1.229 27.561 1.00 34.23 123 ASN C CA 1
ATOM 19064 C C . ASN C 1 123 ? 30.445 0.850 26.967 1.00 33.33 123 ASN C C 1
ATOM 19065 O O . ASN C 1 123 ? 31.391 0.527 27.698 1.00 31.98 123 ASN C O 1
ATOM 19076 N N . PRO C 1 124 ? 30.566 0.874 25.644 1.00 30.52 124 PRO C N 1
ATOM 19077 C CA . PRO C 1 124 ? 31.630 0.110 24.986 1.00 26.78 124 PRO C CA 1
ATOM 19078 C C . PRO C 1 124 ? 32.975 0.818 24.954 1.00 28.09 124 PRO C C 1
ATOM 19079 O O . PRO C 1 124 ? 33.071 2.043 24.841 1.00 27.39 124 PRO C O 1
ATOM 19090 N N . VAL C 1 125 ? 34.030 0.003 25.064 1.00 26.28 125 VAL C N 1
ATOM 19091 C CA . VAL C 1 125 ? 35.406 0.471 25.002 1.00 25.24 125 VAL C CA 1
ATOM 19092 C C . VAL C 1 125 ? 36.234 -0.491 24.159 1.00 27.39 125 VAL C C 1
ATOM 19093 O O . VAL C 1 125 ? 35.890 -1.662 23.984 1.00 23.62 125 VAL C O 1
ATOM 19106 N N . PHE C 1 126 ? 37.336 0.036 23.629 1.00 24.33 126 PHE C N 1
ATOM 19107 C CA . PHE C 1 126 ? 38.422 -0.740 23.051 1.00 21.40 126 PHE C CA 1
ATOM 19108 C C . PHE C 1 126 ? 39.661 -0.514 23.913 1.00 24.66 126 PHE C C 1
ATOM 19109 O O . PHE C 1 126 ? 39.890 0.604 24.391 1.00 25.65 126 PHE C O 1
ATOM 19126 N N . ILE C 1 127 ? 40.474 -1.555 24.087 1.00 23.57 127 ILE C N 1
ATOM 19127 C CA . ILE C 1 127 ? 41.708 -1.487 24.861 1.00 22.43 127 ILE C CA 1
ATOM 19128 C C . ILE C 1 127 ? 42.870 -1.881 23.963 1.00 23.43 127 ILE C C 1
ATOM 19129 O O . ILE C 1 127 ? 42.811 -2.908 23.281 1.00 26.41 127 ILE C O 1
ATOM 19145 N N . SER C 1 128 ? 43.941 -1.098 24.002 1.00 22.45 128 SER C N 1
ATOM 19146 C CA . SER C 1 128 ? 45.119 -1.368 23.197 1.00 21.61 128 SER C CA 1
ATOM 19147 C C . SER C 1 128 ? 46.357 -1.059 24.020 1.00 23.52 128 SER C C 1
ATOM 19148 O O . SER C 1 128 ? 46.306 -0.272 24.970 1.00 23.51 128 SER C O 1
ATOM 19156 N N . ASN C 1 129 ? 47.484 -1.682 23.661 1.00 23.24 129 ASN C N 1
ATOM 19157 C CA . ASN C 1 129 ? 48.741 -1.181 24.203 1.00 22.07 129 ASN C CA 1
ATOM 19158 C C . ASN C 1 129 ? 48.899 0.288 23.825 1.00 22.68 129 ASN C C 1
ATOM 19159 O O . ASN C 1 129 ? 49.235 1.123 24.671 1.00 25.29 129 ASN C O 1
ATOM 19170 N N . PHE C 1 130 ? 48.593 0.632 22.574 1.00 21.35 130 PHE C N 1
ATOM 19171 C CA . PHE C 1 130 ? 48.414 2.032 22.212 1.00 24.38 130 PHE C CA 1
ATOM 19172 C C . PHE C 1 130 ? 47.718 2.142 20.863 1.00 24.53 130 PHE C C 1
ATOM 19173 O O . PHE C 1 130 ? 48.250 1.687 19.844 1.00 22.87 130 PHE C O 1
ATOM 19190 N N . HIS C 1 131 ? 46.515 2.719 20.865 1.00 21.25 131 HIS C N 1
ATOM 19191 C CA . HIS C 1 131 ? 45.798 2.999 19.631 1.00 21.19 131 HIS C CA 1
ATOM 19192 C C . HIS C 1 131 ? 46.507 4.089 18.826 1.00 19.01 131 HIS C C 1
ATOM 19193 O O . HIS C 1 131 ? 46.795 5.170 19.350 1.00 22.15 131 HIS C O 1
ATOM 19207 N N A PHE C 1 132 ? 46.789 3.812 17.556 0.59 21.77 132 PHE C N 1
ATOM 19208 N N B PHE C 1 132 ? 46.766 3.810 17.552 0.41 21.82 132 PHE C N 1
ATOM 19209 C CA A PHE C 1 132 ? 47.211 4.875 16.653 0.59 25.73 132 PHE C CA 1
ATOM 19210 C CA B PHE C 1 132 ? 47.194 4.853 16.631 0.41 25.74 132 PHE C CA 1
ATOM 19211 C C A PHE C 1 132 ? 46.039 5.825 16.411 0.59 23.87 132 PHE C C 1
ATOM 19212 C C B PHE C 1 132 ? 46.083 5.893 16.485 0.41 23.84 132 PHE C C 1
ATOM 19213 O O A PHE C 1 132 ? 44.877 5.475 16.624 0.59 21.92 132 PHE C O 1
ATOM 19214 O O B PHE C 1 132 ? 44.927 5.656 16.843 0.41 22.06 132 PHE C O 1
ATOM 19247 N N A ASP C 1 133 ? 46.345 7.035 15.933 0.59 28.46 133 ASP C N 1
ATOM 19248 N N B ASP C 1 133 ? 46.443 7.060 15.945 0.41 28.27 133 ASP C N 1
ATOM 19249 C CA A ASP C 1 133 ? 45.334 8.091 15.972 0.59 30.93 133 ASP C CA 1
ATOM 19250 C CA B ASP C 1 133 ? 45.488 8.158 15.825 0.41 30.48 133 ASP C CA 1
ATOM 19251 C C A ASP C 1 133 ? 44.152 7.802 15.045 0.59 25.72 133 ASP C C 1
ATOM 19252 C C B ASP C 1 133 ? 44.220 7.730 15.085 0.41 25.79 133 ASP C C 1
ATOM 19253 O O A ASP C 1 133 ? 43.007 8.107 15.399 0.59 22.70 133 ASP C O 1
ATOM 19254 O O B ASP C 1 133 ? 43.106 7.855 15.605 0.41 23.94 133 ASP C O 1
ATOM 19271 N N . THR C 1 134 ? 44.378 7.206 13.869 1.00 26.22 134 THR C N 1
ATOM 19272 C CA . THR C 1 134 ? 43.210 6.845 13.059 1.00 23.60 134 THR C CA 1
ATOM 19273 C C . THR C 1 134 ? 42.419 5.740 13.745 1.00 22.96 134 THR C C 1
ATOM 19274 O O . THR C 1 134 ? 41.186 5.699 13.672 1.00 23.69 134 THR C O 1
ATOM 19285 N N . THR C 1 135 ? 43.129 4.826 14.402 1.00 20.05 135 THR C N 1
ATOM 19286 C CA . THR C 1 135 ? 42.484 3.713 15.084 1.00 20.84 135 THR C CA 1
ATOM 19287 C C . THR C 1 135 ? 41.588 4.210 16.207 1.00 21.22 135 THR C C 1
ATOM 19288 O O . THR C 1 135 ? 40.425 3.805 16.319 1.00 22.24 135 THR C O 1
ATOM 19299 N N . ALA C 1 136 ? 42.116 5.110 17.042 1.00 21.34 136 ALA C N 1
ATOM 19300 C CA . ALA C 1 136 ? 41.314 5.715 18.101 1.00 24.28 136 ALA C CA 1
ATOM 19301 C C . ALA C 1 136 ? 40.167 6.538 17.530 1.00 24.90 136 ALA C C 1
ATOM 19302 O O . ALA C 1 136 ? 39.075 6.586 18.111 1.00 23.93 136 ALA C O 1
ATOM 19309 N N . ALA C 1 137 ? 40.396 7.207 16.400 1.00 21.34 137 ALA C N 1
ATOM 19310 C CA . ALA C 1 137 ? 39.332 8.012 15.815 1.00 21.91 137 ALA C CA 1
ATOM 19311 C C . ALA C 1 137 ? 38.153 7.135 15.408 1.00 21.39 137 ALA C C 1
ATOM 19312 O O . ALA C 1 137 ? 36.996 7.506 15.624 1.00 23.84 137 ALA C O 1
ATOM 19319 N N . HIS C 1 138 ? 38.420 5.958 14.836 1.00 24.74 138 HIS C N 1
ATOM 19320 C CA . HIS C 1 138 ? 37.315 5.072 14.476 1.00 22.08 138 HIS C CA 1
ATOM 19321 C C . HIS C 1 138 ? 36.621 4.515 15.710 1.00 22.06 138 HIS C C 1
ATOM 19322 O O . HIS C 1 138 ? 35.395 4.362 15.715 1.00 24.41 138 HIS C O 1
ATOM 19336 N N . VAL C 1 139 ? 37.381 4.200 16.760 1.00 23.32 139 VAL C N 1
ATOM 19337 C CA . VAL C 1 139 ? 36.776 3.781 18.022 1.00 20.77 139 VAL C CA 1
ATOM 19338 C C . VAL C 1 139 ? 35.811 4.853 18.514 1.00 23.55 139 VAL C C 1
ATOM 19339 O O . VAL C 1 139 ? 34.649 4.573 18.835 1.00 25.39 139 VAL C O 1
ATOM 19352 N N . GLU C 1 140 ? 36.268 6.108 18.534 1.00 27.15 140 GLU C N 1
ATOM 19353 C CA . GLU C 1 140 ? 35.446 7.197 19.056 1.00 28.80 140 GLU C CA 1
ATOM 19354 C C . GLU C 1 140 ? 34.306 7.546 18.104 1.00 25.41 140 GLU C C 1
ATOM 19355 O O . GLU C 1 140 ? 33.200 7.874 18.553 1.00 29.18 140 GLU C O 1
ATOM 19367 N N . LEU C 1 141 ? 34.547 7.470 16.792 1.00 25.21 141 LEU C N 1
ATOM 19368 C CA . LEU C 1 141 ? 33.484 7.723 15.825 1.00 29.25 141 LEU C CA 1
ATOM 19369 C C . LEU C 1 141 ? 32.317 6.766 16.005 1.00 30.96 141 LEU C C 1
ATOM 19370 O O . LEU C 1 141 ? 31.174 7.113 15.690 1.00 32.95 141 LEU C O 1
ATOM 19386 N N . ASN C 1 142 ? 32.582 5.557 16.489 1.00 29.13 142 ASN C N 1
ATOM 19387 C CA . ASN C 1 142 ? 31.533 4.579 16.725 1.00 26.25 142 ASN C CA 1
ATOM 19388 C C . ASN C 1 142 ? 31.024 4.602 18.160 1.00 32.77 142 ASN C C 1
ATOM 19389 O O . ASN C 1 142 ? 30.367 3.649 18.592 1.00 39.21 142 ASN C O 1
ATOM 19400 N N . GLY C 1 143 ? 31.296 5.676 18.898 1.00 31.08 143 GLY C N 1
ATOM 19401 C CA . GLY C 1 143 ? 30.709 5.850 20.210 1.00 31.02 143 GLY C CA 1
ATOM 19402 C C . GLY C 1 143 ? 31.382 5.090 21.325 1.00 31.15 143 GLY C C 1
ATOM 19403 O O . GLY C 1 143 ? 30.765 4.884 22.375 1.00 37.04 143 GLY C O 1
ATOM 19407 N N . CYS C 1 144 ? 32.636 4.685 21.138 1.00 30.45 144 CYS C N 1
ATOM 19408 C CA . CYS C 1 144 ? 33.377 3.895 22.106 1.00 29.23 144 CYS C CA 1
ATOM 19409 C C . CYS C 1 144 ? 34.557 4.699 22.634 1.00 34.05 144 CYS C C 1
ATOM 19410 O O . CYS C 1 144 ? 35.017 5.653 22.001 1.00 29.27 144 CYS C O 1
ATOM 19418 N N . LYS C 1 145 ? 35.050 4.293 23.800 1.00 29.55 145 LYS C N 1
ATOM 19419 C CA . LYS C 1 145 ? 36.245 4.882 24.383 1.00 29.90 145 LYS C CA 1
ATOM 19420 C C . LYS C 1 145 ? 37.459 4.063 23.971 1.00 26.99 145 LYS C C 1
ATOM 19421 O O . LYS C 1 145 ? 37.422 2.829 23.980 1.00 27.52 145 LYS C O 1
ATOM 19440 N N . ALA C 1 146 ? 38.533 4.761 23.612 1.00 26.12 146 ALA C N 1
ATOM 19441 C CA . ALA C 1 146 ? 39.804 4.150 23.242 1.00 21.80 146 ALA C CA 1
ATOM 19442 C C . ALA C 1 146 ? 40.753 4.237 24.433 1.00 32.79 146 ALA C C 1
ATOM 19443 O O . ALA C 1 146 ? 41.197 5.329 24.796 1.00 36.91 146 ALA C O 1
ATOM 19450 N N . ILE C 1 147 ? 41.076 3.091 25.031 1.00 26.33 147 ILE C N 1
ATOM 19451 C CA . ILE C 1 147 ? 41.890 3.021 26.242 1.00 23.69 147 ILE C CA 1
ATOM 19452 C C . ILE C 1 147 ? 43.276 2.510 25.874 1.00 25.94 147 ILE C C 1
ATOM 19453 O O . ILE C 1 147 ? 43.402 1.460 25.234 1.00 24.68 147 ILE C O 1
ATOM 19469 N N . ASN C 1 148 ? 44.312 3.244 26.286 1.00 24.08 148 ASN C N 1
ATOM 19470 C CA . ASN C 1 148 ? 45.704 2.907 26.001 1.00 25.65 148 ASN C CA 1
ATOM 19471 C C . ASN C 1 148 ? 46.408 2.510 27.289 1.00 25.91 148 ASN C C 1
ATOM 19472 O O . ASN C 1 148 ? 46.339 3.244 28.282 1.00 28.63 148 ASN C O 1
ATOM 19483 N N . ILE C 1 149 ? 47.093 1.363 27.276 1.00 23.68 149 ILE C N 1
ATOM 19484 C CA . ILE C 1 149 ? 47.712 0.851 28.496 1.00 23.06 149 ILE C CA 1
ATOM 19485 C C . ILE C 1 149 ? 49.104 0.295 28.221 1.00 27.74 149 ILE C C 1
ATOM 19486 O O . ILE C 1 149 ? 49.429 -0.824 28.634 1.00 30.21 149 ILE C O 1
ATOM 19502 N N . VAL C 1 150 ? 49.948 1.091 27.559 1.00 27.22 150 VAL C N 1
ATOM 19503 C CA . VAL C 1 150 ? 51.313 0.665 27.284 1.00 23.94 150 VAL C CA 1
ATOM 19504 C C . VAL C 1 150 ? 52.110 0.596 28.585 1.00 28.12 150 VAL C C 1
ATOM 19505 O O . VAL C 1 150 ? 51.826 1.307 29.561 1.00 27.28 150 VAL C O 1
ATOM 19518 N N . THR C 1 151 ? 53.112 -0.284 28.598 1.00 26.16 151 THR C N 1
ATOM 19519 C CA . THR C 1 151 ? 54.011 -0.405 29.738 1.00 27.52 151 THR C CA 1
ATOM 19520 C C . THR C 1 151 ? 54.598 0.946 30.119 1.00 27.80 151 THR C C 1
ATOM 19521 O O . THR C 1 151 ? 54.937 1.759 29.255 1.00 29.07 151 THR C O 1
ATOM 19532 N N . GLU C 1 152 ? 54.734 1.173 31.429 1.00 28.70 152 GLU C N 1
ATOM 19533 C CA . GLU C 1 152 ? 55.358 2.401 31.911 1.00 32.51 152 GLU C CA 1
ATOM 19534 C C . GLU C 1 152 ? 56.809 2.529 31.463 1.00 31.97 152 GLU C C 1
ATOM 19535 O O . GLU C 1 152 ? 57.345 3.643 31.444 1.00 31.75 152 GLU C O 1
ATOM 19547 N N . LYS C 1 153 ? 57.459 1.424 31.095 1.00 31.69 153 LYS C N 1
ATOM 19548 C CA . LYS C 1 153 ? 58.834 1.507 30.616 1.00 38.12 153 LYS C CA 1
ATOM 19549 C C . LYS C 1 153 ? 58.951 2.387 29.382 1.00 33.59 153 LYS C C 1
ATOM 19550 O O . LYS C 1 153 ? 60.020 2.961 29.140 1.00 35.62 153 LYS C O 1
ATOM 19569 N N . ALA C 1 154 ? 57.866 2.531 28.620 1.00 31.73 154 ALA C N 1
ATOM 19570 C CA . ALA C 1 154 ? 57.893 3.352 27.419 1.00 31.94 154 ALA C CA 1
ATOM 19571 C C . ALA C 1 154 ? 58.075 4.831 27.726 1.00 32.82 154 ALA C C 1
ATOM 19572 O O . ALA C 1 154 ? 58.510 5.582 26.846 1.00 34.17 154 ALA C O 1
ATOM 19579 N N . PHE C 1 155 ? 57.776 5.264 28.950 1.00 32.58 155 PHE C N 1
ATOM 19580 C CA . PHE C 1 155 ? 57.841 6.675 29.305 1.00 36.90 155 PHE C CA 1
ATOM 19581 C C . PHE C 1 155 ? 59.197 7.096 29.849 1.00 38.04 155 PHE C C 1
ATOM 19582 O O . PHE C 1 155 ? 59.387 8.283 30.134 1.00 39.70 155 PHE C O 1
ATOM 19599 N N . ASP C 1 156 ? 60.139 6.170 29.990 1.00 33.58 156 ASP C N 1
ATOM 19600 C CA . ASP C 1 156 ? 61.511 6.460 30.405 1.00 32.52 156 ASP C CA 1
ATOM 19601 C C . ASP C 1 156 ? 62.352 6.339 29.135 1.00 32.08 156 ASP C C 1
ATOM 19602 O O . ASP C 1 156 ? 62.884 5.270 28.832 1.00 29.98 156 ASP C O 1
ATOM 19611 N N . SER C 1 157 ? 62.461 7.442 28.395 1.00 28.17 157 SER C N 1
ATOM 19612 C CA A SER C 1 157 ? 63.057 7.385 27.063 0.48 28.86 157 SER C CA 1
ATOM 19613 C CA B SER C 1 157 ? 63.048 7.369 27.062 0.52 28.85 157 SER C CA 1
ATOM 19614 C C . SER C 1 157 ? 64.485 6.863 27.106 1.00 29.10 157 SER C C 1
ATOM 19615 O O . SER C 1 157 ? 64.887 6.047 26.269 1.00 28.11 157 SER C O 1
ATOM 19630 N N . GLU C 1 158 ? 65.272 7.329 28.062 1.00 29.23 158 GLU C N 1
ATOM 19631 C CA . GLU C 1 158 ? 66.691 7.017 27.999 1.00 31.21 158 GLU C CA 1
ATOM 19632 C C . GLU C 1 158 ? 67.025 5.635 28.535 1.00 34.22 158 GLU C C 1
ATOM 19633 O O . GLU C 1 158 ? 68.125 5.142 28.265 1.00 34.53 158 GLU C O 1
ATOM 19645 N N . THR C 1 159 ? 66.115 4.990 29.256 1.00 32.46 159 THR C N 1
ATOM 19646 C CA . THR C 1 159 ? 66.402 3.703 29.876 1.00 29.78 159 THR C CA 1
ATOM 19647 C C . THR C 1 159 ? 66.020 2.580 28.921 1.00 29.66 159 THR C C 1
ATOM 19648 O O . THR C 1 159 ? 64.848 2.443 28.549 1.00 27.79 159 THR C O 1
ATOM 19659 N N . TYR C 1 160 ? 67.009 1.776 28.536 1.00 28.30 160 TYR C N 1
ATOM 19660 C CA . TYR C 1 160 ? 66.766 0.654 27.640 1.00 28.35 160 TYR C CA 1
ATOM 19661 C C . TYR C 1 160 ? 65.736 -0.306 28.229 1.00 28.53 160 TYR C C 1
ATOM 19662 O O . TYR C 1 160 ? 65.700 -0.549 29.439 1.00 26.77 160 TYR C O 1
ATOM 19680 N N . ASP C 1 161 ? 64.899 -0.858 27.351 1.00 26.18 161 ASP C N 1
ATOM 19681 C CA . ASP C 1 161 ? 64.092 -2.029 27.660 1.00 23.54 161 ASP C CA 1
ATOM 19682 C C . ASP C 1 161 ? 63.853 -2.804 26.372 1.00 26.00 161 ASP C C 1
ATOM 19683 O O . ASP C 1 161 ? 63.736 -2.215 25.294 1.00 24.57 161 ASP C O 1
ATOM 19692 N N . ASP C 1 162 ? 63.745 -4.130 26.502 1.00 25.42 162 ASP C N 1
ATOM 19693 C CA . ASP C 1 162 ? 63.574 -4.976 25.326 1.00 25.30 162 ASP C CA 1
ATOM 19694 C C . ASP C 1 162 ? 62.208 -4.792 24.662 1.00 22.43 162 ASP C C 1
ATOM 19695 O O . ASP C 1 162 ? 62.085 -5.019 23.453 1.00 22.98 162 ASP C O 1
ATOM 19704 N N . TRP C 1 163 ? 61.170 -4.432 25.420 1.00 24.37 163 TRP C N 1
ATOM 19705 C CA . TRP C 1 163 ? 59.794 -4.518 24.936 1.00 24.97 163 TRP C CA 1
ATOM 19706 C C . TRP C 1 163 ? 58.969 -3.303 25.362 1.00 24.15 163 TRP C C 1
ATOM 19707 O O . TRP C 1 163 ? 57.988 -3.408 26.090 1.00 26.09 163 TRP C O 1
ATOM 19728 N N . LYS C 1 164 ? 59.342 -2.122 24.854 1.00 22.74 164 LYS C N 1
ATOM 19729 C CA . LYS C 1 164 ? 58.654 -0.895 25.249 1.00 23.33 164 LYS C CA 1
ATOM 19730 C C . LYS C 1 164 ? 57.275 -0.746 24.612 1.00 22.37 164 LYS C C 1
ATOM 19731 O O . LYS C 1 164 ? 56.573 0.224 24.931 1.00 23.84 164 LYS C O 1
ATOM 19750 N N . GLY C 1 165 ? 56.854 -1.677 23.760 1.00 22.50 165 GLY C N 1
ATOM 19751 C CA . GLY C 1 165 ? 55.501 -1.711 23.256 1.00 20.72 165 GLY C CA 1
ATOM 19752 C C . GLY C 1 165 ? 54.543 -2.619 23.999 1.00 22.98 165 GLY C C 1
ATOM 19753 O O . GLY C 1 165 ? 53.361 -2.668 23.645 1.00 20.46 165 GLY C O 1
ATOM 19757 N N . ASP C 1 166 ? 55.005 -3.321 25.028 1.00 21.74 166 ASP C N 1
ATOM 19758 C CA . ASP C 1 166 ? 54.169 -4.289 25.719 1.00 21.76 166 ASP C CA 1
ATOM 19759 C C . ASP C 1 166 ? 52.910 -3.652 26.300 1.00 23.41 166 ASP C C 1
ATOM 19760 O O . ASP C 1 166 ? 52.907 -2.488 26.710 1.00 24.02 166 ASP C O 1
ATOM 19769 N N . PHE C 1 167 ? 51.846 -4.455 26.376 1.00 23.20 167 PHE C N 1
ATOM 19770 C CA . PHE C 1 167 ? 50.731 -4.146 27.261 1.00 25.98 167 PHE C CA 1
ATOM 19771 C C . PHE C 1 167 ? 51.198 -4.145 28.715 1.00 25.62 167 PHE C C 1
ATOM 19772 O O . PHE C 1 167 ? 51.984 -5.001 29.125 1.00 27.73 167 PHE C O 1
ATOM 19789 N N . ASP C 1 168 ? 50.671 -3.219 29.513 1.00 26.84 168 ASP C N 1
ATOM 19790 C CA . ASP C 1 168 ? 50.746 -3.320 30.971 1.00 29.54 168 ASP C CA 1
ATOM 19791 C C . ASP C 1 168 ? 49.675 -4.309 31.429 1.00 27.09 168 ASP C C 1
ATOM 19792 O O . ASP C 1 168 ? 48.480 -4.000 31.375 1.00 28.33 168 ASP C O 1
ATOM 19801 N N . ILE C 1 169 ? 50.092 -5.503 31.867 1.00 32.88 169 ILE C N 1
ATOM 19802 C CA . ILE C 1 169 ? 49.129 -6.574 32.125 1.00 31.56 169 ILE C CA 1
ATOM 19803 C C . ILE C 1 169 ? 48.255 -6.237 33.329 1.00 32.19 169 ILE C C 1
ATOM 19804 O O . ILE C 1 169 ? 47.059 -6.550 33.348 1.00 32.68 169 ILE C O 1
ATOM 19820 N N . LYS C 1 170 ? 48.838 -5.616 34.359 1.00 31.11 170 LYS C N 1
ATOM 19821 C CA . LYS C 1 170 ? 48.051 -5.197 35.517 1.00 36.51 170 LYS C CA 1
ATOM 19822 C C . LYS C 1 170 ? 46.947 -4.226 35.113 1.00 30.37 170 LYS C C 1
ATOM 19823 O O . LYS C 1 170 ? 45.809 -4.335 35.587 1.00 31.86 170 LYS C O 1
ATOM 19842 N N . LYS C 1 171 ? 47.267 -3.257 34.250 1.00 30.44 171 LYS C N 1
ATOM 19843 C CA . LYS C 1 171 ? 46.248 -2.325 33.779 1.00 33.19 171 LYS C CA 1
ATOM 19844 C C . LYS C 1 171 ? 45.197 -3.015 32.913 1.00 28.14 171 LYS C C 1
ATOM 19845 O O . LYS C 1 171 ? 44.027 -2.618 32.931 1.00 28.25 171 LYS C O 1
ATOM 19864 N N . LEU C 1 172 ? 45.581 -4.033 32.143 1.00 25.92 172 LEU C N 1
ATOM 19865 C CA . LEU C 1 172 ? 44.586 -4.754 31.355 1.00 30.15 172 LEU C CA 1
ATOM 19866 C C . LEU C 1 172 ? 43.556 -5.409 32.264 1.00 28.99 172 LEU C C 1
ATOM 19867 O O . LEU C 1 172 ? 42.345 -5.281 32.052 1.00 30.91 172 LEU C O 1
ATOM 19883 N N . LYS C 1 173 ? 44.022 -6.134 33.280 1.00 29.36 173 LYS C N 1
ATOM 19884 C CA . LYS C 1 173 ? 43.094 -6.784 34.195 1.00 27.32 173 LYS C CA 1
ATOM 19885 C C . LYS C 1 173 ? 42.267 -5.757 34.962 1.00 33.05 173 LYS C C 1
ATOM 19886 O O . LYS C 1 173 ? 41.077 -5.977 35.214 1.00 32.20 173 LYS C O 1
ATOM 19905 N N . GLU C 1 174 ? 42.874 -4.623 35.326 1.00 30.78 174 GLU C N 1
ATOM 19906 C CA . GLU C 1 174 ? 42.129 -3.578 36.025 1.00 33.73 174 GLU C CA 1
ATOM 19907 C C . GLU C 1 174 ? 41.047 -2.981 35.130 1.00 29.75 174 GLU C C 1
ATOM 19908 O O . GLU C 1 174 ? 39.939 -2.688 35.597 1.00 29.90 174 GLU C O 1
ATOM 19920 N N . ASN C 1 175 ? 41.340 -2.803 33.838 1.00 30.74 175 ASN C N 1
ATOM 19921 C CA . ASN C 1 175 ? 40.334 -2.253 32.936 1.00 29.80 175 ASN C CA 1
ATOM 19922 C C . ASN C 1 175 ? 39.230 -3.256 32.640 1.00 30.58 175 ASN C C 1
ATOM 19923 O O . ASN C 1 175 ? 38.068 -2.865 32.480 1.00 31.12 175 ASN C O 1
ATOM 19934 N N . ILE C 1 176 ? 39.556 -4.545 32.570 1.00 33.73 176 ILE C N 1
ATOM 19935 C CA . ILE C 1 176 ? 38.502 -5.544 32.429 1.00 36.73 176 ILE C CA 1
ATOM 19936 C C . ILE C 1 176 ? 37.600 -5.540 33.663 1.00 40.75 176 ILE C C 1
ATOM 19937 O O . ILE C 1 176 ? 36.374 -5.666 33.552 1.00 42.18 176 ILE C O 1
ATOM 19953 N N . ALA C 1 177 ? 38.183 -5.366 34.854 1.00 36.12 177 ALA C N 1
ATOM 19954 C CA . ALA C 1 177 ? 37.374 -5.320 36.070 1.00 40.73 177 ALA C CA 1
ATOM 19955 C C . ALA C 1 177 ? 36.510 -4.063 36.119 1.00 36.64 177 ALA C C 1
ATOM 19956 O O . ALA C 1 177 ? 35.350 -4.112 36.547 1.00 38.92 177 ALA C O 1
ATOM 19963 N N . GLN C 1 178 ? 37.054 -2.928 35.676 1.00 33.20 178 GLN C N 1
ATOM 19964 C CA . GLN C 1 178 ? 36.331 -1.664 35.771 1.00 35.76 178 GLN C CA 1
ATOM 19965 C C . GLN C 1 178 ? 35.183 -1.600 34.771 1.00 35.52 178 GLN C C 1
ATOM 19966 O O . GLN C 1 178 ? 34.055 -1.240 35.127 1.00 35.05 178 GLN C O 1
ATOM 19980 N N . HIS C 1 179 ? 35.450 -1.916 33.509 1.00 33.17 179 HIS C N 1
ATOM 19981 C CA . HIS C 1 179 ? 34.421 -1.815 32.482 1.00 29.15 179 HIS C CA 1
ATOM 19982 C C . HIS C 1 179 ? 33.597 -3.084 32.338 1.00 32.65 179 HIS C C 1
ATOM 19983 O O . HIS C 1 179 ? 32.441 -3.007 31.903 1.00 35.71 179 HIS C O 1
ATOM 19997 N N . GLY C 1 180 ? 34.151 -4.235 32.717 1.00 35.61 180 GLY C N 1
ATOM 19998 C CA . GLY C 1 180 ? 33.493 -5.510 32.521 1.00 30.70 180 GLY C CA 1
ATOM 19999 C C . GLY C 1 180 ? 33.747 -6.040 31.128 1.00 33.46 180 GLY C C 1
ATOM 20000 O O . GLY C 1 180 ? 33.791 -5.261 30.173 1.00 32.29 180 GLY C O 1
ATOM 20004 N N . ALA C 1 181 ? 33.930 -7.356 30.996 1.00 34.95 181 ALA C N 1
ATOM 20005 C CA . ALA C 1 181 ? 34.223 -7.926 29.686 1.00 35.12 181 ALA C CA 1
ATOM 20006 C C . ALA C 1 181 ? 33.094 -7.664 28.701 1.00 30.45 181 ALA C C 1
ATOM 20007 O O . ALA C 1 181 ? 33.344 -7.524 27.500 1.00 31.32 181 ALA C O 1
ATOM 20014 N N . ASP C 1 182 ? 31.850 -7.584 29.184 1.00 30.61 182 ASP C N 1
ATOM 20015 C CA . ASP C 1 182 ? 30.731 -7.337 28.282 1.00 30.38 182 ASP C CA 1
ATOM 20016 C C . ASP C 1 182 ? 30.859 -6.008 27.549 1.00 31.81 182 ASP C C 1
ATOM 20017 O O . ASP C 1 182 ? 30.269 -5.852 26.475 1.00 31.09 182 ASP C O 1
ATOM 20026 N N . ASN C 1 183 ? 31.616 -5.052 28.091 1.00 29.58 183 ASN C N 1
ATOM 20027 C CA . ASN C 1 183 ? 31.764 -3.742 27.473 1.00 30.48 183 ASN C CA 1
ATOM 20028 C C . ASN C 1 183 ? 33.020 -3.604 26.627 1.00 27.50 183 ASN C C 1
ATOM 20029 O O . ASN C 1 183 ? 33.176 -2.585 25.945 1.00 27.98 183 ASN C O 1
ATOM 20040 N N . ILE C 1 184 ? 33.918 -4.583 26.650 1.00 27.62 184 ILE C N 1
ATOM 20041 C CA A ILE C 1 184 ? 35.170 -4.520 25.901 0.19 26.19 184 ILE C CA 1
ATOM 20042 C CA B ILE C 1 184 ? 35.158 -4.494 25.891 0.81 26.03 184 ILE C CA 1
ATOM 20043 C C . ILE C 1 184 ? 34.893 -5.100 24.518 1.00 26.90 184 ILE C C 1
ATOM 20044 O O . ILE C 1 184 ? 34.832 -6.319 24.352 1.00 27.85 184 ILE C O 1
ATOM 20075 N N . VAL C 1 185 ? 34.735 -4.226 23.523 1.00 23.99 185 VAL C N 1
ATOM 20076 C CA . VAL C 1 185 ? 34.407 -4.679 22.175 1.00 24.07 185 VAL C CA 1
ATOM 20077 C C . VAL C 1 185 ? 35.545 -5.503 21.606 1.00 28.45 185 VAL C C 1
ATOM 20078 O O . VAL C 1 185 ? 35.332 -6.555 20.992 1.00 24.39 185 VAL C O 1
ATOM 20091 N N . ALA C 1 186 ? 36.769 -5.031 21.792 1.00 25.12 186 ALA C N 1
ATOM 20092 C CA . ALA C 1 186 ? 37.939 -5.754 21.340 1.00 21.48 186 ALA C CA 1
ATOM 20093 C C . ALA C 1 186 ? 39.152 -5.197 22.056 1.00 23.36 186 ALA C C 1
ATOM 20094 O O . ALA C 1 186 ? 39.157 -4.056 22.529 1.00 25.73 186 ALA C O 1
ATOM 20101 N N . ILE C 1 187 ? 40.178 -6.027 22.117 1.00 22.09 187 ILE C N 1
ATOM 20102 C CA . ILE C 1 187 ? 41.529 -5.612 22.453 1.00 21.21 187 ILE C CA 1
ATOM 20103 C C . ILE C 1 187 ? 42.297 -5.512 21.145 1.00 23.29 187 ILE C C 1
ATOM 20104 O O . ILE C 1 187 ? 42.206 -6.410 20.297 1.00 23.38 187 ILE C O 1
ATOM 20120 N N . VAL C 1 188 ? 43.023 -4.413 20.964 1.00 22.55 188 VAL C N 1
ATOM 20121 C CA . VAL C 1 188 ? 43.810 -4.167 19.760 1.00 22.67 188 VAL C CA 1
ATOM 20122 C C . VAL C 1 188 ? 45.284 -4.230 20.143 1.00 24.77 188 VAL C C 1
ATOM 20123 O O . VAL C 1 188 ? 45.778 -3.368 20.881 1.00 21.78 188 VAL C O 1
ATOM 20136 N N . SER C 1 189 ? 45.990 -5.236 19.623 1.00 20.25 189 SER C N 1
ATOM 20137 C CA . SER C 1 189 ? 47.420 -5.408 19.852 1.00 20.18 189 SER C CA 1
ATOM 20138 C C . SER C 1 189 ? 48.149 -4.746 18.692 1.00 21.52 189 SER C C 1
ATOM 20139 O O . SER C 1 189 ? 48.123 -5.254 17.566 1.00 22.40 189 SER C O 1
ATOM 20147 N N . THR C 1 190 ? 48.771 -3.603 18.958 1.00 18.36 190 THR C N 1
ATOM 20148 C CA . THR C 1 190 ? 49.440 -2.827 17.923 1.00 16.48 190 THR C CA 1
ATOM 20149 C C . THR C 1 190 ? 50.898 -3.260 17.851 1.00 20.85 190 THR C C 1
ATOM 20150 O O . THR C 1 190 ? 51.639 -3.097 18.825 1.00 19.84 190 THR C O 1
ATOM 20161 N N . VAL C 1 191 ? 51.314 -3.802 16.699 1.00 19.26 191 VAL C N 1
ATOM 20162 C CA . VAL C 1 191 ? 52.664 -4.339 16.528 1.00 20.78 191 VAL C CA 1
ATOM 20163 C C . VAL C 1 191 ? 53.326 -3.749 15.287 1.00 21.54 191 VAL C C 1
ATOM 20164 O O . VAL C 1 191 ? 52.739 -3.767 14.200 1.00 20.13 191 VAL C O 1
ATOM 20177 N N . THR C 1 192 ? 54.545 -3.211 15.438 1.00 18.43 192 THR C N 1
ATOM 20178 C CA . THR C 1 192 ? 55.108 -2.684 16.676 1.00 18.64 192 THR C CA 1
ATOM 20179 C C . THR C 1 192 ? 54.163 -1.627 17.219 1.00 19.32 192 THR C C 1
ATOM 20180 O O . THR C 1 192 ? 53.198 -1.243 16.536 1.00 19.85 192 THR C O 1
ATOM 20191 N N . CYS C 1 193 ? 54.450 -1.128 18.420 1.00 21.51 193 CYS C N 1
ATOM 20192 C CA . CYS C 1 193 ? 53.621 -0.092 19.031 1.00 19.95 193 CYS C CA 1
ATOM 20193 C C . CYS C 1 193 ? 54.089 1.262 18.509 1.00 20.93 193 CYS C C 1
ATOM 20194 O O . CYS C 1 193 ? 55.040 1.854 19.021 1.00 21.18 193 CYS C O 1
ATOM 20202 N N . ASN C 1 194 ? 53.409 1.758 17.480 1.00 21.35 194 ASN C N 1
ATOM 20203 C CA . ASN C 1 194 ? 53.864 2.961 16.792 1.00 22.77 194 ASN C CA 1
ATOM 20204 C C . ASN C 1 194 ? 53.955 4.140 17.750 1.00 22.44 194 ASN C C 1
ATOM 20205 O O . ASN C 1 194 ? 54.997 4.800 17.849 1.00 22.93 194 ASN C O 1
ATOM 20216 N N . SER C 1 195 ? 52.879 4.399 18.492 1.00 21.44 195 SER C N 1
ATOM 20217 C CA . SER C 1 195 ? 52.822 5.585 19.338 1.00 25.29 195 SER C CA 1
ATOM 20218 C C . SER C 1 195 ? 53.816 5.545 20.494 1.00 26.32 195 SER C C 1
ATOM 20219 O O . SER C 1 195 ? 54.162 6.606 21.023 1.00 27.68 195 SER C O 1
ATOM 20227 N N . ALA C 1 196 ? 54.289 4.362 20.890 1.00 24.79 196 ALA C N 1
ATOM 20228 C CA . ALA C 1 196 ? 55.322 4.246 21.915 1.00 28.18 196 ALA C CA 1
ATOM 20229 C C . ALA C 1 196 ? 56.725 4.418 21.353 1.00 24.04 196 ALA C C 1
ATOM 20230 O O . ALA C 1 196 ? 57.698 4.350 22.116 1.00 27.05 196 ALA C O 1
ATOM 20237 N N . GLY C 1 197 ? 56.850 4.623 20.045 1.00 23.57 197 GLY C N 1
ATOM 20238 C CA . GLY C 1 197 ? 58.142 4.800 19.419 1.00 23.66 197 GLY C CA 1
ATOM 20239 C C . GLY C 1 197 ? 58.516 3.679 18.471 1.00 24.19 197 GLY C C 1
ATOM 20240 O O . GLY C 1 197 ? 59.705 3.413 18.269 1.00 24.14 197 GLY C O 1
ATOM 20244 N N . GLY C 1 198 ? 57.520 3.019 17.880 1.00 21.13 198 GLY C N 1
ATOM 20245 C CA . GLY C 1 198 ? 57.791 1.856 17.050 1.00 23.08 198 GLY C CA 1
ATOM 20246 C C . GLY C 1 198 ? 58.379 0.710 17.836 1.00 19.61 198 GLY C C 1
ATOM 20247 O O . GLY C 1 198 ? 59.230 -0.026 17.322 1.00 20.43 198 GLY C O 1
ATOM 20251 N N . GLN C 1 199 ? 57.957 0.553 19.091 1.00 19.10 199 GLN C N 1
ATOM 20252 C CA . GLN C 1 199 ? 58.618 -0.360 20.014 1.00 21.51 199 GLN C CA 1
ATOM 20253 C C . GLN C 1 199 ? 57.919 -1.715 20.023 1.00 20.45 199 GLN C C 1
ATOM 20254 O O . GLN C 1 199 ? 56.689 -1.781 19.971 1.00 20.82 199 GLN C O 1
ATOM 20268 N N . PRO C 1 200 ? 58.671 -2.805 20.107 1.00 20.83 200 PRO C N 1
ATOM 20269 C CA . PRO C 1 200 ? 58.075 -4.127 19.906 1.00 21.17 200 PRO C CA 1
ATOM 20270 C C . PRO C 1 200 ? 57.291 -4.621 21.110 1.00 20.41 200 PRO C C 1
ATOM 20271 O O . PRO C 1 200 ? 57.527 -4.234 22.255 1.00 22.10 200 PRO C O 1
ATOM 20282 N N . VAL C 1 201 ? 56.351 -5.512 20.812 1.00 23.12 201 VAL C N 1
ATOM 20283 C CA . VAL C 1 201 ? 55.595 -6.270 21.802 1.00 22.29 201 VAL C CA 1
ATOM 20284 C C . VAL C 1 201 ? 56.177 -7.675 21.847 1.00 22.68 201 VAL C C 1
ATOM 20285 O O . VAL C 1 201 ? 56.344 -8.308 20.802 1.00 21.84 201 VAL C O 1
ATOM 20298 N N . SER C 1 202 ? 56.471 -8.182 23.040 1.00 21.20 202 SER C N 1
ATOM 20299 C CA . SER C 1 202 ? 57.048 -9.518 23.097 1.00 24.20 202 SER C CA 1
ATOM 20300 C C . SER C 1 202 ? 56.014 -10.589 22.732 1.00 23.41 202 SER C C 1
ATOM 20301 O O . SER C 1 202 ? 54.798 -10.376 22.794 1.00 24.17 202 SER C O 1
ATOM 20309 N N . MET C 1 203 ? 56.521 -11.765 22.348 1.00 23.87 203 MET C N 1
ATOM 20310 C CA . MET C 1 203 ? 55.630 -12.896 22.109 1.00 25.54 203 MET C CA 1
ATOM 20311 C C . MET C 1 203 ? 54.922 -13.305 23.393 1.00 24.20 203 MET C C 1
ATOM 20312 O O . MET C 1 203 ? 53.730 -13.632 23.381 1.00 25.01 203 MET C O 1
ATOM 20326 N N . SER C 1 204 ? 55.643 -13.306 24.513 1.00 24.53 204 SER C N 1
ATOM 20327 C CA . SER C 1 204 ? 55.014 -13.696 25.768 1.00 25.95 204 SER C CA 1
ATOM 20328 C C . SER C 1 204 ? 53.928 -12.703 26.167 1.00 25.26 204 SER C C 1
ATOM 20329 O O . SER C 1 204 ? 52.916 -13.096 26.757 1.00 25.76 204 SER C O 1
ATOM 20337 N N . ASN C 1 205 ? 54.109 -11.422 25.831 1.00 25.69 205 ASN C N 1
ATOM 20338 C CA . ASN C 1 205 ? 53.087 -10.418 26.114 1.00 26.72 205 ASN C CA 1
ATOM 20339 C C . ASN C 1 205 ? 51.867 -10.609 25.217 1.00 26.16 205 ASN C C 1
ATOM 20340 O O . ASN C 1 205 ? 50.728 -10.604 25.695 1.00 25.68 205 ASN C O 1
ATOM 20351 N N . LEU C 1 206 ? 52.078 -10.773 23.909 1.00 22.96 206 LEU C N 1
ATOM 20352 C CA . LEU C 1 206 ? 50.947 -11.043 23.027 1.00 23.91 206 LEU C CA 1
ATOM 20353 C C . LEU C 1 206 ? 50.162 -12.257 23.504 1.00 24.55 206 LEU C C 1
ATOM 20354 O O . LEU C 1 206 ? 48.925 -12.254 23.502 1.00 24.86 206 LEU C O 1
ATOM 20370 N N . LYS C 1 207 ? 50.876 -13.307 23.914 1.00 24.00 207 LYS C N 1
ATOM 20371 C CA . LYS C 1 207 ? 50.238 -14.548 24.343 1.00 25.24 207 LYS C CA 1
ATOM 20372 C C . LYS C 1 207 ? 49.433 -14.360 25.627 1.00 27.33 207 LYS C C 1
ATOM 20373 O O . LYS C 1 207 ? 48.294 -14.830 25.728 1.00 26.89 207 LYS C O 1
ATOM 20392 N N . GLU C 1 208 ? 50.010 -13.694 26.627 1.00 25.03 208 GLU C N 1
ATOM 20393 C CA . GLU C 1 208 ? 49.288 -13.500 27.879 1.00 25.72 208 GLU C CA 1
ATOM 20394 C C . GLU C 1 208 ? 48.057 -12.625 27.672 1.00 24.81 208 GLU C C 1
ATOM 20395 O O . GLU C 1 208 ? 46.997 -12.881 28.254 1.00 29.20 208 GLU C O 1
ATOM 20407 N N . VAL C 1 209 ? 48.174 -11.596 26.832 1.00 24.91 209 VAL C N 1
ATOM 20408 C CA . VAL C 1 209 ? 47.029 -10.740 26.534 1.00 24.50 209 VAL C CA 1
ATOM 20409 C C . VAL C 1 209 ? 45.912 -11.557 25.892 1.00 26.37 209 VAL C C 1
ATOM 20410 O O . VAL C 1 209 ? 44.738 -11.440 26.258 1.00 25.50 209 VAL C O 1
ATOM 20423 N N . TYR C 1 210 ? 46.269 -12.404 24.927 1.00 24.75 210 TYR C N 1
ATOM 20424 C CA . TYR C 1 210 ? 45.265 -13.209 24.246 1.00 27.04 210 TYR C CA 1
ATOM 20425 C C . TYR C 1 210 ? 44.647 -14.236 25.185 1.00 27.02 210 TYR C C 1
ATOM 20426 O O . TYR C 1 210 ? 43.438 -14.492 25.125 1.00 27.16 210 TYR C O 1
ATOM 20444 N N . GLU C 1 211 ? 45.456 -14.832 26.060 1.00 26.68 211 GLU C N 1
ATOM 20445 C CA . GLU C 1 211 ? 44.915 -15.787 27.018 1.00 30.70 211 GLU C CA 1
ATOM 20446 C C . GLU C 1 211 ? 43.953 -15.102 27.976 1.00 28.96 211 GLU C C 1
ATOM 20447 O O . GLU C 1 211 ? 42.901 -15.654 28.319 1.00 32.52 211 GLU C O 1
ATOM 20459 N N . ILE C 1 212 ? 44.289 -13.889 28.412 1.00 27.72 212 ILE C N 1
ATOM 20460 C CA . ILE C 1 212 ? 43.363 -13.132 29.248 1.00 30.68 212 ILE C CA 1
ATOM 20461 C C . ILE C 1 212 ? 42.096 -12.811 28.468 1.00 30.44 212 ILE C C 1
ATOM 20462 O O . ILE C 1 212 ? 40.979 -12.948 28.981 1.00 29.75 212 ILE C O 1
ATOM 20478 N N . ALA C 1 213 ? 42.248 -12.390 27.210 1.00 28.15 213 ALA C N 1
ATOM 20479 C CA . ALA C 1 213 ? 41.085 -12.061 26.394 1.00 27.08 213 ALA C CA 1
ATOM 20480 C C . ALA C 1 213 ? 40.167 -13.267 26.241 1.00 28.67 213 ALA C C 1
ATOM 20481 O O . ALA C 1 213 ? 38.947 -13.158 26.414 1.00 30.80 213 ALA C O 1
ATOM 20488 N N . LYS C 1 214 ? 40.742 -14.436 25.941 1.00 30.72 214 LYS C N 1
ATOM 20489 C CA . LYS C 1 214 ? 39.923 -15.629 25.745 1.00 38.09 214 LYS C CA 1
ATOM 20490 C C . LYS C 1 214 ? 39.209 -16.025 27.030 1.00 36.84 214 LYS C C 1
ATOM 20491 O O . LYS C 1 214 ? 38.048 -16.451 26.994 1.00 40.57 214 LYS C O 1
ATOM 20510 N N . GLN C 1 215 ? 39.888 -15.902 28.176 1.00 35.60 215 GLN C N 1
ATOM 20511 C CA . GLN C 1 215 ? 39.220 -16.144 29.450 1.00 39.49 215 GLN C CA 1
ATOM 20512 C C . GLN C 1 215 ? 37.897 -15.395 29.523 1.00 37.62 215 GLN C C 1
ATOM 20513 O O . GLN C 1 215 ? 36.899 -15.919 30.031 1.00 38.98 215 GLN C O 1
ATOM 20527 N N . HIS C 1 216 ? 37.876 -14.160 29.025 1.00 33.03 216 HIS C N 1
ATOM 20528 C CA . HIS C 1 216 ? 36.739 -13.268 29.176 1.00 32.88 216 HIS C CA 1
ATOM 20529 C C . HIS C 1 216 ? 35.894 -13.167 27.921 1.00 32.68 216 HIS C C 1
ATOM 20530 O O . HIS C 1 216 ? 34.959 -12.362 27.881 1.00 39.23 216 HIS C O 1
ATOM 20544 N N . GLY C 1 217 ? 36.194 -13.961 26.899 1.00 33.03 217 GLY C N 1
ATOM 20545 C CA . GLY C 1 217 ? 35.424 -13.893 25.676 1.00 31.85 217 GLY C CA 1
ATOM 20546 C C . GLY C 1 217 ? 35.618 -12.629 24.869 1.00 33.04 217 GLY C C 1
ATOM 20547 O O . GLY C 1 217 ? 34.730 -12.268 24.093 1.00 33.30 217 GLY C O 1
ATOM 20551 N N . ILE C 1 218 ? 36.759 -11.951 25.012 1.00 29.18 218 ILE C N 1
ATOM 20552 C CA . ILE C 1 218 ? 37.021 -10.696 24.309 1.00 25.45 218 ILE C CA 1
ATOM 20553 C C . ILE C 1 218 ? 37.755 -10.982 23.002 1.00 25.32 218 ILE C C 1
ATOM 20554 O O . ILE C 1 218 ? 38.749 -11.718 22.979 1.00 29.05 218 ILE C O 1
ATOM 20570 N N . PHE C 1 219 ? 37.260 -10.391 21.917 1.00 23.29 219 PHE C N 1
ATOM 20571 C CA . PHE C 1 219 ? 37.867 -10.508 20.594 1.00 24.30 219 PHE C CA 1
ATOM 20572 C C . PHE C 1 219 ? 39.165 -9.708 20.524 1.00 23.58 219 PHE C C 1
ATOM 20573 O O . PHE C 1 219 ? 39.242 -8.588 21.032 1.00 26.12 219 PHE C O 1
ATOM 20590 N N . VAL C 1 220 ? 40.185 -10.270 19.875 1.00 23.35 220 VAL C N 1
ATOM 20591 C CA . VAL C 1 220 ? 41.490 -9.623 19.766 1.00 22.11 220 VAL C CA 1
ATOM 20592 C C . VAL C 1 220 ? 41.794 -9.326 18.303 1.00 23.99 220 VAL C C 1
ATOM 20593 O O . VAL C 1 220 ? 41.737 -10.225 17.456 1.00 21.59 220 VAL C O 1
ATOM 20606 N N . VAL C 1 221 ? 42.128 -8.066 18.017 1.00 21.21 221 VAL C N 1
ATOM 20607 C CA . VAL C 1 221 ? 42.559 -7.623 16.696 1.00 18.76 221 VAL C CA 1
ATOM 20608 C C . VAL C 1 221 ? 44.029 -7.238 16.768 1.00 20.88 221 VAL C C 1
ATOM 20609 O O . VAL C 1 221 ? 44.432 -6.466 17.644 1.00 22.30 221 VAL C O 1
ATOM 20622 N N . MET C 1 222 ? 44.819 -7.739 15.827 1.00 18.82 222 MET C N 1
ATOM 20623 C CA . MET C 1 222 ? 46.213 -7.336 15.689 1.00 20.22 222 MET C CA 1
ATOM 20624 C C . MET C 1 222 ? 46.284 -6.191 14.687 1.00 19.58 222 MET C C 1
ATOM 20625 O O . MET C 1 222 ? 45.980 -6.387 13.508 1.00 20.09 222 MET C O 1
ATOM 20639 N N . ASP C 1 223 ? 46.659 -4.994 15.145 1.00 17.93 223 ASP C N 1
ATOM 20640 C CA . ASP C 1 223 ? 46.962 -3.892 14.228 1.00 17.72 223 ASP C CA 1
ATOM 20641 C C . ASP C 1 223 ? 48.364 -4.153 13.696 1.00 17.61 223 ASP C C 1
ATOM 20642 O O . ASP C 1 223 ? 49.340 -4.100 14.452 1.00 19.24 223 ASP C O 1
ATOM 20651 N N . SER C 1 224 ? 48.459 -4.459 12.401 1.00 20.19 224 SER C N 1
ATOM 20652 C CA . SER C 1 224 ? 49.588 -5.201 11.856 1.00 20.60 224 SER C CA 1
ATOM 20653 C C . SER C 1 224 ? 50.419 -4.407 10.858 1.00 19.83 224 SER C C 1
ATOM 20654 O O . SER C 1 224 ? 51.200 -5.005 10.116 1.00 19.62 224 SER C O 1
ATOM 20662 N N . ALA C 1 225 ? 50.268 -3.083 10.815 1.00 19.62 225 ALA C N 1
ATOM 20663 C CA . ALA C 1 225 ? 51.039 -2.277 9.873 1.00 18.79 225 ALA C CA 1
ATOM 20664 C C . ALA C 1 225 ? 52.527 -2.621 9.903 1.00 19.23 225 ALA C C 1
ATOM 20665 O O . ALA C 1 225 ? 53.167 -2.720 8.852 1.00 18.85 225 ALA C O 1
ATOM 20672 N N . ARG C 1 226 ? 53.098 -2.815 11.087 1.00 17.69 226 ARG C N 1
ATOM 20673 C CA . ARG C 1 226 ? 54.535 -3.028 11.235 1.00 17.81 226 ARG C CA 1
ATOM 20674 C C . ARG C 1 226 ? 54.820 -4.376 11.894 1.00 19.04 226 ARG C C 1
ATOM 20675 O O . ARG C 1 226 ? 55.712 -4.513 12.740 1.00 17.91 226 ARG C O 1
ATOM 20696 N N . PHE C 1 227 ? 54.088 -5.407 11.444 1.00 17.47 227 PHE C N 1
ATOM 20697 C CA . PHE C 1 227 ? 54.183 -6.731 12.050 1.00 18.50 227 PHE C CA 1
ATOM 20698 C C . PHE C 1 227 ? 55.517 -7.405 11.762 1.00 19.49 227 PHE C C 1
ATOM 20699 O O . PHE C 1 227 ? 55.993 -8.193 12.587 1.00 18.79 227 PHE C O 1
ATOM 20716 N N . CYS C 1 228 ? 56.140 -7.112 10.614 1.00 19.08 228 CYS C N 1
ATOM 20717 C CA . CYS C 1 228 ? 57.435 -7.720 10.313 1.00 21.53 228 CYS C CA 1
ATOM 20718 C C . CYS C 1 228 ? 58.549 -7.112 11.154 1.00 18.84 228 CYS C C 1
ATOM 20719 O O . CYS C 1 228 ? 59.458 -7.823 11.598 1.00 19.34 228 CYS C O 1
ATOM 20727 N N . GLU C 1 229 ? 58.508 -5.800 11.378 1.00 18.46 229 GLU C N 1
ATOM 20728 C CA . GLU C 1 229 ? 59.468 -5.193 12.295 1.00 20.99 229 GLU C CA 1
ATOM 20729 C C . GLU C 1 229 ? 59.312 -5.769 13.697 1.00 19.37 229 GLU C C 1
ATOM 20730 O O . GLU C 1 229 ? 60.305 -6.039 14.387 1.00 21.65 229 GLU C O 1
ATOM 20742 N N . ASN C 1 230 ? 58.072 -5.989 14.130 1.00 19.94 230 ASN C N 1
ATOM 20743 C CA . ASN C 1 230 ? 57.873 -6.594 15.441 1.00 21.52 230 ASN C CA 1
ATOM 20744 C C . ASN C 1 230 ? 58.447 -8.004 15.482 1.00 22.80 230 ASN C C 1
ATOM 20745 O O . ASN C 1 230 ? 59.110 -8.385 16.455 1.00 22.03 230 ASN C O 1
ATOM 20756 N N . ALA C 1 231 ? 58.203 -8.793 14.431 1.00 19.72 231 ALA C N 1
ATOM 20757 C CA . ALA C 1 231 ? 58.743 -10.149 14.371 1.00 20.10 231 ALA C CA 1
ATOM 20758 C C . ALA C 1 231 ? 60.264 -10.146 14.417 1.00 19.91 231 ALA C C 1
ATOM 20759 O O . ALA C 1 231 ? 60.874 -10.985 15.093 1.00 20.95 231 ALA C O 1
ATOM 20766 N N . TYR C 1 232 ? 60.899 -9.224 13.688 1.00 19.62 232 TYR C N 1
ATOM 20767 C CA . TYR C 1 232 ? 62.352 -9.122 13.752 1.00 19.27 232 TYR C CA 1
ATOM 20768 C C . TYR C 1 232 ? 62.834 -8.904 15.183 1.00 19.88 232 TYR C C 1
ATOM 20769 O O . TYR C 1 232 ? 63.818 -9.518 15.616 1.00 21.76 232 TYR C O 1
ATOM 20787 N N . PHE C 1 233 ? 62.167 -8.018 15.928 1.00 19.66 233 PHE C N 1
ATOM 20788 C CA . PHE C 1 233 ? 62.598 -7.746 17.294 1.00 22.59 233 PHE C CA 1
ATOM 20789 C C . PHE C 1 233 ? 62.413 -8.968 18.182 1.00 24.96 233 PHE C C 1
ATOM 20790 O O . PHE C 1 233 ? 63.221 -9.213 19.083 1.00 23.63 233 PHE C O 1
ATOM 20807 N N . ILE C 1 234 ? 61.357 -9.748 17.945 1.00 23.18 234 ILE C N 1
ATOM 20808 C CA . ILE C 1 234 ? 61.157 -10.966 18.725 1.00 23.57 234 ILE C CA 1
ATOM 20809 C C . ILE C 1 234 ? 62.286 -11.957 18.453 1.00 19.68 234 ILE C C 1
ATOM 20810 O O . ILE C 1 234 ? 62.836 -12.560 19.383 1.00 23.61 234 ILE C O 1
ATOM 20826 N N . LYS C 1 235 ? 62.668 -12.127 17.183 1.00 21.45 235 LYS C N 1
ATOM 20827 C CA . LYS C 1 235 ? 63.784 -13.017 16.879 1.00 24.03 235 LYS C CA 1
ATOM 20828 C C . LYS C 1 235 ? 65.083 -12.496 17.488 1.00 29.43 235 LYS C C 1
ATOM 20829 O O . LYS C 1 235 ? 65.921 -13.276 17.955 1.00 29.39 235 LYS C O 1
ATOM 20848 N N . ALA C 1 236 ? 65.261 -11.169 17.509 1.00 25.35 236 ALA C N 1
ATOM 20849 C CA . ALA C 1 236 ? 66.504 -10.600 18.023 1.00 25.89 236 ALA C CA 1
ATOM 20850 C C . ALA C 1 236 ? 66.600 -10.678 19.545 1.00 26.29 236 ALA C C 1
ATOM 20851 O O . ALA C 1 236 ? 67.701 -10.862 20.078 1.00 30.94 236 ALA C O 1
ATOM 20858 N N . ARG C 1 237 ? 65.479 -10.540 20.262 1.00 26.09 237 ARG C N 1
ATOM 20859 C CA . ARG C 1 237 ? 65.509 -10.317 21.702 1.00 27.73 237 ARG C CA 1
ATOM 20860 C C . ARG C 1 237 ? 64.904 -11.430 22.547 1.00 31.84 237 ARG C C 1
ATOM 20861 O O . ARG C 1 237 ? 65.145 -11.450 23.761 1.00 31.20 237 ARG C O 1
ATOM 20882 N N . ASP C 1 238 ? 64.127 -12.341 21.963 1.00 28.74 238 ASP C N 1
ATOM 20883 C CA . ASP C 1 238 ? 63.541 -13.442 22.715 1.00 30.81 238 ASP C CA 1
ATOM 20884 C C . ASP C 1 238 ? 64.340 -14.706 22.444 1.00 30.86 238 ASP C C 1
ATOM 20885 O O . ASP C 1 238 ? 64.296 -15.220 21.315 1.00 31.41 238 ASP C O 1
ATOM 20894 N N . PRO C 1 239 ? 65.057 -15.259 23.427 1.00 30.70 239 PRO C N 1
ATOM 20895 C CA . PRO C 1 239 ? 65.909 -16.423 23.127 1.00 30.06 239 PRO C CA 1
ATOM 20896 C C . PRO C 1 239 ? 65.143 -17.621 22.588 1.00 27.56 239 PRO C C 1
ATOM 20897 O O . PRO C 1 239 ? 65.729 -18.426 21.853 1.00 31.95 239 PRO C O 1
ATOM 20908 N N . LYS C 1 240 ? 63.849 -17.750 22.905 1.00 32.03 240 LYS C N 1
ATOM 20909 C CA . LYS C 1 240 ? 63.050 -18.854 22.375 1.00 31.97 240 LYS C CA 1
ATOM 20910 C C . LYS C 1 240 ? 63.026 -18.858 20.850 1.00 33.24 240 LYS C C 1
ATOM 20911 O O . LYS C 1 240 ? 62.890 -19.923 20.235 1.00 32.47 240 LYS C O 1
ATOM 20930 N N . TYR C 1 241 ? 63.159 -17.691 20.222 1.00 29.34 241 TYR C N 1
ATOM 20931 C CA . TYR C 1 241 ? 63.051 -17.581 18.773 1.00 27.29 241 TYR C CA 1
ATOM 20932 C C . TYR C 1 241 ? 64.386 -17.272 18.110 1.00 27.79 241 TYR C C 1
ATOM 20933 O O . TYR C 1 241 ? 64.418 -16.894 16.934 1.00 30.21 241 TYR C O 1
ATOM 20951 N N . LYS C 1 242 ? 65.494 -17.460 18.831 1.00 30.91 242 LYS C N 1
ATOM 20952 C CA . LYS C 1 242 ? 66.798 -17.096 18.288 1.00 36.94 242 LYS C CA 1
ATOM 20953 C C . LYS C 1 242 ? 67.068 -17.806 16.968 1.00 29.43 242 LYS C C 1
ATOM 20954 O O . LYS C 1 242 ? 67.699 -17.237 16.070 1.00 33.35 242 LYS C O 1
ATOM 20973 N N . ASN C 1 243 ? 66.608 -19.048 16.830 1.00 29.06 243 ASN C N 1
ATOM 20974 C CA . ASN C 1 243 ? 66.849 -19.827 15.622 1.00 33.48 243 ASN C CA 1
ATOM 20975 C C . ASN C 1 243 ? 65.607 -20.003 14.758 1.00 35.05 243 ASN C C 1
ATOM 20976 O O . ASN C 1 243 ? 65.628 -20.812 13.824 1.00 33.79 243 ASN C O 1
ATOM 20987 N N . ALA C 1 244 ? 64.541 -19.257 15.024 1.00 29.55 244 ALA C N 1
ATOM 20988 C CA . ALA C 1 244 ? 63.352 -19.312 14.186 1.00 27.07 244 ALA C CA 1
ATOM 20989 C C . ALA C 1 244 ? 63.523 -18.435 12.952 1.00 25.41 244 ALA C C 1
ATOM 20990 O O . ALA C 1 244 ? 64.260 -17.446 12.970 1.00 28.76 244 ALA C O 1
ATOM 20997 N N . THR C 1 245 ? 62.816 -18.792 11.880 1.00 24.84 245 THR C N 1
ATOM 20998 C CA . THR C 1 245 ? 62.709 -17.891 10.744 1.00 23.55 245 THR C CA 1
ATOM 20999 C C . THR C 1 245 ? 61.739 -16.759 11.075 1.00 21.93 245 THR C C 1
ATOM 21000 O O . THR C 1 245 ? 60.893 -16.870 11.968 1.00 23.53 245 THR C O 1
ATOM 21011 N N . ILE C 1 246 ? 61.850 -15.662 10.327 1.00 21.53 246 ILE C N 1
ATOM 21012 C CA . ILE C 1 246 ? 60.909 -14.566 10.533 1.00 19.70 246 ILE C CA 1
ATOM 21013 C C . ILE C 1 246 ? 59.480 -15.055 10.311 1.00 21.64 246 ILE C C 1
ATOM 21014 O O . ILE C 1 246 ? 58.563 -14.700 11.061 1.00 21.82 246 ILE C O 1
ATOM 21030 N N . LYS C 1 247 ? 59.263 -15.888 9.289 1.00 21.23 247 LYS C N 1
ATOM 21031 C CA . LYS C 1 247 ? 57.909 -16.380 9.053 1.00 21.88 247 LYS C CA 1
ATOM 21032 C C . LYS C 1 247 ? 57.423 -17.265 10.194 1.00 23.01 247 LYS C C 1
ATOM 21033 O O . LYS C 1 247 ? 56.229 -17.254 10.514 1.00 23.41 247 LYS C O 1
ATOM 21052 N N . GLU C 1 248 ? 58.322 -18.025 10.826 1.00 23.29 248 GLU C N 1
ATOM 21053 C CA . GLU C 1 248 ? 57.915 -18.817 11.983 1.00 22.75 248 GLU C CA 1
ATOM 21054 C C . GLU C 1 248 ? 57.492 -17.916 13.136 1.00 24.85 248 GLU C C 1
ATOM 21055 O O . GLU C 1 248 ? 56.528 -18.223 13.849 1.00 25.55 248 GLU C O 1
ATOM 21067 N N . VAL C 1 249 ? 58.195 -16.798 13.330 1.00 22.55 249 VAL C N 1
ATOM 21068 C CA . VAL C 1 249 ? 57.812 -15.857 14.379 1.00 23.32 249 VAL C CA 1
ATOM 21069 C C . VAL C 1 249 ? 56.444 -15.265 14.070 1.00 21.64 249 VAL C C 1
ATOM 21070 O O . VAL C 1 249 ? 55.564 -15.197 14.938 1.00 21.37 249 VAL C O 1
ATOM 21083 N N . ILE C 1 250 ? 56.237 -14.852 12.817 1.00 23.62 250 ILE C N 1
ATOM 21084 C CA . ILE C 1 250 ? 54.956 -14.265 12.428 1.00 20.20 250 ILE C CA 1
ATOM 21085 C C . ILE C 1 250 ? 53.824 -15.259 12.657 1.00 23.24 250 ILE C C 1
ATOM 21086 O O . ILE C 1 250 ? 52.773 -14.913 13.207 1.00 21.06 250 ILE C O 1
ATOM 21102 N N . PHE C 1 251 ? 54.022 -16.512 12.246 1.00 22.64 251 PHE C N 1
ATOM 21103 C CA . PHE C 1 251 ? 52.986 -17.527 12.423 1.00 21.79 251 PHE C CA 1
ATOM 21104 C C . PHE C 1 251 ? 52.574 -17.648 13.887 1.00 25.17 251 PHE C C 1
ATOM 21105 O O . PHE C 1 251 ? 51.381 -17.763 14.198 1.00 23.53 251 PHE C O 1
ATOM 21122 N N . ASP C 1 252 ? 53.542 -17.608 14.806 1.00 24.68 252 ASP C N 1
ATOM 21123 C CA . ASP C 1 252 ? 53.206 -17.702 16.224 1.00 25.61 252 ASP C CA 1
ATOM 21124 C C . ASP C 1 252 ? 52.509 -16.436 16.714 1.00 20.45 252 ASP C C 1
ATOM 21125 O O . ASP C 1 252 ? 51.558 -16.513 17.500 1.00 24.00 252 ASP C O 1
ATOM 21134 N N . MET C 1 253 ? 52.969 -15.260 16.274 1.00 21.53 253 MET C N 1
ATOM 21135 C CA . MET C 1 253 ? 52.312 -14.029 16.699 1.00 23.79 253 MET C CA 1
ATOM 21136 C C . MET C 1 253 ? 50.808 -14.108 16.478 1.00 21.28 253 MET C C 1
ATOM 21137 O O . MET C 1 253 ? 50.019 -13.722 17.347 1.00 23.02 253 MET C O 1
ATOM 21151 N N . TYR C 1 254 ? 50.392 -14.608 15.321 1.00 22.80 254 TYR C N 1
ATOM 21152 C CA . TYR C 1 254 ? 48.991 -14.536 14.931 1.00 20.40 254 TYR C CA 1
ATOM 21153 C C . TYR C 1 254 ? 48.175 -15.678 15.509 1.00 24.51 254 TYR C C 1
ATOM 21154 O O . TYR C 1 254 ? 46.955 -15.699 15.329 1.00 22.11 254 TYR C O 1
ATOM 21172 N N . LYS C 1 255 ? 48.804 -16.577 16.270 1.00 23.21 255 LYS C N 1
ATOM 21173 C CA . LYS C 1 255 ? 48.044 -17.435 17.169 1.00 27.13 255 LYS C CA 1
ATOM 21174 C C . LYS C 1 255 ? 47.378 -16.634 18.280 1.00 22.72 255 LYS C C 1
ATOM 21175 O O . LYS C 1 255 ? 46.459 -17.143 18.930 1.00 24.50 255 LYS C O 1
ATOM 21194 N N . TYR C 1 256 ? 47.804 -15.389 18.498 1.00 24.65 256 TYR C N 1
ATOM 21195 C CA . TYR C 1 256 ? 47.356 -14.591 19.635 1.00 21.74 256 TYR C CA 1
ATOM 21196 C C . TYR C 1 256 ? 46.505 -13.406 19.193 1.00 23.62 256 TYR C C 1
ATOM 21197 O O . TYR C 1 256 ? 46.496 -12.357 19.839 1.00 25.67 256 TYR C O 1
ATOM 21215 N N . ALA C 1 257 ? 45.788 -13.564 18.084 1.00 23.98 257 ALA C N 1
ATOM 21216 C CA . ALA C 1 257 ? 44.716 -12.649 17.722 1.00 22.71 257 ALA C CA 1
ATOM 21217 C C . ALA C 1 257 ? 43.640 -13.447 16.996 1.00 20.96 257 ALA C C 1
ATOM 21218 O O . ALA C 1 257 ? 43.839 -14.608 16.629 1.00 25.59 257 ALA C O 1
ATOM 21225 N N . ASP C 1 258 ? 42.467 -12.831 16.851 1.00 21.37 258 ASP C N 1
ATOM 21226 C CA . ASP C 1 258 ? 41.346 -13.421 16.130 1.00 21.75 258 ASP C CA 1
ATOM 21227 C C . ASP C 1 258 ? 41.171 -12.832 14.741 1.00 21.54 258 ASP C C 1
ATOM 21228 O O . ASP C 1 258 ? 40.455 -13.413 13.919 1.00 23.11 258 ASP C O 1
ATOM 21237 N N . ALA C 1 259 ? 41.810 -11.704 14.468 1.00 22.45 259 ALA C N 1
ATOM 21238 C CA . ALA C 1 259 ? 41.706 -11.008 13.196 1.00 19.70 259 ALA C CA 1
ATOM 21239 C C . ALA C 1 259 ? 42.835 -9.993 13.173 1.00 21.56 259 ALA C C 1
ATOM 21240 O O . ALA C 1 259 ? 43.503 -9.757 14.183 1.00 20.45 259 ALA C O 1
ATOM 21247 N N . LEU C 1 260 ? 43.033 -9.385 12.015 1.00 19.07 260 LEU C N 1
ATOM 21248 C CA . LEU C 1 260 ? 44.017 -8.328 11.889 1.00 18.50 260 LEU C CA 1
ATOM 21249 C C . LEU C 1 260 ? 43.449 -7.230 11.010 1.00 21.48 260 LEU C C 1
ATOM 21250 O O . LEU C 1 260 ? 42.618 -7.474 10.132 1.00 19.32 260 LEU C O 1
ATOM 21266 N N . THR C 1 261 ? 43.883 -6.012 11.292 1.00 17.90 261 THR C N 1
ATOM 21267 C CA . THR C 1 261 ? 43.753 -4.881 10.389 1.00 16.51 261 THR C CA 1
ATOM 21268 C C . THR C 1 261 ? 45.165 -4.458 10.027 1.00 22.05 261 THR C C 1
ATOM 21269 O O . THR C 1 261 ? 46.047 -4.426 10.893 1.00 22.24 261 THR C O 1
ATOM 21280 N N . MET C 1 262 ? 45.391 -4.168 8.752 1.00 17.00 262 MET C N 1
ATOM 21281 C CA . MET C 1 262 ? 46.739 -3.870 8.301 1.00 18.43 262 MET C CA 1
ATOM 21282 C C . MET C 1 262 ? 46.752 -2.702 7.336 1.00 18.02 262 MET C C 1
ATOM 21283 O O . MET C 1 262 ? 46.032 -2.716 6.335 1.00 19.72 262 MET C O 1
ATOM 21297 N N . SER C 1 263 ? 47.581 -1.704 7.636 1.00 18.51 263 SER C N 1
ATOM 21298 C CA . SER C 1 263 ? 48.057 -0.789 6.608 1.00 16.61 263 SER C CA 1
ATOM 21299 C C . SER C 1 263 ? 49.210 -1.473 5.889 1.00 17.47 263 SER C C 1
ATOM 21300 O O . SER C 1 263 ? 50.296 -1.637 6.456 1.00 19.81 263 SER C O 1
ATOM 21308 N N . ALA C 1 264 ? 48.978 -1.885 4.655 1.00 17.12 264 ALA C N 1
ATOM 21309 C CA . ALA C 1 264 ? 50.035 -2.483 3.854 1.00 17.55 264 ALA C CA 1
ATOM 21310 C C . ALA C 1 264 ? 50.976 -1.439 3.270 1.00 17.86 264 ALA C C 1
ATOM 21311 O O . ALA C 1 264 ? 51.917 -1.807 2.559 1.00 20.05 264 ALA C O 1
ATOM 21318 N N . LYS C 1 265 ? 50.752 -0.158 3.579 1.00 15.76 265 LYS C N 1
ATOM 21319 C CA . LYS C 1 265 ? 51.633 0.947 3.222 1.00 15.51 265 LYS C CA 1
ATOM 21320 C C . LYS C 1 265 ? 52.876 0.995 4.094 1.00 19.44 265 LYS C C 1
ATOM 21321 O O . LYS C 1 265 ? 53.719 1.879 3.902 1.00 16.94 265 LYS C O 1
ATOM 21340 N N . LYS C 1 266 ? 52.984 0.087 5.062 1.00 17.85 266 LYS C N 1
ATOM 21341 C CA . LYS C 1 266 ? 54.148 0.006 5.934 1.00 14.83 266 LYS C CA 1
ATOM 21342 C C . LYS C 1 266 ? 54.967 -1.233 5.573 1.00 18.10 266 LYS C C 1
ATOM 21343 O O . LYS C 1 266 ? 55.624 -1.242 4.529 1.00 16.74 266 LYS C O 1
ATOM 21362 N N . ASP C 1 267 ? 54.935 -2.277 6.400 1.00 19.53 267 ASP C N 1
ATOM 21363 C CA . ASP C 1 267 ? 55.889 -3.364 6.219 1.00 18.79 267 ASP C CA 1
ATOM 21364 C C . ASP C 1 267 ? 55.756 -4.123 4.897 1.00 18.84 267 ASP C C 1
ATOM 21365 O O . ASP C 1 267 ? 56.787 -4.634 4.424 1.00 18.28 267 ASP C O 1
ATOM 21374 N N . PRO C 1 268 ? 54.591 -4.238 4.255 1.00 19.17 268 PRO C N 1
ATOM 21375 C CA . PRO C 1 268 ? 54.545 -4.864 2.924 1.00 18.67 268 PRO C CA 1
ATOM 21376 C C . PRO C 1 268 ? 55.041 -3.983 1.785 1.00 19.65 268 PRO C C 1
ATOM 21377 O O . PRO C 1 268 ? 54.877 -4.361 0.621 1.00 19.26 268 PRO C O 1
ATOM 21388 N N . LEU C 1 269 ? 55.653 -2.835 2.072 1.00 17.36 269 LEU C N 1
ATOM 21389 C CA . LEU C 1 269 ? 56.493 -2.126 1.102 1.00 15.98 269 LEU C CA 1
ATOM 21390 C C . LEU C 1 269 ? 55.683 -1.558 -0.065 1.00 17.03 269 LEU C C 1
ATOM 21391 O O . LEU C 1 269 ? 56.115 -1.608 -1.217 1.00 18.25 269 LEU C O 1
ATOM 21407 N N . LEU C 1 270 ? 54.523 -0.975 0.239 1.00 15.72 270 LEU C N 1
ATOM 21408 C CA . LEU C 1 270 ? 53.628 -0.441 -0.774 1.00 15.12 270 LEU C CA 1
ATOM 21409 C C . LEU C 1 270 ? 53.464 1.073 -0.659 1.00 18.18 270 LEU C C 1
ATOM 21410 O O . LEU C 1 270 ? 53.851 1.706 0.328 1.00 17.45 270 LEU C O 1
ATOM 21426 N N . ASN C 1 271 ? 52.850 1.639 -1.699 1.00 14.43 271 ASN C N 1
ATOM 21427 C CA . ASN C 1 271 ? 52.460 3.041 -1.751 1.00 14.17 271 ASN C CA 1
ATOM 21428 C C . ASN C 1 271 ? 50.979 3.243 -1.455 1.00 14.45 271 ASN C C 1
ATOM 21429 O O . ASN C 1 271 ? 50.548 4.386 -1.256 1.00 15.47 271 ASN C O 1
ATOM 21440 N N . ILE C 1 272 ? 50.207 2.158 -1.439 1.00 15.23 272 ILE C N 1
ATOM 21441 C CA . ILE C 1 272 ? 48.781 2.174 -1.144 1.00 17.05 272 ILE C CA 1
ATOM 21442 C C . ILE C 1 272 ? 48.405 0.733 -0.831 1.00 17.16 272 ILE C C 1
ATOM 21443 O O . ILE C 1 272 ? 49.064 -0.206 -1.290 1.00 17.41 272 ILE C O 1
ATOM 21459 N N . GLY C 1 273 ? 47.358 0.555 -0.029 1.00 15.28 273 GLY C N 1
ATOM 21460 C CA . GLY C 1 273 ? 46.892 -0.786 0.270 1.00 13.76 273 GLY C CA 1
ATOM 21461 C C . GLY C 1 273 ? 46.626 -1.077 1.735 1.00 17.47 273 GLY C C 1
ATOM 21462 O O . GLY C 1 273 ? 47.352 -0.611 2.618 1.00 16.72 273 GLY C O 1
ATOM 21466 N N . GLY C 1 274 ? 45.578 -1.864 1.996 1.00 16.81 274 GLY C N 1
ATOM 21467 C CA . GLY C 1 274 ? 45.248 -2.320 3.331 1.00 19.33 274 GLY C CA 1
ATOM 21468 C C . GLY C 1 274 ? 44.623 -3.699 3.275 1.00 17.16 274 GLY C C 1
ATOM 21469 O O . GLY C 1 274 ? 44.329 -4.231 2.200 1.00 16.50 274 GLY C O 1
ATOM 21473 N N . LEU C 1 275 ? 44.402 -4.270 4.457 1.00 17.32 275 LEU C N 1
ATOM 21474 C CA . LEU C 1 275 ? 43.936 -5.646 4.539 1.00 14.30 275 LEU C CA 1
ATOM 21475 C C . LEU C 1 275 ? 43.215 -5.882 5.855 1.00 19.60 275 LEU C C 1
ATOM 21476 O O . LEU C 1 275 ? 43.681 -5.443 6.909 1.00 18.52 275 LEU C O 1
ATOM 21492 N N . VAL C 1 276 ? 42.069 -6.561 5.767 1.00 16.53 276 VAL C N 1
ATOM 21493 C CA . VAL C 1 276 ? 41.402 -7.203 6.896 1.00 16.53 276 VAL C CA 1
ATOM 21494 C C . VAL C 1 276 ? 41.574 -8.705 6.698 1.00 18.43 276 VAL C C 1
ATOM 21495 O O . VAL C 1 276 ? 41.326 -9.224 5.601 1.00 18.84 276 VAL C O 1
ATOM 21508 N N . ALA C 1 277 ? 42.005 -9.404 7.735 1.00 17.33 277 ALA C N 1
ATOM 21509 C CA . ALA C 1 277 ? 41.989 -10.858 7.699 1.00 17.23 277 ALA C CA 1
ATOM 21510 C C . ALA C 1 277 ? 41.401 -11.360 9.006 1.00 19.53 277 ALA C C 1
ATOM 21511 O O . ALA C 1 277 ? 41.653 -10.793 10.075 1.00 21.11 277 ALA C O 1
ATOM 21518 N N . ILE C 1 278 ? 40.605 -12.418 8.905 1.00 19.12 278 ILE C N 1
ATOM 21519 C CA . ILE C 1 278 ? 39.886 -12.992 10.035 1.00 19.89 278 ILE C CA 1
ATOM 21520 C C . ILE C 1 278 ? 40.266 -14.464 10.139 1.00 20.33 278 ILE C C 1
ATOM 21521 O O . ILE C 1 278 ? 40.282 -15.182 9.134 1.00 22.31 278 ILE C O 1
ATOM 21537 N N . ARG C 1 279 ? 40.588 -14.907 11.353 1.00 20.41 279 ARG C N 1
ATOM 21538 C CA . ARG C 1 279 ? 41.132 -16.250 11.524 1.00 23.38 279 ARG C CA 1
ATOM 21539 C C . ARG C 1 279 ? 40.113 -17.314 11.138 1.00 23.42 279 ARG C C 1
ATOM 21540 O O . ARG C 1 279 ? 40.393 -18.180 10.302 1.00 27.02 279 ARG C O 1
ATOM 21561 N N . ASP C 1 280 ? 38.924 -17.275 11.741 1.00 25.86 280 ASP C N 1
ATOM 21562 C CA . ASP C 1 280 ? 37.938 -18.294 11.412 1.00 27.91 280 ASP C CA 1
ATOM 21563 C C . ASP C 1 280 ? 36.502 -17.934 11.770 1.00 25.71 280 ASP C C 1
ATOM 21564 O O . ASP C 1 280 ? 35.608 -18.766 11.589 1.00 27.38 280 ASP C O 1
ATOM 21573 N N . ASN C 1 281 ? 36.241 -16.710 12.227 1.00 26.60 281 ASN C N 1
ATOM 21574 C CA . ASN C 1 281 ? 34.870 -16.334 12.573 1.00 26.29 281 ASN C CA 1
ATOM 21575 C C . ASN C 1 281 ? 34.136 -15.898 11.310 1.00 26.40 281 ASN C C 1
ATOM 21576 O O . ASN C 1 281 ? 34.224 -14.741 10.884 1.00 25.52 281 ASN C O 1
ATOM 21587 N N . GLU C 1 282 ? 33.383 -16.827 10.722 1.00 27.97 282 GLU C N 1
ATOM 21588 C CA . GLU C 1 282 ? 32.747 -16.552 9.443 1.00 27.94 282 GLU C CA 1
ATOM 21589 C C . GLU C 1 282 ? 31.643 -15.510 9.566 1.00 24.06 282 GLU C C 1
ATOM 21590 O O . GLU C 1 282 ? 31.388 -14.774 8.608 1.00 24.77 282 GLU C O 1
ATOM 21602 N N . GLU C 1 283 ? 30.964 -15.440 10.713 1.00 27.89 283 GLU C N 1
ATOM 21603 C CA . GLU C 1 283 ? 29.911 -14.441 10.876 1.00 23.90 283 GLU C CA 1
ATOM 21604 C C . GLU C 1 283 ? 30.481 -13.027 10.823 1.00 28.05 283 GLU C C 1
ATOM 21605 O O . GLU C 1 283 ? 29.915 -12.139 10.171 1.00 26.68 283 GLU C O 1
ATOM 21617 N N . ILE C 1 284 ? 31.594 -12.796 11.521 1.00 23.78 284 ILE C N 1
ATOM 21618 C CA A ILE C 1 284 ? 32.252 -11.491 11.481 0.28 24.24 284 ILE C CA 1
ATOM 21619 C CA B ILE C 1 284 ? 32.224 -11.481 11.474 0.72 24.24 284 ILE C CA 1
ATOM 21620 C C . ILE C 1 284 ? 32.730 -11.187 10.069 1.00 25.89 284 ILE C C 1
ATOM 21621 O O . ILE C 1 284 ? 32.604 -10.060 9.577 1.00 22.12 284 ILE C O 1
ATOM 21652 N N . PHE C 1 285 ? 33.297 -12.191 9.397 1.00 24.16 285 PHE C N 1
ATOM 21653 C CA . PHE C 1 285 ? 33.709 -12.022 8.006 1.00 21.42 285 PHE C CA 1
ATOM 21654 C C . PHE C 1 285 ? 32.541 -11.562 7.142 1.00 21.96 285 PHE C C 1
ATOM 21655 O O . PHE C 1 285 ? 32.664 -10.606 6.365 1.00 24.17 285 PHE C O 1
ATOM 21672 N N . THR C 1 286 ? 31.390 -12.227 7.279 1.00 22.71 286 THR C N 1
ATOM 21673 C CA . THR C 1 286 ? 30.223 -11.892 6.468 1.00 19.97 286 THR C CA 1
ATOM 21674 C C . THR C 1 286 ? 29.741 -10.473 6.745 1.00 23.17 286 THR C C 1
ATOM 21675 O O . THR C 1 286 ? 29.442 -9.719 5.811 1.00 22.68 286 THR C O 1
ATOM 21686 N N . LEU C 1 287 ? 29.668 -10.088 8.023 1.00 20.97 287 LEU C N 1
ATOM 21687 C CA . LEU C 1 287 ? 29.260 -8.731 8.369 1.00 20.94 287 LEU C CA 1
ATOM 21688 C C . LEU C 1 287 ? 30.263 -7.706 7.863 1.00 21.26 287 LEU C C 1
ATOM 21689 O O . LEU C 1 287 ? 29.880 -6.626 7.394 1.00 20.73 287 LEU C O 1
ATOM 21705 N N . ALA C 1 288 ? 31.556 -8.022 7.973 1.00 21.28 288 ALA C N 1
ATOM 21706 C CA . ALA C 1 288 ? 32.581 -7.113 7.477 1.00 18.05 288 ALA C CA 1
ATOM 21707 C C . ALA C 1 288 ? 32.477 -6.940 5.969 1.00 19.93 288 ALA C C 1
ATOM 21708 O O . ALA C 1 288 ? 32.631 -5.826 5.460 1.00 19.10 288 ALA C O 1
ATOM 21715 N N . ARG C 1 289 ? 32.210 -8.024 5.235 1.00 20.51 289 ARG C N 1
ATOM 21716 C CA . ARG C 1 289 ? 32.005 -7.892 3.796 1.00 20.53 289 ARG C CA 1
ATOM 21717 C C . ARG C 1 289 ? 30.828 -6.974 3.486 1.00 22.55 289 ARG C C 1
ATOM 21718 O O . ARG C 1 289 ? 30.869 -6.204 2.517 1.00 21.01 289 ARG C O 1
ATOM 21739 N N . GLN C 1 290 ? 29.761 -7.054 4.288 1.00 20.43 290 GLN C N 1
ATOM 21740 C CA . GLN C 1 290 ? 28.584 -6.228 4.040 1.00 21.93 290 GLN C CA 1
ATOM 21741 C C . GLN C 1 290 ? 28.885 -4.748 4.228 1.00 24.55 290 GLN C C 1
ATOM 21742 O O . GLN C 1 290 ? 28.262 -3.905 3.574 1.00 25.85 290 GLN C O 1
ATOM 21756 N N . ARG C 1 291 ? 29.827 -4.408 5.106 1.00 21.77 291 ARG C N 1
ATOM 21757 C CA . ARG C 1 291 ? 30.221 -3.011 5.247 1.00 25.07 291 ARG C CA 1
ATOM 21758 C C . ARG C 1 291 ? 31.245 -2.599 4.197 1.00 18.97 291 ARG C C 1
ATOM 21759 O O . ARG C 1 291 ? 31.262 -1.441 3.758 1.00 20.31 291 ARG C O 1
ATOM 21780 N N . CYS C 1 292 ? 32.108 -3.526 3.791 1.00 20.12 292 CYS C N 1
ATOM 21781 C CA . CYS C 1 292 ? 33.078 -3.240 2.739 1.00 19.24 292 CYS C CA 1
ATOM 21782 C C . CYS C 1 292 ? 32.407 -2.693 1.477 1.00 19.24 292 CYS C C 1
ATOM 21783 O O . CYS C 1 292 ? 32.874 -1.716 0.882 1.00 18.88 292 CYS C O 1
ATOM 21791 N N . VAL C 1 293 ? 31.316 -3.328 1.045 1.00 18.11 293 VAL C N 1
ATOM 21792 C CA . VAL C 1 293 ? 30.687 -2.944 -0.217 1.00 18.07 293 VAL C CA 1
ATOM 21793 C C . VAL C 1 293 ? 30.350 -1.456 -0.275 1.00 19.09 293 VAL C C 1
ATOM 21794 O O . VAL C 1 293 ? 30.759 -0.794 -1.233 1.00 21.19 293 VAL C O 1
ATOM 21807 N N . PRO C 1 294 ? 29.620 -0.878 0.681 1.00 19.78 294 PRO C N 1
ATOM 21808 C CA . PRO C 1 294 ? 29.297 0.554 0.549 1.00 22.68 294 PRO C CA 1
ATOM 21809 C C . PRO C 1 294 ? 30.478 1.480 0.804 1.00 19.17 294 PRO C C 1
ATOM 21810 O O . PRO C 1 294 ? 30.548 2.560 0.204 1.00 22.89 294 PRO C O 1
ATOM 21821 N N . MET C 1 295 ? 31.417 1.085 1.654 1.00 21.35 295 MET C N 1
ATOM 21822 C CA A MET C 1 295 ? 32.476 1.979 2.103 0.69 22.30 295 MET C CA 1
ATOM 21823 C CA B MET C 1 295 ? 32.460 2.004 2.083 0.31 22.26 295 MET C CA 1
ATOM 21824 C C . MET C 1 295 ? 33.723 1.918 1.237 1.00 25.46 295 MET C C 1
ATOM 21825 O O . MET C 1 295 ? 34.381 2.944 1.027 1.00 23.26 295 MET C O 1
ATOM 21852 N N . GLU C 1 296 ? 34.079 0.734 0.748 1.00 20.01 296 GLU C N 1
ATOM 21853 C CA . GLU C 1 296 ? 35.373 0.544 0.110 1.00 19.82 296 GLU C CA 1
ATOM 21854 C C . GLU C 1 296 ? 35.268 0.094 -1.333 1.00 21.38 296 GLU C C 1
ATOM 21855 O O . GLU C 1 296 ? 35.938 0.667 -2.197 1.00 21.01 296 GLU C O 1
ATOM 21867 N N . GLY C 1 297 ? 34.453 -0.910 -1.612 1.00 20.73 297 GLY C N 1
ATOM 21868 C CA . GLY C 1 297 ? 34.374 -1.485 -2.938 1.00 19.30 297 GLY C CA 1
ATOM 21869 C C . GLY C 1 297 ? 33.864 -2.906 -2.848 1.00 21.89 297 GLY C C 1
ATOM 21870 O O . GLY C 1 297 ? 33.541 -3.407 -1.773 1.00 20.83 297 GLY C O 1
ATOM 21874 N N . PHE C 1 298 ? 33.770 -3.547 -4.010 1.00 20.54 298 PHE C N 1
ATOM 21875 C CA . PHE C 1 298 ? 33.359 -4.944 -3.998 1.00 19.85 298 PHE C CA 1
ATOM 21876 C C . PHE C 1 298 ? 34.393 -5.777 -3.234 1.00 19.74 298 PHE C C 1
ATOM 21877 O O . PHE C 1 298 ? 35.555 -5.393 -3.082 1.00 19.98 298 PHE C O 1
ATOM 21894 N N . VAL C 1 299 ? 33.942 -6.924 -2.716 1.00 21.98 299 VAL C N 1
ATOM 21895 C CA . VAL C 1 299 ? 34.712 -7.646 -1.707 1.00 21.15 299 VAL C CA 1
ATOM 21896 C C . VAL C 1 299 ? 35.969 -8.316 -2.247 1.00 21.78 299 VAL C C 1
ATOM 21897 O O . VAL C 1 299 ? 36.795 -8.771 -1.451 1.00 21.65 299 VAL C O 1
ATOM 21910 N N . THR C 1 300 ? 36.156 -8.396 -3.564 1.00 20.32 300 THR C N 1
ATOM 21911 C CA . THR C 1 300 ? 37.381 -8.977 -4.095 1.00 19.42 300 THR C CA 1
ATOM 21912 C C . THR C 1 300 ? 38.377 -7.931 -4.592 1.00 21.43 300 THR C C 1
ATOM 21913 O O . THR C 1 300 ? 39.387 -8.305 -5.195 1.00 21.67 300 THR C O 1
ATOM 21924 N N . TYR C 1 301 ? 38.141 -6.641 -4.342 1.00 17.77 301 TYR C N 1
ATOM 21925 C CA . TYR C 1 301 ? 39.212 -5.656 -4.525 1.00 16.75 301 TYR C CA 1
ATOM 21926 C C . TYR C 1 301 ? 39.251 -4.578 -3.440 1.00 17.66 301 TYR C C 1
ATOM 21927 O O . TYR C 1 301 ? 40.328 -4.017 -3.215 1.00 18.55 301 TYR C O 1
ATOM 21945 N N . GLY C 1 302 ? 38.153 -4.291 -2.741 1.00 18.94 302 GLY C N 1
ATOM 21946 C CA . GLY C 1 302 ? 38.183 -3.478 -1.527 1.00 19.62 302 GLY C CA 1
ATOM 21947 C C . GLY C 1 302 ? 38.757 -2.086 -1.677 1.00 20.25 302 GLY C C 1
ATOM 21948 O O . GLY C 1 302 ? 39.390 -1.573 -0.746 1.00 21.02 302 GLY C O 1
ATOM 21952 N N . GLY C 1 303 ? 38.518 -1.444 -2.808 1.00 17.01 303 GLY C N 1
ATOM 21953 C CA . GLY C 1 303 ? 39.033 -0.111 -3.023 1.00 17.90 303 GLY C CA 1
ATOM 21954 C C . GLY C 1 303 ? 40.442 -0.043 -3.562 1.00 17.71 303 GLY C C 1
ATOM 21955 O O . GLY C 1 303 ? 41.034 1.045 -3.555 1.00 18.68 303 GLY C O 1
ATOM 21959 N N . LEU C 1 304 ? 41.001 -1.168 -4.009 1.00 16.87 304 LEU C N 1
ATOM 21960 C CA . LEU C 1 304 ? 42.317 -1.220 -4.624 1.00 15.24 304 LEU C CA 1
ATOM 21961 C C . LEU C 1 304 ? 42.219 -1.607 -6.090 1.00 17.84 304 LEU C C 1
ATOM 21962 O O . LEU C 1 304 ? 41.386 -2.432 -6.476 1.00 18.30 304 LEU C O 1
ATOM 21978 N N . ALA C 1 305 ? 43.115 -1.049 -6.895 1.00 15.93 305 ALA C N 1
ATOM 21979 C CA . ALA C 1 305 ? 43.328 -1.579 -8.232 1.00 15.57 305 ALA C CA 1
ATOM 21980 C C . ALA C 1 305 ? 43.895 -2.993 -8.130 1.00 17.78 305 ALA C C 1
ATOM 21981 O O . ALA C 1 305 ? 44.575 -3.344 -7.162 1.00 16.60 305 ALA C O 1
ATOM 21988 N N . GLY C 1 306 ? 43.594 -3.817 -9.131 1.00 16.51 306 GLY C N 1
ATOM 21989 C CA . GLY C 1 306 ? 44.181 -5.147 -9.175 1.00 16.88 306 GLY C CA 1
ATOM 21990 C C . GLY C 1 306 ? 45.694 -5.130 -9.068 1.00 16.21 306 GLY C C 1
ATOM 21991 O O . GLY C 1 306 ? 46.289 -5.970 -8.387 1.00 16.73 306 GLY C O 1
ATOM 21995 N N . ARG C 1 307 ? 46.338 -4.184 -9.759 1.00 15.53 307 ARG C N 1
ATOM 21996 C CA . ARG C 1 307 ? 47.791 -4.106 -9.711 1.00 17.04 307 ARG C CA 1
ATOM 21997 C C . ARG C 1 307 ? 48.287 -3.904 -8.288 1.00 16.79 307 ARG C C 1
ATOM 21998 O O . ARG C 1 307 ? 49.387 -4.353 -7.953 1.00 16.28 307 ARG C O 1
ATOM 22019 N N . ASP C 1 308 ? 47.500 -3.248 -7.434 1.00 16.54 308 ASP C N 1
ATOM 22020 C CA . ASP C 1 308 ? 47.952 -3.037 -6.063 1.00 13.60 308 ASP C CA 1
ATOM 22021 C C . ASP C 1 308 ? 47.758 -4.265 -5.194 1.00 16.05 308 ASP C C 1
ATOM 22022 O O . ASP C 1 308 ? 48.592 -4.520 -4.321 1.00 16.34 308 ASP C O 1
ATOM 22031 N N . MET C 1 309 ? 46.712 -5.058 -5.422 1.00 16.99 309 MET C N 1
ATOM 22032 C CA . MET C 1 309 ? 46.670 -6.364 -4.778 1.00 18.27 309 MET C CA 1
ATOM 22033 C C . MET C 1 309 ? 47.864 -7.208 -5.217 1.00 15.72 309 MET C C 1
ATOM 22034 O O . MET C 1 309 ? 48.451 -7.934 -4.409 1.00 15.87 309 MET C O 1
ATOM 22048 N N . ALA C 1 310 ? 48.239 -7.129 -6.498 1.00 16.16 310 ALA C N 1
ATOM 22049 C CA . ALA C 1 310 ? 49.397 -7.886 -6.964 1.00 17.60 310 ALA C CA 1
ATOM 22050 C C . ALA C 1 310 ? 50.667 -7.433 -6.260 1.00 16.32 310 ALA C C 1
ATOM 22051 O O . ALA C 1 310 ? 51.501 -8.257 -5.864 1.00 16.48 310 ALA C O 1
ATOM 22058 N N . ALA C 1 311 ? 50.845 -6.121 -6.126 1.00 16.47 311 ALA C N 1
ATOM 22059 C CA . ALA C 1 311 ? 52.030 -5.608 -5.457 1.00 15.34 311 ALA C CA 1
ATOM 22060 C C . ALA C 1 311 ? 52.048 -6.038 -4.000 1.00 17.29 311 ALA C C 1
ATOM 22061 O O . ALA C 1 311 ? 53.112 -6.327 -3.443 1.00 17.06 311 ALA C O 1
ATOM 22068 N N . MET C 1 312 ? 50.869 -6.100 -3.376 1.00 16.08 312 MET C N 1
ATOM 22069 C CA . MET C 1 312 ? 50.772 -6.485 -1.973 1.00 17.17 312 MET C CA 1
ATOM 22070 C C . MET C 1 312 ? 51.159 -7.942 -1.766 1.00 19.37 312 MET C C 1
ATOM 22071 O O . MET C 1 312 ? 51.835 -8.271 -0.785 1.00 17.94 312 MET C O 1
ATOM 22085 N N . VAL C 1 313 ? 50.730 -8.836 -2.662 1.00 16.31 313 VAL C N 1
ATOM 22086 C CA . VAL C 1 313 ? 51.128 -10.237 -2.551 1.00 19.07 313 VAL C CA 1
ATOM 22087 C C . VAL C 1 313 ? 52.648 -10.358 -2.547 1.00 19.98 313 VAL C C 1
ATOM 22088 O O . VAL C 1 313 ? 53.228 -11.099 -1.744 1.00 19.63 313 VAL C O 1
ATOM 22101 N N . GLN C 1 314 ? 53.316 -9.627 -3.442 1.00 17.85 314 GLN C N 1
ATOM 22102 C CA . GLN C 1 314 ? 54.772 -9.692 -3.521 1.00 17.27 314 GLN C CA 1
ATOM 22103 C C . GLN C 1 314 ? 55.426 -8.974 -2.343 1.00 16.78 314 GLN C C 1
ATOM 22104 O O . GLN C 1 314 ? 56.409 -9.469 -1.781 1.00 17.58 314 GLN C O 1
ATOM 22118 N N . GLY C 1 315 ? 54.889 -7.818 -1.949 1.00 17.25 315 GLY C N 1
ATOM 22119 C CA . GLY C 1 315 ? 55.472 -7.072 -0.850 1.00 19.59 315 GLY C CA 1
ATOM 22120 C C . GLY C 1 315 ? 55.336 -7.776 0.479 1.00 18.61 315 GLY C C 1
ATOM 22121 O O . GLY C 1 315 ? 56.217 -7.666 1.338 1.00 19.47 315 GLY C O 1
ATOM 22125 N N . LEU C 1 316 ? 54.237 -8.505 0.674 1.00 18.38 316 LEU C N 1
ATOM 22126 C CA . LEU C 1 316 ? 54.092 -9.284 1.898 1.00 19.16 316 LEU C CA 1
ATOM 22127 C C . LEU C 1 316 ? 55.242 -10.269 2.038 1.00 25.65 316 LEU C C 1
ATOM 22128 O O . LEU C 1 316 ? 55.770 -10.468 3.137 1.00 25.78 316 LEU C O 1
ATOM 22144 N N . GLU C 1 317 ? 55.670 -10.871 0.928 1.00 20.28 317 GLU C N 1
ATOM 22145 C CA . GLU C 1 317 ? 56.819 -11.766 0.978 1.00 21.56 317 GLU C CA 1
ATOM 22146 C C . GLU C 1 317 ? 58.101 -10.984 1.254 1.00 19.05 317 GLU C C 1
ATOM 22147 O O . GLU C 1 317 ? 58.864 -11.328 2.166 1.00 20.26 317 GLU C O 1
ATOM 22159 N N . GLU C 1 318 ? 58.348 -9.912 0.492 1.00 16.44 318 GLU C N 1
ATOM 22160 C CA . GLU C 1 318 ? 59.603 -9.178 0.653 1.00 19.57 318 GLU C CA 1
ATOM 22161 C C . GLU C 1 318 ? 59.736 -8.596 2.054 1.00 18.88 318 GLU C C 1
ATOM 22162 O O . GLU C 1 318 ? 60.845 -8.519 2.598 1.00 19.46 318 GLU C O 1
ATOM 22174 N N . GLY C 1 319 ? 58.620 -8.176 2.650 1.00 18.37 319 GLY C N 1
ATOM 22175 C CA . GLY C 1 319 ? 58.673 -7.533 3.949 1.00 21.04 319 GLY C CA 1
ATOM 22176 C C . GLY C 1 319 ? 59.086 -8.454 5.070 1.00 21.20 319 GLY C C 1
ATOM 22177 O O . GLY C 1 319 ? 59.457 -7.972 6.143 1.00 21.22 319 GLY C O 1
ATOM 22181 N N . THR C 1 320 ? 59.030 -9.765 4.847 1.00 18.64 320 THR C N 1
ATOM 22182 C CA . THR C 1 320 ? 59.432 -10.736 5.849 1.00 18.69 320 THR C CA 1
ATOM 22183 C C . THR C 1 320 ? 60.892 -11.147 5.743 1.00 22.42 320 THR C C 1
ATOM 22184 O O . THR C 1 320 ? 61.350 -11.940 6.572 1.00 21.86 320 THR C O 1
ATOM 22195 N N . GLU C 1 321 ? 61.617 -10.683 4.729 1.00 20.06 321 GLU C N 1
ATOM 22196 C CA . GLU C 1 321 ? 62.970 -11.176 4.504 1.00 21.53 321 GLU C CA 1
ATOM 22197 C C . GLU C 1 321 ? 63.907 -10.623 5.565 1.00 20.58 321 GLU C C 1
ATOM 22198 O O . GLU C 1 321 ? 64.057 -9.403 5.698 1.00 22.71 321 GLU C O 1
ATOM 22210 N N . GLU C 1 322 ? 64.559 -11.529 6.297 1.00 20.68 322 GLU C N 1
ATOM 22211 C CA . GLU C 1 322 ? 65.356 -11.127 7.450 1.00 20.18 322 GLU C CA 1
ATOM 22212 C C . GLU C 1 322 ? 66.522 -10.231 7.050 1.00 22.17 322 GLU C C 1
ATOM 22213 O O . GLU C 1 322 ? 66.882 -9.307 7.792 1.00 21.88 322 GLU C O 1
ATOM 22225 N N . GLU C 1 323 ? 67.142 -10.496 5.897 1.00 20.32 323 GLU C N 1
ATOM 22226 C CA . GLU C 1 323 ? 68.269 -9.671 5.475 1.00 21.93 323 GLU C CA 1
ATOM 22227 C C . GLU C 1 323 ? 67.819 -8.237 5.241 1.00 20.33 323 GLU C C 1
ATOM 22228 O O . GLU C 1 323 ? 68.526 -7.285 5.596 1.00 20.01 323 GLU C O 1
ATOM 22240 N N . TYR C 1 324 ? 66.634 -8.067 4.649 1.00 20.89 324 TYR C N 1
ATOM 22241 C CA . TYR C 1 324 ? 66.078 -6.731 4.471 1.00 18.56 324 TYR C CA 1
ATOM 22242 C C . TYR C 1 324 ? 65.745 -6.092 5.824 1.00 19.54 324 TYR C C 1
ATOM 22243 O O . TYR C 1 324 ? 66.112 -4.939 6.078 1.00 19.80 324 TYR C O 1
ATOM 22261 N N . LEU C 1 325 ? 65.074 -6.829 6.716 1.00 20.26 325 LEU C N 1
ATOM 22262 C CA . LEU C 1 325 ? 64.684 -6.252 8.004 1.00 19.04 325 LEU C CA 1
ATOM 22263 C C . LEU C 1 325 ? 65.905 -5.825 8.815 1.00 21.05 325 LEU C C 1
ATOM 22264 O O . LEU C 1 325 ? 65.906 -4.755 9.438 1.00 19.90 325 LEU C O 1
ATOM 22280 N N . HIS C 1 326 ? 66.957 -6.648 8.807 1.00 20.63 326 HIS C N 1
ATOM 22281 C CA . HIS C 1 326 ? 68.194 -6.314 9.510 1.00 22.68 326 HIS C CA 1
ATOM 22282 C C . HIS C 1 326 ? 68.757 -4.982 9.029 1.00 22.78 326 HIS C C 1
ATOM 22283 O O . HIS C 1 326 ? 69.161 -4.132 9.834 1.00 21.34 326 HIS C O 1
ATOM 22297 N N . TYR C 1 327 ? 68.788 -4.786 7.710 1.00 18.49 327 TYR C N 1
ATOM 22298 C CA A TYR C 1 327 ? 69.304 -3.540 7.157 0.55 19.14 327 TYR C CA 1
ATOM 22299 C CA B TYR C 1 327 ? 69.298 -3.539 7.152 0.45 19.17 327 TYR C CA 1
ATOM 22300 C C . TYR C 1 327 ? 68.375 -2.371 7.469 1.00 19.97 327 TYR C C 1
ATOM 22301 O O . TYR C 1 327 ? 68.837 -1.284 7.843 1.00 19.56 327 TYR C O 1
ATOM 22336 N N . ARG C 1 328 ? 67.066 -2.575 7.309 1.00 19.17 328 ARG C N 1
ATOM 22337 C CA . ARG C 1 328 ? 66.108 -1.489 7.480 1.00 19.04 328 ARG C CA 1
ATOM 22338 C C . ARG C 1 328 ? 66.122 -0.991 8.912 1.00 17.18 328 ARG C C 1
ATOM 22339 O O . ARG C 1 328 ? 66.249 0.212 9.170 1.00 18.70 328 ARG C O 1
ATOM 22360 N N . ILE C 1 329 ? 65.990 -1.918 9.859 1.00 21.86 329 ILE C N 1
ATOM 22361 C CA . ILE C 1 329 ? 65.988 -1.583 11.276 1.00 20.87 329 ILE C CA 1
ATOM 22362 C C . ILE C 1 329 ? 67.361 -1.114 11.714 1.00 22.23 329 ILE C C 1
ATOM 22363 O O . ILE C 1 329 ? 67.477 -0.229 12.571 1.00 20.76 329 ILE C O 1
ATOM 22379 N N . GLY C 1 330 ? 68.417 -1.657 11.100 1.00 21.22 330 GLY C N 1
ATOM 22380 C CA . GLY C 1 330 ? 69.762 -1.184 11.369 1.00 23.05 330 GLY C CA 1
ATOM 22381 C C . GLY C 1 330 ? 69.998 0.241 10.920 1.00 21.53 330 GLY C C 1
ATOM 22382 O O . GLY C 1 330 ? 70.775 0.970 11.545 1.00 20.01 330 GLY C O 1
ATOM 22386 N N . GLN C 1 331 ? 69.349 0.658 9.832 1.00 19.61 331 GLN C N 1
ATOM 22387 C CA . GLN C 1 331 ? 69.471 2.042 9.395 1.00 17.49 331 GLN C CA 1
ATOM 22388 C C . GLN C 1 331 ? 68.845 2.989 10.409 1.00 19.82 331 GLN C C 1
ATOM 22389 O O . GLN C 1 331 ? 69.413 4.045 10.710 1.00 20.37 331 GLN C O 1
ATOM 22403 N N . VAL C 1 332 ? 67.662 2.639 10.921 1.00 18.69 332 VAL C N 1
ATOM 22404 C CA . VAL C 1 332 ? 67.004 3.450 11.942 1.00 19.69 332 VAL C CA 1
ATOM 22405 C C . VAL C 1 332 ? 67.884 3.534 13.181 1.00 20.89 332 VAL C C 1
ATOM 22406 O O . VAL C 1 332 ? 68.076 4.613 13.756 1.00 19.25 332 VAL C O 1
ATOM 22419 N N . LYS C 1 333 ? 68.472 2.406 13.579 1.00 19.59 333 LYS C N 1
ATOM 22420 C CA . LYS C 1 333 ? 69.354 2.395 14.740 1.00 20.66 333 LYS C CA 1
ATOM 22421 C C . LYS C 1 333 ? 70.593 3.254 14.505 1.00 20.12 333 LYS C C 1
ATOM 22422 O O . LYS C 1 333 ? 71.070 3.932 15.424 1.00 21.72 333 LYS C O 1
ATOM 22441 N N . TYR C 1 334 ? 71.124 3.238 13.277 1.00 18.05 334 TYR C N 1
ATOM 22442 C CA . TYR C 1 334 ? 72.261 4.084 12.931 1.00 20.19 334 TYR C CA 1
ATOM 22443 C C . TYR C 1 334 ? 71.946 5.562 13.142 1.00 21.73 334 TYR C C 1
ATOM 22444 O O . TYR C 1 334 ? 72.722 6.288 13.776 1.00 22.69 334 TYR C O 1
ATOM 22462 N N . LEU C 1 335 ? 70.824 6.035 12.591 1.00 20.76 335 LEU C N 1
ATOM 22463 C CA . LEU C 1 335 ? 70.424 7.419 12.826 1.00 19.26 335 LEU C CA 1
ATOM 22464 C C . LEU C 1 335 ? 70.299 7.701 14.319 1.00 19.15 335 LEU C C 1
ATOM 22465 O O . LEU C 1 335 ? 70.783 8.730 14.810 1.00 20.22 335 LEU C O 1
ATOM 22481 N N . GLY C 1 336 ? 69.673 6.786 15.063 1.00 20.96 336 GLY C N 1
ATOM 22482 C CA . GLY C 1 336 ? 69.537 6.984 16.500 1.00 23.81 336 GLY C CA 1
ATOM 22483 C C . GLY C 1 336 ? 70.868 7.048 17.227 1.00 23.82 336 GLY C C 1
ATOM 22484 O O . GLY C 1 336 ? 71.050 7.854 18.145 1.00 21.66 336 GLY C O 1
ATOM 22488 N N . ASP C 1 337 ? 71.812 6.188 16.840 1.00 21.87 337 ASP C N 1
ATOM 22489 C CA . ASP C 1 337 ? 73.108 6.176 17.508 1.00 25.10 337 ASP C CA 1
ATOM 22490 C C . ASP C 1 337 ? 73.908 7.433 17.181 1.00 24.28 337 ASP C C 1
ATOM 22491 O O . ASP C 1 337 ? 74.611 7.967 18.048 1.00 22.98 337 ASP C O 1
ATOM 22500 N N . ARG C 1 338 ? 73.800 7.937 15.947 1.00 23.57 338 ARG C N 1
ATOM 22501 C CA . ARG C 1 338 ? 74.438 9.210 15.623 1.00 26.52 338 ARG C CA 1
ATOM 22502 C C . ARG C 1 338 ? 73.933 10.304 16.556 1.00 23.23 338 ARG C C 1
ATOM 22503 O O . ARG C 1 338 ? 74.717 11.105 17.076 1.00 24.35 338 ARG C O 1
ATOM 22524 N N . LEU C 1 339 ? 72.624 10.331 16.797 1.00 20.97 339 LEU C N 1
ATOM 22525 C CA . LEU C 1 339 ? 72.041 11.359 17.649 1.00 21.58 339 LEU C CA 1
ATOM 22526 C C . LEU C 1 339 ? 72.420 11.146 19.107 1.00 24.81 339 LEU C C 1
ATOM 22527 O O . LEU C 1 339 ? 72.821 12.089 19.796 1.00 24.33 339 LEU C O 1
ATOM 22543 N N . ARG C 1 340 ? 72.290 9.911 19.597 1.00 23.44 340 ARG C N 1
ATOM 22544 C CA . ARG C 1 340 ? 72.568 9.614 21.000 1.00 25.86 340 ARG C CA 1
ATOM 22545 C C . ARG C 1 340 ? 74.043 9.808 21.337 1.00 25.66 340 ARG C C 1
ATOM 22546 O O . ARG C 1 340 ? 74.374 10.254 22.445 1.00 27.19 340 ARG C O 1
ATOM 22567 N N . GLU C 1 341 ? 74.943 9.505 20.400 1.00 25.26 341 GLU C N 1
ATOM 22568 C CA . GLU C 1 341 ? 76.362 9.729 20.657 1.00 28.01 341 GLU C CA 1
ATOM 22569 C C . GLU C 1 341 ? 76.691 11.215 20.748 1.00 29.10 341 GLU C C 1
ATOM 22570 O O . GLU C 1 341 ? 77.707 11.585 21.348 1.00 30.77 341 GLU C O 1
ATOM 22582 N N . ALA C 1 342 ? 75.838 12.069 20.190 1.00 24.37 342 ALA C N 1
ATOM 22583 C CA . ALA C 1 342 ? 75.993 13.513 20.254 1.00 28.35 342 ALA C CA 1
ATOM 22584 C C . ALA C 1 342 ? 75.156 14.137 21.363 1.00 28.86 342 ALA C C 1
ATOM 22585 O O . ALA C 1 342 ? 75.058 15.365 21.436 1.00 35.29 342 ALA C O 1
ATOM 22592 N N . GLY C 1 343 ? 74.555 13.324 22.225 1.00 29.41 343 GLY C N 1
ATOM 22593 C CA . GLY C 1 343 ? 73.838 13.851 23.368 1.00 29.19 343 GLY C CA 1
ATOM 22594 C C . GLY C 1 343 ? 72.426 14.306 23.092 1.00 32.49 343 GLY C C 1
ATOM 22595 O O . GLY C 1 343 ? 71.862 15.059 23.891 1.00 35.61 343 GLY C O 1
ATOM 22599 N N . ILE C 1 344 ? 71.839 13.874 21.984 1.00 28.66 344 ILE C N 1
ATOM 22600 C CA . ILE C 1 344 ? 70.444 14.162 21.665 1.00 30.04 344 ILE C CA 1
ATOM 22601 C C . ILE C 1 344 ? 69.592 13.061 22.290 1.00 34.07 344 ILE C C 1
ATOM 22602 O O . ILE C 1 344 ? 69.822 11.879 21.994 1.00 30.50 344 ILE C O 1
ATOM 22618 N N . PRO C 1 345 ? 68.625 13.391 23.152 1.00 28.65 345 PRO C N 1
ATOM 22619 C CA . PRO C 1 345 ? 67.809 12.343 23.786 1.00 28.83 345 PRO C CA 1
ATOM 22620 C C . PRO C 1 345 ? 66.820 11.722 22.809 1.00 25.71 345 PRO C C 1
ATOM 22621 O O . PRO C 1 345 ? 66.114 12.428 22.083 1.00 29.05 345 PRO C O 1
ATOM 22632 N N . ILE C 1 346 ? 66.761 10.389 22.806 1.00 27.82 346 ILE C N 1
ATOM 22633 C CA . ILE C 1 346 ? 65.843 9.650 21.952 1.00 26.24 346 ILE C CA 1
ATOM 22634 C C . ILE C 1 346 ? 65.172 8.558 22.771 1.00 26.92 346 ILE C C 1
ATOM 22635 O O . ILE C 1 346 ? 65.648 8.169 23.840 1.00 28.78 346 ILE C O 1
ATOM 22651 N N . GLN C 1 347 ? 64.069 8.038 22.233 1.00 28.07 347 GLN C N 1
ATOM 22652 C CA . GLN C 1 347 ? 63.491 6.802 22.748 1.00 23.89 347 GLN C CA 1
ATOM 22653 C C . GLN C 1 347 ? 64.472 5.672 22.464 1.00 25.80 347 GLN C C 1
ATOM 22654 O O . GLN C 1 347 ? 64.782 5.396 21.300 1.00 27.12 347 GLN C O 1
ATOM 22668 N N . TYR C 1 348 ? 64.975 5.037 23.521 1.00 25.33 348 TYR C N 1
ATOM 22669 C CA . TYR C 1 348 ? 66.063 4.078 23.414 1.00 26.88 348 TYR C CA 1
ATOM 22670 C C . TYR C 1 348 ? 65.651 2.735 24.001 1.00 26.52 348 TYR C C 1
ATOM 22671 O O . TYR C 1 348 ? 65.216 2.683 25.160 1.00 27.25 348 TYR C O 1
ATOM 22689 N N . PRO C 1 349 ? 65.801 1.625 23.267 1.00 24.07 349 PRO C N 1
ATOM 22690 C CA . PRO C 1 349 ? 66.376 1.473 21.922 1.00 27.12 349 PRO C CA 1
ATOM 22691 C C . PRO C 1 349 ? 65.471 2.020 20.829 1.00 26.99 349 PRO C C 1
ATOM 22692 O O . PRO C 1 349 ? 64.267 2.156 21.040 1.00 26.32 349 PRO C O 1
ATOM 22703 N N . THR C 1 350 ? 66.027 2.337 19.659 1.00 25.18 350 THR C N 1
ATOM 22704 C CA . THR C 1 350 ? 65.208 2.725 18.520 1.00 25.72 350 THR C CA 1
ATOM 22705 C C . THR C 1 350 ? 64.305 1.567 18.111 1.00 30.44 350 THR C C 1
ATOM 22706 O O . THR C 1 350 ? 64.670 0.393 18.229 1.00 23.15 350 THR C O 1
ATOM 22717 N N . GLY C 1 351 ? 63.111 1.913 17.638 1.00 25.06 351 GLY C N 1
ATOM 22718 C CA . GLY C 1 351 ? 62.166 0.951 17.111 1.00 23.17 351 GLY C CA 1
ATOM 22719 C C . GLY C 1 351 ? 62.407 0.640 15.647 1.00 22.12 351 GLY C C 1
ATOM 22720 O O . GLY C 1 351 ? 63.502 0.822 15.111 1.00 22.52 351 GLY C O 1
ATOM 22724 N N . GLY C 1 352 ? 61.353 0.169 14.985 1.00 20.58 352 GLY C N 1
ATOM 22725 C CA . GLY C 1 352 ? 61.535 -0.394 13.663 1.00 19.42 352 GLY C CA 1
ATOM 22726 C C . GLY C 1 352 ? 61.604 0.615 12.540 1.00 18.46 352 GLY C C 1
ATOM 22727 O O . GLY C 1 352 ? 62.269 0.364 11.532 1.00 20.44 352 GLY C O 1
ATOM 22731 N N . HIS C 1 353 ? 60.910 1.752 12.672 1.00 20.67 353 HIS C N 1
ATOM 22732 C CA . HIS C 1 353 ? 60.612 2.574 11.509 1.00 17.56 353 HIS C CA 1
ATOM 22733 C C . HIS C 1 353 ? 60.984 4.042 11.638 1.00 22.05 353 HIS C C 1
ATOM 22734 O O . HIS C 1 353 ? 60.859 4.785 10.656 1.00 20.37 353 HIS C O 1
ATOM 22748 N N . ALA C 1 354 ? 61.448 4.476 12.803 1.00 18.19 354 ALA C N 1
ATOM 22749 C CA . ALA C 1 354 ? 61.643 5.893 13.057 1.00 20.04 354 ALA C CA 1
ATOM 22750 C C . ALA C 1 354 ? 62.493 6.063 14.299 1.00 20.94 354 ALA C C 1
ATOM 22751 O O . ALA C 1 354 ? 62.512 5.207 15.189 1.00 23.11 354 ALA C O 1
ATOM 22758 N N . VAL C 1 355 ? 63.157 7.208 14.366 1.00 21.24 355 VAL C N 1
ATOM 22759 C CA . VAL C 1 355 ? 63.785 7.684 15.589 1.00 20.21 355 VAL C CA 1
ATOM 22760 C C . VAL C 1 355 ? 62.875 8.730 16.211 1.00 22.56 355 VAL C C 1
ATOM 22761 O O . VAL C 1 355 ? 62.416 9.653 15.525 1.00 22.44 355 VAL C O 1
ATOM 22774 N N . PHE C 1 356 ? 62.600 8.574 17.500 1.00 21.05 356 PHE C N 1
ATOM 22775 C CA . PHE C 1 356 ? 61.743 9.486 18.249 1.00 22.05 356 PHE C CA 1
ATOM 22776 C C . PHE C 1 356 ? 62.642 10.308 19.167 1.00 25.29 356 PHE C C 1
ATOM 22777 O O . PHE C 1 356 ? 63.226 9.779 20.122 1.00 28.31 356 PHE C O 1
ATOM 22794 N N . VAL C 1 357 ? 62.758 11.593 18.869 1.00 25.25 357 VAL C N 1
ATOM 22795 C CA . VAL C 1 357 ? 63.588 12.502 19.649 1.00 25.24 357 VAL C CA 1
ATOM 22796 C C . VAL C 1 357 ? 62.748 13.072 20.783 1.00 28.35 357 VAL C C 1
ATOM 22797 O O . VAL C 1 357 ? 61.662 13.616 20.550 1.00 25.95 357 VAL C O 1
ATOM 22810 N N . ASP C 1 358 ? 63.248 12.939 22.010 1.00 28.19 358 ASP C N 1
ATOM 22811 C CA . ASP C 1 358 ? 62.522 13.379 23.200 1.00 34.68 358 ASP C CA 1
ATOM 22812 C C . ASP C 1 358 ? 62.754 14.873 23.371 1.00 31.36 358 ASP C C 1
ATOM 22813 O O . ASP C 1 358 ? 63.796 15.299 23.871 1.00 33.38 358 ASP C O 1
ATOM 22822 N N . CYS C 1 359 ? 61.781 15.681 22.948 1.00 32.16 359 CYS C N 1
ATOM 22823 C CA . CYS C 1 359 ? 61.963 17.127 22.963 1.00 35.98 359 CYS C CA 1
ATOM 22824 C C . CYS C 1 359 ? 61.643 17.735 24.317 1.00 45.75 359 CYS C C 1
ATOM 22825 O O . CYS C 1 359 ? 62.091 18.851 24.602 1.00 42.19 359 CYS C O 1
ATOM 22833 N N . LYS C 1 360 ? 60.880 17.031 25.154 1.00 36.82 360 LYS C N 1
ATOM 22834 C CA . LYS C 1 360 ? 60.718 17.467 26.534 1.00 40.94 360 LYS C CA 1
ATOM 22835 C C . LYS C 1 360 ? 62.079 17.696 27.172 1.00 46.05 360 LYS C C 1
ATOM 22836 O O . LYS C 1 360 ? 62.247 18.615 27.981 1.00 50.00 360 LYS C O 1
ATOM 22855 N N . LYS C 1 361 ? 63.071 16.890 26.786 1.00 50.14 361 LYS C N 1
ATOM 22856 C CA . LYS C 1 361 ? 64.428 17.060 27.288 1.00 49.85 361 LYS C CA 1
ATOM 22857 C C . LYS C 1 361 ? 65.216 18.098 26.493 1.00 45.94 361 LYS C C 1
ATOM 22858 O O . LYS C 1 361 ? 66.068 18.786 27.066 1.00 46.17 361 LYS C O 1
ATOM 22877 N N . LEU C 1 362 ? 64.939 18.241 25.191 1.00 41.40 362 LEU C N 1
ATOM 22878 C CA . LEU C 1 362 ? 65.723 19.155 24.360 1.00 35.85 362 LEU C CA 1
ATOM 22879 C C . LEU C 1 362 ? 65.372 20.616 24.621 1.00 32.03 362 LEU C C 1
ATOM 22880 O O . LEU C 1 362 ? 66.258 21.479 24.616 1.00 45.25 362 LEU C O 1
ATOM 22896 N N . VAL C 1 363 ? 64.086 20.924 24.773 1.00 39.73 363 VAL C N 1
ATOM 22897 C CA . VAL C 1 363 ? 63.623 22.305 24.903 1.00 35.65 363 VAL C CA 1
ATOM 22898 C C . VAL C 1 363 ? 62.743 22.411 26.143 1.00 43.41 363 VAL C C 1
ATOM 22899 O O . VAL C 1 363 ? 61.540 22.688 26.031 1.00 41.71 363 VAL C O 1
ATOM 22911 N N . PRO C 1 364 ? 63.295 22.220 27.341 1.00 49.39 364 PRO C N 1
ATOM 22912 C CA . PRO C 1 364 ? 62.454 22.282 28.548 1.00 46.53 364 PRO C CA 1
ATOM 22913 C C . PRO C 1 364 ? 61.798 23.633 28.761 1.00 43.42 364 PRO C C 1
ATOM 22914 O O . PRO C 1 364 ? 60.765 23.702 29.440 1.00 51.38 364 PRO C O 1
ATOM 22925 N N . GLN C 1 365 ? 62.355 24.706 28.198 1.00 49.37 365 GLN C N 1
ATOM 22926 C CA . GLN C 1 365 ? 61.803 26.040 28.397 1.00 44.71 365 GLN C CA 1
ATOM 22927 C C . GLN C 1 365 ? 60.493 26.269 27.651 1.00 51.75 365 GLN C C 1
ATOM 22928 O O . GLN C 1 365 ? 59.857 27.307 27.869 1.00 53.12 365 GLN C O 1
ATOM 22942 N N . ILE C 1 366 ? 60.075 25.353 26.782 1.00 45.29 366 ILE C N 1
ATOM 22943 C CA . ILE C 1 366 ? 58.830 25.493 26.031 1.00 38.24 366 ILE C CA 1
ATOM 22944 C C . ILE C 1 366 ? 57.792 24.575 26.674 1.00 43.60 366 ILE C C 1
ATOM 22945 O O . ILE C 1 366 ? 57.951 23.344 26.614 1.00 44.94 366 ILE C O 1
ATOM 22961 N N . PRO C 1 367 ? 56.731 25.107 27.278 1.00 49.47 367 PRO C N 1
ATOM 22962 C CA . PRO C 1 367 ? 55.714 24.233 27.874 1.00 47.97 367 PRO C CA 1
ATOM 22963 C C . PRO C 1 367 ? 54.924 23.479 26.817 1.00 48.99 367 PRO C C 1
ATOM 22964 O O . PRO C 1 367 ? 54.852 23.868 25.649 1.00 42.32 367 PRO C O 1
ATOM 22975 N N . GLY C 1 368 ? 54.307 22.384 27.266 1.00 45.09 368 GLY C N 1
ATOM 22976 C CA . GLY C 1 368 ? 53.608 21.500 26.348 1.00 42.92 368 GLY C CA 1
ATOM 22977 C C . GLY C 1 368 ? 52.595 22.210 25.472 1.00 56.11 368 GLY C C 1
ATOM 22978 O O . GLY C 1 368 ? 52.495 21.931 24.274 1.00 42.96 368 GLY C O 1
ATOM 22982 N N . ASP C 1 369 ? 51.819 23.130 26.052 1.00 49.04 369 ASP C N 1
ATOM 22983 C CA . ASP C 1 369 ? 50.777 23.785 25.265 1.00 48.19 369 ASP C CA 1
ATOM 22984 C C . ASP C 1 369 ? 51.331 24.811 24.280 1.00 48.74 369 ASP C C 1
ATOM 22985 O O . ASP C 1 369 ? 50.544 25.419 23.543 1.00 45.23 369 ASP C O 1
ATOM 22994 N N . GLN C 1 370 ? 52.650 25.012 24.246 1.00 48.21 370 GLN C N 1
ATOM 22995 C CA . GLN C 1 370 ? 53.303 25.801 23.210 1.00 41.36 370 GLN C CA 1
ATOM 22996 C C . GLN C 1 370 ? 54.057 24.926 22.212 1.00 45.01 370 GLN C C 1
ATOM 22997 O O . GLN C 1 370 ? 54.842 25.448 21.412 1.00 43.10 370 GLN C O 1
ATOM 23011 N N . PHE C 1 371 ? 53.854 23.601 22.265 1.00 40.03 371 PHE C N 1
ATOM 23012 C CA . PHE C 1 371 ? 54.310 22.636 21.264 1.00 34.45 371 PHE C CA 1
ATOM 23013 C C . PHE C 1 371 ? 55.825 22.622 21.103 1.00 42.17 371 PHE C C 1
ATOM 23014 O O . PHE C 1 371 ? 56.357 22.936 20.029 1.00 39.59 371 PHE C O 1
ATOM 23031 N N . PRO C 1 372 ? 56.544 22.187 22.140 1.00 40.99 372 PRO C N 1
ATOM 23032 C CA . PRO C 1 372 ? 58.015 22.174 22.058 1.00 30.86 372 PRO C CA 1
ATOM 23033 C C . PRO C 1 372 ? 58.564 21.332 20.920 1.00 29.68 372 PRO C C 1
ATOM 23034 O O . PRO C 1 372 ? 59.527 21.749 20.265 1.00 34.06 372 PRO C O 1
ATOM 23045 N N . ALA C 1 373 ? 57.993 20.151 20.669 1.00 29.00 373 ALA C N 1
ATOM 23046 C CA . ALA C 1 373 ? 58.499 19.326 19.579 1.00 30.98 373 ALA C CA 1
ATOM 23047 C C . ALA C 1 373 ? 58.237 19.970 18.225 1.00 31.95 373 ALA C C 1
ATOM 23048 O O . ALA C 1 373 ? 59.040 19.809 17.298 1.00 28.49 373 ALA C O 1
ATOM 23055 N N . GLN C 1 374 ? 57.129 20.700 18.079 1.00 32.29 374 GLN C N 1
ATOM 23056 C CA . GLN C 1 374 ? 56.888 21.372 16.808 1.00 28.55 374 GLN C CA 1
ATOM 23057 C C . GLN C 1 374 ? 57.870 22.517 16.602 1.00 31.64 374 GLN C C 1
ATOM 23058 O O . GLN C 1 374 ? 58.272 22.797 15.468 1.00 30.98 374 GLN C O 1
ATOM 23072 N N . ALA C 1 375 ? 58.267 23.190 17.678 1.00 28.40 375 ALA C N 1
ATOM 23073 C CA . ALA C 1 375 ? 59.303 24.208 17.560 1.00 27.38 375 ALA C CA 1
ATOM 23074 C C . ALA C 1 375 ? 60.612 23.607 17.057 1.00 27.05 375 ALA C C 1
ATOM 23075 O O . ALA C 1 375 ? 61.293 24.201 16.211 1.00 32.20 375 ALA C O 1
ATOM 23082 N N . VAL C 1 376 ? 60.985 22.431 17.570 1.00 28.17 376 VAL C N 1
ATOM 23083 C CA . VAL C 1 376 ? 62.200 21.762 17.109 1.00 26.56 376 VAL C CA 1
ATOM 23084 C C . VAL C 1 376 ? 62.064 21.373 15.643 1.00 25.55 376 VAL C C 1
ATOM 23085 O O . VAL C 1 376 ? 62.989 21.554 14.842 1.00 26.53 376 VAL C O 1
ATOM 23098 N N . ILE C 1 377 ? 60.913 20.797 15.284 1.00 24.44 377 ILE C N 1
ATOM 23099 C CA . ILE C 1 377 ? 60.659 20.386 13.904 1.00 25.93 377 ILE C CA 1
ATOM 23100 C C . ILE C 1 377 ? 60.793 21.570 12.956 1.00 23.78 377 ILE C C 1
ATOM 23101 O O . ILE C 1 377 ? 61.402 21.464 11.886 1.00 24.06 377 ILE C O 1
ATOM 23117 N N . ASN C 1 378 ? 60.188 22.705 13.310 1.00 24.50 378 ASN C N 1
ATOM 23118 C CA . ASN C 1 378 ? 60.235 23.854 12.412 1.00 26.28 378 ASN C CA 1
ATOM 23119 C C . ASN C 1 378 ? 61.655 24.380 12.278 1.00 29.01 378 ASN C C 1
ATOM 23120 O O . ASN C 1 378 ? 62.076 24.775 11.184 1.00 27.76 378 ASN C O 1
ATOM 23131 N N . ALA C 1 379 ? 62.409 24.382 13.379 1.00 26.65 379 ALA C N 1
ATOM 23132 C CA . ALA C 1 379 ? 63.803 24.803 13.319 1.00 26.37 379 ALA C CA 1
ATOM 23133 C C . ALA C 1 379 ? 64.612 23.870 12.430 1.00 26.46 379 ALA C C 1
ATOM 23134 O O . ALA C 1 379 ? 65.446 24.323 11.638 1.00 26.61 379 ALA C O 1
ATOM 23141 N N . LEU C 1 380 ? 64.382 22.559 12.550 1.00 25.22 380 LEU C N 1
ATOM 23142 C CA . LEU C 1 380 ? 65.100 21.606 11.710 1.00 22.40 380 LEU C CA 1
ATOM 23143 C C . LEU C 1 380 ? 64.768 21.823 10.242 1.00 20.91 380 LEU C C 1
ATOM 23144 O O . LEU C 1 380 ? 65.658 21.805 9.382 1.00 22.87 380 LEU C O 1
ATOM 23160 N N . TYR C 1 381 ? 63.490 22.047 9.934 1.00 22.61 381 TYR C N 1
ATOM 23161 C CA . TYR C 1 381 ? 63.114 22.297 8.551 1.00 21.44 381 TYR C CA 1
ATOM 23162 C C . TYR C 1 381 ? 63.812 23.540 8.005 1.00 23.14 381 TYR C C 1
ATOM 23163 O O . TYR C 1 381 ? 64.383 23.512 6.910 1.00 24.20 381 TYR C O 1
ATOM 23181 N N . LEU C 1 382 ? 63.770 24.649 8.746 1.00 23.52 382 LEU C N 1
ATOM 23182 C CA . LEU C 1 382 ? 64.388 25.869 8.232 1.00 25.14 382 LEU C CA 1
ATOM 23183 C C . LEU C 1 382 ? 65.887 25.681 8.046 1.00 26.61 382 LEU C C 1
ATOM 23184 O O . LEU C 1 382 ? 66.473 26.214 7.097 1.00 25.65 382 LEU C O 1
ATOM 23200 N N . GLU C 1 383 ? 66.520 24.918 8.940 1.00 23.63 383 GLU C N 1
ATOM 23201 C CA . GLU C 1 383 ? 67.964 24.728 8.889 1.00 25.26 383 GLU C CA 1
ATOM 23202 C C . GLU C 1 383 ? 68.388 23.822 7.742 1.00 24.67 383 GLU C C 1
ATOM 23203 O O . GLU C 1 383 ? 69.507 23.963 7.239 1.00 25.51 383 GLU C O 1
ATOM 23215 N N . SER C 1 384 ? 67.525 22.899 7.306 1.00 22.72 384 SER C N 1
ATOM 23216 C CA . SER C 1 384 ? 68.004 21.791 6.488 1.00 21.92 384 SER C CA 1
ATOM 23217 C C . SER C 1 384 ? 67.073 21.315 5.386 1.00 19.85 384 SER C C 1
ATOM 23218 O O . SER C 1 384 ? 67.528 20.550 4.530 1.00 22.58 384 SER C O 1
ATOM 23226 N N . GLY C 1 385 ? 65.804 21.697 5.371 1.00 19.82 385 GLY C N 1
ATOM 23227 C CA . GLY C 1 385 ? 64.887 21.146 4.398 1.00 20.65 385 GLY C CA 1
ATOM 23228 C C . GLY C 1 385 ? 64.307 19.795 4.756 1.00 22.81 385 GLY C C 1
ATOM 23229 O O . GLY C 1 385 ? 63.498 19.262 3.986 1.00 21.99 385 GLY C O 1
ATOM 23233 N N . VAL C 1 386 ? 64.680 19.229 5.896 1.00 22.76 386 VAL C N 1
ATOM 23234 C CA . VAL C 1 386 ? 64.114 17.966 6.356 1.00 21.09 386 VAL C CA 1
ATOM 23235 C C . VAL C 1 386 ? 62.762 18.232 7.005 1.00 21.40 386 VAL C C 1
ATOM 23236 O O . VAL C 1 386 ? 62.635 19.134 7.840 1.00 21.28 386 VAL C O 1
ATOM 23249 N N . ARG C 1 387 ? 61.749 17.448 6.627 1.00 19.33 387 ARG C N 1
ATOM 23250 C CA . ARG C 1 387 ? 60.422 17.529 7.232 1.00 19.10 387 ARG C CA 1
ATOM 23251 C C . ARG C 1 387 ? 60.207 16.343 8.167 1.00 17.05 387 ARG C C 1
ATOM 23252 O O . ARG C 1 387 ? 60.205 15.191 7.718 1.00 19.88 387 ARG C O 1
ATOM 23273 N N . ALA C 1 388 ? 59.984 16.625 9.447 1.00 20.87 388 ALA C N 1
ATOM 23274 C CA . ALA C 1 388 ? 59.634 15.625 10.450 1.00 22.80 388 ALA C CA 1
ATOM 23275 C C . ALA C 1 388 ? 58.209 15.896 10.932 1.00 22.87 388 ALA C C 1
ATOM 23276 O O . ALA C 1 388 ? 57.546 16.826 10.465 1.00 23.70 388 ALA C O 1
ATOM 23283 N N . VAL C 1 389 ? 57.737 15.094 11.893 1.00 25.13 389 VAL C N 1
ATOM 23284 C CA . VAL C 1 389 ? 56.361 15.210 12.373 1.00 24.57 389 VAL C CA 1
ATOM 23285 C C . VAL C 1 389 ? 56.326 15.116 13.894 1.00 26.13 389 VAL C C 1
ATOM 23286 O O . VAL C 1 389 ? 57.161 14.456 14.520 1.00 26.07 389 VAL C O 1
ATOM 23299 N N . GLU C 1 390 ? 55.361 15.810 14.491 1.00 28.04 390 GLU C N 1
ATOM 23300 C CA . GLU C 1 390 ? 55.247 15.873 15.941 1.00 29.71 390 GLU C CA 1
ATOM 23301 C C . GLU C 1 390 ? 54.358 14.744 16.449 1.00 34.78 390 GLU C C 1
ATOM 23302 O O . GLU C 1 390 ? 53.268 14.508 15.918 1.00 30.99 390 GLU C O 1
ATOM 23314 N N . ILE C 1 391 ? 54.839 14.039 17.468 1.00 33.50 391 ILE C N 1
ATOM 23315 C CA . ILE C 1 391 ? 54.039 13.062 18.195 1.00 29.50 391 ILE C CA 1
ATOM 23316 C C . ILE C 1 391 ? 54.047 13.541 19.645 1.00 32.19 391 ILE C C 1
ATOM 23317 O O . ILE C 1 391 ? 54.775 12.998 20.485 1.00 35.15 391 ILE C O 1
ATOM 23333 N N . GLY C 1 392 ? 53.282 14.600 19.926 1.00 35.09 392 GLY C N 1
ATOM 23334 C CA . GLY C 1 392 ? 53.287 15.252 21.223 1.00 33.46 392 GLY C CA 1
ATOM 23335 C C . GLY C 1 392 ? 52.026 16.047 21.516 1.00 39.50 392 GLY C C 1
ATOM 23336 O O . GLY C 1 392 ? 50.926 15.639 21.128 1.00 40.89 392 GLY C O 1
ATOM 23340 N N . SER C 1 393 ? 52.185 17.198 22.184 1.00 34.62 393 SER C N 1
ATOM 23341 C CA . SER C 1 393 ? 51.035 17.977 22.643 1.00 36.49 393 SER C CA 1
ATOM 23342 C C . SER C 1 393 ? 50.207 18.505 21.480 1.00 41.47 393 SER C C 1
ATOM 23343 O O . SER C 1 393 ? 48.980 18.618 21.581 1.00 38.76 393 SER C O 1
ATOM 23351 N N . PHE C 1 394 ? 50.867 18.881 20.385 1.00 39.46 394 PHE C N 1
ATOM 23352 C CA . PHE C 1 394 ? 50.147 19.346 19.204 1.00 34.87 394 PHE C CA 1
ATOM 23353 C C . PHE C 1 394 ? 49.243 18.243 18.671 1.00 36.15 394 PHE C C 1
ATOM 23354 O O . PHE C 1 394 ? 48.049 18.460 18.432 1.00 44.92 394 PHE C O 1
ATOM 23371 N N . LEU C 1 395 ? 49.787 17.035 18.523 1.00 34.18 395 LEU C N 1
ATOM 23372 C CA . LEU C 1 395 ? 48.981 15.919 18.041 1.00 31.96 395 LEU C CA 1
ATOM 23373 C C . LEU C 1 395 ? 47.859 15.596 19.018 1.00 45.60 395 LEU C C 1
ATOM 23374 O O . LEU C 1 395 ? 46.697 15.453 18.622 1.00 41.29 395 LEU C O 1
ATOM 23390 N N . LEU C 1 396 ? 48.192 15.493 20.308 1.00 48.66 396 LEU C N 1
ATOM 23391 C CA . LEU C 1 396 ? 47.247 14.971 21.291 1.00 47.29 396 LEU C CA 1
ATOM 23392 C C . LEU C 1 396 ? 45.957 15.782 21.324 1.00 54.62 396 LEU C C 1
ATOM 23393 O O . LEU C 1 396 ? 44.864 15.214 21.439 1.00 56.31 396 LEU C O 1
ATOM 23409 N N . GLY C 1 397 ? 46.060 17.102 21.247 1.00 42.25 397 GLY C N 1
ATOM 23410 C CA . GLY C 1 397 ? 44.883 17.938 21.131 1.00 46.87 397 GLY C CA 1
ATOM 23411 C C . GLY C 1 397 ? 44.362 18.422 22.469 1.00 53.04 397 GLY C C 1
ATOM 23412 O O . GLY C 1 397 ? 45.081 18.519 23.469 1.00 49.64 397 GLY C O 1
ATOM 23416 N N . ARG C 1 398 ? 43.071 18.736 22.476 1.00 61.07 398 ARG C N 1
ATOM 23417 C CA . ARG C 1 398 ? 42.407 19.298 23.639 1.00 73.62 398 ARG C CA 1
ATOM 23418 C C . ARG C 1 398 ? 41.531 18.255 24.317 1.00 71.55 398 ARG C C 1
ATOM 23419 O O . ARG C 1 398 ? 40.969 17.370 23.665 1.00 63.62 398 ARG C O 1
ATOM 23440 N N . ASP C 1 399 ? 41.429 18.371 25.633 1.00 69.20 399 ASP C N 1
ATOM 23441 C CA . ASP C 1 399 ? 40.484 17.566 26.399 1.00 83.01 399 ASP C CA 1
ATOM 23442 C C . ASP C 1 399 ? 39.073 18.034 26.069 1.00 71.82 399 ASP C C 1
ATOM 23443 O O . ASP C 1 399 ? 38.749 19.202 26.320 1.00 67.14 399 ASP C O 1
ATOM 23452 N N . PRO C 1 400 ? 38.213 17.187 25.495 1.00 87.51 400 PRO C N 1
ATOM 23453 C CA . PRO C 1 400 ? 36.858 17.654 25.153 1.00 91.98 400 PRO C CA 1
ATOM 23454 C C . PRO C 1 400 ? 36.064 18.143 26.351 1.00 101.22 400 PRO C C 1
ATOM 23455 O O . PRO C 1 400 ? 35.121 18.924 26.175 1.00 108.05 400 PRO C O 1
ATOM 23466 N N . ALA C 1 401 ? 36.415 17.714 27.564 1.00 86.85 401 ALA C N 1
ATOM 23467 C CA . ALA C 1 401 ? 35.702 18.179 28.747 1.00 94.26 401 ALA C CA 1
ATOM 23468 C C . ALA C 1 401 ? 36.046 19.630 29.062 1.00 97.00 401 ALA C C 1
ATOM 23469 O O . ALA C 1 401 ? 35.157 20.444 29.341 1.00 98.52 401 ALA C O 1
ATOM 23476 N N . THR C 1 402 ? 37.334 19.974 29.011 1.00 97.34 402 THR C N 1
ATOM 23477 C CA . THR C 1 402 ? 37.817 21.245 29.529 1.00 92.21 402 THR C CA 1
ATOM 23478 C C . THR C 1 402 ? 38.114 22.279 28.453 1.00 88.88 402 THR C C 1
ATOM 23479 O O . THR C 1 402 ? 38.123 23.477 28.757 1.00 76.42 402 THR C O 1
ATOM 23490 N N . GLY C 1 403 ? 38.372 21.853 27.219 1.00 90.98 403 GLY C N 1
ATOM 23491 C CA . GLY C 1 403 ? 38.770 22.785 26.186 1.00 83.68 403 GLY C CA 1
ATOM 23492 C C . GLY C 1 403 ? 40.186 23.298 26.304 1.00 85.36 403 GLY C C 1
ATOM 23493 O O . GLY C 1 403 ? 40.565 24.203 25.554 1.00 84.28 403 GLY C O 1
ATOM 23497 N N . GLU C 1 404 ? 40.977 22.756 27.224 1.00 68.29 404 GLU C N 1
ATOM 23498 C CA . GLU C 1 404 ? 42.371 23.135 27.407 1.00 72.75 404 GLU C CA 1
ATOM 23499 C C . GLU C 1 404 ? 43.276 21.978 26.994 1.00 67.90 404 GLU C C 1
ATOM 23500 O O . GLU C 1 404 ? 42.823 20.855 26.756 1.00 54.42 404 GLU C O 1
ATOM 23512 N N . GLN C 1 405 ? 44.575 22.269 26.913 1.00 67.37 405 GLN C N 1
ATOM 23513 C CA . GLN C 1 405 ? 45.540 21.289 26.430 1.00 49.15 405 GLN C CA 1
ATOM 23514 C C . GLN C 1 405 ? 45.489 20.010 27.256 1.00 56.37 405 GLN C C 1
ATOM 23515 O O . GLN C 1 405 ? 45.594 20.039 28.485 1.00 65.04 405 GLN C O 1
ATOM 23529 N N . LYS C 1 406 ? 45.341 18.885 26.566 1.00 45.94 406 LYS C N 1
ATOM 23530 C CA . LYS C 1 406 ? 45.474 17.578 27.196 1.00 61.92 406 LYS C CA 1
ATOM 23531 C C . LYS C 1 406 ? 46.942 17.300 27.499 1.00 65.48 406 LYS C C 1
ATOM 23532 O O . LYS C 1 406 ? 47.824 17.588 26.686 1.00 66.24 406 LYS C O 1
ATOM 23551 N N . HIS C 1 407 ? 47.208 16.751 28.683 1.00 64.22 407 HIS C N 1
ATOM 23552 C CA . HIS C 1 407 ? 48.587 16.574 29.126 1.00 65.34 407 HIS C CA 1
ATOM 23553 C C . HIS C 1 407 ? 49.276 15.474 28.325 1.00 67.45 407 HIS C C 1
ATOM 23554 O O . HIS C 1 407 ? 48.769 14.352 28.225 1.00 60.06 407 HIS C O 1
ATOM 23568 N N . ALA C 1 408 ? 50.441 15.794 27.765 1.00 55.43 408 ALA C N 1
ATOM 23569 C CA . ALA C 1 408 ? 51.206 14.842 26.971 1.00 54.44 408 ALA C CA 1
ATOM 23570 C C . ALA C 1 408 ? 52.231 14.131 27.847 1.00 52.91 408 ALA C C 1
ATOM 23571 O O . ALA C 1 408 ? 53.039 14.780 28.520 1.00 52.99 408 ALA C O 1
ATOM 23578 N N . ASP C 1 409 ? 52.195 12.794 27.831 1.00 48.58 409 ASP C N 1
ATOM 23579 C CA . ASP C 1 409 ? 53.194 12.005 28.542 1.00 51.70 409 ASP C CA 1
ATOM 23580 C C . ASP C 1 409 ? 54.548 12.024 27.844 1.00 61.55 409 ASP C C 1
ATOM 23581 O O . ASP C 1 409 ? 55.569 11.765 28.488 1.00 51.41 409 ASP C O 1
ATOM 23590 N N . MET C 1 410 ? 54.578 12.307 26.546 1.00 48.96 410 MET C N 1
ATOM 23591 C CA . MET C 1 410 ? 55.829 12.399 25.808 1.00 58.23 410 MET C CA 1
ATOM 23592 C C . MET C 1 410 ? 55.672 13.467 24.735 1.00 49.41 410 MET C C 1
ATOM 23593 O O . MET C 1 410 ? 54.586 13.634 24.173 1.00 46.75 410 MET C O 1
ATOM 23607 N N . GLU C 1 411 ? 56.752 14.202 24.482 1.00 37.62 411 GLU C N 1
ATOM 23608 C CA . GLU C 1 411 ? 56.816 15.218 23.432 1.00 34.85 411 GLU C CA 1
ATOM 23609 C C . GLU C 1 411 ? 57.877 14.753 22.440 1.00 29.69 411 GLU C C 1
ATOM 23610 O O . GLU C 1 411 ? 59.054 15.090 22.588 1.00 34.52 411 GLU C O 1
ATOM 23622 N N . PHE C 1 412 ? 57.462 13.978 21.440 1.00 29.78 412 PHE C N 1
ATOM 23623 C CA . PHE C 1 412 ? 58.384 13.398 20.476 1.00 27.12 412 PHE C CA 1
ATOM 23624 C C . PHE C 1 412 ? 58.372 14.182 19.170 1.00 29.75 412 PHE C C 1
ATOM 23625 O O . PHE C 1 412 ? 57.312 14.592 18.682 1.00 30.99 412 PHE C O 1
ATOM 23642 N N . MET C 1 413 ? 59.561 14.373 18.609 1.00 26.18 413 MET C N 1
ATOM 23643 C CA . MET C 1 413 ? 59.735 14.620 17.186 1.00 23.46 413 MET C CA 1
ATOM 23644 C C . MET C 1 413 ? 60.063 13.279 16.544 1.00 26.85 413 MET C C 1
ATOM 23645 O O . MET C 1 413 ? 61.063 12.649 16.909 1.00 26.06 413 MET C O 1
ATOM 23659 N N . ARG C 1 414 ? 59.245 12.854 15.593 1.00 22.77 414 ARG C N 1
ATOM 23660 C CA . ARG C 1 414 ? 59.438 11.578 14.919 1.00 22.72 414 ARG C CA 1
ATOM 23661 C C . ARG C 1 414 ? 60.170 11.785 13.600 1.00 24.40 414 ARG C C 1
ATOM 23662 O O . ARG C 1 414 ? 59.690 12.505 12.716 1.00 21.79 414 ARG C O 1
ATOM 23683 N N . LEU C 1 415 ? 61.320 11.138 13.472 1.00 18.98 415 LEU C N 1
ATOM 23684 C CA . LEU C 1 415 ? 62.090 11.107 12.232 1.00 18.32 415 LEU C CA 1
ATOM 23685 C C . LEU C 1 415 ? 61.735 9.782 11.562 1.00 20.88 415 LEU C C 1
ATOM 23686 O O . LEU C 1 415 ? 62.366 8.754 11.816 1.00 21.01 415 LEU C O 1
ATOM 23702 N N . THR C 1 416 ? 60.704 9.806 10.711 1.00 19.53 416 THR C N 1
ATOM 23703 C CA . THR C 1 416 ? 60.124 8.587 10.154 1.00 19.54 416 THR C CA 1
ATOM 23704 C C . THR C 1 416 ? 60.803 8.224 8.834 1.00 19.49 416 THR C C 1
ATOM 23705 O O . THR C 1 416 ? 60.902 9.058 7.929 1.00 20.66 416 THR C O 1
ATOM 23716 N N . ILE C 1 417 ? 61.241 6.969 8.718 1.00 18.83 417 ILE C N 1
ATOM 23717 C CA . ILE C 1 417 ? 62.102 6.527 7.625 1.00 18.09 417 ILE C CA 1
ATOM 23718 C C . ILE C 1 417 ? 61.327 5.596 6.696 1.00 19.17 417 ILE C C 1
ATOM 23719 O O . ILE C 1 417 ? 60.974 4.471 7.073 1.00 19.28 417 ILE C O 1
ATOM 23735 N N . ALA C 1 418 ? 61.103 6.046 5.463 1.00 18.71 418 ALA C N 1
ATOM 23736 C CA . ALA C 1 418 ? 60.532 5.188 4.434 1.00 19.41 418 ALA C CA 1
ATOM 23737 C C . ALA C 1 418 ? 61.467 4.020 4.146 1.00 18.78 418 ALA C C 1
ATOM 23738 O O . ALA C 1 418 ? 62.683 4.114 4.323 1.00 21.02 418 ALA C O 1
ATOM 23745 N N . ARG C 1 419 ? 60.896 2.912 3.678 1.00 17.08 419 ARG C N 1
ATOM 23746 C CA . ARG C 1 419 ? 61.681 1.705 3.446 1.00 15.25 419 ARG C CA 1
ATOM 23747 C C . ARG C 1 419 ? 62.345 1.708 2.075 1.00 16.87 419 ARG C C 1
ATOM 23748 O O . ARG C 1 419 ? 61.673 1.851 1.048 1.00 16.35 419 ARG C O 1
ATOM 23769 N N . ARG C 1 420 ? 63.670 1.511 2.067 1.00 16.57 420 ARG C N 1
ATOM 23770 C CA . ARG C 1 420 ? 64.474 1.313 0.857 1.00 16.31 420 ARG C CA 1
ATOM 23771 C C . ARG C 1 420 ? 64.558 2.570 -0.005 1.00 18.42 420 ARG C C 1
ATOM 23772 O O . ARG C 1 420 ? 64.767 2.481 -1.220 1.00 18.09 420 ARG C O 1
ATOM 23793 N N . VAL C 1 421 ? 64.443 3.745 0.613 1.00 16.96 421 VAL C N 1
ATOM 23794 C CA . VAL C 1 421 ? 64.382 5.019 -0.097 1.00 15.40 421 VAL C CA 1
ATOM 23795 C C . VAL C 1 421 ? 65.647 5.842 0.111 1.00 16.22 421 VAL C C 1
ATOM 23796 O O . VAL C 1 421 ? 66.187 6.420 -0.834 1.00 16.16 421 VAL C O 1
ATOM 23809 N N . TYR C 1 422 ? 66.096 5.957 1.354 1.00 16.97 422 TYR C N 1
ATOM 23810 C CA . TYR C 1 422 ? 67.208 6.825 1.706 1.00 19.98 422 TYR C CA 1
ATOM 23811 C C . TYR C 1 422 ? 68.407 5.985 2.125 1.00 18.46 422 TYR C C 1
ATOM 23812 O O . TYR C 1 422 ? 68.253 4.874 2.638 1.00 18.16 422 TYR C O 1
ATOM 23830 N N . THR C 1 423 ? 69.606 6.517 1.876 1.00 16.99 423 THR C N 1
ATOM 23831 C CA . THR C 1 423 ? 70.838 5.848 2.258 1.00 16.57 423 THR C CA 1
ATOM 23832 C C . THR C 1 423 ? 71.306 6.318 3.631 1.00 19.08 423 THR C C 1
ATOM 23833 O O . THR C 1 423 ? 70.778 7.268 4.214 1.00 18.69 423 THR C O 1
ATOM 23844 N N . ASN C 1 424 ? 72.349 5.668 4.134 1.00 19.85 424 ASN C N 1
ATOM 23845 C CA . ASN C 1 424 ? 72.903 6.124 5.402 1.00 19.04 424 ASN C CA 1
ATOM 23846 C C . ASN C 1 424 ? 73.618 7.464 5.270 1.00 21.63 424 ASN C C 1
ATOM 23847 O O . ASN C 1 424 ? 73.822 8.136 6.286 1.00 20.03 424 ASN C O 1
ATOM 23858 N N . ASP C 1 425 ? 73.954 7.901 4.052 1.00 19.98 425 ASP C N 1
ATOM 23859 C CA . ASP C 1 425 ? 74.440 9.270 3.897 1.00 18.24 425 ASP C CA 1
ATOM 23860 C C . ASP C 1 425 ? 73.306 10.283 4.010 1.00 19.99 425 ASP C C 1
ATOM 23861 O O . ASP C 1 425 ? 73.526 11.398 4.492 1.00 20.00 425 ASP C O 1
ATOM 23870 N N . HIS C 1 426 ? 72.092 9.926 3.584 1.00 19.97 426 HIS C N 1
ATOM 23871 C CA . HIS C 1 426 ? 70.945 10.758 3.929 1.00 21.32 426 HIS C CA 1
ATOM 23872 C C . HIS C 1 426 ? 70.762 10.807 5.440 1.00 19.59 426 HIS C C 1
ATOM 23873 O O . HIS C 1 426 ? 70.447 11.863 6.002 1.00 20.05 426 HIS C O 1
ATOM 23887 N N . MET C 1 427 ? 70.949 9.667 6.119 1.00 17.44 427 MET C N 1
ATOM 23888 C CA . MET C 1 427 ? 70.836 9.654 7.576 1.00 19.03 427 MET C CA 1
ATOM 23889 C C . MET C 1 427 ? 71.850 10.605 8.203 1.00 21.23 427 MET C C 1
ATOM 23890 O O . MET C 1 427 ? 71.519 11.369 9.116 1.00 18.92 427 MET C O 1
ATOM 23904 N N . ASP C 1 428 ? 73.085 10.595 7.703 1.00 19.76 428 ASP C N 1
ATOM 23905 C CA . ASP C 1 428 ? 74.094 11.517 8.210 1.00 20.41 428 ASP C CA 1
ATOM 23906 C C . ASP C 1 428 ? 73.673 12.970 8.020 1.00 22.40 428 ASP C C 1
ATOM 23907 O O . ASP C 1 428 ? 73.926 13.812 8.890 1.00 21.66 428 ASP C O 1
ATOM 23916 N N . TYR C 1 429 ? 73.056 13.292 6.878 1.00 19.09 429 TYR C N 1
ATOM 23917 C CA . TYR C 1 429 ? 72.593 14.660 6.658 1.00 18.59 429 TYR C CA 1
ATOM 23918 C C . TYR C 1 429 ? 71.560 15.060 7.707 1.00 23.03 429 TYR C C 1
ATOM 23919 O O . TYR C 1 429 ? 71.619 16.167 8.257 1.00 22.34 429 TYR C O 1
ATOM 23937 N N . ILE C 1 430 ? 70.605 14.164 7.991 1.00 18.09 430 ILE C N 1
ATOM 23938 C CA . ILE C 1 430 ? 69.589 14.416 9.014 1.00 21.54 430 ILE C CA 1
ATOM 23939 C C . ILE C 1 430 ? 70.242 14.649 10.365 1.00 21.95 430 ILE C C 1
ATOM 23940 O O . ILE C 1 430 ? 69.927 15.610 11.078 1.00 22.30 430 ILE C O 1
ATOM 23956 N N . ALA C 1 431 ? 71.118 13.726 10.764 1.00 19.96 431 ALA C N 1
ATOM 23957 C CA . ALA C 1 431 ? 71.730 13.803 12.082 1.00 19.98 431 ALA C CA 1
ATOM 23958 C C . ALA C 1 431 ? 72.585 15.053 12.209 1.00 25.30 431 ALA C C 1
ATOM 23959 O O . ALA C 1 431 ? 72.514 15.767 13.215 1.00 22.63 431 ALA C O 1
ATOM 23966 N N . ASP C 1 432 ? 73.413 15.328 11.199 1.00 21.42 432 ASP C N 1
ATOM 23967 C CA . ASP C 1 432 ? 74.283 16.498 11.277 1.00 27.31 432 ASP C CA 1
ATOM 23968 C C . ASP C 1 432 ? 73.462 17.780 11.391 1.00 24.46 432 ASP C C 1
ATOM 23969 O O . ASP C 1 432 ? 73.851 18.712 12.105 1.00 26.22 432 ASP C O 1
ATOM 23978 N N . ALA C 1 433 ? 72.317 17.841 10.701 1.00 24.34 433 ALA C N 1
ATOM 23979 C CA . ALA C 1 433 ? 71.471 19.030 10.775 1.00 24.69 433 ALA C CA 1
ATOM 23980 C C . ALA C 1 433 ? 70.926 19.235 12.184 1.00 28.62 433 ALA C C 1
ATOM 23981 O O . ALA C 1 433 ? 70.947 20.353 12.713 1.00 28.13 433 ALA C O 1
ATOM 23988 N N . LEU C 1 434 ? 70.417 18.167 12.804 1.00 23.97 434 LEU C N 1
ATOM 23989 C CA . LEU C 1 434 ? 69.873 18.291 14.156 1.00 26.87 434 LEU C CA 1
ATOM 23990 C C . LEU C 1 434 ? 70.978 18.559 15.174 1.00 27.70 434 LEU C C 1
ATOM 23991 O O . LEU C 1 434 ? 70.805 19.373 16.090 1.00 29.95 434 LEU C O 1
ATOM 24007 N N . ILE C 1 435 ? 72.123 17.891 15.032 1.00 25.49 435 ILE C N 1
ATOM 24008 C CA . ILE C 1 435 ? 73.215 18.089 15.982 1.00 27.10 435 ILE C CA 1
ATOM 24009 C C . ILE C 1 435 ? 73.705 19.530 15.932 1.00 34.23 435 ILE C C 1
ATOM 24010 O O . ILE C 1 435 ? 74.037 20.129 16.964 1.00 30.48 435 ILE C O 1
ATOM 24026 N N . GLY C 1 436 ? 73.747 20.112 14.735 1.00 27.27 436 GLY C N 1
ATOM 24027 C CA . GLY C 1 436 ? 74.154 21.496 14.584 1.00 31.27 436 GLY C CA 1
ATOM 24028 C C . GLY C 1 436 ? 73.216 22.504 15.218 1.00 36.86 436 GLY C C 1
ATOM 24029 O O . GLY C 1 436 ? 73.599 23.673 15.351 1.00 35.39 436 GLY C O 1
ATOM 24033 N N . LEU C 1 437 ? 72.012 22.090 15.610 1.00 30.93 437 LEU C N 1
ATOM 24034 C CA . LEU C 1 437 ? 71.082 22.972 16.303 1.00 30.12 437 LEU C CA 1
ATOM 24035 C C . LEU C 1 437 ? 71.229 22.944 17.821 1.00 30.36 437 LEU C C 1
ATOM 24036 O O . LEU C 1 437 ? 70.472 23.639 18.505 1.00 34.08 437 LEU C O 1
ATOM 24052 N N . LYS C 1 438 ? 72.179 22.178 18.366 1.00 32.07 438 LYS C N 1
ATOM 24053 C CA . LYS C 1 438 ? 72.202 21.955 19.812 1.00 35.29 438 LYS C CA 1
ATOM 24054 C C . LYS C 1 438 ? 72.254 23.264 20.590 1.00 34.97 438 LYS C C 1
ATOM 24055 O O . LYS C 1 438 ? 71.573 23.412 21.610 1.00 37.73 438 LYS C O 1
ATOM 24074 N N . GLU C 1 439 ? 73.039 24.233 20.126 1.00 36.66 439 GLU C N 1
ATOM 24075 C CA . GLU C 1 439 ? 73.108 25.498 20.848 1.00 47.23 439 GLU C CA 1
ATOM 24076 C C . GLU C 1 439 ? 71.865 26.355 20.642 1.00 41.61 439 GLU C C 1
ATOM 24077 O O . GLU C 1 439 ? 71.580 27.212 21.484 1.00 43.83 439 GLU C O 1
ATOM 24089 N N . LYS C 1 440 ? 71.108 26.136 19.563 1.00 42.85 440 LYS C N 1
ATOM 24090 C CA . LYS C 1 440 ? 69.907 26.927 19.319 1.00 45.82 440 LYS C CA 1
ATOM 24091 C C . LYS C 1 440 ? 68.715 26.482 20.160 1.00 42.02 440 LYS C C 1
ATOM 24092 O O . LYS C 1 440 ? 67.817 27.294 20.408 1.00 48.54 440 LYS C O 1
ATOM 24111 N N . PHE C 1 441 ? 68.692 25.226 20.613 1.00 44.52 441 PHE C N 1
ATOM 24112 C CA . PHE C 1 441 ? 67.508 24.692 21.281 1.00 49.95 441 PHE C CA 1
ATOM 24113 C C . PHE C 1 441 ? 67.073 25.567 22.452 1.00 56.29 441 PHE C C 1
ATOM 24114 O O . PHE C 1 441 ? 65.883 25.860 22.616 1.00 51.45 441 PHE C O 1
ATOM 24131 N N . ALA C 1 442 ? 68.028 25.992 23.282 1.00 60.93 442 ALA C N 1
ATOM 24132 C CA . ALA C 1 442 ? 67.685 26.688 24.516 1.00 63.33 442 ALA C CA 1
ATOM 24133 C C . ALA C 1 442 ? 66.923 27.985 24.275 1.00 61.12 442 ALA C C 1
ATOM 24134 O O . ALA C 1 442 ? 66.234 28.460 25.184 1.00 58.64 442 ALA C O 1
ATOM 24141 N N . THR C 1 443 ? 67.026 28.571 23.083 1.00 60.86 443 THR C N 1
ATOM 24142 C CA . THR C 1 443 ? 66.383 29.847 22.800 1.00 70.89 443 THR C CA 1
ATOM 24143 C C . THR C 1 443 ? 65.255 29.731 21.784 1.00 71.94 443 THR C C 1
ATOM 24144 O O . THR C 1 443 ? 64.719 30.757 21.351 1.00 79.34 443 THR C O 1
ATOM 24155 N N . LEU C 1 444 ? 64.880 28.518 21.389 1.00 58.48 444 LEU C N 1
ATOM 24156 C CA . LEU C 1 444 ? 63.695 28.364 20.560 1.00 64.41 444 LEU C CA 1
ATOM 24157 C C . LEU C 1 444 ? 62.469 28.838 21.330 1.00 57.35 444 LEU C C 1
ATOM 24158 O O . LEU C 1 444 ? 62.347 28.616 22.539 1.00 56.15 444 LEU C O 1
ATOM 24174 N N . LYS C 1 445 ? 61.562 29.498 20.625 1.00 68.33 445 LYS C N 1
ATOM 24175 C CA . LYS C 1 445 ? 60.290 29.918 21.187 1.00 72.43 445 LYS C CA 1
ATOM 24176 C C . LYS C 1 445 ? 59.195 28.951 20.754 1.00 67.10 445 LYS C C 1
ATOM 24177 O O . LYS C 1 445 ? 59.306 28.259 19.737 1.00 55.34 445 LYS C O 1
ATOM 24196 N N . GLY C 1 446 ? 58.135 28.902 21.555 1.00 55.03 446 GLY C N 1
ATOM 24197 C CA . GLY C 1 446 ? 57.007 28.040 21.281 1.00 56.71 446 GLY C CA 1
ATOM 24198 C C . GLY C 1 446 ? 56.115 28.599 20.190 1.00 54.50 446 GLY C C 1
ATOM 24199 O O . GLY C 1 446 ? 56.432 29.580 19.515 1.00 55.15 446 GLY C O 1
ATOM 24203 N N . LEU C 1 447 ? 54.957 27.957 20.032 1.00 54.39 447 LEU C N 1
ATOM 24204 C CA . LEU C 1 447 ? 54.018 28.268 18.965 1.00 54.73 447 LEU C CA 1
ATOM 24205 C C . LEU C 1 447 ? 52.613 28.426 19.528 1.00 56.93 447 LEU C C 1
ATOM 24206 O O . LEU C 1 447 ? 52.261 27.816 20.541 1.00 57.40 447 LEU C O 1
ATOM 24222 N N . GLU C 1 448 ? 51.804 29.238 18.849 1.00 58.37 448 GLU C N 1
ATOM 24223 C CA . GLU C 1 448 ? 50.392 29.395 19.169 1.00 60.41 448 GLU C CA 1
ATOM 24224 C C . GLU C 1 448 ? 49.580 29.329 17.882 1.00 62.97 448 GLU C C 1
ATOM 24225 O O . GLU C 1 448 ? 50.124 29.355 16.773 1.00 58.64 448 GLU C O 1
ATOM 24237 N N . PHE C 1 449 ? 48.261 29.246 18.037 1.00 61.62 449 PHE C N 1
ATOM 24238 C CA . PHE C 1 449 ? 47.384 28.944 16.919 1.00 61.39 449 PHE C CA 1
ATOM 24239 C C . PHE C 1 449 ? 46.975 30.193 16.152 1.00 63.12 449 PHE C C 1
ATOM 24240 O O . PHE C 1 449 ? 46.887 31.294 16.703 1.00 65.57 449 PHE C O 1
ATOM 24257 N N . GLU C 1 450 ? 46.725 29.994 14.863 1.00 62.34 450 GLU C N 1
ATOM 24258 C CA . GLU C 1 450 ? 46.017 30.920 13.989 1.00 64.08 450 GLU C CA 1
ATOM 24259 C C . GLU C 1 450 ? 44.719 30.323 13.473 1.00 64.83 450 GLU C C 1
ATOM 24260 O O . GLU C 1 450 ? 43.728 31.041 13.327 1.00 78.36 450 GLU C O 1
ATOM 24272 N N . TYR C 1 451 ? 44.702 29.016 13.202 1.00 69.59 451 TYR C N 1
ATOM 24273 C CA . TYR C 1 451 ? 43.496 28.275 12.843 1.00 82.20 451 TYR C CA 1
ATOM 24274 C C . TYR C 1 451 ? 43.576 26.903 13.496 1.00 70.41 451 TYR C C 1
ATOM 24275 O O . TYR C 1 451 ? 44.587 26.209 13.354 1.00 59.52 451 TYR C O 1
ATOM 24293 N N . GLU C 1 452 ? 42.518 26.512 14.199 1.00 66.60 452 GLU C N 1
ATOM 24294 C CA . GLU C 1 452 ? 42.506 25.270 14.970 1.00 73.18 452 GLU C CA 1
ATOM 24295 C C . GLU C 1 452 ? 41.252 24.465 14.659 1.00 69.71 452 GLU C C 1
ATOM 24296 O O . GLU C 1 452 ? 40.147 24.856 15.091 1.00 69.22 452 GLU C O 1
ATOM 24308 N N . PRO C 1 453 ? 41.359 23.364 13.919 1.00 72.67 453 PRO C N 1
ATOM 24309 C CA . PRO C 1 453 ? 40.231 22.433 13.806 1.00 72.97 453 PRO C CA 1
ATOM 24310 C C . PRO C 1 453 ? 39.748 22.006 15.178 1.00 63.90 453 PRO C C 1
ATOM 24311 O O . PRO C 1 453 ? 40.514 22.042 16.153 1.00 63.44 453 PRO C O 1
ATOM 24322 N N . PRO C 1 454 ? 38.487 21.584 15.297 1.00 65.83 454 PRO C N 1
ATOM 24323 C CA . PRO C 1 454 ? 37.989 21.101 16.587 1.00 67.09 454 PRO C CA 1
ATOM 24324 C C . PRO C 1 454 ? 38.292 19.637 16.849 1.00 69.87 454 PRO C C 1
ATOM 24325 O O . PRO C 1 454 ? 38.165 19.200 18.001 1.00 70.17 454 PRO C O 1
ATOM 24336 N N . VAL C 1 455 ? 38.707 18.881 15.831 1.00 65.18 455 VAL C N 1
ATOM 24337 C CA . VAL C 1 455 ? 38.871 17.439 15.965 1.00 78.83 455 VAL C CA 1
ATOM 24338 C C . VAL C 1 455 ? 40.340 17.064 15.822 1.00 85.88 455 VAL C C 1
ATOM 24339 O O . VAL C 1 455 ? 40.987 16.671 16.800 1.00 97.64 455 VAL C O 1
ATOM 24352 N N . LEU C 1 456 ? 40.876 17.181 14.609 1.00 58.23 456 LEU C N 1
ATOM 24353 C CA . LEU C 1 456 ? 42.253 16.785 14.310 1.00 83.55 456 LEU C CA 1
ATOM 24354 C C . LEU C 1 456 ? 42.994 18.023 13.810 1.00 70.23 456 LEU C C 1
ATOM 24355 O O . LEU C 1 456 ? 43.165 18.230 12.606 1.00 71.27 456 LEU C O 1
ATOM 24371 N N . ARG C 1 457 ? 43.443 18.847 14.757 1.00 58.27 457 ARG C N 1
ATOM 24372 C CA . ARG C 1 457 ? 44.100 20.102 14.421 1.00 54.66 457 ARG C CA 1
ATOM 24373 C C . ARG C 1 457 ? 45.518 19.899 13.905 1.00 51.96 457 ARG C C 1
ATOM 24374 O O . ARG C 1 457 ? 46.053 20.791 13.243 1.00 51.60 457 ARG C O 1
ATOM 24395 N N A HIS C 1 458 ? 46.156 18.759 14.185 0.54 50.13 458 HIS C N 1
ATOM 24396 N N B HIS C 1 458 ? 46.119 18.747 14.203 0.46 50.19 458 HIS C N 1
ATOM 24397 C CA A HIS C 1 458 ? 47.551 18.621 13.773 0.54 47.61 458 HIS C CA 1
ATOM 24398 C CA B HIS C 1 458 ? 47.497 18.476 13.813 0.46 47.59 458 HIS C CA 1
ATOM 24399 C C A HIS C 1 458 ? 47.683 18.448 12.264 0.54 46.56 458 HIS C C 1
ATOM 24400 C C B HIS C 1 458 ? 47.653 18.450 12.300 0.46 46.63 458 HIS C C 1
ATOM 24401 O O A HIS C 1 458 ? 48.720 18.807 11.694 0.54 45.05 458 HIS C O 1
ATOM 24402 O O B HIS C 1 458 ? 48.668 18.911 11.764 0.46 45.25 458 HIS C O 1
ATOM 24429 N N . PHE C 1 459 ? 46.652 17.921 11.595 1.00 47.52 459 PHE C N 1
ATOM 24430 C CA . PHE C 1 459 ? 46.753 17.728 10.153 1.00 46.77 459 PHE C CA 1
ATOM 24431 C C . PHE C 1 459 ? 46.580 19.021 9.367 1.00 47.99 459 PHE C C 1
ATOM 24432 O O . PHE C 1 459 ? 47.159 19.156 8.284 1.00 46.94 459 PHE C O 1
ATOM 24450 N N . THR C 1 460 ? 45.781 19.966 9.873 1.00 50.14 460 THR C N 1
ATOM 24451 C CA . THR C 1 460 ? 45.424 21.139 9.090 1.00 54.12 460 THR C CA 1
ATOM 24452 C C . THR C 1 460 ? 45.494 22.468 9.837 1.00 52.92 460 THR C C 1
ATOM 24453 O O . THR C 1 460 ? 45.137 23.493 9.248 1.00 54.40 460 THR C O 1
ATOM 24464 N N . ALA C 1 461 ? 45.955 22.501 11.088 1.00 52.57 461 ALA C N 1
ATOM 24465 C CA . ALA C 1 461 ? 45.970 23.752 11.838 1.00 54.11 461 ALA C CA 1
ATOM 24466 C C . ALA C 1 461 ? 47.092 24.668 11.364 1.00 56.45 461 ALA C C 1
ATOM 24467 O O . ALA C 1 461 ? 48.154 24.216 10.933 1.00 51.17 461 ALA C O 1
ATOM 24474 N N . ARG C 1 462 ? 46.852 25.974 11.462 1.00 55.26 462 ARG C N 1
ATOM 24475 C CA A ARG C 1 462 ? 47.845 26.995 11.150 0.70 55.09 462 ARG C CA 1
ATOM 24476 C CA B ARG C 1 462 ? 47.856 26.982 11.153 0.30 55.06 462 ARG C CA 1
ATOM 24477 C C . ARG C 1 462 ? 48.345 27.602 12.454 1.00 55.74 462 ARG C C 1
ATOM 24478 O O . ARG C 1 462 ? 47.541 27.933 13.333 1.00 57.97 462 ARG C O 1
ATOM 24519 N N . LEU C 1 463 ? 49.660 27.744 12.575 1.00 54.34 463 LEU C N 1
ATOM 24520 C CA . LEU C 1 463 ? 50.300 28.224 13.788 1.00 54.85 463 LEU C CA 1
ATOM 24521 C C . LEU C 1 463 ? 51.065 29.510 13.508 1.00 55.72 463 LEU C C 1
ATOM 24522 O O . LEU C 1 463 ? 51.230 29.933 12.361 1.00 55.62 463 LEU C O 1
ATOM 24538 N N . LYS C 1 464 ? 51.537 30.129 14.593 1.00 56.86 464 LYS C N 1
ATOM 24539 C CA . LYS C 1 464 ? 52.360 31.322 14.549 1.00 57.83 464 LYS C CA 1
ATOM 24540 C C . LYS C 1 464 ? 53.363 31.247 15.691 1.00 57.47 464 LYS C C 1
ATOM 24541 O O . LYS C 1 464 ? 53.003 30.785 16.785 1.00 57.87 464 LYS C O 1
ATOM 24560 N N . PRO C 1 465 ? 54.605 31.678 15.482 1.00 56.89 465 PRO C N 1
ATOM 24561 C CA . PRO C 1 465 ? 55.564 31.717 16.593 1.00 58.58 465 PRO C CA 1
ATOM 24562 C C . PRO C 1 465 ? 55.137 32.707 17.667 1.00 62.52 465 PRO C C 1
ATOM 24563 O O . PRO C 1 465 ? 54.212 33.505 17.500 1.00 69.10 465 PRO C O 1
ATOM 24574 N N . ILE C 1 466 ? 55.837 32.642 18.795 1.00 61.97 466 ILE C N 1
ATOM 24575 C CA . ILE C 1 466 ? 55.503 33.448 19.962 1.00 64.67 466 ILE C CA 1
ATOM 24576 C C . ILE C 1 466 ? 56.554 34.531 20.179 1.00 80.89 466 ILE C C 1
ATOM 24577 O O . ILE C 1 466 ? 56.249 35.725 20.145 1.00 84.80 466 ILE C O 1
ATOM 24593 N N . ALA D 1 2 ? 23.989 -1.186 -38.678 1.00 27.88 2 ALA D N 1
ATOM 24594 C CA . ALA D 1 2 ? 25.020 -1.051 -37.654 1.00 22.16 2 ALA D CA 1
ATOM 24595 C C . ALA D 1 2 ? 26.315 -0.568 -38.291 1.00 22.56 2 ALA D C 1
ATOM 24596 O O . ALA D 1 2 ? 26.716 -1.061 -39.346 1.00 31.76 2 ALA D O 1
ATOM 24602 N N . LYS D 1 3 ? 26.966 0.394 -37.646 1.00 21.51 3 LYS D N 1
ATOM 24603 C CA . LYS D 1 3 ? 28.137 1.065 -38.193 1.00 20.91 3 LYS D CA 1
ATOM 24604 C C . LYS D 1 3 ? 29.320 0.899 -37.251 1.00 17.65 3 LYS D C 1
ATOM 24605 O O . LYS D 1 3 ? 29.237 1.259 -36.074 1.00 19.55 3 LYS D O 1
ATOM 24624 N N . ARG D 1 4 ? 30.421 0.367 -37.775 1.00 19.80 4 ARG D N 1
ATOM 24625 C CA A ARG D 1 4 ? 31.645 0.231 -36.999 0.56 18.34 4 ARG D CA 1
ATOM 24626 C CA B ARG D 1 4 ? 31.661 0.215 -37.024 0.44 18.43 4 ARG D CA 1
ATOM 24627 C C . ARG D 1 4 ? 32.481 1.497 -37.140 1.00 20.82 4 ARG D C 1
ATOM 24628 O O . ARG D 1 4 ? 32.706 1.989 -38.250 1.00 23.56 4 ARG D O 1
ATOM 24666 N N . ILE D 1 5 ? 32.930 2.030 -36.008 1.00 20.45 5 ILE D N 1
ATOM 24667 C CA . ILE D 1 5 ? 33.744 3.239 -35.974 1.00 18.59 5 ILE D CA 1
ATOM 24668 C C . ILE D 1 5 ? 35.150 2.855 -35.539 1.00 20.34 5 ILE D C 1
ATOM 24669 O O . ILE D 1 5 ? 35.331 2.219 -34.496 1.00 22.11 5 ILE D O 1
ATOM 24685 N N . VAL D 1 6 ? 36.145 3.243 -36.337 1.00 19.41 6 VAL D N 1
ATOM 24686 C CA . VAL D 1 6 ? 37.514 2.819 -36.081 1.00 20.03 6 VAL D CA 1
ATOM 24687 C C . VAL D 1 6 ? 38.085 3.495 -34.837 1.00 20.08 6 VAL D C 1
ATOM 24688 O O . VAL D 1 6 ? 37.750 4.641 -34.505 1.00 19.52 6 VAL D O 1
ATOM 24701 N N . GLU D 1 7 ? 38.982 2.771 -34.157 1.00 18.90 7 GLU D N 1
ATOM 24702 C CA . GLU D 1 7 ? 39.684 3.294 -32.994 1.00 20.10 7 GLU D CA 1
ATOM 24703 C C . GLU D 1 7 ? 40.523 4.514 -33.356 1.00 17.95 7 GLU D C 1
ATOM 24704 O O . GLU D 1 7 ? 41.321 4.443 -34.300 1.00 17.61 7 GLU D O 1
ATOM 24716 N N . PRO D 1 8 ? 40.454 5.613 -32.572 1.00 16.84 8 PRO D N 1
ATOM 24717 C CA . PRO D 1 8 ? 41.385 6.741 -32.759 1.00 16.70 8 PRO D CA 1
ATOM 24718 C C . PRO D 1 8 ? 42.679 6.550 -31.977 1.00 17.77 8 PRO D C 1
ATOM 24719 O O . PRO D 1 8 ? 43.236 7.480 -31.379 1.00 18.76 8 PRO D O 1
ATOM 24730 N N . PHE D 1 9 ? 43.146 5.310 -31.972 1.00 16.16 9 PHE D N 1
ATOM 24731 C CA . PHE D 1 9 ? 44.375 4.912 -31.302 1.00 16.12 9 PHE D CA 1
ATOM 24732 C C . PHE D 1 9 ? 44.789 3.585 -31.918 1.00 16.83 9 PHE D C 1
ATOM 24733 O O . PHE D 1 9 ? 44.045 2.984 -32.696 1.00 15.96 9 PHE D O 1
ATOM 24750 N N . ARG D 1 10 ? 45.988 3.136 -31.573 1.00 15.64 10 ARG D N 1
ATOM 24751 C CA . ARG D 1 10 ? 46.397 1.776 -31.888 1.00 15.58 10 ARG D CA 1
ATOM 24752 C C . ARG D 1 10 ? 46.837 1.106 -30.596 1.00 17.07 10 ARG D C 1
ATOM 24753 O O . ARG D 1 10 ? 46.988 1.743 -29.548 1.00 16.01 10 ARG D O 1
ATOM 24774 N N . ILE D 1 11 ? 46.978 -0.203 -30.666 1.00 15.56 11 ILE D N 1
ATOM 24775 C CA . ILE D 1 11 ? 47.239 -0.998 -29.476 1.00 15.73 11 ILE D CA 1
ATOM 24776 C C . ILE D 1 11 ? 48.727 -0.955 -29.177 1.00 16.79 11 ILE D C 1
ATOM 24777 O O . ILE D 1 11 ? 49.557 -1.129 -30.076 1.00 15.71 11 ILE D O 1
ATOM 24793 N N . LYS D 1 12 ? 49.072 -0.735 -27.912 1.00 15.90 12 LYS D N 1
ATOM 24794 C CA . LYS D 1 12 ? 50.465 -0.763 -27.498 1.00 16.76 12 LYS D CA 1
ATOM 24795 C C . LYS D 1 12 ? 50.788 -1.896 -26.537 1.00 16.84 12 LYS D C 1
ATOM 24796 O O . LYS D 1 12 ? 51.947 -2.306 -26.467 1.00 21.05 12 LYS D O 1
ATOM 24815 N N A MET D 1 13 ? 49.814 -2.385 -25.779 0.62 15.69 13 MET D N 1
ATOM 24816 N N B MET D 1 13 ? 49.793 -2.439 -25.828 0.38 15.74 13 MET D N 1
ATOM 24817 C CA A MET D 1 13 ? 50.038 -3.539 -24.922 0.62 15.29 13 MET D CA 1
ATOM 24818 C CA B MET D 1 13 ? 49.988 -3.593 -24.955 0.38 15.33 13 MET D CA 1
ATOM 24819 C C A MET D 1 13 ? 48.745 -4.334 -24.834 0.62 14.80 13 MET D C 1
ATOM 24820 C C B MET D 1 13 ? 48.758 -4.493 -25.005 0.38 14.86 13 MET D C 1
ATOM 24821 O O A MET D 1 13 ? 47.659 -3.756 -24.727 0.62 14.47 13 MET D O 1
ATOM 24822 O O B MET D 1 13 ? 47.629 -4.001 -25.094 0.38 15.45 13 MET D O 1
ATOM 24849 N N A VAL D 1 14 ? 48.872 -5.660 -24.872 0.62 15.57 14 VAL D N 1
ATOM 24850 N N B VAL D 1 14 ? 48.978 -5.813 -24.933 0.38 15.39 14 VAL D N 1
ATOM 24851 C CA A VAL D 1 14 ? 47.725 -6.550 -24.835 0.62 15.22 14 VAL D CA 1
ATOM 24852 C CA B VAL D 1 14 ? 47.895 -6.790 -24.972 0.38 15.33 14 VAL D CA 1
ATOM 24853 C C A VAL D 1 14 ? 47.765 -7.410 -23.576 0.62 16.30 14 VAL D C 1
ATOM 24854 C C B VAL D 1 14 ? 47.881 -7.624 -23.695 0.38 16.80 14 VAL D C 1
ATOM 24855 O O A VAL D 1 14 ? 48.756 -7.460 -22.845 0.62 16.93 14 VAL D O 1
ATOM 24856 O O B VAL D 1 14 ? 48.916 -7.863 -23.064 0.38 15.95 14 VAL D O 1
ATOM 24881 N N A GLU D 1 15 ? 46.657 -8.116 -23.364 0.62 17.11 15 GLU D N 1
ATOM 24882 N N B GLU D 1 15 ? 46.685 -8.088 -23.333 0.38 17.11 15 GLU D N 1
ATOM 24883 C CA A GLU D 1 15 ? 46.432 -8.988 -22.219 0.62 20.10 15 GLU D CA 1
ATOM 24884 C CA B GLU D 1 15 ? 46.480 -9.069 -22.274 0.38 20.05 15 GLU D CA 1
ATOM 24885 C C A GLU D 1 15 ? 45.626 -10.174 -22.726 0.62 17.76 15 GLU D C 1
ATOM 24886 C C B GLU D 1 15 ? 45.775 -10.277 -22.878 0.38 17.93 15 GLU D C 1
ATOM 24887 O O A GLU D 1 15 ? 44.556 -9.990 -23.311 0.62 20.26 15 GLU D O 1
ATOM 24888 O O B GLU D 1 15 ? 44.723 -10.132 -23.506 0.38 19.15 15 GLU D O 1
ATOM 24911 N N A LYS D 1 16 ? 46.141 -11.381 -22.519 0.62 21.57 16 LYS D N 1
ATOM 24912 N N B LYS D 1 16 ? 46.347 -11.463 -22.692 0.38 20.84 16 LYS D N 1
ATOM 24913 C CA A LYS D 1 16 ? 45.503 -12.575 -23.057 0.62 25.02 16 LYS D CA 1
ATOM 24914 C CA B LYS D 1 16 ? 45.743 -12.664 -23.256 0.38 25.45 16 LYS D CA 1
ATOM 24915 C C A LYS D 1 16 ? 44.143 -12.823 -22.408 0.62 25.57 16 LYS D C 1
ATOM 24916 C C B LYS D 1 16 ? 44.490 -13.052 -22.476 0.38 25.29 16 LYS D C 1
ATOM 24917 O O A LYS D 1 16 ? 43.925 -12.530 -21.231 0.62 22.86 16 LYS D O 1
ATOM 24918 O O B LYS D 1 16 ? 44.505 -13.101 -21.242 0.38 26.16 16 LYS D O 1
ATOM 24955 N N A ILE D 1 17 ? 43.212 -13.356 -23.204 0.62 26.59 17 ILE D N 1
ATOM 24956 N N B ILE D 1 17 ? 43.400 -13.316 -23.200 0.38 27.09 17 ILE D N 1
ATOM 24957 C CA A ILE D 1 17 ? 41.931 -13.842 -22.707 0.62 22.35 17 ILE D CA 1
ATOM 24958 C CA B ILE D 1 17 ? 42.180 -13.874 -22.630 0.38 23.11 17 ILE D CA 1
ATOM 24959 C C A ILE D 1 17 ? 41.717 -15.241 -23.273 0.62 27.79 17 ILE D C 1
ATOM 24960 C C B ILE D 1 17 ? 41.749 -15.051 -23.495 0.38 27.22 17 ILE D C 1
ATOM 24961 O O A ILE D 1 17 ? 42.381 -15.660 -24.223 0.62 23.47 17 ILE D O 1
ATOM 24962 O O B ILE D 1 17 ? 42.067 -15.115 -24.690 0.38 23.04 17 ILE D O 1
ATOM 24993 N N A ARG D 1 18 ? 40.774 -15.967 -22.681 0.62 29.00 18 ARG D N 1
ATOM 24994 N N B ARG D 1 18 ? 41.010 -15.978 -22.894 0.38 29.38 18 ARG D N 1
ATOM 24995 C CA A ARG D 1 18 ? 40.511 -17.325 -23.132 0.62 33.29 18 ARG D CA 1
ATOM 24996 C CA B ARG D 1 18 ? 40.683 -17.238 -23.543 0.38 34.50 18 ARG D CA 1
ATOM 24997 C C A ARG D 1 18 ? 39.052 -17.673 -22.885 0.62 30.78 18 ARG D C 1
ATOM 24998 C C B ARG D 1 18 ? 39.246 -17.630 -23.236 0.38 32.37 18 ARG D C 1
ATOM 24999 O O A ARG D 1 18 ? 38.388 -17.102 -22.017 0.62 25.78 18 ARG D O 1
ATOM 25000 O O B ARG D 1 18 ? 38.669 -17.228 -22.223 0.38 27.74 18 ARG D O 1
ATOM 25041 N N A VAL D 1 19 ? 38.565 -18.627 -23.673 0.62 32.94 19 VAL D N 1
ATOM 25042 N N B VAL D 1 19 ? 38.676 -18.428 -24.132 0.38 31.83 19 VAL D N 1
ATOM 25043 C CA A VAL D 1 19 ? 37.192 -19.111 -23.569 0.62 34.04 19 VAL D CA 1
ATOM 25044 C CA B VAL D 1 19 ? 37.363 -19.031 -23.926 0.38 34.51 19 VAL D CA 1
ATOM 25045 C C A VAL D 1 19 ? 37.205 -20.346 -22.671 0.62 33.69 19 VAL D C 1
ATOM 25046 C C B VAL D 1 19 ? 37.580 -20.402 -23.292 0.38 35.34 19 VAL D C 1
ATOM 25047 O O A VAL D 1 19 ? 37.759 -21.382 -23.077 0.62 34.35 19 VAL D O 1
ATOM 25048 O O B VAL D 1 19 ? 38.179 -21.278 -23.938 0.38 35.68 19 VAL D O 1
ATOM 25073 N N A PRO D 1 20 ? 36.634 -20.289 -21.468 0.62 24.80 20 PRO D N 1
ATOM 25074 N N B PRO D 1 20 ? 37.128 -20.633 -22.060 0.38 30.77 20 PRO D N 1
ATOM 25075 C CA A PRO D 1 20 ? 36.436 -21.529 -20.708 0.62 30.79 20 PRO D CA 1
ATOM 25076 C CA B PRO D 1 20 ? 37.205 -21.989 -21.506 0.38 34.54 20 PRO D CA 1
ATOM 25077 C C A PRO D 1 20 ? 35.503 -22.457 -21.470 0.62 28.74 20 PRO D C 1
ATOM 25078 C C B PRO D 1 20 ? 36.466 -22.968 -22.403 0.38 33.64 20 PRO D C 1
ATOM 25079 O O A PRO D 1 20 ? 34.582 -22.011 -22.158 0.62 29.00 20 PRO D O 1
ATOM 25080 O O B PRO D 1 20 ? 35.513 -22.609 -23.098 0.38 32.87 20 PRO D O 1
ATOM 25101 N N A SER D 1 21 ? 35.756 -23.758 -21.355 0.62 30.30 21 SER D N 1
ATOM 25102 N N B SER D 1 21 ? 36.922 -24.218 -22.386 0.38 34.32 21 SER D N 1
ATOM 25103 C CA A SER D 1 21 ? 34.890 -24.736 -21.995 0.62 34.11 21 SER D CA 1
ATOM 25104 C CA B SER D 1 21 ? 36.299 -25.259 -23.192 0.38 32.99 21 SER D CA 1
ATOM 25105 C C A SER D 1 21 ? 33.506 -24.714 -21.353 0.62 28.69 21 SER D C 1
ATOM 25106 C C B SER D 1 21 ? 34.804 -25.316 -22.904 0.38 34.34 21 SER D C 1
ATOM 25107 O O A SER D 1 21 ? 33.314 -24.219 -20.239 0.62 31.52 21 SER D O 1
ATOM 25108 O O B SER D 1 21 ? 34.347 -24.812 -21.872 0.38 33.54 21 SER D O 1
ATOM 25123 N N A ARG D 1 22 ? 32.530 -25.272 -22.074 0.62 30.08 22 ARG D N 1
ATOM 25124 N N B ARG D 1 22 ? 34.034 -25.915 -23.816 0.38 37.32 22 ARG D N 1
ATOM 25125 C CA A ARG D 1 22 ? 31.168 -25.321 -21.550 0.62 33.85 22 ARG D CA 1
ATOM 25126 C CA B ARG D 1 22 ? 32.616 -26.140 -23.557 0.38 36.05 22 ARG D CA 1
ATOM 25127 C C A ARG D 1 22 ? 31.127 -26.007 -20.189 0.62 29.67 22 ARG D C 1
ATOM 25128 C C B ARG D 1 22 ? 32.417 -26.786 -22.191 0.38 36.19 22 ARG D C 1
ATOM 25129 O O A ARG D 1 22 ? 30.463 -25.525 -19.264 0.62 33.91 22 ARG D O 1
ATOM 25130 O O B ARG D 1 22 ? 31.633 -26.303 -21.365 0.38 39.74 22 ARG D O 1
ATOM 25171 N N A GLU D 1 23 ? 31.849 -27.121 -20.039 0.62 36.74 23 GLU D N 1
ATOM 25172 N N B GLU D 1 23 ? 33.132 -27.883 -21.937 0.38 38.29 23 GLU D N 1
ATOM 25173 C CA A GLU D 1 23 ? 31.859 -27.832 -18.763 0.62 40.24 23 GLU D CA 1
ATOM 25174 C CA B GLU D 1 23 ? 33.024 -28.571 -20.656 0.38 39.32 23 GLU D CA 1
ATOM 25175 C C A GLU D 1 23 ? 32.385 -26.945 -17.642 0.62 36.29 23 GLU D C 1
ATOM 25176 C C B GLU D 1 23 ? 33.400 -27.651 -19.500 0.38 42.04 23 GLU D C 1
ATOM 25177 O O A GLU D 1 23 ? 31.854 -26.961 -16.525 0.62 34.84 23 GLU D O 1
ATOM 25178 O O B GLU D 1 23 ? 32.703 -27.599 -18.479 0.38 41.18 23 GLU D O 1
ATOM 25201 N N A GLU D 1 24 ? 33.433 -26.167 -17.919 0.62 33.06 24 GLU D N 1
ATOM 25202 N N B GLU D 1 24 ? 34.503 -26.912 -19.645 0.38 39.79 24 GLU D N 1
ATOM 25203 C CA A GLU D 1 24 ? 33.973 -25.268 -16.905 0.62 35.70 24 GLU D CA 1
ATOM 25204 C CA B GLU D 1 24 ? 35.022 -26.127 -18.528 0.38 38.52 24 GLU D CA 1
ATOM 25205 C C A GLU D 1 24 ? 32.964 -24.188 -16.535 0.62 30.71 24 GLU D C 1
ATOM 25206 C C B GLU D 1 24 ? 34.030 -25.059 -18.088 0.38 36.80 24 GLU D C 1
ATOM 25207 O O A GLU D 1 24 ? 32.863 -23.797 -15.366 0.62 32.28 24 GLU D O 1
ATOM 25208 O O B GLU D 1 24 ? 33.834 -24.843 -16.886 0.38 35.14 24 GLU D O 1
ATOM 25231 N N A ARG D 1 25 ? 32.199 -23.699 -17.515 0.62 33.07 25 ARG D N 1
ATOM 25232 N N B ARG D 1 25 ? 33.400 -24.373 -19.044 0.38 32.11 25 ARG D N 1
ATOM 25233 C CA A ARG D 1 25 ? 31.241 -22.633 -17.238 0.62 36.99 25 ARG D CA 1
ATOM 25234 C CA B ARG D 1 25 ? 32.391 -23.382 -18.687 0.38 32.41 25 ARG D CA 1
ATOM 25235 C C A ARG D 1 25 ? 30.083 -23.133 -16.381 0.62 30.24 25 ARG D C 1
ATOM 25236 C C B ARG D 1 25 ? 31.283 -24.013 -17.853 0.38 34.09 25 ARG D C 1
ATOM 25237 O O A ARG D 1 25 ? 29.614 -22.420 -15.486 0.62 29.54 25 ARG D O 1
ATOM 25238 O O B ARG D 1 25 ? 30.851 -23.445 -16.843 0.38 35.19 25 ARG D O 1
ATOM 25279 N N A GLU D 1 26 ? 29.606 -24.355 -16.641 0.62 34.05 26 GLU D N 1
ATOM 25280 N N B GLU D 1 26 ? 30.821 -25.195 -18.257 0.38 35.77 26 GLU D N 1
ATOM 25281 C CA A GLU D 1 26 ? 28.549 -24.929 -15.813 0.62 34.46 26 GLU D CA 1
ATOM 25282 C CA B GLU D 1 26 ? 29.762 -25.873 -17.521 0.38 38.35 26 GLU D CA 1
ATOM 25283 C C A GLU D 1 26 ? 29.020 -25.098 -14.374 0.62 31.35 26 GLU D C 1
ATOM 25284 C C B GLU D 1 26 ? 30.177 -26.141 -16.079 0.38 35.20 26 GLU D C 1
ATOM 25285 O O A GLU D 1 26 ? 28.328 -24.702 -13.429 0.62 31.49 26 GLU D O 1
ATOM 25286 O O B GLU D 1 26 ? 29.422 -25.861 -15.141 0.38 35.37 26 GLU D O 1
ATOM 25309 N N A ALA D 1 27 ? 30.201 -25.692 -14.190 0.62 33.45 27 ALA D N 1
ATOM 25310 N N B ALA D 1 27 ? 31.382 -26.679 -15.880 0.38 34.86 27 ALA D N 1
ATOM 25311 C CA A ALA D 1 27 ? 30.730 -25.882 -12.845 0.62 37.48 27 ALA D CA 1
ATOM 25312 C CA B ALA D 1 27 ? 31.848 -26.958 -14.525 0.38 37.74 27 ALA D CA 1
ATOM 25313 C C A ALA D 1 27 ? 30.953 -24.547 -12.147 0.62 34.17 27 ALA D C 1
ATOM 25314 C C B ALA D 1 27 ? 32.010 -25.673 -13.720 0.38 36.55 27 ALA D C 1
ATOM 25315 O O A ALA D 1 27 ? 30.645 -24.403 -10.959 0.62 33.25 27 ALA D O 1
ATOM 25316 O O B ALA D 1 27 ? 31.743 -25.651 -12.512 0.38 35.53 27 ALA D O 1
ATOM 25329 N N A ALA D 1 28 ? 31.491 -23.559 -12.866 0.62 30.48 28 ALA D N 1
ATOM 25330 N N B ALA D 1 28 ? 32.436 -24.590 -14.374 0.38 38.17 28 ALA D N 1
ATOM 25331 C CA A ALA D 1 28 ? 31.795 -22.277 -12.238 0.62 31.63 28 ALA D CA 1
ATOM 25332 C CA B ALA D 1 28 ? 32.699 -23.346 -13.658 0.38 30.60 28 ALA D CA 1
ATOM 25333 C C A ALA D 1 28 ? 30.531 -21.578 -11.751 0.62 25.71 28 ALA D C 1
ATOM 25334 C C B ALA D 1 28 ? 31.408 -22.721 -13.140 0.38 32.92 28 ALA D C 1
ATOM 25335 O O A ALA D 1 28 ? 30.501 -21.037 -10.639 0.62 27.77 28 ALA D O 1
ATOM 25336 O O B ALA D 1 28 ? 31.326 -22.323 -11.972 0.38 30.57 28 ALA D O 1
ATOM 25349 N N A LEU D 1 29 ? 29.479 -21.564 -12.573 0.62 32.70 29 LEU D N 1
ATOM 25350 N N B LEU D 1 29 ? 30.389 -22.612 -13.997 0.38 31.66 29 LEU D N 1
ATOM 25351 C CA A LEU D 1 29 ? 28.255 -20.871 -12.180 0.62 29.22 29 LEU D CA 1
ATOM 25352 C CA B LEU D 1 29 ? 29.127 -22.033 -13.551 0.38 31.89 29 LEU D CA 1
ATOM 25353 C C A LEU D 1 29 ? 27.604 -21.531 -10.970 0.62 29.56 29 LEU D C 1
ATOM 25354 C C B LEU D 1 29 ? 28.515 -22.864 -12.430 0.38 29.61 29 LEU D C 1
ATOM 25355 O O A LEU D 1 29 ? 27.026 -20.838 -10.125 0.62 32.38 29 LEU D O 1
ATOM 25356 O O B LEU D 1 29 ? 27.891 -22.318 -11.512 0.38 30.50 29 LEU D O 1
ATOM 25387 N N A LYS D 1 30 ? 27.691 -22.857 -10.863 0.62 36.28 30 LYS D N 1
ATOM 25388 N N B LYS D 1 30 ? 28.671 -24.187 -12.492 0.38 34.04 30 LYS D N 1
ATOM 25389 C CA A LYS D 1 30 ? 27.133 -23.538 -9.700 0.62 34.75 30 LYS D CA 1
ATOM 25390 C CA B LYS D 1 30 ? 28.226 -25.034 -11.391 0.38 41.53 30 LYS D CA 1
ATOM 25391 C C A LYS D 1 30 ? 27.889 -23.160 -8.431 0.62 35.05 30 LYS D C 1
ATOM 25392 C C B LYS D 1 30 ? 28.943 -24.659 -10.100 0.38 36.71 30 LYS D C 1
ATOM 25393 O O A LYS D 1 30 ? 27.277 -22.851 -7.401 0.62 34.00 30 LYS D O 1
ATOM 25394 O O B LYS D 1 30 ? 28.306 -24.373 -9.080 0.38 38.35 30 LYS D O 1
ATOM 25431 N N A GLU D 1 31 ? 29.225 -23.192 -8.486 0.62 34.40 31 GLU D N 1
ATOM 25432 N N B GLU D 1 31 ? 30.279 -24.650 -10.130 0.38 38.61 31 GLU D N 1
ATOM 25433 C CA A GLU D 1 31 ? 30.024 -22.827 -7.320 0.62 36.24 31 GLU D CA 1
ATOM 25434 C CA B GLU D 1 31 ? 31.045 -24.260 -8.951 0.38 34.33 31 GLU D CA 1
ATOM 25435 C C A GLU D 1 31 ? 29.765 -21.386 -6.907 0.62 37.09 31 GLU D C 1
ATOM 25436 C C B GLU D 1 31 ? 30.602 -22.895 -8.446 0.38 38.68 31 GLU D C 1
ATOM 25437 O O A GLU D 1 31 ? 29.772 -21.071 -5.712 0.62 35.89 31 GLU D O 1
ATOM 25438 O O B GLU D 1 31 ? 30.463 -22.683 -7.235 0.38 35.49 31 GLU D O 1
ATOM 25461 N N A ALA D 1 32 ? 29.524 -20.505 -7.875 0.62 34.52 32 ALA D N 1
ATOM 25462 N N B ALA D 1 32 ? 30.362 -21.957 -9.363 0.38 35.78 32 ALA D N 1
ATOM 25463 C CA A ALA D 1 32 ? 29.204 -19.112 -7.607 0.62 31.19 32 ALA D CA 1
ATOM 25464 C CA B ALA D 1 32 ? 29.863 -20.636 -9.010 0.38 30.33 32 ALA D CA 1
ATOM 25465 C C A ALA D 1 32 ? 27.751 -18.907 -7.200 0.62 33.19 32 ALA D C 1
ATOM 25466 C C B ALA D 1 32 ? 28.394 -20.641 -8.642 0.38 30.89 32 ALA D C 1
ATOM 25467 O O A ALA D 1 32 ? 27.289 -17.763 -7.171 0.62 31.84 32 ALA D O 1
ATOM 25468 O O B ALA D 1 32 ? 27.822 -19.557 -8.483 0.38 31.33 32 ALA D O 1
ATOM 25481 N N A GLY D 1 33 ? 27.024 -19.977 -6.896 0.62 33.54 33 GLY D N 1
ATOM 25482 N N B GLY D 1 33 ? 27.759 -21.800 -8.508 0.38 35.46 33 GLY D N 1
ATOM 25483 C CA A GLY D 1 33 ? 25.641 -19.831 -6.472 0.62 39.62 33 GLY D CA 1
ATOM 25484 C CA B GLY D 1 33 ? 26.356 -21.834 -8.125 0.38 37.60 33 GLY D CA 1
ATOM 25485 C C A GLY D 1 33 ? 24.778 -19.100 -7.476 0.62 33.03 33 GLY D C 1
ATOM 25486 C C B GLY D 1 33 ? 25.453 -21.031 -9.033 0.38 32.46 33 GLY D C 1
ATOM 25487 O O A GLY D 1 33 ? 23.911 -18.306 -7.088 0.62 37.63 33 GLY D O 1
ATOM 25488 O O B GLY D 1 33 ? 24.525 -20.368 -8.554 0.38 35.74 33 GLY D O 1
ATOM 25495 N N A TYR D 1 34 ? 25.005 -19.342 -8.765 0.62 35.02 34 TYR D N 1
ATOM 25496 N N B TYR D 1 34 ? 25.712 -21.064 -10.341 0.38 35.38 34 TYR D N 1
ATOM 25497 C CA A TYR D 1 34 ? 24.238 -18.732 -9.847 0.62 39.04 34 TYR D CA 1
ATOM 25498 C CA B TYR D 1 34 ? 24.851 -20.419 -11.332 0.38 36.72 34 TYR D CA 1
ATOM 25499 C C A TYR D 1 34 ? 24.241 -17.212 -9.777 0.62 35.09 34 TYR D C 1
ATOM 25500 C C B TYR D 1 34 ? 24.694 -18.923 -11.065 0.38 36.06 34 TYR D C 1
ATOM 25501 O O A TYR D 1 34 ? 23.333 -16.560 -10.302 0.62 31.38 34 TYR D O 1
ATOM 25502 O O B TYR D 1 34 ? 23.675 -18.320 -11.412 0.38 34.48 34 TYR D O 1
ATOM 25537 N N A ASN D 1 35 ? 25.252 -16.635 -9.140 0.62 33.39 35 ASN D N 1
ATOM 25538 N N B ASN D 1 35 ? 25.709 -18.310 -10.461 0.38 35.13 35 ASN D N 1
ATOM 25539 C CA A ASN D 1 35 ? 25.446 -15.186 -9.126 0.62 28.35 35 ASN D CA 1
ATOM 25540 C CA B ASN D 1 35 ? 25.744 -16.865 -10.234 0.38 30.95 35 ASN D CA 1
ATOM 25541 C C A ASN D 1 35 ? 26.773 -14.869 -9.803 0.62 27.51 35 ASN D C 1
ATOM 25542 C C B ASN D 1 35 ? 27.072 -16.345 -10.767 0.38 28.50 35 ASN D C 1
ATOM 25543 O O A ASN D 1 35 ? 27.839 -15.120 -9.210 0.62 25.72 35 ASN D O 1
ATOM 25544 O O B ASN D 1 35 ? 28.108 -16.474 -10.091 0.38 26.96 35 ASN D O 1
ATOM 25565 N N A PRO D 1 36 ? 26.777 -14.317 -11.020 0.62 31.49 36 PRO D N 1
ATOM 25566 N N B PRO D 1 36 ? 27.091 -15.760 -11.969 0.38 28.57 36 PRO D N 1
ATOM 25567 C CA A PRO D 1 36 ? 28.060 -14.026 -11.688 0.62 26.68 36 PRO D CA 1
ATOM 25568 C CA B PRO D 1 36 ? 28.378 -15.340 -12.552 0.38 26.58 36 PRO D CA 1
ATOM 25569 C C A PRO D 1 36 ? 28.993 -13.107 -10.909 0.62 26.11 36 PRO D C 1
ATOM 25570 C C B PRO D 1 36 ? 29.179 -14.395 -11.674 0.38 25.97 36 PRO D C 1
ATOM 25571 O O A PRO D 1 36 ? 30.195 -13.088 -11.205 0.62 21.98 36 PRO D O 1
ATOM 25572 O O B PRO D 1 36 ? 30.410 -14.351 -11.802 0.38 25.86 36 PRO D O 1
ATOM 25593 N N A PHE D 1 37 ? 28.489 -12.322 -9.950 0.62 23.11 37 PHE D N 1
ATOM 25594 N N B PHE D 1 37 ? 28.527 -13.626 -10.798 0.38 22.32 37 PHE D N 1
ATOM 25595 C CA A PHE D 1 37 ? 29.376 -11.498 -9.133 0.62 20.85 37 PHE D CA 1
ATOM 25596 C CA B PHE D 1 37 ? 29.265 -12.764 -9.881 0.38 25.20 37 PHE D CA 1
ATOM 25597 C C A PHE D 1 37 ? 30.372 -12.347 -8.357 0.62 23.57 37 PHE D C 1
ATOM 25598 C C B PHE D 1 37 ? 30.173 -13.564 -8.954 0.38 23.77 37 PHE D C 1
ATOM 25599 O O A PHE D 1 37 ? 31.437 -11.858 -7.961 0.62 23.87 37 PHE D O 1
ATOM 25600 O O B PHE D 1 37 ? 31.057 -12.982 -8.317 0.38 25.46 37 PHE D O 1
ATOM 25633 N N A LEU D 1 38 ? 30.028 -13.602 -8.094 0.62 25.56 38 LEU D N 1
ATOM 25634 N N B LEU D 1 38 ? 29.966 -14.876 -8.855 0.38 29.31 38 LEU D N 1
ATOM 25635 C CA A LEU D 1 38 ? 30.879 -14.503 -7.337 0.62 23.33 38 LEU D CA 1
ATOM 25636 C CA B LEU D 1 38 ? 30.822 -15.756 -8.070 0.38 24.51 38 LEU D CA 1
ATOM 25637 C C A LEU D 1 38 ? 31.735 -15.384 -8.235 0.62 26.68 38 LEU D C 1
ATOM 25638 C C B LEU D 1 38 ? 31.892 -16.437 -8.910 0.38 26.76 38 LEU D C 1
ATOM 25639 O O A LEU D 1 38 ? 32.456 -16.247 -7.725 0.62 23.54 38 LEU D O 1
ATOM 25640 O O B LEU D 1 38 ? 32.705 -17.193 -8.368 0.38 28.00 38 LEU D O 1
ATOM 25671 N N A LEU D 1 39 ? 31.679 -15.181 -9.550 0.62 24.82 39 LEU D N 1
ATOM 25672 N N B LEU D 1 39 ? 31.914 -16.191 -10.214 0.38 23.67 39 LEU D N 1
ATOM 25673 C CA A LEU D 1 39 ? 32.558 -15.908 -10.453 0.62 20.98 39 LEU D CA 1
ATOM 25674 C CA B LEU D 1 39 ? 32.952 -16.761 -11.053 0.38 19.15 39 LEU D CA 1
ATOM 25675 C C A LEU D 1 39 ? 33.983 -15.364 -10.366 0.62 21.94 39 LEU D C 1
ATOM 25676 C C B LEU D 1 39 ? 34.269 -16.029 -10.820 0.38 22.76 39 LEU D C 1
ATOM 25677 O O A LEU D 1 39 ? 34.180 -14.149 -10.209 0.62 24.60 39 LEU D O 1
ATOM 25678 O O B LEU D 1 39 ? 34.295 -14.796 -10.792 0.38 24.64 39 LEU D O 1
ATOM 25709 N N A PRO D 1 40 ? 34.991 -16.223 -10.480 0.62 22.94 40 PRO D N 1
ATOM 25710 N N B PRO D 1 40 ? 35.381 -16.745 -10.679 0.38 25.66 40 PRO D N 1
ATOM 25711 C CA A PRO D 1 40 ? 36.353 -15.737 -10.698 0.62 23.43 40 PRO D CA 1
ATOM 25712 C CA B PRO D 1 40 ? 36.678 -16.073 -10.788 0.38 23.18 40 PRO D CA 1
ATOM 25713 C C A PRO D 1 40 ? 36.519 -15.261 -12.128 0.62 23.05 40 PRO D C 1
ATOM 25714 C C B PRO D 1 40 ? 36.849 -15.548 -12.200 0.38 26.04 40 PRO D C 1
ATOM 25715 O O A PRO D 1 40 ? 35.807 -15.686 -13.041 0.62 23.83 40 PRO D O 1
ATOM 25716 O O B PRO D 1 40 ? 36.398 -16.170 -13.167 0.38 22.40 40 PRO D O 1
ATOM 25737 N N . SER D 1 41 ? 37.506 -14.388 -12.322 1.00 24.43 41 SER D N 1
ATOM 25738 C CA . SER D 1 41 ? 37.783 -13.858 -13.654 1.00 22.85 41 SER D CA 1
ATOM 25739 C C . SER D 1 41 ? 38.347 -14.947 -14.559 1.00 23.33 41 SER D C 1
ATOM 25740 O O . SER D 1 41 ? 38.187 -14.891 -15.784 1.00 24.77 41 SER D O 1
ATOM 25749 N N . SER D 1 42 ? 39.012 -15.944 -13.972 1.00 25.17 42 SER D N 1
ATOM 25750 C CA . SER D 1 42 ? 39.498 -17.073 -14.751 1.00 22.72 42 SER D CA 1
ATOM 25751 C C . SER D 1 42 ? 38.369 -17.831 -15.443 1.00 26.48 42 SER D C 1
ATOM 25752 O O . SER D 1 42 ? 38.625 -18.548 -16.414 1.00 28.84 42 SER D O 1
ATOM 25760 N N . ALA D 1 43 ? 37.129 -17.707 -14.975 1.00 26.97 43 ALA D N 1
ATOM 25761 C CA . ALA D 1 43 ? 36.015 -18.410 -15.597 1.00 28.46 43 ALA D CA 1
ATOM 25762 C C . ALA D 1 43 ? 35.272 -17.547 -16.610 1.00 32.28 43 ALA D C 1
ATOM 25763 O O . ALA D 1 43 ? 34.213 -17.952 -17.100 1.00 30.66 43 ALA D O 1
ATOM 25770 N N . VAL D 1 44 ? 35.817 -16.384 -16.957 1.00 29.67 44 VAL D N 1
ATOM 25771 C CA . VAL D 1 44 ? 35.147 -15.426 -17.823 1.00 24.65 44 VAL D CA 1
ATOM 25772 C C . VAL D 1 44 ? 35.985 -15.181 -19.070 1.00 28.45 44 VAL D C 1
ATOM 25773 O O . VAL D 1 44 ? 37.211 -15.037 -18.998 1.00 29.09 44 VAL D O 1
ATOM 25786 N N . TYR D 1 45 ? 35.313 -15.128 -20.216 1.00 27.74 45 TYR D N 1
ATOM 25787 C CA . TYR D 1 45 ? 35.975 -14.847 -21.495 1.00 24.24 45 TYR D CA 1
ATOM 25788 C C . TYR D 1 45 ? 36.029 -13.342 -21.753 1.00 27.71 45 TYR D C 1
ATOM 25789 O O . TYR D 1 45 ? 37.099 -12.729 -21.694 1.00 31.63 45 TYR D O 1
ATOM 25807 N N . ILE D 1 46 ? 34.881 -12.750 -22.061 1.00 27.72 46 ILE D N 1
ATOM 25808 C CA . ILE D 1 46 ? 34.716 -11.312 -22.233 1.00 19.81 46 ILE D CA 1
ATOM 25809 C C . ILE D 1 46 ? 33.906 -10.837 -21.041 1.00 19.71 46 ILE D C 1
ATOM 25810 O O . ILE D 1 46 ? 32.808 -11.348 -20.794 1.00 22.57 46 ILE D O 1
ATOM 25826 N N . ASP D 1 47 ? 34.420 -9.872 -20.301 1.00 18.42 47 ASP D N 1
ATOM 25827 C CA . ASP D 1 47 ? 33.805 -9.496 -19.034 1.00 17.86 47 ASP D CA 1
ATOM 25828 C C . ASP D 1 47 ? 33.035 -8.197 -19.220 1.00 18.93 47 ASP D C 1
ATOM 25829 O O . ASP D 1 47 ? 33.637 -7.133 -19.395 1.00 20.23 47 ASP D O 1
ATOM 25838 N N . LEU D 1 48 ? 31.705 -8.291 -19.164 1.00 16.81 48 LEU D N 1
ATOM 25839 C CA . LEU D 1 48 ? 30.814 -7.145 -19.304 1.00 17.50 48 LEU D CA 1
ATOM 25840 C C . LEU D 1 48 ? 30.074 -6.844 -18.007 1.00 17.36 48 LEU D C 1
ATOM 25841 O O . LEU D 1 48 ? 29.010 -6.209 -18.029 1.00 18.30 48 LEU D O 1
ATOM 25857 N N . LEU D 1 49 ? 30.637 -7.254 -16.874 1.00 19.18 49 LEU D N 1
ATOM 25858 C CA . LEU D 1 49 ? 30.016 -6.964 -15.589 1.00 17.98 49 LEU D CA 1
ATOM 25859 C C . LEU D 1 49 ? 29.945 -5.462 -15.329 1.00 17.55 49 LEU D C 1
ATOM 25860 O O . LEU D 1 49 ? 28.932 -4.960 -14.826 1.00 18.24 49 LEU D O 1
ATOM 25876 N N . THR D 1 50 ? 31.001 -4.729 -15.674 1.00 15.58 50 THR D N 1
ATOM 25877 C CA . THR D 1 50 ? 31.040 -3.301 -15.405 1.00 16.16 50 THR D CA 1
ATOM 25878 C C . THR D 1 50 ? 32.033 -2.617 -16.331 1.00 17.35 50 THR D C 1
ATOM 25879 O O . THR D 1 50 ? 32.980 -3.232 -16.830 1.00 21.04 50 THR D O 1
ATOM 25890 N N . ASP D 1 51 ? 31.812 -1.315 -16.517 1.00 15.80 51 ASP D N 1
ATOM 25891 C CA . ASP D 1 51 ? 32.791 -0.417 -17.106 1.00 15.79 51 ASP D CA 1
ATOM 25892 C C . ASP D 1 51 ? 33.618 0.293 -16.047 1.00 16.26 51 ASP D C 1
ATOM 25893 O O . ASP D 1 51 ? 34.319 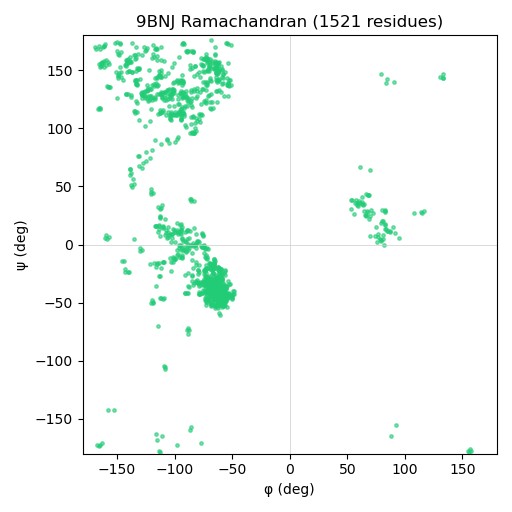1.253 -16.369 1.00 18.33 51 ASP D O 1
ATOM 25902 N N . SER D 1 52 ? 33.552 -0.145 -14.792 1.00 16.64 52 SER D N 1
ATOM 25903 C CA . SER D 1 52 ? 34.199 0.567 -13.695 1.00 18.84 52 SER D CA 1
ATOM 25904 C C . SER D 1 52 ? 35.554 -0.067 -13.418 1.00 15.61 52 SER D C 1
ATOM 25905 O O . SER D 1 52 ? 35.628 -1.219 -12.980 1.00 19.15 52 SER D O 1
ATOM 25913 N N . GLY D 1 53 ? 36.623 0.692 -13.653 1.00 16.04 53 GLY D N 1
ATOM 25914 C CA . GLY D 1 53 ? 37.957 0.283 -13.262 1.00 12.95 53 GLY D CA 1
ATOM 25915 C C . GLY D 1 53 ? 38.608 -0.758 -14.138 1.00 16.09 53 GLY D C 1
ATOM 25916 O O . GLY D 1 53 ? 39.708 -1.227 -13.807 1.00 15.92 53 GLY D O 1
ATOM 25920 N N . THR D 1 54 ? 37.973 -1.114 -15.254 1.00 16.08 54 THR D N 1
ATOM 25921 C CA . THR D 1 54 ? 38.447 -2.131 -16.182 1.00 15.05 54 THR D CA 1
ATOM 25922 C C . THR D 1 54 ? 39.002 -1.520 -17.460 1.00 15.29 54 THR D C 1
ATOM 25923 O O . THR D 1 54 ? 39.342 -2.252 -18.396 1.00 19.18 54 THR D O 1
ATOM 25934 N N . ASN D 1 55 ? 39.102 -0.195 -17.505 1.00 16.65 55 ASN D N 1
ATOM 25935 C CA . ASN D 1 55 ? 39.515 0.529 -18.697 1.00 14.54 55 ASN D CA 1
ATOM 25936 C C . ASN D 1 55 ? 40.982 0.299 -19.024 1.00 12.52 55 ASN D C 1
ATOM 25937 O O . ASN D 1 55 ? 41.793 -0.008 -18.151 1.00 15.10 55 ASN D O 1
ATOM 25948 N N . ALA D 1 56 ? 41.324 0.455 -20.304 1.00 15.04 56 ALA D N 1
ATOM 25949 C CA . ALA D 1 56 ? 42.718 0.461 -20.731 1.00 15.26 56 ALA D CA 1
ATOM 25950 C C . ALA D 1 56 ? 43.264 1.883 -20.710 1.00 15.58 56 ALA D C 1
ATOM 25951 O O . ALA D 1 56 ? 42.674 2.791 -21.303 1.00 15.03 56 ALA D O 1
ATOM 25958 N N . MET D 1 57 ? 44.392 2.067 -20.037 1.00 15.27 57 MET D N 1
ATOM 25959 C CA . MET D 1 57 ? 45.052 3.359 -20.009 1.00 14.14 57 MET D CA 1
ATOM 25960 C C . MET D 1 57 ? 45.940 3.564 -21.234 1.00 15.36 57 MET D C 1
ATOM 25961 O O . MET D 1 57 ? 46.277 2.637 -21.970 1.00 16.38 57 MET D O 1
ATOM 25975 N N . SER D 1 58 ? 46.340 4.809 -21.426 1.00 13.25 58 SER D N 1
ATOM 25976 C CA . SER D 1 58 ? 47.276 5.169 -22.473 1.00 14.70 58 SER D CA 1
ATOM 25977 C C . SER D 1 58 ? 48.720 5.082 -21.975 1.00 15.12 58 SER D C 1
ATOM 25978 O O . SER D 1 58 ? 48.996 5.017 -20.772 1.00 14.95 58 SER D O 1
ATOM 25986 N N . ASP D 1 59 ? 49.654 5.102 -22.936 1.00 14.55 59 ASP D N 1
ATOM 25987 C CA . ASP D 1 59 ? 51.066 5.225 -22.590 1.00 13.68 59 ASP D CA 1
ATOM 25988 C C . ASP D 1 59 ? 51.336 6.507 -21.804 1.00 15.25 59 ASP D C 1
ATOM 25989 O O . ASP D 1 59 ? 52.137 6.500 -20.862 1.00 15.12 59 ASP D O 1
ATOM 25998 N N . HIS D 1 60 ? 50.638 7.602 -22.121 1.00 14.30 60 HIS D N 1
ATOM 25999 C CA . HIS D 1 60 ? 50.832 8.823 -21.339 1.00 16.34 60 HIS D CA 1
ATOM 26000 C C . HIS D 1 60 ? 50.366 8.658 -19.898 1.00 14.37 60 HIS D C 1
ATOM 26001 O O . HIS D 1 60 ? 50.990 9.197 -18.977 1.00 14.83 60 HIS D O 1
ATOM 26015 N N . GLN D 1 61 ? 49.276 7.924 -19.678 1.00 15.87 61 GLN D N 1
ATOM 26016 C CA . GLN D 1 61 ? 48.839 7.668 -18.312 1.00 15.74 61 GLN D CA 1
ATOM 26017 C C . GLN D 1 61 ? 49.855 6.817 -17.552 1.00 15.77 61 GLN D C 1
ATOM 26018 O O . GLN D 1 61 ? 50.153 7.099 -16.385 1.00 14.25 61 GLN D O 1
ATOM 26032 N N . TRP D 1 62 ? 50.394 5.766 -18.188 1.00 14.21 62 TRP D N 1
ATOM 26033 C CA . TRP D 1 62 ? 51.396 4.938 -17.513 1.00 15.20 62 TRP D CA 1
ATOM 26034 C C . TRP D 1 62 ? 52.675 5.725 -17.240 1.00 15.84 62 TRP D C 1
ATOM 26035 O O . TRP D 1 62 ? 53.292 5.562 -16.181 1.00 16.51 62 TRP D O 1
ATOM 26056 N N . ALA D 1 63 ? 53.089 6.580 -18.180 1.00 14.03 63 ALA D N 1
ATOM 26057 C CA . ALA D 1 63 ? 54.243 7.444 -17.947 1.00 16.65 63 ALA D CA 1
ATOM 26058 C C . ALA D 1 63 ? 54.001 8.362 -16.757 1.00 16.60 63 ALA D C 1
ATOM 26059 O O . ALA D 1 63 ? 54.897 8.584 -15.931 1.00 18.53 63 ALA D O 1
ATOM 26066 N N . ALA D 1 64 ? 52.790 8.909 -16.654 1.00 14.02 64 ALA D N 1
ATOM 26067 C CA . ALA D 1 64 ? 52.467 9.769 -15.524 1.00 15.70 64 ALA D CA 1
ATOM 26068 C C . ALA D 1 64 ? 52.559 9.001 -14.217 1.00 18.45 64 ALA D C 1
ATOM 26069 O O . ALA D 1 64 ? 52.988 9.547 -13.194 1.00 16.53 64 ALA D O 1
ATOM 26076 N N . MET D 1 65 ? 52.150 7.734 -14.217 1.00 16.07 65 MET D N 1
ATOM 26077 C CA A MET D 1 65 ? 52.243 6.942 -12.995 0.64 17.26 65 MET D CA 1
ATOM 26078 C CA B MET D 1 65 ? 52.245 6.959 -12.988 0.36 17.25 65 MET D CA 1
ATOM 26079 C C . MET D 1 65 ? 53.695 6.773 -12.562 1.00 16.19 65 MET D C 1
ATOM 26080 O O . MET D 1 65 ? 54.016 6.892 -11.375 1.00 15.60 65 MET D O 1
ATOM 26105 N N . ILE D 1 66 ? 54.590 6.498 -13.517 1.00 16.48 66 ILE D N 1
ATOM 26106 C CA A ILE D 1 66 ? 55.997 6.217 -13.225 0.58 16.08 66 ILE D CA 1
ATOM 26107 C CA B ILE D 1 66 ? 55.947 6.173 -13.098 0.42 16.45 66 ILE D CA 1
ATOM 26108 C C . ILE D 1 66 ? 56.656 7.398 -12.519 1.00 15.02 66 ILE D C 1
ATOM 26109 O O . ILE D 1 66 ? 57.537 7.235 -11.668 1.00 17.94 66 ILE D O 1
ATOM 26140 N N . THR D 1 67 ? 56.267 8.622 -12.891 1.00 16.48 67 THR D N 1
ATOM 26141 C CA . THR D 1 67 ? 56.830 9.813 -12.265 1.00 15.13 67 THR D CA 1
ATOM 26142 C C . THR D 1 67 ? 55.932 10.372 -11.166 1.00 17.65 67 THR D C 1
ATOM 26143 O O . THR D 1 67 ? 56.170 11.483 -10.689 1.00 18.31 67 THR D O 1
ATOM 26154 N N . GLY D 1 68 ? 54.928 9.616 -10.732 1.00 15.87 68 GLY D N 1
ATOM 26155 C CA . GLY D 1 68 ? 54.051 10.100 -9.682 1.00 21.19 68 GLY D CA 1
ATOM 26156 C C . GLY D 1 68 ? 54.772 10.300 -8.360 1.00 19.90 68 GLY D C 1
ATOM 26157 O O . GLY D 1 68 ? 55.713 9.581 -8.017 1.00 19.71 68 GLY D O 1
ATOM 26161 N N . ASP D 1 69 ? 54.292 11.301 -7.616 1.00 16.37 69 ASP D N 1
ATOM 26162 C CA . ASP D 1 69 ? 54.824 11.727 -6.321 1.00 16.84 69 ASP D CA 1
ATOM 26163 C C . ASP D 1 69 ? 54.035 11.058 -5.202 1.00 18.38 69 ASP D C 1
ATOM 26164 O O . ASP D 1 69 ? 52.859 11.370 -4.988 1.00 18.13 69 ASP D O 1
ATOM 26173 N N . GLU D 1 70 ? 54.696 10.183 -4.451 1.00 16.99 70 GLU D N 1
ATOM 26174 C CA . GLU D 1 70 ? 54.038 9.386 -3.427 1.00 18.09 70 GLU D CA 1
ATOM 26175 C C . GLU D 1 70 ? 54.049 10.046 -2.060 1.00 19.57 70 GLU D C 1
ATOM 26176 O O . GLU D 1 70 ? 53.693 9.392 -1.072 1.00 20.72 70 GLU D O 1
ATOM 26188 N N . ALA D 1 71 ? 54.429 11.321 -1.988 1.00 18.74 71 ALA D N 1
ATOM 26189 C CA . ALA D 1 71 ? 54.454 12.029 -0.718 1.00 18.39 71 ALA D CA 1
ATOM 26190 C C . ALA D 1 71 ? 53.113 11.927 -0.007 1.00 18.46 71 ALA D C 1
ATOM 26191 O O . ALA D 1 71 ? 52.049 12.084 -0.614 1.00 19.02 71 ALA D O 1
ATOM 26198 N N . TYR D 1 72 ? 53.183 11.714 1.305 1.00 19.28 72 TYR D N 1
ATOM 26199 C CA . TYR D 1 72 ? 51.977 11.634 2.120 1.00 19.35 72 TYR D CA 1
ATOM 26200 C C . TYR D 1 72 ? 51.263 12.979 2.184 1.00 19.01 72 TYR D C 1
ATOM 26201 O O . TYR D 1 72 ? 50.027 13.034 2.144 1.00 21.27 72 TYR D O 1
ATOM 26219 N N . ALA D 1 73 ? 52.019 14.072 2.276 1.00 19.39 73 ALA D N 1
ATOM 26220 C CA . ALA D 1 73 ? 51.467 15.418 2.309 1.00 20.65 73 ALA D CA 1
ATOM 26221 C C . ALA D 1 73 ? 52.062 16.261 1.191 1.00 21.57 73 ALA D C 1
ATOM 26222 O O . ALA D 1 73 ? 53.287 16.373 1.074 1.00 19.72 73 ALA D O 1
ATOM 26229 N N . GLY D 1 74 ? 51.193 16.855 0.378 1.00 20.33 74 GLY D N 1
ATOM 26230 C CA . GLY D 1 74 ? 51.629 17.831 -0.599 1.00 17.94 74 GLY D CA 1
ATOM 26231 C C . GLY D 1 74 ? 52.155 17.273 -1.900 1.00 19.69 74 GLY D C 1
ATOM 26232 O O . GLY D 1 74 ? 52.982 17.920 -2.545 1.00 18.73 74 GLY D O 1
ATOM 26236 N N . SER D 1 75 ? 51.692 16.094 -2.310 1.00 17.04 75 SER D N 1
ATOM 26237 C CA . SER D 1 75 ? 52.101 15.516 -3.584 1.00 16.06 75 SER D CA 1
ATOM 26238 C C . SER D 1 75 ? 51.938 16.497 -4.738 1.00 17.05 75 SER D C 1
ATOM 26239 O O . SER D 1 75 ? 50.917 17.179 -4.863 1.00 18.36 75 SER D O 1
ATOM 26247 N N . ARG D 1 76 ? 52.949 16.530 -5.607 1.00 15.96 76 ARG D N 1
ATOM 26248 C CA A ARG D 1 76 ? 52.851 17.314 -6.833 0.49 16.61 76 ARG D CA 1
ATOM 26249 C CA B ARG D 1 76 ? 52.853 17.318 -6.830 0.51 16.60 76 ARG D CA 1
ATOM 26250 C C . ARG D 1 76 ? 51.549 17.035 -7.564 1.00 16.21 76 ARG D C 1
ATOM 26251 O O . ARG D 1 76 ? 50.919 17.946 -8.115 1.00 18.12 76 ARG D O 1
ATOM 26292 N N . ASN D 1 77 ? 51.137 15.774 -7.590 1.00 15.13 77 ASN D N 1
ATOM 26293 C CA . ASN D 1 77 ? 49.988 15.400 -8.395 1.00 16.83 77 ASN D CA 1
ATOM 26294 C C . ASN D 1 77 ? 48.683 15.871 -7.785 1.00 16.67 77 ASN D C 1
ATOM 26295 O O . ASN D 1 77 ? 47.702 16.023 -8.518 1.00 16.97 77 ASN D O 1
ATOM 26306 N N . TYR D 1 78 ? 48.654 16.124 -6.474 1.00 17.21 78 TYR D N 1
ATOM 26307 C CA . TYR D 1 78 ? 47.472 16.725 -5.867 1.00 17.19 78 TYR D CA 1
ATOM 26308 C C . TYR D 1 78 ? 47.221 18.114 -6.440 1.00 16.02 78 TYR D C 1
ATOM 26309 O O . TYR D 1 78 ? 46.088 18.461 -6.795 1.00 15.43 78 TYR D O 1
ATOM 26327 N N . TYR D 1 79 ? 48.271 18.933 -6.527 1.00 18.13 79 TYR D N 1
ATOM 26328 C CA . TYR D 1 79 ? 48.096 20.282 -7.052 1.00 17.16 79 TYR D CA 1
ATOM 26329 C C . TYR D 1 79 ? 47.755 20.255 -8.534 1.00 17.48 79 TYR D C 1
ATOM 26330 O O . TYR D 1 79 ? 46.969 21.087 -8.997 1.00 18.76 79 TYR D O 1
ATOM 26348 N N . ASP D 1 80 ? 48.308 19.296 -9.288 1.00 16.78 80 ASP D N 1
ATOM 26349 C CA . ASP D 1 80 ? 47.917 19.149 -10.686 1.00 16.28 80 ASP D CA 1
ATOM 26350 C C . ASP D 1 80 ? 46.434 18.819 -10.803 1.00 17.44 80 ASP D C 1
ATOM 26351 O O . ASP D 1 80 ? 45.746 19.300 -11.711 1.00 17.16 80 ASP D O 1
ATOM 26360 N N . LEU D 1 81 ? 45.941 17.951 -9.917 1.00 16.99 81 LEU D N 1
ATOM 26361 C CA . LEU D 1 81 ? 44.538 17.556 -9.946 1.00 17.10 81 LEU D CA 1
ATOM 26362 C C . LEU D 1 81 ? 43.642 18.727 -9.577 1.00 16.74 81 LEU D C 1
ATOM 26363 O O . LEU D 1 81 ? 42.587 18.941 -10.187 1.00 16.79 81 LEU D O 1
ATOM 26379 N N . LYS D 1 82 ? 44.056 19.507 -8.586 1.00 15.72 82 LYS D N 1
ATOM 26380 C CA . LYS D 1 82 ? 43.317 20.708 -8.226 1.00 16.92 82 LYS D CA 1
ATOM 26381 C C . LYS D 1 82 ? 43.206 21.655 -9.415 1.00 18.23 82 LYS D C 1
ATOM 26382 O O . LYS D 1 82 ? 42.123 22.174 -9.718 1.00 17.53 82 LYS D O 1
ATOM 26401 N N . ASP D 1 83 ? 44.319 21.871 -10.119 1.00 18.33 83 ASP D N 1
ATOM 26402 C CA . ASP D 1 83 ? 44.289 22.731 -11.294 1.00 18.49 83 ASP D CA 1
ATOM 26403 C C . ASP D 1 83 ? 43.373 22.162 -12.370 1.00 18.46 83 ASP D C 1
ATOM 26404 O O . ASP D 1 83 ? 42.673 22.913 -13.057 1.00 16.87 83 ASP D O 1
ATOM 26413 N N . LYS D 1 84 ? 43.377 20.837 -12.545 1.00 17.37 84 LYS D N 1
ATOM 26414 C CA . LYS D 1 84 ? 42.551 20.230 -13.584 1.00 17.29 84 LYS D CA 1
ATOM 26415 C C . LYS D 1 84 ? 41.063 20.398 -13.273 1.00 18.41 84 LYS D C 1
ATOM 26416 O O . LYS D 1 84 ? 40.266 20.673 -14.176 1.00 18.59 84 LYS D O 1
ATOM 26435 N N . ALA D 1 85 ? 40.675 20.280 -11.998 1.00 17.23 85 ALA D N 1
ATOM 26436 C CA . ALA D 1 85 ? 39.280 20.502 -11.625 1.00 19.24 85 ALA D CA 1
ATOM 26437 C C . ALA D 1 85 ? 38.872 21.955 -11.849 1.00 18.76 85 ALA D C 1
ATOM 26438 O O . ALA D 1 85 ? 37.739 22.235 -12.261 1.00 20.18 85 ALA D O 1
ATOM 26445 N N . LYS D 1 86 ? 39.779 22.895 -11.579 1.00 17.69 86 LYS D N 1
ATOM 26446 C CA . LYS D 1 86 ? 39.503 24.299 -11.874 1.00 17.57 86 LYS D CA 1
ATOM 26447 C C . LYS D 1 86 ? 39.335 24.517 -13.375 1.00 19.78 86 LYS D C 1
ATOM 26448 O O . LYS D 1 86 ? 38.416 25.225 -13.808 1.00 18.35 86 LYS D O 1
ATOM 26467 N N . GLU D 1 87 ? 40.195 23.882 -14.184 1.00 18.76 87 GLU D N 1
ATOM 26468 C CA . GLU D 1 87 ? 40.111 23.998 -15.640 1.00 19.36 87 GLU D CA 1
ATOM 26469 C C . GLU D 1 87 ? 38.787 23.452 -16.170 1.00 20.13 87 GLU D C 1
ATOM 26470 O O . GLU D 1 87 ? 38.110 24.104 -16.972 1.00 19.38 87 GLU D O 1
ATOM 26482 N N . LEU D 1 88 ? 38.425 22.229 -15.767 1.00 17.32 88 LEU D N 1
ATOM 26483 C CA . LEU D 1 88 ? 37.278 21.557 -16.370 1.00 18.20 88 LEU D CA 1
ATOM 26484 C C . LEU D 1 88 ? 35.954 22.090 -15.841 1.00 19.20 88 LEU D C 1
ATOM 26485 O O . LEU D 1 88 ? 35.000 22.265 -16.607 1.00 19.16 88 LEU D O 1
ATOM 26501 N N . PHE D 1 89 ? 35.870 22.335 -14.534 1.00 18.96 89 PHE D N 1
ATOM 26502 C CA . PHE D 1 89 ? 34.595 22.585 -13.879 1.00 18.00 89 PHE D CA 1
ATOM 26503 C C . PHE D 1 89 ? 34.466 24.001 -13.351 1.00 17.67 89 PHE D C 1
ATOM 26504 O O . PHE D 1 89 ? 33.345 24.442 -13.073 1.00 20.12 89 PHE D O 1
ATOM 26521 N N . ASN D 1 90 ? 35.582 24.722 -13.251 1.00 19.69 90 ASN D N 1
ATOM 26522 C CA . ASN D 1 90 ? 35.654 26.018 -12.587 1.00 17.91 90 ASN D CA 1
ATOM 26523 C C . ASN D 1 90 ? 35.366 25.892 -11.095 1.00 16.87 90 ASN D C 1
ATOM 26524 O O . ASN D 1 90 ? 34.873 26.834 -10.470 1.00 22.15 90 ASN D O 1
ATOM 26535 N N . TYR D 1 91 ? 35.678 24.737 -10.507 1.00 18.17 91 TYR D N 1
ATOM 26536 C CA . TYR D 1 91 ? 35.503 24.530 -9.074 1.00 18.08 91 TYR D CA 1
ATOM 26537 C C . TYR D 1 91 ? 36.832 24.753 -8.349 1.00 15.90 91 TYR D C 1
ATOM 26538 O O . TYR D 1 91 ? 37.895 24.347 -8.834 1.00 19.43 91 TYR D O 1
ATOM 26556 N N . ASP D 1 92 ? 36.760 25.387 -7.173 1.00 18.24 92 ASP D N 1
ATOM 26557 C CA . ASP D 1 92 ? 37.943 25.885 -6.481 1.00 19.27 92 ASP D CA 1
ATOM 26558 C C . ASP D 1 92 ? 38.525 24.926 -5.449 1.00 21.05 92 ASP D C 1
ATOM 26559 O O . ASP D 1 92 ? 39.644 25.162 -4.978 1.00 19.48 92 ASP D O 1
ATOM 26568 N N . TYR D 1 93 ? 37.817 23.857 -5.088 1.00 19.04 93 TYR D N 1
ATOM 26569 C CA . TYR D 1 93 ? 38.242 22.966 -4.016 1.00 21.91 93 TYR D CA 1
ATOM 26570 C C . TYR D 1 93 ? 38.127 21.508 -4.441 1.00 17.59 93 TYR D C 1
ATOM 26571 O O . TYR D 1 93 ? 37.135 21.107 -5.056 1.00 18.32 93 TYR D O 1
ATOM 26589 N N . ILE D 1 94 ? 39.134 20.702 -4.094 1.00 20.00 94 ILE D N 1
ATOM 26590 C CA . ILE D 1 94 ? 39.074 19.276 -4.373 1.00 17.52 94 ILE D CA 1
ATOM 26591 C C . ILE D 1 94 ? 39.468 18.480 -3.143 1.00 17.77 94 ILE D C 1
ATOM 26592 O O . ILE D 1 94 ? 40.268 18.930 -2.317 1.00 16.77 94 ILE D O 1
ATOM 26608 N N . ILE D 1 95 ? 38.922 17.272 -3.055 1.00 16.41 95 ILE D N 1
ATOM 26609 C CA . ILE D 1 95 ? 39.379 16.239 -2.135 1.00 16.43 95 ILE D CA 1
ATOM 26610 C C . ILE D 1 95 ? 39.459 14.951 -2.946 1.00 17.62 95 ILE D C 1
ATOM 26611 O O . ILE D 1 95 ? 38.418 14.459 -3.409 1.00 17.58 95 ILE D O 1
ATOM 26627 N N . PRO D 1 96 ? 40.637 14.374 -3.160 1.00 17.15 96 PRO D N 1
ATOM 26628 C CA . PRO D 1 96 ? 40.687 13.057 -3.802 1.00 17.25 96 PRO D CA 1
ATOM 26629 C C . PRO D 1 96 ? 40.033 12.014 -2.905 1.00 15.42 96 PRO D C 1
ATOM 26630 O O . PRO D 1 96 ? 39.953 12.177 -1.686 1.00 17.21 96 PRO D O 1
ATOM 26641 N N . ALA D 1 97 ? 39.531 10.947 -3.527 1.00 14.90 97 ALA D N 1
ATOM 26642 C CA . ALA D 1 97 ? 38.958 9.812 -2.809 1.00 16.29 97 ALA D CA 1
ATOM 26643 C C . ALA D 1 97 ? 39.369 8.543 -3.540 1.00 16.26 97 ALA D C 1
ATOM 26644 O O . ALA D 1 97 ? 39.729 8.580 -4.719 1.00 16.92 97 ALA D O 1
ATOM 26651 N N . HIS D 1 98 ? 39.336 7.404 -2.846 1.00 16.99 98 HIS D N 1
ATOM 26652 C CA . HIS D 1 98 ? 39.889 6.232 -3.518 1.00 16.72 98 HIS D CA 1
ATOM 26653 C C . HIS D 1 98 ? 38.978 5.757 -4.650 1.00 18.87 98 HIS D C 1
ATOM 26654 O O . HIS D 1 98 ? 39.477 5.199 -5.629 1.00 16.88 98 HIS D O 1
ATOM 26669 N N . GLN D 1 99 ? 37.671 6.001 -4.572 1.00 15.31 99 GLN D N 1
ATOM 26670 C CA . GLN D 1 99 ? 36.766 5.770 -5.703 1.00 17.49 99 GLN D CA 1
ATOM 26671 C C . GLN D 1 99 ? 35.445 6.473 -5.390 1.00 17.11 99 GLN D C 1
ATOM 26672 O O . GLN D 1 99 ? 35.343 7.217 -4.408 1.00 16.43 99 GLN D O 1
ATOM 26686 N N . GLY D 1 100 ? 34.436 6.265 -6.241 1.00 17.17 100 GLY D N 1
ATOM 26687 C CA . GLY D 1 100 ? 33.235 7.087 -6.177 1.00 15.33 100 GLY D CA 1
ATOM 26688 C C . GLY D 1 100 ? 32.460 6.961 -4.876 1.00 15.39 100 GLY D C 1
ATOM 26689 O O . GLY D 1 100 ? 31.945 7.955 -4.351 1.00 17.62 100 GLY D O 1
ATOM 26693 N N . ARG D 1 101 ? 32.331 5.737 -4.352 1.00 15.55 101 ARG D N 1
ATOM 26694 C CA . ARG D 1 101 ? 31.567 5.570 -3.121 1.00 16.48 101 ARG D CA 1
ATOM 26695 C C . ARG D 1 101 ? 32.342 6.101 -1.928 1.00 17.44 101 ARG D C 1
ATOM 26696 O O . ARG D 1 101 ? 31.735 6.436 -0.907 1.00 17.12 101 ARG D O 1
ATOM 26717 N N . GLY D 1 102 ? 33.665 6.220 -2.046 1.00 16.26 102 GLY D N 1
ATOM 26718 C CA . GLY D 1 102 ? 34.412 6.954 -1.039 1.00 17.03 102 GLY D CA 1
ATOM 26719 C C . GLY D 1 102 ? 34.113 8.440 -1.083 1.00 15.67 102 GLY D C 1
ATOM 26720 O O . GLY D 1 102 ? 33.968 9.089 -0.040 1.00 17.70 102 GLY D O 1
ATOM 26724 N N . ALA D 1 103 ? 34.020 9.000 -2.292 1.00 15.98 103 ALA D N 1
ATOM 26725 C CA . ALA D 1 103 ? 33.614 10.393 -2.447 1.00 17.73 103 ALA D CA 1
ATOM 26726 C C . ALA D 1 103 ? 32.237 10.632 -1.837 1.00 19.36 103 ALA D C 1
ATOM 26727 O O . ALA D 1 103 ? 32.010 11.656 -1.178 1.00 18.39 103 ALA D O 1
ATOM 26734 N N . GLU D 1 104 ? 31.307 9.691 -2.047 1.00 17.99 104 GLU D N 1
ATOM 26735 C CA . GLU D 1 104 ? 29.975 9.799 -1.455 1.00 16.76 104 GLU D CA 1
ATOM 26736 C C . GLU D 1 104 ? 30.042 9.741 0.062 1.00 18.24 104 GLU D C 1
ATOM 26737 O O . GLU D 1 104 ? 29.347 10.495 0.753 1.00 17.20 104 GLU D O 1
ATOM 26749 N N . ASN D 1 105 ? 30.878 8.851 0.597 1.00 19.00 105 ASN D N 1
ATOM 26750 C CA . ASN D 1 105 ? 31.022 8.748 2.042 1.00 17.81 105 ASN D CA 1
ATOM 26751 C C . ASN D 1 105 ? 31.628 10.009 2.645 1.00 19.01 105 ASN D C 1
ATOM 26752 O O . ASN D 1 105 ? 31.299 10.361 3.784 1.00 23.21 105 ASN D O 1
ATOM 26763 N N . ILE D 1 106 ? 32.508 10.697 1.908 1.00 19.75 106 ILE D N 1
ATOM 26764 C CA . ILE D 1 106 ? 33.050 11.966 2.388 1.00 20.80 106 ILE D CA 1
ATOM 26765 C C . ILE D 1 106 ? 31.958 13.027 2.433 1.00 20.59 106 ILE D C 1
ATOM 26766 O O . ILE D 1 106 ? 31.784 13.725 3.440 1.00 22.54 106 ILE D O 1
ATOM 26782 N N . LEU D 1 107 ? 31.213 13.172 1.336 1.00 17.88 107 LEU D N 1
ATOM 26783 C CA . LEU D 1 107 ? 30.405 14.369 1.144 1.00 20.61 107 LEU D CA 1
ATOM 26784 C C . LEU D 1 107 ? 28.998 14.264 1.723 1.00 19.45 107 LEU D C 1
ATOM 26785 O O . LEU D 1 107 ? 28.505 15.236 2.304 1.00 19.02 107 LEU D O 1
ATOM 26801 N N . PHE D 1 108 ? 28.320 13.135 1.567 1.00 20.30 108 PHE D N 1
ATOM 26802 C CA . PHE D 1 108 ? 26.909 13.096 1.927 1.00 26.76 108 PHE D CA 1
ATOM 26803 C C . PHE D 1 108 ? 26.669 13.282 3.432 1.00 22.72 108 PHE D C 1
ATOM 26804 O O . PHE D 1 108 ? 25.777 14.045 3.806 1.00 22.08 108 PHE D O 1
ATOM 26821 N N . PRO D 1 109 ? 27.424 12.626 4.323 1.00 21.91 109 PRO D N 1
ATOM 26822 C CA . PRO D 1 109 ? 27.188 12.886 5.758 1.00 23.19 109 PRO D CA 1
ATOM 26823 C C . PRO D 1 109 ? 27.414 14.342 6.127 1.00 25.57 109 PRO D C 1
ATOM 26824 O O . PRO D 1 109 ? 26.738 14.867 7.023 1.00 24.03 109 PRO D O 1
ATOM 26835 N N . VAL D 1 110 ? 28.347 15.005 5.437 1.00 21.37 110 VAL D N 1
ATOM 26836 C CA . VAL D 1 110 ? 28.617 16.421 5.666 1.00 22.48 110 VAL D CA 1
ATOM 26837 C C . VAL D 1 110 ? 27.454 17.288 5.195 1.00 24.63 110 VAL D C 1
ATOM 26838 O O . VAL D 1 110 ? 27.085 18.265 5.858 1.00 25.68 110 VAL D O 1
ATOM 26851 N N . LEU D 1 111 ? 26.867 16.968 4.042 1.00 20.32 111 LEU D N 1
ATOM 26852 C CA . LEU D 1 111 ? 25.723 17.750 3.585 1.00 23.76 111 LEU D CA 1
ATOM 26853 C C . LEU D 1 111 ? 24.543 17.592 4.534 1.00 25.18 111 LEU D C 1
ATOM 26854 O O . LEU D 1 111 ? 23.797 18.547 4.775 1.00 24.59 111 LEU D O 1
ATOM 26870 N N . LEU D 1 112 ? 24.353 16.393 5.081 1.00 23.50 112 LEU D N 1
ATOM 26871 C CA . LEU D 1 112 ? 23.286 16.207 6.057 1.00 24.15 112 LEU D CA 1
ATOM 26872 C C . LEU D 1 112 ? 23.541 17.035 7.311 1.00 26.38 112 LEU D C 1
ATOM 26873 O O . LEU D 1 112 ? 22.665 17.779 7.764 1.00 25.72 112 LEU D O 1
ATOM 26889 N N . LYS D 1 113 ? 24.727 16.901 7.905 1.00 26.81 113 LYS D N 1
ATOM 26890 C CA . LYS D 1 113 ? 25.014 17.640 9.131 1.00 32.25 113 LYS D CA 1
ATOM 26891 C C . LYS D 1 113 ? 24.917 19.142 8.896 1.00 35.92 113 LYS D C 1
ATOM 26892 O O . LYS D 1 113 ? 24.428 19.884 9.755 1.00 36.98 113 LYS D O 1
ATOM 26911 N N . TYR D 1 114 ? 25.370 19.603 7.730 1.00 33.30 114 TYR D N 1
ATOM 26912 C CA . TYR D 1 114 ? 25.290 21.019 7.382 1.00 33.65 114 TYR D CA 1
ATOM 26913 C C . TYR D 1 114 ? 23.847 21.504 7.339 1.00 43.58 114 TYR D C 1
ATOM 26914 O O . TYR D 1 114 ? 23.544 22.611 7.800 1.00 43.60 114 TYR D O 1
ATOM 26932 N N . LYS D 1 115 ? 22.945 20.694 6.775 1.00 33.67 115 LYS D N 1
ATOM 26933 C CA . LYS D 1 115 ? 21.534 21.065 6.728 1.00 34.35 115 LYS D CA 1
ATOM 26934 C C . LYS D 1 115 ? 20.900 21.014 8.115 1.00 41.11 115 LYS D C 1
ATOM 26935 O O . LYS D 1 115 ? 19.939 21.745 8.378 1.00 41.48 115 LYS D O 1
ATOM 26954 N N . GLN D 1 116 ? 21.428 20.168 9.011 1.00 30.38 116 GLN D N 1
ATOM 26955 C CA . GLN D 1 116 ? 20.892 20.050 10.366 1.00 37.18 116 GLN D CA 1
ATOM 26956 C C . GLN D 1 116 ? 21.360 21.186 11.273 1.00 43.77 116 GLN D C 1
ATOM 26957 O O . GLN D 1 116 ? 20.582 21.689 12.092 1.00 41.00 116 GLN D O 1
ATOM 26971 N N . LYS D 1 117 ? 22.635 21.580 11.165 1.00 45.24 117 LYS D N 1
ATOM 26972 C CA . LYS D 1 117 ? 23.166 22.640 12.016 1.00 54.45 117 LYS D CA 1
ATOM 26973 C C . LYS D 1 117 ? 22.423 23.953 11.822 1.00 67.29 117 LYS D C 1
ATOM 26974 O O . LYS D 1 117 ? 22.466 24.815 12.706 1.00 55.80 117 LYS D O 1
ATOM 26993 N N . GLU D 1 118 ? 21.755 24.127 10.684 1.00 58.09 118 GLU D N 1
ATOM 26994 C CA . GLU D 1 118 ? 20.897 25.281 10.458 1.00 68.38 118 GLU D CA 1
ATOM 26995 C C . GLU D 1 118 ? 19.509 25.103 11.062 1.00 61.77 118 GLU D C 1
ATOM 26996 O O . GLU D 1 118 ? 18.684 26.016 10.955 1.00 69.40 118 GLU D O 1
ATOM 27008 N N . GLY D 1 119 ? 19.238 23.965 11.697 1.00 55.70 119 GLY D N 1
ATOM 27009 C CA . GLY D 1 119 ? 17.932 23.693 12.257 1.00 49.18 119 GLY D CA 1
ATOM 27010 C C . GLY D 1 119 ? 16.971 23.006 11.318 1.00 54.91 119 GLY D C 1
ATOM 27011 O O . GLY D 1 119 ? 15.769 22.965 11.606 1.00 57.42 119 GLY D O 1
ATOM 27015 N N . LYS D 1 120 ? 17.459 22.450 10.212 1.00 52.54 120 LYS D N 1
ATOM 27016 C CA . LYS D 1 120 ? 16.590 21.862 9.198 1.00 52.30 120 LYS D CA 1
ATOM 27017 C C . LYS D 1 120 ? 16.855 20.365 9.090 1.00 51.63 120 LYS D C 1
ATOM 27018 O O . LYS D 1 120 ? 17.455 19.771 9.994 1.00 38.19 120 LYS D O 1
ATOM 27037 N N . ALA D 1 121 ? 16.409 19.743 7.999 1.00 42.42 121 ALA D N 1
ATOM 27038 C CA . ALA D 1 121 ? 16.660 18.323 7.750 1.00 35.47 121 ALA D CA 1
ATOM 27039 C C . ALA D 1 121 ? 16.015 17.445 8.821 1.00 43.66 121 ALA D C 1
ATOM 27040 O O . ALA D 1 121 ? 16.567 16.416 9.214 1.00 37.30 121 ALA D O 1
ATOM 27047 N N . LYS D 1 122 ? 14.827 17.851 9.287 1.00 35.92 122 LYS D N 1
ATOM 27048 C CA . LYS D 1 122 ? 14.127 17.091 10.321 1.00 39.36 122 LYS D CA 1
ATOM 27049 C C . LYS D 1 122 ? 13.755 15.690 9.843 1.00 46.34 122 LYS D C 1
ATOM 27050 O O . LYS D 1 122 ? 13.841 14.720 10.606 1.00 38.33 122 LYS D O 1
ATOM 27069 N N . ASN D 1 123 ? 13.288 15.575 8.602 1.00 33.05 123 ASN D N 1
ATOM 27070 C CA . ASN D 1 123 ? 12.906 14.300 7.992 1.00 29.54 123 ASN D CA 1
ATOM 27071 C C . ASN D 1 123 ? 13.593 14.287 6.635 1.00 30.03 123 ASN D C 1
ATOM 27072 O O . ASN D 1 123 ? 12.955 14.505 5.594 1.00 29.29 123 ASN D O 1
ATOM 27083 N N . PRO D 1 124 ? 14.897 14.028 6.613 1.00 29.69 124 PRO D N 1
ATOM 27084 C CA . PRO D 1 124 ? 15.712 14.394 5.451 1.00 24.57 124 PRO D CA 1
ATOM 27085 C C . PRO D 1 124 ? 15.585 13.431 4.282 1.00 23.31 124 PRO D C 1
ATOM 27086 O O . PRO D 1 124 ? 15.381 12.226 4.446 1.00 27.21 124 PRO D O 1
ATOM 27097 N N . VAL D 1 125 ? 15.728 13.995 3.080 1.00 21.68 125 VAL D N 1
ATOM 27098 C CA . VAL D 1 125 ? 15.687 13.230 1.842 1.00 21.85 125 VAL D CA 1
ATOM 27099 C C . VAL D 1 125 ? 16.706 13.803 0.867 1.00 21.84 125 VAL D C 1
ATOM 27100 O O . VAL D 1 125 ? 17.090 14.977 0.950 1.00 22.67 125 VAL D O 1
ATOM 27113 N N . PHE D 1 126 ? 17.154 12.954 -0.050 1.00 20.45 126 PHE D N 1
ATOM 27114 C CA . PHE D 1 126 ? 17.882 13.349 -1.245 1.00 21.87 126 PHE D CA 1
ATOM 27115 C C . PHE D 1 126 ? 16.995 13.064 -2.453 1.00 21.27 126 PHE D C 1
ATOM 27116 O O . PHE D 1 126 ? 16.281 12.057 -2.474 1.00 21.21 126 PHE D O 1
ATOM 27133 N N . ILE D 1 127 ? 17.053 13.923 -3.469 1.00 18.85 127 ILE D N 1
ATOM 27134 C CA . ILE D 1 127 ? 16.298 13.739 -4.705 1.00 19.43 127 ILE D CA 1
ATOM 27135 C C . ILE D 1 127 ? 17.277 13.662 -5.871 1.00 18.46 127 ILE D C 1
ATOM 27136 O O . ILE D 1 127 ? 18.182 14.496 -5.982 1.00 20.66 127 ILE D O 1
ATOM 27152 N N . SER D 1 128 ? 17.073 12.686 -6.757 1.00 19.44 128 SER D N 1
ATOM 27153 C CA . SER D 1 128 ? 17.926 12.493 -7.924 1.00 17.86 128 SER D CA 1
ATOM 27154 C C . SER D 1 128 ? 17.059 12.092 -9.107 1.00 18.27 128 SER D C 1
ATOM 27155 O O . SER D 1 128 ? 15.955 11.563 -8.937 1.00 20.23 128 SER D O 1
ATOM 27163 N N . ASN D 1 129 ? 17.562 12.354 -10.319 1.00 18.84 129 ASN D N 1
ATOM 27164 C CA . ASN D 1 129 ? 16.950 11.721 -11.482 1.00 17.98 129 ASN D CA 1
ATOM 27165 C C . ASN D 1 129 ? 16.995 10.208 -11.315 1.00 17.31 129 ASN D C 1
ATOM 27166 O O . ASN D 1 129 ? 15.995 9.520 -11.540 1.00 20.57 129 ASN D O 1
ATOM 27177 N N . PHE D 1 130 ? 18.122 9.683 -10.844 1.00 18.12 130 PHE D N 1
ATOM 27178 C CA . PHE D 1 130 ? 18.165 8.315 -10.347 1.00 18.37 130 PHE D CA 1
ATOM 27179 C C . PHE D 1 130 ? 19.457 8.084 -9.574 1.00 19.17 130 PHE D C 1
ATOM 27180 O O . PHE D 1 130 ? 20.550 8.189 -10.139 1.00 19.31 130 PHE D O 1
ATOM 27197 N N . HIS D 1 131 ? 19.340 7.792 -8.279 1.00 19.58 131 HIS D N 1
ATOM 27198 C CA . HIS D 1 131 ? 20.506 7.475 -7.472 1.00 20.78 131 HIS D CA 1
ATOM 27199 C C . HIS D 1 131 ? 21.051 6.118 -7.900 1.00 18.83 131 HIS D C 1
ATOM 27200 O O . HIS D 1 131 ? 20.299 5.144 -7.994 1.00 23.10 131 HIS D O 1
ATOM 27214 N N A PHE D 1 132 ? 22.352 6.026 -8.140 0.27 19.81 132 PHE D N 1
ATOM 27215 N N B PHE D 1 132 ? 22.359 6.063 -8.143 0.73 19.63 132 PHE D N 1
ATOM 27216 C CA A PHE D 1 132 ? 22.915 4.695 -8.303 0.27 19.21 132 PHE D CA 1
ATOM 27217 C CA B PHE D 1 132 ? 23.051 4.792 -8.287 0.73 18.77 132 PHE D CA 1
ATOM 27218 C C A PHE D 1 132 ? 22.908 3.976 -6.951 0.27 22.20 132 PHE D C 1
ATOM 27219 C C B PHE D 1 132 ? 23.006 4.024 -6.965 0.73 22.09 132 PHE D C 1
ATOM 27220 O O A PHE D 1 132 ? 22.633 4.569 -5.904 0.27 21.85 132 PHE D O 1
ATOM 27221 O O B PHE D 1 132 ? 22.774 4.592 -5.894 0.73 21.64 132 PHE D O 1
ATOM 27254 N N A ASP D 1 133 ? 23.208 2.675 -6.974 0.27 21.07 133 ASP D N 1
ATOM 27255 N N B ASP D 1 133 ? 23.249 2.710 -7.045 0.73 20.87 133 ASP D N 1
ATOM 27256 C CA A ASP D 1 133 ? 22.967 1.869 -5.780 0.27 22.23 133 ASP D CA 1
ATOM 27257 C CA B ASP D 1 133 ? 23.029 1.850 -5.885 0.73 21.96 133 ASP D CA 1
ATOM 27258 C C A ASP D 1 133 ? 23.894 2.255 -4.629 0.27 22.97 133 ASP D C 1
ATOM 27259 C C B ASP D 1 133 ? 23.877 2.285 -4.687 0.73 22.89 133 ASP D C 1
ATOM 27260 O O A ASP D 1 133 ? 23.455 2.297 -3.474 0.27 21.27 133 ASP D O 1
ATOM 27261 O O B ASP D 1 133 ? 23.375 2.364 -3.560 0.73 20.82 133 ASP D O 1
ATOM 27278 N N . THR D 1 134 ? 25.175 2.534 -4.900 1.00 19.29 134 THR D N 1
ATOM 27279 C CA . THR D 1 134 ? 26.039 2.961 -3.793 1.00 20.97 134 THR D CA 1
ATOM 27280 C C . THR D 1 134 ? 25.588 4.311 -3.259 1.00 23.02 134 THR D C 1
ATOM 27281 O O . THR D 1 134 ? 25.633 4.570 -2.049 1.00 21.46 134 THR D O 1
ATOM 27293 N N . THR D 1 135 ? 25.181 5.190 -4.172 1.00 19.19 135 THR D N 1
ATOM 27294 C CA . THR D 1 135 ? 24.726 6.523 -3.816 1.00 19.16 135 THR D CA 1
ATOM 27295 C C . THR D 1 135 ? 23.514 6.447 -2.912 1.00 21.59 135 THR D C 1
ATOM 27296 O O . THR D 1 135 ? 23.466 7.091 -1.861 1.00 23.85 135 THR D O 1
ATOM 27307 N N . ALA D 1 136 ? 22.515 5.664 -3.322 1.00 19.92 136 ALA D N 1
ATOM 27308 C CA . ALA D 1 136 ? 21.323 5.479 -2.502 1.00 20.88 136 ALA D CA 1
ATOM 27309 C C . ALA D 1 136 ? 21.661 4.814 -1.176 1.00 23.35 136 ALA D C 1
ATOM 27310 O O . ALA D 1 136 ? 21.053 5.124 -0.145 1.00 22.81 136 ALA D O 1
ATOM 27317 N N . ALA D 1 137 ? 22.620 3.888 -1.181 1.00 20.57 137 ALA D N 1
ATOM 27318 C CA . ALA D 1 137 ? 22.977 3.215 0.062 1.00 21.81 137 ALA D CA 1
ATOM 27319 C C . ALA D 1 137 ? 23.543 4.209 1.063 1.00 19.91 137 ALA D C 1
ATOM 27320 O O . ALA D 1 137 ? 23.209 4.162 2.252 1.00 22.91 137 ALA D O 1
ATOM 27327 N N . HIS D 1 138 ? 24.380 5.139 0.594 1.00 21.66 138 HIS D N 1
ATOM 27328 C CA . HIS D 1 138 ? 24.923 6.155 1.489 1.00 22.94 138 HIS D CA 1
ATOM 27329 C C . HIS D 1 138 ? 23.844 7.115 1.961 1.00 25.29 138 HIS D C 1
ATOM 27330 O O . HIS D 1 138 ? 23.850 7.534 3.123 1.00 24.82 138 HIS D O 1
ATOM 27344 N N . VAL D 1 139 ? 22.903 7.470 1.091 1.00 21.13 139 VAL D N 1
ATOM 27345 C CA . VAL D 1 139 ? 21.787 8.297 1.540 1.00 21.35 139 VAL D CA 1
ATOM 27346 C C . VAL D 1 139 ? 21.057 7.601 2.684 1.00 25.28 139 VAL D C 1
ATOM 27347 O O . VAL D 1 139 ? 20.770 8.202 3.728 1.00 24.23 139 VAL D O 1
ATOM 27360 N N . GLU D 1 140 ? 20.788 6.305 2.520 1.00 22.21 140 GLU D N 1
ATOM 27361 C CA . GLU D 1 140 ? 20.018 5.561 3.512 1.00 24.10 140 GLU D CA 1
ATOM 27362 C C . GLU D 1 140 ? 20.833 5.244 4.762 1.00 23.60 140 GLU D C 1
ATOM 27363 O O . GLU D 1 140 ? 20.281 5.228 5.871 1.00 25.88 140 GLU D O 1
ATOM 27375 N N . LEU D 1 141 ? 22.135 4.992 4.615 1.00 26.20 141 LEU D N 1
ATOM 27376 C CA . LEU D 1 141 ? 22.966 4.748 5.791 1.00 26.40 141 LEU D CA 1
ATOM 27377 C C . LEU D 1 141 ? 22.980 5.953 6.715 1.00 31.55 141 LEU D C 1
ATOM 27378 O O . LEU D 1 141 ? 23.176 5.810 7.928 1.00 31.08 141 LEU D O 1
ATOM 27394 N N . ASN D 1 142 ? 22.772 7.141 6.162 1.00 24.42 142 ASN D N 1
ATOM 27395 C CA . ASN D 1 142 ? 22.756 8.372 6.933 1.00 28.44 142 ASN D CA 1
ATOM 27396 C C . ASN D 1 142 ? 21.353 8.773 7.368 1.00 31.17 142 ASN D C 1
ATOM 27397 O O . ASN D 1 142 ? 21.154 9.909 7.809 1.00 33.33 142 ASN D O 1
ATOM 27408 N N . GLY D 1 143 ? 20.387 7.861 7.280 1.00 26.15 143 GLY D N 1
ATOM 27409 C CA . GLY D 1 143 ? 19.064 8.119 7.809 1.00 26.35 143 GLY D CA 1
ATOM 27410 C C . GLY D 1 143 ? 18.149 8.903 6.902 1.00 32.74 143 GLY D C 1
ATOM 27411 O O . GLY D 1 143 ? 17.136 9.431 7.370 1.00 29.84 143 GLY D O 1
ATOM 27415 N N . CYS D 1 144 ? 18.473 9.001 5.620 1.00 28.71 144 CYS D N 1
ATOM 27416 C CA . CYS D 1 144 ? 17.697 9.784 4.675 1.00 23.48 144 CYS D CA 1
ATOM 27417 C C . CYS D 1 144 ? 17.004 8.867 3.679 1.00 28.74 144 CYS D C 1
ATOM 27418 O O . CYS D 1 144 ? 17.403 7.718 3.472 1.00 28.91 144 CYS D O 1
ATOM 27426 N N . LYS D 1 145 ? 15.956 9.394 3.058 1.00 25.16 145 LYS D N 1
ATOM 27427 C CA . LYS D 1 145 ? 15.284 8.698 1.974 1.00 27.72 145 LYS D CA 1
ATOM 27428 C C . LYS D 1 145 ? 15.875 9.126 0.639 1.00 26.72 145 LYS D C 1
ATOM 27429 O O . LYS D 1 145 ? 16.168 10.306 0.424 1.00 26.08 145 LYS D O 1
ATOM 27448 N N . ALA D 1 146 ? 16.050 8.158 -0.255 1.00 23.08 146 ALA D N 1
ATOM 27449 C CA . ALA D 1 146 ? 16.555 8.405 -1.600 1.00 22.38 146 ALA D CA 1
ATOM 27450 C C . ALA D 1 146 ? 15.380 8.375 -2.572 1.00 25.57 146 ALA D C 1
ATOM 27451 O O . ALA D 1 146 ? 14.803 7.312 -2.819 1.00 33.30 146 ALA D O 1
ATOM 27458 N N . ILE D 1 147 ? 15.039 9.531 -3.134 1.00 20.90 147 ILE D N 1
ATOM 27459 C CA . ILE D 1 147 ? 13.915 9.663 -4.054 1.00 21.38 147 ILE D CA 1
ATOM 27460 C C . ILE D 1 147 ? 14.448 9.769 -5.477 1.00 21.58 147 ILE D C 1
ATOM 27461 O O . ILE D 1 147 ? 15.340 10.582 -5.758 1.00 22.37 147 ILE D O 1
ATOM 27477 N N . ASN D 1 148 ? 13.901 8.948 -6.375 1.00 21.59 148 ASN D N 1
ATOM 27478 C CA . ASN D 1 148 ? 14.278 8.921 -7.784 1.00 20.38 148 ASN D CA 1
ATOM 27479 C C . ASN D 1 148 ? 13.117 9.389 -8.654 1.00 21.41 148 ASN D C 1
ATOM 27480 O O . ASN D 1 148 ? 12.001 8.868 -8.535 1.00 22.69 148 ASN D O 1
ATOM 27491 N N . ILE D 1 149 ? 13.387 10.344 -9.555 1.00 19.97 149 ILE D N 1
ATOM 27492 C CA . ILE D 1 149 ? 12.324 10.948 -10.354 1.00 20.00 149 ILE D CA 1
ATOM 27493 C C . ILE D 1 149 ? 12.727 11.112 -11.819 1.00 21.50 149 ILE D C 1
ATOM 27494 O O . ILE D 1 149 ? 12.526 12.175 -12.417 1.00 24.05 149 ILE D O 1
ATOM 27510 N N . VAL D 1 150 ? 13.239 10.041 -12.428 1.00 20.61 150 VAL D N 1
ATOM 27511 C CA . VAL D 1 150 ? 13.607 10.087 -13.837 1.00 22.19 150 VAL D CA 1
ATOM 27512 C C . VAL D 1 150 ? 12.370 10.268 -14.714 1.00 18.53 150 VAL D C 1
ATOM 27513 O O . VAL D 1 150 ? 11.253 9.863 -14.360 1.00 21.79 150 VAL D O 1
ATOM 27526 N N . THR D 1 151 ? 12.580 10.886 -15.879 1.00 19.34 151 THR D N 1
ATOM 27527 C CA . THR D 1 151 ? 11.520 11.064 -16.859 1.00 18.50 151 THR D CA 1
ATOM 27528 C C . THR D 1 151 ? 10.829 9.742 -17.178 1.00 20.79 151 THR D C 1
ATOM 27529 O O . THR D 1 151 ? 11.466 8.688 -17.278 1.00 22.39 151 THR D O 1
ATOM 27540 N N . GLU D 1 152 ? 9.504 9.810 -17.343 1.00 25.99 152 GLU D N 1
ATOM 27541 C CA . GLU D 1 152 ? 8.737 8.625 -17.707 1.00 31.46 152 GLU D CA 1
ATOM 27542 C C . GLU D 1 152 ? 9.149 8.075 -19.065 1.00 27.22 152 GLU D C 1
ATOM 27543 O O . GLU D 1 152 ? 8.928 6.888 -19.330 1.00 28.25 152 GLU D O 1
ATOM 27555 N N . LYS D 1 153 ? 9.752 8.912 -19.921 1.00 23.52 153 LYS D N 1
ATOM 27556 C CA . LYS D 1 153 ? 10.263 8.447 -21.207 1.00 23.64 153 LYS D CA 1
ATOM 27557 C C . LYS D 1 153 ? 11.252 7.298 -21.051 1.00 25.00 153 LYS D C 1
ATOM 27558 O O . LYS D 1 153 ? 11.436 6.506 -21.983 1.00 24.67 153 LYS D O 1
ATOM 27577 N N . ALA D 1 154 ? 11.924 7.207 -19.901 1.00 21.96 154 ALA D N 1
ATOM 27578 C CA . ALA D 1 154 ? 12.912 6.154 -19.711 1.00 23.18 154 ALA D CA 1
ATOM 27579 C C . ALA D 1 154 ? 12.276 4.774 -19.602 1.00 24.86 154 ALA D C 1
ATOM 27580 O O . ALA D 1 154 ? 12.964 3.769 -19.812 1.00 24.91 154 ALA D O 1
ATOM 27587 N N . PHE D 1 155 ? 10.987 4.703 -19.278 1.00 24.68 155 PHE D N 1
ATOM 27588 C CA . PHE D 1 155 ? 10.309 3.433 -19.052 1.00 28.75 155 PHE D CA 1
ATOM 27589 C C . PHE D 1 155 ? 9.713 2.843 -20.321 1.00 30.92 155 PHE D C 1
ATOM 27590 O O . PHE D 1 155 ? 9.144 1.748 -20.272 1.00 31.75 155 PHE D O 1
ATOM 27607 N N . ASP D 1 156 ? 9.824 3.542 -21.444 1.00 27.97 156 ASP D N 1
ATOM 27608 C CA . ASP D 1 156 ? 9.388 3.057 -22.750 1.00 23.67 156 ASP D CA 1
ATOM 27609 C C . ASP D 1 156 ? 10.657 2.720 -23.533 1.00 26.55 156 ASP D C 1
ATOM 27610 O O . ASP D 1 156 ? 11.211 3.562 -24.240 1.00 25.61 156 ASP D O 1
ATOM 27619 N N . SER D 1 157 ? 11.110 1.472 -23.398 1.00 24.72 157 SER D N 1
ATOM 27620 C CA . SER D 1 157 ? 12.436 1.098 -23.879 1.00 26.37 157 SER D CA 1
ATOM 27621 C C . SER D 1 157 ? 12.582 1.312 -25.379 1.00 28.12 157 SER D C 1
ATOM 27622 O O . SER D 1 157 ? 13.574 1.885 -25.840 1.00 27.07 157 SER D O 1
ATOM 27630 N N . GLU D 1 158 ? 11.614 0.847 -26.163 1.00 26.39 158 GLU D N 1
ATOM 27631 C CA A GLU D 1 158 ? 11.823 0.850 -27.604 0.44 30.03 158 GLU D CA 1
ATOM 27632 C CA B GLU D 1 158 ? 11.748 0.835 -27.615 0.56 30.02 158 GLU D CA 1
ATOM 27633 C C . GLU D 1 158 ? 11.590 2.214 -28.237 1.00 31.40 158 GLU D C 1
ATOM 27634 O O . GLU D 1 158 ? 12.062 2.439 -29.356 1.00 32.76 158 GLU D O 1
ATOM 27657 N N . THR D 1 159 ? 10.919 3.134 -27.559 1.00 27.05 159 THR D N 1
ATOM 27658 C CA . THR D 1 159 ? 10.620 4.439 -28.131 1.00 29.04 159 THR D CA 1
ATOM 27659 C C . THR D 1 159 ? 11.790 5.397 -27.925 1.00 28.84 159 THR D C 1
ATOM 27660 O O . THR D 1 159 ? 12.143 5.725 -26.787 1.00 23.96 159 THR D O 1
ATOM 27671 N N . TYR D 1 160 ? 12.365 5.861 -29.035 1.00 24.69 160 TYR D N 1
ATOM 27672 C CA . TYR D 1 160 ? 13.478 6.797 -28.989 1.00 27.03 160 TYR D CA 1
ATOM 27673 C C . TYR D 1 160 ? 13.094 8.074 -28.242 1.00 24.32 160 TYR D C 1
ATOM 27674 O O . TYR D 1 160 ? 11.993 8.607 -28.409 1.00 25.31 160 TYR D O 1
ATOM 27692 N N . ASP D 1 161 ? 14.016 8.566 -27.414 1.00 20.90 161 ASP D N 1
ATOM 27693 C CA . ASP D 1 161 ? 13.942 9.918 -26.875 1.00 24.39 161 ASP D CA 1
ATOM 27694 C C . ASP D 1 161 ? 15.367 10.436 -26.725 1.00 20.93 161 ASP D C 1
ATOM 27695 O O . ASP D 1 161 ? 16.290 9.660 -26.467 1.00 20.87 161 ASP D O 1
ATOM 27704 N N . ASP D 1 162 ? 15.537 11.755 -26.885 1.00 21.42 162 ASP D N 1
ATOM 27705 C CA . ASP D 1 162 ? 16.868 12.357 -26.820 1.00 20.18 162 ASP D CA 1
ATOM 27706 C C . ASP D 1 162 ? 17.472 12.310 -25.418 1.00 18.93 162 ASP D C 1
ATOM 27707 O O . ASP D 1 162 ? 18.701 12.292 -25.274 1.00 19.28 162 ASP D O 1
ATOM 27716 N N . TRP D 1 163 ? 16.640 12.363 -24.378 1.00 19.48 163 TRP D N 1
ATOM 27717 C CA . TRP D 1 163 ? 17.116 12.639 -23.031 1.00 18.55 163 TRP D CA 1
ATOM 27718 C C . TRP D 1 163 ? 16.424 11.753 -21.996 1.00 21.48 163 TRP D C 1
ATOM 27719 O O . TRP D 1 163 ? 15.696 12.212 -21.120 1.00 22.21 163 TRP D O 1
ATOM 27740 N N . LYS D 1 164 ? 16.667 10.452 -22.085 1.00 19.26 164 LYS D N 1
ATOM 27741 C CA . LYS D 1 164 ? 16.014 9.505 -21.192 1.00 17.99 164 LYS D CA 1
ATOM 27742 C C . LYS D 1 164 ? 16.567 9.540 -19.770 1.00 19.38 164 LYS D C 1
ATOM 27743 O O . LYS D 1 164 ? 16.021 8.853 -18.902 1.00 19.33 164 LYS D O 1
ATOM 27762 N N . GLY D 1 165 ? 17.603 10.328 -19.498 1.00 19.21 165 GLY D N 1
ATOM 27763 C CA . GLY D 1 165 ? 18.086 10.524 -18.149 1.00 18.08 165 GLY D CA 1
ATOM 27764 C C . GLY D 1 165 ? 17.558 11.755 -17.442 1.00 19.91 165 GLY D C 1
ATOM 27765 O O . GLY D 1 165 ? 17.898 11.978 -16.275 1.00 18.15 165 GLY D O 1
ATOM 27769 N N . ASP D 1 166 ? 16.721 12.550 -18.105 1.00 16.88 166 ASP D N 1
ATOM 27770 C CA . ASP D 1 166 ? 16.217 13.792 -17.532 1.00 18.39 166 ASP D CA 1
ATOM 27771 C C . ASP D 1 166 ? 15.484 13.574 -16.207 1.00 20.31 166 ASP D C 1
ATOM 27772 O O . ASP D 1 166 ? 14.803 12.565 -16.003 1.00 18.48 166 ASP D O 1
ATOM 27781 N N . PHE D 1 167 ? 15.597 14.569 -15.322 1.00 19.11 167 PHE D N 1
ATOM 27782 C CA . PHE D 1 167 ? 14.650 14.718 -14.226 1.00 19.21 167 PHE D CA 1
ATOM 27783 C C . PHE D 1 167 ? 13.245 14.951 -14.772 1.00 21.20 167 PHE D C 1
ATOM 27784 O O . PHE D 1 167 ? 13.061 15.700 -15.734 1.00 20.97 167 PHE D O 1
ATOM 27801 N N . ASP D 1 168 ? 12.249 14.383 -14.104 1.00 19.91 168 ASP D N 1
ATOM 27802 C CA . ASP D 1 168 ? 10.858 14.799 -14.280 1.00 19.28 168 ASP D CA 1
ATOM 27803 C C . ASP D 1 168 ? 10.637 16.060 -13.450 1.00 23.71 168 ASP D C 1
ATOM 27804 O O . ASP D 1 168 ? 10.562 15.989 -12.220 1.00 23.63 168 ASP D O 1
ATOM 27813 N N . ILE D 1 169 ? 10.537 17.215 -14.114 1.00 23.54 169 ILE D N 1
ATOM 27814 C CA . ILE D 1 169 ? 10.515 18.488 -13.394 1.00 22.55 169 ILE D CA 1
ATOM 27815 C C . ILE D 1 169 ? 9.243 18.626 -12.565 1.00 25.28 169 ILE D C 1
ATOM 27816 O O . ILE D 1 169 ? 9.267 19.178 -11.458 1.00 25.97 169 ILE D O 1
ATOM 27832 N N . LYS D 1 170 ? 8.110 18.161 -13.092 1.00 25.40 170 LYS D N 1
ATOM 27833 C CA . LYS D 1 170 ? 6.878 18.200 -12.310 1.00 28.77 170 LYS D CA 1
ATOM 27834 C C . LYS D 1 170 ? 7.047 17.448 -10.995 1.00 23.62 170 LYS D C 1
ATOM 27835 O O . LYS D 1 170 ? 6.647 17.941 -9.935 1.00 25.37 170 LYS D O 1
ATOM 27854 N N . LYS D 1 171 ? 7.654 16.259 -11.038 1.00 24.13 171 LYS D N 1
ATOM 27855 C CA . LYS D 1 171 ? 7.864 15.497 -9.812 1.00 25.05 171 LYS D CA 1
ATOM 27856 C C . LYS D 1 171 ? 8.874 16.167 -8.891 1.00 23.25 171 LYS D C 1
ATOM 27857 O O . LYS D 1 171 ? 8.760 16.059 -7.664 1.00 26.53 171 LYS D O 1
ATOM 27876 N N . LEU D 1 172 ? 9.881 16.839 -9.454 1.00 21.30 172 LEU D N 1
ATOM 27877 C CA . LEU D 1 172 ? 10.817 17.583 -8.620 1.00 20.40 172 LEU D CA 1
ATOM 27878 C C . LEU D 1 172 ? 10.078 18.637 -7.805 1.00 22.60 172 LEU D C 1
ATOM 27879 O O . LEU D 1 172 ? 10.237 18.731 -6.583 1.00 23.91 172 LEU D O 1
ATOM 27895 N N . LYS D 1 173 ? 9.243 19.431 -8.469 1.00 21.61 173 LYS D N 1
ATOM 27896 C CA . LYS D 1 173 ? 8.493 20.455 -7.753 1.00 22.38 173 LYS D CA 1
ATOM 27897 C C . LYS D 1 173 ? 7.524 19.834 -6.754 1.00 26.47 173 LYS D C 1
ATOM 27898 O O . LYS D 1 173 ? 7.381 20.330 -5.630 1.00 27.26 173 LYS D O 1
ATOM 27917 N N . GLU D 1 174 ? 6.836 18.760 -7.151 1.00 26.40 174 GLU D N 1
ATOM 27918 C CA . GLU D 1 174 ? 5.914 18.095 -6.234 1.00 31.10 174 GLU D CA 1
ATOM 27919 C C . GLU D 1 174 ? 6.636 17.596 -4.988 1.00 26.67 174 GLU D C 1
ATOM 27920 O O . GLU D 1 174 ? 6.122 17.725 -3.871 1.00 28.60 174 GLU D O 1
ATOM 27932 N N . ASN D 1 175 ? 7.823 17.012 -5.156 1.00 25.07 175 ASN D N 1
ATOM 27933 C CA . ASN D 1 175 ? 8.534 16.479 -4.000 1.00 27.09 175 ASN D CA 1
ATOM 27934 C C . ASN D 1 175 ? 9.038 17.595 -3.093 1.00 24.48 175 ASN D C 1
ATOM 27935 O O . ASN D 1 175 ? 9.031 17.451 -1.866 1.00 26.41 175 ASN D O 1
ATOM 27946 N N . ILE D 1 176 ? 9.486 18.712 -3.669 1.00 26.23 176 ILE D N 1
ATOM 27947 C CA . ILE D 1 176 ? 9.903 19.836 -2.835 1.00 27.32 176 ILE D CA 1
ATOM 27948 C C . ILE D 1 176 ? 8.720 20.360 -2.030 1.00 26.47 176 ILE D C 1
ATOM 27949 O O . ILE D 1 176 ? 8.834 20.614 -0.824 1.00 26.82 176 ILE D O 1
ATOM 27965 N N . ALA D 1 177 ? 7.561 20.513 -2.677 1.00 26.38 177 ALA D N 1
ATOM 27966 C CA . ALA D 1 177 ? 6.382 21.013 -1.977 1.00 31.26 177 ALA D CA 1
ATOM 27967 C C . ALA D 1 177 ? 5.920 20.047 -0.891 1.00 31.76 177 ALA D C 1
ATOM 27968 O O . ALA D 1 177 ? 5.498 20.474 0.191 1.00 29.40 177 ALA D O 1
ATOM 27975 N N . GLN D 1 178 ? 5.983 18.742 -1.165 1.00 29.35 178 GLN D N 1
ATOM 27976 C CA . GLN D 1 178 ? 5.492 17.749 -0.212 1.00 33.28 178 GLN D CA 1
ATOM 27977 C C . GLN D 1 178 ? 6.436 17.611 0.977 1.00 31.91 178 GLN D C 1
ATOM 27978 O O . GLN D 1 178 ? 5.998 17.614 2.134 1.00 32.02 178 GLN D O 1
ATOM 27992 N N . HIS D 1 179 ? 7.735 17.491 0.716 1.00 27.96 179 HIS D N 1
ATOM 27993 C CA . HIS D 1 179 ? 8.703 17.284 1.786 1.00 28.44 179 HIS D CA 1
ATOM 27994 C C . HIS D 1 179 ? 9.157 18.583 2.429 1.00 31.06 179 HIS D C 1
ATOM 27995 O O . HIS D 1 179 ? 9.534 18.586 3.607 1.00 28.76 179 HIS D O 1
ATOM 28009 N N . GLY D 1 180 ? 9.114 19.684 1.686 1.00 28.15 180 GLY D N 1
ATOM 28010 C CA . GLY D 1 180 ? 9.617 20.950 2.176 1.00 32.53 180 GLY D CA 1
ATOM 28011 C C . GLY D 1 180 ? 11.078 21.136 1.827 1.00 28.27 180 GLY D C 1
ATOM 28012 O O . GLY D 1 180 ? 11.865 20.187 1.897 1.00 25.97 180 GLY D O 1
ATOM 28016 N N . ALA D 1 181 ? 11.455 22.354 1.440 1.00 28.57 181 ALA D N 1
ATOM 28017 C CA . ALA D 1 181 ? 12.847 22.612 1.087 1.00 28.27 181 ALA D CA 1
ATOM 28018 C C . ALA D 1 181 ? 13.772 22.331 2.263 1.00 24.86 181 ALA D C 1
ATOM 28019 O O . ALA D 1 181 ? 14.901 21.861 2.079 1.00 26.59 181 ALA D O 1
ATOM 28026 N N . ASP D 1 182 ? 13.311 22.632 3.481 1.00 29.63 182 ASP D N 1
ATOM 28027 C CA . ASP D 1 182 ? 14.096 22.387 4.683 1.00 33.05 182 ASP D CA 1
ATOM 28028 C C . ASP D 1 182 ? 14.516 20.930 4.829 1.00 30.32 182 ASP D C 1
ATOM 28029 O O . ASP D 1 182 ? 15.508 20.651 5.510 1.00 32.27 182 ASP D O 1
ATOM 28038 N N . ASN D 1 183 ? 13.780 19.994 4.225 1.00 27.40 183 ASN D N 1
ATOM 28039 C CA . ASN D 1 183 ? 14.078 18.574 4.347 1.00 27.65 183 ASN D CA 1
ATOM 28040 C C . ASN D 1 183 ? 14.868 18.004 3.177 1.00 27.79 183 ASN D C 1
ATOM 28041 O O . ASN D 1 183 ? 15.250 16.830 3.231 1.00 26.14 183 ASN D O 1
ATOM 28052 N N . ILE D 1 184 ? 15.130 18.786 2.132 1.00 22.52 184 ILE D N 1
ATOM 28053 C CA . ILE D 1 184 ? 15.889 18.299 0.984 1.00 20.75 184 ILE D CA 1
ATOM 28054 C C . ILE D 1 184 ? 17.362 18.578 1.265 1.00 22.24 184 ILE D C 1
ATOM 28055 O O . ILE D 1 184 ? 17.840 19.706 1.107 1.00 22.24 184 ILE D O 1
ATOM 28071 N N . VAL D 1 185 ? 18.088 17.538 1.679 1.00 21.01 185 VAL D N 1
ATOM 28072 C CA . VAL D 1 185 ? 19.505 17.703 1.983 1.00 20.62 185 VAL D CA 1
ATOM 28073 C C . VAL D 1 185 ? 20.268 18.116 0.734 1.00 21.54 185 VAL D C 1
ATOM 28074 O O . VAL D 1 185 ? 21.113 19.018 0.772 1.00 22.39 185 VAL D O 1
ATOM 28087 N N . ALA D 1 186 ? 19.984 17.465 -0.390 1.00 20.60 186 ALA D N 1
ATOM 28088 C CA . ALA D 1 186 ? 20.636 17.788 -1.648 1.00 22.81 186 ALA D CA 1
ATOM 28089 C C . ALA D 1 186 ? 19.843 17.171 -2.786 1.00 19.20 186 ALA D C 1
ATOM 28090 O O . ALA D 1 186 ? 19.099 16.206 -2.597 1.00 19.46 186 ALA D O 1
ATOM 28097 N N . ILE D 1 187 ? 20.001 17.760 -3.965 1.00 18.56 187 ILE D N 1
ATOM 28098 C CA . ILE D 1 187 ? 19.590 17.157 -5.226 1.00 17.98 187 ILE D CA 1
ATOM 28099 C C . ILE D 1 187 ? 20.851 16.613 -5.882 1.00 20.40 187 ILE D C 1
ATOM 28100 O O . ILE D 1 187 ? 21.887 17.292 -5.901 1.00 19.72 187 ILE D O 1
ATOM 28116 N N . VAL D 1 188 ? 20.776 15.380 -6.387 1.00 16.42 188 VAL D N 1
ATOM 28117 C CA . VAL D 1 188 ? 21.892 14.686 -7.021 1.00 17.47 188 VAL D CA 1
ATOM 28118 C C . VAL D 1 188 ? 21.544 14.532 -8.493 1.00 17.13 188 VAL D C 1
ATOM 28119 O O . VAL D 1 188 ? 20.597 13.814 -8.840 1.00 18.76 188 VAL D O 1
ATOM 28132 N N . SER D 1 189 ? 22.288 15.220 -9.357 1.00 15.42 189 SER D N 1
ATOM 28133 C CA . SER D 1 189 ? 22.119 15.110 -10.801 1.00 16.43 189 SER D CA 1
ATOM 28134 C C . SER D 1 189 ? 23.117 14.080 -11.303 1.00 17.49 189 SER D C 1
ATOM 28135 O O . SER D 1 189 ? 24.322 14.346 -11.328 1.00 18.97 189 SER D O 1
ATOM 28143 N N . THR D 1 190 ? 22.624 12.909 -11.698 1.00 17.22 190 THR D N 1
ATOM 28144 C CA . THR D 1 190 ? 23.483 11.809 -12.127 1.00 17.59 190 THR D CA 1
ATOM 28145 C C . THR D 1 190 ? 23.652 11.860 -13.646 1.00 16.88 190 THR D C 1
ATOM 28146 O O . THR D 1 190 ? 22.669 11.720 -14.383 1.00 16.79 190 THR D O 1
ATOM 28157 N N . VAL D 1 191 ? 24.895 12.039 -14.114 1.00 15.63 191 VAL D N 1
ATOM 28158 C CA . VAL D 1 191 ? 25.182 12.218 -15.538 1.00 14.88 191 VAL D CA 1
ATOM 28159 C C . VAL D 1 191 ? 26.283 11.267 -15.994 1.00 14.53 191 VAL D C 1
ATOM 28160 O O . VAL D 1 191 ? 27.322 11.149 -15.336 1.00 15.93 191 VAL D O 1
ATOM 28173 N N . THR D 1 192 ? 26.051 10.553 -17.099 1.00 15.31 192 THR D N 1
ATOM 28174 C CA . THR D 1 192 ? 24.741 10.156 -17.583 1.00 16.36 192 THR D CA 1
ATOM 28175 C C . THR D 1 192 ? 23.956 9.479 -16.460 1.00 15.42 192 THR D C 1
ATOM 28176 O O . THR D 1 192 ? 24.518 9.155 -15.411 1.00 16.27 192 THR D O 1
ATOM 28187 N N . CYS D 1 193 ? 22.675 9.210 -16.697 1.00 16.43 193 CYS D N 1
ATOM 28188 C CA . CYS D 1 193 ? 21.844 8.527 -15.708 1.00 16.86 193 CYS D CA 1
ATOM 28189 C C . CYS D 1 193 ? 22.071 7.021 -15.840 1.00 18.25 193 CYS D C 1
ATOM 28190 O O . CYS D 1 193 ? 21.445 6.350 -16.664 1.00 19.22 193 CYS D O 1
ATOM 28198 N N . ASN D 1 194 ? 22.968 6.484 -15.009 1.00 17.54 194 ASN D N 1
ATOM 28199 C CA . ASN D 1 194 ? 23.368 5.083 -15.134 1.00 16.88 194 ASN D CA 1
ATOM 28200 C C . ASN D 1 194 ? 22.166 4.149 -15.056 1.00 19.72 194 ASN D C 1
ATOM 28201 O O . ASN D 1 194 ? 21.958 3.310 -15.940 1.00 20.81 194 ASN D O 1
ATOM 28212 N N . SER D 1 195 ? 21.344 4.301 -14.014 1.00 20.47 195 SER D N 1
ATOM 28213 C CA . SER D 1 195 ? 20.253 3.366 -13.763 1.00 23.31 195 SER D CA 1
ATOM 28214 C C . SER D 1 195 ? 19.167 3.414 -14.828 1.00 26.15 195 SER D C 1
ATOM 28215 O O . SER D 1 195 ? 18.409 2.447 -14.963 1.00 27.41 195 SER D O 1
ATOM 28223 N N . ALA D 1 196 ? 19.070 4.501 -15.583 1.00 19.04 196 ALA D N 1
ATOM 28224 C CA . ALA D 1 196 ? 18.116 4.580 -16.679 1.00 20.85 196 ALA D CA 1
ATOM 28225 C C . ALA D 1 196 ? 18.671 4.007 -17.974 1.00 20.36 196 ALA D C 1
ATOM 28226 O O . ALA D 1 196 ? 17.972 4.023 -18.995 1.00 22.76 196 ALA D O 1
ATOM 28233 N N . GLY D 1 197 ? 19.914 3.532 -17.964 1.00 21.11 197 GLY D N 1
ATOM 28234 C CA . GLY D 1 197 ? 20.506 2.981 -19.166 1.00 24.11 197 GLY D CA 1
ATOM 28235 C C . GLY D 1 197 ? 21.686 3.761 -19.711 1.00 20.30 197 GLY D C 1
ATOM 28236 O O . GLY D 1 197 ? 21.955 3.707 -20.917 1.00 23.24 197 GLY D O 1
ATOM 28240 N N . GLY D 1 198 ? 22.410 4.468 -18.843 1.00 18.85 198 GLY D N 1
ATOM 28241 C CA . GLY D 1 198 ? 23.457 5.362 -19.310 1.00 17.79 198 GLY D CA 1
ATOM 28242 C C . GLY D 1 198 ? 22.919 6.481 -20.168 1.00 17.59 198 GLY D C 1
ATOM 28243 O O . GLY D 1 198 ? 23.587 6.914 -21.111 1.00 16.63 198 GLY D O 1
ATOM 28247 N N . GLN D 1 199 ? 21.722 6.962 -19.862 1.00 18.45 199 GLN D N 1
ATOM 28248 C CA . GLN D 1 199 ? 21.006 7.890 -20.725 1.00 16.21 199 GLN D CA 1
ATOM 28249 C C . GLN D 1 199 ? 21.271 9.333 -20.312 1.00 18.12 199 GLN D C 1
ATOM 28250 O O . GLN D 1 199 ? 21.306 9.645 -19.120 1.00 15.43 199 GLN D O 1
ATOM 28264 N N . PRO D 1 200 ? 21.442 10.219 -21.287 1.00 17.82 200 PRO D N 1
ATOM 28265 C CA . PRO D 1 200 ? 21.881 11.582 -20.984 1.00 16.50 200 PRO D CA 1
ATOM 28266 C C . PRO D 1 200 ? 20.796 12.463 -20.388 1.00 16.52 200 PRO D C 1
ATOM 28267 O O . PRO D 1 200 ? 19.595 12.269 -20.598 1.00 18.75 200 PRO D O 1
ATOM 28278 N N . VAL D 1 201 ? 21.275 13.442 -19.624 1.00 16.17 201 VAL D N 1
ATOM 28279 C CA . VAL D 1 201 ? 20.496 14.546 -19.087 1.00 16.41 201 VAL D CA 1
ATOM 28280 C C . VAL D 1 201 ? 20.816 15.760 -19.944 1.00 17.85 201 VAL D C 1
ATOM 28281 O O . VAL D 1 201 ? 21.993 16.085 -20.149 1.00 18.64 201 VAL D O 1
ATOM 28294 N N . SER D 1 202 ? 19.785 16.429 -20.449 1.00 19.24 202 SER D N 1
ATOM 28295 C CA . SER D 1 202 ? 20.021 17.576 -21.309 1.00 19.69 202 SER D CA 1
ATOM 28296 C C . SER D 1 202 ? 20.550 18.759 -20.502 1.00 16.18 202 SER D C 1
ATOM 28297 O O . SER D 1 202 ? 20.368 18.850 -19.283 1.00 16.83 202 SER D O 1
ATOM 28305 N N . MET D 1 203 ? 21.186 19.697 -21.213 1.00 19.59 203 MET D N 1
ATOM 28306 C CA . MET D 1 203 ? 21.653 20.914 -20.556 1.00 20.39 203 MET D CA 1
ATOM 28307 C C . MET D 1 203 ? 20.480 21.708 -19.998 1.00 19.78 203 MET D C 1
ATOM 28308 O O . MET D 1 203 ? 20.552 22.238 -18.882 1.00 19.60 203 MET D O 1
ATOM 28322 N N . SER D 1 204 ? 19.388 21.803 -20.761 1.00 20.48 204 SER D N 1
ATOM 28323 C CA . SER D 1 204 ? 18.250 22.585 -20.292 1.00 21.85 204 SER D CA 1
ATOM 28324 C C . SER D 1 204 ? 17.639 21.964 -19.043 1.00 22.79 204 SER D C 1
ATOM 28325 O O . SER D 1 204 ? 17.152 22.685 -18.163 1.00 19.27 204 SER D O 1
ATOM 28333 N N . ASN D 1 205 ? 17.676 20.633 -18.942 1.00 22.45 205 ASN D N 1
ATOM 28334 C CA . ASN D 1 205 ? 17.150 19.946 -17.766 1.00 21.59 205 ASN D CA 1
ATOM 28335 C C . ASN D 1 205 ? 18.048 20.177 -16.557 1.00 18.75 205 ASN D C 1
ATOM 28336 O O . ASN D 1 205 ? 17.566 20.493 -15.464 1.00 20.51 205 ASN D O 1
ATOM 28347 N N . LEU D 1 206 ? 19.363 20.033 -16.732 1.00 17.29 206 LEU D N 1
ATOM 28348 C CA . LEU D 1 206 ? 20.280 20.346 -15.641 1.00 17.91 206 LEU D CA 1
ATOM 28349 C C . LEU D 1 206 ? 20.094 21.780 -15.158 1.00 18.41 206 LEU D C 1
ATOM 28350 O O . LEU D 1 206 ? 20.082 22.044 -13.950 1.00 17.94 206 LEU D O 1
ATOM 28366 N N . LYS D 1 207 ? 19.939 22.716 -16.094 1.00 18.61 207 LYS D N 1
ATOM 28367 C CA . LYS D 1 207 ? 19.812 24.126 -15.741 1.00 18.93 207 LYS D CA 1
ATOM 28368 C C . LYS D 1 207 ? 18.517 24.386 -14.990 1.00 21.25 207 LYS D C 1
ATOM 28369 O O . LYS D 1 207 ? 18.517 25.084 -13.969 1.00 21.28 207 LYS D O 1
ATOM 28388 N N . GLU D 1 208 ? 17.407 23.822 -15.464 1.00 20.92 208 GLU D N 1
ATOM 28389 C CA . GLU D 1 208 ? 16.135 24.061 -14.794 1.00 21.61 208 GLU D CA 1
ATOM 28390 C C . GLU D 1 208 ? 16.140 23.482 -13.386 1.00 19.71 208 GLU D C 1
ATOM 28391 O O . GLU D 1 208 ? 15.655 24.116 -12.443 1.00 21.91 208 GLU D O 1
ATOM 28403 N N . VAL D 1 209 ? 16.684 22.276 -13.226 1.00 20.75 209 VAL D N 1
ATOM 28404 C CA . VAL D 1 209 ? 16.791 21.666 -11.903 1.00 21.50 209 VAL D CA 1
ATOM 28405 C C . VAL D 1 209 ? 17.610 22.555 -10.972 1.00 18.85 209 VAL D C 1
ATOM 28406 O O . VAL D 1 209 ? 17.230 22.798 -9.821 1.00 19.99 209 VAL D O 1
ATOM 28419 N N . TYR D 1 210 ? 18.756 23.044 -11.452 1.00 20.46 210 TYR D N 1
ATOM 28420 C CA . TYR D 1 210 ? 19.606 23.875 -10.605 1.00 20.10 210 TYR D CA 1
ATOM 28421 C C . TYR D 1 210 ? 18.918 25.190 -10.245 1.00 21.31 210 TYR D C 1
ATOM 28422 O O . TYR D 1 210 ? 18.996 25.646 -9.098 1.00 21.50 210 TYR D O 1
ATOM 28440 N N . GLU D 1 211 ? 18.248 25.820 -11.215 1.00 20.49 211 GLU D N 1
ATOM 28441 C CA . GLU D 1 211 ? 17.547 27.073 -10.946 1.00 22.71 211 GLU D CA 1
ATOM 28442 C C . GLU D 1 211 ? 16.470 26.886 -9.886 1.00 21.85 211 GLU D C 1
ATOM 28443 O O . GLU D 1 211 ? 16.325 27.716 -8.979 1.00 24.67 211 GLU D O 1
ATOM 28455 N N . ILE D 1 212 ? 15.720 25.787 -9.972 1.00 21.27 212 ILE D N 1
ATOM 28456 C CA . ILE D 1 212 ? 14.705 25.489 -8.967 1.00 23.47 212 ILE D CA 1
ATOM 28457 C C . ILE D 1 212 ? 15.362 25.274 -7.612 1.00 20.85 212 ILE D C 1
ATOM 28458 O O . ILE D 1 212 ? 14.918 25.805 -6.585 1.00 23.07 212 ILE D O 1
ATOM 28474 N N . ALA D 1 213 ? 16.441 24.495 -7.595 1.00 20.02 213 ALA D N 1
ATOM 28475 C CA . ALA D 1 213 ? 17.150 24.240 -6.350 1.00 22.45 213 ALA D CA 1
ATOM 28476 C C . ALA D 1 213 ? 17.625 25.539 -5.712 1.00 23.39 213 ALA D C 1
ATOM 28477 O O . ALA D 1 213 ? 17.429 25.762 -4.512 1.00 23.37 213 ALA D O 1
ATOM 28484 N N . LYS D 1 214 ? 18.255 26.411 -6.503 1.00 23.50 214 LYS D N 1
ATOM 28485 C CA . LYS D 1 214 ? 18.788 27.650 -5.946 1.00 27.89 214 LYS D CA 1
ATOM 28486 C C . LYS D 1 214 ? 17.677 28.529 -5.390 1.00 25.76 214 LYS D C 1
ATOM 28487 O O . LYS D 1 214 ? 17.848 29.173 -4.349 1.00 29.68 214 LYS D O 1
ATOM 28506 N N . GLN D 1 215 ? 16.528 28.570 -6.067 1.00 23.20 215 GLN D N 1
ATOM 28507 C CA . GLN D 1 215 ? 15.408 29.347 -5.544 1.00 26.56 215 GLN D CA 1
ATOM 28508 C C . GLN D 1 215 ? 14.988 28.864 -4.161 1.00 26.90 215 GLN D C 1
ATOM 28509 O O . GLN D 1 215 ? 14.528 29.666 -3.341 1.00 26.90 215 GLN D O 1
ATOM 28523 N N . HIS D 1 216 ? 15.151 27.571 -3.881 1.00 24.97 216 HIS D N 1
ATOM 28524 C CA . HIS D 1 216 ? 14.771 26.978 -2.608 1.00 24.86 216 HIS D CA 1
ATOM 28525 C C . HIS D 1 216 ? 15.927 26.877 -1.626 1.00 28.01 216 HIS D C 1
ATOM 28526 O O . HIS D 1 216 ? 15.727 26.401 -0.508 1.00 27.95 216 HIS D O 1
ATOM 28540 N N . GLY D 1 217 ? 17.133 27.262 -2.027 1.00 23.22 217 GLY D N 1
ATOM 28541 C CA . GLY D 1 217 ? 18.288 27.082 -1.171 1.00 26.02 217 GLY D CA 1
ATOM 28542 C C . GLY D 1 217 ? 18.762 25.651 -1.032 1.00 24.35 217 GLY D C 1
ATOM 28543 O O . GLY D 1 217 ? 19.376 25.309 -0.015 1.00 27.46 217 GLY D O 1
ATOM 28547 N N . ILE D 1 218 ? 18.516 24.806 -2.032 1.00 22.46 218 ILE D N 1
ATOM 28548 C CA . ILE D 1 218 ? 18.890 23.396 -1.977 1.00 23.82 218 ILE D CA 1
ATOM 28549 C C . ILE D 1 218 ? 20.220 23.199 -2.696 1.00 19.87 218 ILE D C 1
ATOM 28550 O O . ILE D 1 218 ? 20.392 23.633 -3.842 1.00 21.98 218 ILE D O 1
ATOM 28566 N N . PHE D 1 219 ? 21.157 22.544 -2.010 1.00 21.51 219 PHE D N 1
ATOM 28567 C CA . PHE D 1 219 ? 22.465 22.203 -2.561 1.00 19.69 219 PHE D CA 1
ATOM 28568 C C . PHE D 1 219 ? 22.327 21.146 -3.650 1.00 18.96 219 PHE D C 1
ATOM 28569 O O . PHE D 1 219 ? 21.531 20.212 -3.527 1.00 21.28 219 PHE D O 1
ATOM 28586 N N . VAL D 1 220 ? 23.108 21.288 -4.721 1.00 18.28 220 VAL D N 1
ATOM 28587 C CA . VAL D 1 220 ? 23.078 20.360 -5.849 1.00 17.86 220 VAL D CA 1
ATOM 28588 C C . VAL D 1 220 ? 24.452 19.726 -6.032 1.00 19.15 220 VAL D C 1
ATOM 28589 O O . VAL D 1 220 ? 25.460 20.432 -6.165 1.00 18.63 220 VAL D O 1
ATOM 28602 N N . VAL D 1 221 ? 24.473 18.395 -6.082 1.00 17.97 221 VAL D N 1
ATOM 28603 C CA . VAL D 1 221 ? 25.674 17.599 -6.304 1.00 17.85 221 VAL D CA 1
ATOM 28604 C C . VAL D 1 221 ? 25.554 16.930 -7.668 1.00 20.11 221 VAL D C 1
ATOM 28605 O O . VAL D 1 221 ? 24.546 16.270 -7.943 1.00 19.70 221 VAL D O 1
ATOM 28618 N N . MET D 1 222 ? 26.586 17.056 -8.503 1.00 15.73 222 MET D N 1
ATOM 28619 C CA . MET D 1 222 ? 26.648 16.332 -9.774 1.00 16.33 222 MET D CA 1
ATOM 28620 C C . MET D 1 222 ? 27.374 15.007 -9.547 1.00 19.18 222 MET D C 1
ATOM 28621 O O . MET D 1 222 ? 28.573 14.999 -9.250 1.00 18.64 222 MET D O 1
ATOM 28635 N N . ASP D 1 223 ? 26.651 13.890 -9.660 1.00 17.02 223 ASP D N 1
ATOM 28636 C CA . ASP D 1 223 ? 27.276 12.567 -9.692 1.00 16.11 223 ASP D CA 1
ATOM 28637 C C . ASP D 1 223 ? 27.864 12.397 -11.088 1.00 17.47 223 ASP D C 1
ATOM 28638 O O . ASP D 1 223 ? 27.122 12.290 -12.071 1.00 17.43 223 ASP D O 1
ATOM 28647 N N . SER D 1 224 ? 29.199 12.378 -11.172 1.00 15.41 224 SER D N 1
ATOM 28648 C CA . SER D 1 224 ? 29.909 12.739 -12.394 1.00 14.93 224 SER D CA 1
ATOM 28649 C C . SER D 1 224 ? 30.717 11.599 -13.001 1.00 17.45 224 SER D C 1
ATOM 28650 O O . SER D 1 224 ? 31.567 11.853 -13.860 1.00 16.54 224 SER D O 1
ATOM 28658 N N . ALA D 1 225 ? 30.466 10.354 -12.594 1.00 14.71 225 ALA D N 1
ATOM 28659 C CA . ALA D 1 225 ? 31.228 9.232 -13.139 1.00 16.39 225 ALA D CA 1
ATOM 28660 C C . ALA D 1 225 ? 31.279 9.246 -14.664 1.00 16.77 225 ALA D C 1
ATOM 28661 O O . ALA D 1 225 ? 32.330 8.971 -15.255 1.00 16.90 225 ALA D O 1
ATOM 28668 N N . ARG D 1 226 ? 30.157 9.524 -15.327 1.00 15.73 226 ARG D N 1
ATOM 28669 C CA . ARG D 1 226 ? 30.082 9.473 -16.785 1.00 15.75 226 ARG D CA 1
ATOM 28670 C C . ARG D 1 226 ? 29.730 10.839 -17.370 1.00 14.34 226 ARG D C 1
ATOM 28671 O O . ARG D 1 226 ? 28.947 10.963 -18.321 1.00 15.22 226 ARG D O 1
ATOM 28692 N N . PHE D 1 227 ? 30.385 11.886 -16.838 1.00 14.83 227 PHE D N 1
ATOM 28693 C CA . PHE D 1 227 ? 30.114 13.256 -17.265 1.00 14.99 227 PHE D CA 1
ATOM 28694 C C . PHE D 1 227 ? 30.553 13.531 -18.697 1.00 13.79 227 PHE D C 1
ATOM 28695 O O . PHE D 1 227 ? 29.927 14.359 -19.368 1.00 16.98 227 PHE D O 1
ATOM 28712 N N . CYS D 1 228 ? 31.617 12.877 -19.180 1.00 14.01 228 CYS D N 1
ATOM 28713 C CA . CYS D 1 228 ? 32.066 13.125 -20.548 1.00 15.38 228 CYS D CA 1
ATOM 28714 C C . CYS D 1 228 ? 31.120 12.500 -21.558 1.00 17.08 228 CYS D C 1
ATOM 28715 O O . CYS D 1 228 ? 30.837 13.095 -22.603 1.00 15.50 228 CYS D O 1
ATOM 28723 N N . GLU D 1 229 ? 30.632 11.293 -21.271 1.00 15.87 229 GLU D N 1
ATOM 28724 C CA . GLU D 1 229 ? 29.609 10.697 -22.122 1.00 15.27 229 GLU D CA 1
ATOM 28725 C C . GLU D 1 229 ? 28.363 11.573 -22.148 1.00 13.26 229 GLU D C 1
ATOM 28726 O O . GLU D 1 229 ? 27.780 11.804 -23.214 1.00 15.48 229 GLU D O 1
ATOM 28738 N N . ASN D 1 230 ? 27.968 12.124 -20.998 1.00 16.43 230 ASN D N 1
ATOM 28739 C CA . ASN D 1 230 ? 26.821 13.025 -21.008 1.00 17.12 230 ASN D CA 1
ATOM 28740 C C . ASN D 1 230 ? 27.104 14.246 -21.881 1.00 17.50 230 ASN D C 1
ATOM 28741 O O . ASN D 1 230 ? 26.256 14.662 -22.679 1.00 16.31 230 ASN D O 1
ATOM 28752 N N . ALA D 1 231 ? 28.301 14.826 -21.754 1.00 15.00 231 ALA D N 1
ATOM 28753 C CA . ALA D 1 231 ? 28.643 15.995 -22.557 1.00 15.58 231 ALA D CA 1
ATOM 28754 C C . ALA D 1 231 ? 28.606 15.674 -24.045 1.00 15.37 231 ALA D C 1
ATOM 28755 O O . ALA D 1 231 ? 28.150 16.492 -24.856 1.00 15.97 231 ALA D O 1
ATOM 28762 N N . TYR D 1 232 ? 29.077 14.485 -24.429 1.00 15.54 232 TYR D N 1
ATOM 28763 C CA A TYR D 1 232 ? 29.031 14.112 -25.836 0.57 15.76 232 TYR D CA 1
ATOM 28764 C CA B TYR D 1 232 ? 29.030 14.097 -25.834 0.43 15.75 232 TYR D CA 1
ATOM 28765 C C . TYR D 1 232 ? 27.596 14.074 -26.350 1.00 16.36 232 TYR D C 1
ATOM 28766 O O . TYR D 1 232 ? 27.308 14.572 -27.445 1.00 16.94 232 TYR D O 1
ATOM 28801 N N . PHE D 1 233 ? 26.679 13.482 -25.581 1.00 17.62 233 PHE D N 1
ATOM 28802 C CA . PHE D 1 233 ? 25.288 13.432 -26.021 1.00 15.35 233 PHE D CA 1
ATOM 28803 C C . PHE D 1 233 ? 24.688 14.832 -26.138 1.00 16.74 233 PHE D C 1
ATOM 28804 O O . PHE D 1 233 ? 23.890 15.097 -27.045 1.00 19.31 233 PHE D O 1
ATOM 28821 N N . ILE D 1 234 ? 25.057 15.747 -25.239 1.00 16.45 234 ILE D N 1
ATOM 28822 C CA . ILE D 1 234 ? 24.563 17.119 -25.360 1.00 18.46 234 ILE D CA 1
ATOM 28823 C C . ILE D 1 234 ? 25.058 17.752 -26.657 1.00 19.75 234 ILE D C 1
ATOM 28824 O O . ILE D 1 234 ? 24.288 18.393 -27.383 1.00 19.64 234 ILE D O 1
ATOM 28840 N N . LYS D 1 235 ? 26.341 17.572 -26.985 1.00 18.88 235 LYS D N 1
ATOM 28841 C CA . LYS D 1 235 ? 26.840 18.132 -28.236 1.00 18.91 235 LYS D CA 1
ATOM 28842 C C . LYS D 1 235 ? 26.145 17.491 -29.432 1.00 20.22 235 LYS D C 1
ATOM 28843 O O . LYS D 1 235 ? 25.875 18.156 -30.435 1.00 22.67 235 LYS D O 1
ATOM 28862 N N . ALA D 1 236 ? 25.836 16.195 -29.340 1.00 19.48 236 ALA D N 1
ATOM 28863 C CA . ALA D 1 236 ? 25.250 15.486 -30.470 1.00 20.62 236 ALA D CA 1
ATOM 28864 C C . ALA D 1 236 ? 23.784 15.829 -30.680 1.00 22.68 236 ALA D C 1
ATOM 28865 O O . ALA D 1 236 ? 23.315 15.826 -31.824 1.00 23.78 236 ALA D O 1
ATOM 28872 N N . ARG D 1 237 ? 23.044 16.106 -29.603 1.00 21.82 237 ARG D N 1
ATOM 28873 C CA . ARG D 1 237 ? 21.591 16.190 -29.672 1.00 20.30 237 ARG D CA 1
ATOM 28874 C C . ARG D 1 237 ? 21.006 17.562 -29.375 1.00 23.07 237 ARG D C 1
ATOM 28875 O O . ARG D 1 237 ? 19.836 17.788 -29.703 1.00 25.87 237 ARG D O 1
ATOM 28896 N N . ASP D 1 238 ? 21.760 18.473 -28.765 1.00 23.60 238 ASP D N 1
ATOM 28897 C CA . ASP D 1 238 ? 21.259 19.811 -28.484 1.00 24.95 238 ASP D CA 1
ATOM 28898 C C . ASP D 1 238 ? 21.790 20.759 -29.547 1.00 25.00 238 ASP D C 1
ATOM 28899 O O . ASP D 1 238 ? 23.008 20.987 -29.602 1.00 23.22 238 ASP D O 1
ATOM 28908 N N . PRO D 1 239 ? 20.937 21.331 -30.403 1.00 25.49 239 PRO D N 1
ATOM 28909 C CA . PRO D 1 239 ? 21.456 22.202 -31.472 1.00 31.32 239 PRO D CA 1
ATOM 28910 C C . PRO D 1 239 ? 22.240 23.392 -30.952 1.00 28.05 239 PRO D C 1
ATOM 28911 O O . PRO D 1 239 ? 23.120 23.897 -31.659 1.00 23.82 239 PRO D O 1
ATOM 28922 N N . LYS D 1 240 ? 21.977 23.835 -29.721 1.00 26.43 240 LYS D N 1
ATOM 28923 C CA . LYS D 1 240 ? 22.727 24.960 -29.172 1.00 26.53 240 LYS D CA 1
ATOM 28924 C C . LYS D 1 240 ? 24.216 24.653 -29.061 1.00 24.75 240 LYS D C 1
ATOM 28925 O O . LYS D 1 240 ? 25.043 25.572 -29.107 1.00 26.15 240 LYS D O 1
ATOM 28944 N N . TYR D 1 241 ? 24.579 23.379 -28.915 1.00 21.32 241 TYR D N 1
ATOM 28945 C CA . TYR D 1 241 ? 25.959 22.975 -28.674 1.00 21.56 241 TYR D CA 1
ATOM 28946 C C . TYR D 1 241 ? 26.565 22.260 -29.873 1.00 21.87 241 TYR D C 1
ATOM 28947 O O . TYR D 1 241 ? 27.635 21.658 -29.753 1.00 23.38 241 TYR D O 1
ATOM 28965 N N . LYS D 1 242 ? 25.924 22.353 -31.039 1.00 29.62 242 LYS D N 1
ATOM 28966 C CA . LYS D 1 242 ? 26.378 21.602 -32.204 1.00 29.17 242 LYS D CA 1
ATOM 28967 C C . LYS D 1 242 ? 27.835 21.898 -32.538 1.00 28.38 242 LYS D C 1
ATOM 28968 O O . LYS D 1 242 ? 28.579 20.997 -32.944 1.00 30.26 242 LYS D O 1
ATOM 28987 N N . ASN D 1 243 ? 28.262 23.150 -32.383 1.00 23.90 243 ASN D N 1
ATOM 28988 C CA . ASN D 1 243 ? 29.619 23.562 -32.724 1.00 28.29 243 ASN D CA 1
ATOM 28989 C C . ASN D 1 243 ? 30.470 23.887 -31.505 1.00 27.24 243 ASN D C 1
ATOM 28990 O O . ASN D 1 243 ? 31.540 24.492 -31.646 1.00 31.82 243 ASN D O 1
ATOM 29001 N N . ALA D 1 244 ? 30.040 23.490 -30.318 1.00 24.26 244 ALA D N 1
ATOM 29002 C CA . ALA D 1 244 ? 30.838 23.676 -29.120 1.00 21.31 244 ALA D CA 1
ATOM 29003 C C . ALA D 1 244 ? 31.821 22.523 -28.954 1.00 22.99 244 ALA D C 1
ATOM 29004 O O . ALA D 1 244 ? 31.574 21.401 -29.401 1.00 23.66 244 ALA D O 1
ATOM 29011 N N . THR D 1 245 ? 32.944 22.808 -28.301 1.00 18.49 245 THR D N 1
ATOM 29012 C CA . THR D 1 245 ? 33.842 21.733 -27.915 1.00 17.82 245 THR D CA 1
ATOM 29013 C C . THR D 1 245 ? 33.254 20.973 -26.724 1.00 16.74 245 THR D C 1
ATOM 29014 O O . THR D 1 245 ? 32.402 21.480 -25.982 1.00 18.35 245 THR D O 1
ATOM 29025 N N . ILE D 1 246 ? 33.730 19.739 -26.540 1.00 16.90 246 ILE D N 1
ATOM 29026 C CA . ILE D 1 246 ? 33.302 18.949 -25.387 1.00 15.70 246 ILE D CA 1
ATOM 29027 C C . ILE D 1 246 ? 33.609 19.694 -24.094 1.00 16.12 246 ILE D C 1
ATOM 29028 O O . ILE D 1 246 ? 32.789 19.725 -23.172 1.00 16.17 246 ILE D O 1
ATOM 29044 N N . LYS D 1 247 ? 34.777 20.332 -24.012 1.00 16.31 247 LYS D N 1
ATOM 29045 C CA . LYS D 1 247 ? 35.108 21.071 -22.798 1.00 18.10 247 LYS D CA 1
ATOM 29046 C C . LYS D 1 247 ? 34.162 22.248 -22.570 1.00 16.53 247 LYS D C 1
ATOM 29047 O O . LYS D 1 247 ? 33.825 22.552 -21.422 1.00 17.77 247 LYS D O 1
ATOM 29066 N N . GLU D 1 248 ? 33.722 22.926 -23.641 1.00 16.92 248 GLU D N 1
ATOM 29067 C CA . GLU D 1 248 ? 32.718 23.979 -23.483 1.00 20.29 248 GLU D CA 1
ATOM 29068 C C . GLU D 1 248 ? 31.425 23.418 -22.901 1.00 17.62 248 GLU D C 1
ATOM 29069 O O . GLU D 1 248 ? 30.793 24.043 -22.040 1.00 17.60 248 GLU D O 1
ATOM 29081 N N . VAL D 1 249 ? 31.006 22.243 -23.372 1.00 16.47 249 VAL D N 1
ATOM 29082 C CA . VAL D 1 249 ? 29.800 21.622 -22.833 1.00 17.20 249 VAL D CA 1
ATOM 29083 C C . VAL D 1 249 ? 29.983 21.301 -21.354 1.00 18.53 249 VAL D C 1
ATOM 29084 O O . VAL D 1 249 ? 29.106 21.585 -20.529 1.00 17.17 249 VAL D O 1
ATOM 29097 N N . ILE D 1 250 ? 31.117 20.683 -21.001 1.00 16.42 250 ILE D N 1
ATOM 29098 C CA . ILE D 1 250 ? 31.387 20.331 -19.606 1.00 15.21 250 ILE D CA 1
ATOM 29099 C C . ILE D 1 250 ? 31.350 21.576 -18.730 1.00 15.75 250 ILE D C 1
ATOM 29100 O O . ILE D 1 250 ? 30.742 21.584 -17.653 1.00 15.87 250 ILE D O 1
ATOM 29116 N N . PHE D 1 251 ? 32.031 22.637 -19.166 1.00 17.71 251 PHE D N 1
ATOM 29117 C CA . PHE D 1 251 ? 32.056 23.867 -18.384 1.00 18.33 251 PHE D CA 1
ATOM 29118 C C . PHE D 1 251 ? 30.642 24.343 -18.087 1.00 18.35 251 PHE D C 1
ATOM 29119 O O . PHE D 1 251 ? 30.322 24.710 -16.950 1.00 19.64 251 PHE D O 1
ATOM 29136 N N . ASP D 1 252 ? 29.769 24.311 -19.095 1.00 17.42 252 ASP D N 1
ATOM 29137 C CA . ASP D 1 252 ? 28.393 24.745 -18.886 1.00 18.43 252 ASP D CA 1
ATOM 29138 C C . ASP D 1 252 ? 27.638 23.804 -17.954 1.00 18.28 252 ASP D C 1
ATOM 29139 O O . ASP D 1 252 ? 26.869 24.262 -17.102 1.00 19.03 252 ASP D O 1
ATOM 29148 N N . MET D 1 253 ? 27.810 22.487 -18.120 1.00 17.59 253 MET D N 1
ATOM 29149 C CA . MET D 1 253 ? 27.132 21.548 -17.229 1.00 18.49 253 MET D CA 1
ATOM 29150 C C . MET D 1 253 ? 27.376 21.908 -15.769 1.00 19.72 253 MET D C 1
ATOM 29151 O O . MET D 1 253 ? 26.449 21.890 -14.951 1.00 17.66 253 MET D O 1
ATOM 29165 N N . TYR D 1 254 ? 28.621 22.231 -15.416 1.00 17.25 254 TYR D N 1
ATOM 29166 C CA . TYR D 1 254 ? 28.971 22.401 -14.007 1.00 17.05 254 TYR D CA 1
ATOM 29167 C C . TYR D 1 254 ? 28.642 23.789 -13.488 1.00 17.56 254 TYR D C 1
ATOM 29168 O O . TYR D 1 254 ? 28.824 24.049 -12.293 1.00 18.97 254 TYR D O 1
ATOM 29186 N N . LYS D 1 255 ? 28.073 24.651 -14.333 1.00 17.48 255 LYS D N 1
ATOM 29187 C CA . LYS D 1 255 ? 27.366 25.815 -13.817 1.00 20.25 255 LYS D CA 1
ATOM 29188 C C . LYS D 1 255 ? 26.125 25.423 -13.030 1.00 21.36 255 LYS D C 1
ATOM 29189 O O . LYS D 1 255 ? 25.602 26.243 -12.266 1.00 21.30 255 LYS D O 1
ATOM 29208 N N . TYR D 1 256 ? 25.629 24.202 -13.222 1.00 18.76 256 TYR D N 1
ATOM 29209 C CA . TYR D 1 256 ? 24.348 23.772 -12.674 1.00 19.78 256 TYR D CA 1
ATOM 29210 C C . TYR D 1 256 ? 24.525 22.726 -11.581 1.00 17.94 256 TYR D C 1
ATOM 29211 O O . TYR D 1 256 ? 23.681 21.847 -11.403 1.00 18.72 256 TYR D O 1
ATOM 29229 N N . ALA D 1 257 ? 25.606 22.849 -10.813 1.00 17.84 257 ALA D N 1
ATOM 29230 C CA . ALA D 1 257 ? 25.763 22.131 -9.557 1.00 19.68 257 ALA D CA 1
ATOM 29231 C C . ALA D 1 257 ? 26.621 22.980 -8.627 1.00 18.23 257 ALA D C 1
ATOM 29232 O O . ALA D 1 257 ? 27.251 23.954 -9.045 1.00 19.29 257 ALA D O 1
ATOM 29239 N N . ASP D 1 258 ? 26.632 22.612 -7.350 1.00 19.44 258 ASP D N 1
ATOM 29240 C CA . ASP D 1 258 ? 27.477 23.278 -6.370 1.00 17.55 258 ASP D CA 1
ATOM 29241 C C . ASP D 1 258 ? 28.689 22.447 -5.997 1.00 21.40 258 ASP D C 1
ATOM 29242 O O . ASP D 1 258 ? 29.604 22.958 -5.348 1.00 19.43 258 ASP D O 1
ATOM 29251 N N . ALA D 1 259 ? 28.704 21.184 -6.388 1.00 18.02 259 ALA D N 1
ATOM 29252 C CA . ALA D 1 259 ? 29.757 20.255 -6.015 1.00 17.96 259 ALA D CA 1
ATOM 29253 C C . ALA D 1 259 ? 29.569 19.036 -6.896 1.00 17.62 259 ALA D C 1
ATOM 29254 O O . ALA D 1 259 ? 28.540 18.880 -7.559 1.00 18.35 259 ALA D O 1
ATOM 29261 N N . LEU D 1 260 ? 30.573 18.172 -6.889 1.00 16.65 260 LEU D N 1
ATOM 29262 C CA . LEU D 1 260 ? 30.505 16.935 -7.640 1.00 15.61 260 LEU D CA 1
ATOM 29263 C C . LEU D 1 260 ? 31.112 15.813 -6.818 1.00 18.91 260 LEU D C 1
ATOM 29264 O O . LEU D 1 260 ? 32.002 16.026 -5.991 1.00 17.56 260 LEU D O 1
ATOM 29280 N N . THR D 1 261 ? 30.579 14.622 -7.035 1.00 16.42 261 THR D N 1
ATOM 29281 C CA . THR D 1 261 ? 31.183 13.376 -6.598 1.00 17.03 261 THR D CA 1
ATOM 29282 C C . THR D 1 261 ? 31.471 12.600 -7.871 1.00 19.31 261 THR D C 1
ATOM 29283 O O . THR D 1 261 ? 30.658 12.610 -8.799 1.00 20.00 261 THR D O 1
ATOM 29294 N N . MET D 1 262 ? 32.635 11.968 -7.948 1.00 16.72 262 MET D N 1
ATOM 29295 C CA . MET D 1 262 ? 33.024 11.314 -9.188 1.00 18.07 262 MET D CA 1
ATOM 29296 C C . MET D 1 262 ? 33.710 9.997 -8.892 1.00 17.31 262 MET D C 1
ATOM 29297 O O . MET D 1 262 ? 34.638 9.957 -8.080 1.00 18.74 262 MET D O 1
ATOM 29311 N N . SER D 1 263 ? 33.251 8.930 -9.546 1.00 15.83 263 SER D N 1
ATOM 29312 C CA . SER D 1 263 ? 34.069 7.739 -9.721 1.00 15.88 263 SER D CA 1
ATOM 29313 C C . SER D 1 263 ? 34.961 7.970 -10.929 1.00 18.73 263 SER D C 1
ATOM 29314 O O . SER D 1 263 ? 34.472 8.014 -12.064 1.00 19.13 263 SER D O 1
ATOM 29322 N N . ALA D 1 264 ? 36.260 8.120 -10.700 1.00 14.50 264 ALA D N 1
ATOM 29323 C CA . ALA D 1 264 ? 37.171 8.324 -11.815 1.00 14.19 264 ALA D CA 1
ATOM 29324 C C . ALA D 1 264 ? 37.507 7.009 -12.493 1.00 15.90 264 ALA D C 1
ATOM 29325 O O . ALA D 1 264 ? 38.289 6.992 -13.447 1.00 16.50 264 ALA D O 1
ATOM 29332 N N . LYS D 1 265 ? 36.903 5.921 -12.028 1.00 14.28 265 LYS D N 1
ATOM 29333 C CA . LYS D 1 265 ? 37.014 4.604 -12.637 1.00 13.99 265 LYS D CA 1
ATOM 29334 C C . LYS D 1 265 ? 36.166 4.469 -13.892 1.00 15.24 265 LYS D C 1
ATOM 29335 O O . LYS D 1 265 ? 36.202 3.408 -14.530 1.00 15.54 265 LYS D O 1
ATOM 29354 N N . LYS D 1 266 ? 35.421 5.511 -14.258 1.00 15.45 266 LYS D N 1
ATOM 29355 C CA . LYS D 1 266 ? 34.589 5.502 -15.458 1.00 17.37 266 LYS D CA 1
ATOM 29356 C C . LYS D 1 266 ? 35.234 6.432 -16.508 1.00 17.32 266 LYS D C 1
ATOM 29357 O O . LYS D 1 266 ? 36.251 6.075 -17.082 1.00 15.38 266 LYS D O 1
ATOM 29376 N N . ASP D 1 267 ? 34.657 7.610 -16.722 1.00 17.37 267 ASP D N 1
ATOM 29377 C CA . ASP D 1 267 ? 35.083 8.406 -17.874 1.00 16.23 267 ASP D CA 1
ATOM 29378 C C . ASP D 1 267 ? 36.538 8.877 -17.823 1.00 18.10 267 ASP D C 1
ATOM 29379 O O . ASP D 1 267 ? 37.123 9.059 -18.904 1.00 16.18 267 ASP D O 1
ATOM 29389 N N . PRO D 1 268 ? 37.171 9.088 -16.667 1.00 16.83 268 PRO D N 1
ATOM 29390 C CA . PRO D 1 268 ? 38.602 9.431 -16.658 1.00 15.39 268 PRO D CA 1
ATOM 29391 C C . PRO D 1 268 ? 39.540 8.263 -16.929 1.00 16.14 268 PRO D C 1
ATOM 29392 O O . PRO D 1 268 ? 40.757 8.435 -16.819 1.00 16.19 268 PRO D O 1
ATOM 29403 N N . LEU D 1 269 ? 39.017 7.092 -17.293 1.00 13.95 269 LEU D N 1
ATOM 29404 C CA . LEU D 1 269 ? 39.817 6.036 -17.918 1.00 15.15 269 LEU D CA 1
ATOM 29405 C C . LEU D 1 269 ? 40.823 5.434 -16.938 1.00 17.55 269 LEU D C 1
ATOM 29406 O O . LEU D 1 269 ? 41.972 5.171 -17.294 1.00 16.47 269 LEU D O 1
ATOM 29422 N N . LEU D 1 270 ? 40.384 5.194 -15.703 1.00 14.33 270 LEU D N 1
ATOM 29423 C CA . LEU D 1 270 ? 41.255 4.669 -14.666 1.00 15.05 270 LEU D CA 1
ATOM 29424 C C . LEU D 1 270 ? 40.820 3.284 -14.198 1.00 15.24 270 LEU D C 1
ATOM 29425 O O . LEU D 1 270 ? 39.736 2.788 -14.518 1.00 15.23 270 LEU D O 1
ATOM 29441 N N . ASN D 1 271 ? 41.707 2.667 -13.417 1.00 14.97 271 ASN D N 1
ATOM 29442 C CA . ASN D 1 271 ? 41.437 1.400 -12.753 1.00 13.30 271 ASN D CA 1
ATOM 29443 C C . ASN D 1 271 ? 41.085 1.579 -11.282 1.00 13.19 271 ASN D C 1
ATOM 29444 O O . ASN D 1 271 ? 40.619 0.621 -10.650 1.00 14.65 271 ASN D O 1
ATOM 29455 N N . ILE D 1 272 ? 41.284 2.789 -10.754 1.00 13.75 272 ILE D N 1
ATOM 29456 C CA . ILE D 1 272 ? 40.966 3.138 -9.371 1.00 14.12 272 ILE D CA 1
ATOM 29457 C C . ILE D 1 272 ? 40.969 4.663 -9.333 1.00 15.48 272 ILE D C 1
ATOM 29458 O O . ILE D 1 272 ? 41.615 5.317 -10.150 1.00 16.97 272 ILE D O 1
ATOM 29474 N N . GLY D 1 273 ? 40.236 5.243 -8.386 1.00 15.91 273 GLY D N 1
ATOM 29475 C CA . GLY D 1 273 ? 40.235 6.685 -8.263 1.00 18.11 273 GLY D CA 1
ATOM 29476 C C . GLY D 1 273 ? 38.861 7.300 -8.120 1.00 17.24 273 GLY D C 1
ATOM 29477 O O . GLY D 1 273 ? 37.890 6.827 -8.718 1.00 16.07 273 GLY D O 1
ATOM 29481 N N . GLY D 1 274 ? 38.780 8.355 -7.305 1.00 16.91 274 GLY D N 1
ATOM 29482 C CA . GLY D 1 274 ? 37.560 9.115 -7.125 1.00 18.64 274 GLY D CA 1
ATOM 29483 C C . GLY D 1 274 ? 37.897 10.556 -6.806 1.00 15.96 274 GLY D C 1
ATOM 29484 O O . GLY D 1 274 ? 39.061 10.913 -6.621 1.00 15.83 274 GLY D O 1
ATOM 29488 N N . LEU D 1 275 ? 36.859 11.388 -6.738 1.00 15.89 275 LEU D N 1
ATOM 29489 C CA . LEU D 1 275 ? 37.080 12.812 -6.536 1.00 16.95 275 LEU D CA 1
ATOM 29490 C C . LEU D 1 275 ? 35.828 13.476 -5.988 1.00 17.69 275 LEU D C 1
ATOM 29491 O O . LEU D 1 275 ? 34.719 13.197 -6.447 1.00 17.64 275 LEU D O 1
ATOM 29507 N N . VAL D 1 276 ? 36.029 14.338 -4.993 1.00 15.73 276 VAL D N 1
ATOM 29508 C CA . VAL D 1 276 ? 35.073 15.360 -4.588 1.00 17.19 276 VAL D CA 1
ATOM 29509 C C . VAL D 1 276 ? 35.613 16.697 -5.075 1.00 15.82 276 VAL D C 1
ATOM 29510 O O . VAL D 1 276 ? 36.797 17.000 -4.883 1.00 16.87 276 VAL D O 1
ATOM 29523 N N . ALA D 1 277 ? 34.762 17.499 -5.691 1.00 16.04 277 ALA D N 1
ATOM 29524 C CA . ALA D 1 277 ? 35.127 18.877 -5.980 1.00 16.19 277 ALA D CA 1
ATOM 29525 C C . ALA D 1 277 ? 33.968 19.752 -5.549 1.00 20.32 277 ALA D C 1
ATOM 29526 O O . ALA D 1 277 ? 32.801 19.377 -5.699 1.00 17.77 277 ALA D O 1
ATOM 29533 N N . ILE D 1 278 ? 34.300 20.904 -4.990 1.00 17.21 278 ILE D N 1
ATOM 29534 C CA . ILE D 1 278 ? 33.319 21.848 -4.480 1.00 19.34 278 ILE D CA 1
ATOM 29535 C C . ILE D 1 278 ? 33.567 23.179 -5.169 1.00 18.71 278 ILE D C 1
ATOM 29536 O O . ILE D 1 278 ? 34.717 23.621 -5.289 1.00 18.82 278 ILE D O 1
ATOM 29552 N N . ARG D 1 279 ? 32.489 23.777 -5.674 1.00 17.63 279 ARG D N 1
ATOM 29553 C CA . ARG D 1 279 ? 32.585 24.998 -6.463 1.00 19.86 279 ARG D CA 1
ATOM 29554 C C . ARG D 1 279 ? 33.185 26.133 -5.648 1.00 22.12 279 ARG D C 1
ATOM 29555 O O . ARG D 1 279 ? 34.217 26.702 -6.021 1.00 23.66 279 ARG D O 1
ATOM 29576 N N . ASP D 1 280 ? 32.551 26.490 -4.532 1.00 21.82 280 ASP D N 1
ATOM 29577 C CA . ASP D 1 280 ? 33.088 27.593 -3.753 1.00 23.71 280 ASP D CA 1
ATOM 29578 C C . ASP D 1 280 ? 32.643 27.645 -2.302 1.00 24.34 280 ASP D C 1
ATOM 29579 O O . ASP D 1 280 ? 32.933 28.632 -1.621 1.00 25.77 280 ASP D O 1
ATOM 29588 N N . ASN D 1 281 ? 31.949 26.620 -1.805 1.00 23.96 281 ASN D N 1
ATOM 29589 C CA . ASN D 1 281 ? 31.499 26.639 -0.411 1.00 26.00 281 ASN D CA 1
ATOM 29590 C C . ASN D 1 281 ? 32.628 26.122 0.477 1.00 25.03 281 ASN D C 1
ATOM 29591 O O . ASN D 1 281 ? 32.807 24.911 0.640 1.00 22.66 281 ASN D O 1
ATOM 29602 N N . GLU D 1 282 ? 33.399 27.048 1.056 1.00 25.04 282 GLU D N 1
ATOM 29603 C CA . GLU D 1 282 ? 34.583 26.648 1.808 1.00 26.13 282 GLU D CA 1
ATOM 29604 C C . GLU D 1 282 ? 34.214 25.922 3.094 1.00 25.90 282 GLU D C 1
ATOM 29605 O O . GLU D 1 282 ? 34.969 25.057 3.553 1.00 25.76 282 GLU D O 1
ATOM 29617 N N . GLU D 1 283 ? 33.074 26.266 3.696 1.00 26.46 283 GLU D N 1
ATOM 29618 C CA . GLU D 1 283 ? 32.645 25.583 4.912 1.00 25.15 283 GLU D CA 1
ATOM 29619 C C . GLU D 1 283 ? 32.388 24.104 4.646 1.00 27.55 283 GLU D C 1
ATOM 29620 O O . GLU D 1 283 ? 32.817 23.236 5.415 1.00 26.30 283 GLU D O 1
ATOM 29632 N N . ILE D 1 284 ? 31.678 23.794 3.560 1.00 24.42 284 ILE D N 1
ATOM 29633 C CA A ILE D 1 284 ? 31.423 22.399 3.206 0.32 21.55 284 ILE D CA 1
ATOM 29634 C CA B ILE D 1 284 ? 31.426 22.395 3.236 0.68 21.42 284 ILE D CA 1
ATOM 29635 C C . ILE D 1 284 ? 32.731 21.690 2.886 1.00 20.68 284 ILE D C 1
ATOM 29636 O O . ILE D 1 284 ? 32.943 20.532 3.265 1.00 22.09 284 ILE D O 1
ATOM 29667 N N . PHE D 1 285 ? 33.633 22.381 2.188 1.00 20.02 285 PHE D N 1
ATOM 29668 C CA . PHE D 1 285 ? 34.950 21.827 1.888 1.00 22.51 285 PHE D CA 1
ATOM 29669 C C . PHE D 1 285 ? 35.694 21.449 3.158 1.00 22.68 285 PHE D C 1
ATOM 29670 O O . PHE D 1 285 ? 36.236 20.342 3.267 1.00 20.95 285 PHE D O 1
ATOM 29687 N N . THR D 1 286 ? 35.735 22.369 4.126 1.00 20.33 286 THR D N 1
ATOM 29688 C CA . THR D 1 286 ? 36.453 22.128 5.373 1.00 22.13 286 THR D CA 1
ATOM 29689 C C . THR D 1 286 ? 35.866 20.942 6.125 1.00 22.43 286 THR D C 1
ATOM 29690 O O . THR D 1 286 ? 36.607 20.084 6.623 1.00 23.47 286 THR D O 1
ATOM 29701 N N . LEU D 1 287 ? 34.532 20.868 6.202 1.00 21.04 287 LEU D N 1
ATOM 29702 C CA . LEU D 1 287 ? 33.876 19.753 6.880 1.00 19.64 287 LEU D CA 1
ATOM 29703 C C . LEU D 1 287 ? 34.123 18.438 6.150 1.00 21.83 287 LEU D C 1
ATOM 29704 O O . LEU D 1 287 ? 34.329 17.395 6.784 1.00 22.35 287 LEU D O 1
ATOM 29720 N N . ALA D 1 288 ? 34.111 18.470 4.816 1.00 19.51 288 ALA D N 1
ATOM 29721 C CA . ALA D 1 288 ? 34.411 17.269 4.044 1.00 17.80 288 ALA D CA 1
ATOM 29722 C C . ALA D 1 288 ? 35.856 16.821 4.251 1.00 17.78 288 ALA D C 1
ATOM 29723 O O . ALA D 1 288 ? 36.129 15.618 4.338 1.00 20.19 288 ALA D O 1
ATOM 29730 N N . ARG D 1 289 ? 36.798 17.766 4.345 1.00 20.83 289 ARG D N 1
ATOM 29731 C CA . ARG D 1 289 ? 38.174 17.388 4.663 1.00 20.89 289 ARG D CA 1
ATOM 29732 C C . ARG D 1 289 ? 38.266 16.684 6.016 1.00 22.80 289 ARG D C 1
ATOM 29733 O O . ARG D 1 289 ? 39.043 15.735 6.180 1.00 22.30 289 ARG D O 1
ATOM 29754 N N . GLN D 1 290 ? 37.493 17.143 7.006 1.00 20.01 290 GLN D N 1
ATOM 29755 C CA . GLN D 1 290 ? 37.525 16.517 8.325 1.00 23.31 290 GLN D CA 1
ATOM 29756 C C . GLN D 1 290 ? 37.016 15.082 8.289 1.00 22.84 290 GLN D C 1
ATOM 29757 O O . GLN D 1 290 ? 37.471 14.246 9.078 1.00 24.20 290 GLN D O 1
ATOM 29771 N N . ARG D 1 291 ? 36.086 14.765 7.387 1.00 21.63 291 ARG D N 1
ATOM 29772 C CA . ARG D 1 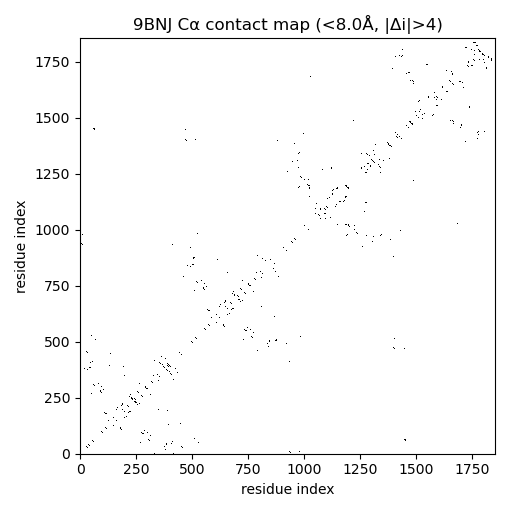291 ? 35.654 13.379 7.264 1.00 20.52 291 ARG D CA 1
ATOM 29773 C C . ARG D 1 291 ? 36.621 12.569 6.411 1.00 22.28 291 ARG D C 1
ATOM 29774 O O . ARG D 1 291 ? 36.807 11.370 6.651 1.00 23.35 291 ARG D O 1
ATOM 29795 N N . CYS D 1 292 ? 37.244 13.207 5.420 1.00 18.20 292 CYS D N 1
ATOM 29796 C CA . CYS D 1 292 ? 38.221 12.523 4.582 1.00 19.02 292 CYS D CA 1
ATOM 29797 C C . CYS D 1 292 ? 39.326 11.891 5.416 1.00 17.68 292 CYS D C 1
ATOM 29798 O O . CYS D 1 292 ? 39.730 10.750 5.170 1.00 19.17 292 CYS D O 1
ATOM 29806 N N . VAL D 1 293 ? 39.833 12.621 6.407 1.00 19.31 293 VAL D N 1
ATOM 29807 C CA . VAL D 1 293 ? 41.007 12.151 7.140 1.00 19.36 293 VAL D CA 1
ATOM 29808 C C . VAL D 1 293 ? 40.780 10.775 7.758 1.00 18.80 293 VAL D C 1
ATOM 29809 O O . VAL D 1 293 ? 41.592 9.869 7.511 1.00 21.57 293 VAL D O 1
ATOM 29822 N N . PRO D 1 294 ? 39.722 10.537 8.534 1.00 19.65 294 PRO D N 1
ATOM 29823 C CA . PRO D 1 294 ? 39.552 9.191 9.108 1.00 19.03 294 PRO D CA 1
ATOM 29824 C C . PRO D 1 294 ? 39.123 8.140 8.097 1.00 20.96 294 PRO D C 1
ATOM 29825 O O . PRO D 1 294 ? 39.515 6.975 8.233 1.00 23.49 294 PRO D O 1
ATOM 29836 N N . MET D 1 295 ? 38.336 8.507 7.087 1.00 19.27 295 MET D N 1
ATOM 29837 C CA . MET D 1 295 ? 37.714 7.516 6.216 1.00 21.15 295 MET D CA 1
ATOM 29838 C C . MET D 1 295 ? 38.578 7.109 5.029 1.00 22.07 295 MET D C 1
ATOM 29839 O O . MET D 1 295 ? 38.535 5.946 4.608 1.00 20.90 295 MET D O 1
ATOM 29853 N N . GLU D 1 296 ? 39.336 8.052 4.468 1.00 19.90 296 GLU D N 1
ATOM 29854 C CA . GLU D 1 296 ? 40.043 7.851 3.210 1.00 17.29 296 GLU D CA 1
ATOM 29855 C C . GLU D 1 296 ? 41.548 8.010 3.345 1.00 18.60 296 GLU D C 1
ATOM 29856 O O . GLU D 1 296 ? 42.296 7.137 2.892 1.00 19.29 296 GLU D O 1
ATOM 29868 N N . GLY D 1 297 ? 42.012 9.095 3.946 1.00 21.48 297 GLY D N 1
ATOM 29869 C CA . GLY D 1 297 ? 43.431 9.371 4.044 1.00 19.71 297 GLY D CA 1
ATOM 29870 C C . GLY D 1 297 ? 43.645 10.857 4.235 1.00 19.33 297 GLY D C 1
ATOM 29871 O O . GLY D 1 297 ? 42.698 11.630 4.377 1.00 20.35 297 GLY D O 1
ATOM 29875 N N . PHE D 1 298 ? 44.917 11.248 4.248 1.00 19.24 298 PHE D N 1
ATOM 29876 C CA . PHE D 1 298 ? 45.195 12.674 4.341 1.00 17.78 298 PHE D CA 1
ATOM 29877 C C . PHE D 1 298 ? 44.620 13.394 3.120 1.00 16.97 298 PHE D C 1
ATOM 29878 O O . PHE D 1 298 ? 44.424 12.808 2.050 1.00 19.58 298 PHE D O 1
ATOM 29895 N N . VAL D 1 299 ? 44.364 14.694 3.290 1.00 18.64 299 VAL D N 1
ATOM 29896 C CA . VAL D 1 299 ? 43.552 15.429 2.330 1.00 17.37 299 VAL D CA 1
ATOM 29897 C C . VAL D 1 299 ? 44.233 15.690 0.997 1.00 17.86 299 VAL D C 1
ATOM 29898 O O . VAL D 1 299 ? 43.542 16.065 0.050 1.00 17.75 299 VAL D O 1
ATOM 29911 N N . THR D 1 300 ? 45.546 15.486 0.871 1.00 18.45 300 THR D N 1
ATOM 29912 C CA . THR D 1 300 ? 46.197 15.622 -0.426 1.00 16.65 300 THR D CA 1
ATOM 29913 C C . THR D 1 300 ? 46.445 14.292 -1.136 1.00 18.91 300 THR D C 1
ATOM 29914 O O . THR D 1 300 ? 47.179 14.272 -2.126 1.00 20.25 300 THR D O 1
ATOM 29925 N N . TYR D 1 301 ? 45.882 13.179 -0.662 1.00 17.81 301 TYR D N 1
ATOM 29926 C CA . TYR D 1 301 ? 45.862 11.974 -1.500 1.00 15.95 301 TYR D CA 1
ATOM 29927 C C . TYR D 1 301 ? 44.579 11.160 -1.359 1.00 15.62 301 TYR D C 1
ATOM 29928 O O . TYR D 1 301 ? 44.250 10.416 -2.289 1.00 17.14 301 TYR D O 1
ATOM 29946 N N . GLY D 1 302 ? 43.818 11.297 -0.276 1.00 16.21 302 GLY D N 1
ATOM 29947 C CA . GLY D 1 302 ? 42.462 10.756 -0.227 1.00 18.19 302 GLY D CA 1
ATOM 29948 C C . GLY D 1 302 ? 42.327 9.273 -0.500 1.00 20.06 302 GLY D C 1
ATOM 29949 O O . GLY D 1 302 ? 41.336 8.842 -1.102 1.00 21.13 302 GLY D O 1
ATOM 29953 N N . GLY D 1 303 ? 43.293 8.478 -0.059 1.00 16.27 303 GLY D N 1
ATOM 29954 C CA . GLY D 1 303 ? 43.249 7.045 -0.247 1.00 15.40 303 GLY D CA 1
ATOM 29955 C C . GLY D 1 303 ? 43.769 6.550 -1.575 1.00 16.58 303 GLY D C 1
ATOM 29956 O O . GLY D 1 303 ? 43.558 5.374 -1.902 1.00 17.75 303 GLY D O 1
ATOM 29960 N N . LEU D 1 304 ? 44.434 7.406 -2.348 1.00 16.40 304 LEU D N 1
ATOM 29961 C CA . LEU D 1 304 ? 45.054 7.039 -3.610 1.00 17.22 304 LEU D CA 1
ATOM 29962 C C . LEU D 1 304 ? 46.575 7.126 -3.522 1.00 15.94 304 LEU D C 1
ATOM 29963 O O . LEU D 1 304 ? 47.122 8.021 -2.875 1.00 17.95 304 LEU D O 1
ATOM 29979 N N . ALA D 1 305 ? 47.257 6.214 -4.220 1.00 16.43 305 ALA D N 1
ATOM 29980 C CA . ALA D 1 305 ? 48.681 6.397 -4.470 1.00 16.73 305 ALA D CA 1
ATOM 29981 C C . ALA D 1 305 ? 48.886 7.647 -5.310 1.00 16.64 305 ALA D C 1
ATOM 29982 O O . ALA D 1 305 ? 48.028 8.027 -6.107 1.00 17.56 305 ALA D O 1
ATOM 29989 N N . GLY D 1 306 ? 50.050 8.276 -5.161 1.00 16.75 306 GLY D N 1
ATOM 29990 C CA . GLY D 1 306 ? 50.343 9.433 -5.989 1.00 15.42 306 GLY D CA 1
ATOM 29991 C C . GLY D 1 306 ? 50.272 9.111 -7.470 1.00 14.61 306 GLY D C 1
ATOM 29992 O O . GLY D 1 306 ? 49.800 9.922 -8.273 1.00 15.99 306 GLY D O 1
ATOM 29996 N N . ARG D 1 307 ? 50.736 7.920 -7.854 1.00 14.29 307 ARG D N 1
ATOM 29997 C CA . ARG D 1 307 ? 50.665 7.545 -9.261 1.00 15.39 307 ARG D CA 1
ATOM 29998 C C . ARG D 1 307 ? 49.230 7.546 -9.767 1.00 17.15 307 ARG D C 1
ATOM 29999 O O . ARG D 1 307 ? 48.996 7.781 -10.957 1.00 16.59 307 ARG D O 1
ATOM 30020 N N . ASP D 1 308 ? 48.258 7.251 -8.901 1.00 15.60 308 ASP D N 1
ATOM 30021 C CA . ASP D 1 308 ? 46.875 7.239 -9.369 1.00 15.39 308 ASP D CA 1
ATOM 30022 C C . ASP D 1 308 ? 46.299 8.640 -9.501 1.00 17.24 308 ASP D C 1
ATOM 30023 O O . ASP D 1 308 ? 45.512 8.881 -10.424 1.00 16.27 308 ASP D O 1
ATOM 30032 N N . MET D 1 309 ? 46.704 9.589 -8.653 1.00 15.79 309 MET D N 1
ATOM 30033 C CA . MET D 1 309 ? 46.353 10.979 -8.933 1.00 14.75 309 MET D CA 1
ATOM 30034 C C . MET D 1 309 ? 46.989 11.433 -10.246 1.00 14.55 309 MET D C 1
ATOM 30035 O O . MET D 1 309 ? 46.368 12.165 -11.025 1.00 16.03 309 MET D O 1
ATOM 30049 N N . ALA D 1 310 ? 48.219 10.989 -10.525 1.00 15.61 310 ALA D N 1
ATOM 30050 C CA . ALA D 1 310 ? 48.861 11.374 -11.779 1.00 15.40 310 ALA D CA 1
ATOM 30051 C C . ALA D 1 310 ? 48.113 10.794 -12.967 1.00 16.33 310 ALA D C 1
ATOM 30052 O O . ALA D 1 310 ? 47.899 11.474 -13.976 1.00 16.40 310 ALA D O 1
ATOM 30059 N N . ALA D 1 311 ? 47.675 9.547 -12.851 1.00 15.36 311 ALA D N 1
ATOM 30060 C CA . ALA D 1 311 ? 46.922 8.948 -13.943 1.00 13.75 311 ALA D CA 1
ATOM 30061 C C . ALA D 1 311 ? 45.582 9.648 -14.129 1.00 14.11 311 ALA D C 1
ATOM 30062 O O . ALA D 1 311 ? 45.107 9.809 -15.260 1.00 15.41 311 ALA D O 1
ATOM 30069 N N . MET D 1 312 ? 44.971 10.093 -13.025 1.00 14.75 312 MET D N 1
ATOM 30070 C CA . MET D 1 312 ? 43.690 10.788 -13.100 1.00 16.97 312 MET D CA 1
ATOM 30071 C C . MET D 1 312 ? 43.820 12.130 -13.808 1.00 14.61 312 MET D C 1
ATOM 30072 O O . MET D 1 312 ? 42.945 12.506 -14.597 1.00 14.87 312 MET D O 1
ATOM 30086 N N . VAL D 1 313 ? 44.885 12.879 -13.524 1.00 16.35 313 VAL D N 1
ATOM 30087 C CA . VAL D 1 313 ? 45.083 14.152 -14.211 1.00 14.97 313 VAL D CA 1
ATOM 30088 C C . VAL D 1 313 ? 45.119 13.931 -15.714 1.00 14.71 313 VAL D C 1
ATOM 30089 O O . VAL D 1 313 ? 44.498 14.669 -16.487 1.00 16.19 313 VAL D O 1
ATOM 30102 N N . GLN D 1 314 ? 45.850 12.911 -16.150 1.00 14.61 314 GLN D N 1
ATOM 30103 C CA . GLN D 1 314 ? 45.963 12.647 -17.576 1.00 13.69 314 GLN D CA 1
ATOM 30104 C C . GLN D 1 314 ? 44.670 12.066 -18.135 1.00 17.44 314 GLN D C 1
ATOM 30105 O O . GLN D 1 314 ? 44.246 12.433 -19.237 1.00 16.13 314 GLN D O 1
ATOM 30119 N N . GLY D 1 315 ? 44.037 11.150 -17.398 1.00 14.92 315 GLY D N 1
ATOM 30120 C CA . GLY D 1 315 ? 42.798 10.555 -17.871 1.00 16.29 315 GLY D CA 1
ATOM 30121 C C . GLY D 1 315 ? 41.656 11.546 -17.962 1.00 15.51 315 GLY D C 1
ATOM 30122 O O . GLY D 1 315 ? 40.789 11.424 -18.835 1.00 17.51 315 GLY D O 1
ATOM 30126 N N . LEU D 1 316 ? 41.613 12.516 -17.048 1.00 17.09 316 LEU D N 1
ATOM 30127 C CA . LEU D 1 316 ? 40.583 13.542 -17.130 1.00 19.50 316 LEU D CA 1
ATOM 30128 C C . LEU D 1 316 ? 40.651 14.251 -18.471 1.00 20.44 316 LEU D C 1
ATOM 30129 O O . LEU D 1 316 ? 39.617 14.520 -19.088 1.00 21.89 316 LEU D O 1
ATOM 30145 N N . GLU D 1 317 ? 41.869 14.524 -18.951 1.00 14.91 317 GLU D N 1
ATOM 30146 C CA . GLU D 1 317 ? 42.048 15.128 -20.266 1.00 16.44 317 GLU D CA 1
ATOM 30147 C C . GLU D 1 317 ? 41.605 14.182 -21.374 1.00 17.53 317 GLU D C 1
ATOM 30148 O O . GLU D 1 317 ? 40.802 14.556 -22.234 1.00 17.39 317 GLU D O 1
ATOM 30160 N N . GLU D 1 318 ? 42.115 12.946 -21.368 1.00 17.57 318 GLU D N 1
ATOM 30161 C CA . GLU D 1 318 ? 41.821 12.015 -22.455 1.00 15.20 318 GLU D CA 1
ATOM 30162 C C . GLU D 1 318 ? 40.330 11.711 -22.548 1.00 17.74 318 GLU D C 1
ATOM 30163 O O . GLU D 1 318 ? 39.794 11.524 -23.647 1.00 16.53 318 GLU D O 1
ATOM 30175 N N . GLY D 1 319 ? 39.650 11.639 -21.402 1.00 14.62 319 GLY D N 1
ATOM 30176 C CA . GLY D 1 319 ? 38.239 11.310 -21.383 1.00 16.49 319 GLY D CA 1
ATOM 30177 C C . GLY D 1 319 ? 37.351 12.349 -22.031 1.00 13.18 319 GLY D C 1
ATOM 30178 O O . GLY D 1 319 ? 36.204 12.034 -22.373 1.00 17.07 319 GLY D O 1
ATOM 30182 N N . THR D 1 320 ? 37.858 13.573 -22.215 1.00 16.48 320 THR D N 1
ATOM 30183 C CA . THR D 1 320 ? 37.108 14.637 -22.864 1.00 17.05 320 THR D CA 1
ATOM 30184 C C . THR D 1 320 ? 37.305 14.679 -24.373 1.00 17.41 320 THR D C 1
ATOM 30185 O O . THR D 1 320 ? 36.653 15.488 -25.037 1.00 20.20 320 THR D O 1
ATOM 30196 N N . GLU D 1 321 ? 38.195 13.863 -24.933 1.00 16.47 321 GLU D N 1
ATOM 30197 C CA . GLU D 1 321 ? 38.547 14.005 -26.344 1.00 16.80 321 GLU D CA 1
ATOM 30198 C C . GLU D 1 321 ? 37.408 13.500 -27.222 1.00 15.99 321 GLU D C 1
ATOM 30199 O O . GLU D 1 321 ? 36.991 12.342 -27.113 1.00 16.81 321 GLU D O 1
ATOM 30211 N N . GLU D 1 322 ? 36.905 14.376 -28.095 1.00 16.93 322 GLU D N 1
ATOM 30212 C CA . GLU D 1 322 ? 35.715 14.045 -28.871 1.00 17.22 322 GLU D CA 1
ATOM 30213 C C . GLU D 1 322 ? 35.933 12.839 -29.780 1.00 16.73 322 GLU D C 1
ATOM 30214 O O . GLU D 1 322 ? 35.025 12.018 -29.948 1.00 17.62 322 GLU D O 1
ATOM 30226 N N . GLU D 1 323 ? 37.101 12.737 -30.422 1.00 19.00 323 GLU D N 1
ATOM 30227 C CA A GLU D 1 323 ? 37.349 11.595 -31.299 0.61 19.31 323 GLU D CA 1
ATOM 30228 C CA B GLU D 1 323 ? 37.350 11.598 -31.300 0.39 19.33 323 GLU D CA 1
ATOM 30229 C C . GLU D 1 323 ? 37.227 10.288 -30.531 1.00 16.72 323 GLU D C 1
ATOM 30230 O O . GLU D 1 323 ? 36.639 9.317 -31.024 1.00 18.23 323 GLU D O 1
ATOM 30251 N N . TYR D 1 324 ? 37.776 10.253 -29.315 1.00 17.07 324 TYR D N 1
ATOM 30252 C CA . TYR D 1 324 ? 37.650 9.080 -28.460 1.00 15.72 324 TYR D CA 1
ATOM 30253 C C . TYR D 1 324 ? 36.187 8.836 -28.065 1.00 14.79 324 TYR D C 1
ATOM 30254 O O . TYR D 1 324 ? 35.689 7.707 -28.152 1.00 16.10 324 TYR D O 1
ATOM 30272 N N . LEU D 1 325 ? 35.478 9.882 -27.629 1.00 14.26 325 LEU D N 1
ATOM 30273 C CA . LEU D 1 325 ? 34.088 9.703 -27.213 1.00 14.53 325 LEU D CA 1
ATOM 30274 C C . LEU D 1 325 ? 33.221 9.208 -28.362 1.00 15.56 325 LEU D C 1
ATOM 30275 O O . LEU D 1 325 ? 32.372 8.332 -28.177 1.00 15.95 325 LEU D O 1
ATOM 30291 N N . HIS D 1 326 ? 33.406 9.771 -29.552 1.00 16.41 326 HIS D N 1
ATOM 30292 C CA . HIS D 1 326 ? 32.661 9.315 -30.722 1.00 16.19 326 HIS D CA 1
ATOM 30293 C C . HIS D 1 326 ? 32.853 7.820 -30.956 1.00 15.13 326 HIS D C 1
ATOM 30294 O O . HIS D 1 326 ? 31.895 7.094 -31.252 1.00 16.09 326 HIS D O 1
ATOM 30308 N N . TYR D 1 327 ? 34.099 7.354 -30.866 1.00 14.52 327 TYR D N 1
ATOM 30309 C CA A TYR D 1 327 ? 34.381 5.935 -31.050 0.38 17.03 327 TYR D CA 1
ATOM 30310 C CA B TYR D 1 327 ? 34.387 5.936 -31.051 0.62 17.05 327 TYR D CA 1
ATOM 30311 C C . TYR D 1 327 ? 33.802 5.098 -29.917 1.00 15.36 327 TYR D C 1
ATOM 30312 O O . TYR D 1 327 ? 33.209 4.039 -30.154 1.00 15.47 327 TYR D O 1
ATOM 30347 N N . ARG D 1 328 ? 33.989 5.541 -28.674 1.00 14.64 328 ARG D N 1
ATOM 30348 C CA . ARG D 1 328 ? 33.548 4.754 -27.525 1.00 16.30 328 ARG D CA 1
ATOM 30349 C C . ARG D 1 328 ? 32.040 4.571 -27.546 1.00 16.46 328 ARG D C 1
ATOM 30350 O O . ARG D 1 328 ? 31.524 3.448 -27.480 1.00 15.78 328 ARG D O 1
ATOM 30371 N N . ILE D 1 329 ? 31.318 5.682 -27.619 1.00 15.34 329 ILE D N 1
ATOM 30372 C CA . ILE D 1 329 ? 29.866 5.637 -27.645 1.00 14.52 329 ILE D CA 1
ATOM 30373 C C . ILE D 1 329 ? 29.383 4.976 -28.926 1.00 15.24 329 ILE D C 1
ATOM 30374 O O . ILE D 1 329 ? 28.381 4.252 -28.921 1.00 16.95 329 ILE D O 1
ATOM 30390 N N . GLY D 1 330 ? 30.118 5.151 -30.023 1.00 18.58 330 GLY D N 1
ATOM 30391 C CA . GLY D 1 330 ? 29.771 4.465 -31.253 1.00 16.44 330 GLY D CA 1
ATOM 30392 C C . GLY D 1 330 ? 29.920 2.959 -31.174 1.00 16.42 330 GLY D C 1
ATOM 30393 O O . GLY D 1 330 ? 29.181 2.229 -31.837 1.00 16.87 330 GLY D O 1
ATOM 30397 N N . GLN D 1 331 ? 30.881 2.467 -30.386 1.00 16.32 331 GLN D N 1
ATOM 30398 C CA . GLN D 1 331 ? 31.006 1.021 -30.213 1.00 15.38 331 GLN D CA 1
ATOM 30399 C C . GLN D 1 331 ? 29.821 0.450 -29.437 1.00 15.58 331 GLN D C 1
ATOM 30400 O O . GLN D 1 331 ? 29.283 -0.604 -29.800 1.00 16.17 331 GLN D O 1
ATOM 30414 N N . VAL D 1 332 ? 29.416 1.119 -28.354 1.00 15.55 332 VAL D N 1
ATOM 30415 C CA . VAL D 1 332 ? 28.203 0.726 -27.644 1.00 16.15 332 VAL D CA 1
ATOM 30416 C C . VAL D 1 332 ? 27.010 0.730 -28.592 1.00 17.47 332 VAL D C 1
ATOM 30417 O O . VAL D 1 332 ? 26.206 -0.210 -28.607 1.00 16.58 332 VAL D O 1
ATOM 30430 N N . LYS D 1 333 ? 26.885 1.779 -29.412 1.00 17.63 333 LYS D N 1
ATOM 30431 C CA . LYS D 1 333 ? 25.778 1.851 -30.363 1.00 17.51 333 LYS D CA 1
ATOM 30432 C C . LYS D 1 333 ? 25.824 0.695 -31.353 1.00 17.53 333 LYS D C 1
ATOM 30433 O O . LYS D 1 333 ? 24.781 0.153 -31.737 1.00 17.16 333 LYS D O 1
ATOM 30452 N N . TYR D 1 334 ? 27.027 0.316 -31.788 1.00 18.21 334 TYR D N 1
ATOM 30453 C CA . TYR D 1 334 ? 27.175 -0.787 -32.731 1.00 16.12 334 TYR D CA 1
ATOM 30454 C C . TYR D 1 334 ? 26.654 -2.090 -32.139 1.00 17.16 334 TYR D C 1
ATOM 30455 O O . TYR D 1 334 ? 25.903 -2.820 -32.792 1.00 16.83 334 TYR D O 1
ATOM 30473 N N . LEU D 1 335 ? 27.047 -2.402 -30.901 1.00 15.97 335 LEU D N 1
ATOM 30474 C CA . LEU D 1 335 ? 26.523 -3.597 -30.253 1.00 16.79 335 LEU D CA 1
ATOM 30475 C C . LEU D 1 335 ? 25.007 -3.522 -30.147 1.00 16.50 335 LEU D C 1
ATOM 30476 O O . LEU D 1 335 ? 24.306 -4.497 -30.438 1.00 18.06 335 LEU D O 1
ATOM 30492 N N . GLY D 1 336 ? 24.482 -2.353 -29.780 1.00 18.05 336 GLY D N 1
ATOM 30493 C CA . GLY D 1 336 ? 23.042 -2.206 -29.666 1.00 17.91 336 GLY D CA 1
ATOM 30494 C C . GLY D 1 336 ? 22.330 -2.391 -30.991 1.00 17.79 336 GLY D C 1
ATOM 30495 O O . GLY D 1 336 ? 21.273 -3.022 -31.056 1.00 20.45 336 GLY D O 1
ATOM 30499 N N . ASP D 1 337 ? 22.905 -1.851 -32.068 1.00 17.17 337 ASP D N 1
ATOM 30500 C CA . ASP D 1 337 ? 22.282 -1.976 -33.380 1.00 20.93 337 ASP D CA 1
ATOM 30501 C C . ASP D 1 337 ? 22.351 -3.412 -33.895 1.00 20.76 337 ASP D C 1
ATOM 30502 O O . ASP D 1 337 ? 21.412 -3.889 -34.543 1.00 23.35 337 ASP D O 1
ATOM 30511 N N . ARG D 1 338 ? 23.455 -4.117 -33.637 1.00 19.74 338 ARG D N 1
ATOM 30512 C CA . ARG D 1 338 ? 23.492 -5.535 -33.983 1.00 20.19 338 ARG D CA 1
ATOM 30513 C C . ARG D 1 338 ? 22.330 -6.268 -33.323 1.00 21.37 338 ARG D C 1
ATOM 30514 O O . ARG D 1 338 ? 21.662 -7.098 -33.952 1.00 22.30 338 ARG D O 1
ATOM 30535 N N . LEU D 1 339 ? 22.060 -5.950 -32.054 1.00 21.34 339 LEU D N 1
ATOM 30536 C CA . LEU D 1 339 ? 20.998 -6.637 -31.323 1.00 21.32 339 LEU D CA 1
ATOM 30537 C C . LEU D 1 339 ? 19.621 -6.183 -31.801 1.00 21.19 339 LEU D C 1
ATOM 30538 O O . LEU D 1 339 ? 18.737 -7.009 -32.064 1.00 25.45 339 LEU D O 1
ATOM 30554 N N . ARG D 1 340 ? 19.433 -4.871 -31.948 1.00 22.56 340 ARG D N 1
ATOM 30555 C CA . ARG D 1 340 ? 18.122 -4.343 -32.310 1.00 22.31 340 ARG D CA 1
ATOM 30556 C C . ARG D 1 340 ? 17.736 -4.752 -33.727 1.00 23.27 340 ARG D C 1
ATOM 30557 O O . ARG D 1 340 ? 16.568 -5.056 -33.992 1.00 27.89 340 ARG D O 1
ATOM 30578 N N . GLU D 1 341 ? 18.706 -4.789 -34.648 1.00 25.50 341 GLU D N 1
ATOM 30579 C CA . GLU D 1 341 ? 18.419 -5.232 -36.011 1.00 25.58 341 GLU D CA 1
ATOM 30580 C C . GLU D 1 341 ? 18.038 -6.704 -36.059 1.00 29.71 341 GLU D C 1
ATOM 30581 O O . GLU D 1 341 ? 17.345 -7.128 -36.992 1.00 32.07 341 GLU D O 1
ATOM 30593 N N . ALA D 1 342 ? 18.468 -7.487 -35.076 1.00 29.44 342 ALA D N 1
ATOM 30594 C CA . ALA D 1 342 ? 18.096 -8.888 -34.987 1.00 29.45 342 ALA D CA 1
ATOM 30595 C C . ALA D 1 342 ? 16.839 -9.104 -34.158 1.00 28.81 342 ALA D C 1
ATOM 30596 O O . ALA D 1 342 ? 16.437 -10.253 -33.960 1.00 36.34 342 ALA D O 1
ATOM 30603 N N . GLY D 1 343 ? 16.208 -8.039 -33.677 1.00 30.54 343 GLY D N 1
ATOM 30604 C CA . GLY D 1 343 ? 14.955 -8.164 -32.963 1.00 31.94 343 GLY D CA 1
ATOM 30605 C C . GLY D 1 343 ? 15.063 -8.305 -31.460 1.00 32.20 343 GLY D C 1
ATOM 30606 O O . GLY D 1 343 ? 14.055 -8.618 -30.815 1.00 36.82 343 GLY D O 1
ATOM 30610 N N . ILE D 1 344 ? 16.248 -8.105 -30.887 1.00 32.32 344 ILE D N 1
ATOM 30611 C CA . ILE D 1 344 ? 16.429 -8.133 -29.430 1.00 32.06 344 ILE D CA 1
ATOM 30612 C C . ILE D 1 344 ? 16.002 -6.783 -28.857 1.00 34.77 344 ILE D C 1
ATOM 30613 O O . ILE D 1 344 ? 16.490 -5.743 -29.325 1.00 31.43 344 ILE D O 1
ATOM 30629 N N . PRO D 1 345 ? 15.125 -6.746 -27.850 1.00 33.14 345 PRO D N 1
ATOM 30630 C CA . PRO D 1 345 ? 14.692 -5.448 -27.307 1.00 33.25 345 PRO D CA 1
ATOM 30631 C C . PRO D 1 345 ? 15.763 -4.823 -26.424 1.00 32.36 345 PRO D C 1
ATOM 30632 O O . PRO D 1 345 ? 16.330 -5.486 -25.554 1.00 32.46 345 PRO D O 1
ATOM 30643 N N . ILE D 1 346 ? 16.022 -3.532 -26.641 1.00 30.48 346 ILE D N 1
ATOM 30644 C CA . ILE D 1 346 ? 17.019 -2.799 -25.875 1.00 29.33 346 ILE D CA 1
ATOM 30645 C C . ILE D 1 346 ? 16.444 -1.446 -25.483 1.00 29.70 346 ILE D C 1
ATOM 30646 O O . ILE D 1 346 ? 15.448 -0.981 -26.042 1.00 30.29 346 ILE D O 1
ATOM 30662 N N . GLN D 1 347 ? 17.083 -0.819 -24.500 1.00 29.46 347 GLN D N 1
ATOM 30663 C CA . GLN D 1 347 ? 16.837 0.592 -24.232 1.00 31.05 347 GLN D CA 1
ATOM 30664 C C . GLN D 1 347 ? 17.385 1.397 -25.406 1.00 27.08 347 GLN D C 1
ATOM 30665 O O . GLN D 1 347 ? 18.593 1.376 -25.676 1.00 26.99 347 GLN D O 1
ATOM 30679 N N . TYR D 1 348 ? 16.495 2.086 -26.114 1.00 27.28 348 TYR D N 1
ATOM 30680 C CA . TYR D 1 348 ? 16.824 2.755 -27.356 1.00 27.63 348 TYR D CA 1
ATOM 30681 C C . TYR D 1 348 ? 16.527 4.243 -27.245 1.00 25.34 348 TYR D C 1
ATOM 30682 O O . TYR D 1 348 ? 15.416 4.620 -26.853 1.00 27.08 348 TYR D O 1
ATOM 30700 N N . PRO D 1 349 ? 17.484 5.123 -27.562 1.00 26.53 349 PRO D N 1
ATOM 30701 C CA . PRO D 1 349 ? 18.836 4.858 -28.075 1.00 22.96 349 PRO D CA 1
ATOM 30702 C C . PRO D 1 349 ? 19.781 4.291 -27.017 1.00 21.56 349 PRO D C 1
ATOM 30703 O O . PRO D 1 349 ? 19.534 4.444 -25.816 1.00 26.00 349 PRO D O 1
ATOM 30714 N N . THR D 1 350 ? 20.884 3.663 -27.415 1.00 22.08 350 THR D N 1
ATOM 30715 C CA . THR D 1 350 ? 21.862 3.222 -26.432 1.00 23.63 350 THR D CA 1
ATOM 30716 C C . THR D 1 350 ? 22.495 4.424 -25.736 1.00 25.15 350 THR D C 1
ATOM 30717 O O . THR D 1 350 ? 22.601 5.519 -26.296 1.00 25.06 350 THR D O 1
ATOM 30728 N N . GLY D 1 351 ? 22.906 4.198 -24.494 1.00 23.18 351 GLY D N 1
ATOM 30729 C CA . GLY D 1 351 ? 23.605 5.184 -23.702 1.00 25.46 351 GLY D CA 1
ATOM 30730 C C . GLY D 1 351 ? 25.096 5.173 -23.953 1.00 21.39 351 GLY D C 1
ATOM 30731 O O . GLY D 1 351 ? 25.588 4.665 -24.962 1.00 22.40 351 GLY D O 1
ATOM 30735 N N A GLY D 1 352 ? 25.832 5.735 -22.998 0.67 20.10 352 GLY D N 1
ATOM 30736 N N B GLY D 1 352 ? 25.829 5.745 -23.005 0.33 20.10 352 GLY D N 1
ATOM 30737 C CA A GLY D 1 352 ? 27.251 5.936 -23.216 0.67 19.81 352 GLY D CA 1
ATOM 30738 C CA B GLY D 1 352 ? 27.240 5.990 -23.210 0.33 19.86 352 GLY D CA 1
ATOM 30739 C C A GLY D 1 352 ? 28.075 4.666 -23.110 0.67 18.40 352 GLY D C 1
ATOM 30740 C C B GLY D 1 352 ? 28.171 4.847 -22.869 0.33 22.68 352 GLY D C 1
ATOM 30741 O O A GLY D 1 352 ? 29.049 4.491 -23.847 0.67 19.44 352 GLY D O 1
ATOM 30742 O O B GLY D 1 352 ? 29.268 4.766 -23.428 0.33 15.88 352 GLY D O 1
ATOM 30749 N N A HIS D 1 353 ? 27.719 3.779 -22.178 0.67 17.92 353 HIS D N 1
ATOM 30750 N N B HIS D 1 353 ? 27.767 3.965 -21.952 0.33 19.77 353 HIS D N 1
ATOM 30751 C CA A HIS D 1 353 ? 28.673 2.807 -21.666 0.67 18.64 353 HIS D CA 1
ATOM 30752 C CA B HIS D 1 353 ? 28.687 2.986 -21.392 0.33 18.82 353 HIS D CA 1
ATOM 30753 C C A HIS D 1 353 ? 28.216 1.359 -21.727 0.67 18.48 353 HIS D C 1
ATOM 30754 C C B HIS D 1 353 ? 28.210 1.543 -21.456 0.33 19.84 353 HIS D C 1
ATOM 30755 O O A HIS D 1 353 ? 28.989 0.466 -21.356 0.67 19.19 353 HIS D O 1
ATOM 30756 O O B HIS D 1 353 ? 28.983 0.643 -21.104 0.33 19.35 353 HIS D O 1
ATOM 30783 N N A ALA D 1 354 ? 26.999 1.097 -22.181 0.67 19.28 354 ALA D N 1
ATOM 30784 N N B ALA D 1 354 ? 26.980 1.286 -21.883 0.33 19.52 354 ALA D N 1
ATOM 30785 C CA A ALA D 1 354 ? 26.441 -0.238 -22.069 0.67 21.15 354 ALA D CA 1
ATOM 30786 C CA B ALA D 1 354 ? 26.462 -0.068 -21.819 0.33 21.35 354 ALA D CA 1
ATOM 30787 C C A ALA D 1 354 ? 25.185 -0.320 -22.914 0.67 26.05 354 ALA D C 1
ATOM 30788 C C B ALA D 1 354 ? 25.223 -0.178 -22.685 0.33 24.10 354 ALA D C 1
ATOM 30789 O O A ALA D 1 354 ? 24.517 0.686 -23.167 0.67 22.09 354 ALA D O 1
ATOM 30790 O O B ALA D 1 354 ? 24.489 0.795 -22.874 0.33 21.28 354 ALA D O 1
ATOM 30803 N N A VAL D 1 355 ? 24.862 -1.539 -23.324 0.67 21.46 355 VAL D N 1
ATOM 30804 N N B VAL D 1 355 ? 25.003 -1.378 -23.205 0.33 22.92 355 VAL D N 1
ATOM 30805 C CA A VAL D 1 355 ? 23.574 -1.851 -23.921 0.67 22.47 355 VAL D CA 1
ATOM 30806 C CA B VAL D 1 355 ? 23.758 -1.734 -23.866 0.33 22.26 355 VAL D CA 1
ATOM 30807 C C A VAL D 1 355 ? 22.722 -2.495 -22.841 0.67 24.78 355 VAL D C 1
ATOM 30808 C C B VAL D 1 355 ? 22.885 -2.439 -22.842 0.33 24.55 355 VAL D C 1
ATOM 30809 O O A VAL D 1 355 ? 23.151 -3.453 -22.183 0.67 25.43 355 VAL D O 1
ATOM 30810 O O B VAL D 1 355 ? 23.331 -3.384 -22.178 0.33 25.19 355 VAL D O 1
ATOM 30835 N N A PHE D 1 356 ? 21.540 -1.941 -22.628 0.67 26.12 356 PHE D N 1
ATOM 30836 N N B PHE D 1 356 ? 21.658 -1.960 -22.689 0.33 25.92 356 PHE D N 1
ATOM 30837 C CA A PHE D 1 356 ? 20.600 -2.446 -21.639 0.67 28.60 356 PHE D CA 1
ATOM 30838 C CA B PHE D 1 356 ? 20.705 -2.506 -21.735 0.33 28.39 356 PHE D CA 1
ATOM 30839 C C A PHE D 1 356 ? 19.536 -3.230 -22.396 0.67 32.83 356 PHE D C 1
ATOM 30840 C C B PHE D 1 356 ? 19.656 -3.285 -22.515 0.33 31.86 356 PHE D C 1
ATOM 30841 O O A PHE D 1 356 ? 18.695 -2.647 -23.089 0.67 29.72 356 PHE D O 1
ATOM 30842 O O B PHE D 1 356 ? 18.928 -2.710 -23.331 0.33 29.19 356 PHE D O 1
ATOM 30875 N N A VAL D 1 357 ? 19.598 -4.551 -22.286 0.67 30.50 357 VAL D N 1
ATOM 30876 N N B VAL D 1 357 ? 19.601 -4.591 -22.279 0.33 30.53 357 VAL D N 1
ATOM 30877 C CA A VAL D 1 357 ? 18.628 -5.424 -22.935 0.67 31.75 357 VAL D CA 1
ATOM 30878 C CA B VAL D 1 357 ? 18.652 -5.470 -22.950 0.33 31.74 357 VAL D CA 1
ATOM 30879 C C A VAL D 1 357 ? 17.391 -5.489 -22.048 0.67 37.98 357 VAL D C 1
ATOM 30880 C C B VAL D 1 357 ? 17.416 -5.590 -22.069 0.33 37.93 357 VAL D C 1
ATOM 30881 O O A VAL D 1 357 ? 17.483 -5.814 -20.859 0.67 35.94 357 VAL D O 1
ATOM 30882 O O B VAL D 1 357 ? 17.509 -6.005 -20.909 0.33 35.98 357 VAL D O 1
ATOM 30907 N N A ASP D 1 358 ? 16.235 -5.149 -22.617 0.67 35.36 358 ASP D N 1
ATOM 30908 N N B ASP D 1 358 ? 16.259 -5.222 -22.616 0.33 35.38 358 ASP D N 1
ATOM 30909 C CA A ASP D 1 358 ? 14.973 -5.144 -21.884 0.67 38.14 358 ASP D CA 1
ATOM 30910 C CA B ASP D 1 358 ? 14.991 -5.270 -21.889 0.33 38.19 358 ASP D CA 1
ATOM 30911 C C A ASP D 1 358 ? 14.485 -6.581 -21.762 0.67 41.04 358 ASP D C 1
ATOM 30912 C C B ASP D 1 358 ? 14.495 -6.711 -21.907 0.33 40.95 358 ASP D C 1
ATOM 30913 O O A ASP D 1 358 ? 14.074 -7.192 -22.753 0.67 40.16 358 ASP D O 1
ATOM 30914 O O B ASP D 1 358 ? 13.710 -7.114 -22.767 0.33 40.77 358 ASP D O 1
ATOM 30931 N N A CYS D 1 359 ? 14.522 -7.120 -20.546 0.67 41.97 359 CYS D N 1
ATOM 30932 N N B CYS D 1 359 ? 14.962 -7.500 -20.936 0.33 41.08 359 CYS D N 1
ATOM 30933 C CA A CYS D 1 359 ? 14.203 -8.525 -20.328 0.67 43.94 359 CYS D CA 1
ATOM 30934 C CA B CYS D 1 359 ? 14.634 -8.920 -20.903 0.33 45.56 359 CYS D CA 1
ATOM 30935 C C A CYS D 1 359 ? 12.747 -8.758 -19.964 0.67 53.43 359 CYS D C 1
ATOM 30936 C C B CYS D 1 359 ? 13.162 -9.172 -20.601 0.33 49.94 359 CYS D C 1
ATOM 30937 O O A CYS D 1 359 ? 12.268 -9.889 -20.101 0.67 54.54 359 CYS D O 1
ATOM 30938 O O B CYS D 1 359 ? 12.676 -10.279 -20.853 0.33 47.52 359 CYS D O 1
ATOM 30953 N N A LYS D 1 360 ? 12.031 -7.726 -19.514 0.67 48.08 360 LYS D N 1
ATOM 30954 N N B LYS D 1 360 ? 12.447 -8.182 -20.059 0.33 49.07 360 LYS D N 1
ATOM 30955 C CA A LYS D 1 360 ? 10.583 -7.853 -19.388 0.67 52.24 360 LYS D CA 1
ATOM 30956 C CA B LYS D 1 360 ? 11.001 -8.314 -19.900 0.33 53.98 360 LYS D CA 1
ATOM 30957 C C A LYS D 1 360 ? 9.968 -8.219 -20.733 0.67 56.87 360 LYS D C 1
ATOM 30958 C C B LYS D 1 360 ? 10.344 -8.618 -21.241 0.33 56.14 360 LYS D C 1
ATOM 30959 O O A LYS D 1 360 ? 9.061 -9.057 -20.807 0.67 53.06 360 LYS D O 1
ATOM 30960 O O B LYS D 1 360 ? 9.600 -9.597 -21.378 0.33 56.76 360 LYS D O 1
ATOM 30997 N N A LYS D 1 361 ? 10.465 -7.606 -21.810 0.67 59.21 361 LYS D N 1
ATOM 30998 N N B LYS D 1 361 ? 10.604 -7.776 -22.245 0.33 60.26 361 LYS D N 1
ATOM 30999 C CA A LYS D 1 361 ? 10.026 -7.950 -23.156 0.67 64.04 361 LYS D CA 1
ATOM 31000 C CA B LYS D 1 361 ? 10.135 -8.065 -23.594 0.33 63.37 361 LYS D CA 1
ATOM 31001 C C A LYS D 1 361 ? 10.651 -9.251 -23.642 0.67 59.17 361 LYS D C 1
ATOM 31002 C C B LYS D 1 361 ? 10.719 -9.371 -24.116 0.33 59.73 361 LYS D C 1
ATOM 31003 O O A LYS D 1 361 ? 10.012 -10.001 -24.388 0.67 54.64 361 LYS D O 1
ATOM 31004 O O B LYS D 1 361 ? 10.081 -10.060 -24.920 0.33 58.60 361 LYS D O 1
ATOM 31041 N N A LEU D 1 362 ? 11.887 -9.540 -23.227 0.67 55.97 362 LEU D N 1
ATOM 31042 N N B LEU D 1 362 ? 11.923 -9.728 -23.669 0.33 56.85 362 LEU D N 1
ATOM 31043 C CA A LEU D 1 362 ? 12.620 -10.665 -23.798 0.67 54.89 362 LEU D CA 1
ATOM 31044 C CA B LEU D 1 362 ? 12.593 -10.921 -24.177 0.33 55.44 362 LEU D CA 1
ATOM 31045 C C A LEU D 1 362 ? 12.199 -12.001 -23.198 0.67 53.92 362 LEU D C 1
ATOM 31046 C C B LEU D 1 362 ? 11.999 -12.188 -23.571 0.33 54.19 362 LEU D C 1
ATOM 31047 O O A LEU D 1 362 ? 12.229 -13.019 -23.900 0.67 56.16 362 LEU D O 1
ATOM 31048 O O B LEU D 1 362 ? 11.544 -13.080 -24.294 0.33 58.80 362 LEU D O 1
ATOM 31079 N N A VAL D 1 363 ? 11.817 -12.027 -21.922 0.67 54.80 363 VAL D N 1
ATOM 31080 N N B VAL D 1 363 ? 11.990 -12.275 -22.243 0.33 56.17 363 VAL D N 1
ATOM 31081 C CA A VAL D 1 363 ? 11.387 -13.258 -21.256 0.67 53.32 363 VAL D CA 1
ATOM 31082 C CA B VAL D 1 363 ? 11.493 -13.453 -21.536 0.33 54.42 363 VAL D CA 1
ATOM 31083 C C A VAL D 1 363 ? 10.192 -12.946 -20.359 0.67 63.36 363 VAL D C 1
ATOM 31084 C C B VAL D 1 363 ? 10.282 -13.063 -20.695 0.33 61.82 363 VAL D C 1
ATOM 31085 O O A VAL D 1 363 ? 10.267 -13.109 -19.131 0.67 57.29 363 VAL D O 1
ATOM 31086 O O B VAL D 1 363 ? 10.353 -13.085 -19.457 0.33 60.51 363 VAL D O 1
ATOM 31111 N N A PRO D 1 364 ? 9.064 -12.518 -20.927 0.67 64.60 364 PRO D N 1
ATOM 31112 N N B PRO D 1 364 ? 9.155 -12.702 -21.314 0.33 64.41 364 PRO D N 1
ATOM 31113 C CA A PRO D 1 364 ? 7.903 -12.182 -20.084 0.67 66.28 364 PRO D CA 1
ATOM 31114 C CA B PRO D 1 364 ? 7.956 -12.389 -20.519 0.33 66.75 364 PRO D CA 1
ATOM 31115 C C A PRO D 1 364 ? 7.399 -13.338 -19.235 0.67 67.61 364 PRO D C 1
ATOM 31116 C C B PRO D 1 364 ? 7.382 -13.591 -19.789 0.33 67.68 364 PRO D C 1
ATOM 31117 O O A PRO D 1 364 ? 6.698 -13.093 -18.244 0.67 69.65 364 PRO D O 1
ATOM 31118 O O B PRO D 1 364 ? 6.616 -13.405 -18.835 0.33 68.43 364 PRO D O 1
ATOM 31139 N N A GLN D 1 365 ? 7.732 -14.582 -19.575 0.67 67.42 365 GLN D N 1
ATOM 31140 N N B GLN D 1 365 ? 7.730 -14.814 -20.201 0.33 64.82 365 GLN D N 1
ATOM 31141 C CA A GLN D 1 365 ? 7.207 -15.730 -18.845 0.67 66.76 365 GLN D CA 1
ATOM 31142 C CA B GLN D 1 365 ? 7.185 -15.998 -19.546 0.33 66.17 365 GLN D CA 1
ATOM 31143 C C A GLN D 1 365 ? 7.872 -15.934 -17.487 0.67 67.55 365 GLN D C 1
ATOM 31144 C C B GLN D 1 365 ? 7.688 -16.139 -18.113 0.33 67.29 365 GLN D C 1
ATOM 31145 O O A GLN D 1 365 ? 7.445 -16.821 -16.739 0.67 70.68 365 GLN D O 1
ATOM 31146 O O B GLN D 1 365 ? 6.983 -16.699 -17.267 0.33 70.74 365 GLN D O 1
ATOM 31173 N N A ILE D 1 366 ? 8.894 -15.153 -17.153 0.67 68.22 366 ILE D N 1
ATOM 31174 N N B ILE D 1 366 ? 8.886 -15.649 -17.821 0.33 66.96 366 ILE D N 1
ATOM 31175 C CA A ILE D 1 366 ? 9.572 -15.221 -15.864 0.67 65.54 366 ILE D CA 1
ATOM 31176 C CA B ILE D 1 366 ? 9.421 -15.722 -16.459 0.33 65.56 366 ILE D CA 1
ATOM 31177 C C A ILE D 1 366 ? 9.131 -14.011 -15.043 0.67 66.33 366 ILE D C 1
ATOM 31178 C C B ILE D 1 366 ? 8.899 -14.528 -15.664 0.33 66.44 366 ILE D C 1
ATOM 31179 O O A ILE D 1 366 ? 9.472 -12.871 -15.394 0.67 63.98 366 ILE D O 1
ATOM 31180 O O B ILE D 1 366 ? 8.937 -13.395 -16.170 0.33 65.00 366 ILE D O 1
ATOM 31211 N N A PRO D 1 367 ? 8.391 -14.198 -13.949 0.67 70.56 367 PRO D N 1
ATOM 31212 N N B PRO D 1 367 ? 8.409 -14.727 -14.443 0.33 70.15 367 PRO D N 1
ATOM 31213 C CA A PRO D 1 367 ? 7.967 -13.045 -13.147 0.67 71.27 367 PRO D CA 1
ATOM 31214 C CA B PRO D 1 367 ? 7.920 -13.597 -13.648 0.33 70.76 367 PRO D CA 1
ATOM 31215 C C A PRO D 1 367 ? 9.154 -12.245 -12.635 0.67 69.04 367 PRO D C 1
ATOM 31216 C C B PRO D 1 367 ? 9.042 -12.877 -12.914 0.33 68.75 367 PRO D C 1
ATOM 31217 O O A PRO D 1 367 ? 10.293 -12.717 -12.599 0.67 66.47 367 PRO D O 1
ATOM 31218 O O B PRO D 1 367 ? 10.134 -13.407 -12.707 0.33 67.33 367 PRO D O 1
ATOM 31239 N N A GLY D 1 368 ? 8.863 -11.013 -12.214 0.67 68.47 368 GLY D N 1
ATOM 31240 N N B GLY D 1 368 ? 8.735 -11.647 -12.496 0.33 68.88 368 GLY D N 1
ATOM 31241 C CA A GLY D 1 368 ? 9.916 -10.140 -11.723 0.67 66.28 368 GLY D CA 1
ATOM 31242 C CA B GLY D 1 368 ? 9.741 -10.821 -11.846 0.33 67.06 368 GLY D CA 1
ATOM 31243 C C A GLY D 1 368 ? 10.658 -10.717 -10.533 0.67 71.34 368 GLY D C 1
ATOM 31244 C C B GLY D 1 368 ? 10.322 -11.457 -10.598 0.33 68.62 368 GLY D C 1
ATOM 31245 O O A GLY D 1 368 ? 11.889 -10.657 -10.471 0.67 64.84 368 GLY D O 1
ATOM 31246 O O B GLY D 1 368 ? 11.514 -11.312 -10.313 0.33 68.01 368 GLY D O 1
ATOM 31253 N N A ASP D 1 369 ? 9.923 -11.282 -9.569 0.67 71.17 369 ASP D N 1
ATOM 31254 N N B ASP D 1 369 ? 9.490 -12.171 -9.835 0.33 72.47 369 ASP D N 1
ATOM 31255 C CA A ASP D 1 369 ? 10.548 -11.847 -8.378 0.67 72.86 369 ASP D CA 1
ATOM 31256 C CA B ASP D 1 369 ? 9.963 -12.847 -8.633 0.33 74.33 369 ASP D CA 1
ATOM 31257 C C A ASP D 1 369 ? 11.298 -13.139 -8.664 0.67 72.57 369 ASP D C 1
ATOM 31258 C C B ASP D 1 369 ? 11.039 -13.885 -8.922 0.33 72.50 369 ASP D C 1
ATOM 31259 O O A ASP D 1 369 ? 11.917 -13.689 -7.745 0.67 72.70 369 ASP D O 1
ATOM 31260 O O B ASP D 1 369 ? 11.680 -14.365 -7.979 0.33 73.35 369 ASP D O 1
ATOM 31277 N N A GLN D 1 370 ? 11.254 -13.636 -9.898 0.67 70.44 370 GLN D N 1
ATOM 31278 N N B GLN D 1 370 ? 11.254 -14.241 -10.189 0.33 70.15 370 GLN D N 1
ATOM 31279 C CA A GLN D 1 370 ? 12.112 -14.727 -10.333 0.67 69.31 370 GLN D CA 1
ATOM 31280 C CA B GLN D 1 370 ? 12.170 -15.314 -10.553 0.33 69.15 370 GLN D CA 1
ATOM 31281 C C A GLN D 1 370 ? 13.304 -14.229 -11.146 0.67 64.29 370 GLN D C 1
ATOM 31282 C C B GLN D 1 370 ? 13.367 -14.830 -11.362 0.33 64.44 370 GLN D C 1
ATOM 31283 O O A GLN D 1 370 ? 14.056 -15.047 -11.686 0.67 62.79 370 GLN D O 1
ATOM 31284 O O B GLN D 1 370 ? 14.123 -15.659 -11.883 0.33 63.02 370 GLN D O 1
ATOM 31311 N N A PHE D 1 371 ? 13.477 -12.902 -11.259 0.67 62.41 371 PHE D N 1
ATOM 31312 N N B PHE D 1 371 ? 13.553 -13.516 -11.494 0.33 64.50 371 PHE D N 1
ATOM 31313 C CA A PHE D 1 371 ? 14.683 -12.263 -11.783 0.67 61.47 371 PHE D CA 1
ATOM 31314 C CA B PHE D 1 371 ? 14.763 -12.937 -12.070 0.33 61.07 371 PHE D CA 1
ATOM 31315 C C A PHE D 1 371 ? 14.904 -12.568 -13.259 0.67 62.88 371 PHE D C 1
ATOM 31316 C C B PHE D 1 371 ? 14.959 -13.327 -13.529 0.33 60.87 371 PHE D C 1
ATOM 31317 O O A PHE D 1 371 ? 15.933 -13.148 -13.635 0.67 54.28 371 PHE D O 1
ATOM 31318 O O B PHE D 1 371 ? 15.972 -13.943 -13.886 0.33 55.31 371 PHE D O 1
ATOM 31351 N N A PRO D 1 372 ? 13.990 -12.135 -14.129 0.67 56.12 372 PRO D N 1
ATOM 31352 N N B PRO D 1 372 ? 14.011 -12.970 -14.400 0.33 56.51 372 PRO D N 1
ATOM 31353 C CA A PRO D 1 372 ? 14.093 -12.514 -15.549 0.67 54.22 372 PRO D CA 1
ATOM 31354 C CA B PRO D 1 372 ? 14.205 -13.221 -15.839 0.33 54.32 372 PRO D CA 1
ATOM 31355 C C A PRO D 1 372 ? 15.429 -12.162 -16.182 0.67 50.57 372 PRO D C 1
ATOM 31356 C C B PRO D 1 372 ? 15.541 -12.733 -16.376 0.33 50.68 372 PRO D C 1
ATOM 31357 O O A PRO D 1 372 ? 15.987 -12.969 -16.935 0.67 49.40 372 PRO D O 1
ATOM 31358 O O B PRO D 1 372 ? 16.217 -13.463 -17.113 0.33 49.28 372 PRO D O 1
ATOM 31379 N N A ALA D 1 373 ? 15.960 -10.973 -15.899 0.67 48.91 373 ALA D N 1
ATOM 31380 N N B ALA D 1 373 ? 15.937 -11.503 -16.038 0.33 49.25 373 ALA D N 1
ATOM 31381 C CA A ALA D 1 373 ? 17.218 -10.578 -16.520 0.67 45.57 373 ALA D CA 1
ATOM 31382 C CA B ALA D 1 373 ? 17.175 -10.953 -16.579 0.33 45.91 373 ALA D CA 1
ATOM 31383 C C A ALA D 1 373 ? 18.380 -11.436 -16.033 0.67 45.09 373 ALA D C 1
ATOM 31384 C C B ALA D 1 373 ? 18.380 -11.793 -16.172 0.33 45.24 373 ALA D C 1
ATOM 31385 O O A ALA D 1 373 ? 19.345 -11.644 -16.777 0.67 42.79 373 ALA D O 1
ATOM 31386 O O B ALA D 1 373 ? 19.307 -11.986 -16.966 0.33 42.93 373 ALA D O 1
ATOM 31399 N N A GLN D 1 374 ? 18.317 -11.946 -14.802 0.67 48.68 374 GLN D N 1
ATOM 31400 N N B GLN D 1 374 ? 18.390 -12.304 -14.938 0.33 48.53 374 GLN D N 1
ATOM 31401 C CA A GLN D 1 374 ? 19.397 -12.809 -14.334 0.67 47.00 374 GLN D CA 1
ATOM 31402 C CA B GLN D 1 374 ? 19.483 -13.184 -14.536 0.33 46.95 374 GLN D CA 1
ATOM 31403 C C A GLN D 1 374 ? 19.356 -14.162 -15.037 0.67 47.47 374 GLN D C 1
ATOM 31404 C C B GLN D 1 374 ? 19.442 -14.501 -15.301 0.33 47.33 374 GLN D C 1
ATOM 31405 O O A GLN D 1 374 ? 20.403 -14.751 -15.325 0.67 46.03 374 GLN D O 1
ATOM 31406 O O B GLN D 1 374 ? 20.495 -15.076 -15.599 0.33 45.88 374 GLN D O 1
ATOM 31433 N N A ALA D 1 375 ? 18.156 -14.670 -15.326 0.67 49.60 375 ALA D N 1
ATOM 31434 N N B ALA D 1 375 ? 18.245 -14.996 -15.624 0.33 49.41 375 ALA D N 1
ATOM 31435 C CA A ALA D 1 375 ? 18.054 -15.926 -16.060 0.67 50.19 375 ALA D CA 1
ATOM 31436 C CA B ALA D 1 375 ? 18.147 -16.201 -16.440 0.33 49.86 375 ALA D CA 1
ATOM 31437 C C A ALA D 1 375 ? 18.660 -15.792 -17.451 0.67 47.32 375 ALA D C 1
ATOM 31438 C C B ALA D 1 375 ? 18.746 -15.970 -17.821 0.33 47.10 375 ALA D C 1
ATOM 31439 O O A ALA D 1 375 ? 19.338 -16.706 -17.935 0.67 46.71 375 ALA D O 1
ATOM 31440 O O B ALA D 1 375 ? 19.420 -16.849 -18.373 0.33 46.25 375 ALA D O 1
ATOM 31453 N N A VAL D 1 376 ? 18.431 -14.654 -18.107 0.67 46.24 376 VAL D N 1
ATOM 31454 N N B VAL D 1 376 ? 18.514 -14.789 -18.394 0.33 45.59 376 VAL D N 1
ATOM 31455 C CA A VAL D 1 376 ? 19.067 -14.403 -19.397 0.67 42.90 376 VAL D CA 1
ATOM 31456 C CA B VAL D 1 376 ? 19.145 -14.449 -19.664 0.33 42.53 376 VAL D CA 1
ATOM 31457 C C A VAL D 1 376 ? 20.579 -14.324 -19.226 0.67 40.73 376 VAL D C 1
ATOM 31458 C C B VAL D 1 376 ? 20.655 -14.351 -19.491 0.33 40.55 376 VAL D C 1
ATOM 31459 O O A VAL D 1 376 ? 21.339 -15.001 -19.929 0.67 40.81 376 VAL D O 1
ATOM 31460 O O B VAL D 1 376 ? 21.424 -14.855 -20.320 0.33 38.94 376 VAL D O 1
ATOM 31485 N N A ILE D 1 377 ? 21.035 -13.503 -18.275 0.67 43.48 377 ILE D N 1
ATOM 31486 N N B ILE D 1 377 ? 21.104 -13.715 -18.406 0.33 42.92 377 ILE D N 1
ATOM 31487 C CA A ILE D 1 377 ? 22.469 -13.341 -18.032 0.67 38.31 377 ILE D CA 1
ATOM 31488 C CA B ILE D 1 377 ? 22.536 -13.534 -18.179 0.33 39.02 377 ILE D CA 1
ATOM 31489 C C A ILE D 1 37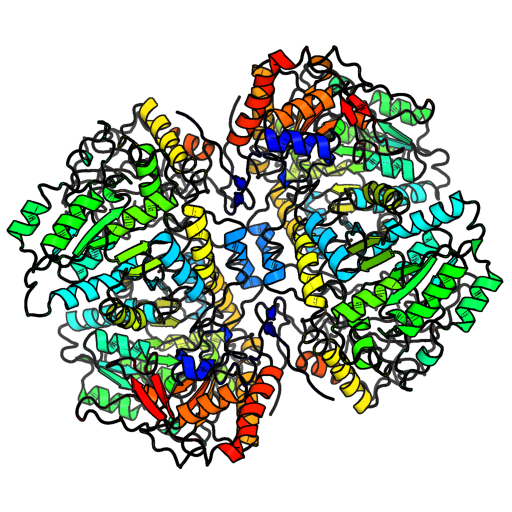7 ? 23.123 -14.701 -17.833 0.67 39.37 377 ILE D C 1
ATOM 31490 C C B ILE D 1 377 ? 23.243 -14.882 -18.120 0.33 39.29 377 ILE D C 1
ATOM 31491 O O A ILE D 1 377 ? 24.082 -15.065 -18.524 0.67 37.34 377 ILE D O 1
ATOM 31492 O O B ILE D 1 377 ? 24.339 -15.049 -18.669 0.33 36.84 377 ILE D O 1
ATOM 31523 N N A ASN D 1 378 ? 22.608 -15.474 -16.878 0.67 41.60 378 ASN D N 1
ATOM 31524 N N B ASN D 1 378 ? 22.628 -15.867 -17.463 0.33 42.96 378 ASN D N 1
ATOM 31525 C CA A ASN D 1 378 ? 23.176 -16.791 -16.620 0.67 42.60 378 ASN D CA 1
ATOM 31526 C CA B ASN D 1 378 ? 23.280 -17.164 -17.312 0.33 42.03 378 ASN D CA 1
ATOM 31527 C C A ASN D 1 378 ? 23.127 -17.662 -17.868 0.67 43.89 378 ASN D C 1
ATOM 31528 C C B ASN D 1 378 ? 23.389 -17.895 -18.645 0.33 41.34 378 ASN D C 1
ATOM 31529 O O A ASN D 1 378 ? 24.097 -18.359 -18.186 0.67 41.38 378 ASN D O 1
ATOM 31530 O O B ASN D 1 378 ? 24.428 -18.494 -18.946 0.33 40.35 378 ASN D O 1
ATOM 31551 N N A ALA D 1 379 ? 22.010 -17.620 -18.598 0.67 43.02 379 ALA D N 1
ATOM 31552 N N B ALA D 1 379 ? 22.329 -17.864 -19.455 0.33 41.98 379 ALA D N 1
ATOM 31553 C CA A ALA D 1 379 ? 21.913 -18.374 -19.843 0.67 44.52 379 ALA D CA 1
ATOM 31554 C CA B ALA D 1 379 ? 22.383 -18.521 -20.757 0.33 41.46 379 ALA D CA 1
ATOM 31555 C C A ALA D 1 379 ? 22.957 -17.910 -20.854 0.67 42.82 379 ALA D C 1
ATOM 31556 C C B ALA D 1 379 ? 23.480 -17.922 -21.629 0.33 39.72 379 ALA D C 1
ATOM 31557 O O A ALA D 1 379 ? 23.603 -18.735 -21.510 0.67 39.98 379 ALA D O 1
ATOM 31558 O O B ALA D 1 379 ? 24.199 -18.649 -22.324 0.33 37.86 379 ALA D O 1
ATOM 31571 N N A LEU D 1 380 ? 23.137 -16.593 -20.997 0.67 37.90 380 LEU D N 1
ATOM 31572 N N B LEU D 1 380 ? 23.631 -16.596 -21.599 0.33 36.72 380 LEU D N 1
ATOM 31573 C CA A LEU D 1 380 ? 24.197 -16.085 -21.867 0.67 39.11 380 LEU D CA 1
ATOM 31574 C CA B LEU D 1 380 ? 24.666 -15.952 -22.401 0.33 34.44 380 LEU D CA 1
ATOM 31575 C C A LEU D 1 380 ? 25.575 -16.530 -21.385 0.67 34.88 380 LEU D C 1
ATOM 31576 C C B LEU D 1 380 ? 26.055 -16.455 -22.023 0.33 34.92 380 LEU D C 1
ATOM 31577 O O A LEU D 1 380 ? 26.443 -16.872 -22.196 0.67 33.11 380 LEU D O 1
ATOM 31578 O O B LEU D 1 380 ? 26.883 -16.731 -22.899 0.33 34.59 380 LEU D O 1
ATOM 31609 N N A TYR D 1 381 ? 25.809 -16.521 -20.074 0.67 35.23 381 TYR D N 1
ATOM 31610 N N B TYR D 1 381 ? 26.336 -16.575 -20.724 0.33 34.09 381 TYR D N 1
ATOM 31611 C CA A TYR D 1 381 ? 27.127 -16.915 -19.596 0.67 35.17 381 TYR D CA 1
ATOM 31612 C CA B TYR D 1 381 ? 27.647 -17.069 -20.323 0.33 33.45 381 TYR D CA 1
ATOM 31613 C C A TYR D 1 381 ? 27.420 -18.373 -19.938 0.67 39.04 381 TYR D C 1
ATOM 31614 C C B TYR D 1 381 ? 27.822 -18.535 -20.704 0.33 37.91 381 TYR D C 1
ATOM 31615 O O A TYR D 1 381 ? 28.494 -18.697 -20.458 0.67 37.34 381 TYR D O 1
ATOM 31616 O O B TYR D 1 381 ? 28.878 -18.930 -21.213 0.33 35.28 381 TYR D O 1
ATOM 31651 N N A LEU D 1 382 ? 26.477 -19.272 -19.651 0.67 41.29 382 LEU D N 1
ATOM 31652 N N B LEU D 1 382 ? 26.798 -19.355 -20.463 0.33 40.85 382 LEU D N 1
ATOM 31653 C CA A LEU D 1 382 ? 26.719 -20.682 -19.936 0.67 39.58 382 LEU D CA 1
ATOM 31654 C CA B LEU D 1 382 ? 26.902 -20.790 -20.697 0.33 41.40 382 LEU D CA 1
ATOM 31655 C C A LEU D 1 382 ? 26.955 -20.901 -21.426 0.67 40.20 382 LEU D C 1
ATOM 31656 C C B LEU D 1 382 ? 27.180 -21.137 -22.152 0.33 39.45 382 LEU D C 1
ATOM 31657 O O A LEU D 1 382 ? 27.824 -21.689 -21.817 0.67 40.26 382 LEU D O 1
ATOM 31658 O O B LEU D 1 382 ? 27.542 -22.284 -22.435 0.33 44.56 382 LEU D O 1
ATOM 31689 N N A GLU D 1 383 ? 26.220 -20.180 -22.271 0.67 42.21 383 GLU D N 1
ATOM 31690 N N B GLU D 1 383 ? 27.029 -20.186 -23.071 0.33 37.92 383 GLU D N 1
ATOM 31691 C CA A GLU D 1 383 ? 26.321 -20.411 -23.706 0.67 37.07 383 GLU D CA 1
ATOM 31692 C CA B GLU D 1 383 ? 27.237 -20.434 -24.487 0.33 36.57 383 GLU D CA 1
ATOM 31693 C C A GLU D 1 383 ? 27.608 -19.848 -24.301 0.67 39.44 383 GLU D C 1
ATOM 31694 C C B GLU D 1 383 ? 28.431 -19.687 -25.060 0.33 42.24 383 GLU D C 1
ATOM 31695 O O A GLU D 1 383 ? 28.070 -20.349 -25.330 0.67 36.46 383 GLU D O 1
ATOM 31696 O O B GLU D 1 383 ? 28.851 -19.999 -26.182 0.33 35.66 383 GLU D O 1
ATOM 31719 N N A SER D 1 384 ? 28.208 -18.822 -23.680 0.67 36.94 384 SER D N 1
ATOM 31720 N N B SER D 1 384 ? 28.992 -18.723 -24.323 0.33 34.72 384 SER D N 1
ATOM 31721 C CA A SER D 1 384 ? 29.263 -18.072 -24.357 0.67 33.56 384 SER D CA 1
ATOM 31722 C CA B SER D 1 384 ? 30.001 -17.849 -24.896 0.33 36.94 384 SER D CA 1
ATOM 31723 C C A SER D 1 384 ? 30.455 -17.674 -23.495 0.67 31.68 384 SER D C 1
ATOM 31724 C C B SER D 1 384 ? 31.104 -17.411 -23.937 0.33 32.88 384 SER D C 1
ATOM 31725 O O A SER D 1 384 ? 31.482 -17.288 -24.059 0.67 31.12 384 SER D O 1
ATOM 31726 O O B SER D 1 384 ? 32.121 -16.890 -24.391 0.33 26.38 384 SER D O 1
ATOM 31741 N N A GLY D 1 385 ? 30.370 -17.749 -22.172 0.67 31.18 385 GLY D N 1
ATOM 31742 N N B GLY D 1 385 ? 30.919 -17.597 -22.626 0.33 28.96 385 GLY D N 1
ATOM 31743 C CA A GLY D 1 385 ? 31.451 -17.248 -21.349 0.67 29.68 385 GLY D CA 1
ATOM 31744 C CA B GLY D 1 385 ? 31.884 -17.124 -21.651 0.33 30.62 385 GLY D CA 1
ATOM 31745 C C A GLY D 1 385 ? 31.503 -15.742 -21.243 0.67 33.13 385 GLY D C 1
ATOM 31746 C C B GLY D 1 385 ? 31.697 -15.687 -21.219 0.33 33.12 385 GLY D C 1
ATOM 31747 O O A GLY D 1 385 ? 32.498 -15.200 -20.746 0.67 30.47 385 GLY D O 1
ATOM 31748 O O B GLY D 1 385 ? 32.359 -15.249 -20.268 0.33 31.50 385 GLY D O 1
ATOM 31755 N N A VAL D 1 386 ? 30.473 -15.054 -21.710 0.67 31.22 386 VAL D N 1
ATOM 31756 N N B VAL D 1 386 ? 30.811 -14.945 -21.873 0.33 30.63 386 VAL D N 1
ATOM 31757 C CA A VAL D 1 386 ? 30.335 -13.615 -21.528 0.67 29.21 386 VAL D CA 1
ATOM 31758 C CA B VAL D 1 386 ? 30.593 -13.539 -21.555 0.33 28.26 386 VAL D CA 1
ATOM 31759 C C A VAL D 1 386 ? 29.687 -13.376 -20.174 0.67 29.29 386 VAL D C 1
ATOM 31760 C C B VAL D 1 386 ? 29.783 -13.439 -20.268 0.33 29.39 386 VAL D C 1
ATOM 31761 O O A VAL D 1 386 ? 28.673 -14.002 -19.849 0.67 30.82 386 VAL D O 1
ATOM 31762 O O B VAL D 1 386 ? 28.722 -14.060 -20.140 0.33 30.76 386 VAL D O 1
ATOM 31787 N N A ARG D 1 387 ? 30.271 -12.489 -19.375 0.67 26.81 387 ARG D N 1
ATOM 31788 N N B ARG D 1 387 ? 30.277 -12.655 -19.311 0.33 27.01 387 ARG D N 1
ATOM 31789 C CA A ARG D 1 387 ? 29.685 -12.116 -18.097 0.67 28.24 387 ARG D CA 1
ATOM 31790 C CA B ARG D 1 387 ? 29.572 -12.416 -18.057 0.33 28.66 387 ARG D CA 1
ATOM 31791 C C A ARG D 1 387 ? 29.036 -10.740 -18.217 0.67 27.66 387 ARG D C 1
ATOM 31792 C C B ARG D 1 387 ? 28.926 -11.035 -18.087 0.33 28.14 387 ARG D C 1
ATOM 31793 O O A ARG D 1 387 ? 29.729 -9.746 -18.454 0.67 25.93 387 ARG D O 1
ATOM 31794 O O B ARG D 1 387 ? 29.617 -10.029 -18.281 0.33 26.42 387 ARG D O 1
ATOM 31835 N N A ALA D 1 388 ? 27.714 -10.693 -18.063 0.67 29.23 388 ALA D N 1
ATOM 31836 N N B ALA D 1 388 ? 27.613 -10.989 -17.869 0.33 29.78 388 ALA D N 1
ATOM 31837 C CA A ALA D 1 388 ? 26.940 -9.461 -17.956 0.67 32.75 388 ALA D CA 1
ATOM 31838 C CA B ALA D 1 388 ? 26.848 -9.750 -17.809 0.33 31.32 388 ALA D CA 1
ATOM 31839 C C A ALA D 1 388 ? 26.365 -9.350 -16.542 0.67 31.37 388 ALA D C 1
ATOM 31840 C C B ALA D 1 388 ? 26.240 -9.585 -16.419 0.33 31.84 388 ALA D C 1
ATOM 31841 O O A ALA D 1 388 ? 26.608 -10.202 -15.681 0.67 32.71 388 ALA D O 1
ATOM 31842 O O B ALA D 1 388 ? 26.317 -10.477 -15.570 0.33 33.42 388 ALA D O 1
ATOM 31855 N N A VAL D 1 389 ? 25.599 -8.283 -16.293 0.67 31.82 389 VAL D N 1
ATOM 31856 N N B VAL D 1 389 ? 25.626 -8.423 -16.189 0.33 32.01 389 VAL D N 1
ATOM 31857 C CA A VAL D 1 389 ? 25.090 -7.998 -14.954 0.67 33.88 389 VAL D CA 1
ATOM 31858 C CA B VAL D 1 389 ? 25.098 -8.068 -14.877 0.33 34.02 389 VAL D CA 1
ATOM 31859 C C A VAL D 1 389 ? 23.639 -7.536 -15.024 0.67 35.42 389 VAL D C 1
ATOM 31860 C C B VAL D 1 389 ? 23.649 -7.617 -15.013 0.33 35.47 389 VAL D C 1
ATOM 31861 O O A VAL D 1 389 ? 23.192 -6.958 -16.019 0.67 34.38 389 VAL D O 1
ATOM 31862 O O B VAL D 1 389 ? 23.231 -7.102 -16.054 0.33 34.38 389 VAL D O 1
ATOM 31887 N N A GLU D 1 390 ? 22.898 -7.797 -13.948 0.67 38.04 390 GLU D N 1
ATOM 31888 N N B GLU D 1 390 ? 22.881 -7.814 -13.944 0.33 38.08 390 GLU D N 1
ATOM 31889 C CA A GLU D 1 390 ? 21.475 -7.489 -13.900 0.67 39.97 390 GLU D CA 1
ATOM 31890 C CA B GLU D 1 390 ? 21.447 -7.563 -13.952 0.33 39.99 390 GLU D CA 1
ATOM 31891 C C A GLU D 1 390 ? 21.258 -6.096 -13.325 0.67 43.80 390 GLU D C 1
ATOM 31892 C C B GLU D 1 390 ? 21.125 -6.227 -13.298 0.33 43.44 390 GLU D C 1
ATOM 31893 O O A GLU D 1 390 ? 21.863 -5.732 -12.311 0.67 42.17 390 GLU D O 1
ATOM 31894 O O B GLU D 1 390 ? 21.668 -5.893 -12.241 0.33 42.19 390 GLU D O 1
ATOM 31917 N N A ILE D 1 391 ? 20.397 -5.320 -13.980 0.67 42.77 391 ILE D N 1
ATOM 31918 N N B ILE D 1 391 ? 20.232 -5.470 -13.934 0.33 42.47 391 ILE D N 1
ATOM 31919 C CA A ILE D 1 391 ? 19.974 -4.022 -13.469 0.67 42.63 391 ILE D CA 1
ATOM 31920 C CA B ILE D 1 391 ? 19.693 -4.244 -13.357 0.33 42.63 391 ILE D CA 1
ATOM 31921 C C A ILE D 1 391 ? 18.449 -4.045 -13.418 0.67 43.78 391 ILE D C 1
ATOM 31922 C C B ILE D 1 391 ? 18.173 -4.359 -13.378 0.33 45.69 391 ILE D C 1
ATOM 31923 O O A ILE D 1 391 ? 17.784 -3.305 -14.154 0.67 44.13 391 ILE D O 1
ATOM 31924 O O B ILE D 1 391 ? 17.501 -3.708 -14.187 0.33 45.74 391 ILE D O 1
ATOM 31955 N N A GLY D 1 392 ? 17.891 -4.910 -12.567 0.67 45.94 392 GLY D N 1
ATOM 31956 N N B GLY D 1 392 ? 17.625 -5.199 -12.503 0.33 46.67 392 GLY D N 1
ATOM 31957 C CA A GLY D 1 392 ? 16.454 -5.095 -12.471 0.67 48.66 392 GLY D CA 1
ATOM 31958 C CA B GLY D 1 392 ? 16.194 -5.429 -12.464 0.33 49.33 392 GLY D CA 1
ATOM 31959 C C A GLY D 1 392 ? 15.995 -5.494 -11.080 0.67 57.45 392 GLY D C 1
ATOM 31960 C C B GLY D 1 392 ? 15.688 -5.800 -11.085 0.33 55.35 392 GLY D C 1
ATOM 31961 O O A GLY D 1 392 ? 16.415 -4.882 -10.094 0.67 54.37 392 GLY D O 1
ATOM 31962 O O B GLY D 1 392 ? 15.963 -5.094 -10.110 0.33 56.24 392 GLY D O 1
ATOM 31969 N N A SER D 1 393 ? 15.149 -6.530 -10.987 0.67 54.36 393 SER D N 1
ATOM 31970 N N B SER D 1 393 ? 14.952 -6.912 -10.988 0.33 54.99 393 SER D N 1
ATOM 31971 C CA A SER D 1 393 ? 14.541 -6.900 -9.709 0.67 63.31 393 SER D CA 1
ATOM 31972 C CA B SER D 1 393 ? 14.377 -7.312 -9.707 0.33 61.18 393 SER D CA 1
ATOM 31973 C C A SER D 1 393 ? 15.575 -7.437 -8.727 0.67 65.54 393 SER D C 1
ATOM 31974 C C B SER D 1 393 ? 15.440 -7.811 -8.735 0.33 63.82 393 SER D C 1
ATOM 31975 O O A SER D 1 393 ? 15.558 -7.089 -7.540 0.67 63.68 393 SER D O 1
ATOM 31976 O O B SER D 1 393 ? 15.308 -7.612 -7.522 0.33 60.93 393 SER D O 1
ATOM 31991 N N A PHE D 1 394 ? 16.460 -8.320 -9.196 0.67 58.79 394 PHE D N 1
ATOM 31992 N N B PHE D 1 394 ? 16.485 -8.470 -9.241 0.33 58.91 394 PHE D N 1
ATOM 31993 C CA A PHE D 1 394 ? 17.467 -8.905 -8.316 0.67 59.49 394 PHE D CA 1
ATOM 31994 C CA B PHE D 1 394 ? 17.549 -8.971 -8.374 0.33 59.42 394 PHE D CA 1
ATOM 31995 C C A PHE D 1 394 ? 18.278 -7.815 -7.630 0.67 60.33 394 PHE D C 1
ATOM 31996 C C B PHE D 1 394 ? 18.229 -7.819 -7.645 0.33 60.26 394 PHE D C 1
ATOM 31997 O O A PHE D 1 394 ? 18.405 -7.795 -6.400 0.67 57.93 394 PHE D O 1
ATOM 31998 O O B PHE D 1 394 ? 18.244 -7.763 -6.410 0.33 58.39 394 PHE D O 1
ATOM 32031 N N A LEU D 1 395 ? 18.826 -6.887 -8.416 0.67 61.20 395 LEU D N 1
ATOM 32032 N N B LEU D 1 395 ? 18.800 -6.882 -8.406 0.33 61.30 395 LEU D N 1
ATOM 32033 C CA A LEU D 1 395 ? 19.481 -5.719 -7.839 0.67 64.67 395 LEU D CA 1
ATOM 32034 C CA B LEU D 1 395 ? 19.391 -5.693 -7.804 0.33 64.79 395 LEU D CA 1
ATOM 32035 C C A LEU D 1 395 ? 18.524 -4.931 -6.955 0.67 73.64 395 LEU D C 1
ATOM 32036 C C B LEU D 1 395 ? 18.404 -4.985 -6.889 0.33 73.28 395 LEU D C 1
ATOM 32037 O O A LEU D 1 395 ? 18.952 -4.315 -5.972 0.67 69.76 395 LEU D O 1
ATOM 32038 O O B LEU D 1 395 ? 18.806 -4.394 -5.879 0.33 69.72 395 LEU D O 1
ATOM 32069 N N A LEU D 1 396 ? 17.227 -4.962 -7.267 0.67 73.68 396 LEU D N 1
ATOM 32070 N N B LEU D 1 396 ? 17.110 -5.048 -7.211 0.33 73.69 396 LEU D N 1
ATOM 32071 C CA A LEU D 1 396 ? 16.274 -4.109 -6.562 0.67 78.39 396 LEU D CA 1
ATOM 32072 C CA B LEU D 1 396 ? 16.120 -4.275 -6.468 0.33 78.15 396 LEU D CA 1
ATOM 32073 C C A LEU D 1 396 ? 16.031 -4.601 -5.139 0.67 78.56 396 LEU D C 1
ATOM 32074 C C B LEU D 1 396 ? 16.104 -4.670 -4.996 0.33 78.54 396 LEU D C 1
ATOM 32075 O O A LEU D 1 396 ? 16.019 -3.805 -4.193 0.67 83.52 396 LEU D O 1
ATOM 32076 O O B LEU D 1 396 ? 16.236 -3.816 -4.112 0.33 82.92 396 LEU D O 1
ATOM 32107 N N A GLY D 1 397 ? 15.824 -5.905 -4.964 0.67 63.72 397 GLY D N 1
ATOM 32108 N N B GLY D 1 397 ? 15.945 -5.962 -4.714 0.33 64.60 397 GLY D N 1
ATOM 32109 C CA A GLY D 1 397 ? 15.632 -6.468 -3.639 0.67 68.33 397 GLY D CA 1
ATOM 32110 C CA B GLY D 1 397 ? 15.887 -6.436 -3.346 0.33 68.47 397 GLY D CA 1
ATOM 32111 C C A GLY D 1 397 ? 14.177 -6.502 -3.208 0.67 74.72 397 GLY D C 1
ATOM 32112 C C B GLY D 1 397 ? 14.496 -6.871 -2.937 0.33 73.52 397 GLY D C 1
ATOM 32113 O O A GLY D 1 397 ? 13.244 -6.425 -4.014 0.67 71.19 397 GLY D O 1
ATOM 32114 O O B GLY D 1 397 ? 13.813 -7.580 -3.683 0.33 72.83 397 GLY D O 1
ATOM 32121 N N A ARG D 1 398 ? 13.991 -6.615 -1.894 0.67 78.55 398 ARG D N 1
ATOM 32122 N N B ARG D 1 398 ? 14.068 -6.457 -1.747 0.33 78.94 398 ARG D N 1
ATOM 32123 C CA A ARG D 1 398 ? 12.678 -6.769 -1.286 0.67 85.37 398 ARG D CA 1
ATOM 32124 C CA B ARG D 1 398 ? 12.719 -6.718 -1.269 0.33 85.13 398 ARG D CA 1
ATOM 32125 C C A ARG D 1 398 ? 12.211 -5.469 -0.637 0.67 86.55 398 ARG D C 1
ATOM 32126 C C B ARG D 1 398 ? 12.207 -5.475 -0.557 0.33 86.36 398 ARG D C 1
ATOM 32127 O O A ARG D 1 398 ? 13.011 -4.611 -0.254 0.67 83.84 398 ARG D O 1
ATOM 32128 O O B ARG D 1 398 ? 12.983 -4.658 -0.054 0.33 83.89 398 ARG D O 1
ATOM 32169 N N . ASP D 1 399 ? 10.888 -5.343 -0.513 1.00 83.42 399 ASP D N 1
ATOM 32170 C CA . ASP D 1 399 ? 10.275 -4.192 0.140 1.00 86.92 399 ASP D CA 1
ATOM 32171 C C . ASP D 1 399 ? 10.280 -4.414 1.649 1.00 89.49 399 ASP D C 1
ATOM 32172 O O . ASP D 1 399 ? 9.864 -5.481 2.110 1.00 92.18 399 ASP D O 1
ATOM 32181 N N . PRO D 1 400 ? 10.746 -3.446 2.446 1.00 89.90 400 PRO D N 1
ATOM 32182 C CA . PRO D 1 400 ? 10.759 -3.670 3.903 1.00 93.64 400 PRO D CA 1
ATOM 32183 C C . PRO D 1 400 ? 9.372 -3.832 4.501 1.00 98.62 400 PRO D C 1
ATOM 32184 O O . PRO D 1 400 ? 9.173 -4.684 5.376 1.00 101.83 400 PRO D O 1
ATOM 32195 N N . ALA D 1 401 ? 8.400 -3.039 4.047 1.00 99.47 401 ALA D N 1
ATOM 32196 C CA . ALA D 1 401 ? 7.072 -3.067 4.646 1.00 104.57 401 ALA D CA 1
ATOM 32197 C C . ALA D 1 401 ? 6.344 -4.385 4.412 1.00 106.73 401 ALA D C 1
ATOM 32198 O O . ALA D 1 401 ? 5.416 -4.704 5.164 1.00 110.97 401 ALA D O 1
ATOM 32205 N N . THR D 1 402 ? 6.740 -5.158 3.396 1.00 110.92 402 THR D N 1
ATOM 32206 C CA . THR D 1 402 ? 6.042 -6.383 3.034 1.00 109.09 402 THR D CA 1
ATOM 32207 C C . THR D 1 402 ? 6.908 -7.634 3.079 1.00 103.30 402 THR D C 1
ATOM 32208 O O . THR D 1 402 ? 6.357 -8.739 3.102 1.00 105.56 402 THR D O 1
ATOM 32219 N N . GLY D 1 403 ? 8.231 -7.500 3.092 1.00 101.58 403 GLY D N 1
ATOM 32220 C CA . GLY D 1 403 ? 9.089 -8.660 2.983 1.00 103.25 403 GLY D CA 1
ATOM 32221 C C . GLY D 1 403 ? 9.074 -9.331 1.629 1.00 103.02 403 GLY D C 1
ATOM 32222 O O . GLY D 1 403 ? 9.671 -10.402 1.477 1.00 94.84 403 GLY D O 1
ATOM 32226 N N . GLU D 1 404 ? 8.418 -8.733 0.639 1.00 94.20 404 GLU D N 1
ATOM 32227 C CA . GLU D 1 404 ? 8.255 -9.325 -0.679 1.00 92.75 404 GLU D CA 1
ATOM 32228 C C . GLU D 1 404 ? 9.055 -8.550 -1.719 1.00 87.01 404 GLU D C 1
ATOM 32229 O O . GLU D 1 404 ? 9.502 -7.424 -1.486 1.00 85.68 404 GLU D O 1
ATOM 32241 N N A GLN D 1 405 ? 9.203 -9.162 -2.891 0.62 84.50 405 GLN D N 1
ATOM 32242 N N B GLN D 1 405 ? 9.242 -9.191 -2.872 0.38 84.47 405 GLN D N 1
ATOM 32243 C CA A GLN D 1 405 ? 9.920 -8.536 -3.996 0.62 79.96 405 GLN D CA 1
ATOM 32244 C CA B GLN D 1 405 ? 9.999 -8.604 -3.969 0.38 79.89 405 GLN D CA 1
ATOM 32245 C C A GLN D 1 405 ? 9.337 -7.167 -4.329 0.62 79.58 405 GLN D C 1
ATOM 32246 C C B GLN D 1 405 ? 9.446 -7.236 -4.342 0.38 79.37 405 GLN D C 1
ATOM 32247 O O A GLN D 1 405 ? 8.121 -7.011 -4.455 0.62 82.00 405 GLN D O 1
ATOM 32248 O O B GLN D 1 405 ? 8.249 -7.083 -4.599 0.38 81.44 405 GLN D O 1
ATOM 32275 N N A LYS D 1 406 ? 10.217 -6.179 -4.485 0.62 76.60 406 LYS D N 1
ATOM 32276 N N B LYS D 1 406 ? 10.328 -6.240 -4.375 0.38 76.62 406 LYS D N 1
ATOM 32277 C CA A LYS D 1 406 ? 9.799 -4.885 -5.009 0.62 81.46 406 LYS D CA 1
ATOM 32278 C CA B LYS D 1 406 ? 9.942 -4.919 -4.853 0.38 80.99 406 LYS D CA 1
ATOM 32279 C C A LYS D 1 406 ? 9.477 -4.996 -6.495 0.62 83.48 406 LYS D C 1
ATOM 32280 C C B LYS D 1 406 ? 9.590 -4.982 -6.335 0.38 83.19 406 LYS D C 1
ATOM 32281 O O A LYS D 1 406 ? 10.169 -5.690 -7.246 0.62 78.93 406 LYS D O 1
ATOM 32282 O O B LYS D 1 406 ? 10.266 -5.646 -7.126 0.38 79.05 406 LYS D O 1
ATOM 32319 N N A HIS D 1 407 ? 8.432 -4.296 -6.927 0.62 89.24 407 HIS D N 1
ATOM 32320 N N B HIS D 1 407 ? 8.521 -4.285 -6.708 0.38 89.33 407 HIS D N 1
ATOM 32321 C CA A HIS D 1 407 ? 8.125 -4.217 -8.348 0.62 89.44 407 HIS D CA 1
ATOM 32322 C CA B HIS D 1 407 ? 8.006 -4.366 -8.068 0.38 89.85 407 HIS D CA 1
ATOM 32323 C C A HIS D 1 407 ? 9.057 -3.210 -9.012 0.62 87.26 407 HIS D C 1
ATOM 32324 C C B HIS D 1 407 ? 8.961 -3.693 -9.046 0.38 87.21 407 HIS D C 1
ATOM 32325 O O A HIS D 1 407 ? 9.192 -2.073 -8.547 0.62 89.98 407 HIS D O 1
ATOM 32326 O O B HIS D 1 407 ? 9.329 -2.527 -8.871 0.38 87.45 407 HIS D O 1
ATOM 32353 N N A ALA D 1 408 ? 9.701 -3.629 -10.096 0.62 79.59 408 ALA D N 1
ATOM 32354 N N B ALA D 1 408 ? 9.362 -4.434 -10.078 0.38 80.03 408 ALA D N 1
ATOM 32355 C CA A ALA D 1 408 ? 10.668 -2.804 -10.802 0.62 71.49 408 ALA D CA 1
ATOM 32356 C CA B ALA D 1 408 ? 10.233 -3.921 -11.128 0.38 73.81 408 ALA D CA 1
ATOM 32357 C C A ALA D 1 408 ? 10.040 -2.202 -12.051 0.62 61.97 408 ALA D C 1
ATOM 32358 C C B ALA D 1 408 ? 9.679 -4.351 -12.477 0.38 64.85 408 ALA D C 1
ATOM 32359 O O A ALA D 1 408 ? 9.310 -2.879 -12.780 0.62 66.76 408 ALA D O 1
ATOM 32360 O O B ALA D 1 408 ? 9.492 -5.548 -12.721 0.38 61.75 408 ALA D O 1
ATOM 32373 N N A ASP D 1 409 ? 10.329 -0.920 -12.291 0.62 58.09 409 ASP D N 1
ATOM 32374 N N B ASP D 1 409 ? 9.412 -3.376 -13.345 0.38 70.16 409 ASP D N 1
ATOM 32375 C CA A ASP D 1 409 ? 9.879 -0.286 -13.524 0.62 56.50 409 ASP D CA 1
ATOM 32376 C CA B ASP D 1 409 ? 9.024 -3.656 -14.719 0.38 72.20 409 ASP D CA 1
ATOM 32377 C C A ASP D 1 409 ? 10.699 -0.748 -14.719 0.62 59.80 409 ASP D C 1
ATOM 32378 C C B ASP D 1 409 ? 10.207 -3.630 -15.676 0.38 65.42 409 ASP D C 1
ATOM 32379 O O A ASP D 1 409 ? 10.175 -0.832 -15.835 0.62 55.26 409 ASP D O 1
ATOM 32380 O O B ASP D 1 409 ? 10.120 -4.207 -16.766 0.38 66.19 409 ASP D O 1
ATOM 32397 N N A MET D 1 410 ? 11.980 -1.044 -14.507 0.62 51.17 410 MET D N 1
ATOM 32398 N N B MET D 1 410 ? 11.304 -2.978 -15.293 0.38 60.74 410 MET D N 1
ATOM 32399 C CA A MET D 1 410 ? 12.895 -1.433 -15.569 0.62 51.31 410 MET D CA 1
ATOM 32400 C CA B MET D 1 410 ? 12.460 -2.802 -16.168 0.38 55.32 410 MET D CA 1
ATOM 32401 C C A MET D 1 410 ? 13.585 -2.732 -15.180 0.62 54.99 410 MET D C 1
ATOM 32402 C C B MET D 1 410 ? 13.474 -3.903 -15.859 0.38 51.89 410 MET D C 1
ATOM 32403 O O A MET D 1 410 ? 13.985 -2.910 -14.025 0.62 49.26 410 MET D O 1
ATOM 32404 O O B MET D 1 410 ? 14.489 -3.694 -15.193 0.38 58.26 410 MET D O 1
ATOM 32431 N N A GLU D 1 411 ? 13.714 -3.646 -16.152 0.62 49.90 411 GLU D N 1
ATOM 32432 N N B GLU D 1 411 ? 13.176 -5.103 -16.355 0.38 51.87 411 GLU D N 1
ATOM 32433 C CA A GLU D 1 411 ? 14.310 -4.971 -15.946 0.62 52.52 411 GLU D CA 1
ATOM 32434 C CA B GLU D 1 411 ? 14.106 -6.225 -16.276 0.38 50.37 411 GLU D CA 1
ATOM 32435 C C A GLU D 1 411 ? 15.355 -5.187 -17.037 0.62 43.76 411 GLU D C 1
ATOM 32436 C C B GLU D 1 411 ? 15.177 -6.032 -17.343 0.38 44.22 411 GLU D C 1
ATOM 32437 O O A GLU D 1 411 ? 15.079 -5.839 -18.047 0.62 43.28 411 GLU D O 1
ATOM 32438 O O B GLU D 1 411 ? 14.916 -6.231 -18.535 0.38 45.30 411 GLU D O 1
ATOM 32461 N N A PHE D 1 412 ? 16.555 -4.653 -16.820 0.62 41.73 412 PHE D N 1
ATOM 32462 N N B PHE D 1 412 ? 16.379 -5.647 -16.922 0.38 44.44 412 PHE D N 1
ATOM 32463 C CA A PHE D 1 412 ? 17.612 -4.664 -17.820 0.62 38.71 412 PHE D CA 1
ATOM 32464 C CA B PHE D 1 412 ? 17.469 -5.332 -17.833 0.38 39.35 412 PHE D CA 1
ATOM 32465 C C A PHE D 1 412 ? 18.673 -5.714 -17.510 0.62 38.16 412 PHE D C 1
ATOM 32466 C C B PHE D 1 412 ? 18.631 -6.292 -17.617 0.38 39.16 412 PHE D C 1
ATOM 32467 O O A PHE D 1 412 ? 19.040 -5.919 -16.349 0.62 39.26 412 PHE D O 1
ATOM 32468 O O B PHE D 1 412 ? 19.063 -6.501 -16.477 0.38 40.31 412 PHE D O 1
ATOM 32501 N N A MET D 1 413 ? 19.188 -6.351 -18.562 0.62 36.51 413 MET D N 1
ATOM 32502 N N B MET D 1 413 ? 19.135 -6.868 -18.707 0.38 36.99 413 MET D N 1
ATOM 32503 C CA A MET D 1 413 ? 20.488 -7.010 -18.525 0.62 37.92 413 MET D CA 1
ATOM 32504 C CA B MET D 1 413 ? 20.500 -7.379 -18.741 0.38 37.36 413 MET D CA 1
ATOM 32505 C C A MET D 1 413 ? 21.499 -6.038 -19.119 0.62 32.36 413 MET D C 1
ATOM 32506 C C B MET D 1 413 ? 21.400 -6.248 -19.228 0.38 32.52 413 MET D C 1
ATOM 32507 O O A MET D 1 413 ? 21.389 -5.671 -20.295 0.62 30.96 413 MET D O 1
ATOM 32508 O O B MET D 1 413 ? 21.069 -5.564 -20.206 0.38 31.41 413 MET D O 1
ATOM 32535 N N A ARG D 1 414 ? 22.480 -5.629 -18.325 0.62 31.69 414 ARG D N 1
ATOM 32536 N N B ARG D 1 414 ? 22.528 -6.059 -18.560 0.38 31.64 414 ARG D N 1
ATOM 32537 C CA A ARG D 1 414 ? 23.443 -4.635 -18.773 0.62 29.33 414 ARG D CA 1
ATOM 32538 C CA B ARG D 1 414 ? 23.419 -4.941 -18.834 0.38 29.47 414 ARG D CA 1
ATOM 32539 C C A ARG D 1 414 ? 24.667 -5.332 -19.354 0.62 27.61 414 ARG D C 1
ATOM 32540 C C B ARG D 1 414 ? 24.718 -5.477 -19.420 0.38 27.57 414 ARG D C 1
ATOM 32541 O O A ARG D 1 414 ? 25.335 -6.111 -18.664 0.62 28.04 414 ARG D O 1
ATOM 32542 O O B ARG D 1 414 ? 25.513 -6.108 -18.715 0.38 27.77 414 ARG D O 1
ATOM 32583 N N A LEU D 1 415 ? 24.938 -5.064 -20.631 0.62 25.82 415 LEU D N 1
ATOM 32584 N N B LEU D 1 415 ? 24.921 -5.232 -20.713 0.38 25.86 415 LEU D N 1
ATOM 32585 C CA A LEU D 1 415 ? 26.178 -5.462 -21.298 0.62 24.05 415 LEU D CA 1
ATOM 32586 C CA B LEU D 1 415 ? 26.190 -5.511 -21.381 0.38 23.99 415 LEU D CA 1
ATOM 32587 C C A LEU D 1 415 ? 27.129 -4.276 -21.172 0.62 22.46 415 LEU D C 1
ATOM 32588 C C B LEU D 1 415 ? 27.059 -4.265 -21.239 0.38 22.46 415 LEU D C 1
ATOM 32589 O O A LEU D 1 415 ? 27.150 -3.373 -22.010 0.62 21.19 415 LEU D O 1
ATOM 32590 O O B LEU D 1 415 ? 26.930 -3.314 -22.013 0.38 21.38 415 LEU D O 1
ATOM 32621 N N A THR D 1 416 ? 27.912 -4.262 -20.093 0.62 22.66 416 THR D N 1
ATOM 32622 N N B THR D 1 416 ? 27.942 -4.259 -20.242 0.38 22.48 416 THR D N 1
ATOM 32623 C CA A THR D 1 416 ? 28.701 -3.091 -19.727 0.62 21.62 416 THR D CA 1
ATOM 32624 C CA B THR D 1 416 ? 28.731 -3.076 -19.927 0.38 21.39 416 THR D CA 1
ATOM 32625 C C A THR D 1 416 ? 30.078 -3.160 -20.378 0.62 19.76 416 THR D C 1
ATOM 32626 C C B THR D 1 416 ? 30.075 -3.152 -20.644 0.38 19.52 416 THR D C 1
ATOM 32627 O O A THR D 1 416 ? 30.770 -4.175 -20.259 0.62 19.75 416 THR D O 1
ATOM 32628 O O B THR D 1 416 ? 30.771 -4.167 -20.553 0.38 19.49 416 THR D O 1
ATOM 32649 N N A ILE D 1 417 ? 30.490 -2.064 -21.016 0.62 18.34 417 ILE D N 1
ATOM 32650 N N B ILE D 1 417 ? 30.443 -2.076 -21.339 0.38 18.10 417 ILE D N 1
ATOM 32651 C CA A ILE D 1 417 ? 31.659 -2.046 -21.891 0.62 16.64 417 ILE D CA 1
ATOM 32652 C CA B ILE D 1 417 ? 31.602 -2.064 -22.229 0.38 17.36 417 ILE D CA 1
ATOM 32653 C C A ILE D 1 417 ? 32.745 -1.167 -21.276 0.62 16.28 417 ILE D C 1
ATOM 32654 C C B ILE D 1 417 ? 32.717 -1.241 -21.589 0.38 15.76 417 ILE D C 1
ATOM 32655 O O A ILE D 1 417 ? 32.601 0.061 -21.206 0.62 17.52 417 ILE D O 1
ATOM 32656 O O B ILE D 1 417 ? 32.554 -0.038 -21.345 0.38 17.81 417 ILE D O 1
ATOM 32687 N N A ALA D 1 418 ? 33.843 -1.796 -20.852 0.62 15.75 418 ALA D N 1
ATOM 32688 N N B ALA D 1 418 ? 33.855 -1.889 -21.339 0.38 15.40 418 ALA D N 1
ATOM 32689 C CA A ALA D 1 418 ? 35.045 -1.066 -20.465 0.62 16.07 418 ALA D CA 1
ATOM 32690 C CA B ALA D 1 418 ? 35.018 -1.209 -20.786 0.38 18.88 418 ALA D CA 1
ATOM 32691 C C A ALA D 1 418 ? 35.533 -0.207 -21.629 0.62 15.93 418 ALA D C 1
ATOM 32692 C C B ALA D 1 418 ? 35.680 -0.332 -21.844 0.38 13.83 418 ALA D C 1
ATOM 32693 O O A ALA D 1 418 ? 35.217 -0.462 -22.791 0.62 13.96 418 ALA D O 1
ATOM 32694 O O B ALA D 1 418 ? 35.672 -0.649 -23.035 0.38 17.68 418 ALA D O 1
ATOM 32707 N N A ARG D 1 419 ? 36.320 0.823 -21.314 0.62 15.02 419 ARG D N 1
ATOM 32708 N N B ARG D 1 419 ? 36.276 0.775 -21.395 0.38 15.32 419 ARG D N 1
ATOM 32709 C CA A ARG D 1 419 ? 36.773 1.765 -22.332 0.62 15.68 419 ARG D CA 1
ATOM 32710 C CA B ARG D 1 419 ? 36.800 1.789 -22.306 0.38 15.79 419 ARG D CA 1
ATOM 32711 C C A ARG D 1 419 ? 38.124 1.343 -22.894 0.62 16.52 419 ARG D C 1
ATOM 32712 C C B ARG D 1 419 ? 38.136 1.340 -22.893 0.38 16.64 419 ARG D C 1
ATOM 32713 O O A ARG D 1 419 ? 39.080 1.134 -22.136 0.62 15.16 419 ARG D O 1
ATOM 32714 O O B ARG D 1 419 ? 39.097 1.105 -22.150 0.38 15.02 419 ARG D O 1
ATOM 32755 N N . ARG D 1 420 ? 38.187 1.225 -24.227 1.00 15.82 420 ARG D N 1
ATOM 32756 C CA . ARG D 1 420 ? 39.423 0.992 -24.991 1.00 16.53 420 ARG D CA 1
ATOM 32757 C C . ARG D 1 420 ? 40.006 -0.402 -24.768 1.00 18.29 420 ARG D C 1
ATOM 32758 O O . ARG D 1 420 ? 41.218 -0.608 -24.897 1.00 17.03 420 ARG D O 1
ATOM 32780 N N . VAL D 1 421 ? 39.151 -1.381 -24.480 1.00 14.61 421 VAL D N 1
ATOM 32781 C CA . VAL D 1 421 ? 39.578 -2.726 -24.117 1.00 13.63 421 VAL D CA 1
ATOM 32782 C C . VAL D 1 421 ? 39.208 -3.746 -25.191 1.00 14.25 421 VAL D C 1
ATOM 32783 O O . VAL D 1 421 ? 40.006 -4.620 -25.536 1.00 16.72 421 VAL D O 1
ATOM 32796 N N . TYR D 1 422 ? 37.979 -3.682 -25.685 1.00 14.59 422 TYR D N 1
ATOM 32797 C CA . TYR D 1 422 ? 37.440 -4.662 -26.609 1.00 13.94 422 TYR D CA 1
ATOM 32798 C C . TYR D 1 422 ? 37.236 -4.034 -27.982 1.00 14.19 422 TYR D C 1
ATOM 32799 O O . TYR D 1 422 ? 36.950 -2.839 -28.104 1.00 16.17 422 TYR D O 1
ATOM 32817 N N . THR D 1 423 ? 37.396 -4.851 -29.016 1.00 16.48 423 THR D N 1
ATOM 32818 C CA . THR D 1 423 ? 37.182 -4.374 -30.370 1.00 15.90 423 THR D CA 1
ATOM 32819 C C . THR D 1 423 ? 35.747 -4.628 -30.807 1.00 18.15 423 THR D C 1
ATOM 32820 O O . THR D 1 423 ? 34.974 -5.317 -30.140 1.00 17.05 423 THR D O 1
ATOM 32831 N N . ASN D 1 424 ? 35.409 -4.112 -31.985 1.00 18.61 424 ASN D N 1
ATOM 32832 C CA . ASN D 1 424 ? 34.095 -4.413 -32.532 1.00 17.75 424 ASN D CA 1
ATOM 32833 C C . ASN D 1 424 ? 33.970 -5.871 -32.948 1.00 16.81 424 ASN D C 1
ATOM 32834 O O . ASN D 1 424 ? 32.849 -6.359 -33.091 1.00 19.13 424 ASN D O 1
ATOM 32845 N N . ASP D 1 425 ? 35.073 -6.602 -33.093 1.00 17.83 425 ASP D N 1
ATOM 32846 C CA . ASP D 1 425 ? 34.935 -8.041 -33.291 1.00 18.94 425 ASP D CA 1
ATOM 32847 C C . ASP D 1 425 ? 34.570 -8.756 -31.993 1.00 15.67 425 ASP D C 1
ATOM 32848 O O . ASP D 1 425 ? 33.856 -9.765 -32.023 1.00 19.16 425 ASP D O 1
ATOM 32857 N N . HIS D 1 426 ? 35.021 -8.244 -30.846 1.00 18.63 426 HIS D N 1
ATOM 32858 C CA . HIS D 1 426 ? 34.470 -8.728 -29.589 1.00 17.60 426 HIS D CA 1
ATOM 32859 C C . HIS D 1 426 ? 32.984 -8.405 -29.489 1.00 16.55 426 HIS D C 1
ATOM 32860 O O . HIS D 1 426 ? 32.196 -9.227 -29.007 1.00 18.29 426 HIS D O 1
ATOM 32874 N N . MET D 1 427 ? 32.581 -7.204 -29.922 1.00 18.49 427 MET D N 1
ATOM 32875 C CA . MET D 1 427 ? 31.160 -6.863 -29.919 1.00 17.86 427 MET D CA 1
ATOM 32876 C C . MET D 1 427 ? 30.359 -7.861 -30.755 1.00 20.21 427 MET D C 1
ATOM 32877 O O . MET D 1 427 ? 29.288 -8.319 -30.335 1.00 18.04 427 MET D O 1
ATOM 32891 N N . ASP D 1 428 ? 30.863 -8.209 -31.945 1.00 19.77 428 ASP D N 1
ATOM 32892 C CA . ASP D 1 428 ? 30.174 -9.190 -32.779 1.00 22.55 428 ASP D CA 1
ATOM 32893 C C . ASP D 1 428 ? 30.049 -10.531 -32.062 1.00 19.80 428 ASP D C 1
ATOM 32894 O O . ASP D 1 428 ? 29.031 -11.222 -32.189 1.00 23.80 428 ASP D O 1
ATOM 32903 N N . TYR D 1 429 ? 31.087 -10.932 -31.323 1.00 21.29 429 TYR D N 1
ATOM 32904 C CA . TYR D 1 429 ? 31.018 -12.192 -30.593 1.00 24.08 429 TYR D CA 1
ATOM 32905 C C . TYR D 1 429 ? 29.893 -12.160 -29.567 1.00 25.17 429 TYR D C 1
ATOM 32906 O O . TYR D 1 429 ? 29.124 -13.121 -29.440 1.00 25.87 429 TYR D O 1
ATOM 32924 N N . ILE D 1 430 ? 29.786 -11.051 -28.830 1.00 22.74 430 ILE D N 1
ATOM 32925 C CA . ILE D 1 430 ? 28.710 -10.875 -27.858 1.00 24.01 430 ILE D CA 1
ATOM 32926 C C . ILE D 1 430 ? 27.353 -10.921 -28.544 1.00 26.73 430 ILE D C 1
ATOM 32927 O O . ILE D 1 430 ? 26.434 -11.619 -28.100 1.00 27.62 430 ILE D O 1
ATOM 32943 N N . ALA D 1 431 ? 27.192 -10.135 -29.606 1.00 22.32 431 ALA D N 1
ATOM 32944 C CA . ALA D 1 431 ? 25.896 -10.048 -30.266 1.00 24.80 431 ALA D CA 1
ATOM 32945 C C . ALA D 1 431 ? 25.485 -11.394 -30.840 1.00 27.10 431 ALA D C 1
ATOM 32946 O O . ALA D 1 431 ? 24.338 -11.827 -30.682 1.00 28.01 431 ALA D O 1
ATOM 32953 N N . ASP D 1 432 ? 26.411 -12.067 -31.525 1.00 25.04 432 ASP D N 1
ATOM 32954 C CA . ASP D 1 432 ? 26.076 -13.345 -32.143 1.00 27.81 432 ASP D CA 1
ATOM 32955 C C . ASP D 1 432 ? 25.683 -14.374 -31.090 1.00 32.15 432 ASP D C 1
ATOM 32956 O O . ASP D 1 432 ? 24.785 -15.195 -31.312 1.00 33.52 432 ASP D O 1
ATOM 32965 N N A ALA D 1 433 ? 26.341 -14.339 -29.931 0.47 29.80 433 ALA D N 1
ATOM 32966 N N B ALA D 1 433 ? 26.349 -14.346 -29.935 0.53 29.78 433 ALA D N 1
ATOM 32967 C CA A ALA D 1 433 ? 26.014 -15.276 -28.863 0.47 30.60 433 ALA D CA 1
ATOM 32968 C CA B ALA D 1 433 ? 26.017 -15.282 -28.867 0.53 30.59 433 ALA D CA 1
ATOM 32969 C C A ALA D 1 433 ? 24.599 -15.049 -28.343 0.47 34.83 433 ALA D C 1
ATOM 32970 C C B ALA D 1 433 ? 24.603 -15.053 -28.348 0.53 34.85 433 ALA D C 1
ATOM 32971 O O A ALA D 1 433 ? 23.838 -16.002 -28.141 0.47 38.88 433 ALA D O 1
ATOM 32972 O O B ALA D 1 433 ? 23.853 -16.011 -28.123 0.53 38.89 433 ALA D O 1
ATOM 32985 N N A LEU D 1 434 ? 24.230 -13.787 -28.113 0.47 30.25 434 LEU D N 1
ATOM 32986 N N B LEU D 1 434 ? 24.222 -13.791 -28.142 0.53 30.17 434 LEU D N 1
ATOM 32987 C CA A LEU D 1 434 ? 22.903 -13.495 -27.579 0.47 33.53 434 LEU D CA 1
ATOM 32988 C CA B LEU D 1 434 ? 22.890 -13.499 -27.621 0.53 33.50 434 LEU D CA 1
ATOM 32989 C C A LEU D 1 434 ? 21.824 -13.766 -28.619 0.47 37.52 434 LEU D C 1
ATOM 32990 C C B LEU D 1 434 ? 21.824 -13.753 -28.678 0.53 37.49 434 LEU D C 1
ATOM 32991 O O A LEU D 1 434 ? 20.757 -14.299 -28.291 0.47 38.36 434 LEU D O 1
ATOM 32992 O O B LEU D 1 434 ? 20.734 -14.247 -28.363 0.53 38.38 434 LEU D O 1
ATOM 33023 N N A ILE D 1 435 ? 22.090 -13.423 -29.881 0.47 34.60 435 ILE D N 1
ATOM 33024 N N B ILE D 1 435 ? 22.128 -13.443 -29.940 0.53 34.61 435 ILE D N 1
ATOM 33025 C CA A ILE D 1 435 ? 21.119 -13.679 -30.939 0.47 34.39 435 ILE D CA 1
ATOM 33026 C CA B ILE D 1 435 ? 21.161 -13.670 -31.008 0.53 34.42 435 ILE D CA 1
ATOM 33027 C C A ILE D 1 435 ? 20.870 -15.173 -31.084 0.47 42.29 435 ILE D C 1
ATOM 33028 C C B ILE D 1 435 ? 20.912 -15.160 -31.200 0.53 42.28 435 ILE D C 1
ATOM 33029 O O A ILE D 1 435 ? 19.769 -15.595 -31.461 0.47 42.43 435 ILE D O 1
ATOM 33030 O O B ILE D 1 435 ? 19.797 -15.572 -31.539 0.53 42.48 435 ILE D O 1
ATOM 33061 N N A GLY D 1 436 ? 21.871 -15.995 -30.780 0.47 41.37 436 GLY D N 1
ATOM 33062 N N B GLY D 1 436 ? 21.934 -15.991 -30.978 0.53 41.32 436 GLY D N 1
ATOM 33063 C CA A GLY D 1 436 ? 21.745 -17.431 -30.880 0.47 45.02 436 GLY D CA 1
ATOM 33064 C CA B GLY D 1 436 ? 21.775 -17.425 -31.119 0.53 45.06 436 GLY D CA 1
ATOM 33065 C C A GLY D 1 436 ? 20.945 -18.094 -29.787 0.47 47.66 436 GLY D C 1
ATOM 33066 C C B GLY D 1 436 ? 20.887 -18.065 -30.072 0.53 48.10 436 GLY D C 1
ATOM 33067 O O A GLY D 1 436 ? 20.790 -19.318 -29.806 0.47 49.00 436 GLY D O 1
ATOM 33068 O O B GLY D 1 436 ? 20.460 -19.208 -30.256 0.53 48.46 436 GLY D O 1
ATOM 33075 N N A LEU D 1 437 ? 20.433 -17.329 -28.824 0.47 43.82 437 LEU D N 1
ATOM 33076 N N B LEU D 1 437 ? 20.601 -17.358 -28.979 0.53 44.10 437 LEU D N 1
ATOM 33077 C CA A LEU D 1 437 ? 19.560 -17.859 -27.785 0.47 48.82 437 LEU D CA 1
ATOM 33078 C CA B LEU D 1 437 ? 19.692 -17.844 -27.948 0.53 48.71 437 LEU D CA 1
ATOM 33079 C C A LEU D 1 437 ? 18.086 -17.663 -28.119 0.47 48.47 437 LEU D C 1
ATOM 33080 C C B LEU D 1 437 ? 18.230 -17.542 -28.263 0.53 48.06 437 LEU D C 1
ATOM 33081 O O A LEU D 1 437 ? 17.231 -17.834 -27.243 0.47 48.14 437 LEU D O 1
ATOM 33082 O O B LEU D 1 437 ? 17.376 -17.665 -27.377 0.53 49.24 437 LEU D O 1
ATOM 33113 N N A LYS D 1 438 ? 17.779 -17.319 -29.372 0.47 48.21 438 LYS D N 1
ATOM 33114 N N B LYS D 1 438 ? 17.925 -17.168 -29.507 0.53 47.45 438 LYS D N 1
ATOM 33115 C CA A LYS D 1 438 ? 16.401 -17.067 -29.782 0.47 55.04 438 LYS D CA 1
ATOM 33116 C CA B LYS D 1 438 ? 16.570 -16.749 -29.851 0.53 54.09 438 LYS D CA 1
ATOM 33117 C C A LYS D 1 438 ? 15.464 -18.176 -29.318 0.47 57.05 438 LYS D C 1
ATOM 33118 C C B LYS D 1 438 ? 15.547 -17.835 -29.539 0.53 57.12 438 LYS D C 1
ATOM 33119 O O A LYS D 1 438 ? 14.451 -17.915 -28.660 0.47 59.43 438 LYS D O 1
ATOM 33120 O O B LYS D 1 438 ? 14.462 -17.543 -29.023 0.53 58.15 438 LYS D O 1
ATOM 33157 N N A GLU D 1 439 ? 15.794 -19.428 -29.646 0.47 60.55 439 GLU D N 1
ATOM 33158 N N B GLU D 1 439 ? 15.869 -19.092 -29.848 0.53 58.97 439 GLU D N 1
ATOM 33159 C CA A GLU D 1 439 ? 14.906 -20.538 -29.321 0.47 68.19 439 GLU D CA 1
ATOM 33160 C CA B GLU D 1 439 ? 14.903 -20.170 -29.671 0.53 67.98 439 GLU D CA 1
ATOM 33161 C C A GLU D 1 439 ? 14.645 -20.645 -27.823 0.47 66.88 439 GLU D C 1
ATOM 33162 C C B GLU D 1 439 ? 14.878 -20.693 -28.241 0.53 67.50 439 GLU D C 1
ATOM 33163 O O A GLU D 1 439 ? 13.544 -21.028 -27.412 0.47 66.36 439 GLU D O 1
ATOM 33164 O O B GLU D 1 439 ? 13.826 -21.141 -27.771 0.53 65.03 439 GLU D O 1
ATOM 33187 N N A LYS D 1 440 ? 15.634 -20.311 -26.996 0.47 55.64 440 LYS D N 1
ATOM 33188 N N B LYS D 1 440 ? 16.008 -20.642 -27.536 0.53 56.16 440 LYS D N 1
ATOM 33189 C CA A LYS D 1 440 ? 15.584 -20.676 -25.586 0.47 58.29 440 LYS D CA 1
ATOM 33190 C CA B LYS D 1 440 ? 16.039 -21.096 -26.152 0.53 56.87 440 LYS D CA 1
ATOM 33191 C C A LYS D 1 440 ? 14.866 -19.660 -24.709 0.47 60.14 440 LYS D C 1
ATOM 33192 C C B LYS D 1 440 ? 15.400 -20.096 -25.197 0.53 57.04 440 LYS D C 1
ATOM 33193 O O A LYS D 1 440 ? 14.321 -20.043 -23.667 0.47 58.28 440 LYS D O 1
ATOM 33194 O O B LYS D 1 440 ? 15.063 -20.468 -24.067 0.53 62.56 440 LYS D O 1
ATOM 33231 N N A PHE D 1 441 ? 14.837 -18.384 -25.107 0.47 58.62 441 PHE D N 1
ATOM 33232 N N B PHE D 1 441 ? 15.207 -18.846 -25.630 0.53 58.51 441 PHE D N 1
ATOM 33233 C CA A PHE D 1 441 ? 14.327 -17.332 -24.228 0.47 59.30 441 PHE D CA 1
ATOM 33234 C CA B PHE D 1 441 ? 14.683 -17.816 -24.737 0.53 57.63 441 PHE D CA 1
ATOM 33235 C C A PHE D 1 441 ? 13.015 -17.731 -23.561 0.47 63.51 441 PHE D C 1
ATOM 33236 C C B PHE D 1 441 ? 13.382 -18.242 -24.065 0.53 65.49 441 PHE D C 1
ATOM 33237 O O A PHE D 1 441 ? 12.864 -17.615 -22.340 0.47 60.44 441 PHE D O 1
ATOM 33238 O O B PHE D 1 441 ? 13.109 -17.836 -22.929 0.53 62.26 441 PHE D O 1
ATOM 33271 N N A ALA D 1 442 ? 12.047 -18.202 -24.351 0.47 64.03 442 ALA D N 1
ATOM 33272 N N B ALA D 1 442 ? 12.565 -19.052 -24.740 0.53 63.88 442 ALA D N 1
ATOM 33273 C CA A ALA D 1 442 ? 10.740 -18.520 -23.788 0.47 67.40 442 ALA D CA 1
ATOM 33274 C CA B ALA D 1 442 ? 11.289 -19.451 -24.153 0.53 67.94 442 ALA D CA 1
ATOM 33275 C C A ALA D 1 442 ? 10.802 -19.715 -22.844 0.47 65.99 442 ALA D C 1
ATOM 33276 C C B ALA D 1 442 ? 11.485 -20.468 -23.036 0.53 72.86 442 ALA D C 1
ATOM 33277 O O A ALA D 1 442 ? 9.986 -19.814 -21.921 0.47 70.42 442 ALA D O 1
ATOM 33278 O O B ALA D 1 442 ? 10.826 -20.386 -21.992 0.53 71.24 442 ALA D O 1
ATOM 33291 N N A THR D 1 443 ? 11.760 -20.621 -23.049 0.47 75.63 443 THR D N 1
ATOM 33292 N N B THR D 1 443 ? 12.396 -21.425 -23.227 0.53 81.65 443 THR D N 1
ATOM 33293 C CA A THR D 1 443 ? 11.857 -21.851 -22.277 0.47 82.86 443 THR D CA 1
ATOM 33294 C CA B THR D 1 443 ? 12.593 -22.493 -22.256 0.53 84.64 443 THR D CA 1
ATOM 33295 C C A THR D 1 443 ? 12.867 -21.755 -21.135 0.47 86.74 443 THR D C 1
ATOM 33296 C C B THR D 1 443 ? 13.258 -22.019 -20.969 0.53 88.35 443 THR D C 1
ATOM 33297 O O A THR D 1 443 ? 13.394 -22.783 -20.695 0.47 88.72 443 THR D O 1
ATOM 33298 O O B THR D 1 443 ? 13.383 -22.813 -20.030 0.53 88.37 443 THR D O 1
ATOM 33319 N N A LEU D 1 444 ? 13.143 -20.549 -20.643 0.47 77.05 444 LEU D N 1
ATOM 33320 N N B LEU D 1 444 ? 13.685 -20.760 -20.903 0.53 76.58 444 LEU D N 1
ATOM 33321 C CA A LEU D 1 444 ? 14.128 -20.341 -19.590 0.47 80.18 444 LEU D CA 1
ATOM 33322 C CA B LEU D 1 444 ? 14.508 -20.306 -19.791 0.53 79.27 444 LEU D CA 1
ATOM 33323 C C A LEU D 1 444 ? 13.456 -20.270 -18.223 0.47 85.56 444 LEU D C 1
ATOM 33324 C C B LEU D 1 444 ? 13.735 -20.360 -18.482 0.53 85.29 444 LEU D C 1
ATOM 33325 O O A LEU D 1 444 ? 12.295 -19.871 -18.099 0.47 80.07 444 LEU D O 1
ATOM 33326 O O B LEU D 1 444 ? 12.688 -19.721 -18.338 0.53 77.17 444 LEU D O 1
ATOM 33357 N N A LYS D 1 445 ? 14.212 -20.649 -17.195 0.47 108.81 445 LYS D N 1
ATOM 33358 N N B LYS D 1 445 ? 14.257 -21.129 -17.530 0.53 109.74 445 LYS D N 1
ATOM 33359 C CA A LYS D 1 445 ? 13.726 -20.705 -15.825 0.47 115.05 445 LYS D CA 1
ATOM 33360 C CA B LYS D 1 445 ? 13.698 -21.144 -16.193 0.53 116.12 445 LYS D CA 1
ATOM 33361 C C A LYS D 1 445 ? 14.074 -19.427 -15.068 0.47 110.04 445 LYS D C 1
ATOM 33362 C C B LYS D 1 445 ? 14.044 -19.855 -15.455 0.53 111.93 445 LYS D C 1
ATOM 33363 O O A LYS D 1 445 ? 14.894 -18.615 -15.503 0.47 108.22 445 LYS D O 1
ATOM 33364 O O B LYS D 1 445 ? 15.021 -19.168 -15.767 0.53 109.34 445 LYS D O 1
ATOM 33401 N N A GLY D 1 446 ? 13.446 -19.270 -13.900 0.47 93.60 446 GLY D N 1
ATOM 33402 N N B GLY D 1 446 ? 13.232 -19.540 -14.453 0.53 99.00 446 GLY D N 1
ATOM 33403 C CA A GLY D 1 446 ? 13.720 -18.164 -13.011 0.47 81.10 446 GLY D CA 1
ATOM 33404 C CA B GLY D 1 446 ? 13.634 -18.615 -13.420 0.53 85.12 446 GLY D CA 1
ATOM 33405 C C A GLY D 1 446 ? 14.600 -18.570 -11.840 0.47 76.40 446 GLY D C 1
ATOM 33406 C C B GLY D 1 446 ? 14.596 -19.289 -12.460 0.53 81.13 446 GLY D C 1
ATOM 33407 O O A GLY D 1 446 ? 15.123 -19.683 -11.768 0.47 77.47 446 GLY D O 1
ATOM 33408 O O B GLY D 1 446 ? 15.099 -20.388 -12.699 0.53 78.57 446 GLY D O 1
ATOM 33415 N N A LEU D 1 447 ? 14.759 -17.634 -10.903 0.47 73.57 447 LEU D N 1
ATOM 33416 N N B LEU D 1 447 ? 14.851 -18.609 -11.347 0.53 76.33 447 LEU D N 1
ATOM 33417 C CA A LEU D 1 447 ? 15.667 -17.816 -9.779 0.47 78.56 447 LEU D CA 1
ATOM 33418 C CA B LEU D 1 447 ? 15.734 -19.139 -10.319 0.53 78.92 447 LEU D CA 1
ATOM 33419 C C A LEU D 1 447 ? 15.030 -17.312 -8.491 0.47 72.55 447 LEU D C 1
ATOM 33420 C C B LEU D 1 447 ? 15.161 -18.807 -8.949 0.53 75.32 447 LEU D C 1
ATOM 33421 O O A LEU D 1 447 ? 14.069 -16.541 -8.507 0.47 78.29 447 LEU D O 1
ATOM 33422 O O B LEU D 1 447 ? 14.308 -17.927 -8.808 0.53 78.41 447 LEU D O 1
ATOM 33453 N N A GLU D 1 448 ? 15.593 -17.756 -7.366 0.47 76.43 448 GLU D N 1
ATOM 33454 N N B GLU D 1 448 ? 15.641 -19.526 -7.937 0.53 72.78 448 GLU D N 1
ATOM 33455 C CA A GLU D 1 448 ? 15.105 -17.397 -6.041 0.47 80.51 448 GLU D CA 1
ATOM 33456 C CA B GLU D 1 448 ? 15.197 -19.334 -6.564 0.53 82.76 448 GLU D CA 1
ATOM 33457 C C A GLU D 1 448 ? 16.285 -17.247 -5.091 0.47 74.88 448 GLU D C 1
ATOM 33458 C C B GLU D 1 448 ? 16.405 -19.292 -5.638 0.53 78.67 448 GLU D C 1
ATOM 33459 O O A GLU D 1 448 ? 17.372 -17.781 -5.328 0.47 75.01 448 GLU D O 1
ATOM 33460 O O B GLU D 1 448 ? 17.466 -19.844 -5.936 0.53 80.07 448 GLU D O 1
ATOM 33483 N N A PHE D 1 449 ? 16.058 -16.513 -4.003 0.47 73.88 449 PHE D N 1
ATOM 33484 N N B PHE D 1 449 ? 16.220 -18.631 -4.495 0.53 74.96 449 PHE D N 1
ATOM 33485 C CA A PHE D 1 449 ? 17.096 -16.273 -3.002 0.47 74.81 449 PHE D CA 1
ATOM 33486 C CA B PHE D 1 449 ? 17.319 -18.362 -3.579 0.53 74.13 449 PHE D CA 1
ATOM 33487 C C A PHE D 1 449 ? 17.353 -17.558 -2.223 0.47 77.35 449 PHE D C 1
ATOM 33488 C C B PHE D 1 449 ? 17.714 -19.611 -2.802 0.53 80.65 449 PHE D C 1
ATOM 33489 O O A PHE D 1 449 ? 16.638 -17.879 -1.270 0.47 79.53 449 PHE D O 1
ATOM 33490 O O B PHE D 1 449 ? 16.856 -20.335 -2.288 0.53 79.88 449 PHE D O 1
ATOM 33523 N N A GLU D 1 450 ? 18.382 -18.301 -2.630 0.47 95.11 450 GLU D N 1
ATOM 33524 N N B GLU D 1 450 ? 19.022 -19.858 -2.725 0.53 101.20 450 GLU D N 1
ATOM 33525 C CA A GLU D 1 450 ? 18.822 -19.478 -1.892 0.47 102.18 450 GLU D CA 1
ATOM 33526 C CA B GLU D 1 450 ? 19.588 -20.820 -1.790 0.53 108.15 450 GLU D CA 1
ATOM 33527 C C A GLU D 1 450 ? 19.683 -19.118 -0.687 0.47 102.41 450 GLU D C 1
ATOM 33528 C C B GLU D 1 450 ? 20.156 -20.147 -0.548 0.53 108.73 450 GLU D C 1
ATOM 33529 O O A GLU D 1 450 ? 20.007 -20.005 0.110 0.47 110.45 450 GLU D O 1
ATOM 33530 O O B GLU D 1 450 ? 20.310 -20.807 0.485 0.53 116.52 450 GLU D O 1
ATOM 33553 N N A TYR D 1 451 ? 20.046 -17.843 -0.534 0.47 84.71 451 TYR D N 1
ATOM 33554 N N B TYR D 1 451 ? 20.467 -18.854 -0.636 0.53 90.11 451 TYR D N 1
ATOM 33555 C CA A TYR D 1 451 ? 20.837 -17.370 0.597 0.47 86.25 451 TYR D CA 1
ATOM 33556 C CA B TYR D 1 451 ? 20.874 -18.045 0.507 0.53 89.35 451 TYR D CA 1
ATOM 33557 C C A TYR D 1 451 ? 21.180 -15.897 0.400 0.47 83.48 451 TYR D C 1
ATOM 33558 C C B TYR D 1 451 ? 20.840 -16.579 0.091 0.53 82.27 451 TYR D C 1
ATOM 33559 O O A TYR D 1 451 ? 21.313 -15.441 -0.741 0.47 82.13 451 TYR D O 1
ATOM 33560 O O B TYR D 1 451 ? 21.352 -16.224 -0.977 0.53 84.24 451 TYR D O 1
ATOM 33595 N N A GLU D 1 452 ? 21.291 -15.142 1.511 0.47 73.63 452 GLU D N 1
ATOM 33596 N N B GLU D 1 452 ? 20.243 -15.723 0.917 0.53 75.90 452 GLU D N 1
ATOM 33597 C CA A GLU D 1 452 ? 21.825 -13.780 1.571 0.47 79.83 452 GLU D CA 1
ATOM 33598 C CA B GLU D 1 452 ? 20.023 -14.327 0.559 0.53 74.84 452 GLU D CA 1
ATOM 33599 C C A GLU D 1 452 ? 20.695 -12.758 1.686 0.47 74.12 452 GLU D C 1
ATOM 33600 C C B GLU D 1 452 ? 20.629 -13.426 1.623 0.53 73.14 452 GLU D C 1
ATOM 33601 O O A GLU D 1 452 ? 19.986 -12.506 0.704 0.47 81.05 452 GLU D O 1
ATOM 33602 O O B GLU D 1 452 ? 20.234 -13.512 2.804 0.53 79.79 452 GLU D O 1
ATOM 33625 N N A PRO D 1 453 ? 20.482 -12.170 2.864 0.47 88.24 453 PRO D N 1
ATOM 33626 N N B PRO D 1 453 ? 21.578 -12.562 1.275 0.53 91.89 453 PRO D N 1
ATOM 33627 C CA A PRO D 1 453 ? 19.402 -11.187 3.021 0.47 92.62 453 PRO D CA 1
ATOM 33628 C CA B PRO D 1 453 ? 22.001 -11.520 2.208 0.53 91.46 453 PRO D CA 1
ATOM 33629 C C A PRO D 1 453 ? 19.882 -9.810 3.459 0.47 92.64 453 PRO D C 1
ATOM 33630 C C B PRO D 1 453 ? 20.810 -10.716 2.689 0.53 91.29 453 PRO D C 1
ATOM 33631 O O A PRO D 1 453 ? 19.176 -9.138 4.227 0.47 98.75 453 PRO D O 1
ATOM 33632 O O B PRO D 1 453 ? 19.976 -10.290 1.877 0.53 92.29 453 PRO D O 1
ATOM 33653 N N A PRO D 1 454 ? 21.060 -9.318 2.992 0.47 83.42 454 PRO D N 1
ATOM 33654 N N B PRO D 1 454 ? 20.678 -10.496 4.001 0.53 87.78 454 PRO D N 1
ATOM 33655 C CA A PRO D 1 454 ? 21.529 -8.014 3.488 0.47 79.06 454 PRO D CA 1
ATOM 33656 C CA B PRO D 1 454 ? 19.635 -9.568 4.469 0.53 92.70 454 PRO D CA 1
ATOM 33657 C C A PRO D 1 454 ? 21.242 -6.818 2.589 0.47 76.05 454 PRO D C 1
ATOM 33658 C C B PRO D 1 454 ? 19.656 -8.247 3.721 0.53 84.16 454 PRO D C 1
ATOM 33659 O O A PRO D 1 454 ? 20.455 -6.908 1.642 0.47 78.77 454 PRO D O 1
ATOM 33660 O O B PRO D 1 454 ? 18.605 -7.617 3.543 0.53 77.41 454 PRO D O 1
ATOM 33681 N N A VAL D 1 455 ? 21.879 -5.679 2.904 0.47 82.77 455 VAL D N 1
ATOM 33682 N N B VAL D 1 455 ? 20.832 -7.815 3.266 0.53 83.68 455 VAL D N 1
ATOM 33683 C CA A VAL D 1 455 ? 21.844 -4.509 2.032 0.47 77.06 455 VAL D CA 1
ATOM 33684 C CA B VAL D 1 455 ? 20.969 -6.662 2.386 0.53 79.02 455 VAL D CA 1
ATOM 33685 C C A VAL D 1 455 ? 22.788 -4.724 0.851 0.47 72.67 455 VAL D C 1
ATOM 33686 C C B VAL D 1 455 ? 22.146 -6.937 1.459 0.53 79.79 455 VAL D C 1
ATOM 33687 O O A VAL D 1 455 ? 23.756 -5.486 0.926 0.47 72.39 455 VAL D O 1
ATOM 33688 O O B VAL D 1 455 ? 23.017 -7.757 1.756 0.53 79.18 455 VAL D O 1
ATOM 33713 N N A LEU D 1 456 ? 22.513 -4.022 -0.248 0.47 59.98 456 LEU D N 1
ATOM 33714 N N B LEU D 1 456 ? 22.159 -6.256 0.311 0.53 62.77 456 LEU D N 1
ATOM 33715 C CA A LEU D 1 456 ? 23.278 -4.179 -1.485 0.47 56.23 456 LEU D CA 1
ATOM 33716 C CA B LEU D 1 456 ? 23.208 -6.432 -0.697 0.53 66.42 456 LEU D CA 1
ATOM 33717 C C A LEU D 1 456 ? 23.529 -5.658 -1.759 0.47 56.05 456 LEU D C 1
ATOM 33718 C C B LEU D 1 456 ? 23.169 -7.843 -1.291 0.53 60.10 456 LEU D C 1
ATOM 33719 O O A LEU D 1 456 ? 24.646 -6.093 -2.049 0.47 53.74 456 LEU D O 1
ATOM 33720 O O B LEU D 1 456 ? 24.195 -8.513 -1.413 0.53 57.01 456 LEU D O 1
ATOM 33751 N N A ARG D 1 457 ? 22.455 -6.443 -1.648 0.47 58.36 457 ARG D N 1
ATOM 33752 N N B ARG D 1 457 ? 21.973 -8.293 -1.671 0.53 60.21 457 ARG D N 1
ATOM 33753 C CA A ARG D 1 457 ? 22.587 -7.891 -1.585 0.47 60.04 457 ARG D CA 1
ATOM 33754 C CA B ARG D 1 457 ? 21.841 -9.672 -2.125 0.53 60.44 457 ARG D CA 1
ATOM 33755 C C A ARG D 1 457 ? 23.013 -8.507 -2.908 0.47 57.74 457 ARG D C 1
ATOM 33756 C C B ARG D 1 457 ? 22.395 -9.875 -3.530 0.53 58.18 457 ARG D C 1
ATOM 33757 O O A ARG D 1 457 ? 23.592 -9.599 -2.904 0.47 56.58 457 ARG D O 1
ATOM 33758 O O B ARG D 1 457 ? 22.846 -10.977 -3.858 0.53 56.37 457 ARG D O 1
ATOM 33799 N N A HIS D 1 458 ? 22.747 -7.840 -4.033 0.47 54.09 458 HIS D N 1
ATOM 33800 N N B HIS D 1 458 ? 22.374 -8.844 -4.373 0.53 54.73 458 HIS D N 1
ATOM 33801 C CA A HIS D 1 458 ? 23.038 -8.441 -5.329 0.47 51.65 458 HIS D CA 1
ATOM 33802 C CA B HIS D 1 458 ? 22.850 -9.037 -5.736 0.53 51.64 458 HIS D CA 1
ATOM 33803 C C A HIS D 1 458 ? 24.519 -8.751 -5.505 0.47 49.18 458 HIS D C 1
ATOM 33804 C C B HIS D 1 458 ? 24.366 -9.171 -5.806 0.53 49.18 458 HIS D C 1
ATOM 33805 O O A HIS D 1 458 ? 24.870 -9.553 -6.377 0.47 49.44 458 HIS D O 1
ATOM 33806 O O B HIS D 1 458 ? 24.878 -9.701 -6.798 0.53 51.33 458 HIS D O 1
ATOM 33833 N N A PHE D 1 459 ? 25.391 -8.158 -4.687 0.47 50.23 459 PHE D N 1
ATOM 33834 N N B PHE D 1 459 ? 25.092 -8.733 -4.775 0.53 49.53 459 PHE D N 1
ATOM 33835 C CA A PHE D 1 459 ? 26.825 -8.389 -4.834 0.47 49.40 459 PHE D CA 1
ATOM 33836 C CA B PHE D 1 459 ? 26.543 -8.860 -4.770 0.53 52.28 459 PHE D CA 1
ATOM 33837 C C A PHE D 1 459 ? 27.233 -9.749 -4.279 0.47 50.73 459 PHE D C 1
ATOM 33838 C C B PHE D 1 459 ? 27.025 -10.211 -4.251 0.53 51.15 459 PHE D C 1
ATOM 33839 O O A PHE D 1 459 ? 27.957 -10.504 -4.937 0.47 48.40 459 PHE D O 1
ATOM 33840 O O B PHE D 1 459 ? 28.080 -10.686 -4.686 0.53 49.12 459 PHE D O 1
ATOM 33873 N N A THR D 1 460 ? 26.771 -10.079 -3.074 0.47 55.16 460 THR D N 1
ATOM 33874 N N B THR D 1 460 ? 26.277 -10.844 -3.338 0.53 56.26 460 THR D N 1
ATOM 33875 C CA A THR D 1 460 ? 27.164 -11.302 -2.384 0.47 58.66 460 THR D CA 1
ATOM 33876 C CA B THR D 1 460 ? 26.784 -12.009 -2.621 0.53 58.30 460 THR D CA 1
ATOM 33877 C C A THR D 1 460 ? 26.042 -12.332 -2.322 0.47 56.99 460 THR D C 1
ATOM 33878 C C B THR D 1 460 ? 25.802 -13.168 -2.496 0.53 56.28 460 THR D C 1
ATOM 33879 O O A THR D 1 460 ? 26.169 -13.331 -1.604 0.47 56.77 460 THR D O 1
ATOM 33880 O O B THR D 1 460 ? 26.145 -14.167 -1.852 0.53 58.30 460 THR D O 1
ATOM 33901 N N A ALA D 1 461 ? 24.954 -12.119 -3.059 0.47 57.83 461 ALA D N 1
ATOM 33902 N N B ALA D 1 461 ? 24.611 -13.084 -3.083 0.53 56.45 461 ALA D N 1
ATOM 33903 C CA A ALA D 1 461 ? 23.802 -13.005 -2.996 0.47 57.90 461 ALA D CA 1
ATOM 33904 C CA B ALA D 1 461 ? 23.622 -14.139 -2.934 0.53 59.28 461 ALA D CA 1
ATOM 33905 C C A ALA D 1 461 ? 24.113 -14.364 -3.619 0.47 57.42 461 ALA D C 1
ATOM 33906 C C B ALA D 1 461 ? 23.926 -15.316 -3.857 0.53 58.18 461 ALA D C 1
ATOM 33907 O O A ALA D 1 461 ? 25.013 -14.513 -4.448 0.47 54.62 461 ALA D O 1
ATOM 33908 O O B ALA D 1 461 ? 24.584 -15.179 -4.891 0.53 55.18 461 ALA D O 1
ATOM 33921 N N A ARG D 1 462 ? 23.337 -15.366 -3.209 0.47 60.62 462 ARG D N 1
ATOM 33922 N N B ARG D 1 462 ? 23.419 -16.486 -3.472 0.53 60.98 462 ARG D N 1
ATOM 33923 C CA A ARG D 1 462 ? 23.482 -16.736 -3.687 0.47 61.13 462 ARG D CA 1
ATOM 33924 C CA B ARG D 1 462 ? 23.521 -17.702 -4.268 0.53 60.52 462 ARG D CA 1
ATOM 33925 C C A ARG D 1 462 ? 22.095 -17.262 -4.026 0.47 69.12 462 ARG D C 1
ATOM 33926 C C B ARG D 1 462 ? 22.131 -18.134 -4.718 0.53 67.12 462 ARG D C 1
ATOM 33927 O O A ARG D 1 462 ? 21.215 -17.299 -3.159 0.47 75.36 462 ARG D O 1
ATOM 33928 O O B ARG D 1 462 ? 21.172 -18.077 -3.941 0.53 77.17 462 ARG D O 1
ATOM 33968 N N A LEU D 1 463 ? 21.903 -17.670 -5.279 0.47 67.27 463 LEU D N 1
ATOM 33969 N N B LEU D 1 463 ? 22.031 -18.572 -5.971 0.53 67.33 463 LEU D N 1
ATOM 33970 C CA A LEU D 1 463 ? 20.582 -17.929 -5.832 0.47 68.46 463 LEU D CA 1
ATOM 33971 C CA B LEU D 1 463 ? 20.758 -18.887 -6.598 0.53 66.60 463 LEU D CA 1
ATOM 33972 C C A LEU D 1 463 ? 20.434 -19.394 -6.228 0.47 67.83 463 LEU D C 1
ATOM 33973 C C B LEU D 1 463 ? 20.755 -20.320 -7.118 0.53 63.62 463 LEU D C 1
ATOM 33974 O O A LEU D 1 463 ? 21.405 -20.153 -6.293 0.47 68.48 463 LEU D O 1
ATOM 33975 O O B LEU D 1 463 ? 21.803 -20.952 -7.279 0.53 62.27 463 LEU D O 1
ATOM 34005 N N A LYS D 1 464 ? 19.184 -19.782 -6.492 0.47 73.06 464 LYS D N 1
ATOM 34006 N N B LYS D 1 464 ? 19.550 -20.822 -7.386 0.53 67.57 464 LYS D N 1
ATOM 34007 C CA A LYS D 1 464 ? 18.831 -21.143 -6.875 0.47 71.32 464 LYS D CA 1
ATOM 34008 C CA B LYS D 1 464 ? 19.334 -22.154 -7.930 0.53 67.58 464 LYS D CA 1
ATOM 34009 C C A LYS D 1 464 ? 17.889 -21.096 -8.072 0.47 69.10 464 LYS D C 1
ATOM 34010 C C B LYS D 1 464 ? 18.225 -22.052 -8.970 0.53 69.82 464 LYS D C 1
ATOM 34011 O O A LYS D 1 464 ? 16.908 -20.333 -8.056 0.47 72.10 464 LYS D O 1
ATOM 34012 O O B LYS D 1 464 ? 17.259 -21.301 -8.768 0.53 70.15 464 LYS D O 1
ATOM 34049 N N A PRO D 1 465 ? 18.138 -21.889 -9.125 0.47 69.96 465 PRO D N 1
ATOM 34050 N N B PRO D 1 465 ? 18.328 -22.775 -10.083 0.53 71.66 465 PRO D N 1
ATOM 34051 C CA A PRO D 1 465 ? 17.202 -21.903 -10.259 0.47 71.55 465 PRO D CA 1
ATOM 34052 C CA B PRO D 1 465 ? 17.266 -22.714 -11.093 0.53 72.40 465 PRO D CA 1
ATOM 34053 C C A PRO D 1 465 ? 15.833 -22.427 -9.859 0.47 79.47 465 PRO D C 1
ATOM 34054 C C B PRO D 1 465 ? 16.009 -23.430 -10.626 0.53 80.41 465 PRO D C 1
ATOM 34055 O O A PRO D 1 465 ? 15.692 -23.596 -9.485 0.47 79.18 465 PRO D O 1
ATOM 34056 O O B PRO D 1 465 ? 16.041 -24.318 -9.771 0.53 78.85 465 PRO D O 1
ATOM 34077 N N A ILE D 1 466 ? 14.823 -21.566 -9.925 0.47 78.98 466 ILE D N 1
ATOM 34078 N N B ILE D 1 466 ? 14.884 -23.023 -11.207 0.53 85.41 466 ILE D N 1
ATOM 34079 C CA A ILE D 1 466 ? 13.455 -21.950 -9.598 0.47 79.41 466 ILE D CA 1
ATOM 34080 C CA B ILE D 1 466 ? 13.589 -23.606 -10.876 0.53 79.93 466 ILE D CA 1
ATOM 34081 C C A ILE D 1 466 ? 13.016 -23.120 -10.473 0.47 77.48 466 ILE D C 1
ATOM 34082 C C B ILE D 1 466 ? 13.215 -24.636 -11.936 0.53 83.60 466 ILE D C 1
A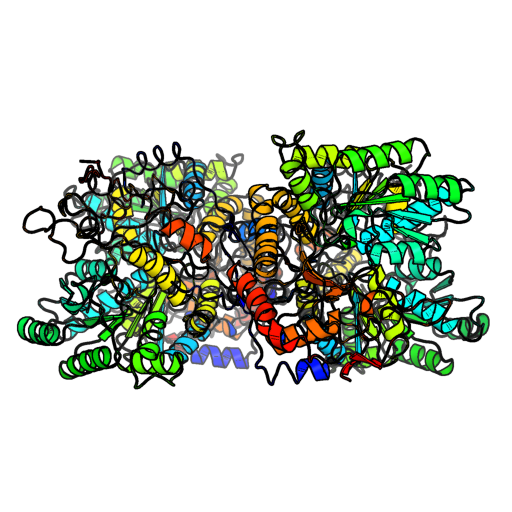TOM 34083 O O A ILE D 1 466 ? 12.822 -22.970 -11.679 0.47 77.97 466 ILE D O 1
ATOM 34084 O O B ILE D 1 466 ? 13.997 -25.534 -12.245 0.53 89.30 466 ILE D O 1
#

B-factor: mean 36.52, std 19.98, range [12.52, 169.76]

InterPro domains:
  IPR001597 Aromatic amino acid beta-eliminating lyase/threonine aldolase [PF01212] (47-432)
  IPR011166 Beta-eliminating lyase family [NF009709] (3-466)
  IPR011166 Beta-eliminating lyase family [PIRSF001386] (2-466)
  IPR013440 Tryptophanase [MF_00544] (2-466)
  IPR015421 Pyridoxal phosphate-dependent transferase, major domain [G3DSA:3.40.640.10] (59-326)
  IPR015422 Pyridoxal phosphate-dependent transferase, small domain [G3DSA:3.90.1150.10] (7-462)
  IPR015424 Pyridoxal phosphate-dependent transferase [SSF53383] (3-466)
  IPR018176 Tryptophanase, conserved site [PS00853] (256-274)

Foldseek 3Di:
DDADDAPDDDDDADDFDADDLVLLVVQCVVQLLAQLRGDCNLFGAEQAAQFLPFDADPQLVVLLVPFAQDQPDTPLLVLLQVLCCQQAVFRFKFKAFFQLRLLLLFVLLLQVVLCPVNFQPAAEEEECDQDPSNQVSCVVNPYHYHHAFDPVLLPQQDDDLARSAGPVVVVVVCCVVQPLSNHSAYEYEAPNVLSFQGAYELVRLQVSLVVCVVRVHAYEYACAPVLLNLLSNCVPPVVNVPPASSVSSNSSSVSHQKYKYGCSHLLRHNIIIMITGRDDVVSSVSSQVSLPVRAHHRSARVHGSSRSSSSSNSVVVSNHNSLQCNQQVLQQLLQCLQVVLPFGWRPPHHRWKTWGQQCPLAPVHCPAAFGPSLLQSQLCSQQSYHWAWPAQLQVDPNDHDSTTTTIRGDHRPHDRSVVSVSSNVSSSVCNVVSVVGFGKAWPDADPPSRSNRTNIDTD/DDADDAPDDDDDADDFDADDLVLLVVQCVVQLLFLLSGDCNLFGAEQAAQFLPFDADPQLVVLLVPFAQDQPDTPLLVLLQVLCCQQAVFRFKFKAFFQLRLLLLFVLLLQVVLVVVVFLPAAEEEECDQDPSNQVSCVVNPYHYHHAFDPVLLVQQDDDLARSAGPVVVVVVVCVVQPLRRHSAYEYEAPNVLSFQGAYELVRLQVVLVVCVVRPHAYEYACAPVLLNLLSNCVPPVVNVPPASSRSSNSSSVRHQKYKYGCSHLLRHNIIIMITGRDPVVSSVSSQVSLPVRAGHRSARPHGSSRSSSSSVSVVVSRHNSQQCNQQVLQQLLQCLQVVLPFGWRPPHHRWKIWTFQCVQAVVEDQQLQRLSLLQSQLCSQQSYHWAWSWQQQQAADVVPRHGDHTSTTITIRGHHGPRDRSVVSVSSSVSSSVCRVVNHVGFGKDFPAADPPPRSNRTRIDGD/DDADDAPDDDDDADDFDADDLVLLVVQCVVQQLFCLSGDCNLFGAEQAAQFLPFDADPQLVVLLVPFAQDQPDTPLLVLLQVLCCQQAVFRFKFKAFFQLRLLQLQVLLLCVVLVVVVFQPAAEEEECDQDPSNQVSCVVNPYHYHHAFDPVLLVQQDDDLARSFGPVVVVVVVCVVCPLSRHSAYEYEAPNVLSFQGAYELVRLQVSLVVCVVRVHAYEYACAPVLLNLLSNCVPPVVNVPPASSVSSNSSSVSHQKYKYGCSHLLRHNIIIMITGRDDVVSSVSSQVSLPVRAGHRSASPHGSSRSSSSSVSVVVSNHNSQQCNQQVLQQLLVCLQVVLPFGWRPPHHRWWIWTFQCVQAVVEDQQLQRLSLLQSQLCSQTSYHWAWSGQLQVAADVVPRDTDHTSTTITIRGHHGPRDRSVVSVSSSVSSSVCSVVRHPGFGKAFDAADPRGRSNRTRIDTD/DDADDAPDDDDDDDDFDAPDLVLLVVQCVVQQVFCLSGDCNLFGAEQAAQFLPFDADPQLVVLLVPFAQDQPDTPLLVLLQVLCCQQAVFRFKFKAFFQLRLLQLFVLLLCVVLVVVVFQPAAEEEECDQDPSNQVSCVVNRYHYHHAFDPVLVPQQDDDLARSFGPVVVVVVVCVVCPLSRHSAYEYEQPNVLSFQGAYELVRLQVSLVVCVVSVHAYEYACAPVLLNLLSNCVPPVVNVPPASSVSSNSSSVRHQKYKYGCSHLLRHNIIIMITGRDDVVSSVSSQVSLPVRAHHRSARPHGSSRSSSSSVSVVVSNDNSQQCNQQVLQQLLQCLQVVLPFGWRPPHHRWWIKTQCCVQQVVEDLQQQSLSLLQSQLCSQQSYGWAWSWQQSQAADPVPRHGDDTNRTITIRGHHRPRDRSVVSVSSSVSSSVCNPVSHVRFGWAWPDADPPPRSNDTRIGTD

Organism: Proteus vulgaris (NCBI:txid585)

Nearest PDB structures (foldseek):
  8v6p-assembly1_B  TM=9.868E-01  e=7.513E-94  Proteus vulgaris
  8v6p-assembly1_C  TM=9.860E-01  e=4.960E-88  Proteus vulgaris
  6mo3-assembly1_B  TM=9.571E-01  e=7.899E-63  Citrobacter freundii
  1c7g-assembly1_B  TM=9.585E-01  e=1.206E-61  Pantoea agglomerans pv. gypsophilae
  2yhk-assembly1_A  TM=9.628E-01  e=1.552E-60  Citrobacter freundii

Solvent-accessible surface area: 58729 Å² total; per-residue (Å²): 64,141,42,25,41,0,29,7,39,4,24,6,3,18,132,18,114,76,0,55,132,139,73,11,90,60,16,1,143,138,2,6,60,1,3,15,43,1,40,17,66,8,10,11,0,18,0,3,13,0,6,3,31,7,2,2,6,3,98,0,21,14,25,2,13,20,2,5,34,11,25,0,3,0,107,6,8,82,63,0,73,94,24,0,89,83,3,2,64,2,57,45,1,0,0,0,0,4,9,21,0,0,8,2,0,0,1,21,14,3,17,149,69,37,78,104,144,48,89,5,162,90,18,0,2,0,0,0,27,6,38,15,14,1,20,6,0,0,99,82,40,62,6,110,24,31,57,6,6,16,122,116,0,79,67,6,95,77,105,22,50,41,0,0,22,5,21,32,145,81,0,111,85,20,11,87,140,34,28,21,78,28,0,3,0,0,0,1,5,1,2,0,2,7,0,0,0,0,0,0,5,8,79,11,1,85,71,0,30,80,7,0,80,141,81,59,0,27,0,0,0,16,0,9,10,0,1,0,0,0,32,7,0,40,66,47,26,115,163,15,141,142,16,73,6,66,95,0,0,75,29,0,2,94,34,0,22,0,0,3,1,12,0,6,28,2,1,0,2,11,6,0,0,0,0,0,0,63,96,43,107,83,0,17,54,56,0,55,49,53,0,12,14,11,1,0,5,7,12,8,0,2,5,2,3,6,3,0,5,0,0,32,52,0,0,52,12,1,6,42,63,121,10,1,76,2,2,11,7,3,0,103,11,0,0,16,56,0,110,120,33,60,4,18,2,2,46,11,11,0,0,0,0,0,3,0,10,0,124,91,22,4,90,78,10,61,2,76,36,1,2,0,7,11,5,0,11,36,0,0,43,58,4,0,0,0,1,8,4,10,5,1,3,22,55,11,181,86,106,86,24,93,18,3,1,0,12,0,0,0,2,1,12,5,4,2,0,6,0,0,23,65,0,0,78,16,0,34,49,9,95,159,118,29,76,87,141,60,5,3,77,47,99,71,56,3,111,51,19,10,2,9,13,0,86,2,105,58,152,61,146,91,26,41,0,31,7,40,3,22,9,2,26,130,12,120,61,4,53,114,144,84,19,65,63,20,0,141,138,4,1,48,3,3,20,57,1,43,19,74,10,12,8,0,20,0,5,13,0,7,2,32,7,2,2,6,5,100,0,21,13,25,3,15,28,2,0,34,10,17,0,2,0,104,15,9,79,67,0,76,94,26,0,91,84,3,2,68,3,57,43,1,0,0,0,0,4,9,19,0,0,8,2,0,0,1,5,11,4,5,102,64,18,78,175,100,48,75,3,155,107,18,3,1,0,0,0,56,5,61,66,16,0,19,31,0,0,109,97,34,59,6,147,26,30,61,4,7,14,133,107,5,78,70,7,89,77,101,29,49,42,0,0,23,5,24,33,151,90,0,110,103,19,14,89,140,41,25,22,80,24,0,3,0,0,0,1,6,1,2,0,8,28,8,0,0,0,0,0,4,9,78,13,1,93,70,0,32,75,17,0,76,150,79,60,0,27,0,0,0,14,0,9,10,1,1,0,0,0,32,7,0,36,52,48,27,122,153,12,131,144,16,72,6,69,96,0,0,75,28,0,1,87,37,0,20,0,0,3,1,11,0,6,25,2,0,0,2,10,6,0,0,0,0,0,1,66,96,44,103,96,0,19,40,62,0,48,33,57,0,4,4,13,1,0,0,0,11,9,0,1,5,1,3,5,3,0,5,1,0,32,53,0,1,51,11,0,7,45,61,120,10,1,82,3,4,11,8,4,0,105,7,0,0,16,56,0,110,120,24,56,3,20,3,2,44,10,10,1,0,0,1,0,4,0,10,0,81,118,19,1,104,76,9,65,29,84,55,3,4,0,7,6,0,0,9,13,0,0,27,70,3,0,0,0,1,20,7,38,5,1,4,40,70,12,103,46,126,97,90,37,114,40,79,146,10,84,43,8,10,0,20,0,0,0,2,0,17,6,5,2,0,7,0,0,19,60,0,0,77,14,0,38,50,2,96,163,99,8,67,112,34,126,5,6,82,44,96,113,55,10,125,76,60,12,29,25,44,0,73,1,91,59,92,66,133,95,26,39,0,32,7,36,3,23,2,3,18,136,18,128,64,2,55,112,142,76,21,57,63,18,1,119,136,4,2,40,2,4,18,48,1,40,16,76,10,14,10,0,19,0,4,14,0,6,2,31,7,2,2,6,4,97,0,12,12,25,2,12,29,2,1,34,11,18,0,2,0,107,14,9,81,68,0,75,94,25,0,93,87,3,2,66,1,56,46,2,0,0,0,0,4,10,17,0,0,8,2,0,0,2,17,9,3,17,99,57,17,88,122,100,54,68,4,172,93,20,0,1,0,0,0,57,6,58,34,11,1,19,16,0,0,109,94,41,61,6,111,26,31,61,5,5,14,125,113,4,76,72,3,95,76,102,24,51,42,0,0,23,5,26,33,171,92,0,111,110,21,10,82,131,34,28,19,75,26,0,3,0,0,0,1,5,1,1,0,6,27,6,0,0,1,0,0,5,7,76,13,1,88,69,0,30,81,9,0,80,147,80,58,0,28,0,0,0,15,0,9,10,0,1,1,0,0,32,7,0,42,68,47,26,118,156,12,144,138,16,73,5,69,94,0,0,77,26,0,1,87,35,0,22,0,0,4,1,10,0,6,25,2,1,0,2,10,6,0,0,0,0,0,0,67,100,41,105,88,0,19,38,21,0,42,40,57,0,4,5,12,1,0,1,0,11,7,0,1,5,1,4,4,2,0,4,1,0,34,53,0,1,52,12,0,6,40,63,119,10,0,74,2,2,12,7,2,0,107,8,0,0,17,57,0,112,122,23,58,2,15,3,2,47,10,12,0,0,0,0,0,3,0,6,0,87,106,22,1,104,81,9,67,28,81,56,3,3,0,6,7,0,0,9,17,0,0,31,69,2,0,0,0,1,12,5,29,6,1,4,44,63,8,107,46,133,94,96,42,123,41,93,149,11,89,28,7,4,0,14,0,0,0,2,1,13,6,4,2,1,7,0,0,22,63,0,0,78,14,0,40,52,1,93,166,106,6,72,105,32,140,2,8,89,51,113,86,56,4,115,104,49,9,12,11,23,0,73,1,123,54,101,62,135,43,25,39,1,22,6,39,3,26,1,3,18,135,16,126,71,1,57,106,139,80,17,65,61,17,2,126,143,3,6,50,1,5,18,33,1,38,17,71,10,12,10,0,20,0,4,13,0,7,2,30,6,3,2,6,6,99,0,12,12,24,2,12,28,1,0,34,12,21,0,2,0,102,14,9,79,67,0,76,95,23,0,91,87,4,3,66,2,56,45,1,0,0,0,0,4,10,20,0,0,8,3,0,0,1,19,12,4,18,99,54,14,82,157,99,58,62,4,170,109,19,3,1,0,0,0,49,5,50,23,12,1,19,13,0,0,108,96,40,61,7,140,26,31,60,5,4,17,122,104,0,74,72,11,104,73,103,29,50,41,0,0,23,4,27,33,150,85,0,104,88,20,6,88,136,40,27,25,77,25,0,3,0,0,0,0,5,1,1,0,5,14,0,0,0,0,0,0,5,7,77,13,1,84,73,0,30,84,15,0,76,165,85,54,0,28,0,0,0,15,0,8,10,0,1,1,0,0,31,8,0,40,68,47,24,117,156,12,143,139,13,75,7,69,96,0,0,76,27,0,1,87,28,0,21,0,0,3,1,12,0,5,26,2,1,0,3,10,6,0,0,0,0,0,0,69,98,39,105,106,0,20,42,38,0,49,49,54,0,6,11,10,1,0,1,1,11,8,0,2,4,1,3,5,2,0,5,0,0,32,51,0,1,52,14,0,7,44,69,120,10,1,74,3,3,12,7,4,0,108,10,0,0,17,55,0,110,120,48,62,13,16,3,2,47,11,13,0,0,0,0,0,3,0,11,0,90,130,21,0,99,80,8,68,30,77,44,2,3,0,5,7,0,0,9,15,0,0,42,88,4,0,0,0,0,10,4,18,5,1,3,40,72,4,97,44,120,99,83,42,107,37,69,166,8,90,21,6,1,0,11,0,0,0,2,0,16,6,4,2,0,6,0,0,23,63,0,0,79,21,0,46,59,8,159,151,110,13,72,96,33,147,3,8,68,40,91,98,12,111,23,98,26,32,7,10,12,0,81,0,85,59,78

Secondary structure (DSSP, 8-state):
------SEEEEEEEE-----HHHHHHHHHHTTT-GGGS-GGG-SEE-S-SSS-PPEEHHHHHHHHT----SSS-HHHHHHHHHHHHHH---EEEEESSHHHHHHHHHHHHHHHHTGGG--SS-EEEES---HHHHHHHHHTT-EEEE-B-GGGG-TTS--TTTT-B-HHHHHHHHHHH-GGGEEEEEEESSBTTTTSBPPPHHHHHHHHHHHHHHT--EEEE-TTHHHHHHHHHHH-GGGTTS-HHHHHHHHGGG-SEEEEETTSTT--SS-EEEEESS-HHHHHHHHHHHHHHT-STTTTT--HHHHHHHHHHHHHTT-HHHHHHHHHHHHHHHHHHHHTT--B-SS--SSEEEEEHHHHSTT--GGG-HHHHHHHHHHHHHSEE-EEESHHHH------S--EEEEE--TTS--HHHHHHHHHHHHTTTTTSSSS---EEEE--SSSGGGT-EEE--/------SEEEEEEEE-----HHHHHHHHHHTTT-GGGS-GGG-SSB-S-SSS-PPEEHHHHHHHHT----SSS-HHHHHHHHHHHHHH---EEEEESSHHHHHHHHHHHHHHHHHTTT--SS-EEEES---HHHHHHHHHTT-EEEE-B-GGGG-TTS--TTTT-B-HHHHHHHHHHH-GGGEEEEEEESSBGGGTSBPPPHHHHHHHHHHHHHTT--EEEE-TTHHHHHHHHHHH-GGGTTS-HHHHHHHHGGG-SEEEEETTSTT--SS-EEEEESS-HHHHHHHHHHHHHHT--TTTTT--HHHHHHHHHHHHHTT-HHHHHHHHHHHHHHHHHHHHTT--B-SS--SSEEEEETTTT-TTS-GGG-HHHHHHHHHHHHHS-B-EEESHHHH-B-TTT-SBPPPS--EEEEE--TTSS-HHHHHHHHHHHHTTTTTGGG---EEEEE--SS-HHHH-EEEE-/------SEEEEEEEE-----HHHHHHHHHHTTT-GGGS-GGG-SSB-S-SSS-PPEEHHHHHHHHT----SSS-HHHHHHHHHHHHHH---EEEEESSHHHHHHHHHHHHHHHHHTTT--SS-EEEES---HHHHHHHHHTT-EEEE-B-GGGG-TTS--TTTT-B-HHHHHHHHHHH-GGGEEEEEEESSBGGGTSBPPPHHHHHHHHHHHHHTT-EEEEE-TTHHHHHHHHHHH-GGGTT--HHHHHHHHGGG-SEEEEETTSTT--SS-EEEEESS-HHHHHHHHHHHHHHT--TTTTT--HHHHHHHHHHHHHTT-HHHHHHHHHHHHHHHHHHHHTT--B-SS--SSEEEEEHHHH-TTS-GGG-HHHHHHHHHHHHHS-B-EEESHHHH-B-TTTSSBPPPS--EEEEE--TTS--HHHHHHHHHHHHTTTTTGGG---EEEEE--SS-HHHH-EEEE-/------SEEEEEEEE-----HHHHHHHHHHTTT-GGGS-GGG-SEE-S-SSS-PPEEHHHHHHHHT----SSS-HHHHHHHHHHHHHH---EEEEESSHHHHHHHHHHHHHHHHHHTT--SS-EEEES---HHHHHHHHHTT-EEEE-B-GGGG-SSS--S-TT-B-HHHHHHHHHHH-GGGEEEEEEESSBGGGTSBPPPHHHHHHHHHHHHHHT--EEEE-TTHHHHHHHHHHH-GGGTTS-HHHHHHHHGGG-SEEEEETTSTT--SS-EEEEESS-HHHHHHHHHHHHHHT--TTTTT--HHHHHHHHHHHHHTT-HHHHHHHHHHHHHHHHHHHHTT--B-SS--SSEEEEEHHHH-TTS-GGG-HHHHHHHHHHHHH-EE-EEESHHHH-B-TTTSSBPPPS--EEEEE--TTS--HHHHHHHHHHHHTTTTTGGG---EEEEE--STTTTTT-EEEE-

Radius of gyration: 36.42 Å; Cα contacts (8 Å, |Δi|>4): 5424; chains: 4; bounding box: 102×68×105 Å